Protein 5DO8 (pdb70)

InterPro domains:
  IPR006047 Glycosyl hydrolase family 13, catalytic domain [PF00128] (14-478)
  IPR006047 Glycosyl hydrolase family 13, catalytic domain [SM00642] (14-417)
  IPR013780 Glycosyl hydrolase, all-beta [G3DSA:2.60.40.1180] (479-553)
  IPR017853 Glycoside hydrolase superfamily [SSF51445] (4-473)
  IPR045857 Oligo-1,6-glucosidase, domain 2 [G3DSA:3.90.400.10] (106-172)

Secondary structure (DSSP, 8-state):
-TTGGGT--EEEE-GGGT--SSSSSS--HHHHHTTHHHHHHHT--EEEEPP-EE---TTTTSS-SEEEEE-TTT--HHHHHHHHHHHHHTT-EEEEEE--SB--TTSHHHHHHTT-TTSTTGGGB-EE-GGG---PBPTTSSBSEEEETTTTEEEE-SS-TT-PBB-TT-HHHHHHHHHHHHHHHHHT--EEEETTGGG----TT-PPPP--TT-SS---GGGTSS-TTHHHHHHHHHHHTGGGSS-EEEEE-TT--HHHHHHHT-GGG-S-SEEE--TTTS-SBSSS-TTSB----HHHHHHHHHHHHHHHTTT--BEE-S--TTS--HHHHTS-SSTTHHHHHHHHHHHHHTSSSEEEEETTGGGT------SSGGG---HHHHHHHHHHHHHT--HHHHHHHHHHH-GGGGTSPP---SSGGGGS-SS--SSPPPGGGGTS-HHHHHH-TTSHHHHHHHHHHHHHH-HHHHH-EEEEESTT-SSEEEEEEE-SS-EEEEEEE-SSS-EE---HHHHHHHHH-EEEEESSSS--TTEE-TT-EEEEEE--/-TTGGGT--EEEE-GGGT--SSSSSS--HHHHHTTHHHHHHHT--EEEEPP-EE---TTTTSS-SEEEEE-TTT--HHHHHHHHHHHHTTT-EEEEEE--SB--TTSHHHHHHTT-TT-TTGGGB-EE-GGG---PBPTTSSBSEEEETTTTEEEE-SS-TT-PBB-TT-HHHHHHHHHHHHHHHHTT--EEEETTGGGS---TT-PPPP--TT-SSPP-TTSSSS-TTHHHHHHHHHHHTGGGS--EEEEE-TT--HHHHHHHT-GGG-S-SEEE--GGGSSSBSSS-TTSB----HHHHHHHHHHHHHHHTTT--BEE-S--TTS--HHHHTS-SSTTHHHHHHHHHHHHHTSSSEEEEETTGGGT------SSGGG---HHHHHHHHHHHHTT--HHHHHHHHHHH-GGGGTSPP---SSGGGGS-SS--SSPPPGGGGTS-HHHHHH-TTSHHHHHHHHHHHHHH-HHHHH-EEEEESTT-SSEEEEEEEETTEEEEEEEE-SSS-EE---HHHHHHHHTSEEEEESSSS--TTEE-TT-EEEEEEE--/--GGGT--EEEE-HHHH--SSSSSS--HHHHHTTHHHHHHHT--EEEEPP-EE---TTTTSS-SEEEEE-GGG--HHHHHHHHHHHHHTT-EEEEEE--SB--TTSHHHHHHTT-TTSTTGGGB-EE-GGG---PBPTTSSBSEEEETTTTEEEE-SS-TT-PBB-TT-HHHHHHHHHHHHHHHHTT--EEEETTGGG----TT-PPPP--TT-SSPP-TTSSTT-TTHHHHHHHHHHHTGGGS--EEEEE-TT--HHHHHHHH-GGG-S-SEEE--GGGSSSBSSS-TTSB----HHHHHHHHHHHHHHHTTT--BEE-S--TTS--HHHHTS-SSTTHHHHHHHHHHHHHTSSSEEEEETTGGGT------SSGGG---HHHHHHHHHHHHTT--HHHHHHHHHHH-GGGGTSPP--SSSGGGGS-SS--SSPPPGGGGTS-HHHHHH-TTSHHHHHHHHHHHHHH-THHHH-EEEEESTT-SSEEEEEEEETTEEEEEEEE-SSS-EE---HHHHHHHHT-EEEEESSSS--TTEE-TT-EEEEEEE-

Solvent-accessible surface area: 62019 Å² total; per-residue (Å²): 184,190,51,25,21,62,81,1,4,1,0,2,0,4,3,20,0,0,12,14,43,100,27,81,0,24,0,3,0,69,0,0,38,102,50,9,92,16,0,90,82,0,16,2,38,0,1,3,1,1,5,0,6,9,0,39,25,43,11,24,0,19,0,0,72,55,9,78,76,6,34,127,84,6,23,82,54,66,23,0,57,110,0,10,100,15,0,61,106,90,117,2,54,0,3,3,0,3,2,0,1,8,0,0,19,52,6,141,18,0,87,56,0,70,98,36,121,128,21,110,68,22,78,11,5,6,19,63,99,115,136,101,52,12,37,3,20,12,78,5,26,18,55,0,8,49,76,13,154,139,26,43,22,35,7,1,2,0,24,4,100,61,0,0,0,0,17,1,56,10,84,148,0,21,69,45,0,4,72,8,0,48,64,0,5,104,63,29,4,16,0,1,6,2,7,16,0,0,12,1,1,8,28,57,118,6,27,81,9,99,69,72,153,70,91,110,50,6,84,16,49,38,15,24,14,11,7,40,57,2,8,47,0,2,58,59,1,22,105,52,0,8,65,121,59,114,21,2,5,1,0,9,0,30,55,1,5,17,10,8,0,74,8,7,4,26,92,83,15,72,5,8,34,0,1,1,10,31,47,10,4,73,40,10,7,101,76,148,63,49,21,44,61,82,117,53,99,11,12,55,1,0,59,16,15,6,82,9,4,73,19,2,32,156,81,7,11,10,9,8,2,0,2,4,3,26,18,1,2,7,4,28,30,15,18,34,49,98,203,59,28,47,65,0,5,22,0,0,0,0,0,0,1,0,1,20,1,0,0,8,0,1,0,0,9,0,6,2,3,3,30,4,110,15,135,77,38,123,27,5,96,5,32,16,0,64,49,7,32,154,39,16,101,147,78,67,61,56,69,127,46,0,8,89,3,0,28,42,4,1,20,2,1,0,4,0,0,0,2,15,34,104,55,139,30,0,30,0,8,133,25,120,15,40,0,104,16,4,95,89,45,64,120,2,6,10,75,75,5,57,154,43,104,99,4,4,0,75,21,2,57,45,0,2,100,12,2,119,98,14,107,4,0,13,64,0,51,2,104,36,28,42,53,128,46,113,10,5,0,0,0,6,0,51,46,184,86,36,61,0,0,0,2,0,0,23,34,108,114,110,37,105,9,98,51,136,93,3,56,82,20,1,138,155,22,70,63,41,10,48,16,11,98,133,51,119,97,6,19,1,53,29,17,0,0,2,0,4,26,21,144,48,146,193,186,47,29,18,60,73,4,1,1,0,2,0,3,3,18,0,0,11,13,48,100,27,77,0,10,0,6,0,71,0,0,35,79,25,1,40,2,0,93,18,0,12,1,33,0,0,3,1,0,4,0,7,12,0,39,26,42,12,23,0,19,0,0,72,56,7,72,88,7,36,127,72,6,24,83,53,64,25,0,57,74,0,11,99,9,0,60,102,58,119,3,56,0,3,4,0,2,2,0,1,8,0,0,18,58,7,133,17,0,89,51,0,73,100,38,120,130,20,114,66,22,81,13,4,4,18,59,91,124,124,92,52,13,40,4,20,13,76,5,27,16,63,0,7,48,66,9,103,136,26,41,21,39,8,0,2,0,24,4,101,61,0,0,0,0,16,1,56,14,86,152,0,23,70,46,0,5,73,8,0,50,66,1,5,107,62,29,3,17,0,2,6,2,7,15,0,0,12,1,2,10,50,55,123,6,54,98,11,105,66,67,154,81,102,108,72,8,84,14,40,102,34,27,23,41,7,123,65,2,39,78,0,2,92,57,2,22,143,50,0,7,71,126,59,116,18,1,6,1,0,8,0,31,61,11,49,28,90,44,0,79,72,5,3,40,80,83,52,91,6,7,33,0,1,1,10,44,38,8,8,55,36,9,4,100,81,133,62,50,20,50,66,77,117,50,97,10,9,49,0,0,95,33,10,8,78,16,4,81,18,3,29,156,74,5,11,10,11,8,3,0,2,3,4,29,18,1,2,7,3,26,30,14,17,22,48,117,151,40,32,44,65,0,5,13,0,0,0,0,0,0,0,0,1,19,1,0,0,8,0,1,0,0,8,0,4,2,3,3,31,4,128,14,146,63,37,37,23,6,93,5,30,14,0,52,51,6,19,86,52,25,98,146,91,63,68,53,74,123,53,1,6,91,5,0,23,48,3,1,18,1,1,0,4,0,0,1,2,12,34,103,56,144,30,0,30,0,9,137,28,107,17,38,0,94,13,4,99,81,41,63,114,4,8,3,29,83,10,3,46,47,44,92,6,4,0,19,21,2,7,46,0,1,39,22,2,105,65,16,100,4,0,14,69,0,48,3,111,42,31,39,68,166,48,116,10,6,0,0,0,12,0,50,43,182,133,36,62,0,0,0,0,0,0,22,34,77,104,103,40,103,10,103,49,144,89,1,40,84,12,5,111,145,20,68,68,36,12,47,14,11,98,132,50,91,112,7,12,0,39,30,15,0,0,2,0,8,21,17,126,122,230,53,58,21,61,86,2,3,1,0,2,0,4,3,17,0,0,12,12,46,102,27,66,0,10,0,6,0,68,0,0,36,105,50,1,96,20,0,96,100,1,18,2,38,0,0,2,1,1,4,0,6,9,0,39,28,43,11,22,0,21,0,0,72,54,8,77,88,7,34,126,34,6,24,80,52,58,22,0,56,101,0,11,99,9,0,62,100,65,117,1,53,0,3,3,1,2,2,0,1,8,0,0,21,63,7,134,17,0,90,49,0,72,95,42,116,136,23,120,66,14,90,13,5,6,20,60,91,125,118,90,52,13,39,3,21,13,75,5,26,16,59,0,8,54,79,10,115,137,23,44,22,39,8,1,2,1,23,5,94,58,0,0,0,0,19,0,53,20,79,145,0,20,68,44,0,3,74,8,0,50,66,1,5,107,64,31,4,18,0,1,6,2,6,16,0,0,12,1,1,10,48,59,118,6,53,100,10,101,73,64,155,76,93,99,69,9,84,12,46,101,34,29,22,40,8,127,68,0,48,76,0,2,90,58,2,24,137,49,0,8,68,121,60,119,19,1,6,1,0,8,0,31,53,1,44,38,84,38,0,80,73,5,4,46,85,85,48,89,6,6,36,0,1,1,9,25,57,12,3,79,40,11,8,97,76,149,53,51,21,41,55,80,119,52,88,11,6,53,0,0,103,16,15,8,82,10,4,82,22,2,31,159,90,7,12,9,8,8,2,0,3,3,2,28,18,2,2,7,3,25,30,15,17,18,27,84,163,51,18,42,64,0,5,11,0,0,0,0,0,1,0,0,1,18,2,0,0,6,0,1,0,0,8,0,5,2,2,3,10,3,109,15,148,52,34,82,14,4,97,6,31,14,0,69,49,7,16,144,49,15,67,128,87,67,61,56,68,140,42,0,7,86,3,0,38,41,3,1,18,0,1,0,4,0,0,0,2,17,39,84,54,143,31,0,29,0,10,136,26,116,14,39,0,92,11,5,96,70,42,91,96,2,3,9,74,55,11,54,133,63,115,92,6,4,0,72,20,2,55,64,1,3,118,20,3,126,92,12,97,2,0,14,68,0,52,3,97,41,30,41,73,144,47,115,10,5,0,0,0,6,0,52,52,176,96,41,56,0,0,0,2,0,0,22,34,73,103,106,37,104,9,93,54,134,98,4,43,92,17,1,124,145,21,71,66,38,10,47,15,9,98,133,48,99,91,7,14,0,42,31,18,0,0,2,0,4,30,8,151,84

Organism: Listeria monocytogenes serovar 1/2a (strain ATCC BAA-679 / EGD-e) (NCBI:txid169963)

B-factor: mean 23.07, std 8.27, range [8.63, 68.35]

Foldseek 3Di:
DVPPLQLFAEEEDAQQFEFPPDFPQGGALVRVLVCPVVVVLLPGAEYEYEAQAAAPCLQHRLAHQDLLFGNPSRHGVVSVLVSQVSSVVSNHAYEYAQNAQWHFCNHPLNVQLLQECPGPSVQQFQKAAPVQAEQAAALLGDRQWDADPNYRITTGHNHDPRTTGTQPVDVVNLVVSLVSLQSVVVSPHAEYEYPQLQQRAAQSSNYAADADPLGRGHDCPCRRGNHDCSLVSQLVSQVSHDVVHNHAYEYEHEPQDLVNQLQQCQVVSRGHPEYEYCQLVQQQAPDNDLLRGHAHFVLSNLVVVQSNLQSAQPGGAYEFEDDELQWAQRCAQQNPCPPCQFLLLLLVLLLRLLGAHHYYHYQQSLQRQGFAQDPDPVLDDRSSLVSVQVVVVVSPDDPVSSSVSCRNTNSCRSRAHAQADQPVQNNRHPYHHPHGHHPCSNPGHNVVQVVDPLGSSVSSSVSSVCSVPPCQSHNWRKDWDPSNDRFWGWIWTDDPFKMKIKIWGSFQAKDAAPPPVVQVQQVQWDWPDWNDPDDDRRIAHGGIITMTMHGGD/DVPPLQLAAEEEDAQQFEFPPDFPQGGALVRVLVCLVVVVLLPGAEYEYEAQAADPCLQYRLAHQDLQFGHVSRHGVVSVLVSQVSSVVSNHAYEYALNAQWHFCNHVLNVQLLQECPGPSVQQFQKAAPVQAEFAAALLGDRQWDADPNYRITTGHNHDPRTTGTQPVDVVNLVVSLVSLCSVVVSPHAEYEYAQLQQRAAPSSNYAADADPPGRGHDCVQRGGNDDCSLVSLLVSQVSHVVVHNHAYEYEHEPDDLVVQQQQCQVVSRRHPEYEYCQQPQQQAPPDDLLRGHQHFVLSNLVSVQVNLQSAQVGGAYEFEDDELQWAQRCAQQNPCPPCQQLLLLLVLLLRLLGAHHYYHYQQSLQRQHFAQDPDCVLPDRSSLVSVQVNVVVVPDDPVSSSVSCRNTNSVRRRAHAQADQPVQNNRRPYHHPHGHRPCSNPTHDVVQVVDCLGSSVSSSVSSVCSVPPCLSHNWGKDWDPSNDRFWGWIWTDDPQKIKIKIWGSFQAKDAADDPVVLVQLVQWDWPDWNDPDDDRRMAHGGIMTMTMHRD/DPPLQLFAEEEDAQQFEFCDDFPQGGALVRVLVCLVVVVLLPGAEYEYEAQAAAPCLQYRLAHQDLQFGHPSRPGVVSVLSSQVSSVVSNHAYEYAQNAQWHFCNHPLNVQLLQDPPRPSVQQFQKAAPVQAEFAAALLGDRQWDADPNYNIITGHNHDPRTTGTQPVDVVNLVVSLVSLQSVVVSPHAEYEYPQLQQRAAQSSNYAADADPLGRGHDCPSRGGNHDCSLVSLLVSQVSHDVVHNHAYEYEHEPQDLVNQQQQCQVVSRRHPEYEYCQLVQQQADDNDLLRGHAHFVLSNLVVVLSNLQSAQVGGAYEFEDDELQWAQRCAQQNPCPPCQFLLLLLVLLLRLLGAHHYYHYQQSLQRQGFAQDPDCVLDDRSSLVSVVVVVVVSPDDPVSSSVSCRNTNSCSSRAHAQADQDVQNNSRPYHHPHGHRPCSNPTHNVVQVVDCLGSSVSSSVSSVCSVVPVLSHNFRKDWDPSNDRFWGWIWTDDPFKIKIKIWGSFQAKDAAPPVVVLVQQVQWDWPDWNDPDDDRRMAHGGIITMTMHGD

Sequence (1656 aa):
EKDWWKKSVVYQIYPKSFNDSNGDGVVGDIQGIIEKLDYLKELGVDVIWLSPVYDSPQDDNGYDIRDYQKIYEEYGDMATFDQLLQGLHDRDMKLVMDLVVNHTSDEHKWFEESRKSKDNPYRDDYYFWREENEINNWGSIFSGPAWELDEKTGEYYLHLFSKKQPDLNWENPKLRQDVYNMMKFWLDKGIDGFRMDVINFISKNTDFPDGPVPDGQIYGDAGNDFCCNGPRIIHEFLQEMNQEVTSKYDVMTVGEMPGASTTTDAQIYTNPANNEVDMIFTFEHMNLDSDSDNKWDLKKPIYLPDLKENMSEWQVALQENGWNSLYWNNHDQPRIVSRFGNDNRFRVRSAKMLATCLHMMKGTPYIYQGEEIGMTNVHHFETLDDYRDIETLNMYKERKEQGHSHESIMQQSIYTKGRDNARTPYQWDNSENAGFTTGTPWLKVNPRYTEINNEEALKNPDSIFYYYQNLIKLRKTTEIITTGNYRLLLPKDEAIFAYERYTENEKLVVLCNFTEEEQVISDETILNEIQKGSVLVNNVPNIIEGTLRPYEAIVYQIKGAEKDWWKKSVVYQIYPKSFNDSNGDGVVGDIQGIIEKLDYLKELGVDVIWLSPVYDSPQDDNGYDIRDYQKIYEEYGDMATFDQLLQGLHDRDMKLVMDLVVNHTSDEHKWFEESRKSKDNPYRDYYFWREENEINNWGSIFSGPAWELDEKTGEYYLHLFSKKQPDLNWENPKLRQDVYNMMKFWLDKGIDGFRMDVINFISKNTDFPDGPVPDGQIYGDAGNDFCNGPRIHEFLQEMNQEVTSKYDVMTVGEMPGASTTDAQIYTNPANNEVDMIFTFEHMNLDSDSDNKWDLKKPIYLPDLKEENMSEWQVALQENGWNSLYWNNHDQPRIVSRFGNDNRFRVRSAKMLATCLHMMKGTPYIYQGEEIGMTNVHFETLDDYRDIETLNMYKERKEQGHSHESIMQQSIYTKGRDNARTPYQWDNSENAGFTTGTPWLKKVVNPRYTEINNEEEALKNPDDSIFYYYQNLIKLRKTTEIITTGNYRLLLPKDEAIFAYERYTENNEKLVVLCNFTEEEQVISDETILNEIQKGSVLVNNVPNIIEGTLRPYEAIVYQIKGKDWWKKSVVYQIYPKSFNDSNGDGVGDIQGIIEKLDYLKELGVDDVIWLSPVYDSPQDDNGYDIRDYQKIYEEYGDMATFDQLLQGLHDRDDMKLVMDLVVNHTSDEHKWFEESRKSKKDNPYRDYYFWREENEINNWGSIFSGPAWELDEKTGEYYLHLFSKKQPDLNWENPKLRQDVYNMMKFWLDKGIDGFRMDVINFISKNTDFPDGPVPDGQIYGDAGNDFCNGPRIIHEFLQEMNQEVTSKYDVMTVGEMPGASTTDAQIYTNPANNEVDMIFTFEHMNLDSDSDNKWDLKPIYLPDLKENMSEWQVALQENGWNSLYWNNHDQPRIVSRFGNDNRFRVRSAKMLATCLHMMKGTPYIYQGEEIGMTNVHFETLDDYRDIETLNMYKERKEQGHSHESIMQSIYTKGRDNARTPYQWDNNSENAGFTTGTPWLKVNPRYTEINNEEALKNPDDSIFYYYQNLIKLRKTTEIITTGNYRLLLPKDEAIFAYERYTENEKLVVLCNFTEEEQVISDETILNEIQKGSVLVNNVPNIIEGTLRPYEAIVYQIKG

Nearest PDB structures (foldseek):
  5do8-assembly1_C  TM=1.000E+00  e=0.000E+00  Listeria monocytogenes EGD-e
  1uok-assembly1_A  TM=9.675E-01  e=4.884E-93  Bacillus cereus
  4aie-assembly1_A  TM=9.609E-01  e=2.150E-81  Lactobacillus acidophilus NCFM
  8ids-assembly1_A  TM=9.429E-01  e=1.052E-80  Bacillus sp. (in: firmicutes)
  5zcd-assembly1_A  TM=9.535E-01  e=3.158E-80  Bacillus sp. (in: firmicutes)

Radius of gyration: 41.81 Å; Cα contacts (8 Å, |Δi|>4): 3667; chains: 3; bounding box: 96×120×97 Å

CATH classification: 3.20.20.80 (+2 more: 3.90.400.10, 2.60.40.1180)

Structure (mmCIF, N/CA/C/O backbone):
data_5DO8
#
_entry.id   5DO8
#
_cell.length_a   88.123
_cell.length_b   103.937
_cell.length_c   193.790
_cell.angle_alpha   90.00
_cell.angle_beta   90.00
_cell.angle_gamma   90.00
#
_symmetry.space_group_name_H-M   'P 21 21 21'
#
loop_
_entity.id
_entity.type
_entity.pdbx_description
1 polymer 'Lmo0184 protein'
2 non-polymer beta-D-glucopyranose
3 non-polymer 'CHLORIDE ION'
4 non-polymer 2-[BIS-(2-HYDROXY-ETHYL)-AMINO]-2-HYDROXYMETHYL-PROPANE-1,3-DIOL
5 water water
#
loop_
_atom_site.group_PDB
_atom_site.id
_atom_site.type_symbol
_atom_site.label_atom_id
_atom_site.label_alt_id
_atom_site.label_comp_id
_atom_site.label_asym_id
_atom_site.label_entity_id
_atom_site.label_seq_id
_atom_site.pdbx_PDB_ins_code
_atom_site.Cartn_x
_atom_site.Cartn_y
_atom_site.Cartn_z
_atom_site.occupancy
_atom_site.B_iso_or_equiv
_atom_site.auth_seq_id
_atom_site.auth_comp_id
_atom_site.auth_asym_id
_atom_site.auth_atom_id
_atom_site.pdbx_PDB_model_num
ATOM 1 N N . GLU A 1 3 ? 17.671 -38.863 -44.990 1.00 47.29 3 GLU B N 1
ATOM 2 C CA . GLU A 1 3 ? 16.983 -39.645 -43.903 1.00 47.73 3 GLU B CA 1
ATOM 3 C C . GLU A 1 3 ? 15.469 -39.512 -44.049 1.00 44.40 3 GLU B C 1
ATOM 4 O O . GLU A 1 3 ? 14.992 -38.471 -44.498 1.00 43.38 3 GLU B O 1
ATOM 10 N N . LYS A 1 4 ? 14.721 -40.544 -43.665 1.00 42.41 4 LYS B N 1
ATOM 11 C CA . LYS A 1 4 ? 13.251 -40.515 -43.754 1.00 41.00 4 LYS B CA 1
ATOM 12 C C . LYS A 1 4 ? 12.696 -39.368 -42.893 1.00 37.06 4 LYS B C 1
ATOM 13 O O . LYS A 1 4 ? 13.020 -39.280 -41.704 1.00 36.64 4 LYS B O 1
ATOM 19 N N . ASP A 1 5 ? 11.888 -38.494 -43.495 1.00 32.88 5 ASP B N 1
ATOM 20 C CA . ASP A 1 5 ? 11.337 -37.319 -42.787 1.00 29.81 5 ASP B CA 1
ATOM 21 C C . ASP A 1 5 ? 12.405 -36.563 -41.995 1.00 27.40 5 ASP B C 1
ATOM 22 O O . ASP A 1 5 ? 12.187 -36.199 -40.842 1.00 25.88 5 ASP B O 1
ATOM 27 N N . TRP A 1 6 ? 13.556 -36.339 -42.633 1.00 25.97 6 TRP B N 1
ATOM 28 C CA . TRP A 1 6 ? 14.670 -35.565 -42.057 1.00 24.97 6 TRP B CA 1
ATOM 29 C C . TRP A 1 6 ? 14.256 -34.217 -41.485 1.00 23.15 6 TRP B C 1
ATOM 30 O O . TRP A 1 6 ? 14.813 -33.766 -40.484 1.00 22.82 6 TRP B O 1
ATOM 41 N N . TRP A 1 7 ? 13.295 -33.567 -42.133 1.00 21.74 7 TRP B N 1
ATOM 42 C CA . TRP A 1 7 ? 12.805 -32.246 -41.700 1.00 20.59 7 TRP B CA 1
ATOM 43 C C . TRP A 1 7 ? 12.182 -32.224 -40.296 1.00 20.75 7 TRP B C 1
ATOM 44 O O . TRP A 1 7 ? 12.062 -31.153 -39.701 1.00 20.35 7 TRP B O 1
ATOM 55 N N . LYS A 1 8 ? 11.763 -33.383 -39.783 1.00 21.30 8 LYS B N 1
ATOM 56 C CA . LYS A 1 8 ? 11.197 -33.444 -38.425 1.00 21.93 8 LYS B CA 1
ATOM 57 C C . LYS A 1 8 ? 12.227 -33.084 -37.362 1.00 22.40 8 LYS B C 1
ATOM 58 O O . LYS A 1 8 ? 11.866 -32.455 -36.374 1.00 22.92 8 LYS B O 1
ATOM 64 N N . LYS A 1 9 ? 13.493 -33.438 -37.591 1.00 22.75 9 LYS B N 1
ATOM 65 C CA . LYS A 1 9 ? 14.578 -33.158 -36.640 1.00 23.64 9 LYS B CA 1
ATOM 66 C C . LYS A 1 9 ? 15.447 -31.946 -37.007 1.00 22.27 9 LYS B C 1
ATOM 67 O O . LYS A 1 9 ? 16.360 -31.623 -36.263 1.00 22.90 9 LYS B O 1
ATOM 73 N N . SER A 1 10 ? 15.178 -31.305 -38.143 1.00 20.68 10 SER B N 1
ATOM 74 C CA . SER A 1 10 ? 15.936 -30.137 -38.574 1.00 19.87 10 SER B CA 1
ATOM 75 C C . SER A 1 10 ? 15.725 -28.951 -37.637 1.00 18.65 10 SER B C 1
ATOM 76 O O . SER A 1 10 ? 14.677 -28.843 -36.995 1.00 18.93 10 SER B O 1
ATOM 79 N N . VAL A 1 11 ? 16.731 -28.096 -37.508 1.00 17.05 11 VAL B N 1
ATOM 80 C CA . VAL A 1 11 ? 16.516 -26.780 -36.957 1.00 16.14 11 VAL B CA 1
ATOM 81 C C . VAL A 1 11 ? 16.808 -25.823 -38.107 1.00 15.15 11 VAL B C 1
ATOM 82 O O . VAL A 1 11 ? 17.871 -25.910 -38.754 1.00 15.19 11 VAL B O 1
ATOM 86 N N . VAL A 1 12 ? 15.854 -24.951 -38.365 1.00 14.48 12 VAL B N 1
ATOM 87 C CA . VAL A 1 12 ? 15.900 -23.998 -39.453 1.00 14.02 12 VAL B CA 1
ATOM 88 C C . VAL A 1 12 ? 16.425 -22.659 -38.903 1.00 13.81 12 VAL B C 1
ATOM 89 O O . VAL A 1 12 ? 15.982 -22.194 -37.839 1.00 13.67 12 VAL B O 1
ATOM 93 N N . TYR A 1 13 ? 17.350 -22.051 -39.635 1.00 13.34 13 TYR B N 1
ATOM 94 C CA . TYR A 1 13 ? 17.815 -20.706 -39.342 1.00 13.08 13 TYR B CA 1
ATOM 95 C C . TYR A 1 13 ? 17.386 -19.816 -40.500 1.00 12.73 13 TYR B C 1
ATOM 96 O O . TYR A 1 13 ? 17.735 -20.094 -41.638 1.00 13.19 13 TYR B O 1
ATOM 105 N N . GLN A 1 14 ? 16.601 -18.780 -40.224 1.00 12.53 14 GLN B N 1
ATOM 106 C CA . GLN A 1 14 ? 16.113 -17.904 -41.293 1.00 12.58 14 GLN B CA 1
ATOM 107 C C . GLN A 1 14 ? 17.053 -16.739 -41.501 1.00 12.53 14 GLN B C 1
ATOM 108 O O . GLN A 1 14 ? 17.287 -15.954 -40.582 1.00 12.47 14 GLN B O 1
ATOM 114 N N . ILE A 1 15 ? 17.528 -16.588 -42.731 1.00 13.12 15 ILE B N 1
ATOM 115 C CA . ILE A 1 15 ? 18.296 -15.411 -43.109 1.00 13.33 15 ILE B CA 1
ATOM 116 C C . ILE A 1 15 ? 17.439 -14.435 -43.925 1.00 13.68 15 ILE B C 1
ATOM 117 O O . ILE A 1 15 ? 16.792 -14.820 -44.924 1.00 13.99 15 ILE B O 1
ATOM 122 N N . TYR A 1 16 ? 17.497 -13.164 -43.517 1.00 13.99 16 TYR B N 1
ATOM 123 C CA . TYR A 1 16 ? 16.885 -12.039 -44.224 1.00 13.97 16 TYR B CA 1
ATOM 124 C C . TYR A 1 16 ? 18.059 -11.384 -44.951 1.00 14.18 16 TYR B C 1
ATOM 125 O O . TYR A 1 16 ? 18.843 -10.643 -44.338 1.00 14.29 16 TYR B O 1
ATOM 134 N N . PRO A 1 17 ? 18.244 -11.714 -46.242 1.00 14.63 17 PRO B N 1
ATOM 135 C CA . PRO A 1 17 ? 19.521 -11.410 -46.878 1.00 15.01 17 PRO B CA 1
ATOM 136 C C . PRO A 1 17 ? 19.880 -9.918 -46.935 1.00 15.67 17 PRO B C 1
ATOM 137 O O . PRO A 1 17 ? 21.057 -9.586 -46.857 1.00 15.63 17 PRO B O 1
ATOM 141 N N . LYS A 1 18 ? 18.884 -9.039 -47.003 1.00 15.82 18 LYS B N 1
ATOM 142 C CA . LYS A 1 18 ? 19.143 -7.596 -47.043 1.00 16.82 18 LYS B CA 1
ATOM 143 C C . LYS A 1 18 ? 19.880 -7.110 -45.789 1.00 15.77 18 LYS B C 1
ATOM 144 O O . LYS A 1 18 ? 20.565 -6.077 -45.822 1.00 15.64 18 LYS B O 1
ATOM 150 N N . SER A 1 19 ? 19.731 -7.848 -44.688 1.00 14.73 19 SER B N 1
ATOM 151 C CA . SER A 1 19 ? 20.170 -7.399 -43.384 1.00 14.39 19 SER B CA 1
ATOM 152 C C . SER A 1 19 ? 21.138 -8.365 -42.672 1.00 13.99 19 SER B C 1
ATOM 153 O O . SER A 1 19 ? 21.453 -8.160 -41.490 1.00 13.67 19 SER B O 1
ATOM 156 N N . PHE A 1 20 ? 21.652 -9.372 -43.373 1.00 13.50 20 PHE B N 1
ATOM 157 C CA . PHE A 1 20 ? 22.480 -10.382 -42.708 1.00 13.52 20 PHE B CA 1
ATOM 158 C C . PHE A 1 20 ? 23.961 -9.974 -42.708 1.00 14.01 20 PHE B C 1
ATOM 159 O O . PHE A 1 20 ? 24.554 -9.741 -41.646 1.00 14.04 20 PHE B O 1
ATOM 167 N N . ASN A 1 21 ? 24.558 -9.857 -43.890 1.00 14.55 21 ASN B N 1
ATOM 168 C CA . ASN A 1 21 ? 25.967 -9.473 -43.962 1.00 15.27 21 ASN B CA 1
ATOM 169 C C . ASN A 1 21 ? 26.315 -8.855 -45.318 1.00 16.08 21 ASN B C 1
ATOM 170 O O . ASN A 1 21 ? 26.116 -9.484 -46.355 1.00 16.15 21 ASN B O 1
ATOM 175 N N . ASP A 1 22 ? 26.856 -7.639 -45.296 1.00 16.87 22 ASP B N 1
ATOM 176 C CA . ASP A 1 22 ? 27.248 -6.933 -46.506 1.00 17.97 22 ASP B CA 1
ATOM 177 C C . ASP A 1 22 ? 28.715 -7.219 -46.711 1.00 19.25 22 ASP B C 1
ATOM 178 O O . ASP A 1 22 ? 29.537 -6.796 -45.920 1.00 20.25 22 ASP B O 1
ATOM 183 N N . SER A 1 23 ? 29.050 -7.914 -47.784 1.00 19.87 23 SER B N 1
ATOM 184 C CA . SER A 1 23 ? 30.437 -8.202 -48.086 1.00 21.11 23 SER B CA 1
ATOM 185 C C . SER A 1 23 ? 31.090 -7.186 -49.023 1.00 22.40 23 SER B C 1
ATOM 186 O O . SER A 1 23 ? 32.307 -7.193 -49.146 1.00 23.39 23 SER B O 1
ATOM 189 N N . ASN A 1 24 ? 30.313 -6.340 -49.706 1.00 22.69 24 ASN B N 1
ATOM 190 C CA . ASN A 1 24 ? 30.909 -5.449 -50.718 1.00 24.35 24 ASN B CA 1
ATOM 191 C C . ASN A 1 24 ? 30.812 -3.943 -50.450 1.00 24.40 24 ASN B C 1
ATOM 192 O O . ASN A 1 24 ? 31.366 -3.142 -51.205 1.00 25.33 24 ASN B O 1
ATOM 197 N N . GLY A 1 25 ? 30.161 -3.560 -49.353 1.00 23.22 25 GLY B N 1
ATOM 198 C CA . GLY A 1 25 ? 30.178 -2.190 -48.880 1.00 23.50 25 GLY B CA 1
ATOM 199 C C . GLY A 1 25 ? 29.164 -1.201 -49.426 1.00 23.80 25 GLY B C 1
ATOM 200 O O . GLY A 1 25 ? 29.317 -0.003 -49.222 1.00 24.20 25 GLY B O 1
ATOM 201 N N . ASP A 1 26 ? 28.121 -1.675 -50.095 1.00 23.41 26 ASP B N 1
ATOM 202 C CA . ASP A 1 26 ? 27.034 -0.771 -50.537 1.00 23.84 26 ASP B CA 1
ATOM 203 C C . ASP A 1 26 ? 25.921 -0.552 -49.485 1.00 22.84 26 ASP B C 1
ATOM 204 O O . ASP A 1 26 ? 24.960 0.181 -49.745 1.00 23.36 26 ASP B O 1
ATOM 209 N N . GLY A 1 27 ? 26.043 -1.196 -48.324 1.00 21.59 27 GLY B N 1
ATOM 210 C CA . GLY A 1 27 ? 25.051 -1.069 -47.236 1.00 20.72 27 GLY B CA 1
ATOM 211 C C . GLY A 1 27 ? 23.863 -2.022 -47.261 1.00 19.64 27 GLY B C 1
ATOM 212 O O . GLY A 1 27 ? 22.958 -1.912 -46.409 1.00 19.20 27 GLY B O 1
ATOM 213 N N . VAL A 1 28 ? 23.842 -2.929 -48.246 1.00 19.61 28 VAL B N 1
ATOM 214 C CA A VAL A 1 28 ? 22.820 -3.990 -48.292 0.70 18.97 28 VAL B CA 1
ATOM 215 C CA B VAL A 1 28 ? 22.832 -3.969 -48.385 0.30 18.75 28 VAL B CA 1
ATOM 216 C C . VAL A 1 28 ? 23.512 -5.323 -48.185 1.00 18.12 28 VAL B C 1
ATOM 217 O O . VAL A 1 28 ? 24.588 -5.539 -48.731 1.00 18.07 28 VAL B O 1
ATOM 224 N N . GLY A 1 29 ? 22.889 -6.227 -47.440 1.00 17.00 29 GLY B N 1
ATOM 225 C CA . GLY A 1 29 ? 23.430 -7.565 -47.302 1.00 16.73 29 GLY B CA 1
ATOM 226 C C . GLY A 1 29 ? 23.429 -8.271 -48.648 1.00 17.21 29 GLY B C 1
ATOM 227 O O . GLY A 1 29 ? 22.718 -7.879 -49.565 1.00 17.88 29 GLY B O 1
ATOM 228 N N . ASP A 1 30 ? 24.267 -9.286 -48.794 1.00 17.62 30 ASP B N 1
ATOM 229 C CA . ASP A 1 30 ? 24.391 -9.973 -50.081 1.00 18.52 30 ASP B CA 1
ATOM 230 C C . ASP A 1 30 ? 24.744 -11.445 -49.895 1.00 18.47 30 ASP B C 1
ATOM 231 O O . ASP A 1 30 ? 25.035 -11.898 -48.784 1.00 17.81 30 ASP B O 1
ATOM 236 N N . ILE A 1 31 ? 24.676 -12.194 -50.987 1.00 16.04 31 ILE B N 1
ATOM 237 C CA . ILE A 1 31 ? 24.889 -13.636 -50.930 1.00 15.95 31 ILE B CA 1
ATOM 238 C C . ILE A 1 31 ? 26.315 -13.999 -50.538 1.00 16.37 31 ILE B C 1
ATOM 239 O O . ILE A 1 31 ? 26.510 -14.893 -49.702 1.00 16.38 31 ILE B O 1
ATOM 244 N N . GLN A 1 32 ? 27.316 -13.328 -51.104 1.00 16.89 32 GLN B N 1
ATOM 245 C CA . GLN A 1 32 ? 28.686 -13.595 -50.682 1.00 17.42 32 GLN B CA 1
ATOM 246 C C . GLN A 1 32 ? 28.830 -13.359 -49.159 1.00 16.81 32 GLN B C 1
ATOM 247 O O . GLN A 1 32 ? 29.588 -14.066 -48.481 1.00 16.28 32 GLN B O 1
ATOM 253 N N . GLY A 1 33 ? 28.109 -12.367 -48.632 1.00 16.59 33 GLY B N 1
ATOM 254 C CA . GLY A 1 33 ? 28.075 -12.137 -47.184 1.00 16.55 33 GLY B CA 1
ATOM 255 C C . GLY A 1 33 ? 27.570 -13.335 -46.402 1.00 16.23 33 GLY B C 1
ATOM 256 O O . GLY A 1 33 ? 28.036 -13.612 -45.312 1.00 16.50 33 GLY B O 1
ATOM 257 N N . ILE A 1 34 ? 26.593 -14.035 -46.960 1.00 16.01 34 ILE B N 1
ATOM 258 C CA . ILE A 1 34 ? 26.073 -15.265 -46.337 1.00 15.82 34 ILE B CA 1
ATOM 259 C C . ILE A 1 34 ? 27.125 -16.380 -46.390 1.00 15.62 34 ILE B C 1
ATOM 260 O O . ILE A 1 34 ? 27.385 -17.036 -45.378 1.00 15.41 34 ILE B O 1
ATOM 265 N N . ILE A 1 35 ? 27.759 -16.542 -47.546 1.00 15.50 35 ILE B N 1
ATOM 266 C CA . ILE A 1 35 ? 28.787 -17.567 -47.747 1.00 16.04 35 ILE B CA 1
ATOM 267 C C . ILE A 1 35 ? 29.904 -17.424 -46.717 1.00 16.25 35 ILE B C 1
ATOM 268 O O . ILE A 1 35 ? 30.362 -18.413 -46.152 1.00 16.00 35 ILE B O 1
ATOM 273 N N . GLU A 1 36 ? 30.294 -16.184 -46.453 1.00 16.88 36 GLU B N 1
ATOM 274 C CA . GLU A 1 36 ? 31.338 -15.888 -45.470 1.00 18.12 36 GLU B CA 1
ATOM 275 C C . GLU A 1 36 ? 30.985 -16.335 -44.043 1.00 17.15 36 GLU B C 1
ATOM 276 O O . GLU A 1 36 ? 31.895 -16.505 -43.232 1.00 17.38 36 GLU B O 1
ATOM 282 N N . LYS A 1 37 ? 29.700 -16.565 -43.744 1.00 15.99 37 LYS B N 1
ATOM 283 C CA . LYS A 1 37 ? 29.285 -16.989 -42.402 1.00 15.52 37 LYS B CA 1
ATOM 284 C C . LYS A 1 37 ? 28.872 -18.457 -42.321 1.00 14.92 37 LYS B C 1
ATOM 285 O O . LYS A 1 37 ? 28.286 -18.878 -41.322 1.00 14.06 37 LYS B O 1
ATOM 291 N N . LEU A 1 38 ? 29.172 -19.262 -43.337 1.00 14.90 38 LEU B N 1
ATOM 292 C CA . LEU A 1 38 ? 28.792 -20.683 -43.272 1.00 15.08 38 LEU B CA 1
ATOM 293 C C . LEU A 1 38 ? 29.423 -21.416 -42.088 1.00 14.79 38 LEU B C 1
ATOM 294 O O . LEU A 1 38 ? 28.779 -22.289 -41.479 1.00 14.16 38 LEU B O 1
ATOM 299 N N . ASP A 1 39 ? 30.673 -21.078 -41.777 1.00 14.94 39 ASP B N 1
ATOM 300 C CA . ASP A 1 39 ? 31.371 -21.701 -40.644 1.00 15.28 39 ASP B CA 1
ATOM 301 C C . ASP A 1 39 ? 30.639 -21.389 -39.338 1.00 14.83 39 ASP B C 1
ATOM 302 O O . ASP A 1 39 ? 30.479 -22.271 -38.493 1.00 14.75 39 ASP B O 1
ATOM 307 N N . TYR A 1 40 ? 30.199 -20.141 -39.200 1.00 14.52 40 TYR B N 1
ATOM 308 C CA . TYR A 1 40 ? 29.449 -19.712 -38.031 1.00 14.43 40 TYR B CA 1
ATOM 309 C C . TYR A 1 40 ? 28.118 -20.476 -37.918 1.00 14.46 40 TYR B C 1
ATOM 310 O O . TYR A 1 40 ? 27.765 -20.974 -36.844 1.00 14.27 40 TYR B O 1
ATOM 319 N N . LEU A 1 41 ? 27.392 -20.564 -39.027 1.00 14.32 41 LEU B N 1
ATOM 320 C CA . LEU A 1 41 ? 26.090 -21.246 -39.030 1.00 14.88 41 LEU B CA 1
ATOM 321 C C . LEU A 1 41 ? 26.254 -22.730 -38.676 1.00 15.19 41 LEU B C 1
ATOM 322 O O . LEU A 1 41 ? 25.477 -23.291 -37.882 1.00 14.75 41 LEU B O 1
ATOM 327 N N . LYS A 1 42 ? 27.306 -23.348 -39.203 1.00 15.76 42 LYS B N 1
ATOM 328 C CA . LYS A 1 42 ? 27.602 -24.742 -38.876 1.00 16.85 42 LYS B CA 1
ATOM 329 C C . LYS A 1 42 ? 27.971 -24.873 -37.398 1.00 16.44 42 LYS B C 1
ATOM 330 O O . LYS A 1 42 ? 27.560 -25.819 -36.748 1.00 16.22 42 LYS B O 1
ATOM 336 N N . GLU A 1 43 ? 28.724 -23.922 -36.872 1.00 16.16 43 GLU B N 1
ATOM 337 C CA . GLU A 1 43 ? 29.103 -23.969 -35.444 1.00 16.70 43 GLU B CA 1
ATOM 338 C C . GLU A 1 43 ? 27.878 -23.856 -34.529 1.00 15.91 43 GLU B C 1
ATOM 339 O O . GLU A 1 43 ? 27.817 -24.492 -33.476 1.00 16.10 43 GLU B O 1
ATOM 345 N N . LEU A 1 44 ? 26.919 -23.032 -34.918 1.00 15.22 44 LEU B N 1
ATOM 346 C CA . LEU A 1 44 ? 25.654 -22.920 -34.168 1.00 15.45 44 LEU B CA 1
ATOM 347 C C . LEU A 1 44 ? 24.932 -24.266 -34.121 1.00 15.35 44 LEU B C 1
ATOM 348 O O . LEU A 1 44 ? 24.362 -24.632 -33.087 1.00 15.46 44 LEU B O 1
ATOM 353 N N . GLY A 1 45 ? 24.964 -24.964 -35.257 1.00 15.46 45 GLY B N 1
ATOM 354 C CA . GLY A 1 45 ? 24.449 -26.332 -35.384 1.00 16.10 45 GLY B CA 1
ATOM 355 C C . GLY A 1 45 ? 23.195 -26.492 -36.213 1.00 16.37 45 GLY B C 1
ATOM 356 O O . GLY A 1 45 ? 22.676 -27.587 -36.329 1.00 16.51 45 GLY B O 1
ATOM 357 N N . VAL A 1 46 ? 22.706 -25.403 -36.795 1.00 16.53 46 VAL B N 1
ATOM 358 C CA . VAL A 1 46 ? 21.500 -25.456 -37.617 1.00 17.06 46 VAL B CA 1
ATOM 359 C C . VAL A 1 46 ? 21.804 -26.286 -38.862 1.00 18.17 46 VAL B C 1
ATOM 360 O O . VAL A 1 46 ? 22.950 -26.339 -39.301 1.00 18.25 46 VAL B O 1
ATOM 364 N N . ASP A 1 47 ? 20.805 -26.978 -39.399 1.00 19.11 47 ASP B N 1
ATOM 365 C CA . ASP A 1 47 ? 21.052 -27.753 -40.623 1.00 20.20 47 ASP B CA 1
ATOM 366 C C . ASP A 1 47 ? 20.237 -27.325 -41.837 1.00 18.70 47 ASP B C 1
ATOM 367 O O . ASP A 1 47 ? 20.485 -27.820 -42.939 1.00 18.54 47 ASP B O 1
ATOM 372 N N . VAL A 1 48 ? 19.323 -26.372 -41.656 1.00 17.64 48 VAL B N 1
ATOM 373 C CA . VAL A 1 48 ? 18.530 -25.854 -42.771 1.00 16.80 48 VAL B CA 1
ATOM 374 C C . VAL A 1 48 ? 18.572 -24.340 -42.695 1.00 16.15 48 VAL B C 1
ATOM 375 O O . VAL A 1 48 ? 18.334 -23.765 -41.626 1.00 15.44 48 VAL B O 1
ATOM 379 N N . ILE A 1 49 ? 18.912 -23.708 -43.816 1.00 15.16 49 ILE B N 1
ATOM 380 C CA . ILE A 1 49 ? 18.808 -22.282 -43.934 1.00 15.13 49 ILE B CA 1
ATOM 381 C C . ILE A 1 49 ? 17.558 -21.969 -44.743 1.00 14.76 49 ILE B C 1
ATOM 382 O O . ILE A 1 49 ? 17.404 -22.450 -45.851 1.00 15.24 49 ILE B O 1
ATOM 387 N N . TRP A 1 50 ? 16.676 -21.169 -44.171 1.00 14.26 50 TRP B N 1
ATOM 388 C CA . TRP A 1 50 ? 15.570 -20.592 -44.925 1.00 14.05 50 TRP B CA 1
ATOM 389 C C . TRP A 1 50 ? 16.034 -19.182 -45.330 1.00 13.99 50 TRP B C 1
ATOM 390 O O . TRP A 1 50 ? 16.247 -18.330 -44.483 1.00 13.49 50 TRP B O 1
ATOM 401 N N . LEU A 1 51 ? 16.253 -18.993 -46.628 1.00 14.01 51 LEU B N 1
ATOM 402 C CA . LEU A 1 51 ? 16.683 -17.728 -47.197 1.00 14.41 51 LEU B CA 1
ATOM 403 C C . LEU A 1 51 ? 15.436 -17.023 -47.694 1.00 14.42 51 LEU B C 1
ATOM 404 O O . LEU A 1 51 ? 14.745 -17.523 -48.593 1.00 14.73 51 LEU B O 1
ATOM 409 N N . SER A 1 52 ? 15.135 -15.868 -47.107 1.00 14.65 52 SER B N 1
ATOM 410 C CA . SER A 1 52 ? 14.131 -14.961 -47.660 1.00 14.74 52 SER B CA 1
ATOM 411 C C . SER A 1 52 ? 14.532 -14.488 -49.080 1.00 14.90 52 SER B C 1
ATOM 412 O O . SER A 1 52 ? 15.688 -14.617 -49.480 1.00 14.48 52 SER B O 1
ATOM 415 N N . PRO A 1 53 ? 13.577 -13.946 -49.852 1.00 15.25 53 PRO B N 1
ATOM 416 C CA . PRO A 1 53 ? 13.788 -13.853 -51.294 1.00 15.44 53 PRO B CA 1
ATOM 417 C C . PRO A 1 53 ? 15.007 -13.102 -51.767 1.00 15.51 53 PRO B C 1
ATOM 418 O O . PRO A 1 53 ? 15.222 -11.961 -51.373 1.00 15.33 53 PRO B O 1
ATOM 422 N N . VAL A 1 54 ? 15.771 -13.750 -52.642 1.00 15.38 54 VAL B N 1
ATOM 423 C CA . VAL A 1 54 ? 16.863 -13.108 -53.365 1.00 15.99 54 VAL B CA 1
ATOM 424 C C . VAL A 1 54 ? 16.559 -12.995 -54.856 1.00 16.15 54 VAL B C 1
ATOM 425 O O . VAL A 1 54 ? 17.439 -12.649 -55.638 1.00 16.01 54 VAL B O 1
ATOM 429 N N . TYR A 1 55 ? 15.307 -13.254 -55.230 1.00 16.20 55 TYR B N 1
ATOM 430 C CA . TYR A 1 55 ? 14.904 -13.156 -56.630 1.00 16.82 55 TYR B CA 1
ATOM 431 C C . TYR A 1 55 ? 14.838 -11.700 -57.089 1.00 16.84 55 TYR B C 1
ATOM 432 O O . TYR A 1 55 ? 14.555 -10.778 -56.309 1.00 16.46 55 TYR B O 1
ATOM 441 N N . ASP A 1 56 ? 15.026 -11.518 -58.386 1.00 17.07 56 ASP B N 1
ATOM 442 C CA . ASP A 1 56 ? 14.896 -10.215 -58.989 1.00 17.63 56 ASP B CA 1
ATOM 443 C C . ASP A 1 56 ? 13.538 -9.604 -58.637 1.00 17.25 56 ASP B C 1
ATOM 444 O O . ASP A 1 56 ? 12.490 -10.234 -58.779 1.00 16.85 56 ASP B O 1
ATOM 449 N N . SER A 1 57 ? 13.586 -8.373 -58.157 1.00 17.44 57 SER B N 1
ATOM 450 C CA . SER A 1 57 ? 12.447 -7.694 -57.543 1.00 17.64 57 SER B CA 1
ATOM 451 C C . SER A 1 57 ? 12.746 -6.207 -57.439 1.00 17.93 57 SER B C 1
ATOM 452 O O . SER A 1 57 ? 13.865 -5.834 -57.068 1.00 18.48 57 SER B O 1
ATOM 455 N N . PRO A 1 58 ? 11.764 -5.333 -57.738 1.00 18.36 58 PRO B N 1
ATOM 456 C CA . PRO A 1 58 ? 12.044 -3.918 -57.494 1.00 18.90 58 PRO B CA 1
ATOM 457 C C . PRO A 1 58 ? 12.044 -3.546 -56.007 1.00 18.86 58 PRO B C 1
ATOM 458 O O . PRO A 1 58 ? 12.249 -2.385 -55.692 1.00 19.11 58 PRO B O 1
ATOM 462 N N . GLN A 1 59 ? 11.780 -4.519 -55.127 1.00 18.46 59 GLN B N 1
ATOM 463 C CA . GLN A 1 59 ? 11.922 -4.378 -53.678 1.00 18.66 59 GLN B CA 1
ATOM 464 C C . GLN A 1 59 ? 10.847 -3.503 -53.031 1.00 18.89 59 GLN B C 1
ATOM 465 O O . GLN A 1 59 ? 11.052 -2.977 -51.933 1.00 18.80 59 GLN B O 1
ATOM 471 N N . ASP A 1 60 ? 9.685 -3.389 -53.667 1.00 19.22 60 ASP B N 1
ATOM 472 C CA . ASP A 1 60 ? 8.567 -2.687 -53.041 1.00 19.75 60 ASP B CA 1
ATOM 473 C C . ASP A 1 60 ? 8.164 -3.335 -51.708 1.00 19.15 60 ASP B C 1
ATOM 474 O O . ASP A 1 60 ? 7.782 -2.634 -50.774 1.00 19.60 60 ASP B O 1
ATOM 479 N N . ASP A 1 61 ? 8.261 -4.661 -51.653 1.00 17.89 61 ASP B N 1
ATOM 480 C CA . ASP A 1 61 ? 8.063 -5.447 -50.437 1.00 17.69 61 ASP B CA 1
ATOM 481 C C . ASP A 1 61 ? 9.303 -6.304 -50.178 1.00 17.24 61 ASP B C 1
ATOM 482 O O . ASP A 1 61 ? 9.213 -7.479 -49.830 1.00 16.75 61 ASP B O 1
ATOM 487 N N . ASN A 1 62 ? 10.466 -5.685 -50.350 1.00 17.79 62 ASN B N 1
ATOM 488 C CA . ASN A 1 62 ? 11.768 -6.328 -50.108 1.00 17.99 62 ASN B CA 1
ATOM 489 C C . ASN A 1 62 ? 11.860 -7.773 -50.593 1.00 17.14 62 ASN B C 1
ATOM 490 O O . ASN A 1 62 ? 12.188 -8.684 -49.851 1.00 16.93 62 ASN B O 1
ATOM 495 N N . GLY A 1 63 ? 11.518 -7.972 -51.859 1.00 16.97 63 GLY B N 1
ATOM 496 C CA . GLY A 1 63 ? 11.699 -9.267 -52.507 1.00 16.55 63 GLY B CA 1
ATOM 497 C C . GLY A 1 63 ? 10.496 -10.171 -52.578 1.00 16.02 63 GLY B C 1
ATOM 498 O O . GLY A 1 63 ? 10.514 -11.157 -53.308 1.00 15.47 63 GLY B O 1
ATOM 499 N N . TYR A 1 64 ? 9.455 -9.878 -51.808 1.00 15.78 64 TYR B N 1
ATOM 500 C CA . TYR A 1 64 ? 8.211 -10.654 -51.901 1.00 15.89 64 TYR B CA 1
ATOM 501 C C . TYR A 1 64 ? 7.332 -10.135 -53.060 1.00 16.32 64 TYR B C 1
ATOM 502 O O . TYR A 1 64 ? 6.221 -10.606 -53.259 1.00 17.36 64 TYR B O 1
ATOM 511 N N . ASP A 1 65 ? 7.853 -9.154 -53.801 1.00 16.29 65 ASP B N 1
ATOM 512 C CA . ASP A 1 65 ? 7.298 -8.702 -55.067 1.00 16.54 65 ASP B CA 1
ATOM 513 C C . ASP A 1 65 ? 8.236 -9.106 -56.204 1.00 16.72 65 ASP B C 1
ATOM 514 O O . ASP A 1 65 ? 9.164 -8.379 -56.539 1.00 16.59 65 ASP B O 1
ATOM 519 N N . ILE A 1 66 ? 7.985 -10.268 -56.799 1.00 16.80 66 ILE B N 1
ATOM 520 C CA . ILE A 1 66 ? 8.951 -10.860 -57.724 1.00 17.28 66 ILE B CA 1
ATOM 521 C C . ILE A 1 66 ? 8.751 -10.415 -59.175 1.00 17.34 66 ILE B C 1
ATOM 522 O O . ILE A 1 66 ? 7.670 -10.532 -59.737 1.00 16.93 66 ILE B O 1
ATOM 527 N N . ARG A 1 67 ? 9.846 -9.949 -59.756 1.00 17.27 67 ARG B N 1
ATOM 528 C CA . ARG A 1 67 ? 9.902 -9.485 -61.144 1.00 17.91 67 ARG B CA 1
ATOM 529 C C . ARG A 1 67 ? 10.345 -10.581 -62.110 1.00 17.91 67 ARG B C 1
ATOM 530 O O . ARG A 1 67 ? 9.963 -10.572 -63.280 1.00 18.11 67 ARG B O 1
ATOM 538 N N . ASP A 1 68 ? 11.187 -11.493 -61.646 1.00 17.56 68 ASP B N 1
ATOM 539 C CA . ASP A 1 68 ? 11.635 -12.617 -62.457 1.00 17.95 68 ASP B CA 1
ATOM 540 C C . ASP A 1 68 ? 12.005 -13.730 -61.486 1.00 17.62 68 ASP B C 1
ATOM 541 O O . ASP A 1 68 ? 12.924 -13.567 -60.692 1.00 16.55 68 ASP B O 1
ATOM 546 N N . TYR A 1 69 ? 11.268 -14.845 -61.549 1.00 17.72 69 TYR B N 1
ATOM 547 C CA . TYR A 1 69 ? 11.436 -15.933 -60.585 1.00 17.57 69 TYR B CA 1
ATOM 548 C C . TYR A 1 69 ? 12.743 -16.722 -60.729 1.00 18.05 69 TYR B C 1
ATOM 549 O O . TYR A 1 69 ? 13.128 -17.442 -59.799 1.00 18.01 69 TYR B O 1
ATOM 558 N N . GLN A 1 70 ? 13.385 -16.633 -61.886 1.00 18.53 70 GLN B N 1
ATOM 559 C CA . GLN A 1 70 ? 14.565 -17.455 -62.169 1.00 18.92 70 GLN B CA 1
ATOM 560 C C . GLN A 1 70 ? 15.849 -16.643 -62.267 1.00 19.30 70 GLN B C 1
ATOM 561 O O . GLN A 1 70 ? 16.821 -17.100 -62.871 1.00 21.07 70 GLN B O 1
ATOM 567 N N . LYS A 1 71 ? 15.850 -15.440 -61.710 1.00 18.78 71 LYS B N 1
ATOM 568 C CA . LYS A 1 71 ? 16.986 -14.516 -61.831 1.00 18.97 71 LYS B CA 1
ATOM 569 C C . LYS A 1 71 ? 17.302 -14.022 -60.423 1.00 17.77 71 LYS B C 1
ATOM 570 O O . LYS A 1 71 ? 16.388 -13.753 -59.643 1.00 16.51 71 LYS B O 1
ATOM 576 N N . ILE A 1 72 ? 18.595 -13.941 -60.098 1.00 17.30 72 ILE B N 1
ATOM 577 C CA . ILE A 1 72 ? 19.034 -13.389 -58.815 1.00 17.02 72 ILE B CA 1
ATOM 578 C C . ILE A 1 72 ? 19.014 -11.865 -58.920 1.00 17.33 72 ILE B C 1
ATOM 579 O O . ILE A 1 72 ? 19.492 -11.313 -59.908 1.00 17.72 72 ILE B O 1
ATOM 584 N N . TYR A 1 73 ? 18.422 -11.195 -57.924 1.00 17.43 73 TYR B N 1
ATOM 585 C CA . TYR A 1 73 ? 18.469 -9.733 -57.832 1.00 18.40 73 TYR B CA 1
ATOM 586 C C . TYR A 1 73 ? 19.931 -9.267 -57.821 1.00 19.09 73 TYR B C 1
ATOM 587 O O . TYR A 1 73 ? 20.716 -9.710 -56.977 1.00 18.48 73 TYR B O 1
ATOM 596 N N . GLU A 1 74 ? 20.289 -8.376 -58.745 1.00 20.80 74 GLU B N 1
ATOM 597 C CA . GLU A 1 74 ? 21.704 -8.138 -59.031 1.00 22.38 74 GLU B CA 1
ATOM 598 C C . GLU A 1 74 ? 22.480 -7.594 -57.819 1.00 22.67 74 GLU B C 1
ATOM 599 O O . GLU A 1 74 ? 23.661 -7.886 -57.683 1.00 22.13 74 GLU B O 1
ATOM 605 N N . GLU A 1 75 ? 21.820 -6.857 -56.919 1.00 23.42 75 GLU B N 1
ATOM 606 C CA . GLU A 1 75 ? 22.506 -6.351 -55.714 1.00 24.86 75 GLU B CA 1
ATOM 607 C C . GLU A 1 75 ? 22.951 -7.476 -54.787 1.00 23.31 75 GLU B C 1
ATOM 608 O O . GLU A 1 75 ? 23.923 -7.326 -54.053 1.00 23.28 75 GLU B O 1
ATOM 614 N N . TYR A 1 76 ? 22.235 -8.595 -54.804 1.00 21.99 76 TYR B N 1
ATOM 615 C CA . TYR A 1 76 ? 22.559 -9.737 -53.963 1.00 21.31 76 TYR B CA 1
ATOM 616 C C . TYR A 1 76 ? 23.659 -10.609 -54.524 1.00 20.74 76 TYR B C 1
ATOM 617 O O . TYR A 1 76 ? 24.330 -11.308 -53.771 1.00 19.29 76 TYR B O 1
ATOM 626 N N . GLY A 1 77 ? 23.846 -10.570 -55.837 1.00 20.88 77 GLY B N 1
ATOM 627 C CA . GLY A 1 77 ? 24.858 -11.398 -56.488 1.00 21.56 77 GLY B CA 1
ATOM 628 C C . GLY A 1 77 ? 24.359 -11.926 -57.812 1.00 22.12 77 GLY B C 1
ATOM 629 O O . GLY A 1 77 ? 23.389 -11.415 -58.366 1.00 21.99 77 GLY B O 1
ATOM 630 N N . ASP A 1 78 ? 25.035 -12.950 -58.313 1.00 22.51 78 ASP B N 1
ATOM 631 C CA . ASP A 1 78 ? 24.684 -13.560 -59.590 1.00 23.35 78 ASP B CA 1
ATOM 632 C C . ASP A 1 78 ? 24.328 -15.018 -59.336 1.00 22.29 78 ASP B C 1
ATOM 633 O O . ASP A 1 78 ? 24.422 -15.514 -58.196 1.00 20.94 78 ASP B O 1
ATOM 638 N N . MET A 1 79 ? 23.910 -15.705 -60.390 1.00 22.12 79 MET B N 1
ATOM 639 C CA . MET A 1 79 ? 23.572 -17.114 -60.275 1.00 21.79 79 MET B CA 1
ATOM 640 C C . MET A 1 79 ? 24.766 -17.946 -59.820 1.00 21.48 79 MET B C 1
ATOM 641 O O . MET A 1 79 ? 24.587 -18.849 -59.002 1.00 20.97 79 MET B O 1
ATOM 646 N N . ALA A 1 80 ? 25.973 -17.642 -60.301 1.00 21.33 80 ALA B N 1
ATOM 647 C CA . ALA A 1 80 ? 27.170 -18.368 -59.843 1.00 21.29 80 ALA B CA 1
ATOM 648 C C . ALA A 1 80 ? 27.356 -18.256 -58.325 1.00 20.60 80 ALA B C 1
ATOM 649 O O . ALA A 1 80 ? 27.734 -19.226 -57.664 1.00 19.89 80 ALA B O 1
ATOM 651 N N . THR A 1 81 ? 27.091 -17.085 -57.773 1.00 20.21 81 THR B N 1
ATOM 652 C CA . THR A 1 81 ? 27.280 -16.896 -56.328 1.00 20.25 81 THR B CA 1
ATOM 653 C C . THR A 1 81 ? 26.187 -17.626 -55.571 1.00 18.96 81 THR B C 1
ATOM 654 O O . THR A 1 81 ? 26.461 -18.273 -54.551 1.00 17.85 81 THR B O 1
ATOM 658 N N . PHE A 1 82 ? 24.959 -17.568 -56.076 1.00 18.74 82 PHE B N 1
ATOM 659 C CA . PHE A 1 82 ? 23.874 -18.389 -55.489 1.00 18.33 82 PHE B CA 1
ATOM 660 C C . PHE A 1 82 ? 24.240 -19.875 -55.489 1.00 18.31 82 PHE B C 1
ATOM 661 O O . PHE A 1 82 ? 24.047 -20.589 -54.497 1.00 17.48 82 PHE B O 1
ATOM 669 N N . ASP A 1 83 ? 24.760 -20.339 -56.623 1.00 18.63 83 ASP B N 1
ATOM 670 C CA . ASP A 1 83 ? 25.132 -21.744 -56.761 1.00 18.94 83 ASP B CA 1
ATOM 671 C C . ASP A 1 83 ? 26.223 -22.082 -55.749 1.00 18.88 83 ASP B C 1
ATOM 672 O O . ASP A 1 83 ? 26.221 -23.161 -55.182 1.00 18.14 83 ASP B O 1
ATOM 677 N N . GLN A 1 84 ? 27.160 -21.158 -55.517 1.00 19.37 84 GLN B N 1
ATOM 678 C CA . GLN A 1 84 ? 28.206 -21.389 -54.506 1.00 19.92 84 GLN B CA 1
ATOM 679 C C . GLN A 1 84 ? 27.639 -21.502 -53.103 1.00 18.74 84 GLN B C 1
ATOM 680 O O . GLN A 1 84 ? 28.135 -22.283 -52.310 1.00 18.92 84 GLN B O 1
ATOM 686 N N . LEU A 1 85 ? 26.630 -20.704 -52.785 1.00 17.60 85 LEU B N 1
ATOM 687 C CA . LEU A 1 85 ? 25.972 -20.802 -51.485 1.00 17.05 85 LEU B CA 1
ATOM 688 C C . LEU A 1 85 ? 25.297 -22.158 -51.325 1.00 16.97 85 LEU B C 1
ATOM 689 O O . LEU A 1 85 ? 25.461 -22.821 -50.292 1.00 16.60 85 LEU B O 1
ATOM 694 N N . LEU A 1 86 ? 24.530 -22.561 -52.329 1.00 17.25 86 LEU B N 1
ATOM 695 C CA . LEU A 1 86 ? 23.842 -23.864 -52.259 1.00 17.18 86 LEU B CA 1
ATOM 696 C C . LEU A 1 86 ? 24.830 -25.023 -52.073 1.00 17.54 86 LEU B C 1
ATOM 697 O O . LEU A 1 86 ? 24.650 -25.902 -51.210 1.00 16.96 86 LEU B O 1
ATOM 702 N N . GLN A 1 87 ? 25.867 -25.026 -52.899 1.00 18.10 87 GLN B N 1
ATOM 703 C CA . GLN A 1 87 ? 26.884 -26.054 -52.804 1.00 18.63 87 GLN B CA 1
ATOM 704 C C . GLN A 1 87 ? 27.645 -25.983 -51.485 1.00 17.88 87 GLN B C 1
ATOM 705 O O . GLN A 1 87 ? 27.984 -27.010 -50.926 1.00 17.97 87 GLN B O 1
ATOM 711 N N . GLY A 1 88 ? 27.939 -24.783 -50.996 1.00 17.19 88 GLY B N 1
ATOM 712 C CA . GLY A 1 88 ? 28.637 -24.624 -49.726 1.00 16.91 88 GLY B CA 1
ATOM 713 C C . GLY A 1 88 ? 27.831 -25.167 -48.545 1.00 16.58 88 GLY B C 1
ATOM 714 O O . GLY A 1 88 ? 28.385 -25.746 -47.620 1.00 16.49 88 GLY B O 1
ATOM 715 N N . LEU A 1 89 ? 26.518 -24.967 -48.574 1.00 16.31 89 LEU B N 1
ATOM 716 C CA . LEU A 1 89 ? 25.638 -25.593 -47.587 1.00 16.26 89 LEU B CA 1
ATOM 717 C C . LEU A 1 89 ? 25.695 -27.110 -47.694 1.00 16.46 89 LEU B C 1
ATOM 718 O O . LEU A 1 89 ? 25.930 -27.821 -46.696 1.00 16.69 89 LEU B O 1
ATOM 723 N N . HIS A 1 90 ? 25.517 -27.618 -48.900 1.00 16.83 90 HIS B N 1
ATOM 724 C CA . HIS A 1 90 ? 25.547 -29.063 -49.126 1.00 17.52 90 HIS B CA 1
ATOM 725 C C . HIS A 1 90 ? 26.875 -29.725 -48.721 1.00 18.39 90 HIS B C 1
ATOM 726 O O . HIS A 1 90 ? 26.875 -30.828 -48.167 1.00 17.85 90 HIS B O 1
ATOM 733 N N . ASP A 1 91 ? 27.985 -29.038 -48.988 1.00 18.88 91 ASP B N 1
ATOM 734 C CA . ASP A 1 91 ? 29.296 -29.496 -48.541 1.00 20.00 91 ASP B CA 1
ATOM 735 C C . ASP A 1 91 ? 29.429 -29.604 -47.019 1.00 20.01 91 ASP B C 1
ATOM 736 O O . ASP A 1 91 ? 30.341 -30.286 -46.551 1.00 20.65 91 ASP B O 1
ATOM 741 N N . ARG A 1 92 ? 28.581 -28.912 -46.254 1.00 19.33 92 ARG B N 1
ATOM 742 C CA . ARG A 1 92 ? 28.577 -28.999 -44.791 1.00 19.55 92 ARG B CA 1
ATOM 743 C C . ARG A 1 92 ? 27.381 -29.782 -44.263 1.00 19.42 92 ARG B C 1
ATOM 744 O O . ARG A 1 92 ? 27.040 -29.662 -43.089 1.00 18.52 92 ARG B O 1
ATOM 752 N N . ASP A 1 93 ? 26.742 -30.572 -45.136 1.00 19.92 93 ASP B N 1
ATOM 753 C CA . ASP A 1 93 ? 25.537 -31.343 -44.791 1.00 20.85 93 ASP B CA 1
ATOM 754 C C . ASP A 1 93 ? 24.403 -30.478 -44.283 1.00 19.72 93 ASP B C 1
ATOM 755 O O . ASP A 1 93 ? 23.663 -30.876 -43.389 1.00 19.81 93 ASP B O 1
ATOM 760 N N . MET A 1 94 ? 24.283 -29.289 -44.861 1.00 18.39 94 MET B N 1
ATOM 761 C CA . MET A 1 94 ? 23.219 -28.359 -44.548 1.00 17.87 94 MET B CA 1
ATOM 762 C C . MET A 1 94 ? 22.369 -28.202 -45.790 1.00 17.75 94 MET B C 1
ATOM 763 O O . MET A 1 94 ? 22.792 -28.570 -46.890 1.00 17.26 94 MET B O 1
ATOM 768 N N . LYS A 1 95 ? 21.183 -27.638 -45.607 1.00 17.50 95 LYS B N 1
ATOM 769 C CA . LYS A 1 95 ? 20.157 -27.586 -46.642 1.00 18.00 95 LYS B CA 1
ATOM 770 C C . LYS A 1 95 ? 19.665 -26.170 -46.813 1.00 16.95 95 LYS B C 1
ATOM 771 O O . LYS A 1 95 ? 19.834 -25.349 -45.910 1.00 15.75 95 LYS B O 1
ATOM 777 N N . LEU A 1 96 ? 19.104 -25.887 -47.988 1.00 16.05 96 LEU B N 1
ATOM 778 C CA . LEU A 1 96 ? 18.595 -24.562 -48.325 1.00 15.86 96 LEU B CA 1
ATOM 779 C C . LEU A 1 96 ? 17.108 -24.639 -48.679 1.00 15.86 96 LEU B C 1
ATOM 780 O O . LEU A 1 96 ? 16.734 -25.358 -49.588 1.00 15.88 96 LEU B O 1
ATOM 785 N N . VAL A 1 97 ? 16.288 -23.874 -47.967 1.00 15.83 97 VAL B N 1
ATOM 786 C CA . VAL A 1 97 ? 14.867 -23.723 -48.269 1.00 16.37 97 VAL B CA 1
ATOM 787 C C . VAL A 1 97 ? 14.632 -22.284 -48.713 1.00 16.69 97 VAL B C 1
ATOM 788 O O . VAL A 1 97 ? 15.183 -21.348 -48.139 1.00 15.79 97 VAL B O 1
ATOM 792 N N . MET A 1 98 ? 13.806 -22.108 -49.727 1.00 17.49 98 MET B N 1
ATOM 793 C CA . MET A 1 98 ? 13.492 -20.758 -50.203 1.00 18.69 98 MET B CA 1
ATOM 794 C C . MET A 1 98 ? 12.003 -20.472 -50.162 1.00 17.93 98 MET B C 1
ATOM 795 O O . MET A 1 98 ? 11.202 -21.388 -49.987 1.00 17.52 98 MET B O 1
ATOM 800 N N . ASP A 1 99 ? 11.646 -19.194 -50.300 1.00 17.44 99 ASP B N 1
ATOM 801 C CA . ASP A 1 99 ? 10.253 -18.801 -50.357 1.00 17.66 99 ASP B CA 1
ATOM 802 C C . ASP A 1 99 ? 9.697 -19.046 -51.746 1.00 17.15 99 ASP B C 1
ATOM 803 O O . ASP A 1 99 ? 10.324 -18.686 -52.757 1.00 17.75 99 ASP B O 1
ATOM 808 N N . LEU A 1 100 ? 8.517 -19.646 -51.779 1.00 16.96 100 LEU B N 1
ATOM 809 C CA . LEU A 1 100 ? 7.725 -19.787 -52.999 1.00 16.99 100 LEU B CA 1
ATOM 810 C C . LEU A 1 100 ? 6.667 -18.723 -52.885 1.00 16.66 100 LEU B C 1
ATOM 811 O O . LEU A 1 100 ? 5.797 -18.799 -52.008 1.00 16.92 100 LEU B O 1
ATOM 816 N N . VAL A 1 101 ? 6.774 -17.708 -53.729 1.00 16.67 101 VAL B N 1
ATOM 817 C CA . VAL A 1 101 ? 5.933 -16.527 -53.647 1.00 16.70 101 VAL B CA 1
ATOM 818 C C . VAL A 1 101 ? 5.033 -16.524 -54.870 1.00 16.90 101 VAL B C 1
ATOM 819 O O . VAL A 1 101 ? 5.370 -15.925 -55.894 1.00 17.36 101 VAL B O 1
ATOM 823 N N . VAL A 1 102 ? 3.902 -17.222 -54.775 1.00 16.87 102 VAL B N 1
ATOM 824 C CA . VAL A 1 102 ? 3.026 -17.460 -55.941 1.00 17.24 102 VAL B CA 1
ATOM 825 C C . VAL A 1 102 ? 1.567 -17.037 -55.751 1.00 16.99 102 VAL B C 1
ATOM 826 O O . VAL A 1 102 ? 0.739 -17.341 -56.587 1.00 17.37 102 VAL B O 1
ATOM 830 N N . ASN A 1 103 ? 1.247 -16.289 -54.695 1.00 16.66 103 ASN B N 1
ATOM 831 C CA . ASN A 1 103 ? -0.052 -15.610 -54.636 1.00 17.16 103 ASN B CA 1
ATOM 832 C C . ASN A 1 103 ? -0.099 -14.365 -55.547 1.00 17.04 103 ASN B C 1
ATOM 833 O O . ASN A 1 103 ? -1.185 -13.933 -56.016 1.00 17.27 103 ASN B O 1
ATOM 838 N N . HIS A 1 104 ? 1.071 -13.797 -55.798 1.00 16.46 104 HIS B N 1
ATOM 839 C CA . HIS A 1 104 ? 1.199 -12.548 -56.516 1.00 16.75 104 HIS B CA 1
ATOM 840 C C . HIS A 1 104 ? 2.583 -12.436 -57.096 1.00 16.13 104 HIS B C 1
ATOM 841 O O . HIS A 1 104 ? 3.501 -13.164 -56.692 1.00 15.66 104 HIS B O 1
ATOM 848 N N . THR A 1 105 ? 2.708 -11.516 -58.041 1.00 16.36 105 THR B N 1
ATOM 849 C CA . THR A 1 105 ? 3.992 -11.106 -58.601 1.00 16.26 105 THR B CA 1
ATOM 850 C C . THR A 1 105 ? 4.137 -9.601 -58.472 1.00 16.32 105 THR B C 1
ATOM 851 O O . THR A 1 105 ? 3.198 -8.905 -58.097 1.00 16.40 105 THR B O 1
ATOM 855 N N . SER A 1 106 ? 5.336 -9.108 -58.771 1.00 16.22 106 SER B N 1
ATOM 856 C CA . SER A 1 106 ? 5.538 -7.689 -59.050 1.00 16.64 106 SER B CA 1
ATOM 857 C C . SER A 1 106 ? 4.680 -7.282 -60.248 1.00 16.92 106 SER B C 1
ATOM 858 O O . SER A 1 106 ? 4.457 -8.076 -61.152 1.00 17.30 106 SER B O 1
ATOM 861 N N . ASP A 1 107 ? 4.241 -6.040 -60.274 1.00 17.42 107 ASP B N 1
ATOM 862 C CA . ASP A 1 107 ? 3.663 -5.466 -61.491 1.00 18.26 107 ASP B CA 1
ATOM 863 C C . ASP A 1 107 ? 4.683 -5.305 -62.606 1.00 18.71 107 ASP B C 1
ATOM 864 O O . ASP A 1 107 ? 4.297 -5.019 -63.735 1.00 19.23 107 ASP B O 1
ATOM 869 N N . GLU A 1 108 ? 5.966 -5.475 -62.294 1.00 18.57 108 GLU B N 1
ATOM 870 C CA . GLU A 1 108 ? 7.032 -5.418 -63.299 1.00 19.33 108 GLU B CA 1
ATOM 871 C C . GLU A 1 108 ? 7.372 -6.784 -63.896 1.00 19.19 108 GLU B C 1
ATOM 872 O O . GLU A 1 108 ? 8.181 -6.869 -64.803 1.00 19.68 108 GLU B O 1
ATOM 878 N N . HIS A 1 109 ? 6.742 -7.846 -63.403 1.00 18.66 109 HIS B N 1
ATOM 879 C CA . HIS A 1 109 ? 6.883 -9.179 -63.993 1.00 18.59 109 HIS B CA 1
ATOM 880 C C . HIS A 1 109 ? 6.361 -9.184 -65.437 1.00 19.16 109 HIS B C 1
ATOM 881 O O . HIS A 1 109 ? 5.333 -8.558 -65.726 1.00 18.90 109 HIS B O 1
ATOM 888 N N . LYS A 1 110 ? 7.045 -9.898 -66.336 1.00 21.72 110 LYS B N 1
ATOM 889 C CA . LYS A 1 110 ? 6.608 -9.963 -67.741 1.00 22.56 110 LYS B CA 1
ATOM 890 C C . LYS A 1 110 ? 5.138 -10.390 -67.945 1.00 21.43 110 LYS B C 1
ATOM 891 O O . LYS A 1 110 ? 4.470 -9.905 -68.846 1.00 20.85 110 LYS B O 1
ATOM 897 N N . TRP A 1 111 ? 4.640 -11.315 -67.125 1.00 20.46 111 TRP B N 1
ATOM 898 C CA . TRP A 1 111 ? 3.243 -11.718 -67.191 1.00 20.04 111 TRP B CA 1
ATOM 899 C C . TRP A 1 111 ? 2.292 -10.554 -66.983 1.00 19.93 111 TRP B C 1
ATOM 900 O O . TRP A 1 111 ? 1.260 -10.465 -67.665 1.00 19.76 111 TRP B O 1
ATOM 911 N N . PHE A 1 112 ? 2.619 -9.664 -66.046 1.00 19.60 112 PHE B N 1
ATOM 912 C CA . PHE A 1 112 ? 1.731 -8.548 -65.761 1.00 19.99 112 PHE B CA 1
ATOM 913 C C . PHE A 1 112 ? 1.923 -7.426 -66.769 1.00 21.43 112 PHE B C 1
ATOM 914 O O . PHE A 1 112 ? 0.954 -6.797 -67.180 1.00 21.73 112 PHE B O 1
ATOM 922 N N . GLU A 1 113 ? 3.177 -7.170 -67.146 1.00 22.98 113 GLU B N 1
ATOM 923 C CA . GLU A 1 113 ? 3.469 -6.251 -68.244 1.00 24.86 113 GLU B CA 1
ATOM 924 C C . GLU A 1 113 ? 2.652 -6.595 -69.509 1.00 24.94 113 GLU B C 1
ATOM 925 O O . GLU A 1 113 ? 2.142 -5.690 -70.164 1.00 25.45 113 GLU B O 1
ATOM 931 N N . GLU A 1 114 ? 2.521 -7.879 -69.834 1.00 24.35 114 GLU B N 1
ATOM 932 C CA . GLU A 1 114 ? 1.630 -8.326 -70.919 1.00 24.84 114 GLU B CA 1
ATOM 933 C C . GLU A 1 114 ? 0.146 -8.233 -70.566 1.00 23.83 114 GLU B C 1
ATOM 934 O O . GLU A 1 114 ? -0.634 -7.685 -71.337 1.00 24.12 114 GLU B O 1
ATOM 940 N N . SER A 1 115 ? -0.227 -8.753 -69.402 1.00 22.29 115 SER B N 1
ATOM 941 C CA . SER A 1 115 ? -1.641 -8.805 -68.963 1.00 22.20 115 SER B CA 1
ATOM 942 C C . SER A 1 115 ? -2.334 -7.451 -69.063 1.00 22.98 115 SER B C 1
ATOM 943 O O . SER A 1 115 ? -3.456 -7.354 -69.572 1.00 23.71 115 SER B O 1
ATOM 946 N N . ARG A 1 116 ? -1.642 -6.407 -68.619 1.00 23.58 116 ARG B N 1
ATOM 947 C CA . ARG A 1 116 ? -2.224 -5.076 -68.534 1.00 25.02 116 ARG B CA 1
ATOM 948 C C . ARG A 1 116 ? -2.404 -4.349 -69.873 1.00 26.50 116 ARG B C 1
ATOM 949 O O . ARG A 1 116 ? -3.037 -3.298 -69.895 1.00 26.71 116 ARG B O 1
ATOM 957 N N . LYS A 1 117 ? -1.827 -4.873 -70.959 1.00 27.05 117 LYS B N 1
ATOM 958 C CA . LYS A 1 117 ? -1.806 -4.175 -72.240 1.00 29.04 117 LYS B CA 1
ATOM 959 C C . LYS A 1 117 ? -3.169 -4.078 -72.916 1.00 30.44 117 LYS B C 1
ATOM 960 O O . LYS A 1 117 ? -3.473 -3.070 -73.562 1.00 31.55 117 LYS B O 1
ATOM 966 N N . SER A 1 118 ? -3.973 -5.126 -72.811 1.00 30.12 118 SER B N 1
ATOM 967 C CA . SER A 1 118 ? -5.287 -5.120 -73.443 1.00 32.47 118 SER B CA 1
ATOM 968 C C . SER A 1 118 ? -6.152 -6.197 -72.839 1.00 32.19 118 SER B C 1
ATOM 969 O O . SER A 1 118 ? -5.642 -7.136 -72.240 1.00 31.11 118 SER B O 1
ATOM 972 N N . LYS A 1 119 ? -7.457 -6.082 -73.043 1.00 33.84 119 LYS B N 1
ATOM 973 C CA . LYS A 1 119 ? -8.389 -7.102 -72.583 1.00 34.41 119 LYS B CA 1
ATOM 974 C C . LYS A 1 119 ? -8.220 -8.442 -73.299 1.00 34.89 119 LYS B C 1
ATOM 975 O O . LYS A 1 119 ? -8.610 -9.466 -72.761 1.00 35.03 119 LYS B O 1
ATOM 981 N N . ASP A 1 120 ? -7.626 -8.449 -74.486 1.00 36.34 120 ASP B N 1
ATOM 982 C CA . ASP A 1 120 ? -7.474 -9.688 -75.259 1.00 37.64 120 ASP B CA 1
ATOM 983 C C . ASP A 1 120 ? -6.032 -10.206 -75.313 1.00 36.30 120 ASP B C 1
ATOM 984 O O . ASP A 1 120 ? -5.691 -11.013 -76.161 1.00 37.67 120 ASP B O 1
ATOM 989 N N . ASN A 1 121 ? -5.191 -9.753 -74.391 1.00 34.48 121 ASN B N 1
ATOM 990 C CA . ASN A 1 121 ? -3.828 -10.246 -74.288 1.00 32.94 121 ASN B CA 1
ATOM 991 C C . ASN A 1 121 ? -3.855 -11.716 -73.792 1.00 31.56 121 ASN B C 1
ATOM 992 O O . ASN A 1 121 ? -4.668 -12.044 -72.930 1.00 30.53 121 ASN B O 1
ATOM 997 N N . PRO A 1 122 ? -2.982 -12.606 -74.325 1.00 30.84 122 PRO B N 1
ATOM 998 C CA . PRO A 1 122 ? -2.912 -14.002 -73.823 1.00 29.94 122 PRO B CA 1
ATOM 999 C C . PRO A 1 122 ? -2.689 -14.148 -72.307 1.00 27.45 122 PRO B C 1
ATOM 1000 O O . PRO A 1 122 ? -3.063 -15.166 -71.743 1.00 27.60 122 PRO B O 1
ATOM 1004 N N . TYR A 1 123 ? -2.062 -13.155 -71.682 1.00 25.72 123 TYR B N 1
ATOM 1005 C CA . TYR A 1 123 ? -1.804 -13.147 -70.234 1.00 23.93 123 TYR B CA 1
ATOM 1006 C C . TYR A 1 123 ? -2.867 -12.398 -69.440 1.00 22.65 123 TYR B C 1
ATOM 1007 O O . TYR A 1 123 ? -2.760 -12.299 -68.211 1.00 21.38 123 TYR B O 1
ATOM 1016 N N . ARG A 1 124 ? -3.906 -11.890 -70.103 1.00 22.59 124 ARG B N 1
ATOM 1017 C CA . ARG A 1 124 ? -4.910 -11.109 -69.397 1.00 21.98 124 ARG B CA 1
ATOM 1018 C C . ARG A 1 124 ? -5.406 -11.815 -68.147 1.00 21.33 124 ARG B C 1
ATOM 1019 O O . ARG A 1 124 ? -5.467 -11.193 -67.078 1.00 20.32 124 ARG B O 1
ATOM 1027 N N . ASP A 1 125 ? -5.743 -13.100 -68.285 1.00 21.51 125 ASP B N 1
ATOM 1028 C CA A ASP A 1 125 ? -6.361 -13.856 -67.182 0.50 21.36 125 ASP B CA 1
ATOM 1029 C CA B ASP A 1 125 ? -6.358 -13.869 -67.195 0.50 21.24 125 ASP B CA 1
ATOM 1030 C C . ASP A 1 125 ? -5.340 -14.589 -66.296 1.00 20.30 125 ASP B C 1
ATOM 1031 O O . ASP A 1 125 ? -5.692 -15.527 -65.577 1.00 20.09 125 ASP B O 1
ATOM 1040 N N . TYR A 1 126 ? -4.078 -14.153 -66.350 1.00 19.62 126 TYR B N 1
ATOM 1041 C CA . TYR A 1 126 ? -3.090 -14.520 -65.318 1.00 18.61 126 TYR B CA 1
ATOM 1042 C C . TYR A 1 126 ? -3.344 -13.757 -64.016 1.00 17.85 126 TYR B C 1
ATOM 1043 O O . TYR A 1 126 ? -2.819 -14.141 -62.975 1.00 17.66 126 TYR B O 1
ATOM 1052 N N . TYR A 1 127 ? -4.130 -12.685 -64.077 1.00 17.66 127 TYR B N 1
ATOM 1053 C CA . TYR A 1 127 ? -4.429 -11.827 -62.938 1.00 17.18 127 TYR B CA 1
ATOM 1054 C C . TYR A 1 127 ? -5.940 -11.582 -62.887 1.00 17.82 127 TYR B C 1
ATOM 1055 O O . TYR A 1 127 ? -6.678 -12.105 -63.727 1.00 18.26 127 TYR B O 1
ATOM 1064 N N . PHE A 1 128 ? -6.405 -10.842 -61.882 1.00 17.79 128 PHE B N 1
ATOM 1065 C CA . PHE A 1 128 ? -7.827 -10.597 -61.721 1.00 18.70 128 PHE B CA 1
ATOM 1066 C C . PHE A 1 128 ? -8.168 -9.180 -62.152 1.00 19.07 128 PHE B C 1
ATOM 1067 O O . PHE A 1 128 ? -7.808 -8.228 -61.465 1.00 18.61 128 PHE B O 1
ATOM 1075 N N . TRP A 1 129 ? -8.854 -9.055 -63.292 1.00 20.04 129 TRP B N 1
ATOM 1076 C CA . TRP A 1 129 ? -9.251 -7.772 -63.840 1.00 20.99 129 TRP B CA 1
ATOM 1077 C C . TRP A 1 129 ? -10.766 -7.675 -63.803 1.00 22.23 129 TRP B C 1
ATOM 1078 O O . TRP A 1 129 ? -11.450 -8.597 -64.223 1.00 22.90 129 TRP B O 1
ATOM 1089 N N . ARG A 1 130 ? -11.281 -6.550 -63.317 1.00 23.09 130 ARG B N 1
ATOM 1090 C CA . ARG A 1 130 ? -12.711 -6.304 -63.264 1.00 24.72 130 ARG B CA 1
ATOM 1091 C C . ARG A 1 130 ? -13.059 -4.868 -63.679 1.00 26.36 130 ARG B C 1
ATOM 1092 O O . ARG A 1 130 ? -12.294 -3.925 -63.448 1.00 24.79 130 ARG B O 1
ATOM 1100 N N . GLU A 1 131 ? -14.249 -4.720 -64.249 1.00 28.94 131 GLU B N 1
ATOM 1101 C CA . GLU A 1 131 ? -14.827 -3.399 -64.501 1.00 32.10 131 GLU B CA 1
ATOM 1102 C C . GLU A 1 131 ? -15.167 -2.763 -63.174 1.00 32.13 131 GLU B C 1
ATOM 1103 O O . GLU A 1 131 ? -15.384 -3.468 -62.198 1.00 30.48 131 GLU B O 1
ATOM 1109 N N . GLU A 1 132 ? -15.266 -1.436 -63.160 1.00 34.28 132 GLU B N 1
ATOM 1110 C CA . GLU A 1 132 ? -15.563 -0.679 -61.933 1.00 35.35 132 GLU B CA 1
ATOM 1111 C C . GLU A 1 132 ? -16.780 -1.222 -61.194 1.00 35.83 132 GLU B C 1
ATOM 1112 O O . GLU A 1 132 ? -16.756 -1.346 -59.972 1.00 34.51 132 GLU B O 1
ATOM 1118 N N . ASN A 1 133 ? -17.831 -1.571 -61.936 1.00 37.45 133 ASN B N 1
ATOM 1119 C CA . ASN A 1 133 ? -19.059 -2.067 -61.305 1.00 38.99 133 ASN B CA 1
ATOM 1120 C C . ASN A 1 133 ? -18.983 -3.512 -60.782 1.00 37.53 133 ASN B C 1
ATOM 1121 O O . ASN A 1 133 ? -19.914 -3.958 -60.108 1.00 38.04 133 ASN B O 1
ATOM 1126 N N . GLU A 1 134 ? -17.877 -4.210 -61.054 1.00 35.29 134 GLU B N 1
ATOM 1127 C CA . GLU A 1 134 ? -17.651 -5.585 -60.591 1.00 34.37 134 GLU B CA 1
ATOM 1128 C C . GLU A 1 134 ? -16.511 -5.739 -59.568 1.00 30.98 134 GLU B C 1
ATOM 1129 O O . GLU A 1 134 ? -16.201 -6.862 -59.187 1.00 30.42 134 GLU B O 1
ATOM 1135 N N . ILE A 1 135 ? -15.883 -4.647 -59.128 1.00 28.52 135 ILE B N 1
ATOM 1136 C CA . ILE A 1 135 ? -14.962 -4.728 -57.978 1.00 26.27 135 ILE B CA 1
ATOM 1137 C C . ILE A 1 135 ? -15.770 -4.847 -56.694 1.00 26.26 135 ILE B C 1
ATOM 1138 O O . ILE A 1 135 ? -16.993 -4.823 -56.737 1.00 27.70 135 ILE B O 1
ATOM 1143 N N . ASN A 1 136 ? -15.091 -4.986 -55.559 1.00 24.39 136 ASN B N 1
ATOM 1144 C CA . ASN A 1 136 ? -15.779 -4.993 -54.267 1.00 24.57 136 ASN B CA 1
ATOM 1145 C C . ASN A 1 136 ? -15.095 -4.023 -53.327 1.00 23.60 136 ASN B C 1
ATOM 1146 O O . ASN A 1 136 ? -14.237 -3.231 -53.766 1.00 22.98 136 ASN B O 1
ATOM 1151 N N . ASN A 1 137 ? -15.467 -4.079 -52.057 1.00 23.38 137 ASN B N 1
ATOM 1152 C CA . ASN A 1 137 ? -14.990 -3.128 -51.062 1.00 23.26 137 ASN B CA 1
ATOM 1153 C C . ASN A 1 137 ? -13.798 -3.594 -50.225 1.00 21.90 137 ASN B C 1
ATOM 1154 O O . ASN A 1 137 ? -13.527 -2.999 -49.177 1.00 22.19 137 ASN B O 1
ATOM 1159 N N . TRP A 1 138 ? -13.066 -4.618 -50.671 1.00 21.14 138 TRP B N 1
ATOM 1160 C CA . TRP A 1 138 ? -11.908 -5.081 -49.914 1.00 20.32 138 TRP B CA 1
ATOM 1161 C C . TRP A 1 138 ? -10.830 -4.012 -49.821 1.00 19.86 138 TRP B C 1
ATOM 1162 O O . TRP A 1 138 ? -10.627 -3.221 -50.761 1.00 19.54 138 TRP B O 1
ATOM 1173 N N . GLY A 1 139 ? -10.136 -4.027 -48.687 1.00 19.91 139 GLY B N 1
ATOM 1174 C CA . GLY A 1 139 ? -8.946 -3.234 -48.483 1.00 19.62 139 GLY B CA 1
ATOM 1175 C C . GLY A 1 139 ? -7.710 -4.092 -48.717 1.00 18.99 139 GLY B C 1
ATOM 1176 O O . GLY A 1 139 ? -7.745 -5.307 -48.512 1.00 19.38 139 GLY B O 1
ATOM 1177 N N . SER A 1 140 ? -6.631 -3.465 -49.168 1.00 18.32 140 SER B N 1
ATOM 1178 C CA . SER A 1 140 ? -5.335 -4.125 -49.212 1.00 17.83 140 SER B CA 1
ATOM 1179 C C . SER A 1 140 ? -4.845 -4.375 -47.780 1.00 18.07 140 SER B C 1
ATOM 1180 O O . SER A 1 140 ? -5.086 -3.580 -46.871 1.00 18.33 140 SER B O 1
ATOM 1183 N N . ILE A 1 141 ? -4.114 -5.463 -47.598 1.00 17.84 141 ILE B N 1
ATOM 1184 C CA . ILE A 1 141 ? -3.430 -5.732 -46.323 1.00 18.26 141 ILE B CA 1
ATOM 1185 C C . ILE A 1 141 ? -2.384 -4.637 -45.980 1.00 18.49 141 ILE B C 1
ATOM 1186 O O . ILE A 1 141 ? -2.041 -4.430 -44.808 1.00 19.02 141 ILE B O 1
ATOM 1191 N N . PHE A 1 142 ? -1.878 -3.947 -47.005 1.00 18.01 142 PHE B N 1
ATOM 1192 C CA . PHE A 1 142 ? -0.969 -2.810 -46.839 1.00 18.57 142 PHE B CA 1
ATOM 1193 C C . PHE A 1 142 ? -1.661 -1.450 -47.057 1.00 18.98 142 PHE B C 1
ATOM 1194 O O . PHE A 1 142 ? -1.052 -0.525 -47.604 1.00 19.26 142 PHE B O 1
ATOM 1202 N N . SER A 1 143 ? -2.905 -1.340 -46.574 1.00 19.47 143 SER B N 1
ATOM 1203 C CA . SER A 1 143 ? -3.708 -0.100 -46.558 1.00 20.07 143 SER B CA 1
ATOM 1204 C C . SER A 1 143 ? -4.262 0.296 -47.908 1.00 20.06 143 SER B C 1
ATOM 1205 O O . SER A 1 143 ? -3.762 -0.113 -48.949 1.00 19.32 143 SER B O 1
ATOM 1208 N N . GLY A 1 144 ? -5.288 1.141 -47.876 1.00 21.07 144 GLY B N 1
ATOM 1209 C CA . GLY A 1 144 ? -5.993 1.540 -49.082 1.00 21.20 144 GLY B CA 1
ATOM 1210 C C . GLY A 1 144 ? -6.803 0.398 -49.691 1.00 20.88 144 GLY B C 1
ATOM 1211 O O . GLY A 1 144 ? -6.909 -0.700 -49.120 1.00 20.42 144 GLY B O 1
ATOM 1212 N N . PRO A 1 145 ? -7.367 0.640 -50.876 1.00 21.51 145 PRO B N 1
ATOM 1213 C CA . PRO A 1 145 ? -8.191 -0.379 -51.516 1.00 21.22 145 PRO B CA 1
ATOM 1214 C C . PRO A 1 145 ? -7.386 -1.529 -52.102 1.00 20.29 145 PRO B C 1
ATOM 1215 O O . PRO A 1 145 ? -6.203 -1.372 -52.400 1.00 20.20 145 PRO B O 1
ATOM 1219 N N . ALA A 1 146 ? -8.049 -2.663 -52.286 1.00 19.82 146 ALA B N 1
ATOM 1220 C CA . ALA A 1 146 ? -7.451 -3.843 -52.892 1.00 19.17 146 ALA B CA 1
ATOM 1221 C C . ALA A 1 146 ? -7.565 -3.879 -54.418 1.00 18.92 146 ALA B C 1
ATOM 1222 O O . ALA A 1 146 ? -7.073 -4.818 -55.045 1.00 18.88 146 ALA B O 1
ATOM 1224 N N . TRP A 1 147 ? -8.202 -2.878 -55.013 1.00 19.79 147 TRP B N 1
ATOM 1225 C CA . TRP A 1 147 ? -8.364 -2.791 -56.454 1.00 19.85 147 TRP B CA 1
ATOM 1226 C C . TRP A 1 147 ? -7.722 -1.517 -56.950 1.00 20.55 147 TRP B C 1
ATOM 1227 O O . TRP A 1 147 ? -7.960 -0.447 -56.385 1.00 21.13 147 TRP B O 1
ATOM 1238 N N . GLU A 1 148 ? -6.954 -1.626 -58.034 1.00 20.80 148 GLU B N 1
ATOM 1239 C CA . GLU A 1 148 ? -6.225 -0.510 -58.604 1.00 22.02 148 GLU B CA 1
ATOM 1240 C C . GLU A 1 148 ? -6.625 -0.329 -60.060 1.00 22.85 148 GLU B C 1
ATOM 1241 O O . GLU A 1 148 ? -6.545 -1.271 -60.831 1.00 22.46 148 GLU B O 1
ATOM 1247 N N . LEU A 1 149 ? -7.014 0.888 -60.430 1.00 24.14 149 LEU B N 1
ATOM 1248 C CA . LEU A 1 149 ? -7.405 1.189 -61.808 1.00 25.67 149 LEU B CA 1
ATOM 1249 C C . LEU A 1 149 ? -6.169 1.221 -62.695 1.00 26.30 149 LEU B C 1
ATOM 1250 O O . LEU A 1 149 ? -5.135 1.759 -62.302 1.00 26.25 149 LEU B O 1
ATOM 1255 N N . ASP A 1 150 ? -6.280 0.631 -63.878 1.00 27.38 150 ASP B N 1
ATOM 1256 C CA . ASP A 1 150 ? -5.281 0.792 -64.927 1.00 28.90 150 ASP B CA 1
ATOM 1257 C C . ASP A 1 150 ? -5.961 1.481 -66.106 1.00 31.41 150 ASP B C 1
ATOM 1258 O O . ASP A 1 150 ? -6.827 0.908 -66.753 1.00 31.58 150 ASP B O 1
ATOM 1263 N N . GLU A 1 151 ? -5.534 2.709 -66.387 1.00 34.01 151 GLU B N 1
ATOM 1264 C CA . GLU A 1 151 ? -6.131 3.523 -67.446 1.00 37.21 151 GLU B CA 1
ATOM 1265 C C . GLU A 1 151 ? -5.872 3.003 -68.864 1.00 37.68 151 GLU B C 1
ATOM 1266 O O . GLU A 1 151 ? -6.569 3.405 -69.781 1.00 39.73 151 GLU B O 1
ATOM 1272 N N . LYS A 1 152 ? -4.884 2.125 -69.040 1.00 36.44 152 LYS B N 1
ATOM 1273 C CA . LYS A 1 152 ? -4.631 1.456 -70.335 1.00 37.10 152 LYS B CA 1
ATOM 1274 C C . LYS A 1 152 ? -5.882 0.725 -70.840 1.00 35.88 152 LYS B C 1
ATOM 1275 O O . LYS A 1 152 ? -6.188 0.783 -72.028 1.00 37.72 152 LYS B O 1
ATOM 1281 N N . THR A 1 153 ? -6.597 0.050 -69.941 1.00 29.75 153 THR B N 1
ATOM 1282 C CA . THR A 1 153 ? -7.823 -0.682 -70.294 1.00 28.91 153 THR B CA 1
ATOM 1283 C C . THR A 1 153 ? -9.087 -0.198 -69.576 1.00 28.66 153 THR B C 1
ATOM 1284 O O . THR A 1 153 ? -10.181 -0.639 -69.911 1.00 28.92 153 THR B O 1
ATOM 1288 N N . GLY A 1 154 ? -8.945 0.672 -68.577 1.00 27.90 154 GLY B N 1
ATOM 1289 C CA . GLY A 1 154 ? -10.075 1.129 -67.795 1.00 27.84 154 GLY B CA 1
ATOM 1290 C C . GLY A 1 154 ? -10.600 0.142 -66.772 1.00 26.81 154 GLY B C 1
ATOM 1291 O O . GLY A 1 154 ? -11.608 0.418 -66.134 1.00 27.34 154 GLY B O 1
ATOM 1292 N N . GLU A 1 155 ? -9.916 -0.987 -66.583 1.00 25.97 155 GLU B N 1
ATOM 1293 C CA . GLU A 1 155 ? -10.328 -1.991 -65.591 1.00 25.09 155 GLU B CA 1
ATOM 1294 C C . GLU A 1 155 ? -9.379 -1.986 -64.400 1.00 23.91 155 GLU B C 1
ATOM 1295 O O . GLU A 1 155 ? -8.308 -1.386 -64.444 1.00 23.15 155 GLU B O 1
ATOM 1301 N N . TYR A 1 156 ? -9.810 -2.652 -63.333 1.00 22.86 156 TYR B N 1
ATOM 1302 C CA . TYR A 1 156 ? -9.089 -2.674 -62.087 1.00 22.13 156 TYR B CA 1
ATOM 1303 C C . TYR A 1 156 ? -8.492 -4.040 -61.900 1.00 20.96 156 TYR B C 1
ATOM 1304 O O . TYR A 1 156 ? -9.140 -5.051 -62.206 1.00 20.52 156 TYR B O 1
ATOM 1313 N N . TYR A 1 157 ? -7.304 -4.076 -61.310 1.00 20.07 157 TYR B N 1
ATOM 1314 C CA . TYR A 1 157 ? -6.687 -5.340 -60.922 1.00 19.10 157 TYR B CA 1
ATOM 1315 C C . TYR A 1 157 ? -6.634 -5.500 -59.417 1.00 18.60 157 TYR B C 1
ATOM 1316 O O . TYR A 1 157 ? -6.517 -4.521 -58.670 1.00 18.49 157 TYR B O 1
ATOM 1325 N N . LEU A 1 158 ? -6.685 -6.756 -58.980 1.00 17.99 158 LEU B N 1
ATOM 1326 C CA . LEU A 1 158 ? -6.706 -7.070 -57.560 1.00 17.62 158 LEU B CA 1
ATOM 1327 C C . LEU A 1 158 ? -5.295 -7.124 -57.038 1.00 17.43 158 LEU B C 1
ATOM 1328 O O . LEU A 1 158 ? -4.415 -7.707 -57.682 1.00 17.25 158 LEU B O 1
ATOM 1333 N N . HIS A 1 159 ? -5.081 -6.547 -55.859 1.00 17.23 159 HIS B N 1
ATOM 1334 C CA . HIS A 1 159 ? -3.828 -6.736 -55.136 1.00 16.83 159 HIS B CA 1
ATOM 1335 C C . HIS A 1 159 ? -4.127 -6.807 -53.641 1.00 16.93 159 HIS B C 1
ATOM 1336 O O . HIS A 1 159 ? -4.548 -5.814 -53.044 1.00 16.84 159 HIS B O 1
ATOM 1343 N N . LEU A 1 160 ? -3.937 -7.981 -53.044 1.00 16.72 160 LEU B N 1
ATOM 1344 C CA . LEU A 1 160 ? -4.126 -8.111 -51.593 1.00 16.93 160 LEU B CA 1
ATOM 1345 C C . LEU A 1 160 ? -3.040 -7.368 -50.832 1.00 16.67 160 LEU B C 1
ATOM 1346 O O . LEU A 1 160 ? -3.298 -6.830 -49.759 1.00 16.48 160 LEU B O 1
ATOM 1351 N N . PHE A 1 161 ? -1.836 -7.329 -51.396 1.00 16.59 161 PHE B N 1
ATOM 1352 C CA . PHE A 1 161 ? -0.730 -6.626 -50.777 1.00 16.88 161 PHE B CA 1
ATOM 1353 C C . PHE A 1 161 ? -0.520 -5.287 -51.487 1.00 17.32 161 PHE B C 1
ATOM 1354 O O . PHE A 1 161 ? -1.513 -4.596 -51.741 1.00 17.35 161 PHE B O 1
ATOM 1362 N N . SER A 1 162 ? 0.715 -4.906 -51.828 1.00 17.29 162 SER B N 1
ATOM 1363 C CA . SER A 1 162 ? 0.936 -3.550 -52.332 1.00 17.82 162 SER B CA 1
ATOM 1364 C C . SER A 1 162 ? 0.327 -3.376 -53.733 1.00 17.85 162 SER B C 1
ATOM 1365 O O . SER A 1 162 ? -0.003 -4.351 -54.394 1.00 17.28 162 SER B O 1
ATOM 1368 N N . LYS A 1 163 ? 0.182 -2.135 -54.188 1.00 18.77 163 LYS B N 1
ATOM 1369 C CA . LYS A 1 163 ? -0.291 -1.874 -55.565 1.00 19.61 163 LYS B CA 1
ATOM 1370 C C . LYS A 1 163 ? 0.646 -2.508 -56.598 1.00 19.02 163 LYS B C 1
ATOM 1371 O O . LYS A 1 163 ? 0.217 -2.812 -57.710 1.00 19.33 163 LYS B O 1
ATOM 1377 N N . LYS A 1 164 ? 1.917 -2.693 -56.231 1.00 18.22 164 LYS B N 1
ATOM 1378 C CA . LYS A 1 164 ? 2.886 -3.356 -57.110 1.00 17.99 164 LYS B CA 1
ATOM 1379 C C . LYS A 1 164 ? 2.995 -4.865 -56.894 1.00 17.00 164 LYS B C 1
ATOM 1380 O O . LYS A 1 164 ? 3.991 -5.473 -57.310 1.00 17.00 164 LYS B O 1
ATOM 1386 N N . GLN A 1 165 ? 1.983 -5.469 -56.261 1.00 16.34 165 GLN B N 1
ATOM 1387 C CA . GLN A 1 165 ? 1.890 -6.908 -56.062 1.00 15.84 165 GLN B CA 1
ATOM 1388 C C . GLN A 1 165 ? 0.540 -7.475 -56.545 1.00 15.76 165 GLN B C 1
ATOM 1389 O O . GLN A 1 165 ? -0.266 -7.924 -55.718 1.00 15.34 165 GLN B O 1
ATOM 1395 N N . PRO A 1 166 ? 0.263 -7.403 -57.863 1.00 16.01 166 PRO B N 1
ATOM 1396 C CA . PRO A 1 166 ? -0.993 -7.947 -58.373 1.00 16.38 166 PRO B CA 1
ATOM 1397 C C . PRO A 1 166 ? -1.125 -9.458 -58.152 1.00 16.28 166 PRO B C 1
ATOM 1398 O O . PRO A 1 166 ? -0.154 -10.204 -58.350 1.00 16.32 166 PRO B O 1
ATOM 1402 N N . ASP A 1 167 ? -2.304 -9.889 -57.724 1.00 16.75 167 ASP B N 1
ATOM 1403 C CA . ASP A 1 167 ? -2.562 -11.298 -57.418 1.00 17.24 167 ASP B CA 1
ATOM 1404 C C . ASP A 1 167 ? -2.696 -12.170 -58.660 1.00 17.35 167 ASP B C 1
ATOM 1405 O O . ASP A 1 167 ? -3.371 -11.807 -59.620 1.00 17.90 167 ASP B O 1
ATOM 1410 N N . LEU A 1 168 ? -2.081 -13.345 -58.606 1.00 16.81 168 LEU B N 1
ATOM 1411 C CA . LEU A 1 168 ? -2.183 -14.320 -59.674 1.00 16.87 168 LEU B CA 1
ATOM 1412 C C . LEU A 1 168 ? -3.507 -15.067 -59.623 1.00 16.87 168 LEU B C 1
ATOM 1413 O O . LEU A 1 168 ? -4.019 -15.375 -58.538 1.00 16.81 168 LEU B O 1
ATOM 1418 N N . ASN A 1 169 ? -4.026 -15.364 -60.809 1.00 17.08 169 ASN B N 1
ATOM 1419 C CA . ASN A 1 169 ? -5.289 -16.062 -60.975 1.00 17.40 169 ASN B CA 1
ATOM 1420 C C . ASN A 1 169 ? -5.040 -17.560 -61.130 1.00 17.03 169 ASN B C 1
ATOM 1421 O O . ASN A 1 169 ? -4.787 -18.063 -62.240 1.00 16.95 169 ASN B O 1
ATOM 1426 N N . TRP A 1 170 ? -5.162 -18.277 -60.018 1.00 16.52 170 TRP B N 1
ATOM 1427 C CA . TRP A 1 170 ? -4.957 -19.734 -59.987 1.00 16.70 170 TRP B CA 1
ATOM 1428 C C . TRP A 1 170 ? -6.100 -20.542 -60.611 1.00 17.43 170 TRP B C 1
ATOM 1429 O O . TRP A 1 170 ? -5.963 -21.756 -60.792 1.00 17.36 170 TRP B O 1
ATOM 1440 N N . GLU A 1 171 ? -7.193 -19.878 -60.998 1.00 17.79 171 GLU B N 1
ATOM 1441 C CA . GLU A 1 171 ? -8.237 -20.535 -61.780 1.00 19.00 171 GLU B CA 1
ATOM 1442 C C . GLU A 1 171 ? -7.738 -20.874 -63.174 1.00 19.79 171 GLU B C 1
ATOM 1443 O O . GLU A 1 171 ? -8.326 -21.729 -63.848 1.00 20.30 171 GLU B O 1
ATOM 1449 N N . ASN A 1 172 ? -6.680 -20.184 -63.611 1.00 19.50 172 ASN B N 1
ATOM 1450 C CA . ASN A 1 172 ? -6.113 -20.377 -64.937 1.00 20.46 172 ASN B CA 1
ATOM 1451 C C . ASN A 1 172 ? -5.118 -21.537 -64.930 1.00 20.11 172 ASN B C 1
ATOM 1452 O O . ASN A 1 172 ? -4.063 -21.405 -64.330 1.00 19.13 172 ASN B O 1
ATOM 1457 N N . PRO A 1 173 ? -5.439 -22.663 -65.597 1.00 20.87 173 PRO B N 1
ATOM 1458 C CA . PRO A 1 173 ? -4.501 -23.804 -65.577 1.00 20.97 173 PRO B CA 1
ATOM 1459 C C . PRO A 1 173 ? -3.146 -23.547 -66.263 1.00 21.30 173 PRO B C 1
ATOM 1460 O O . PRO A 1 173 ? -2.160 -24.220 -65.931 1.00 21.26 173 PRO B O 1
ATOM 1464 N N . LYS A 1 174 ? -3.093 -22.588 -67.185 1.00 21.76 174 LYS B N 1
ATOM 1465 C CA . LYS A 1 174 ? -1.846 -22.254 -67.871 1.00 22.51 174 LYS B CA 1
ATOM 1466 C C . LYS A 1 174 ? -0.899 -21.552 -66.904 1.00 21.29 174 LYS B C 1
ATOM 1467 O O . LYS A 1 174 ? 0.300 -21.806 -66.916 1.00 20.55 174 LYS B O 1
ATOM 1473 N N . LEU A 1 175 ? -1.461 -20.692 -66.051 1.00 20.29 175 LEU B N 1
ATOM 1474 C CA . LEU A 1 175 ? -0.691 -20.039 -65.016 1.00 19.55 175 LEU B CA 1
ATOM 1475 C C . LEU A 1 175 ? -0.161 -21.096 -64.061 1.00 18.92 175 LEU B C 1
ATOM 1476 O O . LEU A 1 175 ? 1.026 -21.084 -63.734 1.00 18.41 175 LEU B O 1
ATOM 1481 N N . ARG A 1 176 ? -1.019 -22.034 -63.645 1.00 18.50 176 ARG B N 1
ATOM 1482 C CA . ARG A 1 176 ? -0.576 -23.049 -62.686 1.00 18.37 176 ARG B CA 1
ATOM 1483 C C . ARG A 1 176 ? 0.608 -23.842 -63.247 1.00 18.79 176 ARG B C 1
ATOM 1484 O O . ARG A 1 176 ? 1.593 -24.061 -62.535 1.00 17.99 176 ARG B O 1
ATOM 1492 N N . GLN A 1 177 ? 0.524 -24.239 -64.514 1.00 19.81 177 GLN B N 1
ATOM 1493 C CA . GLN A 1 177 ? 1.603 -24.994 -65.139 1.00 21.10 177 GLN B CA 1
ATOM 1494 C C . GLN A 1 177 ? 2.886 -24.154 -65.236 1.00 20.45 177 GLN B C 1
ATOM 1495 O O . GLN A 1 177 ? 3.971 -24.674 -65.022 1.00 19.80 177 GLN B O 1
ATOM 1501 N N . ASP A 1 178 ? 2.757 -22.872 -65.564 1.00 20.23 178 ASP B N 1
ATOM 1502 C CA . ASP A 1 178 ? 3.914 -21.948 -65.536 1.00 20.40 178 ASP B CA 1
ATOM 1503 C C . ASP A 1 178 ? 4.571 -21.876 -64.169 1.00 19.23 178 ASP B C 1
ATOM 1504 O O . ASP A 1 178 ? 5.802 -21.864 -64.074 1.00 18.70 178 ASP B O 1
ATOM 1509 N N . VAL A 1 179 ? 3.761 -21.856 -63.114 1.00 17.89 179 VAL B N 1
ATOM 1510 C CA . VAL A 1 179 ? 4.301 -21.848 -61.758 1.00 17.27 179 VAL B CA 1
ATOM 1511 C C . VAL A 1 179 ? 5.059 -23.146 -61.489 1.00 17.10 179 VAL B C 1
ATOM 1512 O O . VAL A 1 179 ? 6.159 -23.126 -60.946 1.00 16.53 179 VAL B O 1
ATOM 1516 N N . TYR A 1 180 ? 4.462 -24.270 -61.875 1.00 17.15 180 TYR B N 1
ATOM 1517 C CA . TYR A 1 180 ? 5.090 -25.573 -61.654 1.00 17.56 180 TYR B CA 1
ATOM 1518 C C . TYR A 1 180 ? 6.411 -25.705 -62.418 1.00 17.94 180 TYR B C 1
ATOM 1519 O O . TYR A 1 180 ? 7.374 -26.256 -61.886 1.00 18.02 180 TYR B O 1
ATOM 1528 N N . ASN A 1 181 ? 6.471 -25.162 -63.629 1.00 18.43 181 ASN B N 1
ATOM 1529 C CA . ASN A 1 181 ? 7.713 -25.207 -64.405 1.00 18.90 181 ASN B CA 1
ATOM 1530 C C . ASN A 1 181 ? 8.805 -24.363 -63.747 1.00 18.10 181 ASN B C 1
ATOM 1531 O O . ASN A 1 181 ? 9.980 -24.740 -63.725 1.00 17.62 181 ASN B O 1
ATOM 1536 N N . MET A 1 182 ? 8.409 -23.216 -63.217 1.00 17.34 182 MET B N 1
ATOM 1537 C CA . MET A 1 182 ? 9.310 -22.358 -62.459 1.00 17.21 182 MET B CA 1
ATOM 1538 C C . MET A 1 182 ? 9.837 -23.101 -61.236 1.00 16.81 182 MET B C 1
ATOM 1539 O O . MET A 1 182 ? 11.028 -23.028 -60.921 1.00 16.41 182 MET B O 1
ATOM 1544 N N . MET A 1 183 ? 8.944 -23.801 -60.528 1.00 16.58 183 MET B N 1
ATOM 1545 C CA . MET A 1 183 ? 9.366 -24.573 -59.352 1.00 16.37 183 MET B CA 1
ATOM 1546 C C . MET A 1 183 ? 10.409 -25.632 -59.701 1.00 16.93 183 MET B C 1
ATOM 1547 O O . MET A 1 183 ? 11.407 -25.817 -58.980 1.00 15.88 183 MET B O 1
ATOM 1552 N N . LYS A 1 184 ? 10.184 -26.305 -60.825 1.00 17.45 184 LYS B N 1
ATOM 1553 C CA . LYS A 1 184 ? 11.121 -27.301 -61.309 1.00 18.48 184 LYS B CA 1
ATOM 1554 C C . LYS A 1 184 ? 12.502 -26.704 -61.608 1.00 18.14 184 LYS B C 1
ATOM 1555 O O . LYS A 1 184 ? 13.503 -27.358 -61.359 1.00 18.17 184 LYS B O 1
ATOM 1561 N N . PHE A 1 185 ? 12.561 -25.471 -62.115 1.00 17.75 185 PHE B N 1
ATOM 1562 C CA . PHE A 1 185 ? 13.852 -24.837 -62.362 1.00 17.87 185 PHE B CA 1
ATOM 1563 C C . PHE A 1 185 ? 14.692 -24.852 -61.074 1.00 17.38 185 PHE B C 1
ATOM 1564 O O . PHE A 1 185 ? 15.853 -25.260 -61.101 1.00 17.21 185 PHE B O 1
ATOM 1572 N N . TRP A 1 186 ? 14.083 -24.442 -59.969 1.00 16.63 186 TRP B N 1
ATOM 1573 C CA . TRP A 1 186 ? 14.782 -24.384 -58.684 1.00 16.81 186 TRP B CA 1
ATOM 1574 C C . TRP A 1 186 ? 15.056 -25.761 -58.097 1.00 16.69 186 TRP B C 1
ATOM 1575 O O . TRP A 1 186 ? 16.150 -26.001 -57.568 1.00 16.77 186 TRP B O 1
ATOM 1586 N N . LEU A 1 187 ? 14.069 -26.653 -58.162 1.00 17.01 187 LEU B N 1
ATOM 1587 C CA . LEU A 1 187 ? 14.218 -27.975 -57.559 1.00 17.32 187 LEU B CA 1
ATOM 1588 C C . LEU A 1 187 ? 15.242 -28.810 -58.336 1.00 17.77 187 LEU B C 1
ATOM 1589 O O . LEU A 1 187 ? 15.988 -29.571 -57.727 1.00 17.62 187 LEU B O 1
ATOM 1594 N N . ASP A 1 188 ? 15.322 -28.628 -59.652 1.00 18.33 188 ASP B N 1
ATOM 1595 C CA . ASP A 1 188 ? 16.379 -29.282 -60.468 1.00 18.98 188 ASP B CA 1
ATOM 1596 C C . ASP A 1 188 ? 17.800 -28.843 -60.087 1.00 18.94 188 ASP B C 1
ATOM 1597 O O . ASP A 1 188 ? 18.751 -29.599 -60.278 1.00 18.79 188 ASP B O 1
ATOM 1602 N N . LYS A 1 189 ? 17.937 -27.637 -59.527 1.00 18.78 189 LYS B N 1
ATOM 1603 C CA . LYS A 1 189 ? 19.238 -27.142 -59.054 1.00 18.82 189 LYS B CA 1
ATOM 1604 C C . LYS A 1 189 ? 19.633 -27.747 -57.720 1.00 18.61 189 LYS B C 1
ATOM 1605 O O . LYS A 1 189 ? 20.788 -27.655 -57.317 1.00 19.37 189 LYS B O 1
ATOM 1611 N N . GLY A 1 190 ? 18.681 -28.362 -57.031 1.00 18.47 190 GLY B N 1
ATOM 1612 C CA . GLY A 1 190 ? 18.947 -29.112 -55.809 1.00 18.12 190 GLY B CA 1
ATOM 1613 C C . GLY A 1 190 ? 18.595 -28.345 -54.559 1.00 17.62 190 GLY B C 1
ATOM 1614 O O . GLY A 1 190 ? 19.079 -28.692 -53.492 1.00 17.68 190 GLY B O 1
ATOM 1615 N N . ILE A 1 191 ? 17.736 -27.326 -54.643 1.00 17.45 191 ILE B N 1
ATOM 1616 C CA . ILE A 1 191 ? 17.272 -26.689 -53.393 1.00 17.48 191 ILE B CA 1
ATOM 1617 C C . ILE A 1 191 ? 16.451 -27.708 -52.613 1.00 16.99 191 ILE B C 1
ATOM 1618 O O . ILE A 1 191 ? 15.906 -28.657 -53.187 1.00 16.80 191 ILE B O 1
ATOM 1623 N N . ASP A 1 192 ? 16.387 -27.525 -51.305 1.00 16.15 192 ASP B N 1
ATOM 1624 C CA . ASP A 1 192 ? 15.908 -28.571 -50.410 1.00 16.36 192 ASP B CA 1
ATOM 1625 C C . ASP A 1 192 ? 14.479 -28.375 -49.906 1.00 16.05 192 ASP B C 1
ATOM 1626 O O . ASP A 1 192 ? 13.976 -29.205 -49.168 1.00 15.70 192 ASP B O 1
ATOM 1631 N N . GLY A 1 193 ? 13.816 -27.308 -50.341 1.00 16.02 193 GLY B N 1
ATOM 1632 C CA . GLY A 1 193 ? 12.444 -27.086 -49.923 1.00 16.03 193 GLY B CA 1
ATOM 1633 C C . GLY A 1 193 ? 11.958 -25.694 -50.207 1.00 16.01 193 GLY B C 1
ATOM 1634 O O . GLY A 1 193 ? 12.743 -24.821 -50.633 1.00 15.72 193 GLY B O 1
ATOM 1635 N N . PHE A 1 194 ? 10.657 -25.526 -49.999 1.00 15.87 194 PHE B N 1
ATOM 1636 C CA . PHE A 1 194 ? 9.970 -24.264 -50.174 1.00 16.22 194 PHE B CA 1
ATOM 1637 C C . PHE A 1 194 ? 9.112 -23.947 -48.963 1.00 16.36 194 PHE B C 1
ATOM 1638 O O . PHE A 1 194 ? 8.424 -24.834 -48.462 1.00 16.51 194 PHE B O 1
ATOM 1646 N N . ARG A 1 195 ? 9.143 -22.693 -48.515 1.00 16.32 195 ARG B N 1
ATOM 1647 C CA . ARG A 1 195 ? 8.074 -22.155 -47.682 1.00 17.30 195 ARG B CA 1
ATOM 1648 C C . ARG A 1 195 ? 7.075 -21.531 -48.646 1.00 17.20 195 ARG B C 1
ATOM 1649 O O . ARG A 1 195 ? 7.434 -20.645 -49.421 1.00 17.19 195 ARG B O 1
ATOM 1657 N N . MET A 1 196 ? 5.843 -22.023 -48.624 1.00 17.22 196 MET B N 1
ATOM 1658 C CA . MET A 1 196 ? 4.823 -21.565 -49.568 1.00 17.65 196 MET B CA 1
ATOM 1659 C C . MET A 1 196 ? 4.081 -20.420 -48.928 1.00 17.87 196 MET B C 1
ATOM 1660 O O . MET A 1 196 ? 3.285 -20.619 -48.002 1.00 17.27 196 MET B O 1
ATOM 1665 N N . ASP A 1 197 ? 4.359 -19.223 -49.430 1.00 18.20 197 ASP B N 1
ATOM 1666 C CA . ASP A 1 197 ? 3.883 -17.990 -48.840 1.00 18.50 197 ASP B CA 1
ATOM 1667 C C . ASP A 1 197 ? 2.385 -17.782 -49.044 1.00 17.43 197 ASP B C 1
ATOM 1668 O O . ASP A 1 197 ? 1.883 -17.948 -50.155 1.00 16.54 197 ASP B O 1
ATOM 1673 N N . VAL A 1 198 ? 1.708 -17.415 -47.948 1.00 16.78 198 VAL B N 1
ATOM 1674 C CA . VAL A 1 198 ? 0.258 -17.206 -47.873 1.00 16.29 198 VAL B CA 1
ATOM 1675 C C . VAL A 1 198 ? -0.491 -18.110 -48.848 1.00 16.35 198 VAL B C 1
ATOM 1676 O O . VAL A 1 198 ? -1.331 -17.662 -49.641 1.00 16.59 198 VAL B O 1
ATOM 1680 N N . ILE A 1 199 ? -0.155 -19.387 -48.784 1.00 15.95 199 ILE B N 1
ATOM 1681 C CA . ILE A 1 199 ? -0.557 -20.330 -49.828 1.00 16.18 199 ILE B CA 1
ATOM 1682 C C . ILE A 1 199 ? -2.046 -20.633 -49.751 1.00 16.44 199 ILE B C 1
ATOM 1683 O O . ILE A 1 199 ? -2.638 -21.058 -50.752 1.00 17.01 199 ILE B O 1
ATOM 1688 N N . ASN A 1 200 ? -2.670 -20.398 -48.581 1.00 16.01 200 ASN B N 1
ATOM 1689 C CA . ASN A 1 200 ? -4.136 -20.460 -48.478 1.00 16.19 200 ASN B CA 1
ATOM 1690 C C . ASN A 1 200 ? -4.890 -19.192 -48.946 1.00 16.08 200 ASN B C 1
ATOM 1691 O O . ASN A 1 200 ? -6.095 -19.078 -48.664 1.00 16.49 200 ASN B O 1
ATOM 1696 N N . PHE A 1 201 ? -4.202 -18.252 -49.611 1.00 15.37 201 PHE B N 1
ATOM 1697 C CA . PHE A 1 201 ? -4.843 -17.082 -50.253 1.00 15.99 201 PHE B CA 1
ATOM 1698 C C . PHE A 1 201 ? -5.126 -17.281 -51.747 1.00 15.98 201 PHE B C 1
ATOM 1699 O O . PHE A 1 201 ? -5.696 -16.400 -52.398 1.00 16.27 201 PHE B O 1
ATOM 1707 N N . ILE A 1 202 ? -4.744 -18.418 -52.303 1.00 16.01 202 ILE B N 1
ATOM 1708 C CA . ILE A 1 202 ? -4.748 -18.576 -53.773 1.00 16.28 202 ILE B CA 1
ATOM 1709 C C . ILE A 1 202 ? -6.083 -18.997 -54.369 1.00 16.48 202 ILE B C 1
ATOM 1710 O O . ILE A 1 202 ? -6.198 -19.016 -55.575 1.00 16.95 202 ILE B O 1
ATOM 1715 N N . SER A 1 203 ? -7.074 -19.350 -53.550 1.00 16.31 203 SER B N 1
ATOM 1716 C CA . SER A 1 203 ? -8.384 -19.715 -54.077 1.00 16.52 203 SER B CA 1
ATOM 1717 C C . SER A 1 203 ? -9.392 -18.642 -53.699 1.00 17.29 203 SER B C 1
ATOM 1718 O O . SER A 1 203 ? -9.929 -18.626 -52.571 1.00 16.97 203 SER B O 1
ATOM 1721 N N . LYS A 1 204 ? -9.626 -17.730 -54.642 1.00 17.51 204 LYS B N 1
ATOM 1722 C CA . LYS A 1 204 ? -10.565 -16.633 -54.439 1.00 18.51 204 LYS B CA 1
ATOM 1723 C C . LYS A 1 204 ? -12.005 -17.058 -54.699 1.00 19.43 204 LYS B C 1
ATOM 1724 O O . LYS A 1 204 ? -12.275 -17.913 -55.534 1.00 19.37 204 LYS B O 1
ATOM 1730 N N . ASN A 1 205 ? -12.928 -16.405 -54.003 1.00 19.88 205 ASN B N 1
ATOM 1731 C CA . ASN A 1 205 ? -14.328 -16.387 -54.434 1.00 21.09 205 ASN B CA 1
ATOM 1732 C C . ASN A 1 205 ? -14.406 -15.415 -55.607 1.00 22.00 205 ASN B C 1
ATOM 1733 O O . ASN A 1 205 ? -14.462 -14.198 -55.413 1.00 22.88 205 ASN B O 1
ATOM 1738 N N . THR A 1 206 ? -14.450 -15.947 -56.822 1.00 22.99 206 THR B N 1
ATOM 1739 C CA . THR A 1 206 ? -14.354 -15.118 -58.024 1.00 23.46 206 THR B CA 1
ATOM 1740 C C . THR A 1 206 ? -15.583 -14.221 -58.294 1.00 24.05 206 THR B C 1
ATOM 1741 O O . THR A 1 206 ? -15.552 -13.381 -59.198 1.00 24.11 206 THR B O 1
ATOM 1745 N N . ASP A 1 207 ? -16.639 -14.379 -57.502 1.00 23.91 207 ASP B N 1
ATOM 1746 C CA . ASP A 1 207 ? -17.752 -13.425 -57.501 1.00 24.57 207 ASP B CA 1
ATOM 1747 C C . ASP A 1 207 ? -17.391 -12.117 -56.774 1.00 23.75 207 ASP B C 1
ATOM 1748 O O . ASP A 1 207 ? -18.109 -11.124 -56.921 1.00 24.00 207 ASP B O 1
ATOM 1753 N N . PHE A 1 208 ? -16.308 -12.115 -55.993 1.00 22.48 208 PHE B N 1
ATOM 1754 C CA . PHE A 1 208 ? -15.841 -10.931 -55.249 1.00 21.92 208 PHE B CA 1
ATOM 1755 C C . PHE A 1 208 ? -16.999 -10.184 -54.594 1.00 22.61 208 PHE B C 1
ATOM 1756 O O . PHE A 1 208 ? -17.284 -9.049 -54.938 1.00 22.59 208 PHE B O 1
ATOM 1764 N N . PRO A 1 209 ? -17.701 -10.856 -53.668 1.00 23.03 209 PRO B N 1
ATOM 1765 C CA . PRO A 1 209 ? -18.732 -10.160 -52.915 1.00 23.75 209 PRO B CA 1
ATOM 1766 C C . PRO A 1 209 ? -18.169 -9.067 -52.002 1.00 23.80 209 PRO B C 1
ATOM 1767 O O . PRO A 1 209 ? -16.997 -9.096 -51.628 1.00 22.90 209 PRO B O 1
ATOM 1771 N N . ASP A 1 210 ? -19.018 -8.102 -51.668 1.00 24.98 210 ASP B N 1
ATOM 1772 C CA . ASP A 1 210 ? -18.688 -7.080 -50.680 1.00 25.59 210 ASP B CA 1
ATOM 1773 C C . ASP A 1 210 ? -18.654 -7.718 -49.307 1.00 25.95 210 ASP B C 1
ATOM 1774 O O . ASP A 1 210 ? -19.438 -8.621 -49.019 1.00 26.30 210 ASP B O 1
ATOM 1779 N N . GLY A 1 211 ? -17.751 -7.227 -48.469 1.00 26.18 211 GLY B N 1
ATOM 1780 C CA . GLY A 1 211 ? -17.658 -7.636 -47.078 1.00 26.79 211 GLY B CA 1
ATOM 1781 C C . GLY A 1 211 ? -18.381 -6.644 -46.194 1.00 28.21 211 GLY B C 1
ATOM 1782 O O . GLY A 1 211 ? -18.606 -5.514 -46.609 1.00 28.50 211 GLY B O 1
ATOM 1783 N N . PRO A 1 212 ? -18.740 -7.051 -44.965 1.00 29.97 212 PRO B N 1
ATOM 1784 C CA . PRO A 1 212 ? -19.327 -6.096 -44.028 1.00 31.29 212 PRO B CA 1
ATOM 1785 C C . PRO A 1 212 ? -18.261 -5.112 -43.540 1.00 32.47 212 PRO B C 1
ATOM 1786 O O . PRO A 1 212 ? -17.134 -5.520 -43.198 1.00 31.60 212 PRO B O 1
ATOM 1790 N N . VAL A 1 213 ? -18.620 -3.832 -43.541 1.00 34.69 213 VAL B N 1
ATOM 1791 C CA . VAL A 1 213 ? -17.716 -2.768 -43.126 1.00 36.55 213 VAL B CA 1
ATOM 1792 C C . VAL A 1 213 ? -17.941 -2.518 -41.634 1.00 38.71 213 VAL B C 1
ATOM 1793 O O . VAL A 1 213 ? -19.025 -2.078 -41.251 1.00 39.14 213 VAL B O 1
ATOM 1797 N N . PRO A 1 214 ? -16.926 -2.794 -40.784 1.00 44.61 214 PRO B N 1
ATOM 1798 C CA . PRO A 1 214 ? -17.107 -2.497 -39.362 1.00 47.35 214 PRO B CA 1
ATOM 1799 C C . PRO A 1 214 ? -17.383 -1.009 -39.098 1.00 50.51 214 PRO B C 1
ATOM 1800 O O . PRO A 1 214 ? -17.095 -0.152 -39.947 1.00 51.16 214 PRO B O 1
ATOM 1804 N N . ASP A 1 215 ? -17.951 -0.710 -37.935 1.00 53.95 215 ASP B N 1
ATOM 1805 C CA . ASP A 1 215 ? -18.220 0.679 -37.560 1.00 57.06 215 ASP B CA 1
ATOM 1806 C C . ASP A 1 215 ? -16.879 1.410 -37.417 1.00 57.71 215 ASP B C 1
ATOM 1807 O O . ASP A 1 215 ? -15.913 0.851 -36.874 1.00 58.98 215 ASP B O 1
ATOM 1812 N N . GLY A 1 216 ? -16.814 2.633 -37.942 1.00 58.25 216 GLY B N 1
ATOM 1813 C CA . GLY A 1 216 ? -15.568 3.396 -37.988 1.00 58.51 216 GLY B CA 1
ATOM 1814 C C . GLY A 1 216 ? -14.538 2.790 -38.929 1.00 57.49 216 GLY B C 1
ATOM 1815 O O . GLY A 1 216 ? -13.337 2.805 -38.634 1.00 58.06 216 GLY B O 1
ATOM 1816 N N . GLN A 1 217 ? -15.006 2.241 -40.052 1.00 55.31 217 GLN B N 1
ATOM 1817 C CA . GLN A 1 217 ? -14.124 1.686 -41.084 1.00 52.67 217 GLN B CA 1
ATOM 1818 C C . GLN A 1 217 ? -14.639 2.004 -42.479 1.00 50.24 217 GLN B C 1
ATOM 1819 O O . GLN A 1 217 ? -15.789 2.427 -42.659 1.00 49.86 217 GLN B O 1
ATOM 1825 N N . ILE A 1 218 ? -13.756 1.788 -43.453 1.00 46.66 218 ILE B N 1
ATOM 1826 C CA . ILE A 1 218 ? -14.039 2.053 -44.872 1.00 44.51 218 ILE B CA 1
ATOM 1827 C C . ILE A 1 218 ? -14.141 0.754 -45.705 1.00 40.50 218 ILE B C 1
ATOM 1828 O O . ILE A 1 218 ? -14.961 0.679 -46.624 1.00 40.06 218 ILE B O 1
ATOM 1833 N N . TYR A 1 219 ? -13.334 -0.262 -45.387 1.00 36.60 219 TYR B N 1
ATOM 1834 C CA . TYR A 1 219 ? -13.272 -1.480 -46.215 1.00 33.59 219 TYR B CA 1
ATOM 1835 C C . TYR A 1 219 ? -14.029 -2.656 -45.611 1.00 32.38 219 TYR B C 1
ATOM 1836 O O . TYR A 1 219 ? -14.152 -2.765 -44.392 1.00 31.87 219 TYR B O 1
ATOM 1845 N N . GLY A 1 220 ? -14.537 -3.526 -46.486 1.00 31.03 220 GLY B N 1
ATOM 1846 C CA . GLY A 1 220 ? -15.321 -4.675 -46.071 1.00 30.46 220 GLY B CA 1
ATOM 1847 C C . GLY A 1 220 ? -14.429 -5.826 -45.657 1.00 29.81 220 GLY B C 1
ATOM 1848 O O . GLY A 1 220 ? -13.422 -6.087 -46.310 1.00 28.94 220 GLY B O 1
ATOM 1849 N N . ASP A 1 221 ? -14.801 -6.500 -44.568 1.00 30.06 221 ASP B N 1
ATOM 1850 C CA . ASP A 1 221 ? -14.089 -7.669 -44.065 1.00 30.37 221 ASP B CA 1
ATOM 1851 C C . ASP A 1 221 ? -14.188 -8.770 -45.133 1.00 28.65 221 ASP B C 1
ATOM 1852 O O . ASP A 1 221 ? -15.279 -9.097 -45.581 1.00 28.31 221 ASP B O 1
ATOM 1857 N N . ALA A 1 222 ? -13.049 -9.305 -45.558 1.00 27.11 222 ALA B N 1
ATOM 1858 C CA . ALA A 1 222 ? -13.018 -10.305 -46.636 1.00 26.32 222 ALA B CA 1
ATOM 1859 C C . ALA A 1 222 ? -13.487 -11.699 -46.211 1.00 25.43 222 ALA B C 1
ATOM 1860 O O . ALA A 1 222 ? -13.835 -12.512 -47.054 1.00 24.10 222 ALA B O 1
ATOM 1862 N N . GLY A 1 223 ? -13.516 -11.976 -44.909 1.00 25.48 223 GLY B N 1
ATOM 1863 C CA . GLY A 1 223 ? -14.018 -13.257 -44.408 1.00 25.23 223 GLY B CA 1
ATOM 1864 C C . GLY A 1 223 ? -13.187 -14.381 -44.995 1.00 24.68 223 GLY B C 1
ATOM 1865 O O . GLY A 1 223 ? -11.971 -14.345 -44.905 1.00 24.90 223 GLY B O 1
ATOM 1866 N N . ASN A 1 224 ? -13.848 -15.354 -45.614 1.00 24.13 224 ASN B N 1
ATOM 1867 C CA . ASN A 1 224 ? -13.182 -16.409 -46.362 1.00 24.25 224 ASN B CA 1
ATOM 1868 C C . ASN A 1 224 ? -13.464 -16.273 -47.841 1.00 23.27 224 ASN B C 1
ATOM 1869 O O . ASN A 1 224 ? -13.698 -17.256 -48.510 1.00 23.44 224 ASN B O 1
ATOM 1874 N N . ASP A 1 225 ? -13.407 -15.053 -48.359 1.00 22.56 225 ASP B N 1
ATOM 1875 C CA . ASP A 1 225 ? -13.622 -14.838 -49.798 1.00 22.22 225 ASP B CA 1
ATOM 1876 C C . ASP A 1 225 ? -12.339 -14.639 -50.590 1.00 21.57 225 ASP B C 1
ATOM 1877 O O . ASP A 1 225 ? -12.393 -14.592 -51.812 1.00 21.19 225 ASP B O 1
ATOM 1882 N N . PHE A 1 226 ? -11.191 -14.498 -49.916 1.00 21.15 226 PHE B N 1
ATOM 1883 C CA . PHE A 1 226 ? -9.906 -14.820 -50.573 1.00 20.92 226 PHE B CA 1
ATOM 1884 C C . PHE A 1 226 ? -9.123 -15.909 -49.858 1.00 20.82 226 PHE B C 1
ATOM 1885 O O . PHE A 1 226 ? -8.415 -16.670 -50.510 1.00 21.48 226 PHE B O 1
ATOM 1893 N N . CYS A 1 227 ? -9.222 -15.960 -48.536 1.00 20.89 227 CYS B N 1
ATOM 1894 C CA A CYS A 1 227 ? -8.575 -16.952 -47.680 0.50 20.34 227 CYS B CA 1
ATOM 1895 C CA B CYS A 1 227 ? -8.515 -17.007 -47.808 0.50 20.69 227 CYS B CA 1
ATOM 1896 C C . CYS A 1 227 ? -9.419 -18.228 -47.633 1.00 20.22 227 CYS B C 1
ATOM 1897 O O . CYS A 1 227 ? -10.658 -18.133 -47.718 1.00 20.21 227 CYS B O 1
ATOM 1902 N N . ASN A 1 228 ? -8.782 -19.392 -47.465 1.00 18.81 228 ASN B N 1
ATOM 1903 C CA . ASN A 1 228 ? -9.492 -20.666 -47.280 1.00 18.66 228 ASN B CA 1
ATOM 1904 C C . ASN A 1 228 ? -10.549 -20.936 -48.343 1.00 18.30 228 ASN B C 1
ATOM 1905 O O . ASN A 1 228 ? -11.657 -21.378 -48.043 1.00 18.87 228 ASN B O 1
ATOM 1910 N N . GLY A 1 229 ? -10.217 -20.660 -49.597 1.00 17.72 229 GLY B N 1
ATOM 1911 C CA . GLY A 1 229 ? -11.140 -20.957 -50.670 1.00 17.55 229 GLY B CA 1
ATOM 1912 C C . GLY A 1 229 ? -11.250 -22.447 -50.945 1.00 17.10 229 GLY B C 1
ATOM 1913 O O . GLY A 1 229 ? -10.444 -23.242 -50.443 1.00 16.92 229 GLY B O 1
ATOM 1914 N N . PRO A 1 230 ? -12.224 -22.834 -51.779 1.00 16.92 230 PRO B N 1
ATOM 1915 C CA . PRO A 1 230 ? -12.518 -24.249 -51.968 1.00 17.08 230 PRO B CA 1
ATOM 1916 C C . PRO A 1 230 ? -11.431 -25.082 -52.634 1.00 16.84 230 PRO B C 1
ATOM 1917 O O . PRO A 1 230 ? -11.420 -26.289 -52.437 1.00 17.04 230 PRO B O 1
ATOM 1921 N N . ARG A 1 231 ? -10.534 -24.460 -53.406 1.00 16.79 231 ARG B N 1
ATOM 1922 C CA . ARG A 1 231 ? -9.595 -25.187 -54.265 1.00 16.92 231 ARG B CA 1
ATOM 1923 C C . ARG A 1 231 ? -8.167 -25.331 -53.707 1.00 16.55 231 ARG B C 1
ATOM 1924 O O . ARG A 1 231 ? -7.287 -25.842 -54.401 1.00 16.36 231 ARG B O 1
ATOM 1932 N N . ILE A 1 232 ? -7.922 -24.906 -52.472 1.00 16.42 232 ILE B N 1
ATOM 1933 C CA A ILE A 1 232 ? -6.558 -24.940 -51.924 0.50 16.28 232 ILE B CA 1
ATOM 1934 C CA B ILE A 1 232 ? -6.555 -24.941 -51.935 0.50 16.18 232 ILE B CA 1
ATOM 1935 C C . ILE A 1 232 ? -6.019 -26.387 -51.909 1.00 16.12 232 ILE B C 1
ATOM 1936 O O . ILE A 1 232 ? -4.916 -26.655 -52.398 1.00 15.68 232 ILE B O 1
ATOM 1945 N N . HIS A 1 233 ? -6.800 -27.316 -51.352 1.00 16.67 233 HIS B N 1
ATOM 1946 C CA . HIS A 1 233 ? -6.360 -28.733 -51.289 1.00 16.75 233 HIS B CA 1
ATOM 1947 C C . HIS A 1 233 ? -6.113 -29.277 -52.688 1.00 16.97 233 HIS B C 1
ATOM 1948 O O . HIS A 1 233 ? -5.095 -29.943 -52.937 1.00 16.87 233 HIS B O 1
ATOM 1955 N N . GLU A 1 234 ? -7.036 -28.990 -53.597 1.00 17.17 234 GLU B N 1
ATOM 1956 C CA . GLU A 1 234 ? -6.881 -29.360 -55.000 1.00 18.02 234 GLU B CA 1
ATOM 1957 C C . GLU A 1 234 ? -5.550 -28.861 -55.562 1.00 17.52 234 GLU B C 1
ATOM 1958 O O . GLU A 1 234 ? -4.807 -29.621 -56.184 1.00 17.54 234 GLU B O 1
ATOM 1964 N N . PHE A 1 235 ? -5.271 -27.576 -55.366 1.00 17.04 235 PHE B N 1
ATOM 1965 C CA . PHE A 1 235 ? -4.081 -26.975 -55.959 1.00 16.94 235 PHE B CA 1
ATOM 1966 C C . PHE A 1 235 ? -2.810 -27.546 -55.340 1.00 16.78 235 PHE B C 1
ATOM 1967 O O . PHE A 1 235 ? -1.840 -27.829 -56.042 1.00 16.81 235 PHE B O 1
ATOM 1975 N N . LEU A 1 236 ? -2.821 -27.727 -54.027 1.00 17.14 236 LEU B N 1
ATOM 1976 C CA . LEU A 1 236 ? -1.682 -28.319 -53.326 1.00 17.58 236 LEU B CA 1
ATOM 1977 C C . LEU A 1 236 ? -1.412 -29.749 -53.749 1.00 18.12 236 LEU B C 1
ATOM 1978 O O . LEU A 1 236 ? -0.255 -30.113 -53.938 1.00 17.53 236 LEU B O 1
ATOM 1983 N N . GLN A 1 237 ? -2.469 -30.552 -53.925 1.00 19.17 237 GLN B N 1
ATOM 1984 C CA . GLN A 1 237 ? -2.314 -31.927 -54.436 1.00 20.46 237 GLN B CA 1
ATOM 1985 C C . GLN A 1 237 ? -1.737 -31.921 -55.840 1.00 19.91 237 GLN B C 1
ATOM 1986 O O . GLN A 1 237 ? -0.859 -32.713 -56.147 1.00 19.43 237 GLN B O 1
ATOM 1992 N N . GLU A 1 238 ? -2.261 -31.038 -56.694 1.00 19.61 238 GLU B N 1
ATOM 1993 C CA . GLU A 1 238 ? -1.790 -30.905 -58.090 1.00 20.23 238 GLU B CA 1
ATOM 1994 C C . GLU A 1 238 ? -0.311 -30.488 -58.136 1.00 19.78 238 GLU B C 1
ATOM 1995 O O . GLU A 1 238 ? 0.491 -31.033 -58.907 1.00 20.03 238 GLU B O 1
ATOM 2001 N N . MET A 1 239 ? 0.058 -29.545 -57.287 1.00 19.33 239 MET B N 1
ATOM 2002 C CA . MET A 1 239 ? 1.449 -29.105 -57.173 1.00 19.38 239 MET B CA 1
ATOM 2003 C C . MET A 1 239 ? 2.346 -30.233 -56.683 1.00 19.52 239 MET B C 1
ATOM 2004 O O . MET A 1 239 ? 3.468 -30.412 -57.183 1.00 19.19 239 MET B O 1
ATOM 2009 N N . ASN A 1 240 ? 1.856 -30.967 -55.688 1.00 19.78 240 ASN B N 1
ATOM 2010 C CA . ASN A 1 240 ? 2.599 -32.088 -55.143 1.00 20.91 240 ASN B CA 1
ATOM 2011 C C . ASN A 1 240 ? 2.843 -33.146 -56.218 1.00 21.70 240 ASN B C 1
ATOM 2012 O O . ASN A 1 240 ? 3.979 -33.578 -56.406 1.00 21.91 240 ASN B O 1
ATOM 2017 N N . GLN A 1 241 ? 1.818 -33.503 -56.976 1.00 22.77 241 GLN B N 1
ATOM 2018 C CA . GLN A 1 241 ? 1.948 -34.582 -57.934 1.00 24.31 241 GLN B CA 1
ATOM 2019 C C . GLN A 1 241 ? 2.754 -34.151 -59.191 1.00 23.30 241 GLN B C 1
ATOM 2020 O O . GLN A 1 241 ? 3.512 -34.945 -59.747 1.00 23.52 241 GLN B O 1
ATOM 2026 N N . GLU A 1 242 ? 2.629 -32.897 -59.609 1.00 22.03 242 GLU B N 1
ATOM 2027 C CA . GLU A 1 242 ? 3.376 -32.380 -60.774 1.00 22.13 242 GLU B CA 1
ATOM 2028 C C . GLU A 1 242 ? 4.836 -32.041 -60.450 1.00 21.09 242 GLU B C 1
ATOM 2029 O O . GLU A 1 242 ? 5.703 -32.144 -61.324 1.00 20.30 242 GLU B O 1
ATOM 2035 N N . VAL A 1 243 ? 5.097 -31.607 -59.219 1.00 20.33 243 VAL B N 1
ATOM 2036 C CA . VAL A 1 243 ? 6.385 -31.008 -58.871 1.00 20.31 243 VAL B CA 1
ATOM 2037 C C . VAL A 1 243 ? 7.039 -31.639 -57.650 1.00 20.28 243 VAL B C 1
ATOM 2038 O O . VAL A 1 243 ? 8.018 -32.379 -57.778 1.00 20.46 243 VAL B O 1
ATOM 2042 N N . THR A 1 244 ? 6.516 -31.347 -56.472 1.00 19.87 244 THR B N 1
ATOM 2043 C CA . THR A 1 244 ? 7.314 -31.532 -55.270 1.00 20.41 244 THR B CA 1
ATOM 2044 C C . THR A 1 244 ? 7.534 -33.000 -54.902 1.00 21.00 244 THR B C 1
ATOM 2045 O O . THR A 1 244 ? 8.541 -33.323 -54.266 1.00 21.28 244 THR B O 1
ATOM 2049 N N . SER A 1 245 ? 6.633 -33.886 -55.336 1.00 21.01 245 SER B N 1
ATOM 2050 C CA . SER A 1 245 ? 6.778 -35.323 -55.092 1.00 21.74 245 SER B CA 1
ATOM 2051 C C . SER A 1 245 ? 7.978 -35.931 -55.813 1.00 21.74 245 SER B C 1
ATOM 2052 O O . SER A 1 245 ? 8.398 -37.020 -55.464 1.00 22.29 245 SER B O 1
ATOM 2055 N N . LYS A 1 246 ? 8.497 -35.248 -56.830 1.00 21.35 246 LYS B N 1
ATOM 2056 C CA . LYS A 1 246 ? 9.591 -35.769 -57.638 1.00 22.01 246 LYS B CA 1
ATOM 2057 C C . LYS A 1 246 ? 10.984 -35.439 -57.078 1.00 21.29 246 LYS B C 1
ATOM 2058 O O . LYS A 1 246 ? 11.982 -35.727 -57.733 1.00 20.80 246 LYS B O 1
ATOM 2064 N N . TYR A 1 247 ? 11.045 -34.807 -55.904 1.00 20.69 247 TYR B N 1
ATOM 2065 C CA . TYR A 1 247 ? 12.309 -34.374 -55.282 1.00 20.69 247 TYR B CA 1
ATOM 2066 C C . TYR A 1 247 ? 12.265 -34.673 -53.802 1.00 21.09 247 TYR B C 1
ATOM 2067 O O . TYR A 1 247 ? 11.190 -34.763 -53.223 1.00 20.96 247 TYR B O 1
ATOM 2076 N N . ASP A 1 248 ? 13.435 -34.761 -53.179 1.00 21.65 248 ASP B N 1
ATOM 2077 C CA . ASP A 1 248 ? 13.521 -35.046 -51.755 1.00 22.20 248 ASP B CA 1
ATOM 2078 C C . ASP A 1 248 ? 13.594 -33.714 -50.998 1.00 21.59 248 ASP B C 1
ATOM 2079 O O . ASP A 1 248 ? 14.671 -33.275 -50.617 1.00 21.58 248 ASP B O 1
ATOM 2084 N N . VAL A 1 249 ? 12.447 -33.089 -50.781 1.00 20.40 249 VAL B N 1
ATOM 2085 C CA . VAL A 1 249 ? 12.399 -31.727 -50.270 1.00 19.96 249 VAL B CA 1
ATOM 2086 C C . VAL A 1 249 ? 11.390 -31.607 -49.153 1.00 19.90 249 VAL B C 1
ATOM 2087 O O . VAL A 1 249 ? 10.539 -32.482 -49.003 1.00 20.74 249 VAL B O 1
ATOM 2091 N N . MET A 1 250 ? 11.490 -30.526 -48.392 1.00 19.17 250 MET B N 1
ATOM 2092 C CA . MET A 1 250 ? 10.514 -30.216 -47.352 1.00 19.11 250 MET B CA 1
ATOM 2093 C C . MET A 1 250 ? 9.619 -29.073 -47.818 1.00 17.89 250 MET B C 1
ATOM 2094 O O . MET A 1 250 ? 10.090 -28.126 -48.485 1.00 17.52 250 MET B O 1
ATOM 2099 N N . THR A 1 251 ? 8.336 -29.152 -47.470 1.00 16.84 251 THR B N 1
ATOM 2100 C CA . THR A 1 251 ? 7.406 -28.094 -47.820 1.00 16.74 251 THR B CA 1
ATOM 2101 C C . THR A 1 251 ? 6.711 -27.566 -46.565 1.00 16.85 251 THR B C 1
ATOM 2102 O O . THR A 1 251 ? 6.321 -28.342 -45.677 1.00 16.83 251 THR B O 1
ATOM 2106 N N . VAL A 1 252 ? 6.595 -26.247 -46.503 1.00 16.62 252 VAL B N 1
ATOM 2107 C CA . VAL A 1 252 ? 5.989 -25.555 -45.381 1.00 17.28 252 VAL B CA 1
ATOM 2108 C C . VAL A 1 252 ? 4.883 -24.672 -45.928 1.00 17.03 252 VAL B C 1
ATOM 2109 O O . VAL A 1 252 ? 5.145 -23.878 -46.822 1.00 16.79 252 VAL B O 1
ATOM 2113 N N . GLY A 1 253 ? 3.681 -24.789 -45.369 1.00 16.67 253 GLY B N 1
ATOM 2114 C CA . GLY A 1 253 ? 2.540 -23.973 -45.794 1.00 16.69 253 GLY B CA 1
ATOM 2115 C C . GLY A 1 253 ? 2.304 -22.839 -44.810 1.00 16.63 253 GLY B C 1
ATOM 2116 O O . GLY A 1 253 ? 1.851 -23.084 -43.684 1.00 16.91 253 GLY B O 1
ATOM 2117 N N . GLU A 1 254 ? 2.610 -21.615 -45.236 1.00 16.63 254 GLU B N 1
ATOM 2118 C CA . GLU A 1 254 ? 2.296 -20.407 -44.463 1.00 17.17 254 GLU B CA 1
ATOM 2119 C C . GLU A 1 254 ? 0.839 -20.091 -44.698 1.00 17.04 254 GLU B C 1
ATOM 2120 O O . GLU A 1 254 ? 0.464 -19.727 -45.812 1.00 16.45 254 GLU B O 1
ATOM 2126 N N . MET A 1 255 ? 0.025 -20.181 -43.649 1.00 17.19 255 MET B N 1
ATOM 2127 C CA . MET A 1 255 ? -1.423 -20.114 -43.817 1.00 17.63 255 MET B CA 1
ATOM 2128 C C . MET A 1 255 ? -2.103 -19.295 -42.724 1.00 17.76 255 MET B C 1
ATOM 2129 O O . MET A 1 255 ? -2.652 -19.859 -41.801 1.00 17.71 255 MET B O 1
ATOM 2134 N N . PRO A 1 256 ? -2.099 -17.962 -42.855 1.00 18.17 256 PRO B N 1
ATOM 2135 C CA . PRO A 1 256 ? -2.915 -17.114 -41.969 1.00 18.82 256 PRO B CA 1
ATOM 2136 C C . PRO A 1 256 ? -4.387 -17.511 -42.032 1.00 19.34 256 PRO B C 1
ATOM 2137 O O . PRO A 1 256 ? -4.955 -17.615 -43.122 1.00 19.73 256 PRO B O 1
ATOM 2141 N N . GLY A 1 257 ? -4.979 -17.786 -40.880 1.00 19.60 257 GLY B N 1
ATOM 2142 C CA . GLY A 1 257 ? -6.401 -18.129 -40.807 1.00 20.27 257 GLY B CA 1
ATOM 2143 C C . GLY A 1 257 ? -6.797 -19.574 -41.084 1.00 19.88 257 GLY B C 1
ATOM 2144 O O . GLY A 1 257 ? -7.988 -19.902 -41.041 1.00 20.08 257 GLY B O 1
ATOM 2145 N N . ALA A 1 258 ? -5.835 -20.448 -41.368 1.00 19.54 258 ALA B N 1
ATOM 2146 C CA . ALA A 1 258 ? -6.144 -21.864 -41.542 1.00 19.26 258 ALA B CA 1
ATOM 2147 C C . ALA A 1 258 ? -6.315 -22.474 -40.160 1.00 19.50 258 ALA B C 1
ATOM 2148 O O . ALA A 1 258 ? -5.475 -22.283 -39.302 1.00 20.52 258 ALA B O 1
ATOM 2150 N N . SER A 1 259 ? -7.385 -23.216 -39.941 1.00 19.09 259 SER B N 1
ATOM 2151 C CA . SER A 1 259 ? -7.653 -23.793 -38.616 1.00 19.51 259 SER B CA 1
ATOM 2152 C C . SER A 1 259 ? -6.802 -25.031 -38.324 1.00 19.23 259 SER B C 1
ATOM 2153 O O . SER A 1 259 ? -6.224 -25.632 -39.238 1.00 18.60 259 SER B O 1
ATOM 2156 N N . THR A 1 260 ? -6.788 -25.442 -37.054 1.00 19.11 260 THR B N 1
ATOM 2157 C CA . THR A 1 260 ? -6.176 -26.714 -36.656 1.00 19.20 260 THR B CA 1
ATOM 2158 C C . THR A 1 260 ? -6.718 -27.900 -37.463 1.00 19.14 260 THR B C 1
ATOM 2159 O O . THR A 1 260 ? -5.944 -28.763 -37.894 1.00 19.03 260 THR B O 1
ATOM 2163 N N A THR A 1 261 ? -8.049 -27.932 -37.621 0.50 19.48 261 THR B N 1
ATOM 2164 N N B THR A 1 261 ? -8.022 -27.928 -37.687 0.50 19.09 261 THR B N 1
ATOM 2165 C CA A THR A 1 261 ? -8.793 -28.907 -38.457 0.50 19.59 261 THR B CA 1
ATOM 2166 C CA B THR A 1 261 ? -8.645 -29.033 -38.407 0.50 18.98 261 THR B CA 1
ATOM 2167 C C A THR A 1 261 ? -8.261 -28.969 -39.880 0.50 19.19 261 THR B C 1
ATOM 2168 C C B THR A 1 261 ? -8.355 -28.991 -39.929 0.50 18.87 261 THR B C 1
ATOM 2169 O O A THR A 1 261 ? -7.929 -30.042 -40.403 0.50 19.32 261 THR B O 1
ATOM 2170 O O B THR A 1 261 ? -8.237 -30.043 -40.563 0.50 19.19 261 THR B O 1
ATOM 2177 N N . ASP A 1 262 ? -8.161 -27.799 -40.498 1.00 18.80 262 ASP B N 1
ATOM 2178 C CA . ASP A 1 262 ? -7.638 -27.685 -41.870 1.00 18.44 262 ASP B CA 1
ATOM 2179 C C . ASP A 1 262 ? -6.184 -28.169 -41.933 1.00 17.66 262 ASP B C 1
ATOM 2180 O O . ASP A 1 262 ? -5.798 -28.889 -42.852 1.00 17.18 262 ASP B O 1
ATOM 2185 N N . ALA A 1 263 ? -5.378 -27.762 -40.959 1.00 17.08 263 ALA B N 1
ATOM 2186 C CA . ALA A 1 263 ? -3.976 -28.169 -40.942 1.00 17.12 263 ALA B CA 1
ATOM 2187 C C . ALA A 1 263 ? -3.785 -29.680 -40.761 1.00 17.35 263 ALA B C 1
ATOM 2188 O O . ALA A 1 263 ? -2.835 -30.248 -41.285 1.00 17.00 263 ALA B O 1
ATOM 2190 N N . GLN A 1 264 ? -4.704 -30.334 -40.051 1.00 18.10 264 GLN B N 1
ATOM 2191 C CA . GLN A 1 264 ? -4.684 -31.792 -39.927 1.00 18.86 264 GLN B CA 1
ATOM 2192 C C . GLN A 1 264 ? -4.796 -32.457 -41.295 1.00 18.80 264 GLN B C 1
ATOM 2193 O O . GLN A 1 264 ? -4.200 -33.505 -41.529 1.00 19.22 264 GLN B O 1
ATOM 2199 N N . ILE A 1 265 ? -5.531 -31.821 -42.207 1.00 18.12 265 ILE B N 1
ATOM 2200 C CA . ILE A 1 265 ? -5.666 -32.315 -43.569 1.00 18.10 265 ILE B CA 1
ATOM 2201 C C . ILE A 1 265 ? -4.414 -32.004 -44.385 1.00 17.51 265 ILE B C 1
ATOM 2202 O O . ILE A 1 265 ? -3.837 -32.912 -44.995 1.00 17.57 265 ILE B O 1
ATOM 2207 N N . TYR A 1 266 ? -3.987 -30.737 -44.367 1.00 16.94 266 TYR B N 1
ATOM 2208 C CA . TYR A 1 266 ? -2.821 -30.276 -45.142 1.00 16.65 266 TYR B CA 1
ATOM 2209 C C . TYR A 1 266 ? -1.562 -31.063 -44.834 1.00 16.27 266 TYR B C 1
ATOM 2210 O O . TYR A 1 266 ? -0.768 -31.307 -45.731 1.00 15.73 266 TYR B O 1
ATOM 2219 N N . THR A 1 267 ? -1.363 -31.411 -43.565 1.00 16.25 267 THR B N 1
ATOM 2220 C CA . THR A 1 267 ? -0.096 -31.975 -43.136 1.00 16.62 267 THR B CA 1
ATOM 2221 C C . THR A 1 267 ? -0.140 -33.489 -42.926 1.00 17.62 267 THR B C 1
ATOM 2222 O O . THR A 1 267 ? 0.862 -34.065 -42.520 1.00 17.84 267 THR B O 1
ATOM 2226 N N . ASN A 1 268 ? -1.284 -34.129 -43.186 1.00 18.25 268 ASN B N 1
ATOM 2227 C CA . ASN A 1 268 ? -1.348 -35.586 -43.142 1.00 19.54 268 ASN B CA 1
ATOM 2228 C C . ASN A 1 268 ? -0.588 -36.114 -44.359 1.00 19.36 268 ASN B C 1
ATOM 2229 O O . ASN A 1 268 ? -0.969 -35.790 -45.475 1.00 18.69 268 ASN B O 1
ATOM 2234 N N . PRO A 1 269 ? 0.481 -36.906 -44.150 1.00 20.65 269 PRO B N 1
ATOM 2235 C CA . PRO A 1 269 ? 1.232 -37.438 -45.307 1.00 21.34 269 PRO B CA 1
ATOM 2236 C C . PRO A 1 269 ? 0.387 -38.189 -46.351 1.00 22.26 269 PRO B C 1
ATOM 2237 O O . PRO A 1 269 ? 0.719 -38.180 -47.543 1.00 22.86 269 PRO B O 1
ATOM 2241 N N . ALA A 1 270 ? -0.700 -38.817 -45.919 1.00 23.00 270 ALA B N 1
ATOM 2242 C CA . ALA A 1 270 ? -1.578 -39.534 -46.823 1.00 23.67 270 ALA B CA 1
ATOM 2243 C C . ALA A 1 270 ? -2.218 -38.630 -47.867 1.00 23.37 270 ALA B C 1
ATOM 2244 O O . ALA A 1 270 ? -2.629 -39.117 -48.920 1.00 24.53 270 ALA B O 1
ATOM 2246 N N . ASN A 1 271 ? -2.304 -37.324 -47.586 1.00 21.99 271 ASN B N 1
ATOM 2247 C CA . ASN A 1 271 ? -2.915 -36.383 -48.500 1.00 21.91 271 ASN B CA 1
ATOM 2248 C C . ASN A 1 271 ? -1.960 -35.750 -49.500 1.00 21.51 271 ASN B C 1
ATOM 2249 O O . ASN A 1 271 ? -2.421 -35.117 -50.441 1.00 21.44 271 ASN B O 1
ATOM 2254 N N . ASN A 1 272 ? -0.659 -35.923 -49.294 1.00 22.35 272 ASN B N 1
ATOM 2255 C CA . ASN A 1 272 ? 0.362 -35.437 -50.233 1.00 22.47 272 ASN B CA 1
ATOM 2256 C C . ASN A 1 272 ? 0.148 -33.965 -50.565 1.00 21.38 272 ASN B C 1
ATOM 2257 O O . ASN A 1 272 ? -0.011 -33.579 -51.734 1.00 21.30 272 ASN B O 1
ATOM 2262 N N . GLU A 1 273 ? 0.066 -33.145 -49.518 1.00 19.66 273 GLU B N 1
ATOM 2263 C CA . GLU A 1 273 ? -0.072 -31.713 -49.698 1.00 19.07 273 GLU B CA 1
ATOM 2264 C C . GLU A 1 273 ? 1.228 -31.072 -49.210 1.00 17.97 273 GLU B C 1
ATOM 2265 O O . GLU A 1 273 ? 2.168 -30.952 -50.006 1.00 18.08 273 GLU B O 1
ATOM 2271 N N . VAL A 1 274 ? 1.334 -30.709 -47.939 1.00 17.24 274 VAL B N 1
ATOM 2272 C CA . VAL A 1 274 ? 2.578 -30.132 -47.413 1.00 16.75 274 VAL B CA 1
ATOM 2273 C C . VAL A 1 274 ? 3.043 -30.885 -46.177 1.00 16.55 274 VAL B C 1
ATOM 2274 O O . VAL A 1 274 ? 2.258 -31.575 -45.528 1.00 17.07 274 VAL B O 1
ATOM 2278 N N . ASP A 1 275 ? 4.316 -30.724 -45.839 1.00 16.30 275 ASP B N 1
ATOM 2279 C CA . ASP A 1 275 ? 4.907 -31.421 -44.698 1.00 16.37 275 ASP B CA 1
ATOM 2280 C C . ASP A 1 275 ? 4.536 -30.800 -43.353 1.00 16.36 275 ASP B C 1
ATOM 2281 O O . ASP A 1 275 ? 4.302 -31.518 -42.365 1.00 16.52 275 ASP B O 1
ATOM 2286 N N . MET A 1 276 ? 4.511 -29.476 -43.300 1.00 16.05 276 MET B N 1
ATOM 2287 C CA . MET A 1 276 ? 4.184 -28.787 -42.058 1.00 16.34 276 MET B CA 1
ATOM 2288 C C . MET A 1 276 ? 3.521 -27.465 -42.327 1.00 16.27 276 MET B C 1
ATOM 2289 O O . MET A 1 276 ? 3.650 -26.873 -43.416 1.00 15.40 276 MET B O 1
ATOM 2294 N N . ILE A 1 277 ? 2.806 -27.032 -41.301 1.00 20.67 277 ILE B N 1
ATOM 2295 C CA . ILE A 1 277 ? 2.052 -25.817 -41.312 1.00 20.95 277 ILE B CA 1
ATOM 2296 C C . ILE A 1 277 ? 2.869 -24.734 -40.626 1.00 20.05 277 ILE B C 1
ATOM 2297 O O . ILE A 1 277 ? 3.688 -25.017 -39.780 1.00 19.45 277 ILE B O 1
ATOM 2302 N N . PHE A 1 278 ? 2.632 -23.501 -41.023 1.00 19.91 278 PHE B N 1
ATOM 2303 C CA . PHE A 1 278 ? 3.223 -22.338 -40.398 1.00 19.56 278 PHE B CA 1
ATOM 2304 C C . PHE A 1 278 ? 2.017 -21.424 -40.095 1.00 19.36 278 PHE B C 1
ATOM 2305 O O . PHE A 1 278 ? 1.390 -20.893 -41.010 1.00 19.47 278 PHE B O 1
ATOM 2313 N N . THR A 1 279 ? 1.665 -21.306 -38.821 1.00 19.26 279 THR B N 1
ATOM 2314 C CA . THR A 1 279 ? 0.462 -20.587 -38.384 1.00 19.69 279 THR B CA 1
ATOM 2315 C C . THR A 1 279 ? 0.781 -19.263 -37.692 1.00 19.39 279 THR B C 1
ATOM 2316 O O . THR A 1 279 ? 1.937 -18.975 -37.365 1.00 18.35 279 THR B O 1
ATOM 2320 N N . PHE A 1 280 ? -0.271 -18.476 -37.461 1.00 19.77 280 PHE B N 1
ATOM 2321 C CA . PHE A 1 280 ? -0.134 -17.135 -36.909 1.00 19.86 280 PHE B CA 1
ATOM 2322 C C . PHE A 1 280 ? -0.947 -16.896 -35.658 1.00 20.16 280 PHE B C 1
ATOM 2323 O O . PHE A 1 280 ? -0.948 -15.785 -35.136 1.00 20.05 280 PHE B O 1
ATOM 2331 N N . GLU A 1 281 ? -1.599 -17.922 -35.130 1.00 20.51 281 GLU B N 1
ATOM 2332 C CA . GLU A 1 281 ? -2.560 -17.681 -34.060 1.00 21.10 281 GLU B CA 1
ATOM 2333 C C . GLU A 1 281 ? -1.861 -17.157 -32.808 1.00 20.36 281 GLU B C 1
ATOM 2334 O O . GLU A 1 281 ? -2.374 -16.258 -32.145 1.00 21.05 281 GLU B O 1
ATOM 2340 N N . HIS A 1 282 ? -0.677 -17.682 -32.531 1.00 18.77 282 HIS B N 1
ATOM 2341 C CA . HIS A 1 282 ? 0.186 -17.191 -31.434 1.00 18.23 282 HIS B CA 1
ATOM 2342 C C . HIS A 1 282 ? 0.904 -15.848 -31.651 1.00 18.15 282 HIS B C 1
ATOM 2343 O O . HIS A 1 282 ? 1.542 -15.334 -30.727 1.00 17.54 282 HIS B O 1
ATOM 2350 N N . MET A 1 283 ? 0.806 -15.311 -32.868 1.00 18.14 283 MET B N 1
ATOM 2351 C CA . MET A 1 283 ? 1.346 -14.024 -33.236 1.00 18.57 283 MET B CA 1
ATOM 2352 C C . MET A 1 283 ? 0.288 -12.910 -33.200 1.00 19.14 283 MET B C 1
ATOM 2353 O O . MET A 1 283 ? 0.625 -11.770 -33.435 1.00 19.51 283 MET B O 1
ATOM 2358 N N . ASN A 1 284 ? -0.968 -13.250 -32.909 1.00 19.70 284 ASN B N 1
ATOM 2359 C CA . ASN A 1 284 ? -2.080 -12.328 -32.982 1.00 20.89 284 ASN B CA 1
ATOM 2360 C C . ASN A 1 284 ? -2.878 -12.226 -31.697 1.00 20.62 284 ASN B C 1
ATOM 2361 O O . ASN A 1 284 ? -4.015 -11.773 -31.723 1.00 20.67 284 ASN B O 1
ATOM 2366 N N . LEU A 1 285 ? -2.273 -12.622 -30.581 1.00 19.71 285 LEU B N 1
ATOM 2367 C CA . LEU A 1 285 ? -2.947 -12.618 -29.291 1.00 19.98 285 LEU B CA 1
ATOM 2368 C C . LEU A 1 285 ? -2.766 -11.321 -28.524 1.00 20.16 285 LEU B C 1
ATOM 2369 O O . LEU A 1 285 ? -3.608 -11.003 -27.681 1.00 20.66 285 LEU B O 1
ATOM 2374 N N . ASP A 1 286 ? -1.690 -10.587 -28.811 1.00 19.51 286 ASP B N 1
ATOM 2375 C CA . ASP A 1 286 ? -1.361 -9.334 -28.140 1.00 19.99 286 ASP B CA 1
ATOM 2376 C C . ASP A 1 286 ? -1.887 -8.140 -28.944 1.00 21.23 286 ASP B C 1
ATOM 2377 O O . ASP A 1 286 ? -1.159 -7.171 -29.238 1.00 20.14 286 ASP B O 1
ATOM 2382 N N . SER A 1 287 ? -3.180 -8.229 -29.258 1.00 22.69 287 SER B N 1
ATOM 2383 C CA . SER A 1 287 ? -3.898 -7.242 -30.041 1.00 24.92 287 SER B CA 1
ATOM 2384 C C . SER A 1 287 ? -5.304 -7.177 -29.485 1.00 27.38 287 SER B C 1
ATOM 2385 O O . SER A 1 287 ? -5.808 -8.171 -28.987 1.00 26.53 287 SER B O 1
ATOM 2388 N N . ASP A 1 288 ? -5.927 -6.006 -29.561 1.00 31.01 288 ASP B N 1
ATOM 2389 C CA . ASP A 1 288 ? -7.298 -5.831 -29.045 1.00 34.94 288 ASP B CA 1
ATOM 2390 C C . ASP A 1 288 ? -8.300 -6.546 -29.929 1.00 36.75 288 ASP B C 1
ATOM 2391 O O . ASP A 1 288 ? -9.320 -7.019 -29.438 1.00 39.76 288 ASP B O 1
ATOM 2396 N N . SER A 1 289 ? -8.008 -6.633 -31.224 1.00 37.09 289 SER B N 1
ATOM 2397 C CA . SER A 1 289 ? -8.902 -7.284 -32.179 1.00 38.35 289 SER B CA 1
ATOM 2398 C C . SER A 1 289 ? -8.098 -7.978 -33.281 1.00 36.81 289 SER B C 1
ATOM 2399 O O . SER A 1 289 ? -7.004 -8.467 -33.016 1.00 36.50 289 SER B O 1
ATOM 2402 N N . ASP A 1 290 ? -8.635 -8.037 -34.505 1.00 36.23 290 ASP B N 1
ATOM 2403 C CA . ASP A 1 290 ? -7.905 -8.615 -35.639 1.00 34.73 290 ASP B CA 1
ATOM 2404 C C . ASP A 1 290 ? -6.783 -7.718 -36.150 1.00 31.53 290 ASP B C 1
ATOM 2405 O O . ASP A 1 290 ? -5.948 -8.182 -36.909 1.00 31.82 290 ASP B O 1
ATOM 2410 N N . ASN A 1 291 ? -6.774 -6.443 -35.767 1.00 28.78 291 ASN B N 1
ATOM 2411 C CA . ASN A 1 291 ? -5.781 -5.493 -36.254 1.00 26.18 291 ASN B CA 1
ATOM 2412 C C . ASN A 1 291 ? -4.573 -5.494 -35.314 1.00 23.57 291 ASN B C 1
ATOM 2413 O O . ASN A 1 291 ? -4.679 -5.072 -34.152 1.00 22.31 291 ASN B O 1
ATOM 2418 N N . LYS A 1 292 ? -3.426 -5.962 -35.809 1.00 21.59 292 LYS B N 1
ATOM 2419 C CA . LYS A 1 292 ? -2.210 -6.054 -34.971 1.00 19.99 292 LYS B CA 1
ATOM 2420 C C . LYS A 1 292 ? -1.736 -4.737 -34.374 1.00 19.40 292 LYS B C 1
ATOM 2421 O O . LYS A 1 292 ? -1.034 -4.737 -33.366 1.00 18.50 292 LYS B O 1
ATOM 2427 N N . TRP A 1 293 ? -2.087 -3.627 -35.013 1.00 19.55 293 TRP B N 1
ATOM 2428 C CA . TRP A 1 293 ? -1.648 -2.322 -34.559 1.00 19.53 293 TRP B CA 1
ATOM 2429 C C . TRP A 1 293 ? -2.434 -1.839 -33.330 1.00 20.23 293 TRP B C 1
ATOM 2430 O O . TRP A 1 293 ? -1.980 -0.918 -32.654 1.00 19.95 293 TRP B O 1
ATOM 2441 N N . ASP A 1 294 ? -3.602 -2.441 -33.062 1.00 21.04 294 ASP B N 1
ATOM 2442 C CA . ASP A 1 294 ? -4.388 -2.135 -31.860 1.00 22.25 294 ASP B CA 1
ATOM 2443 C C . ASP A 1 294 ? -3.860 -2.984 -30.717 1.00 21.45 294 ASP B C 1
ATOM 2444 O O . ASP A 1 294 ? -4.233 -4.136 -30.568 1.00 21.39 294 ASP B O 1
ATOM 2449 N N . LEU A 1 295 ? -2.983 -2.406 -29.914 1.00 21.20 295 LEU B N 1
ATOM 2450 C CA . LEU A 1 295 ? -2.176 -3.186 -28.995 1.00 20.45 295 LEU B CA 1
ATOM 2451 C C . LEU A 1 295 ? -2.944 -3.612 -27.764 1.00 21.07 295 LEU B C 1
ATOM 2452 O O . LEU A 1 295 ? -3.786 -2.866 -27.280 1.00 21.50 295 LEU B O 1
ATOM 2457 N N . LYS A 1 296 ? -2.622 -4.813 -27.278 1.00 20.71 296 LYS B N 1
ATOM 2458 C CA A LYS A 1 296 ? -3.097 -5.301 -25.978 0.50 21.17 296 LYS B CA 1
ATOM 2459 C CA B LYS A 1 296 ? -3.116 -5.341 -25.993 0.50 21.17 296 LYS B CA 1
ATOM 2460 C C . LYS A 1 296 ? -1.990 -6.188 -25.411 1.00 20.49 296 LYS B C 1
ATOM 2461 O O . LYS A 1 296 ? -1.424 -6.995 -26.139 1.00 19.73 296 LYS B O 1
ATOM 2472 N N . PRO A 1 297 ? -1.667 -6.038 -24.110 1.00 20.82 297 PRO B N 1
ATOM 2473 C CA . PRO A 1 297 ? -0.648 -6.982 -23.588 1.00 20.33 297 PRO B CA 1
ATOM 2474 C C . PRO A 1 297 ? -1.053 -8.462 -23.699 1.00 19.83 297 PRO B C 1
ATOM 2475 O O . PRO A 1 297 ? -2.246 -8.808 -23.580 1.00 20.68 297 PRO B O 1
ATOM 2479 N N . ILE A 1 298 ? -0.063 -9.319 -23.899 1.00 19.07 298 ILE B N 1
ATOM 2480 C CA . ILE A 1 298 ? -0.269 -10.751 -23.920 1.00 18.60 298 ILE B CA 1
ATOM 2481 C C . ILE A 1 298 ? -0.832 -11.207 -22.583 1.00 18.89 298 ILE B C 1
ATOM 2482 O O . ILE A 1 298 ? -0.457 -10.689 -21.534 1.00 19.01 298 ILE B O 1
ATOM 2487 N N . TYR A 1 299 ? -1.774 -12.144 -22.638 1.00 18.69 299 TYR B N 1
ATOM 2488 C CA . TYR A 1 299 ? -2.256 -12.828 -21.439 1.00 18.89 299 TYR B CA 1
ATOM 2489 C C . TYR A 1 299 ? -1.740 -14.271 -21.558 1.00 18.02 299 TYR B C 1
ATOM 2490 O O . TYR A 1 299 ? -2.101 -14.983 -22.499 1.00 17.48 299 TYR B O 1
ATOM 2499 N N . LEU A 1 300 ? -0.903 -14.708 -20.611 1.00 17.49 300 LEU B N 1
ATOM 2500 C CA . LEU A 1 300 ? -0.188 -15.971 -20.789 1.00 16.91 300 LEU B CA 1
ATOM 2501 C C . LEU A 1 300 ? -1.089 -17.186 -21.064 1.00 16.69 300 LEU B C 1
ATOM 2502 O O . LEU A 1 300 ? -0.795 -17.935 -21.985 1.00 15.98 300 LEU B O 1
ATOM 2507 N N . PRO A 1 301 ? -2.171 -17.380 -20.269 1.00 17.20 301 PRO B N 1
ATOM 2508 C CA . PRO A 1 301 ? -3.083 -18.494 -20.555 1.00 17.32 301 PRO B CA 1
ATOM 2509 C C . PRO A 1 301 ? -3.601 -18.555 -22.013 1.00 17.30 301 PRO B C 1
ATOM 2510 O O . PRO A 1 301 ? -3.745 -19.646 -22.542 1.00 16.86 301 PRO B O 1
ATOM 2514 N N . ASP A 1 302 ? -3.831 -17.408 -22.653 1.00 17.88 302 ASP B N 1
ATOM 2515 C CA . ASP A 1 302 ? -4.234 -17.385 -24.078 1.00 18.17 302 ASP B CA 1
ATOM 2516 C C . ASP A 1 302 ? -3.132 -17.984 -24.954 1.00 17.39 302 ASP B C 1
ATOM 2517 O O . ASP A 1 302 ? -3.394 -18.776 -25.871 1.00 17.17 302 ASP B O 1
ATOM 2522 N N . LEU A 1 303 ? -1.891 -17.589 -24.687 1.00 16.87 303 LEU B N 1
ATOM 2523 C CA . LEU A 1 303 ? -0.754 -18.063 -25.469 1.00 16.48 303 LEU B CA 1
ATOM 2524 C C . LEU A 1 303 ? -0.567 -19.561 -25.279 1.00 16.53 303 LEU B C 1
ATOM 2525 O O . LEU A 1 303 ? -0.391 -20.309 -26.255 1.00 15.92 303 LEU B O 1
ATOM 2530 N N . LYS A 1 304 ? -0.625 -19.992 -24.015 1.00 16.95 304 LYS B N 1
ATOM 2531 C CA . LYS A 1 304 ? -0.457 -21.406 -23.680 1.00 17.33 304 LYS B CA 1
ATOM 2532 C C . LYS A 1 304 ? -1.542 -22.260 -24.334 1.00 17.87 304 LYS B C 1
ATOM 2533 O O . LYS A 1 304 ? -1.246 -23.318 -24.914 1.00 17.39 304 LYS B O 1
ATOM 2539 N N . GLU A 1 305 ? -2.783 -21.795 -24.242 1.00 19.09 305 GLU B N 1
ATOM 2540 C CA . GLU A 1 305 ? -3.914 -22.543 -24.796 1.00 20.35 305 GLU B CA 1
ATOM 2541 C C . GLU A 1 305 ? -3.756 -22.678 -26.299 1.00 19.69 305 GLU B C 1
ATOM 2542 O O . GLU A 1 305 ? -3.957 -23.767 -26.858 1.00 19.46 305 GLU B O 1
ATOM 2548 N N . ASN A 1 306 ? -3.395 -21.579 -26.955 1.00 19.40 306 ASN B N 1
ATOM 2549 C CA . ASN A 1 306 ? -3.301 -21.604 -28.401 1.00 19.30 306 ASN B CA 1
ATOM 2550 C C . ASN A 1 306 ? -2.170 -22.511 -28.866 1.00 18.17 306 ASN B C 1
ATOM 2551 O O . ASN A 1 306 ? -2.377 -23.348 -29.740 1.00 17.87 306 ASN B O 1
ATOM 2556 N N . MET A 1 307 ? -0.975 -22.333 -28.307 1.00 17.07 307 MET B N 1
ATOM 2557 C CA . MET A 1 307 ? 0.159 -23.161 -28.743 1.00 16.88 307 MET B CA 1
ATOM 2558 C C . MET A 1 307 ? -0.100 -24.642 -28.456 1.00 16.49 307 MET B C 1
ATOM 2559 O O . MET A 1 307 ? 0.233 -25.495 -29.266 1.00 16.02 307 MET B O 1
ATOM 2564 N N . SER A 1 308 ? -0.740 -24.933 -27.320 1.00 16.40 308 SER B N 1
ATOM 2565 C CA . SER A 1 308 ? -1.091 -26.297 -26.952 1.00 16.40 308 SER B CA 1
ATOM 2566 C C . SER A 1 308 ? -2.137 -26.923 -27.894 1.00 16.93 308 SER B C 1
ATOM 2567 O O . SER A 1 308 ? -2.049 -28.101 -28.201 1.00 16.75 308 SER B O 1
ATOM 2570 N N . GLU A 1 309 ? -3.135 -26.149 -28.312 1.00 17.42 309 GLU B N 1
ATOM 2571 C CA . GLU A 1 309 ? -4.141 -26.618 -29.281 1.00 18.35 309 GLU B CA 1
ATOM 2572 C C . GLU A 1 309 ? -3.474 -27.143 -30.555 1.00 17.93 309 GLU B C 1
ATOM 2573 O O . GLU A 1 309 ? -3.865 -28.187 -31.076 1.00 17.74 309 GLU B O 1
ATOM 2579 N N . TRP A 1 310 ? -2.465 -26.422 -31.037 1.00 17.16 310 TRP B N 1
ATOM 2580 C CA . TRP A 1 310 ? -1.736 -26.812 -32.251 1.00 16.93 310 TRP B CA 1
ATOM 2581 C C . TRP A 1 310 ? -0.871 -28.059 -32.038 1.00 16.47 310 TRP B C 1
ATOM 2582 O O . TRP A 1 310 ? -0.785 -28.921 -32.928 1.00 16.48 310 TRP B O 1
ATOM 2593 N N . GLN A 1 311 ? -0.255 -28.157 -30.859 1.00 15.86 311 GLN B N 1
ATOM 2594 C CA . GLN A 1 311 ? 0.486 -29.360 -30.483 1.00 15.95 311 GLN B CA 1
ATOM 2595 C C . GLN A 1 311 ? -0.404 -30.594 -30.530 1.00 16.40 311 GLN B C 1
ATOM 2596 O O . GLN A 1 311 ? -0.100 -31.571 -31.222 1.00 16.35 311 GLN B O 1
ATOM 2602 N N . VAL A 1 312 ? -1.503 -30.530 -29.787 1.00 16.55 312 VAL B N 1
ATOM 2603 C CA . VAL A 1 312 ? -2.407 -31.662 -29.656 1.00 17.23 312 VAL B CA 1
ATOM 2604 C C . VAL A 1 312 ? -3.060 -32.010 -30.982 1.00 17.61 312 VAL B C 1
ATOM 2605 O O . VAL A 1 312 ? -3.195 -33.202 -31.308 1.00 17.80 312 VAL B O 1
ATOM 2609 N N . ALA A 1 313 ? -3.456 -30.992 -31.747 1.00 17.64 313 ALA B N 1
ATOM 2610 C CA . ALA A 1 313 ? -4.125 -31.214 -33.032 1.00 18.30 313 ALA B CA 1
ATOM 2611 C C . ALA A 1 313 ? -3.260 -31.966 -34.044 1.00 18.66 313 ALA B C 1
ATOM 2612 O O . ALA A 1 313 ? -3.769 -32.798 -34.798 1.00 19.11 313 ALA B O 1
ATOM 2614 N N . LEU A 1 314 ? -1.973 -31.654 -34.093 1.00 18.58 314 LEU B N 1
ATOM 2615 C CA . LEU A 1 314 ? -1.107 -32.224 -35.126 1.00 19.12 314 LEU B CA 1
ATOM 2616 C C . LEU A 1 314 ? -0.177 -33.349 -34.680 1.00 19.74 314 LEU B C 1
ATOM 2617 O O . LEU A 1 314 ? 0.565 -33.898 -35.511 1.00 19.56 314 LEU B O 1
ATOM 2622 N N . GLN A 1 315 ? -0.208 -33.717 -33.401 1.00 19.07 315 GLN B N 1
ATOM 2623 C CA . GLN A 1 315 ? 0.797 -34.670 -32.908 1.00 19.90 315 GLN B CA 1
ATOM 2624 C C . GLN A 1 315 ? 0.646 -36.076 -33.472 1.00 21.55 315 GLN B C 1
ATOM 2625 O O . GLN A 1 315 ? 1.661 -36.736 -33.689 1.00 21.70 315 GLN B O 1
ATOM 2631 N N . GLU A 1 316 ? -0.585 -36.514 -33.751 1.00 23.44 316 GLU B N 1
ATOM 2632 C CA . GLU A 1 316 ? -0.821 -37.857 -34.286 1.00 25.57 316 GLU B CA 1
ATOM 2633 C C . GLU A 1 316 ? -0.248 -38.057 -35.690 1.00 25.74 316 GLU B C 1
ATOM 2634 O O . GLU A 1 316 ? 0.516 -39.004 -35.905 1.00 25.82 316 GLU B O 1
ATOM 2640 N N . ASN A 1 317 ? -0.683 -37.225 -36.642 1.00 25.31 317 ASN B N 1
ATOM 2641 C CA . ASN A 1 317 ? -0.334 -37.387 -38.068 1.00 26.13 317 ASN B CA 1
ATOM 2642 C C . ASN A 1 317 ? 0.397 -36.221 -38.706 1.00 24.14 317 ASN B C 1
ATOM 2643 O O . ASN A 1 317 ? 1.015 -36.416 -39.752 1.00 24.66 317 ASN B O 1
ATOM 2648 N N . GLY A 1 318 ? 0.296 -35.026 -38.125 1.00 21.89 318 GLY B N 1
ATOM 2649 C CA . GLY A 1 318 ? 0.743 -33.805 -38.776 1.00 20.68 318 GLY B CA 1
ATOM 2650 C C . GLY A 1 318 ? 2.052 -33.286 -38.223 1.00 19.50 318 GLY B C 1
ATOM 2651 O O . GLY A 1 318 ? 2.789 -34.002 -37.528 1.00 19.22 318 GLY B O 1
ATOM 2652 N N . TRP A 1 319 ? 2.350 -32.034 -38.526 1.00 18.66 319 TRP B N 1
ATOM 2653 C CA . TRP A 1 319 ? 3.611 -31.436 -38.072 1.00 17.93 319 TRP B CA 1
ATOM 2654 C C . TRP A 1 319 ? 3.523 -29.919 -38.059 1.00 17.90 319 TRP B C 1
ATOM 2655 O O . TRP A 1 319 ? 2.983 -29.322 -39.002 1.00 17.75 319 TRP B O 1
ATOM 2666 N N . ASN A 1 320 ? 4.057 -29.311 -36.991 1.00 17.89 320 ASN B N 1
ATOM 2667 C CA . ASN A 1 320 ? 4.067 -27.863 -36.779 1.00 18.27 320 ASN B CA 1
ATOM 2668 C C . ASN A 1 320 ? 5.456 -27.282 -37.046 1.00 17.54 320 ASN B C 1
ATOM 2669 O O . ASN A 1 320 ? 6.480 -27.864 -36.640 1.00 17.12 320 ASN B O 1
ATOM 2674 N N . SER A 1 321 ? 5.470 -26.117 -37.676 1.00 17.46 321 SER B N 1
ATOM 2675 C CA . SER A 1 321 ? 6.614 -25.199 -37.599 1.00 17.19 321 SER B CA 1
ATOM 2676 C C . SER A 1 321 ? 6.581 -24.547 -36.211 1.00 16.75 321 SER B C 1
ATOM 2677 O O . SER A 1 321 ? 5.515 -24.104 -35.796 1.00 18.57 321 SER B O 1
ATOM 2680 N N . LEU A 1 322 ? 7.692 -24.538 -35.472 1.00 15.48 322 LEU B N 1
ATOM 2681 C CA . LEU A 1 322 ? 7.765 -23.874 -34.171 1.00 14.47 322 LEU B CA 1
ATOM 2682 C C . LEU A 1 322 ? 8.570 -22.611 -34.350 1.00 14.03 322 LEU B C 1
ATOM 2683 O O . LEU A 1 322 ? 9.727 -22.696 -34.694 1.00 13.86 322 LEU B O 1
ATOM 2688 N N . TYR A 1 323 ? 7.952 -21.446 -34.137 1.00 13.53 323 TYR B N 1
ATOM 2689 C CA . TYR A 1 323 ? 8.662 -20.176 -34.232 1.00 13.20 323 TYR B CA 1
ATOM 2690 C C . TYR A 1 323 ? 8.084 -19.141 -33.311 1.00 13.20 323 TYR B C 1
ATOM 2691 O O . TYR A 1 323 ? 6.894 -19.187 -32.974 1.00 13.16 323 TYR B O 1
ATOM 2700 N N . TRP A 1 324 ? 8.960 -18.230 -32.893 1.00 13.04 324 TRP B N 1
ATOM 2701 C CA . TRP A 1 324 ? 8.585 -17.041 -32.134 1.00 13.54 324 TRP B CA 1
ATOM 2702 C C . TRP A 1 324 ? 8.636 -15.771 -32.993 1.00 13.62 324 TRP B C 1
ATOM 2703 O O . TRP A 1 324 ? 7.938 -14.790 -32.716 1.00 14.42 324 TRP B O 1
ATOM 2714 N N . ASN A 1 325 ? 9.541 -15.742 -33.957 1.00 13.61 325 ASN B N 1
ATOM 2715 C CA . ASN A 1 325 ? 9.744 -14.538 -34.726 1.00 13.86 325 ASN B CA 1
ATOM 2716 C C . ASN A 1 325 ? 10.385 -14.825 -36.071 1.00 13.74 325 ASN B C 1
ATOM 2717 O O . ASN A 1 325 ? 10.836 -15.945 -36.331 1.00 13.30 325 ASN B O 1
ATOM 2722 N N . ASN A 1 326 ? 10.369 -13.791 -36.907 1.00 13.94 326 ASN B N 1
ATOM 2723 C CA . ASN A 1 326 ? 10.852 -13.844 -38.277 1.00 13.75 326 ASN B CA 1
ATOM 2724 C C . ASN A 1 326 ? 10.850 -12.408 -38.803 1.00 13.54 326 ASN B C 1
ATOM 2725 O O . ASN A 1 326 ? 10.651 -11.463 -38.041 1.00 13.39 326 ASN B O 1
ATOM 2730 N N . HIS A 1 327 ? 11.086 -12.249 -40.090 1.00 13.13 327 HIS B N 1
ATOM 2731 C CA . HIS A 1 327 ? 11.107 -10.936 -40.749 1.00 13.38 327 HIS B CA 1
ATOM 2732 C C . HIS A 1 327 ? 9.785 -10.143 -40.738 1.00 13.63 327 HIS B C 1
ATOM 2733 O O . HIS A 1 327 ? 9.776 -8.977 -41.145 1.00 13.84 327 HIS B O 1
ATOM 2740 N N . ASP A 1 328 ? 8.690 -10.779 -40.291 1.00 13.64 328 ASP B N 1
ATOM 2741 C CA . ASP A 1 328 ? 7.389 -10.132 -40.178 1.00 13.90 328 ASP B CA 1
ATOM 2742 C C . ASP A 1 328 ? 6.965 -9.811 -38.741 1.00 14.05 328 ASP B C 1
ATOM 2743 O O . ASP A 1 328 ? 5.887 -9.273 -38.550 1.00 14.30 328 ASP B O 1
ATOM 2748 N N . GLN A 1 329 ? 7.791 -10.135 -37.745 1.00 13.68 329 GLN B N 1
ATOM 2749 C CA . GLN A 1 329 ? 7.395 -10.026 -36.352 1.00 13.96 329 GLN B CA 1
ATOM 2750 C C . GLN A 1 329 ? 8.400 -9.239 -35.550 1.00 13.84 329 GLN B C 1
ATOM 2751 O O . GLN A 1 329 ? 9.578 -9.208 -35.897 1.00 14.11 329 GLN B O 1
ATOM 2757 N N . PRO A 1 330 ? 7.943 -8.579 -34.475 1.00 13.92 330 PRO B N 1
ATOM 2758 C CA . PRO A 1 330 ? 8.904 -8.040 -33.512 1.00 13.76 330 PRO B CA 1
ATOM 2759 C C . PRO A 1 330 ? 9.793 -9.148 -32.951 1.00 13.30 330 PRO B C 1
ATOM 2760 O O . PRO A 1 330 ? 9.438 -10.329 -33.010 1.00 13.41 330 PRO B O 1
ATOM 2764 N N . ARG A 1 331 ? 10.928 -8.753 -32.387 1.00 12.98 331 ARG B N 1
ATOM 2765 C CA . ARG A 1 331 ? 11.869 -9.700 -31.843 1.00 12.64 331 ARG B CA 1
ATOM 2766 C C . ARG A 1 331 ? 11.363 -10.160 -30.490 1.00 12.41 331 ARG B C 1
ATOM 2767 O O . ARG A 1 331 ? 10.896 -9.366 -29.675 1.00 12.27 331 ARG B O 1
ATOM 2775 N N . ILE A 1 332 ? 11.438 -11.469 -30.285 1.00 12.09 332 ILE B N 1
ATOM 2776 C CA . ILE A 1 332 ? 10.723 -12.114 -29.202 1.00 12.30 332 ILE B CA 1
ATOM 2777 C C . ILE A 1 332 ? 11.183 -11.704 -27.814 1.00 12.25 332 ILE B C 1
ATOM 2778 O O . ILE A 1 332 ? 10.347 -11.589 -26.910 1.00 12.29 332 ILE B O 1
ATOM 2783 N N . VAL A 1 333 ? 12.476 -11.451 -27.627 1.00 12.55 333 VAL B N 1
ATOM 2784 C CA . VAL A 1 333 ? 12.934 -11.070 -26.279 1.00 13.07 333 VAL B CA 1
ATOM 2785 C C . VAL A 1 333 ? 12.291 -9.748 -25.839 1.00 13.62 333 VAL B C 1
ATOM 2786 O O . VAL A 1 333 ? 11.944 -9.574 -24.657 1.00 13.99 333 VAL B O 1
ATOM 2790 N N . SER A 1 334 ? 12.128 -8.833 -26.782 1.00 13.82 334 SER B N 1
ATOM 2791 C CA . SER A 1 334 ? 11.399 -7.588 -26.548 1.00 14.48 334 SER B CA 1
ATOM 2792 C C . SER A 1 334 ? 9.883 -7.813 -26.434 1.00 14.61 334 SER B C 1
ATOM 2793 O O . SER A 1 334 ? 9.208 -7.167 -25.626 1.00 15.47 334 SER B O 1
ATOM 2796 N N . ARG A 1 335 ? 9.339 -8.666 -27.287 1.00 14.36 335 ARG B N 1
ATOM 2797 C CA . ARG A 1 335 ? 7.892 -8.850 -27.351 1.00 14.29 335 ARG B CA 1
ATOM 2798 C C . AR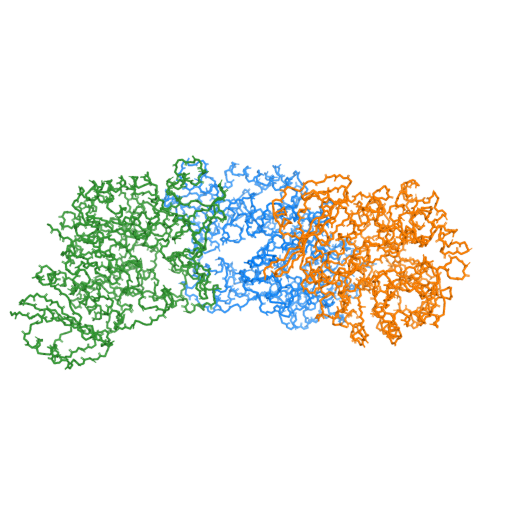G A 1 335 ? 7.338 -9.495 -26.083 1.00 14.93 335 ARG B C 1
ATOM 2799 O O . ARG A 1 335 ? 6.424 -8.934 -25.436 1.00 15.54 335 ARG B O 1
ATOM 2807 N N . PHE A 1 336 ? 7.866 -10.667 -25.754 1.00 14.78 336 PHE B N 1
ATOM 2808 C CA . PHE A 1 336 ? 7.371 -11.467 -24.619 1.00 15.44 336 PHE B CA 1
ATOM 2809 C C . PHE A 1 336 ? 8.353 -11.624 -23.470 1.00 16.05 336 PHE B C 1
ATOM 2810 O O . PHE A 1 336 ? 7.960 -12.111 -22.417 1.00 16.89 336 PHE B O 1
ATOM 2818 N N . GLY A 1 337 ? 9.616 -11.264 -23.657 1.00 16.20 337 GLY B N 1
ATOM 2819 C CA . GLY A 1 337 ? 10.615 -11.386 -22.591 1.00 16.75 337 GLY B CA 1
ATOM 2820 C C . GLY A 1 337 ? 10.872 -10.056 -21.932 1.00 17.29 337 GLY B C 1
ATOM 2821 O O . GLY A 1 337 ? 10.024 -9.169 -21.948 1.00 17.24 337 GLY B O 1
ATOM 2822 N N . ASN A 1 338 ? 12.047 -9.927 -21.332 1.00 18.14 338 ASN B N 1
ATOM 2823 C CA . ASN A 1 338 ? 12.501 -8.686 -20.730 1.00 19.84 338 ASN B CA 1
ATOM 2824 C C . ASN A 1 338 ? 13.775 -8.343 -21.470 1.00 19.97 338 ASN B C 1
ATOM 2825 O O . ASN A 1 338 ? 14.700 -9.147 -21.449 1.00 19.81 338 ASN B O 1
ATOM 2830 N N . ASP A 1 339 ? 13.835 -7.196 -22.136 1.00 19.76 339 ASP B N 1
ATOM 2831 C CA . ASP A 1 339 ? 15.033 -6.868 -22.935 1.00 20.14 339 ASP B CA 1
ATOM 2832 C C . ASP A 1 339 ? 16.028 -5.942 -22.229 1.00 20.52 339 ASP B C 1
ATOM 2833 O O . ASP A 1 339 ? 16.905 -5.371 -22.857 1.00 20.53 339 ASP B O 1
ATOM 2838 N N . ASN A 1 340 ? 15.903 -5.848 -20.908 1.00 20.97 340 ASN B N 1
ATOM 2839 C CA . ASN A 1 340 ? 16.796 -5.066 -20.067 1.00 21.86 340 ASN B CA 1
ATOM 2840 C C . ASN A 1 340 ? 17.706 -6.008 -19.264 1.00 20.63 340 ASN B C 1
ATOM 2841 O O . ASN A 1 340 ? 18.402 -6.838 -19.854 1.00 19.17 340 ASN B O 1
ATOM 2846 N N . ARG A 1 341 ? 17.694 -5.944 -17.941 1.00 20.19 341 ARG B N 1
ATOM 2847 C CA . ARG A 1 341 ? 18.640 -6.732 -17.178 1.00 20.46 341 ARG B CA 1
ATOM 2848 C C . ARG A 1 341 ? 18.430 -8.230 -17.347 1.00 18.59 341 ARG B C 1
ATOM 2849 O O . ARG A 1 341 ? 19.397 -8.977 -17.305 1.00 18.41 341 ARG B O 1
ATOM 2857 N N . PHE A 1 342 ? 17.186 -8.650 -17.555 1.00 17.05 342 PHE B N 1
ATOM 2858 C CA . PHE A 1 342 ? 16.879 -10.059 -17.743 1.00 16.15 342 PHE B CA 1
ATOM 2859 C C . PHE A 1 342 ? 16.811 -10.466 -19.209 1.00 15.08 342 PHE B C 1
ATOM 2860 O O . PHE A 1 342 ? 16.184 -11.487 -19.532 1.00 14.47 342 PHE B O 1
ATOM 2868 N N . ARG A 1 343 ? 17.477 -9.713 -20.096 1.00 14.28 343 ARG B N 1
ATOM 2869 C CA . ARG A 1 343 ? 17.497 -10.041 -21.526 1.00 13.82 343 ARG B CA 1
ATOM 2870 C C . ARG A 1 343 ? 18.096 -11.416 -21.770 1.00 13.39 343 ARG B C 1
ATOM 2871 O O . ARG A 1 343 ? 17.487 -12.243 -22.445 1.00 13.00 343 ARG B O 1
ATOM 2879 N N . VAL A 1 344 ? 19.278 -11.667 -21.229 1.00 13.64 344 VAL B N 1
ATOM 2880 C CA . VAL A 1 344 ? 19.936 -12.982 -21.431 1.00 13.70 344 VAL B CA 1
ATOM 2881 C C . VAL A 1 344 ? 19.114 -14.134 -20.825 1.00 13.52 344 VAL B C 1
ATOM 2882 O O . VAL A 1 344 ? 18.840 -15.150 -21.483 1.00 13.52 344 VAL B O 1
ATOM 2886 N N . ARG A 1 345 ? 18.669 -13.966 -19.595 1.00 13.74 345 ARG B N 1
ATOM 2887 C CA . ARG A 1 345 ? 17.943 -15.038 -18.921 1.00 13.54 345 ARG B CA 1
ATOM 2888 C C . ARG A 1 345 ? 16.612 -15.328 -19.604 1.00 13.21 345 ARG B C 1
ATOM 2889 O O . ARG A 1 345 ? 16.244 -16.502 -19.853 1.00 12.55 345 ARG B O 1
ATOM 2897 N N . SER A 1 346 ? 15.895 -14.259 -19.940 1.00 13.16 346 SER B N 1
ATOM 2898 C CA . SER A 1 346 ? 14.569 -14.423 -20.547 1.00 12.97 346 SER B CA 1
ATOM 2899 C C . SER A 1 346 ? 14.637 -14.925 -21.973 1.00 12.72 346 SER B C 1
ATOM 2900 O O . SER A 1 346 ? 13.771 -15.695 -22.389 1.00 12.72 346 SER B O 1
ATOM 2903 N N . ALA A 1 347 ? 15.665 -14.526 -22.718 1.00 12.84 347 ALA B N 1
ATOM 2904 C CA . ALA A 1 347 ? 15.880 -15.079 -24.038 1.00 12.53 347 ALA B CA 1
ATOM 2905 C C . ALA A 1 347 ? 16.072 -16.601 -23.955 1.00 12.45 347 ALA B C 1
ATOM 2906 O O . ALA A 1 347 ? 15.495 -17.342 -24.747 1.00 11.97 347 ALA B O 1
ATOM 2908 N N . LYS A 1 348 ? 16.873 -17.055 -22.996 1.00 12.84 348 LYS B N 1
ATOM 2909 C CA . LYS A 1 348 ? 17.093 -18.485 -22.799 1.00 13.23 348 LYS B CA 1
ATOM 2910 C C . LYS A 1 348 ? 15.798 -19.204 -22.394 1.00 13.23 348 LYS B C 1
ATOM 2911 O O . LYS A 1 348 ? 15.537 -20.312 -22.840 1.00 13.04 348 LYS B O 1
ATOM 2917 N N . MET A 1 349 ? 14.990 -18.560 -21.554 1.00 13.40 349 MET B N 1
ATOM 2918 C CA . MET A 1 349 ? 13.705 -19.128 -21.133 1.00 13.57 349 MET B CA 1
ATOM 2919 C C . MET A 1 349 ? 12.800 -19.348 -22.349 1.00 13.20 349 MET B C 1
ATOM 2920 O O . MET A 1 349 ? 12.253 -20.448 -22.553 1.00 13.04 349 MET B O 1
ATOM 2925 N N . LEU A 1 350 ? 12.652 -18.309 -23.162 1.00 13.21 350 LEU B N 1
ATOM 2926 C CA . LEU A 1 350 ? 11.795 -18.367 -24.354 1.00 13.20 350 LEU B CA 1
ATOM 2927 C C . LEU A 1 350 ? 12.263 -19.461 -25.328 1.00 13.32 350 LEU B C 1
ATOM 2928 O O . LEU A 1 350 ? 11.448 -20.185 -25.919 1.00 13.58 350 LEU B O 1
ATOM 2933 N N . ALA A 1 351 ? 13.570 -19.552 -25.507 1.00 13.40 351 ALA B N 1
ATOM 2934 C CA . ALA A 1 351 ? 14.150 -20.594 -26.353 1.00 13.72 351 ALA B CA 1
ATOM 2935 C C . ALA A 1 351 ? 13.816 -21.993 -25.843 1.00 13.74 351 ALA B C 1
ATOM 2936 O O . ALA A 1 351 ? 13.442 -22.867 -26.633 1.00 14.14 351 ALA B O 1
ATOM 2938 N N . THR A 1 352 ? 13.926 -22.204 -24.529 1.00 13.89 352 THR B N 1
ATOM 2939 C CA . THR A 1 352 ? 13.592 -23.496 -23.918 1.00 14.43 352 THR B CA 1
ATOM 2940 C C . THR A 1 352 ? 12.107 -23.865 -24.143 1.00 14.47 352 THR B C 1
ATOM 2941 O O . THR A 1 352 ? 11.765 -24.975 -24.554 1.00 14.14 352 THR B O 1
ATOM 2945 N N . CYS A 1 353 ? 11.239 -22.896 -23.887 1.00 14.79 353 CYS B N 1
ATOM 2946 C CA . CYS A 1 353 ? 9.802 -23.043 -24.061 1.00 15.77 353 CYS B CA 1
ATOM 2947 C C . CYS A 1 353 ? 9.409 -23.521 -25.464 1.00 14.95 353 CYS B C 1
ATOM 2948 O O . CYS A 1 353 ? 8.619 -24.465 -25.625 1.00 15.06 353 CYS B O 1
ATOM 2951 N N . LEU A 1 354 ? 9.978 -22.902 -26.484 1.00 14.39 354 LEU B N 1
ATOM 2952 C CA . LEU A 1 354 ? 9.673 -23.296 -27.867 1.00 14.16 354 LEU B CA 1
ATOM 2953 C C . LEU A 1 354 ? 10.346 -24.588 -28.292 1.00 14.15 354 LEU B C 1
ATOM 2954 O O . LEU A 1 354 ? 9.701 -25.456 -28.876 1.00 13.49 354 LEU B O 1
ATOM 2959 N N . HIS A 1 355 ? 11.646 -24.711 -28.021 1.00 14.15 355 HIS B N 1
ATOM 2960 C CA . HIS A 1 355 ? 12.417 -25.834 -28.540 1.00 14.23 355 HIS B CA 1
ATOM 2961 C C . HIS A 1 355 ? 12.046 -27.202 -27.906 1.00 14.58 355 HIS B C 1
ATOM 2962 O O . HIS A 1 355 ? 12.323 -28.245 -28.495 1.00 15.05 355 HIS B O 1
ATOM 2969 N N . MET A 1 356 ? 11.405 -27.216 -26.737 1.00 14.54 356 MET B N 1
ATOM 2970 C CA . MET A 1 356 ? 10.988 -28.481 -26.154 1.00 14.95 356 MET B CA 1
ATOM 2971 C C . MET A 1 356 ? 9.585 -28.909 -26.620 1.00 14.59 356 MET B C 1
ATOM 2972 O O . MET A 1 356 ? 9.076 -29.928 -26.167 1.00 14.28 356 MET B O 1
ATOM 2977 N N . MET A 1 357 ? 8.973 -28.153 -27.534 1.00 14.06 357 MET B N 1
ATOM 2978 C CA . MET A 1 357 ? 7.721 -28.570 -28.130 1.00 14.62 357 MET B CA 1
ATOM 2979 C C . MET A 1 357 ? 7.969 -29.518 -29.294 1.00 14.49 357 MET B C 1
ATOM 2980 O O . MET A 1 357 ? 9.127 -29.710 -29.738 1.00 14.11 357 MET B O 1
ATOM 2985 N N . LYS A 1 358 ? 6.881 -30.124 -29.766 1.00 14.78 358 LYS B N 1
ATOM 2986 C CA . LYS A 1 358 ? 6.926 -31.071 -30.876 1.00 15.11 358 LYS B CA 1
ATOM 2987 C C . LYS A 1 358 ? 6.843 -30.313 -32.194 1.00 14.83 358 LYS B C 1
ATOM 2988 O O . LYS A 1 358 ? 5.871 -29.616 -32.435 1.00 14.72 358 LYS B O 1
ATOM 2994 N N . GLY A 1 359 ? 7.842 -30.471 -33.056 1.00 14.52 359 GLY B N 1
ATOM 2995 C CA . GLY A 1 359 ? 7.869 -29.762 -34.327 1.00 14.49 359 GLY B CA 1
ATOM 2996 C C . GLY A 1 359 ? 9.275 -29.393 -34.774 1.00 14.49 359 GLY B C 1
ATOM 2997 O O . GLY A 1 359 ? 10.275 -29.782 -34.156 1.00 14.25 359 GLY B O 1
ATOM 2998 N N . THR A 1 360 ? 9.328 -28.611 -35.844 1.00 14.66 360 THR B N 1
ATOM 2999 C CA . THR A 1 360 ? 10.580 -28.113 -36.427 1.00 14.46 360 THR B CA 1
ATOM 3000 C C . THR A 1 360 ? 10.800 -26.673 -35.981 1.00 14.39 360 THR B C 1
ATOM 3001 O O . THR A 1 360 ? 10.040 -25.791 -36.387 1.00 14.32 360 THR B O 1
ATOM 3005 N N . PRO A 1 361 ? 11.829 -26.427 -35.133 1.00 14.69 361 PRO B N 1
ATOM 3006 C CA . PRO A 1 361 ? 12.102 -25.063 -34.685 1.00 14.49 361 PRO B CA 1
ATOM 3007 C C . PRO A 1 361 ? 12.762 -24.191 -35.738 1.00 14.54 361 PRO B C 1
ATOM 3008 O O . PRO A 1 361 ? 13.573 -24.670 -36.541 1.00 14.66 361 PRO B O 1
ATOM 3012 N N . TYR A 1 362 ? 12.386 -22.920 -35.704 1.00 14.15 362 TYR B N 1
ATOM 3013 C CA . TYR A 1 362 ? 12.912 -21.884 -36.576 1.00 14.59 362 TYR B CA 1
ATOM 3014 C C . TYR A 1 362 ? 13.580 -20.873 -35.668 1.00 13.85 362 TYR B C 1
ATOM 3015 O O . TYR A 1 362 ? 12.960 -20.403 -34.696 1.00 13.71 362 TYR B O 1
ATOM 3024 N N . ILE A 1 363 ? 14.835 -20.555 -35.984 1.00 13.41 363 ILE B N 1
ATOM 3025 C CA . ILE A 1 363 ? 15.613 -19.541 -35.312 1.00 13.15 363 ILE B CA 1
ATOM 3026 C C . ILE A 1 363 ? 15.759 -18.402 -36.302 1.00 13.20 363 ILE B C 1
ATOM 3027 O O . ILE A 1 363 ? 16.323 -18.597 -37.386 1.00 13.89 363 ILE B O 1
ATOM 3032 N N . TYR A 1 364 ? 15.263 -17.215 -35.948 1.00 12.72 364 TYR B N 1
ATOM 3033 C CA . TYR A 1 364 ? 15.425 -16.055 -36.825 1.00 12.78 364 TYR B CA 1
ATOM 3034 C C . TYR A 1 364 ? 16.800 -15.449 -36.592 1.00 12.83 364 TYR B C 1
ATOM 3035 O O . TYR A 1 364 ? 17.267 -15.373 -35.449 1.00 12.99 364 TYR B O 1
ATOM 3044 N N . GLN A 1 365 ? 17.447 -15.005 -37.663 1.00 12.99 365 GLN B N 1
ATOM 3045 C CA . GLN A 1 365 ? 18.765 -14.399 -37.530 1.00 13.24 365 GLN B CA 1
ATOM 3046 C C . GLN A 1 365 ? 18.780 -13.356 -36.411 1.00 13.08 365 GLN B C 1
ATOM 3047 O O . GLN A 1 365 ? 17.917 -12.471 -36.374 1.00 13.11 365 GLN B O 1
ATOM 3053 N N . GLY A 1 366 ? 19.722 -13.515 -35.480 1.00 12.91 366 GLY B N 1
ATOM 3054 C CA . GLY A 1 366 ? 19.907 -12.584 -34.385 1.00 12.92 366 GLY B CA 1
ATOM 3055 C C . GLY A 1 366 ? 19.177 -12.971 -33.117 1.00 12.98 366 GLY B C 1
ATOM 3056 O O . GLY A 1 366 ? 19.496 -12.460 -32.045 1.00 12.90 366 GLY B O 1
ATOM 3057 N N . GLU A 1 367 ? 18.196 -13.869 -33.224 1.00 12.82 367 GLU B N 1
ATOM 3058 C CA . GLU A 1 367 ? 17.500 -14.419 -32.064 1.00 13.23 367 GLU B CA 1
ATOM 3059 C C . GLU A 1 367 ? 18.497 -15.111 -31.145 1.00 13.28 367 GLU B C 1
ATOM 3060 O O . GLU A 1 367 ? 18.430 -14.980 -29.915 1.00 13.48 367 GLU B O 1
ATOM 3066 N N . GLU A 1 368 ? 19.464 -15.792 -31.755 1.00 13.13 368 GLU B N 1
ATOM 3067 C CA . GLU A 1 368 ? 20.465 -16.537 -31.013 1.00 13.16 368 GLU B CA 1
ATOM 3068 C C . GLU A 1 368 ? 21.488 -15.687 -30.265 1.00 13.22 368 GLU B C 1
ATOM 3069 O O . GLU A 1 368 ? 22.241 -16.235 -29.467 1.00 13.51 368 GLU B O 1
ATOM 3075 N N . ILE A 1 369 ? 21.517 -14.376 -30.507 1.00 13.09 369 ILE B N 1
ATOM 3076 C CA . ILE A 1 369 ? 22.308 -13.432 -29.690 1.00 13.69 369 ILE B CA 1
ATOM 3077 C C . ILE A 1 369 ? 21.426 -12.435 -28.926 1.00 13.67 369 ILE B C 1
ATOM 3078 O O . ILE A 1 369 ? 21.937 -11.489 -28.343 1.00 14.22 369 ILE B O 1
ATOM 3083 N N . GLY A 1 370 ? 20.111 -12.660 -28.927 1.00 13.51 370 GLY B N 1
ATOM 3084 C CA . GLY A 1 370 ? 19.154 -11.801 -28.229 1.00 13.62 370 GLY B CA 1
ATOM 3085 C C . GLY A 1 370 ? 19.087 -10.378 -28.766 1.00 13.82 370 GLY B C 1
ATOM 3086 O O . GLY A 1 370 ? 19.014 -9.438 -27.989 1.00 14.22 370 GLY B O 1
ATOM 3087 N N . MET A 1 371 ? 19.100 -10.219 -30.089 1.00 13.70 371 MET B N 1
ATOM 3088 C CA . MET A 1 371 ? 18.746 -8.941 -30.664 1.00 14.14 371 MET B CA 1
ATOM 3089 C C . MET A 1 371 ? 17.317 -8.530 -30.226 1.00 14.01 371 MET B C 1
ATOM 3090 O O . MET A 1 371 ? 16.474 -9.360 -29.896 1.00 13.89 371 MET B O 1
ATOM 3095 N N . THR A 1 372 ? 17.085 -7.237 -30.237 1.00 14.33 372 THR B N 1
ATOM 3096 C CA . THR A 1 372 ? 15.923 -6.619 -29.648 1.00 14.46 372 THR B CA 1
ATOM 3097 C C . THR A 1 372 ? 15.189 -5.766 -30.663 1.00 14.84 372 THR B C 1
ATOM 3098 O O . THR A 1 372 ? 15.703 -5.492 -31.751 1.00 14.85 372 THR B O 1
ATOM 3102 N N . ASN A 1 373 ? 14.009 -5.295 -30.276 1.00 14.94 373 ASN B N 1
ATOM 3103 C CA . ASN A 1 373 ? 13.280 -4.288 -31.058 1.00 15.46 373 ASN B CA 1
ATOM 3104 C C . ASN A 1 373 ? 14.032 -2.955 -31.121 1.00 16.41 373 ASN B C 1
ATOM 3105 O O . ASN A 1 373 ? 14.881 -2.662 -30.265 1.00 16.55 373 ASN B O 1
ATOM 3110 N N . VAL A 1 374 ? 13.692 -2.159 -32.130 1.00 16.92 374 VAL B N 1
ATOM 3111 C CA . VAL A 1 374 ? 14.288 -0.843 -32.333 1.00 18.02 374 VAL B CA 1
ATOM 3112 C C . VAL A 1 374 ? 13.210 0.219 -32.072 1.00 19.10 374 VAL B C 1
ATOM 3113 O O . VAL A 1 374 ? 12.019 -0.053 -32.219 1.00 19.05 374 VAL B O 1
ATOM 3117 N N . HIS A 1 375 ? 13.652 1.386 -31.613 1.00 20.06 375 HIS B N 1
ATOM 3118 C CA A HIS A 1 375 ? 12.785 2.523 -31.266 0.70 21.31 375 HIS B CA 1
ATOM 3119 C CA B HIS A 1 375 ? 12.757 2.508 -31.342 0.30 21.14 375 HIS B CA 1
ATOM 3120 C C . HIS A 1 375 ? 13.389 3.771 -31.917 1.00 22.17 375 HIS B C 1
ATOM 3121 O O . HIS A 1 375 ? 14.131 4.493 -31.259 1.00 23.58 375 HIS B O 1
ATOM 3134 N N . PHE A 1 376 ? 13.124 4.003 -33.200 1.00 22.35 376 PHE B N 1
ATOM 3135 C CA . PHE A 1 376 ? 13.559 5.240 -33.845 1.00 23.34 376 PHE B CA 1
ATOM 3136 C C . PHE A 1 376 ? 12.596 6.358 -33.463 1.00 24.60 376 PHE B C 1
ATOM 3137 O O . PHE A 1 376 ? 11.385 6.156 -33.436 1.00 24.39 376 PHE B O 1
ATOM 3145 N N . GLU A 1 377 ? 13.143 7.534 -33.197 1.00 28.18 377 GLU B N 1
ATOM 3146 C CA . GLU A 1 377 ? 12.344 8.688 -32.771 1.00 30.27 377 GLU B CA 1
ATOM 3147 C C . GLU A 1 377 ? 11.420 9.219 -33.855 1.00 29.13 377 GLU B C 1
ATOM 3148 O O . GLU A 1 377 ? 10.373 9.770 -33.537 1.00 29.36 377 GLU B O 1
ATOM 3154 N N . THR A 1 378 ? 11.792 9.055 -35.122 1.00 28.15 378 THR B N 1
ATOM 3155 C CA . THR A 1 378 ? 10.985 9.576 -36.220 1.00 27.85 378 THR B CA 1
ATOM 3156 C C . THR A 1 378 ? 10.677 8.518 -37.255 1.00 25.99 378 THR B C 1
ATOM 3157 O O . THR A 1 378 ? 11.464 7.583 -37.463 1.00 24.95 378 THR B O 1
ATOM 3161 N N . LEU A 1 379 ? 9.538 8.706 -37.921 1.00 25.06 379 LEU B N 1
ATOM 3162 C CA . LEU A 1 379 ? 9.082 7.811 -38.972 1.00 24.37 379 LEU B CA 1
ATOM 3163 C C . LEU A 1 379 ? 10.075 7.695 -40.131 1.00 24.64 379 LEU B C 1
ATOM 3164 O O . LEU A 1 379 ? 10.162 6.650 -40.768 1.00 24.39 379 LEU B O 1
ATOM 3169 N N . ASP A 1 380 ? 10.819 8.756 -40.394 1.00 26.42 380 ASP B N 1
ATOM 3170 C CA . ASP A 1 380 ? 11.823 8.769 -41.465 1.00 27.62 380 ASP B CA 1
ATOM 3171 C C . ASP A 1 380 ? 12.923 7.713 -41.384 1.00 25.85 380 ASP B C 1
ATOM 3172 O O . ASP A 1 380 ? 13.544 7.411 -42.415 1.00 25.51 380 ASP B O 1
ATOM 3177 N N . ASP A 1 381 ? 13.200 7.183 -40.190 1.00 23.83 381 ASP B N 1
ATOM 3178 C CA . ASP A 1 381 ? 14.155 6.074 -40.064 1.00 23.04 381 ASP B CA 1
ATOM 3179 C C . ASP A 1 381 ? 13.549 4.699 -40.360 1.00 20.81 381 ASP B C 1
ATOM 3180 O O . ASP A 1 381 ? 14.288 3.747 -40.546 1.00 20.25 381 ASP B O 1
ATOM 3185 N N . TYR A 1 382 ? 12.224 4.612 -40.438 1.00 19.33 382 TYR B N 1
ATOM 3186 C CA . TYR A 1 382 ? 11.549 3.367 -40.807 1.00 18.09 382 TYR B CA 1
ATOM 3187 C C . TYR A 1 382 ? 11.525 3.217 -42.325 1.00 18.02 382 TYR B C 1
ATOM 3188 O O . TYR A 1 382 ? 11.788 4.162 -43.060 1.00 18.88 382 TYR B O 1
ATOM 3197 N N . ARG A 1 383 ? 11.315 1.987 -42.767 1.00 17.34 383 ARG B N 1
ATOM 3198 C CA . ARG A 1 383 ? 11.458 1.619 -44.189 1.00 18.14 383 ARG B CA 1
ATOM 3199 C C . ARG A 1 383 ? 10.329 0.784 -44.777 1.00 17.73 383 ARG B C 1
ATOM 3200 O O . ARG A 1 383 ? 10.034 0.883 -45.959 1.00 18.50 383 ARG B O 1
ATOM 3208 N N . ASP A 1 384 ? 9.731 -0.069 -43.968 1.00 16.82 384 ASP B N 1
ATOM 3209 C CA . ASP A 1 384 ? 8.803 -1.075 -44.445 1.00 16.85 384 ASP B CA 1
ATOM 3210 C C . ASP A 1 384 ? 7.547 -0.415 -44.999 1.00 17.03 384 ASP B C 1
ATOM 3211 O O . ASP A 1 384 ? 6.892 0.376 -44.296 1.00 16.78 384 ASP B O 1
ATOM 3216 N N . ILE A 1 385 ? 7.218 -0.752 -46.239 1.00 17.56 385 ILE B N 1
ATOM 3217 C CA . ILE A 1 385 ? 5.982 -0.286 -46.879 1.00 18.43 385 ILE B CA 1
ATOM 3218 C C . ILE A 1 385 ? 4.736 -0.435 -45.996 1.00 17.97 385 ILE B C 1
ATOM 3219 O O . ILE A 1 385 ? 3.878 0.461 -45.953 1.00 18.45 385 ILE B O 1
ATOM 3224 N N . GLU A 1 386 ? 4.619 -1.556 -45.292 1.00 17.44 386 GLU B N 1
ATOM 3225 C CA . GLU A 1 386 ? 3.459 -1.778 -44.428 1.00 17.50 386 GLU B CA 1
ATOM 3226 C C . GLU A 1 386 ? 3.387 -0.719 -43.344 1.00 16.87 386 GLU B C 1
ATOM 3227 O O . GLU A 1 386 ? 2.297 -0.198 -43.049 1.00 16.98 386 GLU B O 1
ATOM 3233 N N . THR A 1 387 ? 4.531 -0.429 -42.721 1.00 16.43 387 THR B N 1
ATOM 3234 C CA . THR A 1 387 ? 4.576 0.575 -41.648 1.00 16.41 387 THR B CA 1
ATOM 3235 C C . THR A 1 387 ? 4.280 1.978 -42.183 1.00 17.02 387 THR B C 1
ATOM 3236 O O . THR A 1 387 ? 3.498 2.733 -41.572 1.00 17.43 387 THR B O 1
ATOM 3240 N N . LEU A 1 388 ? 4.914 2.351 -43.294 1.00 17.54 388 LEU B N 1
ATOM 3241 C CA . LEU A 1 388 ? 4.741 3.699 -43.836 1.00 18.65 388 LEU B CA 1
ATOM 3242 C C . LEU A 1 388 ? 3.302 3.889 -44.340 1.00 19.45 388 LEU B C 1
ATOM 3243 O O . LEU A 1 388 ? 2.716 4.954 -44.142 1.00 20.16 388 LEU B O 1
ATOM 3248 N N . ASN A 1 389 ? 2.728 2.860 -44.961 1.00 19.54 389 ASN B N 1
ATOM 3249 C CA . ASN A 1 389 ? 1.346 2.935 -45.418 1.00 20.72 389 ASN B CA 1
ATOM 3250 C C . ASN A 1 389 ? 0.375 2.998 -44.256 1.00 20.57 389 ASN B C 1
ATOM 3251 O O . ASN A 1 389 ? -0.608 3.742 -44.316 1.00 21.29 389 ASN B O 1
ATOM 3256 N N . MET A 1 390 ? 0.646 2.213 -43.212 1.00 20.00 390 MET B N 1
ATOM 3257 C CA . MET A 1 390 ? -0.205 2.199 -42.027 1.00 20.65 390 MET B CA 1
ATOM 3258 C C . MET A 1 390 ? -0.187 3.561 -41.353 1.00 20.67 390 MET B C 1
ATOM 3259 O O . MET A 1 390 ? -1.230 4.042 -40.916 1.00 20.84 390 MET B O 1
ATOM 3264 N N . TYR A 1 391 ? 0.986 4.181 -41.255 1.00 20.47 391 TYR B N 1
ATOM 3265 C CA . TYR A 1 391 ? 1.078 5.453 -40.546 1.00 21.63 391 TYR B CA 1
ATOM 3266 C C . TYR A 1 391 ? 0.112 6.441 -41.177 1.00 23.53 391 TYR B C 1
ATOM 3267 O O . TYR A 1 391 ? -0.679 7.068 -40.488 1.00 23.66 391 TYR B O 1
ATOM 3276 N N . LYS A 1 392 ? 0.185 6.571 -42.496 1.00 25.24 392 LYS B N 1
ATOM 3277 C CA . LYS A 1 392 ? -0.690 7.496 -43.223 1.00 28.13 392 LYS B CA 1
ATOM 3278 C C . LYS A 1 392 ? -2.172 7.213 -43.029 1.00 28.47 392 LYS B C 1
ATOM 3279 O O . LYS A 1 392 ? -2.961 8.134 -42.842 1.00 29.06 392 LYS B O 1
ATOM 3285 N N . GLU A 1 393 ? -2.540 5.940 -43.057 1.00 27.72 393 GLU B N 1
ATOM 3286 C CA . GLU A 1 393 ? -3.940 5.554 -42.934 1.00 29.15 393 GLU B CA 1
ATOM 3287 C C . GLU A 1 393 ? -4.484 5.765 -41.524 1.00 28.42 393 GLU B C 1
ATOM 3288 O O . GLU A 1 393 ? -5.609 6.240 -41.359 1.00 29.68 393 GLU B O 1
ATOM 3294 N N . ARG A 1 394 ? -3.701 5.401 -40.516 1.00 26.98 394 ARG B N 1
ATOM 3295 C CA . ARG A 1 394 ? -4.119 5.548 -39.119 1.00 27.31 394 ARG B CA 1
ATOM 3296 C C . ARG A 1 394 ? -4.147 7.006 -38.689 1.00 28.56 394 ARG B C 1
ATOM 3297 O O . ARG A 1 394 ? -5.038 7.406 -37.945 1.00 29.32 394 ARG B O 1
ATOM 3305 N N . LYS A 1 395 ? -3.197 7.793 -39.184 1.00 29.42 395 LYS B N 1
ATOM 3306 C CA . LYS A 1 395 ? -3.181 9.238 -38.926 1.00 31.60 395 LYS B CA 1
ATOM 3307 C C . LYS A 1 395 ? -4.417 9.916 -39.536 1.00 34.42 395 LYS B C 1
ATOM 3308 O O . LYS A 1 395 ? -5.059 10.707 -38.860 1.00 35.90 395 LYS B O 1
ATOM 3314 N N . GLU A 1 396 ? -4.770 9.602 -40.784 1.00 35.80 396 GLU B N 1
ATOM 3315 C CA . GLU A 1 396 ? -6.003 10.170 -41.377 1.00 38.75 396 GLU B CA 1
ATOM 3316 C C . GLU A 1 396 ? -7.280 9.659 -40.675 1.00 38.81 396 GLU B C 1
ATOM 3317 O O . GLU A 1 396 ? -8.269 10.370 -40.625 1.00 39.90 396 GLU B O 1
ATOM 3323 N N . GLN A 1 397 ? -7.234 8.454 -40.106 1.00 37.29 397 GLN B N 1
ATOM 3324 C CA . GLN A 1 397 ? -8.329 7.903 -39.281 1.00 37.98 397 GLN B CA 1
ATOM 3325 C C . GLN A 1 397 ? -8.446 8.480 -37.864 1.00 37.24 397 GLN B C 1
ATOM 3326 O O . GLN A 1 397 ? -9.374 8.118 -37.147 1.00 38.25 397 GLN B O 1
ATOM 3332 N N . GLY A 1 398 ? -7.516 9.338 -37.440 1.00 35.40 398 GLY B N 1
ATOM 3333 C CA . GLY A 1 398 ? -7.621 10.028 -36.152 1.00 34.91 398 GLY B CA 1
ATOM 3334 C C . GLY A 1 398 ? -6.755 9.516 -35.007 1.00 32.46 398 GLY B C 1
ATOM 3335 O O . GLY A 1 398 ? -6.856 10.031 -33.889 1.00 32.28 398 GLY B O 1
ATOM 3336 N N . HIS A 1 399 ? -5.911 8.513 -35.260 1.00 29.78 399 HIS B N 1
ATOM 3337 C CA . HIS A 1 399 ? -4.965 8.052 -34.238 1.00 28.39 399 HIS B CA 1
ATOM 3338 C C . HIS A 1 399 ? -3.847 9.074 -34.088 1.00 27.48 399 HIS B C 1
ATOM 3339 O O . HIS A 1 399 ? -3.401 9.648 -35.077 1.00 27.33 399 HIS B O 1
ATOM 3346 N N . SER A 1 400 ? -3.407 9.300 -32.855 1.00 27.09 400 SER B N 1
ATOM 3347 C CA . SER A 1 400 ? -2.344 10.263 -32.568 1.00 26.76 400 SER B CA 1
ATOM 3348 C C . SER A 1 400 ? -1.008 9.767 -33.066 1.00 25.05 400 SER B C 1
ATOM 3349 O O . SER A 1 400 ? -0.786 8.561 -33.137 1.00 23.54 400 SER B O 1
ATOM 3352 N N . HIS A 1 401 ? -0.123 10.702 -33.398 1.00 25.04 401 HIS B N 1
ATOM 3353 C CA . HIS A 1 401 ? 1.252 10.369 -33.771 1.00 24.54 401 HIS B CA 1
ATOM 3354 C C . HIS A 1 401 ? 1.894 9.450 -32.733 1.00 24.12 401 HIS B C 1
ATOM 3355 O O . HIS A 1 401 ? 2.526 8.454 -33.068 1.00 22.89 401 HIS B O 1
ATOM 3362 N N . GLU A 1 402 ? 1.713 9.794 -31.467 1.00 25.54 402 GLU B N 1
ATOM 3363 C CA . GLU A 1 402 ? 2.319 9.025 -30.373 1.00 26.00 402 GLU B CA 1
ATOM 3364 C C . GLU A 1 402 ? 1.793 7.583 -30.336 1.00 24.76 402 GLU B C 1
ATOM 3365 O O . GLU A 1 402 ? 2.565 6.640 -30.142 1.00 23.86 402 GLU B O 1
ATOM 3371 N N . SER A 1 403 ? 0.488 7.419 -30.540 1.00 24.45 403 SER B N 1
ATOM 3372 C CA . SER A 1 403 ? -0.161 6.087 -30.553 1.00 23.94 403 SER B CA 1
ATOM 3373 C C . SER A 1 403 ? 0.379 5.199 -31.691 1.00 22.54 403 SER B C 1
ATOM 3374 O O . SER A 1 403 ? 0.705 4.017 -31.495 1.00 21.88 403 SER B O 1
ATOM 3377 N N . ILE A 1 404 ? 0.473 5.792 -32.873 1.00 21.90 404 ILE B N 1
ATOM 3378 C CA . ILE A 1 404 ? 0.949 5.099 -34.064 1.00 21.02 404 ILE B CA 1
ATOM 3379 C C . ILE A 1 404 ? 2.406 4.670 -33.884 1.00 20.14 404 ILE B C 1
ATOM 3380 O O . ILE A 1 404 ? 2.768 3.552 -34.244 1.00 19.19 404 ILE B O 1
ATOM 3385 N N . MET A 1 405 ? 3.243 5.555 -33.342 1.00 20.33 405 MET B N 1
ATOM 3386 C CA . MET A 1 405 ? 4.635 5.199 -33.092 1.00 19.91 405 MET B CA 1
ATOM 3387 C C . MET A 1 405 ? 4.731 4.042 -32.101 1.00 19.45 405 MET B C 1
ATOM 3388 O O . MET A 1 405 ? 5.531 3.126 -32.303 1.00 18.52 405 MET B O 1
ATOM 3393 N N . GLN A 1 406 ? 3.905 4.046 -31.056 1.00 19.74 406 GLN B N 1
ATOM 3394 C CA A GLN A 1 406 ? 3.878 2.918 -30.129 0.70 19.80 406 GLN B CA 1
ATOM 3395 C CA B GLN A 1 406 ? 3.893 2.914 -30.124 0.30 19.36 406 GLN B CA 1
ATOM 3396 C C . GLN A 1 406 ? 3.527 1.616 -30.860 1.00 18.69 406 GLN B C 1
ATOM 3397 O O . GLN A 1 406 ? 4.120 0.579 -30.610 1.00 18.01 406 GLN B O 1
ATOM 3408 N N . SER A 1 407 ? 2.576 1.680 -31.782 1.00 18.38 407 SER B N 1
ATOM 3409 C CA . SER A 1 407 ? 2.200 0.509 -32.579 1.00 17.80 407 SER B CA 1
ATOM 3410 C C . SER A 1 407 ? 3.376 0.011 -33.428 1.00 17.06 407 SER B C 1
ATOM 3411 O O . SER A 1 407 ? 3.614 -1.195 -33.499 1.00 16.78 407 SER B O 1
ATOM 3414 N N . ILE A 1 408 ? 4.131 0.937 -34.009 1.00 16.83 408 ILE B N 1
ATOM 3415 C CA . ILE A 1 408 ? 5.331 0.597 -34.775 1.00 16.33 408 ILE B CA 1
ATOM 3416 C C . ILE A 1 408 ? 6.394 -0.031 -33.871 1.00 16.30 408 ILE B C 1
ATOM 3417 O O . ILE A 1 408 ? 6.994 -1.057 -34.200 1.00 15.76 408 ILE B O 1
ATOM 3422 N N . TYR A 1 409 ? 6.628 0.582 -32.718 1.00 16.80 409 TYR B N 1
ATOM 3423 C CA . TYR A 1 409 ? 7.625 0.043 -31.788 1.00 16.81 409 TYR B CA 1
ATOM 3424 C C . TYR A 1 409 ? 7.301 -1.383 -31.341 1.00 16.50 409 TYR B C 1
ATOM 3425 O O . TYR A 1 409 ? 8.207 -2.208 -31.220 1.00 16.21 409 TYR B O 1
ATOM 3434 N N . THR A 1 410 ? 6.018 -1.688 -31.147 1.00 16.52 410 THR B N 1
ATOM 3435 C CA . THR A 1 410 ? 5.627 -3.003 -30.638 1.00 16.44 410 THR B CA 1
ATOM 3436 C C . THR A 1 410 ? 5.441 -4.053 -31.743 1.00 16.01 410 THR B C 1
ATOM 3437 O O . THR A 1 410 ? 5.735 -5.235 -31.531 1.00 15.64 410 THR B O 1
ATOM 3441 N N . LYS A 1 411 ? 4.998 -3.638 -32.932 1.00 15.77 411 LYS B N 1
ATOM 3442 C CA . LYS A 1 411 ? 4.620 -4.607 -33.987 1.00 15.50 411 LYS B CA 1
ATOM 3443 C C . LYS A 1 411 ? 5.260 -4.408 -35.361 1.00 15.23 411 LYS B C 1
ATOM 3444 O O . LYS A 1 411 ? 5.119 -5.273 -36.225 1.00 15.42 411 LYS B O 1
ATOM 3450 N N . GLY A 1 412 ? 5.978 -3.317 -35.580 1.00 14.91 412 GLY B N 1
ATOM 3451 C CA . GLY A 1 412 ? 6.511 -3.027 -36.898 1.00 14.78 412 GLY B CA 1
ATOM 3452 C C . GLY A 1 412 ? 7.488 -4.074 -37.362 1.00 14.29 412 GLY B C 1
ATOM 3453 O O . GLY A 1 412 ? 8.227 -4.650 -36.553 1.00 14.23 412 GLY B O 1
ATOM 3454 N N . ARG A 1 413 ? 7.479 -4.354 -38.665 1.00 14.19 413 ARG B N 1
ATOM 3455 C CA . ARG A 1 413 ? 8.368 -5.375 -39.193 1.00 13.98 413 ARG B CA 1
ATOM 3456 C C . ARG A 1 413 ? 9.845 -4.936 -39.220 1.00 14.08 413 ARG B C 1
ATOM 3457 O O . ARG A 1 413 ? 10.736 -5.780 -39.190 1.00 13.81 413 ARG B O 1
ATOM 3465 N N . ASP A 1 414 ? 10.126 -3.630 -39.257 1.00 14.58 414 ASP B N 1
ATOM 3466 C CA . ASP A 1 414 ? 11.526 -3.214 -39.269 1.00 14.93 414 ASP B CA 1
ATOM 3467 C C . ASP A 1 414 ? 12.259 -3.573 -37.969 1.00 14.48 414 ASP B C 1
ATOM 3468 O O . ASP A 1 414 ? 13.485 -3.661 -37.960 1.00 14.40 414 ASP B O 1
ATOM 3473 N N . ASN A 1 415 ? 11.529 -3.800 -36.884 1.00 14.16 415 ASN B N 1
ATOM 3474 C CA . ASN A 1 415 ? 12.132 -4.398 -35.678 1.00 14.01 415 ASN B CA 1
ATOM 3475 C C . ASN A 1 415 ? 13.032 -5.615 -35.985 1.00 13.77 415 ASN B C 1
ATOM 3476 O O . ASN A 1 415 ? 14.077 -5.802 -35.355 1.00 13.75 415 ASN B O 1
ATOM 3481 N N . ALA A 1 416 ? 12.589 -6.429 -36.934 1.00 13.24 416 ALA B N 1
ATOM 3482 C CA . ALA A 1 416 ? 13.247 -7.658 -37.359 1.00 12.83 416 ALA B CA 1
ATOM 3483 C C . ALA A 1 416 ? 14.307 -7.470 -38.426 1.00 12.84 416 ALA B C 1
ATOM 3484 O O . ALA A 1 416 ? 15.033 -8.408 -38.741 1.00 12.84 416 ALA B O 1
ATOM 3486 N N . ARG A 1 417 ? 14.354 -6.280 -39.016 1.00 12.85 417 ARG B N 1
ATOM 3487 C CA . ARG A 1 417 ? 15.107 -6.056 -40.237 1.00 13.21 417 ARG B CA 1
ATOM 3488 C C . ARG A 1 417 ? 16.331 -5.166 -40.063 1.00 13.45 417 ARG B C 1
ATOM 3489 O O . ARG A 1 417 ? 17.116 -4.986 -41.015 1.00 13.68 417 ARG B O 1
ATOM 3497 N N . THR A 1 418 ? 16.538 -4.604 -38.873 1.00 13.60 418 THR B N 1
ATOM 3498 C CA . THR A 1 418 ? 17.750 -3.818 -38.664 1.00 13.94 418 THR B CA 1
ATOM 3499 C C . THR A 1 418 ? 18.960 -4.759 -38.800 1.00 13.93 418 THR B C 1
ATOM 3500 O O . THR A 1 418 ? 18.869 -5.924 -38.453 1.00 14.05 418 THR B O 1
ATOM 3504 N N . PRO A 1 419 ? 20.077 -4.255 -39.329 1.00 14.16 419 PRO B N 1
ATOM 3505 C CA . PRO A 1 419 ? 21.136 -5.192 -39.663 1.00 14.06 419 PRO B CA 1
ATOM 3506 C C . PRO A 1 419 ? 21.636 -6.058 -38.494 1.00 13.75 419 PRO B C 1
ATOM 3507 O O . PRO A 1 419 ? 21.707 -5.591 -37.361 1.00 14.00 419 PRO B O 1
ATOM 3511 N N . TYR A 1 420 ? 21.945 -7.313 -38.797 1.00 13.49 420 TYR B N 1
ATOM 3512 C CA . TYR A 1 420 ? 22.527 -8.239 -37.841 1.00 13.27 420 TYR B CA 1
ATOM 3513 C C . TYR A 1 420 ? 23.767 -7.617 -37.188 1.00 13.50 420 TYR B C 1
ATOM 3514 O O . TYR A 1 420 ? 24.616 -7.014 -37.864 1.00 13.90 420 TYR B O 1
ATOM 3523 N N . GLN A 1 421 ? 23.870 -7.802 -35.874 1.00 13.46 421 GLN B N 1
ATOM 3524 C CA . GLN A 1 421 ? 24.896 -7.158 -35.051 1.00 13.70 421 GLN B CA 1
ATOM 3525 C C . GLN A 1 421 ? 26.098 -8.115 -34.858 1.00 13.75 421 GLN B C 1
ATOM 3526 O O . GLN A 1 421 ? 26.105 -8.976 -33.969 1.00 13.27 421 GLN B O 1
ATOM 3532 N N . TRP A 1 422 ? 27.105 -7.973 -35.713 1.00 14.01 422 TRP B N 1
ATOM 3533 C CA . TRP A 1 422 ? 28.254 -8.887 -35.705 1.00 14.43 422 TRP B CA 1
ATOM 3534 C C . TRP A 1 422 ? 29.278 -8.564 -34.622 1.00 15.29 422 TRP B C 1
ATOM 3535 O O . TRP A 1 422 ? 29.845 -9.473 -34.022 1.00 15.22 422 TRP B O 1
ATOM 3546 N N . ASP A 1 423 ? 29.522 -7.280 -34.395 1.00 16.40 423 ASP B N 1
ATOM 3547 C CA . ASP A 1 423 ? 30.582 -6.853 -33.469 1.00 17.83 423 ASP B CA 1
ATOM 3548 C C . ASP A 1 423 ? 30.331 -5.415 -33.023 1.00 18.78 423 ASP B C 1
ATOM 3549 O O . ASP A 1 423 ? 29.266 -4.860 -33.317 1.00 18.84 423 ASP B O 1
ATOM 3554 N N . ASN A 1 424 ? 31.285 -4.821 -32.317 1.00 19.80 424 ASN B N 1
ATOM 3555 C CA . ASN A 1 424 ? 31.101 -3.455 -31.816 1.00 21.14 424 ASN B CA 1
ATOM 3556 C C . ASN A 1 424 ? 31.780 -2.393 -32.683 1.00 21.55 424 ASN B C 1
ATOM 3557 O O . ASN A 1 424 ? 31.918 -1.253 -32.251 1.00 22.37 424 ASN B O 1
ATOM 3562 N N . SER A 1 425 ? 32.201 -2.757 -33.893 1.00 21.46 425 SER B N 1
ATOM 3563 C CA . SER A 1 425 ? 32.755 -1.793 -34.835 1.00 22.12 425 SER B CA 1
ATOM 3564 C C . SER A 1 425 ? 31.617 -0.973 -35.450 1.00 22.07 425 SER B C 1
ATOM 3565 O O . SER A 1 425 ? 30.459 -1.179 -35.134 1.00 20.25 425 SER B O 1
ATOM 3568 N N . GLU A 1 426 ? 31.975 -0.001 -36.285 1.00 23.32 426 GLU B N 1
ATOM 3569 C CA . GLU A 1 426 ? 30.995 0.868 -36.944 1.00 24.00 426 GLU B CA 1
ATOM 3570 C C . GLU A 1 426 ? 29.935 0.043 -37.674 1.00 22.66 426 GLU B C 1
ATOM 3571 O O . GLU A 1 426 ? 30.255 -0.949 -38.348 1.00 21.62 426 GLU B O 1
ATOM 3577 N N . ASN A 1 427 ? 28.673 0.434 -37.501 1.00 21.61 427 ASN B N 1
ATOM 3578 C CA . ASN A 1 427 ? 27.535 -0.306 -38.056 1.00 20.91 427 ASN B CA 1
ATOM 3579 C C . ASN A 1 427 ? 27.530 -1.788 -37.634 1.00 19.34 427 ASN B C 1
ATOM 3580 O O . ASN A 1 427 ? 27.092 -2.660 -38.380 1.00 18.28 427 ASN B O 1
ATOM 3585 N N . ALA A 1 428 ? 28.061 -2.060 -36.441 1.00 18.87 428 ALA B N 1
ATOM 3586 C CA . ALA A 1 428 ? 28.147 -3.412 -35.877 1.00 18.16 428 ALA B CA 1
ATOM 3587 C C . ALA A 1 428 ? 28.850 -4.446 -36.782 1.00 17.86 428 ALA B C 1
ATOM 3588 O O . ALA A 1 428 ? 28.607 -5.656 -36.677 1.00 17.21 428 ALA B O 1
ATOM 3590 N N . GLY A 1 429 ? 29.731 -3.968 -37.659 1.00 18.39 429 GLY B N 1
ATOM 3591 C CA . GLY A 1 429 ? 30.446 -4.840 -38.588 1.00 18.40 429 GLY B CA 1
ATOM 3592 C C . GLY A 1 429 ? 29.582 -5.417 -39.700 1.00 18.02 429 GLY B C 1
ATOM 3593 O O . GLY A 1 429 ? 30.038 -6.283 -40.429 1.00 18.19 429 GLY B O 1
ATOM 3594 N N . PHE A 1 430 ? 28.348 -4.926 -39.858 1.00 17.44 430 PHE B N 1
ATOM 3595 C CA . PHE A 1 430 ? 27.467 -5.394 -40.930 1.00 17.00 430 PHE B CA 1
ATOM 3596 C C . PHE A 1 430 ? 27.938 -4.876 -42.288 1.00 17.87 430 PHE B C 1
ATOM 3597 O O . PHE A 1 430 ? 27.855 -5.590 -43.306 1.00 17.88 430 PHE B O 1
ATOM 3605 N N . THR A 1 431 ? 28.444 -3.638 -42.299 1.00 18.55 431 THR B N 1
ATOM 3606 C CA . THR A 1 431 ? 28.826 -2.956 -43.529 1.00 19.18 431 THR B CA 1
ATOM 3607 C C . THR A 1 431 ? 29.845 -1.875 -43.235 1.00 20.34 431 THR B C 1
ATOM 3608 O O . THR A 1 431 ? 29.868 -1.325 -42.146 1.00 21.02 431 THR B O 1
ATOM 3612 N N . THR A 1 432 ? 30.683 -1.608 -44.220 1.00 21.14 432 THR B N 1
ATOM 3613 C CA . THR A 1 432 ? 31.559 -0.443 -44.232 1.00 22.10 432 THR B CA 1
ATOM 3614 C C . THR A 1 432 ? 30.880 0.796 -44.822 1.00 22.39 432 THR B C 1
ATOM 3615 O O . THR A 1 432 ? 31.429 1.892 -44.734 1.00 22.87 432 THR B O 1
ATOM 3619 N N . GLY A 1 433 ? 29.715 0.626 -45.451 1.00 21.62 433 GLY B N 1
ATOM 3620 C CA . GLY A 1 433 ? 28.977 1.739 -46.056 1.00 22.27 433 GLY B CA 1
ATOM 3621 C C . GLY A 1 433 ? 27.896 2.276 -45.139 1.00 21.62 433 GLY B C 1
ATOM 3622 O O . GLY A 1 433 ? 28.009 2.167 -43.914 1.00 21.68 433 GLY B O 1
ATOM 3623 N N . THR A 1 434 ? 26.866 2.868 -45.735 1.00 21.52 434 THR B N 1
ATOM 3624 C CA . THR A 1 434 ? 25.701 3.373 -44.994 1.00 21.02 434 THR B CA 1
ATOM 3625 C C . THR A 1 434 ? 24.621 2.297 -45.068 1.00 19.87 434 THR B C 1
ATOM 3626 O O . THR A 1 434 ? 24.100 2.040 -46.149 1.00 20.08 434 THR B O 1
ATOM 3630 N N . PRO A 1 435 ? 24.265 1.677 -43.928 1.00 18.86 435 PRO B N 1
ATOM 3631 C CA . PRO A 1 435 ? 23.248 0.626 -44.022 1.00 18.02 435 PRO B CA 1
ATOM 3632 C C . PRO A 1 435 ? 21.891 1.120 -44.520 1.00 17.91 435 PRO B C 1
ATOM 3633 O O . PRO A 1 435 ? 21.464 2.243 -44.208 1.00 17.81 435 PRO B O 1
ATOM 3637 N N . TRP A 1 436 ? 21.226 0.269 -45.297 1.00 17.63 436 TRP B N 1
ATOM 3638 C CA . TRP A 1 436 ? 19.926 0.588 -45.913 1.00 17.57 436 TRP B CA 1
ATOM 3639 C C . TRP A 1 436 ? 18.865 0.941 -44.866 1.00 17.36 436 TRP B C 1
ATOM 3640 O O . TRP A 1 436 ? 17.938 1.711 -45.143 1.00 17.46 436 TRP B O 1
ATOM 3651 N N . LEU A 1 437 ? 18.999 0.328 -43.691 1.00 16.92 437 LEU B N 1
ATOM 3652 C CA . LEU A 1 437 ? 18.184 0.594 -42.506 1.00 17.01 437 LEU B CA 1
ATOM 3653 C C . LEU A 1 437 ? 19.161 0.695 -41.339 1.00 17.02 437 LEU B C 1
ATOM 3654 O O . LEU A 1 437 ? 20.087 -0.103 -41.244 1.00 16.72 437 LEU B O 1
ATOM 3659 N N . LYS A 1 438 ? 18.974 1.687 -40.476 1.00 17.66 438 LYS B N 1
ATOM 3660 C CA . LYS A 1 438 ? 19.916 1.921 -39.367 1.00 18.18 438 LYS B CA 1
ATOM 3661 C C . LYS A 1 438 ? 20.081 0.726 -38.429 1.00 17.37 438 LYS B C 1
ATOM 3662 O O . LYS A 1 438 ? 19.122 0.000 -38.138 1.00 16.37 438 LYS B O 1
ATOM 3668 N N . VAL A 1 439 ? 21.312 0.545 -37.955 1.00 17.36 439 VAL B N 1
ATOM 3669 C CA . VAL A 1 439 ? 21.620 -0.505 -36.984 1.00 16.87 439 VAL B CA 1
ATOM 3670 C C . VAL A 1 439 ? 21.023 -0.102 -35.628 1.00 16.78 439 VAL B C 1
ATOM 3671 O O . VAL A 1 439 ? 21.015 1.071 -35.257 1.00 16.98 439 VAL B O 1
ATOM 3675 N N . ASN A 1 440 ? 20.508 -1.068 -34.890 1.00 16.15 440 ASN B N 1
ATOM 3676 C CA . ASN A 1 440 ? 20.032 -0.789 -33.540 1.00 16.32 440 ASN B CA 1
ATOM 3677 C C . ASN A 1 440 ? 21.218 -0.281 -32.699 1.00 16.95 440 ASN B C 1
ATOM 3678 O O . ASN A 1 440 ? 22.239 -0.944 -32.664 1.00 17.10 440 ASN B O 1
ATOM 3683 N N . PRO A 1 441 ? 21.074 0.875 -32.015 1.00 17.77 441 PRO B N 1
ATOM 3684 C CA . PRO A 1 441 ? 22.188 1.411 -31.213 1.00 18.54 441 PRO B CA 1
ATOM 3685 C C . PRO A 1 441 ? 22.688 0.527 -30.080 1.00 18.37 441 PRO B C 1
ATOM 3686 O O . PRO A 1 441 ? 23.792 0.747 -29.578 1.00 18.71 441 PRO B O 1
ATOM 3690 N N . ARG A 1 442 ? 21.905 -0.465 -29.686 1.00 18.20 442 ARG B N 1
ATOM 3691 C CA . ARG A 1 442 ? 22.356 -1.415 -28.674 1.00 18.67 442 ARG B CA 1
ATOM 3692 C C . ARG A 1 442 ? 23.405 -2.399 -29.167 1.00 18.05 442 ARG B C 1
ATOM 3693 O O . ARG A 1 442 ? 23.900 -3.183 -28.369 1.00 18.19 442 ARG B O 1
ATOM 3701 N N . TYR A 1 443 ? 23.806 -2.321 -30.444 1.00 17.94 443 TYR B N 1
ATOM 3702 C CA . TYR A 1 443 ? 24.851 -3.207 -30.970 1.00 17.87 443 TYR B CA 1
ATOM 3703 C C . TYR A 1 443 ? 26.171 -3.153 -30.170 1.00 18.80 443 TYR B C 1
ATOM 3704 O O . TYR A 1 443 ? 26.910 -4.123 -30.170 1.00 18.46 443 TYR B O 1
ATOM 3713 N N . THR A 1 444 ? 26.469 -2.024 -29.524 1.00 20.27 444 THR B N 1
ATOM 3714 C CA . THR A 1 444 ? 27.702 -1.890 -28.742 1.00 21.80 444 THR B CA 1
ATOM 3715 C C . THR A 1 444 ? 27.764 -2.916 -27.605 1.00 22.36 444 THR B C 1
ATOM 3716 O O . THR A 1 444 ? 28.854 -3.347 -27.209 1.00 23.76 444 THR B O 1
ATOM 3720 N N . GLU A 1 445 ? 26.600 -3.314 -27.103 1.00 22.40 445 GLU B N 1
ATOM 3721 C CA . GLU A 1 445 ? 26.477 -4.299 -26.033 1.00 23.14 445 GLU B CA 1
ATOM 3722 C C . GLU A 1 445 ? 25.992 -5.680 -26.518 1.00 20.53 445 GLU B C 1
ATOM 3723 O O . GLU A 1 445 ? 26.320 -6.700 -25.910 1.00 19.78 445 GLU B O 1
ATOM 3729 N N . ILE A 1 446 ? 25.189 -5.694 -27.583 1.00 18.16 446 ILE B N 1
ATOM 3730 C CA . ILE A 1 446 ? 24.538 -6.911 -28.106 1.00 16.62 446 ILE B CA 1
ATOM 3731 C C . ILE A 1 446 ? 25.117 -7.224 -29.479 1.00 15.73 446 ILE B C 1
ATOM 3732 O O . ILE A 1 446 ? 24.763 -6.588 -30.470 1.00 15.17 446 ILE B O 1
ATOM 3737 N N . ASN A 1 447 ? 26.024 -8.189 -29.548 1.00 15.09 447 ASN B N 1
ATOM 3738 C CA . ASN A 1 447 ? 26.602 -8.545 -30.844 1.00 15.18 447 ASN B CA 1
ATOM 3739 C C . ASN A 1 447 ? 27.224 -9.931 -30.812 1.00 14.90 447 ASN B C 1
ATOM 3740 O O . ASN A 1 447 ? 27.498 -10.475 -29.729 1.00 14.84 447 ASN B O 1
ATOM 3745 N N . ASN A 1 448 ? 27.453 -10.471 -32.001 1.00 14.78 448 ASN B N 1
ATOM 3746 C CA . ASN A 1 448 ? 27.881 -11.853 -32.170 1.00 14.71 448 ASN B CA 1
ATOM 3747 C C . ASN A 1 448 ? 29.228 -12.119 -31.499 1.00 15.36 448 ASN B C 1
ATOM 3748 O O . ASN A 1 448 ? 29.373 -13.098 -30.757 1.00 14.81 448 ASN B O 1
ATOM 3753 N N . GLU A 1 449 ? 30.201 -11.249 -31.738 1.00 16.15 449 GLU B N 1
ATOM 3754 C CA . GLU A 1 449 ? 31.507 -11.417 -31.116 1.00 17.44 449 GLU B CA 1
ATOM 3755 C C . GLU A 1 449 ? 31.435 -11.462 -29.578 1.00 17.50 449 GLU B C 1
ATOM 3756 O O . GLU A 1 449 ? 32.078 -12.317 -28.950 1.00 16.85 449 GLU B O 1
ATOM 3762 N N . GLU A 1 450 ? 30.666 -10.553 -28.979 1.00 17.69 450 GLU B N 1
ATOM 3763 C CA . GLU A 1 450 ? 30.521 -10.513 -27.521 1.00 19.08 450 GLU B CA 1
ATOM 3764 C C . GLU A 1 450 ? 29.905 -11.829 -27.056 1.00 17.60 450 GLU B C 1
ATOM 3765 O O . GLU A 1 450 ? 30.300 -12.402 -26.038 1.00 17.10 450 GLU B O 1
ATOM 3771 N N . ALA A 1 451 ? 28.911 -12.289 -27.808 1.00 16.32 451 ALA B N 1
ATOM 3772 C CA . ALA A 1 451 ? 28.205 -13.525 -27.462 1.00 15.65 451 ALA B CA 1
ATOM 3773 C C . ALA A 1 451 ? 29.133 -14.748 -27.529 1.00 15.52 451 ALA B C 1
ATOM 3774 O O . ALA A 1 451 ? 29.072 -15.629 -26.692 1.00 15.46 451 ALA B O 1
ATOM 3776 N N . LEU A 1 452 ? 29.982 -14.830 -28.539 1.00 15.40 452 LEU B N 1
ATOM 3777 C CA . LEU A 1 452 ? 30.947 -15.948 -28.579 1.00 15.59 452 LEU B CA 1
ATOM 3778 C C . LEU A 1 452 ? 32.006 -15.882 -27.456 1.00 15.65 452 LEU B C 1
ATOM 3779 O O . LEU A 1 452 ? 32.448 -16.932 -26.937 1.00 15.07 452 LEU B O 1
ATOM 3784 N N . LYS A 1 453 ? 32.418 -14.673 -27.079 1.00 15.52 453 LYS B N 1
ATOM 3785 C CA . LYS A 1 453 ? 33.396 -14.536 -25.991 1.00 16.31 453 LYS B CA 1
ATOM 3786 C C . LYS A 1 453 ? 32.829 -14.840 -24.611 1.00 16.25 453 LYS B C 1
ATOM 3787 O O . LYS A 1 453 ? 33.577 -15.234 -23.694 1.00 16.17 453 LYS B O 1
ATOM 3793 N N . ASN A 1 454 ? 31.531 -14.612 -24.450 1.00 15.95 454 ASN B N 1
ATOM 3794 C CA . ASN A 1 454 ? 30.860 -14.761 -23.153 1.00 16.50 454 ASN B CA 1
ATOM 3795 C C . ASN A 1 454 ? 30.287 -16.163 -22.972 1.00 16.28 454 ASN B C 1
ATOM 3796 O O . ASN A 1 454 ? 29.307 -16.511 -23.638 1.00 15.64 454 ASN B O 1
ATOM 3801 N N . PRO A 1 455 ? 30.866 -16.968 -22.070 1.00 16.84 455 PRO B N 1
ATOM 3802 C CA . PRO A 1 455 ? 30.390 -18.341 -21.978 1.00 16.89 455 PRO B CA 1
ATOM 3803 C C . PRO A 1 455 ? 28.939 -18.477 -21.525 1.00 17.17 455 PRO B C 1
ATOM 3804 O O . PRO A 1 455 ? 28.327 -19.499 -21.790 1.00 16.89 455 PRO B O 1
ATOM 3808 N N . ASP A 1 456 ? 28.403 -17.457 -20.856 1.00 17.90 456 ASP B N 1
ATOM 3809 C CA . ASP A 1 456 ? 27.009 -17.465 -20.416 1.00 18.44 456 ASP B CA 1
ATOM 3810 C C . ASP A 1 456 ? 26.049 -16.830 -21.413 1.00 17.00 456 ASP B C 1
ATOM 3811 O O . ASP A 1 456 ? 24.921 -16.522 -21.045 1.00 16.70 456 ASP B O 1
ATOM 3816 N N . SER A 1 457 ? 26.466 -16.662 -22.669 1.00 15.97 457 SER B N 1
ATOM 3817 C CA . SER A 1 457 ? 25.660 -15.956 -23.633 1.00 14.97 457 SER B CA 1
ATOM 3818 C C . SER A 1 457 ? 24.486 -16.797 -24.113 1.00 14.16 457 SER B C 1
ATOM 3819 O O . SER A 1 457 ? 24.433 -18.023 -23.940 1.00 13.70 457 SER B O 1
ATOM 3822 N N . ILE A 1 458 ? 23.574 -16.109 -24.776 1.00 13.36 458 ILE B N 1
ATOM 3823 C CA . ILE A 1 458 ? 22.434 -16.742 -25.412 1.00 13.23 458 ILE B CA 1
ATOM 3824 C C . ILE A 1 458 ? 22.902 -17.716 -26.517 1.00 13.26 458 ILE B C 1
ATOM 3825 O O . ILE A 1 458 ? 22.251 -18.735 -26.787 1.00 13.41 458 ILE B O 1
ATOM 3830 N N . PHE A 1 459 ? 24.004 -17.381 -27.190 1.00 13.12 459 PHE B N 1
ATOM 3831 C CA . PHE A 1 459 ? 24.514 -18.225 -28.250 1.00 13.08 459 PHE B CA 1
ATOM 3832 C C . PHE A 1 459 ? 24.757 -19.658 -27.785 1.00 13.15 459 PHE B C 1
ATOM 3833 O O . PHE A 1 459 ? 24.286 -20.600 -28.405 1.00 12.80 459 PHE B O 1
ATOM 3841 N N . TYR A 1 460 ? 25.483 -19.826 -26.680 1.00 13.29 460 TYR B N 1
ATOM 3842 C CA . TYR A 1 460 ? 25.820 -21.180 -26.221 1.00 13.48 460 TYR B CA 1
ATOM 3843 C C . TYR A 1 460 ? 24.572 -21.935 -25.784 1.00 13.55 460 TYR B C 1
ATOM 3844 O O . TYR A 1 460 ? 24.495 -23.148 -25.916 1.00 13.64 460 TYR B O 1
ATOM 3853 N N . TYR A 1 461 ? 23.583 -21.210 -25.284 1.00 13.28 461 TYR B N 1
ATOM 3854 C CA . TYR A 1 461 ? 22.316 -21.844 -24.910 1.00 13.44 461 TYR B CA 1
ATOM 3855 C C . TYR A 1 461 ? 21.589 -22.391 -26.133 1.00 13.55 461 TYR B C 1
ATOM 3856 O O . TYR A 1 461 ? 21.091 -23.520 -26.094 1.00 13.60 461 TYR B O 1
ATOM 3865 N N . TYR A 1 462 ? 21.523 -21.603 -27.213 1.00 13.52 462 TYR B N 1
ATOM 3866 C CA . TYR A 1 462 ? 20.885 -22.073 -28.453 1.00 14.14 462 TYR B CA 1
ATOM 3867 C C . TYR A 1 462 ? 21.667 -23.248 -29.055 1.00 14.11 462 TYR B C 1
ATOM 3868 O O . TYR A 1 462 ? 21.070 -24.230 -29.487 1.00 14.45 462 TYR B O 1
ATOM 3877 N N . GLN A 1 463 ? 22.993 -23.139 -29.070 1.00 14.43 463 GLN B N 1
ATOM 3878 C CA . GLN A 1 463 ? 23.859 -24.218 -29.558 1.00 14.68 463 GLN B CA 1
ATOM 3879 C C . GLN A 1 463 ? 23.533 -25.543 -28.863 1.00 15.28 463 GLN B C 1
ATOM 3880 O O . GLN A 1 463 ? 23.387 -26.582 -29.515 1.00 15.44 463 GLN B O 1
ATOM 3886 N N . ASN A 1 464 ? 23.369 -25.487 -27.542 1.00 15.40 464 ASN B N 1
ATOM 3887 C CA . ASN A 1 464 ? 23.026 -26.662 -26.761 1.00 15.77 464 ASN B CA 1
ATOM 3888 C C . ASN A 1 464 ? 21.594 -27.181 -27.015 1.00 15.57 464 ASN B C 1
ATOM 3889 O O . ASN A 1 464 ? 21.392 -28.386 -27.104 1.00 15.54 464 ASN B O 1
ATOM 3894 N N . LEU A 1 465 ? 20.606 -26.282 -27.120 1.00 15.01 465 LEU B N 1
ATOM 3895 C CA . LEU A 1 465 ? 19.225 -26.710 -27.449 1.00 15.35 465 LEU B CA 1
ATOM 3896 C C . LEU A 1 465 ? 19.185 -27.479 -28.778 1.00 15.59 465 LEU B C 1
ATOM 3897 O O . LEU A 1 465 ? 18.467 -28.476 -28.921 1.00 15.90 465 LEU B O 1
ATOM 3902 N N . ILE A 1 466 ? 19.957 -26.997 -29.746 1.00 15.49 466 ILE B N 1
ATOM 3903 C CA . ILE A 1 466 ? 20.032 -27.632 -31.061 1.00 16.26 466 ILE B CA 1
ATOM 3904 C C . ILE A 1 466 ? 20.613 -29.033 -30.893 1.00 17.54 466 ILE B C 1
ATOM 3905 O O . ILE A 1 466 ? 20.062 -30.021 -31.428 1.00 18.06 466 ILE B O 1
ATOM 3910 N N . LYS A 1 467 ? 21.686 -29.131 -30.102 1.00 19.85 467 LYS B N 1
ATOM 3911 C CA . LYS A 1 467 ? 22.314 -30.431 -29.815 1.00 21.57 467 LYS B CA 1
ATOM 3912 C C . LYS A 1 467 ? 21.342 -31.398 -29.122 1.00 20.93 467 LYS B C 1
ATOM 3913 O O . LYS A 1 467 ? 21.293 -32.586 -29.455 1.00 21.51 467 LYS B O 1
ATOM 3919 N N . LEU A 1 468 ? 20.565 -30.891 -28.183 1.00 20.06 468 LEU B N 1
ATOM 3920 C CA . LEU A 1 468 ? 19.576 -31.715 -27.489 1.00 19.83 468 LEU B CA 1
ATOM 3921 C C . LEU A 1 468 ? 18.571 -32.327 -28.450 1.00 19.48 468 LEU B C 1
ATOM 3922 O O . LEU A 1 468 ? 18.238 -33.490 -28.291 1.00 19.39 468 LEU B O 1
ATOM 3927 N N . ARG A 1 469 ? 18.132 -31.567 -29.455 1.00 19.33 469 ARG B N 1
ATOM 3928 C CA . ARG A 1 469 ? 17.191 -32.088 -30.444 1.00 19.90 469 ARG B CA 1
ATOM 3929 C C . ARG A 1 469 ? 17.811 -33.218 -31.259 1.00 21.59 469 ARG B C 1
ATOM 3930 O O . ARG A 1 469 ? 17.123 -34.170 -31.623 1.00 21.41 469 ARG B O 1
ATOM 3938 N N . LYS A 1 470 ? 19.099 -33.096 -31.575 1.00 23.25 470 LYS B N 1
ATOM 3939 C CA . LYS A 1 470 ? 19.837 -34.176 -32.232 1.00 25.51 470 LYS B CA 1
ATOM 3940 C C . LYS A 1 470 ? 19.928 -35.447 -31.393 1.00 25.79 470 LYS B C 1
ATOM 3941 O O . LYS A 1 470 ? 19.868 -36.547 -31.944 1.00 26.69 470 LYS B O 1
ATOM 3947 N N . THR A 1 471 ? 20.102 -35.307 -30.079 1.00 24.81 471 THR B N 1
ATOM 3948 C CA . THR A 1 471 ? 20.483 -36.430 -29.217 1.00 25.63 471 THR B CA 1
ATOM 3949 C C . THR A 1 471 ? 19.385 -36.992 -28.304 1.00 24.77 471 THR B C 1
ATOM 3950 O O . THR A 1 471 ? 19.592 -38.039 -27.705 1.00 26.08 471 THR B O 1
ATOM 3954 N N . THR A 1 472 ? 18.247 -36.310 -28.188 1.00 22.77 472 THR B N 1
ATOM 3955 C CA . THR A 1 472 ? 17.235 -36.643 -27.207 1.00 22.24 472 THR B CA 1
ATOM 3956 C C . THR A 1 472 ? 15.959 -37.008 -27.968 1.00 22.08 472 THR B C 1
ATOM 3957 O O . THR A 1 472 ? 15.196 -36.147 -28.371 1.00 20.44 472 THR B O 1
ATOM 3961 N N . GLU A 1 473 ? 15.769 -38.301 -28.174 1.00 22.75 473 GLU B N 1
ATOM 3962 C CA . GLU A 1 473 ? 14.681 -38.815 -29.006 1.00 23.75 473 GLU B CA 1
ATOM 3963 C C . GLU A 1 473 ? 13.297 -38.218 -28.666 1.00 21.38 473 GLU B C 1
ATOM 3964 O O . GLU A 1 473 ? 12.537 -37.847 -29.568 1.00 20.04 473 GLU B O 1
ATOM 3970 N N . ILE A 1 474 ? 12.978 -38.142 -27.377 1.00 19.92 474 ILE B N 1
ATOM 3971 C CA . ILE A 1 474 ? 11.626 -37.738 -26.939 1.00 19.04 474 ILE B CA 1
ATOM 3972 C C . ILE A 1 474 ? 11.250 -36.335 -27.399 1.00 18.21 474 ILE B C 1
ATOM 3973 O O . ILE A 1 474 ? 10.076 -36.063 -27.614 1.00 18.05 474 ILE B O 1
ATOM 3978 N N . ILE A 1 475 ? 12.243 -35.465 -27.596 1.00 17.59 475 ILE B N 1
ATOM 3979 C CA . ILE A 1 475 ? 11.964 -34.133 -28.122 1.00 17.03 475 ILE B CA 1
ATOM 3980 C C . ILE A 1 475 ? 11.228 -34.242 -29.476 1.00 17.35 475 ILE B C 1
ATOM 3981 O O . ILE A 1 475 ? 10.329 -33.442 -29.758 1.00 17.25 475 ILE B O 1
ATOM 3986 N N . THR A 1 476 ? 11.567 -35.251 -30.276 1.00 17.98 476 THR B N 1
ATOM 3987 C CA . THR A 1 476 ? 10.872 -35.522 -31.534 1.00 18.60 476 THR B CA 1
ATOM 3988 C C . THR A 1 476 ? 9.636 -36.404 -31.374 1.00 19.34 476 THR B C 1
ATOM 3989 O O . THR A 1 476 ? 8.573 -36.069 -31.902 1.00 20.17 476 THR B O 1
ATOM 3993 N N . THR A 1 477 ? 9.785 -37.533 -30.689 1.00 19.47 477 THR B N 1
ATOM 3994 C CA . THR A 1 477 ? 8.744 -38.550 -30.650 1.00 20.19 477 THR B CA 1
ATOM 3995 C C . THR A 1 477 ? 7.640 -38.331 -29.615 1.00 20.08 477 THR B C 1
ATOM 3996 O O . THR A 1 477 ? 6.576 -38.947 -29.714 1.00 20.50 477 THR B O 1
ATOM 4000 N N . GLY A 1 478 ? 7.859 -37.468 -28.623 1.00 19.59 478 GLY B N 1
ATOM 4001 C CA . GLY A 1 478 ? 6.877 -37.341 -27.556 1.00 19.64 478 GLY B CA 1
ATOM 4002 C C . GLY A 1 478 ? 5.586 -36.676 -27.996 1.00 19.88 478 GLY B C 1
ATOM 4003 O O . GLY A 1 478 ? 5.593 -35.778 -28.864 1.00 19.48 478 GLY B O 1
ATOM 4004 N N . ASN A 1 479 ? 4.479 -37.103 -27.395 1.00 20.43 479 ASN B N 1
ATOM 4005 C CA . ASN A 1 479 ? 3.242 -36.322 -27.445 1.00 20.71 479 ASN B CA 1
ATOM 4006 C C . ASN A 1 479 ? 3.418 -35.107 -26.504 1.00 19.50 479 ASN B C 1
ATOM 4007 O O . ASN A 1 479 ? 4.464 -34.951 -25.866 1.00 18.02 479 ASN B O 1
ATOM 4012 N N . TYR A 1 480 ? 2.407 -34.242 -26.451 1.00 19.44 480 TYR B N 1
ATOM 4013 C CA . TYR A 1 480 ? 2.432 -33.004 -25.664 1.00 18.70 480 TYR B CA 1
ATOM 4014 C C . TYR A 1 480 ? 1.141 -32.886 -24.881 1.00 19.71 480 TYR B C 1
ATOM 4015 O O . TYR A 1 480 ? 0.067 -33.212 -25.395 1.00 20.53 480 TYR B O 1
ATOM 4024 N N . ARG A 1 481 ? 1.238 -32.426 -23.639 1.00 20.06 481 ARG B N 1
ATOM 4025 C CA . ARG A 1 481 ? 0.055 -31.980 -22.909 1.00 21.43 481 ARG B CA 1
ATOM 4026 C C . ARG A 1 481 ? 0.377 -30.781 -22.024 1.00 19.95 481 ARG B C 1
ATOM 4027 O O . ARG A 1 481 ? 1.416 -30.728 -21.371 1.00 19.29 481 ARG B O 1
ATOM 4035 N N . LEU A 1 482 ? -0.543 -29.827 -22.009 1.00 19.60 482 LEU B N 1
ATOM 4036 C CA . LEU A 1 482 ? -0.405 -28.625 -21.214 1.00 18.70 482 LEU B CA 1
ATOM 4037 C C . LEU A 1 482 ? -0.643 -28.942 -19.732 1.00 19.02 482 LEU B C 1
ATOM 4038 O O . LEU A 1 482 ? -1.558 -29.677 -19.413 1.00 19.78 482 LEU B O 1
ATOM 4043 N N . LEU A 1 483 ? 0.185 -28.390 -18.849 1.00 18.33 483 LEU B N 1
ATOM 4044 C CA . LEU A 1 483 ? -0.020 -28.455 -17.403 1.00 19.32 483 LEU B CA 1
ATOM 4045 C C . LEU A 1 483 ? -0.345 -27.038 -16.901 1.00 19.35 483 LEU B C 1
ATOM 4046 O O . LEU A 1 483 ? -0.166 -26.079 -17.643 1.00 18.48 483 LEU B O 1
ATOM 4051 N N . LEU A 1 484 ? -0.845 -26.911 -15.667 1.00 20.27 484 LEU B N 1
ATOM 4052 C CA . LEU A 1 484 ? -1.123 -25.583 -15.058 1.00 20.66 484 LEU B CA 1
ATOM 4053 C C . LEU A 1 484 ? -1.711 -24.568 -16.051 1.00 20.64 484 LEU B C 1
ATOM 4054 O O . LEU A 1 484 ? -1.140 -23.488 -16.277 1.00 20.11 484 LEU B O 1
ATOM 4059 N N . PRO A 1 485 ? -2.830 -24.923 -16.683 1.00 21.38 485 PRO B N 1
ATOM 4060 C CA . PRO A 1 485 ? -3.297 -24.133 -17.826 1.00 21.31 485 PRO B CA 1
ATOM 4061 C C . PRO A 1 485 ? -3.687 -22.700 -17.481 1.00 21.68 485 PRO B C 1
ATOM 4062 O O . PRO A 1 485 ? -3.464 -21.801 -18.282 1.00 21.16 485 PRO B O 1
ATOM 4066 N N . LYS A 1 486 ? -4.236 -22.484 -16.286 1.00 22.76 486 LYS B N 1
ATOM 4067 C CA . LYS A 1 486 ? -4.703 -21.157 -15.877 1.00 23.64 486 LYS B CA 1
ATOM 4068 C C . LYS A 1 486 ? -3.622 -20.254 -15.310 1.00 22.66 486 LYS B C 1
ATOM 4069 O O . LYS A 1 486 ? -3.870 -19.054 -15.133 1.00 22.65 486 LYS B O 1
ATOM 4075 N N . ASP A 1 487 ? -2.450 -20.805 -15.000 1.00 21.38 487 ASP B N 1
ATOM 4076 C CA . ASP A 1 487 ? -1.401 -20.028 -14.337 1.00 21.13 487 ASP B CA 1
ATOM 4077 C C . ASP A 1 487 ? -1.000 -18.831 -15.206 1.00 20.39 487 ASP B C 1
ATOM 4078 O O . ASP A 1 487 ? -0.727 -18.988 -16.377 1.00 19.45 487 ASP B O 1
ATOM 4083 N N . GLU A 1 488 ? -0.990 -17.646 -14.609 1.00 20.59 488 GLU B N 1
ATOM 4084 C CA . GLU A 1 488 ? -0.704 -16.419 -15.339 1.00 20.76 488 GLU B CA 1
ATOM 4085 C C . GLU A 1 488 ? 0.794 -16.131 -15.496 1.00 19.82 488 GLU B C 1
ATOM 4086 O O . GLU A 1 488 ? 1.156 -15.199 -16.214 1.00 19.92 488 GLU B O 1
ATOM 4092 N N . ALA A 1 489 ? 1.649 -16.897 -14.812 1.00 18.95 489 ALA B N 1
ATOM 4093 C CA . ALA A 1 489 ? 3.117 -16.714 -14.839 1.00 18.37 489 ALA B CA 1
ATOM 4094 C C . ALA A 1 489 ? 3.910 -17.887 -15.411 1.00 17.56 489 ALA B C 1
ATOM 4095 O O . ALA A 1 489 ? 4.939 -17.684 -16.063 1.00 17.16 489 ALA B O 1
ATOM 4097 N N . ILE A 1 490 ? 3.453 -19.112 -15.157 1.00 17.47 490 ILE B N 1
ATOM 4098 C CA . ILE A 1 490 ? 4.204 -20.303 -15.526 1.00 17.10 490 ILE B CA 1
ATOM 4099 C C . ILE A 1 490 ? 3.631 -20.955 -16.777 1.00 16.84 490 ILE B C 1
ATOM 4100 O O . ILE A 1 490 ? 2.439 -21.268 -16.819 1.00 17.26 490 ILE B O 1
ATOM 4105 N N . PHE A 1 491 ? 4.491 -21.182 -17.762 1.00 16.07 491 PHE B N 1
ATOM 4106 C CA . PHE A 1 491 ? 4.177 -22.040 -18.900 1.00 16.03 491 PHE B CA 1
ATOM 4107 C C . PHE A 1 491 ? 4.817 -23.394 -18.599 1.00 15.90 491 PHE B C 1
ATOM 4108 O O . PHE A 1 491 ? 6.051 -23.549 -18.691 1.00 15.60 491 PHE B O 1
ATOM 4116 N N . ALA A 1 492 ? 3.988 -24.360 -18.202 1.00 16.39 492 ALA B N 1
ATOM 4117 C CA . ALA A 1 492 ? 4.439 -25.709 -17.877 1.00 16.39 492 ALA B CA 1
ATOM 4118 C C . ALA A 1 492 ? 3.722 -26.699 -18.782 1.00 16.72 492 ALA B C 1
ATOM 4119 O O . ALA A 1 492 ? 2.518 -26.571 -19.012 1.00 17.22 492 ALA B O 1
ATOM 4121 N N . TYR A 1 493 ? 4.460 -27.684 -19.283 1.00 16.10 493 TYR B N 1
ATOM 4122 C CA . TYR A 1 493 ? 3.875 -28.732 -20.100 1.00 16.62 493 TYR B CA 1
ATOM 4123 C C . TYR A 1 493 ? 4.708 -29.986 -20.024 1.00 17.14 493 TYR B C 1
ATOM 4124 O O . TYR A 1 493 ? 5.838 -29.963 -19.507 1.00 16.94 493 TYR B O 1
ATOM 4133 N N . GLU A 1 494 ? 4.165 -31.091 -20.513 1.00 18.28 494 GLU B N 1
ATOM 4134 C CA . GLU A 1 494 ? 4.963 -32.291 -20.582 1.00 19.56 494 GLU B CA 1
ATOM 4135 C C . GLU A 1 494 ? 5.008 -32.854 -21.977 1.00 18.90 494 GLU B C 1
ATOM 4136 O O . GLU A 1 494 ? 4.101 -32.628 -22.774 1.00 18.62 494 GLU B O 1
ATOM 4142 N N . ARG A 1 495 ? 6.118 -33.519 -22.262 1.00 17.83 495 ARG B N 1
ATOM 4143 C CA . ARG A 1 495 ? 6.270 -34.331 -23.446 1.00 17.64 495 ARG B CA 1
ATOM 4144 C C . ARG A 1 495 ? 6.322 -35.774 -22.952 1.00 18.69 495 ARG B C 1
ATOM 4145 O O . ARG A 1 495 ? 6.932 -36.050 -21.926 1.00 18.81 495 ARG B O 1
ATOM 4153 N N . TYR A 1 496 ? 5.678 -36.692 -23.653 1.00 19.50 496 TYR B N 1
ATOM 4154 C CA . TYR A 1 496 ? 5.582 -38.046 -23.147 1.00 20.80 496 TYR B CA 1
ATOM 4155 C C . TYR A 1 496 ? 5.553 -39.118 -24.235 1.00 22.21 496 TYR B C 1
ATOM 4156 O O . TYR A 1 496 ? 4.965 -38.938 -25.301 1.00 21.28 496 TYR B O 1
ATOM 4165 N N . THR A 1 497 ? 6.216 -40.226 -23.927 1.00 24.14 497 THR B N 1
ATOM 4166 C CA . THR A 1 497 ? 6.144 -41.450 -24.703 1.00 26.87 497 THR B CA 1
ATOM 4167 C C . THR A 1 497 ? 5.708 -42.554 -23.753 1.00 29.37 497 THR B C 1
ATOM 4168 O O . THR A 1 497 ? 5.434 -42.299 -22.585 1.00 29.11 497 THR B O 1
ATOM 4172 N N . GLU A 1 498 ? 5.649 -43.784 -24.262 1.00 32.79 498 GLU B N 1
ATOM 4173 C CA . GLU A 1 498 ? 5.366 -44.959 -23.438 1.00 35.66 498 GLU B CA 1
ATOM 4174 C C . GLU A 1 498 ? 6.082 -45.027 -22.081 1.00 35.27 498 GLU B C 1
ATOM 4175 O O . GLU A 1 498 ? 5.432 -45.242 -21.060 1.00 35.98 498 GLU B O 1
ATOM 4181 N N . ASN A 1 499 ? 7.402 -44.847 -22.076 1.00 34.55 499 ASN B N 1
ATOM 4182 C CA . ASN A 1 499 ? 8.185 -44.989 -20.846 1.00 34.66 499 ASN B CA 1
ATOM 4183 C C . ASN A 1 499 ? 9.086 -43.797 -20.495 1.00 32.32 499 ASN B C 1
ATOM 4184 O O . ASN A 1 499 ? 10.049 -43.950 -19.748 1.00 32.15 499 ASN B O 1
ATOM 4189 N N . GLU A 1 500 ? 8.775 -42.610 -21.016 1.00 29.67 500 GLU B N 1
ATOM 4190 C CA . GLU A 1 500 ? 9.604 -41.432 -20.747 1.00 28.19 500 GLU B CA 1
ATOM 4191 C C . GLU A 1 500 ? 8.770 -40.146 -20.755 1.00 25.78 500 GLU B C 1
ATOM 4192 O O . GLU A 1 500 ? 7.772 -40.060 -21.463 1.00 24.25 500 GLU B O 1
ATOM 4198 N N . LYS A 1 501 ? 9.190 -39.163 -19.951 1.00 24.18 501 LYS B N 1
ATOM 4199 C CA . LYS A 1 501 ? 8.549 -37.860 -19.900 1.00 23.31 501 LYS B CA 1
ATOM 4200 C C . LYS A 1 501 ? 9.575 -36.756 -19.834 1.00 21.21 501 LYS B C 1
ATOM 4201 O O . LYS A 1 501 ? 10.633 -36.931 -19.244 1.00 20.85 501 LYS B O 1
ATOM 4207 N N . LEU A 1 502 ? 9.239 -35.616 -20.422 1.00 19.26 502 LEU B N 1
ATOM 4208 C CA . LEU A 1 502 ? 9.895 -34.366 -20.082 1.00 18.41 502 LEU B CA 1
ATOM 4209 C C . LEU A 1 502 ? 8.864 -33.475 -19.410 1.00 18.16 502 LEU B C 1
ATOM 4210 O O . LEU A 1 502 ? 7.706 -33.444 -19.837 1.00 17.99 502 LEU B O 1
ATOM 4215 N N . VAL A 1 503 ? 9.274 -32.772 -18.358 1.00 17.65 503 VAL B N 1
ATOM 4216 C CA . VAL A 1 503 ? 8.418 -31.763 -17.725 1.00 17.59 503 VAL B CA 1
ATOM 4217 C C . VAL A 1 503 ? 9.151 -30.444 -17.927 1.00 16.81 503 VAL B C 1
ATOM 4218 O O . VAL A 1 503 ? 10.275 -30.295 -17.463 1.00 16.80 503 VAL B O 1
ATOM 4222 N N . VAL A 1 504 ? 8.510 -29.527 -18.645 1.00 16.18 504 VAL B N 1
ATOM 4223 C CA . VAL A 1 504 ? 9.093 -28.247 -19.035 1.00 15.69 504 VAL B CA 1
ATOM 4224 C C . VAL A 1 504 ? 8.398 -27.165 -18.206 1.00 15.90 504 VAL B C 1
ATOM 4225 O O . VAL A 1 504 ? 7.163 -27.104 -18.193 1.00 16.06 504 VAL B O 1
ATOM 4229 N N . LEU A 1 505 ? 9.200 -26.356 -17.505 1.00 15.78 505 LEU B N 1
ATOM 4230 C CA . LEU A 1 505 ? 8.723 -25.341 -16.560 1.00 16.43 505 LEU B CA 1
ATOM 4231 C C . LEU A 1 505 ? 9.405 -24.022 -16.899 1.00 16.50 505 LEU B C 1
ATOM 4232 O O . LEU A 1 505 ? 10.643 -23.912 -16.746 1.00 16.10 505 LEU B O 1
ATOM 4237 N N . CYS A 1 506 ? 8.631 -23.042 -17.387 1.00 16.35 506 CYS B N 1
ATOM 4238 C CA . CYS A 1 506 ? 9.151 -21.759 -17.848 1.00 16.47 506 CYS B CA 1
ATOM 4239 C C . CYS A 1 506 ? 8.400 -20.615 -17.145 1.00 16.56 506 CYS B C 1
ATOM 4240 O O . CYS A 1 506 ? 7.161 -20.538 -17.189 1.00 17.20 506 CYS B O 1
ATOM 4243 N N . ASN A 1 507 ? 9.141 -19.740 -16.487 1.00 15.90 507 ASN B N 1
ATOM 4244 C CA . ASN A 1 507 ? 8.554 -18.575 -15.873 1.00 15.98 507 ASN B CA 1
ATOM 4245 C C . ASN A 1 507 ? 8.582 -17.439 -16.880 1.00 16.01 507 ASN B C 1
ATOM 4246 O O . ASN A 1 507 ? 9.661 -16.952 -17.254 1.00 15.59 507 ASN B O 1
ATOM 4251 N N . PHE A 1 508 ? 7.404 -16.999 -17.308 1.00 16.02 508 PHE B N 1
ATOM 4252 C CA . PHE A 1 508 ? 7.278 -15.828 -18.204 1.00 16.53 508 PHE B CA 1
ATOM 4253 C C . PHE A 1 508 ? 7.291 -14.472 -17.499 1.00 17.01 508 PHE B C 1
ATOM 4254 O O . PHE A 1 508 ? 7.051 -13.428 -18.137 1.00 17.51 508 PHE B O 1
ATOM 4262 N N . THR A 1 509 ? 7.606 -14.449 -16.208 1.00 16.99 509 THR B N 1
ATOM 4263 C CA . THR A 1 509 ? 7.547 -13.214 -15.446 1.00 17.67 509 THR B CA 1
ATOM 4264 C C . THR A 1 509 ? 8.842 -12.944 -14.708 1.00 18.15 509 THR B C 1
ATOM 4265 O O . THR A 1 509 ? 9.678 -13.843 -14.506 1.00 17.09 509 THR B O 1
ATOM 4269 N N . GLU A 1 510 ? 8.962 -11.692 -14.285 1.00 19.59 510 GLU B N 1
ATOM 4270 C CA . GLU A 1 510 ? 10.030 -11.247 -13.409 1.00 21.26 510 GLU B CA 1
ATOM 4271 C C . GLU A 1 510 ? 9.826 -11.591 -11.914 1.00 22.27 510 GLU B C 1
ATOM 4272 O O . GLU A 1 510 ? 10.605 -11.147 -11.084 1.00 21.99 510 GLU B O 1
ATOM 4278 N N . GLU A 1 511 ? 8.800 -12.371 -11.575 1.00 23.74 511 GLU B N 1
ATOM 4279 C CA . GLU A 1 511 ? 8.456 -12.674 -10.191 1.00 25.82 511 GLU B CA 1
ATOM 4280 C C . GLU A 1 511 ? 8.732 -14.138 -9.886 1.00 24.91 511 GLU B C 1
ATOM 4281 O O . GLU A 1 511 ? 8.385 -15.011 -10.682 1.00 23.17 511 GLU B O 1
ATOM 4287 N N . GLU A 1 512 ? 9.321 -14.402 -8.722 1.00 24.69 512 GLU B N 1
ATOM 4288 C CA . GLU A 1 512 ? 9.562 -15.773 -8.274 1.00 25.03 512 GLU B CA 1
ATOM 4289 C C . GLU A 1 512 ? 8.238 -16.521 -8.148 1.00 24.22 512 GLU B C 1
ATOM 4290 O O . GLU A 1 512 ? 7.262 -15.958 -7.670 1.00 23.78 512 GLU B O 1
ATOM 4296 N N . GLN A 1 513 ? 8.220 -17.780 -8.579 1.00 23.37 513 GLN B N 1
ATOM 4297 C CA . GLN A 1 513 ? 7.022 -18.629 -8.525 1.00 23.76 513 GLN B CA 1
ATOM 4298 C C . GLN A 1 513 ? 7.359 -19.901 -7.763 1.00 24.12 513 GLN B C 1
ATOM 4299 O O . GLN A 1 513 ? 8.371 -20.526 -8.047 1.00 24.09 513 GLN B O 1
ATOM 4305 N N . VAL A 1 514 ? 6.528 -20.281 -6.801 1.00 25.02 514 VAL B N 1
ATOM 4306 C CA . VAL A 1 514 ? 6.721 -21.526 -6.055 1.00 25.69 514 VAL B CA 1
ATOM 4307 C C . VAL A 1 514 ? 5.621 -22.468 -6.498 1.00 25.90 514 VAL B C 1
ATOM 4308 O O . VAL A 1 514 ? 4.452 -22.152 -6.336 1.00 26.12 514 VAL B O 1
ATOM 4312 N N . ILE A 1 515 ? 5.995 -23.621 -7.045 1.00 25.76 515 ILE B N 1
ATOM 4313 C CA . ILE A 1 515 ? 5.025 -24.615 -7.510 1.00 26.25 515 ILE B CA 1
ATOM 4314 C C . ILE A 1 515 ? 4.491 -25.412 -6.313 1.00 27.93 515 ILE B C 1
ATOM 4315 O O . ILE A 1 515 ? 5.277 -25.964 -5.560 1.00 28.53 515 ILE B O 1
ATOM 4320 N N . SER A 1 516 ? 3.164 -25.441 -6.142 1.00 29.09 516 SER B N 1
ATOM 4321 C CA . SER A 1 516 ? 2.505 -26.264 -5.126 1.00 31.53 516 SER B CA 1
ATOM 4322 C C . SER A 1 516 ? 1.822 -27.523 -5.680 1.00 31.88 516 SER B C 1
ATOM 4323 O O . SER A 1 516 ? 1.384 -28.371 -4.902 1.00 33.56 516 SER B O 1
ATOM 4326 N N . ASP A 1 517 ? 1.704 -27.636 -7.003 1.00 31.06 517 ASP B N 1
ATOM 4327 C CA . ASP A 1 517 ? 1.047 -28.780 -7.633 1.00 31.82 517 ASP B CA 1
ATOM 4328 C C . ASP A 1 517 ? 1.769 -30.085 -7.289 1.00 31.80 517 ASP B C 1
ATOM 4329 O O . ASP A 1 517 ? 2.887 -30.315 -7.746 1.00 29.71 517 ASP B O 1
ATOM 4334 N N . GLU A 1 518 ? 1.115 -30.931 -6.492 1.00 33.80 518 GLU B N 1
ATOM 4335 C CA . GLU A 1 518 ? 1.710 -32.187 -6.013 1.00 35.08 518 GLU B CA 1
ATOM 4336 C C . GLU A 1 518 ? 2.157 -33.106 -7.138 1.00 34.06 518 GLU B C 1
ATOM 4337 O O . GLU A 1 518 ? 3.212 -33.737 -7.031 1.00 33.54 518 GLU B O 1
ATOM 4343 N N . THR A 1 519 ? 1.382 -33.163 -8.220 1.00 32.90 519 THR B N 1
ATOM 4344 C CA . THR A 1 519 ? 1.700 -34.059 -9.323 1.00 32.39 519 THR B CA 1
ATOM 4345 C C . THR A 1 519 ? 3.008 -33.655 -9.978 1.00 30.28 519 THR B C 1
ATOM 4346 O O . THR A 1 519 ? 3.864 -34.490 -10.176 1.00 30.13 519 THR B O 1
ATOM 4350 N N . ILE A 1 520 ? 3.158 -32.372 -10.288 1.00 28.64 520 ILE B N 1
ATOM 4351 C CA . ILE A 1 520 ? 4.426 -31.837 -10.827 1.00 26.87 520 ILE B CA 1
ATOM 4352 C C . ILE A 1 520 ? 5.598 -32.048 -9.852 1.00 26.68 520 ILE B C 1
ATOM 4353 O O . ILE A 1 520 ? 6.654 -32.547 -10.249 1.00 25.38 520 ILE B O 1
ATOM 4358 N N . LEU A 1 521 ? 5.404 -31.688 -8.588 1.00 26.76 521 LEU B N 1
ATOM 4359 C CA . LEU A 1 521 ? 6.479 -31.823 -7.585 1.00 27.67 521 LEU B CA 1
ATOM 4360 C C . LEU A 1 521 ? 6.974 -33.268 -7.451 1.00 28.75 521 LEU B C 1
ATOM 4361 O O . LEU A 1 521 ? 8.181 -33.516 -7.400 1.00 27.53 521 LEU B O 1
ATOM 4366 N N . ASN A 1 522 ? 6.041 -34.213 -7.433 1.00 30.99 522 ASN B N 1
ATOM 4367 C CA . ASN A 1 522 ? 6.408 -35.638 -7.376 1.00 33.30 522 ASN B CA 1
ATOM 4368 C C . ASN A 1 522 ? 7.165 -36.102 -8.616 1.00 33.02 522 ASN B C 1
ATOM 4369 O O . ASN A 1 522 ? 8.155 -36.812 -8.491 1.00 33.07 522 ASN B O 1
ATOM 4374 N N . GLU A 1 523 ? 6.698 -35.697 -9.797 1.00 33.27 523 GLU B N 1
ATOM 4375 C CA . GLU A 1 523 ? 7.354 -36.049 -11.075 1.00 33.92 523 GLU B CA 1
ATOM 4376 C C . GLU A 1 523 ? 8.793 -35.577 -11.152 1.00 32.69 523 GLU B C 1
ATOM 4377 O O . GLU A 1 523 ? 9.695 -36.354 -11.459 1.00 32.63 523 GLU B O 1
ATOM 4383 N N . ILE A 1 524 ? 8.990 -34.283 -10.918 1.00 31.79 524 ILE B N 1
ATOM 4384 C CA . ILE A 1 524 ? 10.320 -33.688 -11.022 1.00 31.27 524 ILE B CA 1
ATOM 4385 C C . ILE A 1 524 ? 11.309 -34.217 -9.975 1.00 32.65 524 ILE B C 1
ATOM 4386 O O . ILE A 1 524 ? 12.508 -34.261 -10.243 1.00 32.69 524 ILE B O 1
ATOM 4391 N N . GLN A 1 525 ? 10.822 -34.651 -8.811 1.00 33.76 525 GLN B N 1
ATOM 4392 C CA . GLN A 1 525 ? 11.687 -35.344 -7.844 1.00 35.70 525 GLN B CA 1
ATOM 4393 C C . GLN A 1 525 ? 12.294 -36.639 -8.417 1.00 35.59 525 GLN B C 1
ATOM 4394 O O . GLN A 1 525 ? 13.428 -36.974 -8.100 1.00 35.90 525 GLN B O 1
ATOM 4400 N N . LYS A 1 526 ? 11.529 -37.341 -9.256 1.00 34.86 526 LYS B N 1
ATOM 4401 C CA . LYS A 1 526 ? 11.973 -38.569 -9.923 1.00 35.77 526 LYS B CA 1
ATOM 4402 C C . LYS A 1 526 ? 12.882 -38.340 -11.131 1.00 33.73 526 LYS B C 1
ATOM 4403 O O . LYS A 1 526 ? 13.445 -39.288 -11.654 1.00 34.78 526 LYS B O 1
ATOM 4409 N N . GLY A 1 527 ? 13.000 -37.106 -11.599 1.00 31.13 527 GLY B N 1
ATOM 4410 C CA . GLY A 1 527 ? 13.690 -36.827 -12.855 1.00 29.52 527 GLY B CA 1
ATOM 4411 C C . GLY A 1 527 ? 15.061 -36.246 -12.625 1.00 28.63 527 GLY B C 1
ATOM 4412 O O . GLY A 1 527 ? 15.468 -36.020 -11.488 1.00 29.23 527 GLY B O 1
ATOM 4413 N N . SER A 1 528 ? 15.770 -36.016 -13.724 1.00 26.81 528 SER B N 1
ATOM 4414 C CA . SER A 1 528 ? 17.029 -35.290 -13.688 1.00 26.16 528 SER B CA 1
ATOM 4415 C C . SER A 1 528 ? 16.879 -34.091 -14.599 1.00 23.44 528 SER B C 1
ATOM 4416 O O . SER A 1 528 ? 16.036 -34.094 -15.489 1.00 22.13 528 SER B O 1
ATOM 4419 N N . VAL A 1 529 ? 17.690 -33.074 -14.363 1.00 22.26 529 VAL B N 1
ATOM 4420 C CA . VAL A 1 529 ? 17.625 -31.835 -15.129 1.00 20.76 529 VAL B CA 1
ATOM 4421 C C . VAL A 1 529 ? 18.326 -32.042 -16.481 1.00 20.41 529 VAL B C 1
ATOM 4422 O O . VAL A 1 529 ? 19.505 -32.374 -16.524 1.00 21.05 529 VAL B O 1
ATOM 4426 N N . LEU A 1 530 ? 17.567 -31.890 -17.560 1.00 19.39 530 LEU B N 1
ATOM 4427 C CA . LEU A 1 530 ? 18.078 -32.024 -18.909 1.00 19.07 530 LEU B CA 1
ATOM 4428 C C . LEU A 1 530 ? 18.769 -30.731 -19.341 1.00 18.48 530 LEU B C 1
ATOM 4429 O O . LEU A 1 530 ? 19.832 -30.768 -19.948 1.00 18.86 530 LEU B O 1
ATOM 4434 N N . VAL A 1 531 ? 18.157 -29.604 -19.025 1.00 17.43 531 VAL B N 1
ATOM 4435 C CA . VAL A 1 531 ? 18.672 -28.292 -19.390 1.00 17.52 531 VAL B CA 1
ATOM 4436 C C . VAL A 1 531 ? 18.011 -27.268 -18.478 1.00 17.24 531 VAL B C 1
ATOM 4437 O O . VAL A 1 531 ? 16.901 -27.468 -18.033 1.00 17.22 531 VAL B O 1
ATOM 4441 N N . ASN A 1 532 ? 18.718 -26.188 -18.177 1.00 17.28 532 ASN B N 1
ATOM 4442 C CA . ASN A 1 532 ? 18.178 -25.147 -17.313 1.00 16.92 532 ASN B CA 1
ATOM 4443 C C . ASN A 1 532 ? 18.974 -23.866 -17.535 1.00 16.36 532 ASN B C 1
ATOM 4444 O O . ASN A 1 532 ? 20.131 -23.943 -17.933 1.00 16.78 532 ASN B O 1
ATOM 4449 N N . ASN A 1 533 ? 18.390 -22.697 -17.282 1.00 15.55 533 ASN B N 1
ATOM 4450 C CA . ASN A 1 533 ? 19.072 -21.419 -17.576 1.00 15.42 533 ASN B CA 1
ATOM 4451 C C . ASN A 1 533 ? 19.633 -20.660 -16.365 1.00 16.31 533 ASN B C 1
ATOM 4452 O O . ASN A 1 533 ? 20.333 -19.692 -16.556 1.00 16.46 533 ASN B O 1
ATOM 4457 N N . VAL A 1 534 ? 19.351 -21.107 -15.145 1.00 16.77 534 VAL B N 1
ATOM 4458 C CA . VAL A 1 534 ? 19.879 -20.446 -13.944 1.00 17.85 534 VAL B CA 1
ATOM 4459 C C . VAL A 1 534 ? 20.507 -21.525 -13.054 1.00 19.11 534 VAL B C 1
ATOM 4460 O O . VAL A 1 534 ? 19.828 -22.482 -12.697 1.00 18.73 534 VAL B O 1
ATOM 4464 N N . PRO A 1 535 ? 21.791 -21.366 -12.690 1.00 20.49 535 PRO B N 1
ATOM 4465 C CA . PRO A 1 535 ? 22.450 -22.326 -11.790 1.00 21.64 535 PRO B CA 1
ATOM 4466 C C . PRO A 1 535 ? 21.864 -22.366 -10.377 1.00 21.94 535 PRO B C 1
ATOM 4467 O O . PRO A 1 535 ? 21.210 -21.418 -9.949 1.00 21.14 535 PRO B O 1
ATOM 4471 N N . ASN A 1 536 ? 22.125 -23.470 -9.674 1.00 22.93 536 ASN B N 1
ATOM 4472 C CA . ASN A 1 536 ? 21.733 -23.629 -8.272 1.00 24.06 536 ASN B CA 1
ATOM 4473 C C . ASN A 1 536 ? 20.220 -23.611 -8.075 1.00 23.49 536 ASN B C 1
ATOM 4474 O O . ASN A 1 536 ? 19.673 -22.783 -7.344 1.00 23.50 536 ASN B O 1
ATOM 4479 N N . ILE A 1 537 ? 19.568 -24.553 -8.751 1.00 22.81 537 ILE B N 1
ATOM 4480 C CA . ILE A 1 537 ? 18.124 -24.713 -8.725 1.00 22.44 537 ILE B CA 1
ATOM 4481 C C . ILE A 1 537 ? 17.651 -25.026 -7.307 1.00 23.47 537 ILE B C 1
ATOM 4482 O O . ILE A 1 537 ? 18.304 -25.766 -6.574 1.00 23.78 537 ILE B O 1
ATOM 4487 N N . ILE A 1 538 ? 16.519 -24.446 -6.942 1.00 23.60 538 ILE B N 1
ATOM 4488 C CA . ILE A 1 538 ? 15.788 -24.869 -5.755 1.00 25.07 538 ILE B CA 1
ATOM 4489 C C . ILE A 1 538 ? 14.570 -25.583 -6.289 1.00 24.56 538 ILE B C 1
ATOM 4490 O O . ILE A 1 538 ? 13.726 -24.975 -6.967 1.00 23.25 538 ILE B O 1
ATOM 4495 N N . GLU A 1 539 ? 14.498 -26.878 -6.015 1.00 25.31 539 GLU B N 1
ATOM 4496 C CA . GLU A 1 539 ? 13.465 -27.721 -6.621 1.00 25.72 539 GLU B CA 1
ATOM 4497 C C . GLU A 1 539 ? 12.061 -27.235 -6.253 1.00 25.35 539 GLU B C 1
ATOM 4498 O O . GLU A 1 539 ? 11.767 -26.981 -5.088 1.00 25.99 539 GLU B O 1
ATOM 4504 N N . GLY A 1 540 ? 11.222 -27.071 -7.271 1.00 24.15 540 GLY B N 1
ATOM 4505 C CA . GLY A 1 540 ? 9.845 -26.642 -7.092 1.00 23.92 540 GLY B CA 1
ATOM 4506 C C . GLY A 1 540 ? 9.672 -25.133 -7.134 1.00 23.09 540 GLY B C 1
ATOM 4507 O O . GLY A 1 540 ? 8.557 -24.661 -7.004 1.00 23.61 540 GLY B O 1
ATOM 4508 N N . THR A 1 541 ? 10.763 -24.386 -7.322 1.00 22.00 541 THR B N 1
ATOM 4509 C CA . THR A 1 541 ? 10.719 -22.930 -7.376 1.00 21.38 541 THR B CA 1
ATOM 4510 C C . THR A 1 541 ? 11.306 -22.490 -8.708 1.00 20.06 541 THR B C 1
ATOM 4511 O O . THR A 1 541 ? 12.289 -23.056 -9.174 1.00 19.54 541 THR B O 1
ATOM 4515 N N . LEU A 1 542 ? 10.673 -21.504 -9.326 1.00 19.20 542 LEU B N 1
ATOM 4516 C CA . LEU A 1 542 ? 11.222 -20.849 -10.501 1.00 18.55 542 LEU B CA 1
ATOM 4517 C C . LEU A 1 542 ? 11.558 -19.402 -10.162 1.00 18.32 542 LEU B C 1
ATOM 4518 O O . LEU A 1 542 ? 10.673 -18.605 -9.828 1.00 18.35 542 LEU B O 1
ATOM 4523 N N . ARG A 1 543 ? 12.836 -19.072 -10.222 1.00 17.86 543 ARG B N 1
ATOM 4524 C CA . ARG A 1 543 ? 13.263 -17.690 -10.118 1.00 17.98 543 ARG B CA 1
ATOM 4525 C C . ARG A 1 543 ? 12.722 -16.856 -11.296 1.00 17.09 543 ARG B C 1
ATOM 4526 O O . ARG A 1 543 ? 12.207 -17.422 -12.246 1.00 16.55 543 ARG B O 1
ATOM 4534 N N . PRO A 1 544 ? 12.800 -15.512 -11.209 1.00 17.16 544 PRO B N 1
ATOM 4535 C CA . PRO A 1 544 ? 12.422 -14.677 -12.353 1.00 16.80 544 PRO B CA 1
ATOM 4536 C C . PRO A 1 544 ? 13.009 -15.215 -13.665 1.00 16.15 544 PRO B C 1
ATOM 4537 O O . PRO A 1 544 ? 14.211 -15.483 -13.735 1.00 16.01 544 PRO B O 1
ATOM 4541 N N . TYR A 1 545 ? 12.142 -15.436 -14.649 1.00 15.63 545 TYR B N 1
ATOM 4542 C CA . TYR A 1 545 ? 12.519 -15.900 -15.988 1.00 15.65 545 TYR B CA 1
ATOM 4543 C C . TYR A 1 545 ? 13.321 -17.207 -16.010 1.00 15.27 545 TYR B C 1
ATOM 4544 O O . TYR A 1 545 ? 14.061 -17.474 -16.950 1.00 14.93 545 TYR B O 1
ATOM 4553 N N . GLU A 1 546 ? 13.141 -18.040 -14.994 1.00 15.42 546 GLU B N 1
ATOM 4554 C CA . GLU A 1 546 ? 13.812 -19.312 -14.946 1.00 15.36 546 GLU B CA 1
ATOM 4555 C C . GLU A 1 546 ? 13.090 -20.311 -15.843 1.00 14.99 546 GLU B C 1
ATOM 4556 O O . GLU A 1 546 ? 11.849 -20.318 -15.917 1.00 15.42 546 GLU B O 1
ATOM 4562 N N . ALA A 1 547 ? 13.881 -21.176 -16.481 1.00 14.64 547 ALA B N 1
ATOM 4563 C CA . ALA A 1 547 ? 13.415 -22.320 -17.238 1.00 14.56 547 ALA B CA 1
ATOM 4564 C C . ALA A 1 547 ? 14.171 -23.557 -16.780 1.00 15.11 547 ALA B C 1
ATOM 4565 O O . ALA A 1 547 ? 15.379 -23.497 -16.555 1.00 15.02 547 ALA B O 1
ATOM 4567 N N . ILE A 1 548 ? 13.446 -24.656 -16.598 1.00 15.02 548 ILE B N 1
ATOM 4568 C CA . ILE A 1 548 ? 14.035 -25.934 -16.206 1.00 15.83 548 ILE B CA 1
ATOM 4569 C C . ILE A 1 548 ? 13.306 -27.016 -16.983 1.00 15.70 548 ILE B C 1
ATOM 4570 O O . ILE A 1 548 ? 12.080 -26.979 -17.072 1.00 16.04 548 ILE B O 1
ATOM 4575 N N . VAL A 1 549 ? 14.044 -27.987 -17.512 1.00 15.70 549 VAL B N 1
ATOM 4576 C CA . VAL A 1 549 ? 13.439 -29.169 -18.116 1.00 15.73 549 VAL B CA 1
ATOM 4577 C C . VAL A 1 549 ? 13.915 -30.384 -17.328 1.00 16.34 549 VAL B C 1
ATOM 4578 O O . VAL A 1 549 ? 15.127 -30.587 -17.189 1.00 16.39 549 VAL B O 1
ATOM 4582 N N . TYR A 1 550 ? 12.964 -31.181 -16.832 1.00 17.11 550 TYR B N 1
ATOM 4583 C CA . TYR A 1 550 ? 13.253 -32.445 -16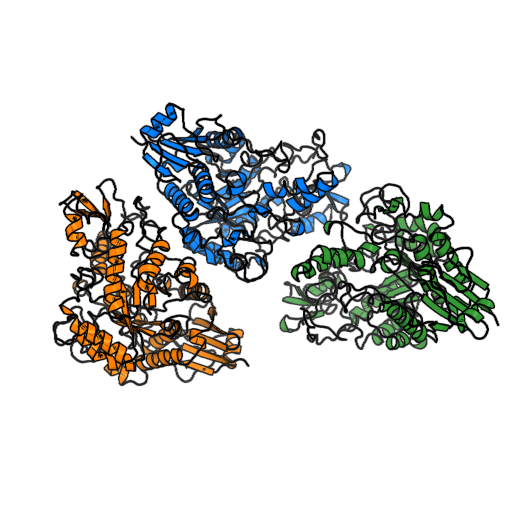.152 1.00 18.21 550 TYR B CA 1
ATOM 4584 C C . TYR A 1 550 ? 12.986 -33.610 -17.096 1.00 19.27 550 TYR B C 1
ATOM 4585 O O . TYR A 1 550 ? 12.023 -33.563 -17.853 1.00 18.84 550 TYR B O 1
ATOM 4594 N N . GLN A 1 551 ? 13.843 -34.628 -17.065 1.00 20.26 551 GLN B N 1
ATOM 4595 C CA . GLN A 1 551 ? 13.662 -35.841 -17.857 1.00 22.03 551 GLN B CA 1
ATOM 4596 C C . GLN A 1 551 ? 13.406 -36.981 -16.882 1.00 24.16 551 GLN B C 1
ATOM 4597 O O . GLN A 1 551 ? 14.193 -37.192 -15.946 1.00 24.41 551 GLN B O 1
ATOM 4603 N N . ILE A 1 552 ? 12.302 -37.694 -17.084 1.00 25.88 552 ILE B N 1
ATOM 4604 C CA . ILE A 1 552 ? 11.883 -38.778 -16.174 1.00 28.68 552 ILE B CA 1
ATOM 4605 C C . ILE A 1 552 ? 11.806 -40.068 -16.980 1.00 30.55 552 ILE B C 1
ATOM 4606 O O . ILE A 1 552 ? 10.941 -40.205 -17.835 1.00 30.21 552 ILE B O 1
ATOM 4611 N N . LYS A 1 553 ? 12.705 -41.008 -16.714 1.00 33.31 553 LYS B N 1
ATOM 4612 C CA . LYS A 1 553 ? 12.711 -42.284 -17.433 1.00 36.14 553 LYS B CA 1
ATOM 4613 C C . LYS A 1 553 ? 12.036 -43.358 -16.609 1.00 38.87 553 LYS B C 1
ATOM 4614 O O . LYS A 1 553 ? 12.425 -43.594 -15.466 1.00 39.47 553 LYS B O 1
ATOM 4620 N N . GLY A 1 554 ? 11.020 -44.003 -17.182 1.00 41.01 554 GLY B N 1
ATOM 4621 C CA . GLY A 1 554 ? 10.413 -45.190 -16.574 1.00 44.23 554 GLY B CA 1
ATOM 4622 C C . GLY A 1 554 ? 11.315 -46.408 -16.738 1.00 46.71 554 GLY B C 1
ATOM 4623 O O . GLY A 1 554 ? 12.490 -46.283 -17.116 1.00 47.41 554 GLY B O 1
ATOM 4624 N N . ALA A 1 555 ? 10.774 -47.593 -16.467 1.00 49.83 555 ALA B N 1
ATOM 4625 C CA . ALA A 1 555 ? 11.541 -48.839 -16.629 1.00 51.64 555 ALA B CA 1
ATOM 4626 C C . ALA A 1 555 ? 11.612 -49.267 -18.108 1.00 51.58 555 ALA B C 1
ATOM 4627 O O . ALA A 1 555 ? 12.295 -50.230 -18.471 1.00 53.24 555 ALA B O 1
ATOM 4630 N N . GLU B 1 3 ? -26.745 -6.741 -33.373 1.00 54.88 3 GLU A N 1
ATOM 4631 C CA . GLU B 1 3 ? -27.674 -5.817 -34.114 1.00 55.88 3 GLU A CA 1
ATOM 4632 C C . GLU B 1 3 ? -29.139 -6.129 -33.819 1.00 52.10 3 GLU A C 1
ATOM 4633 O O . GLU B 1 3 ? -29.469 -7.209 -33.327 1.00 49.24 3 GLU A O 1
ATOM 4639 N N . LYS B 1 4 ? -30.004 -5.163 -34.119 1.00 50.94 4 LYS A N 1
ATOM 4640 C CA . LYS B 1 4 ? -31.445 -5.307 -33.942 1.00 47.99 4 LYS A CA 1
ATOM 4641 C C . LYS B 1 4 ? -31.922 -6.549 -34.706 1.00 41.82 4 LYS A C 1
ATOM 4642 O O . LYS B 1 4 ? -31.627 -6.693 -35.896 1.00 40.91 4 LYS A O 1
ATOM 4648 N N . ASP B 1 5 ? -32.632 -7.438 -34.010 1.00 36.56 5 ASP A N 1
ATOM 4649 C CA . ASP B 1 5 ? -33.140 -8.695 -34.578 1.00 32.00 5 ASP A CA 1
ATOM 4650 C C . ASP B 1 5 ? -32.065 -9.470 -35.336 1.00 28.49 5 ASP A C 1
ATOM 4651 O O . ASP B 1 5 ? -32.306 -9.956 -36.452 1.00 26.37 5 ASP A O 1
ATOM 4656 N N . TRP B 1 6 ? -30.892 -9.581 -34.713 1.00 26.45 6 TRP A N 1
ATOM 4657 C CA . TRP B 1 6 ? -29.742 -10.327 -35.262 1.00 24.77 6 TRP A CA 1
ATOM 4658 C C . TRP B 1 6 ? -30.083 -11.754 -35.734 1.00 21.96 6 TRP A C 1
ATOM 4659 O O . TRP B 1 6 ? -29.555 -12.250 -36.736 1.00 21.08 6 TRP A O 1
ATOM 4670 N N . TRP B 1 7 ? -31.003 -12.379 -35.015 1.00 20.10 7 TRP A N 1
ATOM 4671 C CA . TRP B 1 7 ? -31.452 -13.744 -35.274 1.00 18.48 7 TRP A CA 1
ATOM 4672 C C . TRP B 1 7 ? -32.148 -13.954 -36.632 1.00 18.51 7 TRP A C 1
ATOM 4673 O O . TRP B 1 7 ? -32.183 -15.076 -37.122 1.00 18.17 7 TRP A O 1
ATOM 4684 N N . LYS B 1 8 ? -32.675 -12.886 -37.236 1.00 19.61 8 LYS A N 1
ATOM 4685 C CA . LYS B 1 8 ? -33.274 -12.987 -38.563 1.00 20.45 8 LYS A CA 1
ATOM 4686 C C . LYS B 1 8 ? -32.279 -13.420 -39.659 1.00 21.15 8 LYS A C 1
ATOM 4687 O O . LYS B 1 8 ? -32.652 -14.155 -40.577 1.00 21.65 8 LYS A O 1
ATOM 4693 N N . LYS B 1 9 ? -31.036 -12.966 -39.557 1.00 21.82 9 LYS A N 1
ATOM 4694 C CA . LYS B 1 9 ? -29.988 -13.292 -40.539 1.00 22.85 9 LYS A CA 1
ATOM 4695 C C . LYS B 1 9 ? -29.051 -14.385 -40.074 1.00 21.51 9 LYS A C 1
ATOM 4696 O O . LYS B 1 9 ? -28.152 -14.766 -40.811 1.00 22.77 9 LYS A O 1
ATOM 4702 N N . SER B 1 10 ? -29.243 -14.888 -38.863 1.00 19.91 10 SER A N 1
ATOM 4703 C CA . SER B 1 10 ? -28.379 -15.939 -38.321 1.00 19.31 10 SER A CA 1
ATOM 4704 C C . SER B 1 10 ? -28.573 -17.243 -39.085 1.00 18.08 10 SER A C 1
ATOM 4705 O O . SER B 1 10 ? -29.638 -17.482 -39.668 1.00 17.74 10 SER A O 1
ATOM 4708 N N . VAL B 1 11 ? -27.526 -18.059 -39.114 1.00 16.48 11 VAL A N 1
ATOM 4709 C CA . VAL B 1 11 ? -27.655 -19.427 -39.535 1.00 15.88 11 VAL A CA 1
ATOM 4710 C C . VAL B 1 11 ? -27.278 -20.292 -38.352 1.00 14.86 11 VAL A C 1
ATOM 4711 O O . VAL B 1 11 ? -26.196 -20.128 -37.778 1.00 14.97 11 VAL A O 1
ATOM 4715 N N . VAL B 1 12 ? -28.190 -21.194 -38.003 1.00 14.44 12 VAL A N 1
ATOM 4716 C CA . VAL B 1 12 ? -28.074 -22.069 -36.842 1.00 14.49 12 VAL A CA 1
ATOM 4717 C C . VAL B 1 12 ? -27.484 -23.406 -37.276 1.00 15.24 12 VAL A C 1
ATOM 4718 O O . VAL B 1 12 ? -27.890 -23.960 -38.288 1.00 15.28 12 VAL A O 1
ATOM 4722 N N . TYR B 1 13 ? -26.495 -23.884 -36.523 1.00 13.19 13 TYR A N 1
ATOM 4723 C CA . TYR B 1 13 ? -25.960 -25.237 -36.677 1.00 13.34 13 TYR A CA 1
ATOM 4724 C C . TYR B 1 13 ? -26.320 -26.004 -35.416 1.00 13.31 13 TYR A C 1
ATOM 4725 O O . TYR B 1 13 ? -25.935 -25.578 -34.330 1.00 13.29 13 TYR A O 1
ATOM 4734 N N . GLN B 1 14 ? -27.042 -27.119 -35.553 1.00 13.37 14 GLN A N 1
ATOM 4735 C CA . GLN B 1 14 ? -27.426 -27.941 -34.411 1.00 13.63 14 GLN A CA 1
ATOM 4736 C C . GLN B 1 14 ? -26.403 -29.032 -34.117 1.00 14.00 14 GLN A C 1
ATOM 4737 O O . GLN B 1 14 ? -26.122 -29.870 -34.967 1.00 14.41 14 GLN A O 1
ATOM 4743 N N . ILE B 1 15 ? -25.884 -29.031 -32.897 1.00 13.88 15 ILE A N 1
ATOM 4744 C CA . ILE B 1 15 ? -25.037 -30.097 -32.406 1.00 14.58 15 ILE A CA 1
ATOM 4745 C C . ILE B 1 15 ? -25.813 -31.048 -31.493 1.00 14.90 15 ILE A C 1
ATOM 4746 O O . ILE B 1 15 ? -26.491 -30.614 -30.535 1.00 14.43 15 ILE A O 1
ATOM 4751 N N . TYR B 1 16 ? -25.697 -32.342 -31.821 1.00 15.10 16 TYR A N 1
ATOM 4752 C CA . TYR B 1 16 ? -26.202 -33.440 -31.018 1.00 15.10 16 TYR A CA 1
ATOM 4753 C C . TYR B 1 16 ? -24.986 -33.970 -30.284 1.00 15.33 16 TYR A C 1
ATOM 4754 O O . TYR B 1 16 ? -24.234 -34.791 -30.823 1.00 15.91 16 TYR A O 1
ATOM 4763 N N . PRO B 1 17 ? -24.770 -33.475 -29.057 1.00 15.14 17 PRO A N 1
ATOM 4764 C CA . PRO B 1 17 ? -23.486 -33.665 -28.398 1.00 15.59 17 PRO A CA 1
ATOM 4765 C C . PRO B 1 17 ? -23.047 -35.108 -28.208 1.00 15.98 17 PRO A C 1
ATOM 4766 O O . PRO B 1 17 ? -21.869 -35.364 -28.321 1.00 16.38 17 PRO A O 1
ATOM 4770 N N . LYS B 1 18 ? -23.968 -36.051 -28.020 1.00 16.28 18 LYS A N 1
ATOM 4771 C CA . LYS B 1 18 ? -23.594 -37.474 -27.868 1.00 16.91 18 LYS A CA 1
ATOM 4772 C C . LYS B 1 18 ? -22.865 -38.033 -29.096 1.00 16.15 18 LYS A C 1
ATOM 4773 O O . LYS B 1 18 ? -22.117 -39.003 -28.972 1.00 15.55 18 LYS A O 1
ATOM 4779 N N . SER B 1 19 ? -23.078 -37.415 -30.265 1.00 15.06 19 SER A N 1
ATOM 4780 C CA . SER B 1 19 ? -22.605 -37.941 -31.530 1.00 15.05 19 SER A CA 1
ATOM 4781 C C . SER B 1 19 ? -21.755 -36.991 -32.363 1.00 15.01 19 SER A C 1
ATOM 4782 O O . SER B 1 19 ? -21.477 -37.285 -33.519 1.00 14.99 19 SER A O 1
ATOM 4785 N N . PHE B 1 20 ? -21.322 -35.869 -31.808 1.00 14.83 20 PHE A N 1
ATOM 4786 C CA . PHE B 1 20 ? -20.556 -34.920 -32.620 1.00 14.99 20 PHE A CA 1
ATOM 4787 C C . PHE B 1 20 ? -19.053 -35.267 -32.619 1.00 15.12 20 PHE A C 1
ATOM 4788 O O . PHE B 1 20 ? -18.490 -35.570 -33.670 1.00 14.96 20 PHE A O 1
ATOM 4796 N N . ASN B 1 21 ? -18.418 -35.232 -31.444 1.00 15.53 21 ASN A N 1
ATOM 4797 C CA . ASN B 1 21 ? -16.992 -35.539 -31.330 1.00 15.99 21 ASN A CA 1
ATOM 4798 C C . ASN B 1 21 ? -16.564 -35.999 -29.934 1.00 16.71 21 ASN A C 1
ATOM 4799 O O . ASN B 1 21 ? -16.745 -35.277 -28.942 1.00 16.43 21 ASN A O 1
ATOM 4804 N N . ASP B 1 22 ? -16.007 -37.199 -29.870 1.00 17.42 22 ASP A N 1
ATOM 4805 C CA . ASP B 1 22 ? -15.501 -37.776 -28.625 1.00 18.50 22 ASP A CA 1
ATOM 4806 C C . ASP B 1 22 ? -14.020 -37.411 -28.515 1.00 19.63 22 ASP A C 1
ATOM 4807 O O . ASP B 1 22 ? -13.208 -37.785 -29.366 1.00 20.09 22 ASP A O 1
ATOM 4812 N N . SER B 1 23 ? -13.654 -36.702 -27.464 1.00 20.42 23 SER A N 1
ATOM 4813 C CA . SER B 1 23 ? -12.259 -36.330 -27.270 1.00 21.57 23 SER A CA 1
ATOM 4814 C C . SER B 1 23 ? -11.532 -37.222 -26.256 1.00 22.89 23 SER A C 1
ATOM 4815 O O . SER B 1 23 ? -10.314 -37.097 -26.138 1.00 23.96 23 SER A O 1
ATOM 4818 N N . ASN B 1 24 ? -12.229 -38.099 -25.526 1.00 22.94 24 ASN A N 1
ATOM 4819 C CA . ASN B 1 24 ? -11.560 -38.939 -24.500 1.00 24.43 24 ASN A CA 1
ATOM 4820 C C . ASN B 1 24 ? -11.693 -40.456 -24.648 1.00 24.49 24 ASN A C 1
ATOM 4821 O O . ASN B 1 24 ? -11.289 -41.188 -23.763 1.00 25.48 24 ASN A O 1
ATOM 4826 N N . GLY B 1 25 ? -12.258 -40.927 -25.750 1.00 23.57 25 GLY A N 1
ATOM 4827 C CA . GLY B 1 25 ? -12.286 -42.357 -26.067 1.00 23.72 25 GLY A CA 1
ATOM 4828 C C . GLY B 1 25 ? -13.286 -43.258 -25.366 1.00 23.72 25 GLY A C 1
ATOM 4829 O O . GLY B 1 25 ? -13.172 -44.477 -25.480 1.00 23.70 25 GLY A O 1
ATOM 4830 N N . ASP B 1 26 ? -14.266 -42.687 -24.658 1.00 22.87 26 ASP A N 1
ATOM 4831 C CA . ASP B 1 26 ? -15.322 -43.491 -24.040 1.00 23.23 26 ASP A CA 1
ATOM 4832 C C . ASP B 1 26 ? -16.483 -43.814 -24.986 1.00 22.39 26 ASP A C 1
ATOM 4833 O O . ASP B 1 26 ? -17.445 -44.469 -24.577 1.00 22.89 26 ASP A O 1
ATOM 4838 N N . GLY B 1 27 ? -16.418 -43.341 -26.226 1.00 21.35 27 GLY A N 1
ATOM 4839 C CA . GLY B 1 27 ? -17.463 -43.621 -27.211 1.00 20.51 27 GLY A CA 1
ATOM 4840 C C . GLY B 1 27 ? -18.631 -42.642 -27.290 1.00 19.60 27 GLY A C 1
ATOM 4841 O O . GLY B 1 27 ? -19.474 -42.781 -28.181 1.00 19.22 27 GLY A O 1
ATOM 4842 N N A VAL B 1 28 ? -18.733 -41.697 -26.352 0.50 19.21 28 VAL A N 1
ATOM 4843 N N B VAL B 1 28 ? -18.640 -41.649 -26.398 0.50 19.20 28 VAL A N 1
ATOM 4844 C CA A VAL B 1 28 ? -19.767 -40.662 -26.444 0.50 18.52 28 VAL A CA 1
ATOM 4845 C CA B VAL B 1 28 ? -19.692 -40.644 -26.315 0.50 18.55 28 VAL A CA 1
ATOM 4846 C C A VAL B 1 28 ? -19.107 -39.325 -26.700 0.50 18.07 28 VAL A C 1
ATOM 4847 C C B VAL B 1 28 ? -19.077 -39.306 -26.694 0.50 18.07 28 VAL A C 1
ATOM 4848 O O A VAL B 1 28 ? -18.011 -39.055 -26.220 0.50 18.10 28 VAL A O 1
ATOM 4849 O O B VAL B 1 28 ? -17.964 -39.006 -26.275 0.50 18.05 28 VAL A O 1
ATOM 4856 N N . GLY B 1 29 ? -19.775 -38.500 -27.491 1.00 17.53 29 GLY A N 1
ATOM 4857 C CA . GLY B 1 29 ? -19.313 -37.138 -27.775 1.00 17.20 29 GLY A CA 1
ATOM 4858 C C . GLY B 1 29 ? -19.301 -36.316 -26.497 1.00 17.40 29 GLY A C 1
ATOM 4859 O O . GLY B 1 29 ? -20.036 -36.616 -25.545 1.00 17.49 29 GLY A O 1
ATOM 4860 N N . ASP B 1 30 ? -18.425 -35.319 -26.441 1.00 17.36 30 ASP A N 1
ATOM 4861 C CA . ASP B 1 30 ? -18.304 -34.503 -25.248 1.00 17.55 30 ASP A CA 1
ATOM 4862 C C . ASP B 1 30 ? -18.066 -33.028 -25.595 1.00 16.99 30 ASP A C 1
ATOM 4863 O O . ASP B 1 30 ? -17.881 -32.656 -26.769 1.00 16.51 30 ASP A O 1
ATOM 4868 N N . ILE B 1 31 ? -18.136 -32.178 -24.575 1.00 17.13 31 ILE A N 1
ATOM 4869 C CA . ILE B 1 31 ? -18.000 -30.740 -24.784 1.00 17.20 31 ILE A CA 1
ATOM 4870 C C . ILE B 1 31 ? -16.608 -30.349 -25.286 1.00 17.44 31 ILE A C 1
ATOM 4871 O O . ILE B 1 31 ? -16.480 -29.499 -26.183 1.00 17.59 31 ILE A O 1
ATOM 4876 N N . GLN B 1 32 ? -15.572 -30.956 -24.725 1.00 18.10 32 GLN A N 1
ATOM 4877 C CA . GLN B 1 32 ? -14.214 -30.720 -25.210 1.00 18.66 32 GLN A CA 1
ATOM 4878 C C . GLN B 1 32 ? -14.116 -31.071 -26.703 1.00 17.84 32 GLN A C 1
ATOM 4879 O O . GLN B 1 32 ? -13.449 -30.355 -27.462 1.00 17.89 32 GLN A O 1
ATOM 4885 N N . GLY B 1 33 ? -14.799 -32.136 -27.122 1.00 16.90 33 GLY A N 1
ATOM 4886 C CA . GLY B 1 33 ? -14.884 -32.505 -28.543 1.00 16.54 33 GLY A CA 1
ATOM 4887 C C . GLY B 1 33 ? -15.474 -31.392 -29.405 1.00 16.07 33 GLY A C 1
ATOM 4888 O O . GLY B 1 33 ? -15.005 -31.144 -30.502 1.00 15.85 33 GLY A O 1
ATOM 4889 N N . ILE B 1 34 ? -16.498 -30.717 -28.896 1.00 15.96 34 ILE A N 1
ATOM 4890 C CA . ILE B 1 34 ? -17.092 -29.584 -29.604 1.00 15.97 34 ILE A CA 1
ATOM 4891 C C . ILE B 1 34 ? -16.098 -28.407 -29.674 1.00 16.43 34 ILE A C 1
ATOM 4892 O O . ILE B 1 34 ? -15.947 -27.775 -30.711 1.00 16.35 34 ILE A O 1
ATOM 4897 N N . ILE B 1 35 ? -15.414 -28.121 -28.568 1.00 16.75 35 ILE A N 1
ATOM 4898 C CA . ILE B 1 35 ? -14.470 -26.997 -28.507 1.00 17.43 35 ILE A CA 1
ATOM 4899 C C . ILE B 1 35 ? -13.389 -27.156 -29.585 1.00 17.77 35 ILE A C 1
ATOM 4900 O O . ILE B 1 35 ? -12.989 -26.182 -30.233 1.00 17.48 35 ILE A O 1
ATOM 4905 N N . GLU B 1 36 ? -12.968 -28.398 -29.795 1.00 18.41 36 GLU A N 1
ATOM 4906 C CA . GLU B 1 36 ? -11.962 -28.718 -30.814 1.00 19.51 36 GLU A CA 1
ATOM 4907 C C . GLU B 1 36 ? -12.391 -28.395 -32.250 1.00 18.38 36 GLU A C 1
ATOM 4908 O O . GLU B 1 36 ? -11.534 -28.196 -33.119 1.00 18.22 36 GLU A O 1
ATOM 4914 N N . LYS B 1 37 ? -13.698 -28.269 -32.479 1.00 17.11 37 LYS A N 1
ATOM 4915 C CA . LYS B 1 37 ? -14.236 -28.011 -33.811 1.00 16.56 37 LYS A CA 1
ATOM 4916 C C . LYS B 1 37 ? -14.839 -26.606 -33.974 1.00 16.26 37 LYS A C 1
ATOM 4917 O O . LYS B 1 37 ? -15.465 -26.340 -34.999 1.00 15.68 37 LYS A O 1
ATOM 4923 N N . LEU B 1 38 ? -14.607 -25.700 -33.017 1.00 16.40 38 LEU A N 1
ATOM 4924 C CA . LEU B 1 38 ? -15.185 -24.350 -33.114 1.00 16.43 38 LEU A CA 1
ATOM 4925 C C . LEU B 1 38 ? -14.678 -23.577 -34.344 1.00 16.38 38 LEU A C 1
ATOM 4926 O O . LEU B 1 38 ? -15.449 -22.859 -34.999 1.00 15.76 38 LEU A O 1
ATOM 4931 N N . ASP B 1 39 ? -13.400 -23.746 -34.671 1.00 16.85 39 ASP A N 1
ATOM 4932 C CA . ASP B 1 39 ? -12.861 -23.093 -35.869 1.00 17.39 39 ASP A CA 1
ATOM 4933 C C . ASP B 1 39 ? -13.400 -23.672 -37.157 1.00 16.65 39 ASP A C 1
ATOM 4934 O O . ASP B 1 39 ? -13.582 -22.928 -38.133 1.00 16.52 39 ASP A O 1
ATOM 4939 N N . TYR B 1 40 ? -13.667 -24.980 -37.181 1.00 15.97 40 TYR A N 1
ATOM 4940 C CA . TYR B 1 40 ? -14.383 -25.576 -38.316 1.00 15.74 40 TYR A CA 1
ATOM 4941 C C . TYR B 1 40 ? -15.766 -24.929 -38.483 1.00 15.46 40 TYR A C 1
ATOM 4942 O O . TYR B 1 40 ? -16.150 -24.525 -39.577 1.00 15.21 40 TYR A O 1
ATOM 4951 N N . LEU B 1 41 ? -16.512 -24.827 -37.389 1.00 15.75 41 LEU A N 1
ATOM 4952 C CA . LEU B 1 41 ? -17.854 -24.236 -37.448 1.00 15.95 41 LEU A CA 1
ATOM 4953 C C . LEU B 1 41 ? -17.817 -22.766 -37.914 1.00 16.09 41 LEU A C 1
ATOM 4954 O O . LEU B 1 41 ? -18.636 -22.330 -38.722 1.00 14.82 41 LEU A O 1
ATOM 4959 N N . LYS B 1 42 ? -16.839 -22.020 -37.418 1.00 16.46 42 LYS A N 1
ATOM 4960 C CA . LYS B 1 42 ? -16.680 -20.634 -37.817 1.00 17.25 42 LYS A CA 1
ATOM 4961 C C . LYS B 1 42 ? -16.374 -20.545 -39.313 1.00 17.02 42 LYS A C 1
ATOM 4962 O O . LYS B 1 42 ? -16.899 -19.667 -40.008 1.00 17.05 42 LYS A O 1
ATOM 4968 N N . GLU B 1 43 ? -15.530 -21.453 -39.791 1.00 16.43 43 GLU A N 1
ATOM 4969 C CA . GLU B 1 43 ? -15.178 -21.520 -41.221 1.00 16.75 43 GLU A CA 1
ATOM 4970 C C . GLU B 1 43 ? -16.386 -21.857 -42.120 1.00 15.88 43 GLU A C 1
ATOM 4971 O O . GLU B 1 43 ? -16.536 -21.290 -43.191 1.00 15.89 43 GLU A O 1
ATOM 4977 N N . LEU B 1 44 ? -17.248 -22.756 -41.673 1.00 15.31 44 LEU A N 1
ATOM 4978 C CA . LEU B 1 44 ? -18.513 -23.011 -42.374 1.00 15.12 44 LEU A CA 1
ATOM 4979 C C . LEU B 1 44 ? -19.349 -21.710 -42.475 1.00 15.31 44 LEU A C 1
ATOM 4980 O O . LEU B 1 44 ? -19.994 -21.460 -43.495 1.00 15.13 44 LEU A O 1
ATOM 4985 N N . GLY B 1 45 ? -19.319 -20.896 -41.413 1.00 15.42 45 GLY A N 1
ATOM 4986 C CA . GLY B 1 45 ? -19.927 -19.552 -41.435 1.00 15.97 45 GLY A CA 1
ATOM 4987 C C . GLY B 1 45 ? -21.172 -19.425 -40.569 1.00 16.16 45 GLY A C 1
ATOM 4988 O O . GLY B 1 45 ? -21.772 -18.364 -40.499 1.00 16.75 45 GLY A O 1
ATOM 4989 N N . VAL B 1 46 ? -21.528 -20.483 -39.868 1.00 16.21 46 VAL A N 1
ATOM 4990 C CA . VAL B 1 46 ? -22.674 -20.441 -38.946 1.00 16.69 46 VAL A CA 1
ATOM 4991 C C . VAL B 1 46 ? -22.384 -19.493 -37.789 1.00 17.56 46 VAL A C 1
ATOM 4992 O O . VAL B 1 46 ? -21.225 -19.343 -37.379 1.00 17.08 46 VAL A O 1
ATOM 4996 N N . ASP B 1 47 ? -23.400 -18.795 -37.302 1.00 18.07 47 ASP A N 1
ATOM 4997 C CA . ASP B 1 47 ? -23.157 -17.908 -36.163 1.00 19.77 47 ASP A CA 1
ATOM 4998 C C . ASP B 1 47 ? -23.904 -18.257 -34.893 1.00 18.46 47 ASP A C 1
ATOM 4999 O O . ASP B 1 47 ? -23.627 -17.664 -33.859 1.00 18.45 47 ASP A O 1
ATOM 5004 N N . VAL B 1 48 ? -24.800 -19.236 -34.966 1.00 17.12 48 VAL A N 1
ATOM 5005 C CA . VAL B 1 48 ? -25.520 -19.733 -33.801 1.00 16.61 48 VAL A CA 1
ATOM 5006 C C . VAL B 1 48 ? -25.360 -21.246 -33.727 1.00 16.22 48 VAL A C 1
ATOM 5007 O O . VAL B 1 48 ? -25.602 -21.934 -34.718 1.00 16.08 48 VAL A O 1
ATOM 5011 N N . ILE B 1 49 ? -24.935 -21.754 -32.566 1.00 15.89 49 ILE A N 1
ATOM 5012 C CA . ILE B 1 49 ? -24.915 -23.186 -32.305 1.00 15.53 49 ILE A CA 1
ATOM 5013 C C . ILE B 1 49 ? -26.105 -23.497 -31.420 1.00 15.39 49 ILE A C 1
ATOM 5014 O O . ILE B 1 49 ? -26.229 -22.922 -30.342 1.00 15.65 49 ILE A O 1
ATOM 5019 N N . TRP B 1 50 ? -26.984 -24.369 -31.891 1.00 14.90 50 TRP A N 1
ATOM 5020 C CA . TRP B 1 50 ? -28.007 -24.954 -31.044 1.00 14.77 50 TRP A CA 1
ATOM 5021 C C . TRP B 1 50 ? -27.445 -26.272 -30.518 1.00 14.62 50 TRP A C 1
ATOM 5022 O O . TRP B 1 50 ? -27.242 -27.227 -31.275 1.00 14.55 50 TRP A O 1
ATOM 5033 N N . LEU B 1 51 ? -27.187 -26.293 -29.223 1.00 14.89 51 LEU A N 1
ATOM 5034 C CA . LEU B 1 51 ? -26.659 -27.455 -28.526 1.00 15.09 51 LEU A CA 1
ATOM 5035 C C . LEU B 1 51 ? -27.818 -28.234 -27.928 1.00 15.51 51 LEU A C 1
ATOM 5036 O O . LEU B 1 51 ? -28.568 -27.695 -27.101 1.00 14.97 51 LEU A O 1
ATOM 5041 N N . SER B 1 52 ? -28.008 -29.481 -28.372 1.00 15.45 52 SER A N 1
ATOM 5042 C CA . SER B 1 52 ? -28.991 -30.361 -27.722 1.00 15.81 52 SER A CA 1
ATOM 5043 C C . SER B 1 52 ? -28.530 -30.677 -26.287 1.00 16.09 52 SER A C 1
ATOM 5044 O O . SER B 1 52 ? -27.376 -30.424 -25.933 1.00 16.19 52 SER A O 1
ATOM 5047 N N . PRO B 1 53 ? -29.439 -31.200 -25.445 1.00 16.58 53 PRO A N 1
ATOM 5048 C CA . PRO B 1 53 ? -29.158 -31.180 -24.011 1.00 16.79 53 PRO A CA 1
ATOM 5049 C C . PRO B 1 53 ? -27.877 -31.842 -23.516 1.00 17.21 53 PRO A C 1
ATOM 5050 O O . PRO B 1 53 ? -27.623 -33.020 -23.788 1.00 17.39 53 PRO A O 1
ATOM 5054 N N . VAL B 1 54 ? -27.106 -31.069 -22.748 1.00 16.83 54 VAL A N 1
ATOM 5055 C CA . VAL B 1 54 ? -25.972 -31.583 -22.005 1.00 17.50 54 VAL A CA 1
ATOM 5056 C C . VAL B 1 54 ? -26.260 -31.548 -20.506 1.00 17.58 54 VAL A C 1
ATOM 5057 O O . VAL B 1 54 ? -25.341 -31.750 -19.705 1.00 17.90 54 VAL A O 1
ATOM 5061 N N . TYR B 1 55 ? -27.518 -31.303 -20.137 1.00 17.34 55 TYR A N 1
ATOM 5062 C CA . TYR B 1 55 ? -27.912 -31.199 -18.729 1.00 18.36 55 TYR A CA 1
ATOM 5063 C C . TYR B 1 55 ? -27.880 -32.568 -18.087 1.00 18.22 55 TYR A C 1
ATOM 5064 O O . TYR B 1 55 ? -28.090 -33.580 -18.743 1.00 18.02 55 TYR A O 1
ATOM 5073 N N . ASP B 1 56 ? -27.660 -32.603 -16.786 1.00 18.43 56 ASP A N 1
ATOM 5074 C CA . ASP B 1 56 ? -27.692 -33.868 -16.086 1.00 18.73 56 ASP A CA 1
ATOM 5075 C C . ASP B 1 56 ? -29.037 -34.578 -16.327 1.00 18.43 56 ASP A C 1
ATOM 5076 O O . ASP B 1 56 ? -30.097 -33.957 -16.214 1.00 18.21 56 ASP A O 1
ATOM 5081 N N . SER B 1 57 ? -28.951 -35.866 -16.644 1.00 18.49 57 SER A N 1
ATOM 5082 C CA . SER B 1 57 ? -30.047 -36.685 -17.168 1.00 18.65 57 SER A CA 1
ATOM 5083 C C . SER B 1 57 ? -29.623 -38.153 -17.106 1.00 19.33 57 SER A C 1
ATOM 5084 O O . SER B 1 57 ? -28.485 -38.478 -17.471 1.00 20.22 57 SER A O 1
ATOM 5087 N N . PRO B 1 58 ? -30.534 -39.063 -16.723 1.00 19.51 58 PRO A N 1
ATOM 5088 C CA . PRO B 1 58 ? -30.194 -40.481 -16.883 1.00 19.72 58 PRO A CA 1
ATOM 5089 C C . PRO B 1 58 ? -30.208 -41.004 -18.338 1.00 19.31 58 PRO A C 1
ATOM 5090 O O . PRO B 1 58 ? -29.942 -42.184 -18.556 1.00 19.44 58 PRO A O 1
ATOM 5094 N N . GLN B 1 59 ? -30.524 -40.143 -19.297 1.00 18.71 59 GLN A N 1
ATOM 5095 C CA . GLN B 1 59 ? -30.465 -40.449 -20.724 1.00 18.68 59 GLN A CA 1
ATOM 5096 C C . GLN B 1 59 ? -31.544 -41.409 -21.206 1.00 18.79 59 GLN A C 1
ATOM 5097 O O . GLN B 1 59 ? -31.360 -42.071 -22.235 1.00 18.37 59 GLN A O 1
ATOM 5103 N N . ASP B 1 60 ? -32.696 -41.467 -20.523 1.00 18.97 60 ASP A N 1
ATOM 5104 C CA . ASP B 1 60 ? -33.801 -42.283 -21.027 1.00 19.53 60 ASP A CA 1
ATOM 5105 C C . ASP B 1 60 ? -34.234 -41.782 -22.423 1.00 18.78 60 ASP A C 1
ATOM 5106 O O . ASP B 1 60 ? -34.534 -42.578 -23.319 1.00 18.32 60 ASP A O 1
ATOM 5111 N N . ASP B 1 61 ? -34.251 -40.463 -22.582 1.00 18.06 61 ASP A N 1
ATOM 5112 C CA . ASP B 1 61 ? -34.510 -39.811 -23.879 1.00 17.68 61 ASP A CA 1
ATOM 5113 C C . ASP B 1 61 ? -33.319 -38.906 -24.245 1.00 17.65 61 ASP A C 1
ATOM 5114 O O . ASP B 1 61 ? -33.500 -37.771 -24.670 1.00 17.01 61 ASP A O 1
ATOM 5119 N N . ASN B 1 62 ? -32.101 -39.434 -24.050 1.00 18.34 62 ASN A N 1
ATOM 5120 C CA . ASN B 1 62 ? -30.847 -38.738 -24.362 1.00 18.81 62 ASN A CA 1
ATOM 5121 C C . ASN B 1 62 ? -30.812 -37.252 -24.032 1.00 18.27 62 ASN A C 1
ATOM 5122 O O . ASN B 1 62 ? -30.496 -36.411 -24.868 1.00 18.83 62 ASN A O 1
ATOM 5127 N N . GLY B 1 63 ? -31.162 -36.941 -22.792 1.00 17.98 63 GLY A N 1
ATOM 5128 C CA . GLY B 1 63 ? -30.988 -35.592 -22.251 1.00 17.78 63 GLY A CA 1
ATOM 5129 C C . GLY B 1 63 ? -32.238 -34.743 -22.261 1.00 17.19 63 GLY A C 1
ATOM 5130 O O . GLY B 1 63 ? -32.271 -33.708 -21.611 1.00 17.09 63 GLY A O 1
ATOM 5131 N N . TYR B 1 64 ? -33.266 -35.149 -23.013 1.00 16.81 64 TYR A N 1
ATOM 5132 C CA . TYR B 1 64 ? -34.564 -34.477 -22.942 1.00 16.54 64 TYR A CA 1
ATOM 5133 C C . TYR B 1 64 ? -35.392 -34.910 -21.728 1.00 16.87 64 TYR A C 1
ATOM 5134 O O . TYR B 1 64 ? -36.501 -34.445 -21.555 1.00 17.39 64 TYR A O 1
ATOM 5143 N N . ASP B 1 65 ? -34.827 -35.804 -20.907 1.00 17.21 65 ASP A N 1
ATOM 5144 C CA . ASP B 1 65 ? -35.347 -36.183 -19.593 1.00 17.51 65 ASP A CA 1
ATOM 5145 C C . ASP B 1 65 ? -34.396 -35.635 -18.538 1.00 17.67 65 ASP A C 1
ATOM 5146 O O . ASP B 1 65 ? -33.412 -36.277 -18.187 1.00 18.07 65 ASP A O 1
ATOM 5151 N N . ILE B 1 66 ? -34.683 -34.431 -18.037 1.00 17.83 66 ILE A N 1
ATOM 5152 C CA . ILE B 1 66 ? -33.708 -33.695 -17.208 1.00 18.13 66 ILE A CA 1
ATOM 5153 C C . ILE B 1 66 ? -33.807 -33.989 -15.705 1.00 18.12 66 ILE A C 1
ATOM 5154 O O . ILE B 1 66 ? -34.871 -33.866 -15.098 1.00 18.41 66 ILE A O 1
ATOM 5159 N N . ARG B 1 67 ? -32.680 -34.383 -15.122 1.00 17.92 67 ARG A N 1
ATOM 5160 C CA . ARG B 1 67 ? -32.577 -34.687 -13.697 1.00 18.67 67 ARG A CA 1
ATOM 5161 C C . ARG B 1 67 ? -32.138 -33.472 -12.862 1.00 18.81 67 ARG A C 1
ATOM 5162 O O . ARG B 1 67 ? -32.524 -33.351 -11.708 1.00 19.06 67 ARG A O 1
ATOM 5170 N N . ASP B 1 68 ? -31.329 -32.587 -13.437 1.00 18.58 68 ASP A N 1
ATOM 5171 C CA . ASP B 1 68 ? -30.932 -31.329 -12.795 1.00 19.36 68 ASP A CA 1
ATOM 5172 C C . ASP B 1 68 ? -30.703 -30.306 -13.893 1.00 19.06 68 ASP A C 1
ATOM 5173 O O . ASP B 1 68 ? -29.803 -30.469 -14.730 1.00 18.85 68 ASP A O 1
ATOM 5178 N N . TYR B 1 69 ? -31.553 -29.281 -13.923 1.00 18.61 69 TYR A N 1
ATOM 5179 C CA . TYR B 1 69 ? -31.469 -28.257 -14.957 1.00 18.36 69 TYR A CA 1
ATOM 5180 C C . TYR B 1 69 ? -30.179 -27.430 -14.935 1.00 18.63 69 TYR A C 1
ATOM 5181 O O . TYR B 1 69 ? -29.853 -26.814 -15.932 1.00 18.50 69 TYR A O 1
ATOM 5190 N N . GLN B 1 70 ? -29.481 -27.387 -13.801 1.00 19.31 70 GLN A N 1
ATOM 5191 C CA . GLN B 1 70 ? -28.349 -26.482 -13.636 1.00 19.98 70 GLN A CA 1
ATOM 5192 C C . GLN B 1 70 ? -27.008 -27.199 -13.509 1.00 20.74 70 GLN A C 1
ATOM 5193 O O . GLN B 1 70 ? -26.023 -26.602 -13.098 1.00 21.73 70 GLN A O 1
ATOM 5199 N N . LYS B 1 71 ? -26.960 -28.466 -13.900 1.00 20.76 71 LYS A N 1
ATOM 5200 C CA . LYS B 1 71 ? -25.744 -29.255 -13.802 1.00 21.14 71 LYS A CA 1
ATOM 5201 C C . LYS B 1 71 ? -25.461 -29.888 -15.140 1.00 19.99 71 LYS A C 1
ATOM 5202 O O . LYS B 1 71 ? -26.381 -30.257 -15.853 1.00 19.07 71 LYS A O 1
ATOM 5208 N N . ILE B 1 72 ? -24.183 -30.011 -15.476 1.00 19.76 72 ILE A N 1
ATOM 5209 C CA . ILE B 1 72 ? -23.766 -30.640 -16.715 1.00 19.29 72 ILE A CA 1
ATOM 5210 C C . ILE B 1 72 ? -23.686 -32.148 -16.483 1.00 19.50 72 ILE A C 1
ATOM 5211 O O . ILE B 1 72 ? -23.113 -32.609 -15.484 1.00 19.45 72 ILE A O 1
ATOM 5216 N N . TYR B 1 73 ? -24.235 -32.923 -17.406 1.00 19.43 73 TYR A N 1
ATOM 5217 C CA . TYR B 1 73 ? -24.104 -34.372 -17.333 1.00 20.65 73 TYR A CA 1
ATOM 5218 C C . TYR B 1 73 ? -22.620 -34.764 -17.354 1.00 21.77 73 TYR A C 1
ATOM 5219 O O . TYR B 1 73 ? -21.868 -34.297 -18.219 1.00 20.72 73 TYR A O 1
ATOM 5228 N N . GLU B 1 74 ? -22.200 -35.596 -16.396 1.00 23.49 74 GLU A N 1
ATOM 5229 C CA . GLU B 1 74 ? -20.767 -35.862 -16.173 1.00 26.00 74 GLU A CA 1
ATOM 5230 C C . GLU B 1 74 ? -20.004 -36.354 -17.415 1.00 25.31 74 GLU A C 1
ATOM 5231 O O . GLU B 1 74 ? -18.864 -35.948 -17.623 1.00 25.07 74 GLU A O 1
ATOM 5237 N N . GLU B 1 75 ? -20.639 -37.189 -18.233 1.00 24.69 75 GLU A N 1
ATOM 5238 C CA . GLU B 1 75 ? -20.000 -37.706 -19.462 1.00 25.47 75 GLU A CA 1
ATOM 5239 C C . GLU B 1 75 ? -19.654 -36.604 -20.461 1.00 23.52 75 GLU A C 1
ATOM 5240 O O . GLU B 1 75 ? -18.711 -36.751 -21.231 1.00 22.54 75 GLU A O 1
ATOM 5246 N N . TYR B 1 76 ? -20.436 -35.525 -20.473 1.00 21.96 76 TYR A N 1
ATOM 5247 C CA . TYR B 1 76 ? -20.173 -34.391 -21.369 1.00 21.51 76 TYR A CA 1
ATOM 5248 C C . TYR B 1 76 ? -19.063 -33.447 -20.909 1.00 21.54 76 TYR A C 1
ATOM 5249 O O . TYR B 1 76 ? -18.395 -32.820 -21.737 1.00 20.12 76 TYR A O 1
ATOM 5258 N N . GLY B 1 77 ? -18.881 -33.343 -19.600 1.00 21.85 77 GLY A N 1
ATOM 5259 C CA . GLY B 1 77 ? -17.853 -32.486 -19.036 1.00 22.36 77 GLY A CA 1
ATOM 5260 C C . GLY B 1 77 ? -18.303 -31.923 -17.707 1.00 22.48 77 GLY A C 1
ATOM 5261 O O . GLY B 1 77 ? -19.214 -32.444 -17.070 1.00 22.20 77 GLY A O 1
ATOM 5262 N N . ASP B 1 78 ? -17.650 -30.850 -17.298 1.00 23.26 78 ASP A N 1
ATOM 5263 C CA . ASP B 1 78 ? -18.026 -30.133 -16.069 1.00 23.82 78 ASP A CA 1
ATOM 5264 C C . ASP B 1 78 ? -18.443 -28.722 -16.446 1.00 22.69 78 ASP A C 1
ATOM 5265 O O . ASP B 1 78 ? -18.324 -28.316 -17.609 1.00 21.60 78 ASP A O 1
ATOM 5270 N N . MET B 1 79 ? -18.909 -27.963 -15.466 1.00 22.49 79 MET A N 1
ATOM 5271 C CA . MET B 1 79 ? -19.356 -26.604 -15.736 1.00 22.16 79 MET A CA 1
ATOM 5272 C C . MET B 1 79 ? -18.232 -25.743 -16.304 1.00 21.76 79 MET A C 1
ATOM 5273 O O . MET B 1 79 ? -18.464 -24.944 -17.195 1.00 20.77 79 MET A O 1
ATOM 5278 N N . ALA B 1 80 ? -17.009 -25.917 -15.808 1.00 21.95 80 ALA A N 1
ATOM 5279 C CA . ALA B 1 80 ? -15.864 -25.156 -16.345 1.00 22.12 80 ALA A CA 1
ATOM 5280 C C . ALA B 1 80 ? -15.679 -25.396 -17.866 1.00 21.69 80 ALA A C 1
ATOM 5281 O O . ALA B 1 80 ? -15.421 -24.466 -18.634 1.00 21.52 80 ALA A O 1
ATOM 5283 N N . THR B 1 81 ? -15.869 -26.634 -18.300 1.00 21.50 81 THR A N 1
ATOM 5284 C CA . THR B 1 81 ? -15.735 -26.965 -19.729 1.00 21.28 81 THR A CA 1
ATOM 5285 C C . THR B 1 81 ? -16.907 -26.381 -20.527 1.00 20.22 81 THR A C 1
ATOM 5286 O O . THR B 1 81 ? -16.710 -25.853 -21.619 1.00 19.63 81 THR A O 1
ATOM 5290 N N . PHE B 1 82 ? -18.109 -26.436 -19.958 1.00 19.65 82 PHE A N 1
ATOM 5291 C CA . PHE B 1 82 ? -19.238 -25.751 -20.559 1.00 19.42 82 PHE A CA 1
ATOM 5292 C C . PHE B 1 82 ? -18.945 -24.260 -20.745 1.00 19.67 82 PHE A C 1
ATOM 5293 O O . PHE B 1 82 ? -19.185 -23.705 -21.828 1.00 19.15 82 PHE A O 1
ATOM 5301 N N . ASP B 1 83 ? -18.413 -23.625 -19.701 1.00 20.20 83 ASP A N 1
ATOM 5302 C CA . ASP B 1 83 ? -18.087 -22.200 -19.735 1.00 20.75 83 ASP A CA 1
ATOM 5303 C C . ASP B 1 83 ? -17.038 -21.895 -20.820 1.00 20.88 83 ASP A C 1
ATOM 5304 O O . ASP B 1 83 ? -17.111 -20.863 -21.476 1.00 20.80 83 ASP A O 1
ATOM 5309 N N . GLN B 1 84 ? -16.087 -22.808 -21.007 1.00 20.95 84 GLN A N 1
ATOM 5310 C CA . GLN B 1 84 ? -15.093 -22.678 -22.065 1.00 21.20 84 GLN A CA 1
ATOM 5311 C C . GLN B 1 84 ? -15.720 -22.757 -23.442 1.00 19.97 84 GLN A C 1
ATOM 5312 O O . GLN B 1 84 ? -15.273 -22.062 -24.345 1.00 19.98 84 GLN A O 1
ATOM 5318 N N . LEU B 1 85 ? -16.739 -23.592 -23.612 1.00 18.67 85 LEU A N 1
ATOM 5319 C CA . LEU B 1 85 ? -17.455 -23.634 -24.892 1.00 18.37 85 LEU A CA 1
ATOM 5320 C C . LEU B 1 85 ? -18.187 -22.311 -25.168 1.00 17.91 85 LEU A C 1
ATOM 5321 O O . LEU B 1 85 ? -18.117 -21.755 -26.260 1.00 17.55 85 LEU A O 1
ATOM 5326 N N . LEU B 1 86 ? -18.904 -21.818 -24.172 1.00 17.78 86 LEU A N 1
ATOM 5327 C CA . LEU B 1 86 ? -19.643 -20.576 -24.331 1.00 17.84 86 LEU A CA 1
ATOM 5328 C C . LEU B 1 86 ? -18.696 -19.424 -24.649 1.00 18.40 86 LEU A C 1
ATOM 5329 O O . LEU B 1 86 ? -18.944 -18.657 -25.582 1.00 18.18 86 LEU A O 1
ATOM 5334 N N . GLN B 1 87 ? -17.605 -19.309 -23.891 1.00 19.27 87 GLN A N 1
ATOM 5335 C CA . GLN B 1 87 ? -16.658 -18.217 -24.119 1.00 20.51 87 GLN A CA 1
ATOM 5336 C C . GLN B 1 87 ? -15.985 -18.344 -25.480 1.00 19.84 87 GLN A C 1
ATOM 5337 O O . GLN B 1 87 ? -15.777 -17.335 -26.166 1.00 19.99 87 GLN A O 1
ATOM 5343 N N . GLY B 1 88 ? -15.643 -19.576 -25.851 1.00 19.27 88 GLY A N 1
ATOM 5344 C CA . GLY B 1 88 ? -15.095 -19.879 -27.164 1.00 18.90 88 GLY A CA 1
ATOM 5345 C C . GLY B 1 88 ? -15.991 -19.438 -28.308 1.00 18.46 88 GLY A C 1
ATOM 5346 O O . GLY B 1 88 ? -15.505 -18.923 -29.309 1.00 18.76 88 GLY A O 1
ATOM 5347 N N . LEU B 1 89 ? -17.298 -19.638 -28.167 1.00 17.70 89 LEU A N 1
ATOM 5348 C CA . LEU B 1 89 ? -18.237 -19.162 -29.174 1.00 17.54 89 LEU A CA 1
ATOM 5349 C C . LEU B 1 89 ? -18.264 -17.633 -29.211 1.00 18.04 89 LEU A C 1
ATOM 5350 O O . LEU B 1 89 ? -18.102 -17.019 -30.283 1.00 18.06 89 LEU A O 1
ATOM 5355 N N . HIS B 1 90 ? -18.409 -17.025 -28.034 1.00 18.58 90 HIS A N 1
ATOM 5356 C CA . HIS B 1 90 ? -18.428 -15.576 -27.919 1.00 19.56 90 HIS A CA 1
ATOM 5357 C C . HIS B 1 90 ? -17.161 -14.917 -28.474 1.00 20.60 90 HIS A C 1
ATOM 5358 O O . HIS B 1 90 ? -17.263 -13.901 -29.152 1.00 20.58 90 HIS A O 1
ATOM 5365 N N . ASP B 1 91 ? -15.994 -15.530 -28.241 1.00 21.41 91 ASP A N 1
ATOM 5366 C CA . ASP B 1 91 ? -14.721 -15.027 -28.779 1.00 22.62 91 ASP A CA 1
ATOM 5367 C C . ASP B 1 91 ? -14.700 -14.990 -30.307 1.00 22.44 91 ASP A C 1
ATOM 5368 O O . ASP B 1 91 ? -13.982 -14.189 -30.895 1.00 22.68 91 ASP A O 1
ATOM 5373 N N . ARG B 1 92 ? -15.448 -15.892 -30.942 1.00 21.25 92 ARG A N 1
ATOM 5374 C CA . ARG B 1 92 ? -15.565 -15.948 -32.397 1.00 21.54 92 ARG A CA 1
ATOM 5375 C C . ARG B 1 92 ? -16.833 -15.246 -32.926 1.00 21.73 92 ARG A C 1
ATOM 5376 O O . ARG B 1 92 ? -17.232 -15.452 -34.087 1.00 20.93 92 ARG A O 1
ATOM 5384 N N . ASP B 1 93 ? -17.441 -14.416 -32.078 1.00 22.27 93 ASP A N 1
ATOM 5385 C CA . ASP B 1 93 ? -18.711 -13.735 -32.353 1.00 23.29 93 ASP A CA 1
ATOM 5386 C C . ASP B 1 93 ? -19.812 -14.699 -32.776 1.00 22.02 93 ASP A C 1
ATOM 5387 O O . ASP B 1 93 ? -20.612 -14.382 -33.657 1.00 22.01 93 ASP A O 1
ATOM 5392 N N . MET B 1 94 ? -19.827 -15.870 -32.140 1.00 20.34 94 MET A N 1
ATOM 5393 C CA . MET B 1 94 ? -20.860 -16.872 -32.314 1.00 19.17 94 MET A CA 1
ATOM 5394 C C . MET B 1 94 ? -21.691 -16.913 -31.058 1.00 19.02 94 MET A C 1
ATOM 5395 O O . MET B 1 94 ? -21.289 -16.375 -30.038 1.00 18.74 94 MET A O 1
ATOM 5400 N N . LYS B 1 95 ? -22.843 -17.556 -31.153 1.00 18.89 95 LYS A N 1
ATOM 5401 C CA . LYS B 1 95 ? -23.816 -17.572 -30.074 1.00 19.56 95 LYS A CA 1
ATOM 5402 C C . LYS B 1 95 ? -24.221 -18.981 -29.746 1.00 18.24 95 LYS A C 1
ATOM 5403 O O . LYS B 1 95 ? -24.076 -19.878 -30.585 1.00 17.49 95 LYS A O 1
ATOM 5409 N N . LEU B 1 96 ? -24.707 -19.183 -28.526 1.00 17.61 96 LEU A N 1
ATOM 5410 C CA . LEU B 1 96 ? -25.128 -20.504 -28.046 1.00 17.24 96 LEU A CA 1
ATOM 5411 C C . LEU B 1 96 ? -26.587 -20.477 -27.642 1.00 16.85 96 LEU A C 1
ATOM 5412 O O . LEU B 1 96 ? -26.991 -19.658 -26.802 1.00 16.86 96 LEU A O 1
ATOM 5417 N N . VAL B 1 97 ? -27.377 -21.352 -28.265 1.00 15.95 97 VAL A N 1
ATOM 5418 C CA . VAL B 1 97 ? -28.784 -21.569 -27.922 1.00 16.17 97 VAL A CA 1
ATOM 5419 C C . VAL B 1 97 ? -28.923 -22.983 -27.353 1.00 16.20 97 VAL A C 1
ATOM 5420 O O . VAL B 1 97 ? -28.290 -23.915 -27.831 1.00 15.51 97 VAL A O 1
ATOM 5424 N N . MET B 1 98 ? -29.753 -23.142 -26.327 1.00 16.99 98 MET A N 1
ATOM 5425 C CA . MET B 1 98 ? -29.972 -24.457 -25.735 1.00 17.85 98 MET A CA 1
ATOM 5426 C C . MET B 1 98 ? -31.455 -24.759 -25.685 1.00 17.23 98 MET A C 1
ATOM 5427 O O . MET B 1 98 ? -32.262 -23.881 -25.907 1.00 16.50 98 MET A O 1
ATOM 5432 N N . ASP B 1 99 ? -31.793 -26.022 -25.447 1.00 17.07 99 ASP A N 1
ATOM 5433 C CA . ASP B 1 99 ? -33.182 -26.444 -25.280 1.00 17.12 99 ASP A CA 1
ATOM 5434 C C . ASP B 1 99 ? -33.666 -26.108 -23.885 1.00 17.46 99 ASP A C 1
ATOM 5435 O O . ASP B 1 99 ? -32.988 -26.399 -22.901 1.00 17.21 99 ASP A O 1
ATOM 5440 N N . LEU B 1 100 ? -34.851 -25.504 -23.830 1.00 17.46 100 LEU A N 1
ATOM 5441 C CA . LEU B 1 100 ? -35.610 -25.324 -22.603 1.00 17.83 100 LEU A CA 1
ATOM 5442 C C . LEU B 1 100 ? -36.622 -26.462 -22.567 1.00 17.59 100 LEU A C 1
ATOM 5443 O O . LEU B 1 100 ? -37.538 -26.504 -23.406 1.00 17.70 100 LEU A O 1
ATOM 5448 N N . VAL B 1 101 ? -36.448 -27.390 -21.632 1.00 17.13 101 VAL A N 1
ATOM 5449 C CA . VAL B 1 101 ? -37.248 -28.608 -21.604 1.00 17.42 101 VAL A CA 1
ATOM 5450 C C . VAL B 1 101 ? -38.086 -28.561 -20.348 1.00 17.70 101 VAL A C 1
ATOM 5451 O O . VAL B 1 101 ? -37.679 -29.067 -19.296 1.00 17.65 101 VAL A O 1
ATOM 5455 N N . VAL B 1 102 ? -39.250 -27.929 -20.459 1.00 17.85 102 VAL A N 1
ATOM 5456 C CA . VAL B 1 102 ? -40.065 -27.642 -19.283 1.00 18.12 102 VAL A CA 1
ATOM 5457 C C . VAL B 1 102 ? -41.504 -28.117 -19.413 1.00 18.02 102 VAL A C 1
ATOM 5458 O O . VAL B 1 102 ? -42.340 -27.738 -18.603 1.00 18.74 102 VAL A O 1
ATOM 5462 N N . ASN B 1 103 ? -41.795 -28.960 -20.405 1.00 17.39 103 ASN A N 1
ATOM 5463 C CA . ASN B 1 103 ? -43.043 -29.708 -20.378 1.00 17.56 103 ASN A CA 1
ATOM 5464 C C . ASN B 1 103 ? -43.013 -30.837 -19.341 1.00 17.35 103 ASN A C 1
ATOM 5465 O O . ASN B 1 103 ? -44.062 -31.263 -18.837 1.00 17.79 103 ASN A O 1
ATOM 5470 N N . HIS B 1 104 ? -41.819 -31.329 -19.035 1.00 17.00 104 HIS A N 1
ATOM 5471 C CA . HIS B 1 104 ? -41.635 -32.512 -18.196 1.00 17.32 104 HIS A CA 1
ATOM 5472 C C . HIS B 1 104 ? -40.205 -32.498 -17.664 1.00 17.55 104 HIS A C 1
ATOM 5473 O O . HIS B 1 104 ? -39.334 -31.760 -18.187 1.00 16.84 104 HIS A O 1
ATOM 5480 N N . THR B 1 105 ? -39.976 -33.300 -16.621 1.00 17.67 105 THR A N 1
ATOM 5481 C CA . THR B 1 105 ? -38.633 -33.581 -16.128 1.00 17.73 105 THR A CA 1
ATOM 5482 C C . THR B 1 105 ? -38.398 -35.063 -16.155 1.00 17.82 105 THR A C 1
ATOM 5483 O O . THR B 1 105 ? -39.297 -35.834 -16.458 1.00 17.85 105 THR A O 1
ATOM 5487 N N . SER B 1 106 ? -37.177 -35.450 -15.799 1.00 18.06 106 SER A N 1
ATOM 5488 C CA . SER B 1 106 ? -36.876 -36.825 -15.459 1.00 18.17 106 SER A CA 1
ATOM 5489 C C . SER B 1 106 ? -37.676 -37.174 -14.223 1.00 18.85 106 SER A C 1
ATOM 5490 O O . SER B 1 106 ? -37.917 -36.305 -13.383 1.00 19.13 106 SER A O 1
ATOM 5493 N N . ASP B 1 107 ? -38.065 -38.442 -14.086 1.00 19.19 107 ASP A N 1
ATOM 5494 C CA . ASP B 1 107 ? -38.602 -38.920 -12.797 1.00 20.12 107 ASP A CA 1
ATOM 5495 C C . ASP B 1 107 ? -37.554 -38.959 -11.683 1.00 20.55 107 ASP A C 1
ATOM 5496 O O . ASP B 1 107 ? -37.908 -39.168 -10.522 1.00 21.20 107 ASP A O 1
ATOM 5501 N N . GLU B 1 108 ? -36.285 -38.754 -12.033 1.00 20.22 108 GLU A N 1
ATOM 5502 C CA . GLU B 1 108 ? -35.186 -38.645 -11.060 1.00 20.86 108 GLU A CA 1
ATOM 5503 C C . GLU B 1 108 ? -34.883 -37.210 -10.610 1.00 20.60 108 GLU A C 1
ATOM 5504 O O . GLU B 1 108 ? -34.020 -37.002 -9.740 1.00 20.74 108 GLU A O 1
ATOM 5510 N N . HIS B 1 109 ? -35.588 -36.232 -11.177 1.00 19.94 109 HIS A N 1
ATOM 5511 C CA . HIS B 1 109 ? -35.460 -34.850 -10.767 1.00 20.01 109 HIS A CA 1
ATOM 5512 C C . HIS B 1 109 ? -35.959 -34.727 -9.325 1.00 20.59 109 HIS A C 1
ATOM 5513 O O . HIS B 1 109 ? -36.926 -35.388 -8.941 1.00 21.05 109 HIS A O 1
ATOM 5520 N N . LYS B 1 110 ? -35.304 -33.903 -8.521 1.00 25.07 110 LYS A N 1
ATOM 5521 C CA . LYS B 1 110 ? -35.668 -33.792 -7.094 1.00 26.12 110 LYS A CA 1
ATOM 5522 C C . LYS B 1 110 ? -37.136 -33.408 -6.857 1.00 24.85 110 LYS A C 1
ATOM 5523 O O . LYS B 1 110 ? -37.730 -33.835 -5.894 1.00 25.31 110 LYS A O 1
ATOM 5529 N N . TRP B 1 111 ? -37.704 -32.559 -7.707 1.00 23.64 111 TRP A N 1
ATOM 5530 C CA . TRP B 1 111 ? -39.126 -32.240 -7.649 1.00 22.72 111 TRP A CA 1
ATOM 5531 C C . TRP B 1 111 ? -40.025 -33.465 -7.721 1.00 22.36 111 TRP A C 1
ATOM 5532 O O . TRP B 1 111 ? -40.995 -33.536 -6.984 1.00 22.33 111 TRP A O 1
ATOM 5543 N N . PHE B 1 112 ? -39.728 -34.398 -8.626 1.00 22.09 112 PHE A N 1
ATOM 5544 C CA . PHE B 1 112 ? -40.541 -35.594 -8.760 1.00 22.16 112 PHE A CA 1
ATOM 5545 C C . PHE B 1 112 ? -40.248 -36.615 -7.657 1.00 23.74 112 PHE A C 1
ATOM 5546 O O . PHE B 1 112 ? -41.160 -37.291 -7.203 1.00 23.39 112 PHE A O 1
ATOM 5554 N N . GLU B 1 113 ? -38.979 -36.741 -7.282 1.00 25.67 113 GLU A N 1
ATOM 5555 C CA . GLU B 1 113 ? -38.563 -37.540 -6.113 1.00 28.31 113 GLU A CA 1
ATOM 5556 C C . GLU B 1 113 ? -39.397 -37.164 -4.903 1.00 28.20 113 GLU A C 1
ATOM 5557 O O . GLU B 1 113 ? -39.854 -38.031 -4.166 1.00 29.24 113 GLU A O 1
ATOM 5563 N N . GLU B 1 114 ? -39.567 -35.861 -4.700 1.00 27.26 114 GLU A N 1
ATOM 5564 C CA . GLU B 1 114 ? -40.403 -35.346 -3.609 1.00 27.55 114 GLU A CA 1
ATOM 5565 C C . GLU B 1 114 ? -41.893 -35.538 -3.875 1.00 26.72 114 GLU A C 1
ATOM 5566 O O . GLU B 1 114 ? -42.626 -36.045 -3.020 1.00 27.25 114 GLU A O 1
ATOM 5572 N N . SER B 1 115 ? -42.325 -35.149 -5.067 1.00 25.25 115 SER A N 1
ATOM 5573 C CA . SER B 1 115 ? -43.720 -35.244 -5.467 1.00 24.71 115 SER A CA 1
ATOM 5574 C C . SER B 1 115 ? -44.332 -36.622 -5.243 1.00 25.87 115 SER A C 1
ATOM 5575 O O . SER B 1 115 ? -45.441 -36.725 -4.726 1.00 26.13 115 SER A O 1
ATOM 5578 N N . ARG B 1 116 ? -43.607 -37.667 -5.636 1.00 26.57 116 ARG A N 1
ATOM 5579 C CA . ARG B 1 116 ? -44.115 -39.024 -5.587 1.00 28.06 116 ARG A CA 1
ATOM 5580 C C . ARG B 1 116 ? -44.196 -39.609 -4.172 1.00 29.95 116 ARG A C 1
ATOM 5581 O O . ARG B 1 116 ? -44.834 -40.637 -4.000 1.00 30.51 116 ARG A O 1
ATOM 5589 N N . LYS B 1 117 ? -43.518 -38.992 -3.199 1.00 30.91 117 LYS A N 1
ATOM 5590 C CA . LYS B 1 117 ? -43.432 -39.529 -1.827 1.00 33.40 117 LYS A CA 1
ATOM 5591 C C . LYS B 1 117 ? -44.769 -39.686 -1.119 1.00 34.61 117 LYS A C 1
ATOM 5592 O O . LYS B 1 117 ? -44.995 -40.695 -0.451 1.00 36.02 117 LYS A O 1
ATOM 5598 N N . SER B 1 118 ? -45.624 -38.673 -1.237 1.00 34.15 118 SER A N 1
ATOM 5599 C CA . SER B 1 118 ? -46.908 -38.636 -0.528 1.00 35.74 118 SER A CA 1
ATOM 5600 C C . SER B 1 118 ? -47.847 -37.596 -1.122 1.00 34.94 118 SER A C 1
ATOM 5601 O O . SER B 1 118 ? -47.413 -36.640 -1.767 1.00 33.17 118 SER A O 1
ATOM 5604 N N . LYS B 1 119 ? -49.136 -37.766 -0.855 1.00 36.40 119 LYS A N 1
ATOM 5605 C CA . LYS B 1 119 ? -50.153 -36.824 -1.330 1.00 36.10 119 LYS A CA 1
ATOM 5606 C C . LYS B 1 119 ? -50.034 -35.437 -0.701 1.00 36.00 119 LYS A C 1
ATOM 5607 O O . LYS B 1 119 ? -50.476 -34.462 -1.298 1.00 35.44 119 LYS A O 1
ATOM 5613 N N . ASP B 1 120 ? -49.450 -35.355 0.497 1.00 36.94 120 ASP A N 1
ATOM 5614 C CA . ASP B 1 120 ? -49.252 -34.073 1.199 1.00 37.42 120 ASP A CA 1
ATOM 5615 C C . ASP B 1 120 ? -47.848 -33.458 1.024 1.00 36.00 120 ASP A C 1
ATOM 5616 O O . ASP B 1 120 ? -47.517 -32.478 1.698 1.00 36.91 120 ASP A O 1
ATOM 5621 N N . ASN B 1 121 ? -47.029 -34.015 0.131 1.00 33.76 121 ASN A N 1
ATOM 5622 C CA . ASN B 1 121 ? -45.703 -33.462 -0.118 1.00 32.62 121 ASN A CA 1
ATOM 5623 C C . ASN B 1 121 ? -45.834 -32.086 -0.798 1.00 31.29 121 ASN A C 1
ATOM 5624 O O . ASN B 1 121 ? -46.699 -31.921 -1.649 1.00 30.62 121 ASN A O 1
ATOM 5629 N N . PRO B 1 122 ? -44.990 -31.097 -0.430 1.00 31.29 122 PRO A N 1
ATOM 5630 C CA . PRO B 1 122 ? -45.134 -29.760 -1.039 1.00 30.60 122 PRO A CA 1
ATOM 5631 C C . PRO B 1 122 ? -44.981 -29.700 -2.559 1.00 28.62 122 PRO A C 1
ATOM 5632 O O . PRO B 1 122 ? -45.449 -28.746 -3.189 1.00 27.93 122 PRO A O 1
ATOM 5636 N N . TYR B 1 123 ? -44.306 -30.700 -3.126 1.00 27.62 123 TYR A N 1
ATOM 5637 C CA . TYR B 1 123 ? -44.172 -30.841 -4.563 1.00 26.30 123 TYR A CA 1
ATOM 5638 C C . TYR B 1 123 ? -45.225 -31.733 -5.215 1.00 25.19 123 TYR A C 1
ATOM 5639 O O . TYR B 1 123 ? -45.107 -32.029 -6.401 1.00 23.60 123 TYR A O 1
ATOM 5648 N N . ARG B 1 124 ? -46.267 -32.138 -4.483 1.00 25.75 124 ARG A N 1
ATOM 5649 C CA . ARG B 1 124 ? -47.239 -33.062 -5.056 1.00 25.65 124 ARG A CA 1
ATOM 5650 C C . ARG B 1 124 ? -47.847 -32.506 -6.351 1.00 25.11 124 ARG A C 1
ATOM 5651 O O . ARG B 1 124 ? -47.831 -33.187 -7.365 1.00 24.74 124 ARG A O 1
ATOM 5659 N N . ASP B 1 125 ? -48.303 -31.263 -6.334 1.00 25.73 125 ASP A N 1
ATOM 5660 C CA . ASP B 1 125 ? -48.939 -30.664 -7.527 1.00 25.74 125 ASP A CA 1
ATOM 5661 C C . ASP B 1 125 ? -47.958 -29.942 -8.478 1.00 23.63 125 ASP A C 1
ATOM 5662 O O . ASP B 1 125 ? -48.378 -29.090 -9.258 1.00 22.95 125 ASP A O 1
ATOM 5667 N N . TYR B 1 126 ? -46.665 -30.278 -8.409 1.00 22.23 126 TYR A N 1
ATOM 5668 C CA . TYR B 1 126 ? -45.718 -29.972 -9.496 1.00 21.09 126 TYR A CA 1
ATOM 5669 C C . TYR B 1 126 ? -45.933 -30.885 -10.705 1.00 19.97 126 TYR A C 1
ATOM 5670 O O . TYR B 1 126 ? -45.440 -30.598 -11.801 1.00 19.35 126 TYR A O 1
ATOM 5679 N N . TYR B 1 127 ? -46.640 -31.996 -10.498 1.00 20.05 127 TYR A N 1
ATOM 5680 C CA . TYR B 1 127 ? -46.965 -32.951 -11.555 1.00 19.28 127 TYR A CA 1
ATOM 5681 C C . TYR B 1 127 ? -48.455 -33.260 -11.515 1.00 20.00 127 TYR A C 1
ATOM 5682 O O . TYR B 1 127 ? -49.176 -32.702 -10.682 1.00 20.86 127 TYR A O 1
ATOM 5691 N N . PHE B 1 128 ? -48.932 -34.090 -12.445 1.00 19.90 128 PHE A N 1
ATOM 5692 C CA . PHE B 1 128 ? -50.343 -34.422 -12.539 1.00 20.57 128 PHE A CA 1
ATOM 5693 C C . PHE B 1 128 ? -50.535 -35.800 -11.941 1.00 20.95 128 PHE A C 1
ATOM 5694 O O . PHE B 1 128 ? -50.130 -36.796 -12.549 1.00 21.19 128 PHE A O 1
ATOM 5702 N N . TRP B 1 129 ? -51.146 -35.857 -10.762 1.00 22.04 129 TRP A N 1
ATOM 5703 C CA . TRP B 1 129 ? -51.407 -37.120 -10.047 1.00 22.66 129 TRP A CA 1
ATOM 5704 C C . TRP B 1 129 ? -52.902 -37.361 -9.994 1.00 23.76 129 TRP A C 1
ATOM 5705 O O . TRP B 1 129 ? -53.656 -36.464 -9.612 1.00 24.45 129 TRP A O 1
ATOM 5716 N N . ARG B 1 130 ? -53.334 -38.559 -10.379 1.00 24.42 130 ARG A N 1
ATOM 5717 C CA . ARG B 1 130 ? -54.757 -38.899 -10.409 1.00 26.33 130 ARG A CA 1
ATOM 5718 C C . ARG B 1 130 ? -55.016 -40.306 -9.876 1.00 28.42 130 ARG A C 1
ATOM 5719 O O . ARG B 1 130 ? -54.220 -41.209 -10.087 1.00 28.14 130 ARG A O 1
ATOM 5727 N N . GLU B 1 131 ? -56.149 -40.481 -9.197 1.00 31.30 131 GLU A N 1
ATOM 5728 C CA . GLU B 1 131 ? -56.620 -41.820 -8.828 1.00 34.16 131 GLU A CA 1
ATOM 5729 C C . GLU B 1 131 ? -57.052 -42.564 -10.092 1.00 34.39 131 GLU A C 1
ATOM 5730 O O . GLU B 1 131 ? -57.381 -41.941 -11.102 1.00 32.92 131 GLU A O 1
ATOM 5736 N N . GLU B 1 132 ? -57.071 -43.892 -10.016 1.00 36.43 132 GLU A N 1
ATOM 5737 C CA . GLU B 1 132 ? -57.429 -44.765 -11.148 1.00 37.19 132 GLU A CA 1
ATOM 5738 C C . GLU B 1 132 ? -58.714 -44.363 -11.893 1.00 37.59 132 GLU A C 1
ATOM 5739 O O . GLU B 1 132 ? -58.732 -44.349 -13.121 1.00 36.15 132 GLU A O 1
ATOM 5745 N N . ASN B 1 133 ? -59.778 -44.028 -11.169 1.00 38.72 133 ASN A N 1
ATOM 5746 C CA . ASN B 1 133 ? -61.028 -43.657 -11.840 1.00 40.00 133 ASN A CA 1
ATOM 5747 C C . ASN B 1 133 ? -61.032 -42.228 -12.424 1.00 38.40 133 ASN A C 1
ATOM 5748 O O . ASN B 1 133 ? -62.022 -41.821 -13.026 1.00 38.97 133 ASN A O 1
ATOM 5753 N N . GLU B 1 134 ? -59.935 -41.487 -12.247 1.00 35.86 134 GLU A N 1
ATOM 5754 C CA . GLU B 1 134 ? -59.779 -40.145 -12.783 1.00 34.94 134 GLU A CA 1
ATOM 5755 C C . GLU B 1 134 ? -58.766 -40.060 -13.916 1.00 31.50 134 GLU A C 1
ATOM 5756 O O . GLU B 1 134 ? -58.601 -38.992 -14.486 1.00 30.15 134 GLU A O 1
ATOM 5762 N N . ILE B 1 135 ? -58.080 -41.159 -14.250 1.00 29.58 135 ILE A N 1
ATOM 5763 C CA . ILE B 1 135 ? -57.221 -41.140 -15.443 1.00 27.31 135 ILE A CA 1
ATOM 5764 C C . ILE B 1 135 ? -58.093 -41.207 -16.696 1.00 26.97 135 ILE A C 1
ATOM 5765 O O . ILE B 1 135 ? -59.307 -41.425 -16.616 1.00 28.28 135 ILE A O 1
ATOM 5770 N N . ASN B 1 136 ? -57.482 -40.985 -17.849 1.00 25.09 136 ASN A N 1
ATOM 5771 C CA . ASN B 1 136 ? -58.206 -41.069 -19.107 1.00 24.93 136 ASN A CA 1
ATOM 5772 C C . ASN B 1 136 ? -57.495 -42.048 -20.046 1.00 23.87 136 ASN A C 1
ATOM 5773 O O . ASN B 1 136 ? -56.590 -42.765 -19.619 1.00 22.96 136 ASN A O 1
ATOM 5778 N N . ASN B 1 137 ? -57.925 -42.070 -21.303 1.00 23.33 137 ASN A N 1
ATOM 5779 C CA . ASN B 1 137 ? -57.484 -43.059 -22.262 1.00 23.02 137 ASN A CA 1
ATOM 5780 C C . ASN B 1 137 ? -56.387 -42.569 -23.209 1.00 21.73 137 ASN A C 1
ATOM 5781 O O . ASN B 1 137 ? -56.215 -43.154 -24.278 1.00 21.77 137 ASN A O 1
ATOM 5786 N N . TRP B 1 138 ? -55.648 -41.523 -22.830 1.00 20.72 138 TRP A N 1
ATOM 5787 C CA . TRP B 1 138 ? -54.565 -41.021 -23.696 1.00 19.95 138 TRP A CA 1
ATOM 5788 C C . TRP B 1 138 ? -53.433 -42.030 -23.757 1.00 19.36 138 TRP A C 1
ATOM 5789 O O . TRP B 1 138 ? -53.132 -42.715 -22.773 1.00 19.39 138 TRP A O 1
ATOM 5800 N N . GLY B 1 139 ? -52.786 -42.087 -24.912 1.00 19.21 139 GLY A N 1
ATOM 5801 C CA . GLY B 1 139 ? -51.542 -42.830 -25.059 1.00 18.80 139 GLY A CA 1
ATOM 5802 C C . GLY B 1 139 ? -50.326 -41.924 -24.979 1.00 17.85 139 GLY A C 1
ATOM 5803 O O . GLY B 1 139 ? -50.384 -40.739 -25.349 1.00 18.06 139 GLY A O 1
ATOM 5804 N N . SER B 1 140 ? -49.212 -42.486 -24.532 1.00 17.51 140 SER A N 1
ATOM 5805 C CA . SER B 1 140 ? -47.918 -41.807 -24.600 1.00 17.17 140 SER A CA 1
ATOM 5806 C C . SER B 1 140 ? -47.453 -41.701 -26.044 1.00 17.50 140 SER A C 1
ATOM 5807 O O . SER B 1 140 ? -47.687 -42.595 -26.855 1.00 17.78 140 SER A O 1
ATOM 5810 N N . ILE B 1 141 ? -46.736 -40.631 -26.342 1.00 17.31 141 ILE A N 1
ATOM 5811 C CA . ILE B 1 141 ? -46.109 -40.463 -27.653 1.00 18.00 141 ILE A CA 1
ATOM 5812 C C . ILE B 1 141 ? -45.021 -41.526 -27.908 1.00 18.01 141 ILE A C 1
ATOM 5813 O O . ILE B 1 141 ? -44.720 -41.873 -29.062 1.00 18.78 141 ILE A O 1
ATOM 5818 N N . PHE B 1 142 ? -44.472 -42.087 -26.829 1.00 17.47 142 PHE A N 1
ATOM 5819 C CA . PHE B 1 142 ? -43.498 -43.171 -26.903 1.00 18.08 142 PHE A CA 1
ATOM 5820 C C . PHE B 1 142 ? -44.127 -44.536 -26.533 1.00 18.49 142 PHE A C 1
ATOM 5821 O O . PHE B 1 142 ? -43.477 -45.372 -25.913 1.00 19.02 142 PHE A O 1
ATOM 5829 N N . SER B 1 143 ? -45.384 -44.735 -26.947 1.00 18.58 143 SER A N 1
ATOM 5830 C CA . SER B 1 143 ? -46.111 -46.022 -26.868 1.00 19.24 143 SER A CA 1
ATOM 5831 C C . SER B 1 143 ? -46.673 -46.296 -25.479 1.00 19.26 143 SER A C 1
ATOM 5832 O O . SER B 1 143 ? -46.180 -45.789 -24.493 1.00 19.31 143 SER A O 1
ATOM 5835 N N . GLY B 1 144 ? -47.695 -47.133 -25.426 1.00 20.10 144 GLY A N 1
ATOM 5836 C CA . GLY B 1 144 ? -48.376 -47.455 -24.174 1.00 20.52 144 GLY A CA 1
ATOM 5837 C C . GLY B 1 144 ? -49.233 -46.314 -23.652 1.00 19.96 144 GLY A C 1
ATOM 5838 O O . GLY B 1 144 ? -49.424 -45.292 -24.331 1.00 19.63 144 GLY A O 1
ATOM 5839 N N . PRO B 1 145 ? -49.775 -46.480 -22.441 1.00 20.57 145 PRO A N 1
ATOM 5840 C CA . PRO B 1 145 ? -50.641 -45.456 -21.844 1.00 20.46 145 PRO A CA 1
ATOM 5841 C C . PRO B 1 145 ? -49.873 -44.205 -21.407 1.00 19.59 145 PRO A C 1
ATOM 5842 O O . PRO B 1 145 ? -48.677 -44.276 -21.168 1.00 19.22 145 PRO A O 1
ATOM 5846 N N . ALA B 1 146 ? -50.573 -43.077 -21.306 1.00 19.39 146 ALA A N 1
ATOM 5847 C CA . ALA B 1 146 ? -49.996 -41.839 -20.816 1.00 19.20 146 ALA A CA 1
ATOM 5848 C C . ALA B 1 146 ? -49.990 -41.709 -19.290 1.00 19.55 146 ALA A C 1
ATOM 5849 O O . ALA B 1 146 ? -49.474 -40.720 -18.760 1.00 19.18 146 ALA A O 1
ATOM 5851 N N . TRP B 1 147 ? -50.550 -42.690 -18.588 1.00 20.56 147 TRP A N 1
ATOM 5852 C CA . TRP B 1 147 ? -50.650 -42.662 -17.136 1.00 20.99 147 TRP A CA 1
ATOM 5853 C C . TRP B 1 147 ? -49.920 -43.853 -16.559 1.00 21.75 147 TRP A C 1
ATOM 5854 O O . TRP B 1 147 ? -50.137 -44.983 -17.000 1.00 22.31 147 TRP A O 1
ATOM 5865 N N . GLU B 1 148 ? -49.063 -43.605 -15.571 1.00 22.12 148 GLU A N 1
ATOM 5866 C CA . GLU B 1 148 ? -48.263 -44.659 -14.923 1.00 23.12 148 GLU A CA 1
ATOM 5867 C C . GLU B 1 148 ? -48.571 -44.737 -13.431 1.00 24.47 148 GLU A C 1
ATOM 5868 O O . GLU B 1 148 ? -48.505 -43.730 -12.728 1.00 23.33 148 GLU A O 1
ATOM 5874 N N . LEU B 1 149 ? -48.837 -45.949 -12.949 1.00 26.18 149 LEU A N 1
ATOM 5875 C CA . LEU B 1 149 ? -49.128 -46.185 -11.529 1.00 28.43 149 LEU A CA 1
ATOM 5876 C C . LEU B 1 149 ? -47.878 -46.056 -10.677 1.00 29.66 149 LEU A C 1
ATOM 5877 O O . LEU B 1 149 ? -46.829 -46.596 -11.034 1.00 29.97 149 LEU A O 1
ATOM 5882 N N . ASP B 1 150 ? -47.993 -45.323 -9.568 1.00 31.21 150 ASP A N 1
ATOM 5883 C CA . ASP B 1 150 ? -46.957 -45.297 -8.540 1.00 33.52 150 ASP A CA 1
ATOM 5884 C C . ASP B 1 150 ? -47.520 -45.925 -7.267 1.00 36.30 150 ASP A C 1
ATOM 5885 O O . ASP B 1 150 ? -48.434 -45.390 -6.642 1.00 36.37 150 ASP A O 1
ATOM 5890 N N . GLU B 1 151 ? -46.928 -47.046 -6.877 1.00 39.62 151 GLU A N 1
ATOM 5891 C CA . GLU B 1 151 ? -47.399 -47.830 -5.733 1.00 43.00 151 GLU A CA 1
ATOM 5892 C C . GLU B 1 151 ? -47.184 -47.090 -4.415 1.00 43.20 151 GLU A C 1
ATOM 5893 O O . GLU B 1 151 ? -47.895 -47.349 -3.445 1.00 44.38 151 GLU A O 1
ATOM 5899 N N . LYS B 1 152 ? -46.217 -46.168 -4.390 1.00 41.50 152 LYS A N 1
ATOM 5900 C CA . LYS B 1 152 ? -45.928 -45.337 -3.207 1.00 41.99 152 LYS A CA 1
ATOM 5901 C C . LYS B 1 152 ? -47.174 -44.620 -2.656 1.00 40.63 152 LYS A C 1
ATOM 5902 O O . LYS B 1 152 ? -47.354 -44.537 -1.449 1.00 42.13 152 LYS A O 1
ATOM 5908 N N . THR B 1 153 ? -48.006 -44.086 -3.550 1.00 36.96 153 THR A N 1
ATOM 5909 C CA . THR B 1 153 ? -49.283 -43.476 -3.181 1.00 35.95 153 THR A CA 1
ATOM 5910 C C . THR B 1 153 ? -50.509 -44.175 -3.764 1.00 35.19 153 THR A C 1
ATOM 5911 O O . THR B 1 153 ? -51.619 -43.854 -3.373 1.00 35.25 153 THR A O 1
ATOM 5915 N N . GLY B 1 154 ? -50.322 -45.089 -4.714 1.00 33.97 154 GLY A N 1
ATOM 5916 C CA . GLY B 1 154 ? -51.442 -45.710 -5.424 1.00 33.64 154 GLY A CA 1
ATOM 5917 C C . GLY B 1 154 ? -52.151 -44.820 -6.437 1.00 32.07 154 GLY A C 1
ATOM 5918 O O . GLY B 1 154 ? -53.256 -45.135 -6.868 1.00 32.63 154 GLY A O 1
ATOM 5919 N N . GLU B 1 155 ? -51.545 -43.703 -6.814 1.00 30.50 155 GLU A N 1
ATOM 5920 C CA . GLU B 1 155 ? -52.109 -42.821 -7.846 1.00 29.10 155 GLU A CA 1
ATOM 5921 C C . GLU B 1 155 ? -51.230 -42.911 -9.089 1.00 27.23 155 GLU A C 1
ATOM 5922 O O . GLU B 1 155 ? -50.118 -43.426 -9.024 1.00 26.94 155 GLU A O 1
ATOM 5928 N N . TYR B 1 156 ? -51.752 -42.416 -10.208 1.00 25.85 156 TYR A N 1
ATOM 5929 C CA . TYR B 1 156 ? -51.071 -42.458 -11.499 1.00 24.57 156 TYR A CA 1
ATOM 5930 C C . TYR B 1 156 ? -50.567 -41.074 -11.817 1.00 23.08 156 TYR A C 1
ATOM 5931 O O . TYR B 1 156 ? -51.260 -40.090 -11.516 1.00 23.00 156 TYR A O 1
ATOM 5940 N N . TYR B 1 157 ? -49.396 -40.989 -12.452 1.00 21.73 157 TYR A N 1
ATOM 5941 C CA . TYR B 1 157 ? -48.903 -39.704 -12.957 1.00 20.61 157 TYR A CA 1
ATOM 5942 C C . TYR B 1 157 ? -48.947 -39.662 -14.466 1.00 19.80 157 TYR A C 1
ATOM 5943 O O . TYR B 1 157 ? -48.848 -40.707 -15.119 1.00 19.80 157 TYR A O 1
ATOM 5952 N N . LEU B 1 158 ? -49.108 -38.453 -15.000 1.00 18.98 158 LEU A N 1
ATOM 5953 C CA . LEU B 1 158 ? -49.165 -38.240 -16.444 1.00 18.41 158 LEU A CA 1
ATOM 5954 C C . LEU B 1 158 ? -47.764 -38.137 -17.023 1.00 17.96 158 LEU A C 1
ATOM 5955 O O . LEU B 1 158 ? -46.904 -37.440 -16.474 1.00 17.45 158 LEU A O 1
ATOM 5960 N N . HIS B 1 159 ? -47.580 -38.804 -18.158 1.00 17.84 159 HIS A N 1
ATOM 5961 C CA . HIS B 1 159 ? -46.393 -38.649 -18.981 1.00 17.69 159 HIS A CA 1
ATOM 5962 C C . HIS B 1 159 ? -46.789 -38.743 -20.450 1.00 17.69 159 HIS A C 1
ATOM 5963 O O . HIS B 1 159 ? -47.197 -39.809 -20.917 1.00 18.90 159 HIS A O 1
ATOM 5970 N N . LEU B 1 160 ? -46.703 -37.623 -21.161 1.00 17.47 160 LEU A N 1
ATOM 5971 C CA . LEU B 1 160 ? -46.893 -37.609 -22.601 1.00 17.48 160 LEU A CA 1
ATOM 5972 C C . LEU B 1 160 ? -45.764 -38.335 -23.330 1.00 17.30 160 LEU A C 1
ATOM 5973 O O . LEU B 1 160 ? -46.017 -38.975 -24.358 1.00 17.53 160 LEU A O 1
ATOM 5978 N N . PHE B 1 161 ? -44.534 -38.246 -22.814 1.00 16.74 161 PHE A N 1
ATOM 5979 C CA . PHE B 1 161 ? -43.399 -38.967 -23.407 1.00 16.61 161 PHE A CA 1
ATOM 5980 C C . PHE B 1 161 ? -43.074 -40.233 -22.596 1.00 17.28 161 PHE A C 1
ATOM 5981 O O . PHE B 1 161 ? -44.003 -40.974 -22.288 1.00 17.51 161 PHE A O 1
ATOM 5989 N N . SER B 1 162 ? -41.816 -40.516 -22.239 1.00 17.54 162 SER A N 1
ATOM 5990 C CA . SER B 1 162 ? -41.512 -41.814 -21.607 1.00 18.24 162 SER A CA 1
ATOM 5991 C C . SER B 1 162 ? -42.068 -41.830 -20.184 1.00 18.62 162 SER A C 1
ATOM 5992 O O . SER B 1 162 ? -42.393 -40.782 -19.627 1.00 17.77 162 SER A O 1
ATOM 5995 N N . LYS B 1 163 ? -42.157 -43.023 -19.610 1.00 19.58 163 LYS A N 1
ATOM 5996 C CA . LYS B 1 163 ? -42.551 -43.182 -18.207 1.00 20.63 163 LYS A CA 1
ATOM 5997 C C . LYS B 1 163 ? -41.596 -42.438 -17.275 1.00 20.12 163 LYS A C 1
ATOM 5998 O O . LYS B 1 163 ? -41.997 -42.053 -16.173 1.00 20.49 163 LYS A O 1
ATOM 6004 N N . LYS B 1 164 ? -40.343 -42.254 -17.708 1.00 19.39 164 LYS A N 1
ATOM 6005 C CA . LYS B 1 164 ? -39.364 -41.485 -16.957 1.00 19.15 164 LYS A CA 1
ATOM 6006 C C . LYS B 1 164 ? -39.360 -40.000 -17.333 1.00 18.27 164 LYS A C 1
ATOM 6007 O O . LYS B 1 164 ? -38.389 -39.303 -17.059 1.00 18.31 164 LYS A O 1
ATOM 6013 N N . GLN B 1 165 ? -40.452 -39.509 -17.930 1.00 17.71 165 GLN A N 1
ATOM 6014 C CA . GLN B 1 165 ? -40.617 -38.095 -18.257 1.00 17.07 165 GLN A CA 1
ATOM 6015 C C . GLN B 1 165 ? -41.989 -37.567 -17.778 1.00 17.02 165 GLN A C 1
ATOM 6016 O O . GLN B 1 165 ? -42.832 -37.193 -18.583 1.00 16.75 165 GLN A O 1
ATOM 6022 N N . PRO B 1 166 ? -42.219 -37.561 -16.450 1.00 17.46 166 PRO A N 1
ATOM 6023 C CA . PRO B 1 166 ? -43.462 -37.014 -15.915 1.00 17.72 166 PRO A CA 1
ATOM 6024 C C . PRO B 1 166 ? -43.683 -35.546 -16.276 1.00 17.37 166 PRO A C 1
ATOM 6025 O O . PRO B 1 166 ? -42.775 -34.718 -16.139 1.00 16.60 166 PRO A O 1
ATOM 6029 N N . ASP B 1 167 ? -44.890 -35.248 -16.737 1.00 17.60 167 ASP A N 1
ATOM 6030 C CA . ASP B 1 167 ? -45.259 -33.885 -17.122 1.00 17.69 167 ASP A CA 1
ATOM 6031 C C . ASP B 1 167 ? -45.390 -32.917 -15.946 1.00 17.57 167 ASP A C 1
ATOM 6032 O O . ASP B 1 167 ? -46.012 -33.229 -14.939 1.00 17.73 167 ASP A O 1
ATOM 6037 N N . LEU B 1 168 ? -44.883 -31.700 -16.156 1.00 17.08 168 LEU A N 1
ATOM 6038 C CA . LEU B 1 168 ? -44.957 -30.648 -15.154 1.00 17.16 168 LEU A CA 1
ATOM 6039 C C . LEU B 1 168 ? -46.322 -29.995 -15.214 1.00 17.39 168 LEU A C 1
ATOM 6040 O O . LEU B 1 168 ? -46.898 -29.861 -16.281 1.00 17.04 168 LEU A O 1
ATOM 6045 N N . ASN B 1 169 ? -46.802 -29.548 -14.061 1.00 17.97 169 ASN A N 1
ATOM 6046 C CA . ASN B 1 169 ? -48.090 -28.903 -13.932 1.00 18.26 169 ASN A CA 1
ATOM 6047 C C . ASN B 1 169 ? -47.949 -27.380 -13.984 1.00 18.24 169 ASN A C 1
ATOM 6048 O O . ASN B 1 169 ? -47.738 -26.721 -12.966 1.00 18.28 169 ASN A O 1
ATOM 6053 N N . TRP B 1 170 ? -48.125 -26.826 -15.178 1.00 18.31 170 TRP A N 1
ATOM 6054 C CA . TRP B 1 170 ? -48.040 -25.381 -15.376 1.00 18.44 170 TRP A CA 1
ATOM 6055 C C . TRP B 1 170 ? -49.186 -24.589 -14.745 1.00 19.23 170 TRP A C 1
ATOM 6056 O O . TRP B 1 170 ? -49.103 -23.363 -14.646 1.00 19.44 170 TRP A O 1
ATOM 6067 N N . GLU B 1 171 ? -50.235 -25.264 -14.276 1.00 19.96 171 GLU A N 1
ATOM 6068 C CA . GLU B 1 171 ? -51.288 -24.586 -13.529 1.00 21.22 171 GLU A CA 1
ATOM 6069 C C . GLU B 1 171 ? -50.760 -24.098 -12.180 1.00 21.55 171 GLU A C 1
ATOM 6070 O O . GLU B 1 171 ? -51.368 -23.236 -11.560 1.00 22.32 171 GLU A O 1
ATOM 6076 N N . ASN B 1 172 ? -49.657 -24.681 -11.714 1.00 21.19 172 ASN A N 1
ATOM 6077 C CA . ASN B 1 172 ? -49.110 -24.337 -10.413 1.00 21.85 172 ASN A CA 1
ATOM 6078 C C . ASN B 1 172 ? -48.166 -23.128 -10.547 1.00 21.29 172 ASN A C 1
ATOM 6079 O O . ASN B 1 172 ? -47.099 -23.270 -11.139 1.00 20.08 172 ASN A O 1
ATOM 6084 N N . PRO B 1 173 ? -48.537 -21.954 -9.976 1.00 21.50 173 PRO A N 1
ATOM 6085 C CA . PRO B 1 173 ? -47.670 -20.771 -10.114 1.00 21.53 173 PRO A CA 1
ATOM 6086 C C . PRO B 1 173 ? -46.266 -20.881 -9.476 1.00 22.10 173 PRO A C 1
ATOM 6087 O O . PRO B 1 173 ? -45.329 -20.233 -9.948 1.00 22.09 173 PRO A O 1
ATOM 6091 N N . LYS B 1 174 ? -46.119 -21.681 -8.425 1.00 23.22 174 LYS A N 1
ATOM 6092 C CA . LYS B 1 174 ? -44.795 -21.901 -7.823 1.00 24.01 174 LYS A CA 1
ATOM 6093 C C . LYS B 1 174 ? -43.870 -22.677 -8.779 1.00 22.61 174 LYS A C 1
ATOM 6094 O O . LYS B 1 174 ? -42.681 -22.388 -8.858 1.00 22.01 174 LYS A O 1
ATOM 6100 N N . LEU B 1 175 ? -44.429 -23.634 -9.520 1.00 21.56 175 LEU A N 1
ATOM 6101 C CA . LEU B 1 175 ? -43.676 -24.350 -10.538 1.00 20.76 175 LEU A CA 1
ATOM 6102 C C . LEU B 1 175 ? -43.221 -23.358 -11.602 1.00 19.97 175 LEU A C 1
ATOM 6103 O O . LEU B 1 175 ? -42.048 -23.339 -11.969 1.00 19.17 175 LEU A O 1
ATOM 6108 N N . ARG B 1 176 ? -44.131 -22.509 -12.073 1.00 19.81 176 ARG A N 1
ATOM 6109 C CA . ARG B 1 176 ? -43.782 -21.571 -13.144 1.00 19.69 176 ARG A CA 1
ATOM 6110 C C . ARG B 1 176 ? -42.616 -20.682 -12.695 1.00 20.40 176 ARG A C 1
ATOM 6111 O O . ARG B 1 176 ? -41.630 -20.528 -13.427 1.00 19.46 176 ARG A O 1
ATOM 6119 N N . GLN B 1 177 ? -42.706 -20.152 -11.474 1.00 21.62 177 GLN A N 1
ATOM 6120 C CA . GLN B 1 177 ? -41.626 -19.311 -10.939 1.00 22.76 177 GLN A CA 1
ATOM 6121 C C . GLN B 1 177 ? -40.281 -20.056 -10.799 1.00 22.04 177 GLN A C 1
ATOM 6122 O O . GLN B 1 177 ? -39.218 -19.463 -11.041 1.00 21.57 177 GLN A O 1
ATOM 6128 N N . ASP B 1 178 ? -40.325 -21.322 -10.392 1.00 21.73 178 ASP A N 1
ATOM 6129 C CA . ASP B 1 178 ? -39.113 -22.143 -10.302 1.00 21.60 178 ASP A CA 1
ATOM 6130 C C . ASP B 1 178 ? -38.498 -22.330 -11.690 1.00 20.52 178 ASP A C 1
ATOM 6131 O O . ASP B 1 178 ? -37.284 -22.260 -11.849 1.00 20.29 178 ASP A O 1
ATOM 6136 N N . VAL B 1 179 ? -39.335 -22.553 -12.698 1.00 19.22 179 VAL A N 1
ATOM 6137 C CA . VAL B 1 179 ? -38.834 -22.607 -14.066 1.00 18.85 179 VAL A CA 1
ATOM 6138 C C . VAL B 1 179 ? -38.183 -21.268 -14.469 1.00 18.52 179 VAL A C 1
ATOM 6139 O O . VAL B 1 179 ? -37.093 -21.243 -15.044 1.00 18.51 179 VAL A O 1
ATOM 6143 N N . TYR B 1 180 ? -38.849 -20.163 -14.175 1.00 18.48 180 TYR A N 1
ATOM 6144 C CA . TYR B 1 180 ? -38.310 -18.839 -14.515 1.00 18.80 180 TYR A CA 1
ATOM 6145 C C . TYR B 1 180 ? -36.979 -18.574 -13.821 1.00 19.29 180 TYR A C 1
ATOM 6146 O O . TYR B 1 180 ? -36.072 -18.028 -14.435 1.00 19.26 180 TYR A O 1
ATOM 6155 N N . ASN B 1 181 ? -36.847 -19.008 -12.572 1.00 19.86 181 ASN A N 1
ATOM 6156 C CA . ASN B 1 181 ? -35.582 -18.835 -11.838 1.00 20.50 181 ASN A CA 1
ATOM 6157 C C . ASN B 1 181 ? -34.464 -19.675 -12.446 1.00 20.07 181 ASN A C 1
ATOM 6158 O O . ASN B 1 181 ? -33.326 -19.214 -12.557 1.00 19.68 181 ASN A O 1
ATOM 6163 N N . MET B 1 182 ? -34.816 -20.874 -12.911 1.00 19.41 182 MET A N 1
ATOM 6164 C CA . MET B 1 182 ? -33.862 -21.755 -13.579 1.00 19.00 182 MET A CA 1
ATOM 6165 C C . MET B 1 182 ? -33.407 -21.150 -14.902 1.00 18.38 182 MET A C 1
ATOM 6166 O O . MET B 1 182 ? -32.244 -21.232 -15.258 1.00 18.01 182 MET A O 1
ATOM 6171 N N . MET B 1 183 ? -34.343 -20.565 -15.644 1.00 17.68 183 MET A N 1
ATOM 6172 C CA . MET B 1 183 ? -33.977 -19.879 -16.897 1.00 17.40 183 MET A CA 1
ATOM 6173 C C . MET B 1 183 ? -32.989 -18.741 -16.650 1.00 17.59 183 MET A C 1
ATOM 6174 O O . MET B 1 183 ? -32.019 -18.593 -17.387 1.00 17.15 183 MET A O 1
ATOM 6179 N N . LYS B 1 184 ? -33.249 -17.936 -15.621 1.00 17.71 184 LYS A N 1
ATOM 6180 C CA . LYS B 1 184 ? -32.362 -16.839 -15.272 1.00 18.59 184 LYS A CA 1
ATOM 6181 C C . LYS B 1 184 ? -30.946 -17.332 -14.940 1.00 18.90 184 LYS A C 1
ATOM 6182 O O . LYS B 1 184 ? -29.962 -16.669 -15.300 1.00 19.16 184 LYS A O 1
ATOM 6188 N N . PHE B 1 185 ? -30.829 -18.507 -14.325 1.00 18.78 185 PHE A N 1
ATOM 6189 C CA . PHE B 1 185 ? -29.502 -19.082 -14.073 1.00 19.30 185 PHE A CA 1
ATOM 6190 C C . PHE B 1 185 ? -28.681 -19.159 -15.361 1.00 18.73 185 PHE A C 1
ATOM 6191 O O . PHE B 1 185 ? -27.502 -18.724 -15.401 1.00 18.96 185 PHE A O 1
ATOM 6199 N N . TRP B 1 186 ? -29.300 -19.691 -16.410 1.00 17.84 186 TRP A N 1
ATOM 6200 C CA . TRP B 1 186 ? -28.620 -19.839 -17.701 1.00 17.57 186 TRP A CA 1
ATOM 6201 C C . TRP B 1 186 ? -28.429 -18.520 -18.445 1.00 17.71 186 TRP A C 1
ATOM 6202 O O . TRP B 1 186 ? -27.357 -18.268 -19.011 1.00 17.40 186 TRP A O 1
ATOM 6213 N N . LEU B 1 187 ? -29.458 -17.679 -18.443 1.00 17.90 187 LEU A N 1
ATOM 6214 C CA . LEU B 1 187 ? -29.377 -16.408 -19.151 1.00 18.45 187 LEU A CA 1
ATOM 6215 C C . LEU B 1 187 ? -28.371 -15.471 -18.459 1.00 19.10 187 LEU A C 1
ATOM 6216 O O . LEU B 1 187 ? -27.655 -14.723 -19.129 1.00 19.21 187 LEU A O 1
ATOM 6221 N N . ASP B 1 188 ? -28.260 -15.557 -17.135 1.00 19.63 188 ASP A N 1
ATOM 6222 C CA . ASP B 1 188 ? -27.233 -14.784 -16.406 1.00 20.68 188 ASP A CA 1
ATOM 6223 C C . ASP B 1 188 ? -25.795 -15.193 -16.772 1.00 20.92 188 ASP A C 1
ATOM 6224 O O . ASP B 1 188 ? -24.883 -14.379 -16.676 1.00 21.08 188 ASP A O 1
ATOM 6229 N N . LYS B 1 189 ? -25.607 -16.446 -17.178 1.00 20.51 189 LYS A N 1
ATOM 6230 C CA . LYS B 1 189 ? -24.306 -16.918 -17.653 1.00 21.05 189 LYS A CA 1
ATOM 6231 C C . LYS B 1 189 ? -23.977 -16.408 -19.047 1.00 20.83 189 LYS A C 1
ATOM 6232 O O . LYS B 1 189 ? -22.819 -16.468 -19.470 1.00 20.91 189 LYS A O 1
ATOM 6238 N N . GLY B 1 190 ? -24.997 -15.954 -19.770 1.00 20.25 190 GLY A N 1
ATOM 6239 C CA . GLY B 1 190 ? -24.829 -15.315 -21.062 1.00 20.41 190 GLY A CA 1
ATOM 6240 C C . GLY B 1 190 ? -25.160 -16.237 -22.231 1.00 20.06 190 GLY A C 1
ATOM 6241 O O . GLY B 1 190 ? -24.729 -15.974 -23.349 1.00 19.99 190 GLY A O 1
ATOM 6242 N N . ILE B 1 191 ? -25.933 -17.304 -22.017 1.00 19.84 191 ILE A N 1
ATOM 6243 C CA . ILE B 1 191 ? -26.411 -18.063 -23.178 1.00 19.68 191 ILE A CA 1
ATOM 6244 C C . ILE B 1 191 ? -27.308 -17.155 -24.008 1.00 19.10 191 ILE A C 1
ATOM 6245 O O . ILE B 1 191 ? -27.903 -16.207 -23.469 1.00 18.80 191 ILE A O 1
ATOM 6250 N N . ASP B 1 192 ? -27.392 -17.440 -25.306 1.00 18.01 192 ASP A N 1
ATOM 6251 C CA . ASP B 1 192 ? -27.930 -16.481 -26.261 1.00 17.72 192 ASP A CA 1
ATOM 6252 C C . ASP B 1 192 ? -29.352 -16.792 -26.696 1.00 17.27 192 ASP A C 1
ATOM 6253 O O . ASP B 1 192 ? -29.938 -16.081 -27.520 1.00 17.68 192 ASP A O 1
ATOM 6258 N N . GLY B 1 193 ? -29.923 -17.843 -26.139 1.00 16.62 193 GLY A N 1
ATOM 6259 C CA . GLY B 1 193 ? -31.327 -18.144 -26.416 1.00 16.41 193 GLY A CA 1
ATOM 6260 C C . GLY B 1 193 ? -31.735 -19.531 -26.043 1.00 15.99 193 GLY A C 1
ATOM 6261 O O . GLY B 1 193 ? -30.898 -20.341 -25.613 1.00 15.60 193 GLY A O 1
ATOM 6262 N N . PHE B 1 194 ? -33.026 -19.801 -26.251 1.00 15.87 194 PHE A N 1
ATOM 6263 C CA . PHE B 1 194 ? -33.617 -21.083 -25.936 1.00 16.11 194 PHE A CA 1
ATOM 6264 C C . PHE B 1 194 ? -34.511 -21.520 -27.070 1.00 16.15 194 PHE A C 1
ATOM 6265 O O . PHE B 1 194 ? -35.257 -20.687 -27.614 1.00 16.07 194 PHE A O 1
ATOM 6273 N N . ARG B 1 195 ? -34.444 -22.814 -27.403 1.00 16.08 195 ARG A N 1
ATOM 6274 C CA . ARG B 1 195 ? -35.517 -23.487 -28.108 1.00 16.64 195 ARG A CA 1
ATOM 6275 C C . ARG B 1 195 ? -36.475 -24.061 -27.060 1.00 16.44 195 ARG A C 1
ATOM 6276 O O . ARG B 1 195 ? -36.103 -24.954 -26.289 1.00 15.83 195 ARG A O 1
ATOM 6284 N N . MET B 1 196 ? -37.702 -23.548 -27.047 1.00 16.32 196 MET A N 1
ATOM 6285 C CA . MET B 1 196 ? -38.685 -23.964 -26.063 1.00 16.93 196 MET A CA 1
ATOM 6286 C C . MET B 1 196 ? -39.412 -25.202 -26.543 1.00 16.50 196 MET A C 1
ATOM 6287 O O . MET B 1 196 ? -40.260 -25.135 -27.436 1.00 16.03 196 MET A O 1
ATOM 6292 N N . ASP B 1 197 ? -39.068 -26.333 -25.938 1.00 16.30 197 ASP A N 1
ATOM 6293 C CA . ASP B 1 197 ? -39.472 -27.638 -26.462 1.00 16.60 197 ASP A CA 1
ATOM 6294 C C . ASP B 1 197 ? -40.958 -27.927 -26.233 1.00 15.85 197 ASP A C 1
ATOM 6295 O O . ASP B 1 197 ? -41.461 -27.724 -25.149 1.00 15.69 197 ASP A O 1
ATOM 6300 N N . VAL B 1 198 ? -41.624 -28.435 -27.268 1.00 15.25 198 VAL A N 1
ATOM 6301 C CA . VAL B 1 198 ? -43.066 -28.728 -27.279 1.00 15.27 198 VAL A CA 1
ATOM 6302 C C . VAL B 1 198 ? -43.830 -27.783 -26.364 1.00 15.20 198 VAL A C 1
ATOM 6303 O O . VAL B 1 198 ? -44.643 -28.192 -25.538 1.00 15.44 198 VAL A O 1
ATOM 6307 N N . ILE B 1 199 ? -43.549 -26.496 -26.530 1.00 15.03 199 ILE A N 1
ATOM 6308 C CA . ILE B 1 199 ? -43.999 -25.496 -25.574 1.00 15.25 199 ILE A CA 1
ATOM 6309 C C . ILE B 1 199 ? -45.506 -25.247 -25.678 1.00 15.42 199 ILE A C 1
ATOM 6310 O O . ILE B 1 199 ? -46.111 -24.715 -24.731 1.00 15.95 199 ILE A O 1
ATOM 6315 N N . ASN B 1 200 ? -46.124 -25.672 -26.782 1.00 15.11 200 ASN A N 1
ATOM 6316 C CA . ASN B 1 200 ? -47.594 -25.689 -26.872 1.00 15.51 200 ASN A CA 1
ATOM 6317 C C . ASN B 1 200 ? -48.292 -26.926 -26.255 1.00 15.58 200 ASN A C 1
ATOM 6318 O O . ASN B 1 200 ? -49.482 -27.125 -26.487 1.00 15.67 200 ASN A O 1
ATOM 6323 N N . PHE B 1 201 ? -47.557 -27.749 -25.501 1.00 15.73 201 PHE A N 1
ATOM 6324 C CA . PHE B 1 201 ? -48.111 -28.930 -24.804 1.00 16.24 201 PHE A CA 1
ATOM 6325 C C . PHE B 1 201 ? -48.379 -28.639 -23.327 1.00 16.34 201 PHE A C 1
ATOM 6326 O O . PHE B 1 201 ? -48.863 -29.529 -22.623 1.00 16.43 201 PHE A O 1
ATOM 6334 N N . ILE B 1 202 ? -48.052 -27.426 -22.858 1.00 15.97 202 ILE A N 1
ATOM 6335 C CA . ILE B 1 202 ? -48.007 -27.134 -21.408 1.00 16.32 202 ILE A CA 1
ATOM 6336 C C . ILE B 1 202 ? -49.339 -26.714 -20.806 1.00 16.65 202 ILE A C 1
ATOM 6337 O O . ILE B 1 202 ? -49.444 -26.618 -19.597 1.00 17.23 202 ILE A O 1
ATOM 6342 N N . SER B 1 203 ? -50.351 -26.476 -21.633 1.00 16.75 203 SER A N 1
ATOM 6343 C CA . SER B 1 203 ? -51.689 -26.126 -21.149 1.00 17.35 203 SER A CA 1
ATOM 6344 C C . SER B 1 203 ? -52.600 -27.352 -21.305 1.00 18.09 203 SER A C 1
ATOM 6345 O O . SER B 1 203 ? -53.104 -27.641 -22.397 1.00 18.04 203 SER A O 1
ATOM 6348 N N . LYS B 1 204 ? -52.778 -28.070 -20.197 1.00 18.52 204 LYS A N 1
ATOM 6349 C CA . LYS B 1 204 ? -53.620 -29.280 -20.160 1.00 19.49 204 LYS A CA 1
ATOM 6350 C C . LYS B 1 204 ? -55.039 -28.925 -19.740 1.00 20.24 204 LYS A C 1
ATOM 6351 O O . LYS B 1 204 ? -55.244 -27.960 -19.004 1.00 20.48 204 LYS A O 1
ATOM 6357 N N . ASN B 1 205 ? -55.997 -29.745 -20.170 1.00 20.77 205 ASN A N 1
ATOM 6358 C CA . ASN B 1 205 ? -57.336 -29.754 -19.579 1.00 21.86 205 ASN A CA 1
ATOM 6359 C C . ASN B 1 205 ? -57.259 -30.649 -18.346 1.00 22.59 205 ASN A C 1
ATOM 6360 O O . ASN B 1 205 ? -57.235 -31.876 -18.471 1.00 22.42 205 ASN A O 1
ATOM 6365 N N . THR B 1 206 ? -57.230 -30.041 -17.162 1.00 23.48 206 THR A N 1
ATOM 6366 C CA . THR B 1 206 ? -57.024 -30.785 -15.912 1.00 24.74 206 THR A CA 1
ATOM 6367 C C . THR B 1 206 ? -58.234 -31.638 -15.471 1.00 25.68 206 THR A C 1
ATOM 6368 O O . THR B 1 206 ? -58.134 -32.413 -14.515 1.00 25.68 206 THR A O 1
ATOM 6372 N N . ASP B 1 207 ? -59.356 -31.532 -16.175 1.00 26.32 207 ASP A N 1
ATOM 6373 C CA . ASP B 1 207 ? -60.422 -32.537 -16.040 1.00 27.55 207 ASP A CA 1
ATOM 6374 C C . ASP B 1 207 ? -60.101 -33.871 -16.719 1.00 26.81 207 ASP A C 1
ATOM 6375 O O . ASP B 1 207 ? -60.754 -34.870 -16.426 1.00 26.66 207 ASP A O 1
ATOM 6380 N N . PHE B 1 208 ? -59.092 -33.883 -17.598 1.00 25.09 208 PHE A N 1
ATOM 6381 C CA . PHE B 1 208 ? -58.632 -35.091 -18.306 1.00 24.87 208 PHE A CA 1
ATOM 6382 C C . PHE B 1 208 ? -59.779 -35.984 -18.757 1.00 25.82 208 PHE A C 1
ATOM 6383 O O . PHE B 1 208 ? -59.906 -37.111 -18.288 1.00 26.00 208 PHE A O 1
ATOM 6391 N N . PRO B 1 209 ? -60.628 -35.471 -19.659 1.00 26.18 209 PRO A N 1
ATOM 6392 C CA . PRO B 1 209 ? -61.689 -36.305 -20.192 1.00 27.08 209 PRO A CA 1
ATOM 6393 C C . PRO B 1 209 ? -61.092 -37.302 -21.170 1.00 27.14 209 PRO A C 1
ATOM 6394 O O . PRO B 1 209 ? -59.997 -37.073 -21.683 1.00 26.34 209 PRO A O 1
ATOM 6398 N N . ASP B 1 210 ? -61.799 -38.405 -21.412 1.00 27.97 210 ASP A N 1
ATOM 6399 C CA . ASP B 1 210 ? -61.398 -39.338 -22.469 1.00 28.27 210 ASP A CA 1
ATOM 6400 C C . ASP B 1 210 ? -61.489 -38.633 -23.803 1.00 28.63 210 ASP A C 1
ATOM 6401 O O . ASP B 1 210 ? -62.311 -37.733 -23.974 1.00 29.64 210 ASP A O 1
ATOM 6406 N N . GLY B 1 211 ? -60.622 -39.020 -24.729 1.00 28.67 211 GLY A N 1
ATOM 6407 C CA . GLY B 1 211 ? -60.711 -38.591 -26.113 1.00 29.07 211 GLY A CA 1
ATOM 6408 C C . GLY B 1 211 ? -61.416 -39.639 -26.958 1.00 30.34 211 GLY A C 1
ATOM 6409 O O . GLY B 1 211 ? -61.540 -40.793 -26.533 1.00 30.75 211 GLY A O 1
ATOM 6410 N N . PRO B 1 212 ? -61.871 -39.253 -28.166 1.00 31.48 212 PRO A N 1
ATOM 6411 C CA . PRO B 1 212 ? -62.451 -40.241 -29.068 1.00 32.90 212 PRO A CA 1
ATOM 6412 C C . PRO B 1 212 ? -61.369 -41.206 -29.550 1.00 33.54 212 PRO A C 1
ATOM 6413 O O . PRO B 1 212 ? -60.261 -40.770 -29.875 1.00 32.17 212 PRO A O 1
ATOM 6417 N N . VAL B 1 213 ? -61.683 -42.499 -29.536 1.00 35.34 213 VAL A N 1
ATOM 6418 C CA . VAL B 1 213 ? -60.758 -43.529 -30.006 1.00 37.03 213 VAL A CA 1
ATOM 6419 C C . VAL B 1 213 ? -61.107 -43.870 -31.457 1.00 39.24 213 VAL A C 1
ATOM 6420 O O . VAL B 1 213 ? -62.169 -44.450 -31.707 1.00 39.82 213 VAL A O 1
ATOM 6424 N N . PRO B 1 214 ? -60.230 -43.514 -32.424 1.00 40.91 214 PRO A N 1
ATOM 6425 C CA . PRO B 1 214 ? -60.555 -43.821 -33.827 1.00 43.31 214 PRO A CA 1
ATOM 6426 C C . PRO B 1 214 ? -60.653 -45.325 -34.101 1.00 45.52 214 PRO A C 1
ATOM 6427 O O . PRO B 1 214 ? -60.055 -46.122 -33.366 1.00 45.85 214 PRO A O 1
ATOM 6431 N N . ASP B 1 215 ? -61.404 -45.703 -35.137 1.00 48.59 215 ASP A N 1
ATOM 6432 C CA . ASP B 1 215 ? -61.500 -47.107 -35.567 1.00 51.04 215 ASP A CA 1
ATOM 6433 C C . ASP B 1 215 ? -60.116 -47.762 -35.661 1.00 51.33 215 ASP A C 1
ATOM 6434 O O . ASP B 1 215 ? -59.202 -47.198 -36.265 1.00 50.76 215 ASP A O 1
ATOM 6439 N N . GLY B 1 216 ? -59.976 -48.944 -35.058 1.00 52.15 216 GLY A N 1
ATOM 6440 C CA . GLY B 1 216 ? -58.734 -49.715 -35.113 1.00 52.65 216 GLY A CA 1
ATOM 6441 C C . GLY B 1 216 ? -57.589 -49.188 -34.265 1.00 51.99 216 GLY A C 1
ATOM 6442 O O . GLY B 1 216 ? -56.436 -49.535 -34.521 1.00 52.64 216 GLY A O 1
ATOM 6443 N N . GLN B 1 217 ? -57.903 -48.353 -33.266 1.00 51.41 217 GLN A N 1
ATOM 6444 C CA . GLN B 1 217 ? -56.918 -47.793 -32.335 1.00 48.91 217 GLN A CA 1
ATOM 6445 C C . GLN B 1 217 ? -57.288 -48.193 -30.915 1.00 46.61 217 GLN A C 1
ATOM 6446 O O . GLN B 1 217 ? -58.375 -48.726 -30.671 1.00 47.37 217 GLN A O 1
ATOM 6452 N N . ILE B 1 218 ? -56.375 -47.908 -29.986 1.00 42.96 218 ILE A N 1
ATOM 6453 C CA . ILE B 1 218 ? -56.541 -48.204 -28.560 1.00 40.82 218 ILE A CA 1
ATOM 6454 C C . ILE B 1 218 ? -56.719 -46.930 -27.717 1.00 36.98 218 ILE A C 1
ATOM 6455 O O . ILE B 1 218 ? -57.503 -46.920 -26.774 1.00 36.50 218 ILE A O 1
ATOM 6460 N N . TYR B 1 219 ? -55.988 -45.869 -28.049 1.00 33.20 219 TYR A N 1
ATOM 6461 C CA . TYR B 1 219 ? -55.956 -44.661 -27.230 1.00 30.59 219 TYR A CA 1
ATOM 6462 C C . TYR B 1 219 ? -56.770 -43.509 -27.817 1.00 30.44 219 TYR A C 1
ATOM 6463 O O . TYR B 1 219 ? -56.981 -43.414 -29.033 1.00 30.07 219 TYR A O 1
ATOM 6472 N N . GLY B 1 220 ? -57.217 -42.637 -26.922 1.00 30.40 220 GLY A N 1
ATOM 6473 C CA . GLY B 1 220 ? -58.055 -41.505 -27.279 1.00 31.11 220 GLY A CA 1
ATOM 6474 C C . GLY B 1 220 ? -57.263 -40.320 -27.792 1.00 31.52 220 GLY A C 1
ATOM 6475 O O . GLY B 1 220 ? -56.223 -39.975 -27.233 1.00 30.66 220 GLY A O 1
ATOM 6476 N N . ASP B 1 221 ? -57.777 -39.688 -28.847 1.00 32.63 221 ASP A N 1
ATOM 6477 C CA . ASP B 1 221 ? -57.207 -38.454 -29.374 1.00 33.02 221 ASP A CA 1
ATOM 6478 C C . ASP B 1 221 ? -57.480 -37.307 -28.403 1.00 31.52 221 ASP A C 1
ATOM 6479 O O . ASP B 1 221 ? -58.636 -37.000 -28.099 1.00 31.32 221 ASP A O 1
ATOM 6484 N N . ALA B 1 222 ? -56.416 -36.671 -27.927 1.00 29.66 222 ALA A N 1
ATOM 6485 C CA . ALA B 1 222 ? -56.528 -35.594 -26.947 1.00 29.17 222 ALA A CA 1
ATOM 6486 C C . ALA B 1 222 ? -56.944 -34.252 -27.557 1.00 29.09 222 ALA A C 1
ATOM 6487 O O . ALA B 1 222 ? -57.610 -33.449 -26.889 1.00 27.70 222 ALA A O 1
ATOM 6489 N N . GLY B 1 223 ? -56.505 -33.999 -28.798 1.00 29.18 223 GLY A N 1
ATOM 6490 C CA . GLY B 1 223 ? -56.651 -32.684 -29.450 1.00 29.00 223 GLY A CA 1
ATOM 6491 C C . GLY B 1 223 ? -56.257 -31.552 -28.527 1.00 28.17 223 GLY A C 1
ATOM 6492 O O . GLY B 1 223 ? -55.161 -31.575 -27.903 1.00 29.53 223 GLY A O 1
ATOM 6493 N N . ASN B 1 224 ? -57.181 -30.618 -28.326 1.00 27.47 224 ASN A N 1
ATOM 6494 C CA . ASN B 1 224 ? -56.886 -29.422 -27.528 1.00 26.33 224 ASN A CA 1
ATOM 6495 C C . ASN B 1 224 ? -56.764 -29.616 -26.025 1.00 24.87 224 ASN A C 1
ATOM 6496 O O . ASN B 1 224 ? -56.499 -28.651 -25.313 1.00 24.74 224 ASN A O 1
ATOM 6501 N N . ASP B 1 225 ? -56.947 -30.835 -25.529 1.00 23.85 225 ASP A N 1
ATOM 6502 C CA . ASP B 1 225 ? -56.803 -31.087 -24.099 1.00 23.64 225 ASP A CA 1
ATOM 6503 C C . ASP B 1 225 ? -55.366 -31.213 -23.613 1.00 22.24 225 ASP A C 1
ATOM 6504 O O . ASP B 1 225 ? -55.130 -31.198 -22.402 1.00 21.64 225 ASP A O 1
ATOM 6509 N N . PHE B 1 226 ? -54.397 -31.336 -24.525 1.00 21.49 226 PHE A N 1
ATOM 6510 C CA . PHE B 1 226 ? -53.001 -30.977 -24.167 1.00 20.80 226 PHE A CA 1
ATOM 6511 C C . PHE B 1 226 ? -52.237 -30.181 -25.225 1.00 20.20 226 PHE A C 1
ATOM 6512 O O . PHE B 1 226 ? -51.287 -29.486 -24.878 1.00 19.36 226 PHE A O 1
ATOM 6520 N N . CYS B 1 227 ? -52.612 -30.300 -26.489 1.00 20.15 227 CYS A N 1
ATOM 6521 C CA . CYS B 1 227 ? -51.932 -29.581 -27.559 1.00 20.26 227 CYS A CA 1
ATOM 6522 C C . CYS B 1 227 ? -52.711 -28.319 -27.911 1.00 19.18 227 CYS A C 1
ATOM 6523 O O . CYS B 1 227 ? -53.895 -28.413 -28.233 1.00 19.44 227 CYS A O 1
ATOM 6526 N N . ASN B 1 228 ? -52.054 -27.159 -27.881 1.00 17.76 228 ASN A N 1
ATOM 6527 C CA . ASN B 1 228 ? -52.713 -25.864 -28.153 1.00 17.35 228 ASN A CA 1
ATOM 6528 C C . ASN B 1 228 ? -53.870 -25.598 -27.189 1.00 16.88 228 ASN A C 1
ATOM 6529 O O . ASN B 1 228 ? -54.972 -25.212 -27.592 1.00 17.24 228 ASN A O 1
ATOM 6534 N N . GLY B 1 229 ? -53.584 -25.778 -25.913 1.00 16.05 229 GLY A N 1
ATOM 6535 C CA . GLY B 1 229 ? -54.533 -25.460 -24.868 1.00 16.17 229 GLY A CA 1
ATOM 6536 C C . GLY B 1 229 ? -54.679 -23.967 -24.696 1.00 16.18 229 GLY A C 1
ATOM 6537 O O . GLY B 1 229 ? -53.920 -23.184 -25.286 1.00 15.80 229 GLY A O 1
ATOM 6538 N N . PRO B 1 230 ? -55.660 -23.550 -23.892 1.00 16.37 230 PRO A N 1
ATOM 6539 C CA . PRO B 1 230 ? -56.017 -22.132 -23.838 1.00 16.55 230 PRO A CA 1
ATOM 6540 C C . PRO B 1 230 ? -54.949 -21.192 -23.283 1.00 16.18 230 PRO A C 1
ATOM 6541 O O . PRO B 1 230 ? -54.938 -20.039 -23.672 1.00 16.46 230 PRO A O 1
ATOM 6545 N N . ARG B 1 231 ? -54.085 -21.683 -22.395 1.00 16.03 231 ARG A N 1
ATOM 6546 C CA . ARG B 1 231 ? -53.160 -20.828 -21.632 1.00 16.32 231 ARG A CA 1
ATOM 6547 C C . ARG B 1 231 ? -51.767 -20.607 -22.238 1.00 15.90 231 ARG A C 1
ATOM 6548 O O . ARG B 1 231 ? -50.899 -20.029 -21.582 1.00 15.60 231 ARG A O 1
ATOM 6556 N N . ILE B 1 232 ? -51.533 -21.034 -23.473 1.00 15.76 232 ILE A N 1
ATOM 6557 C CA . ILE B 1 232 ? -50.178 -20.927 -24.022 1.00 15.47 232 ILE A CA 1
ATOM 6558 C C . ILE B 1 232 ? -49.742 -19.461 -24.190 1.00 15.54 232 ILE A C 1
ATOM 6559 O O . ILE B 1 232 ? -48.650 -19.097 -23.754 1.00 15.01 232 ILE A O 1
ATOM 6564 N N . HIS B 1 233 ? -50.588 -18.627 -24.796 1.00 16.04 233 HIS A N 1
ATOM 6565 C CA . HIS B 1 233 ? -50.258 -17.198 -24.926 1.00 16.46 233 HIS A CA 1
ATOM 6566 C C . HIS B 1 233 ? -49.986 -16.562 -23.559 1.00 16.69 233 HIS A C 1
ATOM 6567 O O . HIS B 1 233 ? -49.011 -15.834 -23.399 1.00 16.22 233 HIS A O 1
ATOM 6574 N N . GLU B 1 234 ? -50.841 -16.862 -22.584 1.00 17.24 234 GLU A N 1
ATOM 6575 C CA . GLU B 1 234 ? -50.693 -16.341 -21.229 1.00 17.82 234 GLU A CA 1
ATOM 6576 C C . GLU B 1 234 ? -49.334 -16.731 -20.649 1.00 17.21 234 GLU A C 1
ATOM 6577 O O . GLU B 1 234 ? -48.635 -15.883 -20.104 1.00 16.66 234 GLU A O 1
ATOM 6583 N N . PHE B 1 235 ? -48.995 -18.019 -20.735 1.00 16.85 235 PHE A N 1
ATOM 6584 C CA . PHE B 1 235 ? -47.739 -18.511 -20.158 1.00 16.49 235 PHE A CA 1
ATOM 6585 C C . PHE B 1 235 ? -46.510 -17.920 -20.862 1.00 16.65 235 PHE A C 1
ATOM 6586 O O . PHE B 1 235 ? -45.529 -17.531 -20.200 1.00 16.32 235 PHE A O 1
ATOM 6594 N N . LEU B 1 236 ? -46.565 -17.822 -22.185 1.00 16.84 236 LEU A N 1
ATOM 6595 C CA . LEU B 1 236 ? -45.466 -17.209 -22.942 1.00 17.49 236 LEU A CA 1
ATOM 6596 C C . LEU B 1 236 ? -45.279 -15.717 -22.611 1.00 18.21 236 LEU A C 1
ATOM 6597 O O . LEU B 1 236 ? -44.134 -15.241 -22.475 1.00 17.85 236 LEU A O 1
ATOM 6602 N N . GLN B 1 237 ? -46.382 -14.996 -22.446 1.00 19.11 237 GLN A N 1
ATOM 6603 C CA . GLN B 1 237 ? -46.320 -13.585 -22.040 1.00 20.58 237 GLN A CA 1
ATOM 6604 C C . GLN B 1 237 ? -45.710 -13.451 -20.651 1.00 19.96 237 GLN A C 1
ATOM 6605 O O . GLN B 1 237 ? -44.892 -12.562 -20.400 1.00 19.12 237 GLN A O 1
ATOM 6611 N N . GLU B 1 238 ? -46.116 -14.346 -19.760 1.00 19.64 238 GLU A N 1
ATOM 6612 C CA . GLU B 1 238 ? -45.626 -14.326 -18.380 1.00 20.12 238 GLU A CA 1
ATOM 6613 C C . GLU B 1 238 ? -44.134 -14.595 -18.329 1.00 19.68 238 GLU A C 1
ATOM 6614 O O . GLU B 1 238 ? -43.387 -13.900 -17.621 1.00 19.73 238 GLU A O 1
ATOM 6620 N N . MET B 1 239 ? -43.717 -15.612 -19.076 1.00 18.91 239 MET A N 1
ATOM 6621 C CA . MET B 1 239 ? -42.307 -15.972 -19.201 1.00 19.51 239 MET A CA 1
ATOM 6622 C C . MET B 1 239 ? -41.493 -14.833 -19.802 1.00 19.65 239 MET A C 1
ATOM 6623 O O . MET B 1 239 ? -40.383 -14.540 -19.334 1.00 19.45 239 MET A O 1
ATOM 6628 N N . ASN B 1 240 ? -42.039 -14.194 -20.837 1.00 19.62 240 ASN A N 1
ATOM 6629 C CA . ASN B 1 240 ? -41.338 -13.089 -21.478 1.00 20.87 240 ASN A CA 1
ATOM 6630 C C . ASN B 1 240 ? -41.162 -11.923 -20.519 1.00 21.66 240 ASN A C 1
ATOM 6631 O O . ASN B 1 240 ? -40.073 -11.371 -20.420 1.00 21.45 240 ASN A O 1
ATOM 6636 N N . GLN B 1 241 ? -42.218 -11.576 -19.793 1.00 22.75 241 GLN A N 1
ATOM 6637 C CA . GLN B 1 241 ? -42.163 -10.464 -18.847 1.00 25.05 241 GLN A CA 1
ATOM 6638 C C . GLN B 1 241 ? -41.193 -10.747 -17.679 1.00 24.01 241 GLN A C 1
ATOM 6639 O O . GLN B 1 241 ? -40.451 -9.859 -17.270 1.00 23.80 241 GLN A O 1
ATOM 6645 N N . GLU B 1 242 ? -41.208 -11.969 -17.151 1.00 22.61 242 GLU A N 1
ATOM 6646 C CA . GLU B 1 242 ? -40.422 -12.305 -15.962 1.00 22.96 242 GLU A CA 1
ATOM 6647 C C . GLU B 1 242 ? -38.963 -12.606 -16.302 1.00 22.09 242 GLU A C 1
ATOM 6648 O O . GLU B 1 242 ? -38.083 -12.325 -15.490 1.00 22.26 242 GLU A O 1
ATOM 6654 N N . VAL B 1 243 ? -38.709 -13.146 -17.496 1.00 20.74 243 VAL A N 1
ATOM 6655 C CA . VAL B 1 243 ? -37.382 -13.630 -17.875 1.00 20.66 243 VAL A CA 1
ATOM 6656 C C . VAL B 1 243 ? -36.829 -13.052 -19.186 1.00 20.66 243 VAL A C 1
ATOM 6657 O O . VAL B 1 243 ? -35.891 -12.265 -19.151 1.00 20.45 243 VAL A O 1
ATOM 6661 N N . THR B 1 244 ? -37.369 -13.471 -20.331 1.00 20.64 244 THR A N 1
ATOM 6662 C CA . THR B 1 244 ? -36.638 -13.323 -21.600 1.00 20.87 244 THR A CA 1
ATOM 6663 C C . THR B 1 244 ? -36.503 -11.880 -22.107 1.00 21.22 244 THR A C 1
ATOM 6664 O O . THR B 1 244 ? -35.502 -11.566 -22.785 1.00 21.24 244 THR A O 1
ATOM 6668 N N . SER B 1 245 ? -37.485 -11.020 -21.785 1.00 21.11 245 SER A N 1
ATOM 6669 C CA . SER B 1 245 ? -37.428 -9.574 -22.084 1.00 21.57 245 SER A CA 1
ATOM 6670 C C . SER B 1 245 ? -36.201 -8.869 -21.508 1.00 21.77 245 SER A C 1
ATOM 6671 O O . SER B 1 245 ? -35.861 -7.781 -21.952 1.00 22.49 245 SER A O 1
ATOM 6674 N N . LYS B 1 246 ? -35.582 -9.455 -20.488 1.00 21.54 246 LYS A N 1
ATOM 6675 C CA . LYS B 1 246 ? -34.476 -8.831 -19.779 1.00 22.02 246 LYS A CA 1
ATOM 6676 C C . LYS B 1 246 ? -33.080 -9.142 -20.356 1.00 21.71 246 LYS A C 1
ATOM 6677 O O . LYS B 1 246 ? -32.079 -8.644 -19.834 1.00 21.32 246 LYS A O 1
ATOM 6683 N N . TYR B 1 247 ? -33.024 -9.924 -21.437 1.00 20.90 247 TYR A N 1
ATOM 6684 C CA . TYR B 1 247 ? -31.774 -10.343 -22.057 1.00 20.75 247 TYR A CA 1
ATOM 6685 C C . TYR B 1 247 ? -31.860 -10.193 -23.560 1.00 21.28 247 TYR A C 1
ATOM 6686 O O . TYR B 1 247 ? -32.939 -10.222 -24.122 1.00 20.77 247 TYR A O 1
ATOM 6695 N N . ASP B 1 248 ? -30.704 -10.079 -24.206 1.00 21.76 248 ASP A N 1
ATOM 6696 C CA . ASP B 1 248 ? -30.651 -9.959 -25.661 1.00 22.52 248 ASP A CA 1
ATOM 6697 C C . ASP B 1 248 ? -30.520 -11.373 -26.213 1.00 21.69 248 ASP A C 1
ATOM 6698 O O . ASP B 1 248 ? -29.423 -11.830 -26.473 1.00 22.10 248 ASP A O 1
ATOM 6703 N N . VAL B 1 249 ? -31.647 -12.058 -26.365 1.00 21.00 249 VAL A N 1
ATOM 6704 C CA . VAL B 1 249 ? -31.638 -13.472 -26.698 1.00 20.61 249 VAL A CA 1
ATOM 6705 C C . VAL B 1 249 ? -32.666 -13.794 -27.777 1.00 20.42 249 VAL A C 1
ATOM 6706 O O . VAL B 1 249 ? -33.573 -13.011 -28.015 1.00 20.85 249 VAL A O 1
ATOM 6710 N N . MET B 1 250 ? -32.498 -14.940 -28.427 1.00 19.61 250 MET A N 1
ATOM 6711 C CA . MET B 1 250 ? -33.478 -15.424 -29.407 1.00 19.89 250 MET A CA 1
ATOM 6712 C C . MET B 1 250 ? -34.300 -16.535 -28.785 1.00 19.27 250 MET A C 1
ATOM 6713 O O . MET B 1 250 ? -33.758 -17.412 -28.110 1.00 19.29 250 MET A O 1
ATOM 6718 N N . THR B 1 251 ? -35.607 -16.498 -28.993 1.00 18.01 251 THR A N 1
ATOM 6719 C CA . THR B 1 251 ? -36.473 -17.527 -28.464 1.00 17.67 251 THR A CA 1
ATOM 6720 C C . THR B 1 251 ? -37.194 -18.179 -29.619 1.00 16.61 251 THR A C 1
ATOM 6721 O O . THR B 1 251 ? -37.681 -17.502 -30.526 1.00 16.68 251 THR A O 1
ATOM 6725 N N . VAL B 1 252 ? -37.220 -19.501 -29.592 1.00 16.22 252 VAL A N 1
ATOM 6726 C CA . VAL B 1 252 ? -37.821 -20.318 -30.637 1.00 15.73 252 VAL A CA 1
ATOM 6727 C C . VAL B 1 252 ? -38.870 -21.186 -29.974 1.00 15.79 252 VAL A C 1
ATOM 6728 O O . VAL B 1 252 ? -38.549 -21.902 -29.042 1.00 16.16 252 VAL A O 1
ATOM 6732 N N . GLY B 1 253 ? -40.107 -21.136 -30.454 1.00 15.15 253 GLY A N 1
ATOM 6733 C CA . GLY B 1 253 ? -41.174 -21.999 -29.932 1.00 15.47 253 GLY A CA 1
ATOM 6734 C C . GLY B 1 253 ? -41.364 -23.248 -30.778 1.00 15.20 253 GLY A C 1
ATOM 6735 O O . GLY B 1 253 ? -41.831 -23.160 -31.932 1.00 15.03 253 GLY A O 1
ATOM 6736 N N . GLU B 1 254 ? -41.023 -24.410 -30.216 1.00 15.03 254 GLU A N 1
ATOM 6737 C CA . GLU B 1 254 ? -41.282 -25.682 -30.861 1.00 15.26 254 GLU A CA 1
ATOM 6738 C C . GLU B 1 254 ? -42.739 -26.080 -30.588 1.00 15.32 254 GLU A C 1
ATOM 6739 O O . GLU B 1 254 ? -43.093 -26.375 -29.452 1.00 15.46 254 GLU A O 1
ATOM 6745 N N . MET B 1 255 ? -43.556 -26.112 -31.636 1.00 14.95 255 MET A N 1
ATOM 6746 C CA . MET B 1 255 ? -44.995 -26.251 -31.486 1.00 15.70 255 MET A CA 1
ATOM 6747 C C . MET B 1 255 ? -45.636 -27.163 -32.534 1.00 15.64 255 MET A C 1
ATOM 6748 O O . MET B 1 255 ? -46.166 -26.678 -33.533 1.00 15.59 255 MET A O 1
ATOM 6753 N N . PRO B 1 256 ? -45.615 -28.481 -32.291 1.00 16.00 256 PRO A N 1
ATOM 6754 C CA . PRO B 1 256 ? -46.318 -29.458 -33.139 1.00 16.67 256 PRO A CA 1
ATOM 6755 C C . PRO B 1 256 ? -47.803 -29.133 -33.197 1.00 17.01 256 PRO A C 1
ATOM 6756 O O . PRO B 1 256 ? -48.443 -28.951 -32.160 1.00 17.36 256 PRO A O 1
ATOM 6760 N N . GLY B 1 257 ? -48.306 -28.974 -34.415 1.00 16.98 257 GLY A N 1
ATOM 6761 C CA . GLY B 1 257 ? -49.720 -28.739 -34.626 1.00 17.49 257 GLY A CA 1
ATOM 6762 C C . GLY B 1 257 ? -50.213 -27.344 -34.330 1.00 17.10 257 GLY A C 1
ATOM 6763 O O . GLY B 1 257 ? -51.415 -27.136 -34.290 1.00 17.41 257 GLY A O 1
ATOM 6764 N N . ALA B 1 258 ? -49.320 -26.375 -34.142 1.00 16.71 258 ALA A N 1
ATOM 6765 C CA . ALA B 1 258 ? -49.760 -24.979 -33.990 1.00 16.87 258 ALA A CA 1
ATOM 6766 C C . ALA B 1 258 ? -50.471 -24.500 -35.244 1.00 16.63 258 ALA A C 1
ATOM 6767 O O . ALA B 1 258 ? -50.137 -24.917 -36.362 1.00 17.45 258 ALA A O 1
ATOM 6769 N N . SER B 1 259 ? -51.448 -23.628 -35.066 1.00 16.19 259 SER A N 1
ATOM 6770 C CA . SER B 1 259 ? -52.138 -23.019 -36.201 1.00 15.85 259 SER A CA 1
ATOM 6771 C C . SER B 1 259 ? -51.304 -21.824 -36.673 1.00 15.06 259 SER A C 1
ATOM 6772 O O . SER B 1 259 ? -50.573 -21.215 -35.879 1.00 14.54 259 SER A O 1
ATOM 6775 N N . THR B 1 260 ? -51.414 -21.472 -37.946 1.00 14.80 260 THR A N 1
ATOM 6776 C CA . THR B 1 260 ? -50.817 -20.214 -38.405 1.00 14.73 260 THR A CA 1
ATOM 6777 C C . THR B 1 260 ? -51.438 -19.000 -37.693 1.00 14.89 260 THR A C 1
ATOM 6778 O O . THR B 1 260 ? -50.757 -18.013 -37.432 1.00 14.65 260 THR A O 1
ATOM 6782 N N . THR B 1 261 ? -52.713 -19.094 -37.337 1.00 15.19 261 THR A N 1
ATOM 6783 C CA . THR B 1 261 ? -53.400 -18.009 -36.640 1.00 15.71 261 THR A CA 1
ATOM 6784 C C . THR B 1 261 ? -52.731 -17.694 -35.299 1.00 15.48 261 THR A C 1
ATOM 6785 O O . THR B 1 261 ? -52.424 -16.537 -35.007 1.00 15.56 261 THR A O 1
ATOM 6789 N N . ASP B 1 262 ? -52.483 -18.719 -34.501 1.00 15.40 262 ASP A N 1
ATOM 6790 C CA . ASP B 1 262 ? -51.765 -18.518 -33.237 1.00 15.42 262 ASP A CA 1
ATOM 6791 C C . ASP B 1 262 ? -50.290 -18.168 -33.480 1.00 14.88 262 ASP A C 1
ATOM 6792 O O . ASP B 1 262 ? -49.735 -17.345 -32.754 1.00 14.82 262 ASP A O 1
ATOM 6797 N N . ALA B 1 263 ? -49.676 -18.740 -34.517 1.00 14.27 263 ALA A N 1
ATOM 6798 C CA . ALA B 1 263 ? -48.275 -18.437 -34.803 1.00 14.11 263 ALA A CA 1
ATOM 6799 C C . ALA B 1 263 ? -48.082 -16.973 -35.160 1.00 14.35 263 ALA A C 1
ATOM 6800 O O . ALA B 1 263 ? -47.063 -16.385 -34.816 1.00 13.94 263 ALA A O 1
ATOM 6802 N N . GLN B 1 264 ? -49.050 -16.381 -35.865 1.00 14.75 264 GLN A N 1
ATOM 6803 C CA . GLN B 1 264 ? -48.993 -14.946 -36.181 1.00 15.79 264 GLN A CA 1
ATOM 6804 C C . GLN B 1 264 ? -48.978 -14.092 -34.917 1.00 15.94 264 GLN A C 1
ATOM 6805 O O . GLN B 1 264 ? -48.301 -13.067 -34.869 1.00 16.64 264 GLN A O 1
ATOM 6811 N N . ILE B 1 265 ? -49.705 -14.534 -33.892 1.00 15.52 265 ILE A N 1
ATOM 6812 C CA . ILE B 1 265 ? -49.715 -13.879 -32.592 1.00 15.71 265 ILE A CA 1
ATOM 6813 C C . ILE B 1 265 ? -48.405 -14.145 -31.827 1.00 15.54 265 ILE A C 1
ATOM 6814 O O . ILE B 1 265 ? -47.779 -13.194 -31.329 1.00 15.70 265 ILE A O 1
ATOM 6819 N N . TYR B 1 266 ? -47.994 -15.408 -31.733 1.00 15.11 266 TYR A N 1
ATOM 6820 C CA . TYR B 1 266 ? -46.769 -15.804 -31.007 1.00 15.35 266 TYR A CA 1
ATOM 6821 C C . TYR B 1 266 ? -45.528 -15.048 -31.469 1.00 15.03 266 TYR A C 1
ATOM 6822 O O . TYR B 1 266 ? -44.683 -14.685 -30.646 1.00 14.89 266 TYR A O 1
ATOM 6831 N N . THR B 1 267 ? -45.409 -14.862 -32.781 1.00 14.90 267 THR A N 1
ATOM 6832 C CA . THR B 1 267 ? -44.174 -14.322 -33.367 1.00 15.14 267 THR A CA 1
ATOM 6833 C C . THR B 1 267 ? -44.261 -12.837 -33.795 1.00 15.97 267 THR A C 1
ATOM 6834 O O . THR B 1 267 ? -43.292 -12.295 -34.348 1.00 16.28 267 THR A O 1
ATOM 6838 N N . ASN B 1 268 ? -45.377 -12.166 -33.523 1.00 16.33 268 ASN A N 1
ATOM 6839 C CA . ASN B 1 268 ? -45.465 -10.721 -33.737 1.00 17.61 268 ASN A CA 1
ATOM 6840 C C . ASN B 1 268 ? -44.643 -10.076 -32.622 1.00 17.78 268 ASN A C 1
ATOM 6841 O O . ASN B 1 268 ? -44.962 -10.295 -31.436 1.00 17.20 268 ASN A O 1
ATOM 6846 N N . PRO B 1 269 ? -43.586 -9.303 -32.977 1.00 18.53 269 PRO A N 1
ATOM 6847 C CA . PRO B 1 269 ? -42.740 -8.679 -31.936 1.00 19.32 269 PRO A CA 1
ATOM 6848 C C . PRO B 1 269 ? -43.509 -7.811 -30.935 1.00 19.84 269 PRO A C 1
ATOM 6849 O O . PRO B 1 269 ? -43.159 -7.784 -29.765 1.00 20.14 269 PRO A O 1
ATOM 6853 N N . ALA B 1 270 ? -44.586 -7.177 -31.388 1.00 20.02 270 ALA A N 1
ATOM 6854 C CA . ALA B 1 270 ? -45.456 -6.382 -30.519 1.00 20.77 270 ALA A CA 1
ATOM 6855 C C . ALA B 1 270 ? -46.082 -7.182 -29.364 1.00 20.97 270 ALA A C 1
ATOM 6856 O O . ALA B 1 270 ? -46.473 -6.596 -28.361 1.00 20.97 270 ALA A O 1
ATOM 6858 N N . ASN B 1 271 ? -46.205 -8.503 -29.529 1.00 20.24 271 ASN A N 1
ATOM 6859 C CA . ASN B 1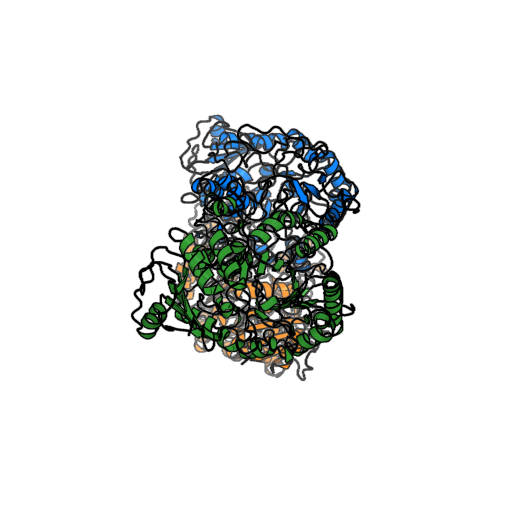 271 ? -46.786 -9.369 -28.500 1.00 20.63 271 ASN A CA 1
ATOM 6860 C C . ASN B 1 271 ? -45.834 -9.899 -27.446 1.00 20.63 271 ASN A C 1
ATOM 6861 O O . ASN B 1 271 ? -46.291 -10.397 -26.416 1.00 20.54 271 ASN A O 1
ATOM 6866 N N . ASN B 1 272 ? -44.528 -9.794 -27.689 1.00 20.45 272 ASN A N 1
ATOM 6867 C CA . ASN B 1 272 ? -43.536 -10.188 -26.690 1.00 21.05 272 ASN A CA 1
ATOM 6868 C C . ASN B 1 272 ? -43.809 -11.600 -26.160 1.00 20.13 272 ASN A C 1
ATOM 6869 O O . ASN B 1 272 ? -43.950 -11.821 -24.957 1.00 20.15 272 ASN A O 1
ATOM 6874 N N . GLU B 1 273 ? -43.914 -12.539 -27.094 1.00 18.98 273 GLU A N 1
ATOM 6875 C CA . GLU B 1 273 ? -44.080 -13.946 -26.775 1.00 18.58 273 GLU A CA 1
ATOM 6876 C C . GLU B 1 273 ? -42.808 -14.675 -27.189 1.00 18.30 273 GLU A C 1
ATOM 6877 O O . GLU B 1 273 ? -41.907 -14.808 -26.347 1.00 19.00 273 GLU A O 1
ATOM 6883 N N . VAL B 1 274 ? -42.681 -15.092 -28.445 1.00 17.27 274 VAL A N 1
ATOM 6884 C CA . VAL B 1 274 ? -41.402 -15.671 -28.929 1.00 17.43 274 VAL A CA 1
ATOM 6885 C C . VAL B 1 274 ? -40.938 -15.003 -30.205 1.00 16.92 274 VAL A C 1
ATOM 6886 O O . VAL B 1 274 ? -41.722 -14.346 -30.875 1.00 17.10 274 VAL A O 1
ATOM 6890 N N . ASP B 1 275 ? -39.670 -15.189 -30.558 1.00 16.37 275 ASP A N 1
ATOM 6891 C CA . ASP B 1 275 ? -39.138 -14.573 -31.772 1.00 16.07 275 ASP A CA 1
ATOM 6892 C C . ASP B 1 275 ? -39.512 -15.340 -33.036 1.00 15.82 275 ASP A C 1
ATOM 6893 O O . ASP B 1 275 ? -39.767 -14.738 -34.087 1.00 16.05 275 ASP A O 1
ATOM 6898 N N . MET B 1 276 ? -39.500 -16.663 -32.964 1.00 15.24 276 MET A N 1
ATOM 6899 C CA . MET B 1 276 ? -39.814 -17.469 -34.148 1.00 15.25 276 MET A CA 1
ATOM 6900 C C . MET B 1 276 ? -40.413 -18.795 -33.764 1.00 14.78 276 MET A C 1
ATOM 6901 O O . MET B 1 276 ? -40.251 -19.259 -32.639 1.00 14.90 276 MET A O 1
ATOM 6906 N N . ILE B 1 277 ? -41.083 -19.398 -34.730 1.00 15.02 277 ILE A N 1
ATOM 6907 C CA . ILE B 1 277 ? -41.777 -20.647 -34.522 1.00 15.47 277 ILE A CA 1
ATOM 6908 C C . ILE B 1 277 ? -41.020 -21.786 -35.209 1.00 15.57 277 ILE A C 1
ATOM 6909 O O . ILE B 1 277 ? -40.317 -21.576 -36.183 1.00 15.51 277 ILE A O 1
ATOM 6914 N N . PHE B 1 278 ? -41.153 -22.981 -34.653 1.00 15.59 278 PHE A N 1
ATOM 6915 C CA . PHE B 1 278 ? -40.523 -24.190 -35.168 1.00 15.63 278 PHE A CA 1
ATOM 6916 C C . PHE B 1 278 ? -41.685 -25.181 -35.265 1.00 15.55 278 PHE A C 1
ATOM 6917 O O . PHE B 1 278 ? -42.252 -25.597 -34.246 1.00 15.59 278 PHE A O 1
ATOM 6925 N N . THR B 1 279 ? -42.090 -25.477 -36.490 1.00 15.53 279 THR A N 1
ATOM 6926 C CA . THR B 1 279 ? -43.286 -26.258 -36.757 1.00 15.95 279 THR A CA 1
ATOM 6927 C C . THR B 1 279 ? -42.945 -27.526 -37.553 1.00 16.20 279 THR A C 1
ATOM 6928 O O . THR B 1 279 ? -41.770 -27.781 -37.853 1.00 14.85 279 THR A O 1
ATOM 6932 N N . PHE B 1 280 ? -43.979 -28.331 -37.812 1.00 16.42 280 PHE A N 1
ATOM 6933 C CA . PHE B 1 280 ? -43.820 -29.698 -38.294 1.00 17.30 280 PHE A CA 1
ATOM 6934 C C . PHE B 1 280 ? -44.702 -30.049 -39.493 1.00 18.24 280 PHE A C 1
ATOM 6935 O O . PHE B 1 280 ? -44.800 -31.213 -39.847 1.00 18.56 280 PHE A O 1
ATOM 6943 N N . GLU B 1 281 ? -45.299 -29.044 -40.132 1.00 19.11 281 GLU A N 1
ATOM 6944 C CA . GLU B 1 281 ? -46.215 -29.234 -41.283 1.00 19.98 281 GLU A CA 1
ATOM 6945 C C . GLU B 1 281 ? -45.595 -29.998 -42.450 1.00 19.31 281 GLU A C 1
ATOM 6946 O O . GLU B 1 281 ? -46.292 -30.647 -43.235 1.00 19.91 281 GLU A O 1
ATOM 6952 N N . HIS B 1 282 ? -44.278 -29.891 -42.553 1.00 18.01 282 HIS A N 1
ATOM 6953 C CA . HIS B 1 282 ? -43.483 -30.476 -43.628 1.00 17.52 282 HIS A CA 1
ATOM 6954 C C . HIS B 1 282 ? -42.796 -31.779 -43.217 1.00 17.35 282 HIS A C 1
ATOM 6955 O O . HIS B 1 282 ? -42.110 -32.400 -44.040 1.00 17.05 282 HIS A O 1
ATOM 6962 N N . MET B 1 283 ? -42.990 -32.206 -41.970 1.00 17.01 283 MET A N 1
ATOM 6963 C CA . MET B 1 283 ? -42.240 -33.333 -41.395 1.00 17.31 283 MET A CA 1
ATOM 6964 C C . MET B 1 283 ? -43.055 -34.598 -41.162 1.00 18.00 283 MET A C 1
ATOM 6965 O O . MET B 1 283 ? -42.509 -35.596 -40.716 1.00 18.16 283 MET A O 1
ATOM 6970 N N . ASN B 1 284 ? -44.349 -34.582 -41.456 1.00 18.29 284 ASN A N 1
ATOM 6971 C CA . ASN B 1 284 ? -45.132 -35.812 -41.324 1.00 19.09 284 ASN A CA 1
ATOM 6972 C C . ASN B 1 284 ? -46.083 -35.999 -42.501 1.00 18.77 284 ASN A C 1
ATOM 6973 O O . ASN B 1 284 ? -47.162 -36.584 -42.365 1.00 19.37 284 ASN A O 1
ATOM 6978 N N . LEU B 1 285 ? -45.644 -35.565 -43.681 1.00 17.82 285 LEU A N 1
ATOM 6979 C CA . LEU B 1 285 ? -46.441 -35.693 -44.909 1.00 17.91 285 LEU A CA 1
ATOM 6980 C C . LEU B 1 285 ? -46.239 -37.021 -45.632 1.00 18.11 285 LEU A C 1
ATOM 6981 O O . LEU B 1 285 ? -47.132 -37.469 -46.384 1.00 18.40 285 LEU A O 1
ATOM 6986 N N . ASP B 1 286 ? -45.081 -37.645 -45.407 1.00 17.72 286 ASP A N 1
ATOM 6987 C CA . ASP B 1 286 ? -44.723 -38.924 -46.003 1.00 18.32 286 ASP A CA 1
ATOM 6988 C C . ASP B 1 286 ? -45.175 -40.082 -45.086 1.00 19.16 286 ASP A C 1
ATOM 6989 O O . ASP B 1 286 ? -44.401 -40.969 -44.704 1.00 18.69 286 ASP A O 1
ATOM 6994 N N . SER B 1 287 ? -46.460 -40.048 -44.774 1.00 20.04 287 SER A N 1
ATOM 6995 C CA . SER B 1 287 ? -47.102 -40.963 -43.874 1.00 22.19 287 SER A CA 1
ATOM 6996 C C . SER B 1 287 ? -48.550 -41.112 -44.301 1.00 24.58 287 SER A C 1
ATOM 6997 O O . SER B 1 287 ? -49.124 -40.171 -44.853 1.00 23.71 287 SER A O 1
ATOM 7000 N N . ASP B 1 288 ? -49.137 -42.264 -44.010 1.00 28.24 288 ASP A N 1
ATOM 7001 C CA . ASP B 1 288 ? -50.538 -42.535 -44.382 1.00 32.63 288 ASP A CA 1
ATOM 7002 C C . ASP B 1 288 ? -51.478 -41.563 -43.719 1.00 33.94 288 ASP A C 1
ATOM 7003 O O . ASP B 1 288 ? -52.382 -41.019 -44.366 1.00 36.24 288 ASP A O 1
ATOM 7008 N N . SER B 1 289 ? -51.260 -41.336 -42.434 1.00 34.07 289 SER A N 1
ATOM 7009 C CA . SER B 1 289 ? -52.101 -40.414 -41.697 1.00 35.17 289 SER A CA 1
ATOM 7010 C C . SER B 1 289 ? -51.263 -39.763 -40.617 1.00 33.79 289 SER A C 1
ATOM 7011 O O . SER B 1 289 ? -50.169 -39.303 -40.924 1.00 33.88 289 SER A O 1
ATOM 7014 N N . ASP B 1 290 ? -51.747 -39.720 -39.375 1.00 33.05 290 ASP A N 1
ATOM 7015 C CA . ASP B 1 290 ? -51.026 -39.037 -38.297 1.00 31.79 290 ASP A CA 1
ATOM 7016 C C . ASP B 1 290 ? -49.843 -39.841 -37.706 1.00 29.21 290 ASP A C 1
ATOM 7017 O O . ASP B 1 290 ? -49.019 -39.283 -36.980 1.00 28.63 290 ASP A O 1
ATOM 7022 N N . ASN B 1 291 ? -49.768 -41.134 -38.001 1.00 24.57 291 ASN A N 1
ATOM 7023 C CA . ASN B 1 291 ? -48.730 -42.005 -37.438 1.00 23.29 291 ASN A CA 1
ATOM 7024 C C . ASN B 1 291 ? -47.547 -42.095 -38.399 1.00 21.06 291 ASN A C 1
ATOM 7025 O O . ASN B 1 291 ? -47.671 -42.669 -39.481 1.00 20.23 291 ASN A O 1
ATOM 7030 N N . LYS B 1 292 ? -46.398 -41.548 -37.989 1.00 19.31 292 LYS A N 1
ATOM 7031 C CA . LYS B 1 292 ? -45.205 -41.509 -38.851 1.00 18.12 292 LYS A CA 1
ATOM 7032 C C . LYS B 1 292 ? -44.681 -42.852 -39.321 1.00 17.67 292 LYS A C 1
ATOM 7033 O O . LYS B 1 292 ? -44.003 -42.934 -40.347 1.00 16.38 292 LYS A O 1
ATOM 7039 N N . TRP B 1 293 ? -44.975 -43.901 -38.571 1.00 17.74 293 TRP A N 1
ATOM 7040 C CA . TRP B 1 293 ? -44.476 -45.216 -38.894 1.00 18.13 293 TRP A CA 1
ATOM 7041 C C . TRP B 1 293 ? -45.276 -45.855 -40.045 1.00 18.66 293 TRP A C 1
ATOM 7042 O O . TRP B 1 293 ? -44.808 -46.818 -40.633 1.00 18.51 293 TRP A O 1
ATOM 7053 N N . ASP B 1 294 ? -46.476 -45.343 -40.336 1.00 18.94 294 ASP A N 1
ATOM 7054 C CA . ASP B 1 294 ? -47.265 -45.852 -41.467 1.00 20.07 294 ASP A CA 1
ATOM 7055 C C . ASP B 1 294 ? -46.813 -45.078 -42.697 1.00 19.22 294 ASP A C 1
ATOM 7056 O O . ASP B 1 294 ? -47.279 -43.958 -42.946 1.00 18.75 294 ASP A O 1
ATOM 7061 N N . LEU B 1 295 ? -45.912 -45.690 -43.462 1.00 18.92 295 LEU A N 1
ATOM 7062 C CA . LEU B 1 295 ? -45.167 -44.975 -44.505 1.00 18.60 295 LEU A CA 1
ATOM 7063 C C . LEU B 1 295 ? -46.015 -44.702 -45.734 1.00 19.03 295 LEU A C 1
ATOM 7064 O O . LEU B 1 295 ? -46.868 -45.505 -46.109 1.00 19.39 295 LEU A O 1
ATOM 7069 N N A LYS B 1 296 ? -45.785 -43.543 -46.344 0.70 19.32 296 LYS A N 1
ATOM 7070 N N B LYS B 1 296 ? -45.765 -43.556 -46.356 0.30 18.88 296 LYS A N 1
ATOM 7071 C CA A LYS B 1 296 ? -46.384 -43.192 -47.635 0.70 19.99 296 LYS A CA 1
ATOM 7072 C CA B LYS B 1 296 ? -46.354 -43.209 -47.639 0.30 19.23 296 LYS A CA 1
ATOM 7073 C C A LYS B 1 296 ? -45.367 -42.305 -48.347 0.70 19.36 296 LYS A C 1
ATOM 7074 C C B LYS B 1 296 ? -45.310 -42.353 -48.331 0.30 18.94 296 LYS A C 1
ATOM 7075 O O A LYS B 1 296 ? -44.801 -41.424 -47.713 0.70 18.58 296 LYS A O 1
ATOM 7076 O O B LYS B 1 296 ? -44.663 -41.549 -47.670 0.30 18.39 296 LYS A O 1
ATOM 7087 N N . PRO B 1 297 ? -45.110 -42.535 -49.649 1.00 19.28 297 PRO A N 1
ATOM 7088 C CA . PRO B 1 297 ? -44.164 -41.629 -50.320 1.00 18.98 297 PRO A CA 1
ATOM 7089 C C . PRO B 1 297 ? -44.650 -40.180 -50.311 1.00 19.09 297 PRO A C 1
ATOM 7090 O O . PRO B 1 297 ? -45.859 -39.923 -50.391 1.00 19.15 297 PRO A O 1
ATOM 7094 N N . ILE B 1 298 ? -43.714 -39.245 -50.213 1.00 18.22 298 ILE A N 1
ATOM 7095 C CA . ILE B 1 298 ? -44.062 -37.833 -50.248 1.00 18.03 298 ILE A CA 1
ATOM 7096 C C . ILE B 1 298 ? -44.732 -37.511 -51.583 1.00 18.18 298 ILE A C 1
ATOM 7097 O O . ILE B 1 298 ? -44.371 -38.070 -52.626 1.00 18.39 298 ILE A O 1
ATOM 7102 N N . TYR B 1 299 ? -45.725 -36.643 -51.531 1.00 17.98 299 TYR A N 1
ATOM 7103 C CA . TYR B 1 299 ? -46.381 -36.102 -52.716 1.00 18.43 299 TYR A CA 1
ATOM 7104 C C . TYR B 1 299 ? -45.960 -34.645 -52.765 1.00 17.41 299 TYR A C 1
ATOM 7105 O O . TYR B 1 299 ? -46.277 -33.875 -51.846 1.00 16.81 299 TYR A O 1
ATOM 7114 N N . LEU B 1 300 ? -45.198 -34.254 -53.789 1.00 16.69 300 LEU A N 1
ATOM 7115 C CA . LEU B 1 300 ? -44.530 -32.939 -53.734 1.00 16.02 300 LEU A CA 1
ATOM 7116 C C . LEU B 1 300 ? -45.495 -31.752 -53.514 1.00 15.97 300 LEU A C 1
ATOM 7117 O O . LEU B 1 300 ? -45.171 -30.843 -52.741 1.00 15.27 300 LEU A O 1
ATOM 7122 N N . PRO B 1 301 ? -46.666 -31.745 -54.181 1.00 16.42 301 PRO A N 1
ATOM 7123 C CA . PRO B 1 301 ? -47.537 -30.595 -53.922 1.00 16.79 301 PRO A CA 1
ATOM 7124 C C . PRO B 1 301 ? -47.994 -30.434 -52.453 1.00 17.03 301 PRO A C 1
ATOM 7125 O O . PRO B 1 301 ? -48.198 -29.299 -52.026 1.00 16.72 301 PRO A O 1
ATOM 7129 N N . ASP B 1 302 ? -48.116 -31.528 -51.698 1.00 17.67 302 ASP A N 1
ATOM 7130 C CA . ASP B 1 302 ? -48.384 -31.453 -50.239 1.00 18.17 302 ASP A CA 1
ATOM 7131 C C . ASP B 1 302 ? -47.263 -30.702 -49.511 1.00 17.21 302 ASP A C 1
ATOM 7132 O O . ASP B 1 302 ? -47.519 -29.818 -48.684 1.00 17.00 302 ASP A O 1
ATOM 7137 N N . LEU B 1 303 ? -46.021 -31.066 -49.813 1.00 16.52 303 LEU A N 1
ATOM 7138 C CA . LEU B 1 303 ? -44.851 -30.426 -49.187 1.00 15.81 303 LEU A CA 1
ATOM 7139 C C . LEU B 1 303 ? -44.810 -28.943 -49.510 1.00 15.67 303 LEU A C 1
ATOM 7140 O O . LEU B 1 303 ? -44.608 -28.091 -48.611 1.00 15.22 303 LEU A O 1
ATOM 7145 N N . LYS B 1 304 ? -45.057 -28.621 -50.781 1.00 15.21 304 LYS A N 1
ATOM 7146 C CA . LYS B 1 304 ? -44.981 -27.249 -51.238 1.00 15.72 304 LYS A CA 1
ATOM 7147 C C . LYS B 1 304 ? -46.088 -26.384 -50.638 1.00 16.00 304 LYS A C 1
ATOM 7148 O O . LYS B 1 304 ? -45.804 -25.284 -50.170 1.00 15.61 304 LYS A O 1
ATOM 7154 N N A GLU B 1 305 ? -47.323 -26.893 -50.629 0.50 16.60 305 GLU A N 1
ATOM 7155 N N B GLU B 1 305 ? -47.312 -26.889 -50.636 0.50 16.55 305 GLU A N 1
ATOM 7156 C CA A GLU B 1 305 ? -48.468 -26.178 -50.026 0.50 17.25 305 GLU A CA 1
ATOM 7157 C CA B GLU B 1 305 ? -48.431 -26.147 -50.067 0.50 17.10 305 GLU A CA 1
ATOM 7158 C C A GLU B 1 305 ? -48.182 -25.858 -48.589 0.50 16.79 305 GLU A C 1
ATOM 7159 C C B GLU B 1 305 ? -48.227 -25.871 -48.588 0.50 16.73 305 GLU A C 1
ATOM 7160 O O A GLU B 1 305 ? -48.324 -24.718 -48.168 0.50 16.51 305 GLU A O 1
ATOM 7161 O O B GLU B 1 305 ? -48.464 -24.756 -48.138 0.50 16.52 305 GLU A O 1
ATOM 7172 N N . ASN B 1 306 ? -47.775 -26.877 -47.840 1.00 16.45 306 ASN A N 1
ATOM 7173 C CA . ASN B 1 306 ? -47.533 -26.713 -46.417 1.00 16.70 306 ASN A CA 1
ATOM 7174 C C . ASN B 1 306 ? -46.417 -25.735 -46.078 1.00 15.66 306 ASN A C 1
ATOM 7175 O O . ASN B 1 306 ? -46.622 -24.840 -45.278 1.00 15.23 306 ASN A O 1
ATOM 7180 N N . MET B 1 307 ? -45.264 -25.861 -46.723 1.00 15.21 307 MET A N 1
ATOM 7181 C CA . MET B 1 307 ? -44.160 -24.928 -46.466 1.00 14.81 307 MET A CA 1
ATOM 7182 C C . MET B 1 307 ? -44.534 -23.494 -46.867 1.00 14.62 307 MET A C 1
ATOM 7183 O O . MET B 1 307 ? -44.196 -22.540 -46.178 1.00 14.49 307 MET A O 1
ATOM 7188 N N . SER B 1 308 ? -45.267 -23.362 -47.976 1.00 14.61 308 SER A N 1
ATOM 7189 C CA . SER B 1 308 ? -45.641 -22.061 -48.496 1.00 14.53 308 SER A CA 1
ATOM 7190 C C . SER B 1 308 ? -46.665 -21.404 -47.586 1.00 14.59 308 SER A C 1
ATOM 7191 O O . SER B 1 308 ? -46.644 -20.181 -47.434 1.00 14.55 308 SER A O 1
ATOM 7194 N N . GLU B 1 309 ? -47.579 -22.193 -47.010 1.00 14.79 309 GLU A N 1
ATOM 7195 C CA . GLU B 1 309 ? -48.599 -21.644 -46.117 1.00 15.38 309 GLU A CA 1
ATOM 7196 C C . GLU B 1 309 ? -47.937 -20.884 -44.964 1.00 15.00 309 GLU A C 1
ATOM 7197 O O . GLU B 1 309 ? -48.394 -19.806 -44.573 1.00 14.81 309 GLU A O 1
ATOM 7203 N N . TRP B 1 310 ? -46.902 -21.495 -44.410 1.00 14.56 310 TRP A N 1
ATOM 7204 C CA . TRP B 1 310 ? -46.173 -20.918 -43.291 1.00 14.46 310 TRP A CA 1
ATOM 7205 C C . TRP B 1 310 ? -45.363 -19.692 -43.699 1.00 14.18 310 TRP A C 1
ATOM 7206 O O . TRP B 1 310 ? -45.313 -18.702 -42.959 1.00 13.97 310 TRP A O 1
ATOM 7217 N N . GLN B 1 311 ? -44.758 -19.725 -44.883 1.00 14.11 311 GLN A N 1
ATOM 7218 C CA . GLN B 1 311 ? -44.086 -18.528 -45.422 1.00 14.29 311 GLN A CA 1
ATOM 7219 C C . GLN B 1 311 ? -45.056 -17.350 -45.509 1.00 14.70 311 GLN A C 1
ATOM 7220 O O . GLN B 1 311 ? -44.798 -16.266 -44.997 1.00 14.85 311 GLN A O 1
ATOM 7226 N N . VAL B 1 312 ? -46.186 -17.566 -46.163 1.00 15.04 312 VAL A N 1
ATOM 7227 C CA . VAL B 1 312 ? -47.147 -16.478 -46.385 1.00 15.61 312 VAL A CA 1
ATOM 7228 C C . VAL B 1 312 ? -47.782 -15.975 -45.082 1.00 15.62 312 VAL A C 1
ATOM 7229 O O . VAL B 1 312 ? -47.968 -14.770 -44.917 1.00 16.00 312 VAL A O 1
ATOM 7233 N N . ALA B 1 313 ? -48.075 -16.883 -44.161 1.00 15.25 313 ALA A N 1
ATOM 7234 C CA . ALA B 1 313 ? -48.730 -16.508 -42.916 1.00 15.81 313 ALA A CA 1
ATOM 7235 C C . ALA B 1 313 ? -47.859 -15.581 -42.068 1.00 15.85 313 ALA A C 1
ATOM 7236 O O . ALA B 1 313 ? -48.380 -14.653 -41.454 1.00 16.07 313 ALA A O 1
ATOM 7238 N N . LEU B 1 314 ? -46.550 -15.843 -42.056 1.00 15.58 314 LEU A N 1
ATOM 7239 C CA . LEU B 1 314 ? -45.633 -15.153 -41.140 1.00 15.86 314 LEU A CA 1
ATOM 7240 C C . LEU B 1 314 ? -44.720 -14.108 -41.777 1.00 16.14 314 LEU A C 1
ATOM 7241 O O . LEU B 1 314 ? -43.956 -13.446 -41.072 1.00 15.99 314 LEU A O 1
ATOM 7246 N N . GLN B 1 315 ? -44.820 -13.909 -43.085 1.00 16.23 315 GLN A N 1
ATOM 7247 C CA . GLN B 1 315 ? -43.926 -12.955 -43.747 1.00 16.68 315 GLN A CA 1
ATOM 7248 C C . GLN B 1 315 ? -44.134 -11.499 -43.341 1.00 17.65 315 GLN A C 1
ATOM 7249 O O . GLN B 1 315 ? -43.157 -10.752 -43.319 1.00 17.21 315 GLN A O 1
ATOM 7255 N N . GLU B 1 316 ? -45.370 -11.107 -43.015 1.00 18.71 316 GLU A N 1
ATOM 7256 C CA . GLU B 1 316 ? -45.660 -9.698 -42.736 1.00 21.01 316 GLU A CA 1
ATOM 7257 C C . GLU B 1 316 ? -44.926 -9.233 -41.481 1.00 21.01 316 GLU A C 1
ATOM 7258 O O . GLU B 1 316 ? -44.242 -8.214 -41.513 1.00 20.17 316 GLU A O 1
ATOM 7264 N N . ASN B 1 317 ? -45.083 -9.941 -40.375 1.00 21.50 317 ASN A N 1
ATOM 7265 C CA . ASN B 1 317 ? -44.288 -9.599 -39.178 1.00 23.03 317 ASN A CA 1
ATOM 7266 C C . ASN B 1 317 ? -43.888 -10.735 -38.232 1.00 21.78 317 ASN A C 1
ATOM 7267 O O . ASN B 1 317 ? -43.318 -10.465 -37.174 1.00 22.84 317 ASN A O 1
ATOM 7272 N N . GLY B 1 318 ? -44.131 -11.984 -38.626 1.00 19.25 318 GLY A N 1
ATOM 7273 C CA . GLY B 1 318 ? -43.738 -13.131 -37.842 1.00 18.02 318 GLY A CA 1
ATOM 7274 C C . GLY B 1 318 ? -42.412 -13.655 -38.358 1.00 16.97 318 GLY A C 1
ATOM 7275 O O . GLY B 1 318 ? -41.718 -12.977 -39.131 1.00 16.03 318 GLY A O 1
ATOM 7276 N N . TRP B 1 319 ? -42.046 -14.862 -37.932 1.00 15.89 319 TRP A N 1
ATOM 7277 C CA . TRP B 1 319 ? -40.766 -15.437 -38.338 1.00 15.50 319 TRP A CA 1
ATOM 7278 C C . TRP B 1 319 ? -40.779 -16.957 -38.173 1.00 15.18 319 TRP A C 1
ATOM 7279 O O . TRP B 1 319 ? -41.272 -17.460 -37.164 1.00 15.13 319 TRP A O 1
ATOM 7290 N N . ASN B 1 320 ? -40.222 -17.658 -39.168 1.00 15.14 320 ASN A N 1
ATOM 7291 C CA . ASN B 1 320 ? -40.166 -19.136 -39.200 1.00 15.30 320 ASN A CA 1
ATOM 7292 C C . ASN B 1 320 ? -38.726 -19.612 -39.012 1.00 15.22 320 ASN A C 1
ATOM 7293 O O . ASN B 1 320 ? -37.790 -19.040 -39.585 1.00 14.73 320 ASN A O 1
ATOM 7298 N N . SER B 1 321 ? -38.564 -20.688 -38.253 1.00 15.43 321 SER A N 1
ATOM 7299 C CA . SER B 1 321 ? -37.372 -21.529 -38.330 1.00 15.35 321 SER A CA 1
ATOM 7300 C C . SER B 1 321 ? -37.432 -22.302 -39.631 1.00 15.20 321 SER A C 1
ATOM 7301 O O . SER B 1 321 ? -38.483 -22.857 -39.958 1.00 16.84 321 SER A O 1
ATOM 7304 N N . LEU B 1 322 ? -36.343 -22.366 -40.385 1.00 14.26 322 LEU A N 1
ATOM 7305 C CA . LEU B 1 322 ? -36.311 -23.163 -41.605 1.00 13.71 322 LEU A CA 1
ATOM 7306 C C . LEU B 1 322 ? -35.436 -24.393 -41.380 1.00 13.34 322 LEU A C 1
ATOM 7307 O O . LEU B 1 322 ? -34.245 -24.247 -41.065 1.00 12.58 322 LEU A O 1
ATOM 7312 N N . TYR B 1 323 ? -36.018 -25.588 -41.508 1.00 12.96 323 TYR A N 1
ATOM 7313 C CA . TYR B 1 323 ? -35.212 -26.786 -41.353 1.00 12.91 323 TYR A CA 1
ATOM 7314 C C . TYR B 1 323 ? -35.746 -27.944 -42.163 1.00 12.95 323 TYR A C 1
ATOM 7315 O O . TYR B 1 323 ? -36.935 -27.998 -42.458 1.00 13.32 323 TYR A O 1
ATOM 7324 N N . TRP B 1 324 ? -34.847 -28.855 -42.522 1.00 12.94 324 TRP A N 1
ATOM 7325 C CA . TRP B 1 324 ? -35.188 -30.127 -43.133 1.00 13.33 324 TRP A CA 1
ATOM 7326 C C . TRP B 1 324 ? -35.052 -31.312 -42.162 1.00 13.43 324 TRP A C 1
ATOM 7327 O O . TRP B 1 324 ? -35.716 -32.343 -42.336 1.00 13.57 324 TRP A O 1
ATOM 7338 N N . ASN B 1 325 ? -34.153 -31.188 -41.193 1.00 13.41 325 ASN A N 1
ATOM 7339 C CA . ASN B 1 325 ? -33.788 -32.303 -40.345 1.00 13.36 325 ASN A CA 1
ATOM 7340 C C . ASN B 1 325 ? -33.120 -31.862 -39.066 1.00 13.51 325 ASN A C 1
ATOM 7341 O O . ASN B 1 325 ? -32.721 -30.700 -38.921 1.00 13.57 325 ASN A O 1
ATOM 7346 N N . ASN B 1 326 ? -33.097 -32.797 -38.132 1.00 13.58 326 ASN A N 1
ATOM 7347 C CA . ASN B 1 326 ? -32.575 -32.593 -36.811 1.00 13.71 326 ASN A CA 1
ATOM 7348 C C . ASN B 1 326 ? -32.466 -33.978 -36.168 1.00 13.54 326 ASN A C 1
ATOM 7349 O O . ASN B 1 326 ? -32.586 -34.992 -36.848 1.00 13.71 326 ASN A O 1
ATOM 7354 N N . HIS B 1 327 ? -32.189 -34.008 -34.872 1.00 13.41 327 HIS A N 1
ATOM 7355 C CA . HIS B 1 327 ? -32.081 -35.241 -34.093 1.00 13.43 327 HIS A CA 1
ATOM 7356 C C . HIS B 1 327 ? -33.352 -36.088 -33.967 1.00 13.87 327 HIS A C 1
ATOM 7357 O O . HIS B 1 327 ? -33.285 -37.200 -33.438 1.00 13.98 327 HIS A O 1
ATOM 7364 N N . ASP B 1 328 ? -34.487 -35.544 -34.434 1.00 13.76 328 ASP A N 1
ATOM 7365 C CA . ASP B 1 328 ? -35.780 -36.219 -34.427 1.00 14.11 328 ASP A CA 1
ATOM 7366 C C . ASP B 1 328 ? -36.221 -36.708 -35.805 1.00 13.89 328 ASP A C 1
ATOM 7367 O O . ASP B 1 328 ? -37.281 -37.292 -35.906 1.00 14.40 328 ASP A O 1
ATOM 7372 N N . GLN B 1 329 ? -35.433 -36.466 -36.856 1.00 13.60 329 GLN A N 1
ATOM 7373 C CA . GLN B 1 329 ? -35.856 -36.722 -38.215 1.00 13.70 329 GLN A CA 1
ATOM 7374 C C . GLN B 1 329 ? -34.829 -37.538 -38.993 1.00 13.69 329 GLN A C 1
ATOM 7375 O O . GLN B 1 329 ? -33.629 -37.470 -38.707 1.00 13.80 329 GLN A O 1
ATOM 7381 N N . PRO B 1 330 ? -35.297 -38.307 -39.992 1.00 13.87 330 PRO A N 1
ATOM 7382 C CA . PRO B 1 330 ? -34.337 -38.931 -40.894 1.00 13.62 330 PRO A CA 1
ATOM 7383 C C . PRO B 1 330 ? -33.548 -37.861 -41.635 1.00 13.17 330 PRO A C 1
ATOM 7384 O O . PRO B 1 330 ? -33.996 -36.717 -41.743 1.00 12.97 330 PRO A O 1
ATOM 7388 N N . ARG B 1 331 ? -32.380 -38.235 -42.142 1.00 13.08 331 ARG A N 1
ATOM 7389 C CA . ARG B 1 331 ? -31.524 -37.303 -42.868 1.00 12.91 331 ARG A CA 1
ATOM 7390 C C . ARG B 1 331 ? -32.104 -36.978 -44.235 1.00 12.81 331 ARG A C 1
ATOM 7391 O O . ARG B 1 331 ? -32.561 -37.864 -44.965 1.00 13.18 331 ARG A O 1
ATOM 7399 N N . ILE B 1 332 ? -32.093 -35.698 -44.557 1.00 12.70 332 ILE A N 1
ATOM 7400 C CA . ILE B 1 332 ? -32.893 -35.188 -45.678 1.00 12.65 332 ILE A CA 1
ATOM 7401 C C . ILE B 1 332 ? -32.449 -35.726 -47.040 1.00 12.63 332 ILE A C 1
ATOM 7402 O O . ILE B 1 332 ? -33.310 -35.982 -47.898 1.00 12.35 332 ILE A O 1
ATOM 7407 N N . VAL B 1 333 ? -31.151 -35.913 -47.250 1.00 12.71 333 VAL A N 1
ATOM 7408 C CA . VAL B 1 333 ? -30.716 -36.437 -48.545 1.00 12.90 333 VAL A CA 1
ATOM 7409 C C . VAL B 1 333 ? -31.278 -37.843 -48.789 1.00 13.32 333 VAL A C 1
ATOM 7410 O O . VAL B 1 333 ? -31.622 -38.177 -49.910 1.00 13.75 333 VAL A O 1
ATOM 7414 N N . SER B 1 334 ? -31.394 -38.646 -47.740 1.00 13.58 334 SER A N 1
ATOM 7415 C CA . SER B 1 334 ? -32.035 -39.964 -47.844 1.00 14.08 334 SER A CA 1
ATOM 7416 C C . SER B 1 334 ? -33.562 -39.866 -47.936 1.00 14.51 334 SER A C 1
ATOM 7417 O O . SER B 1 334 ? -34.196 -40.611 -48.691 1.00 15.21 334 SER A O 1
ATOM 7420 N N . ARG B 1 335 ? -34.155 -38.948 -47.182 1.00 14.34 335 ARG A N 1
ATOM 7421 C CA . ARG B 1 335 ? -35.617 -38.883 -47.090 1.00 14.93 335 ARG A CA 1
ATOM 7422 C C . ARG B 1 335 ? -36.254 -38.367 -48.391 1.00 15.04 335 ARG A C 1
ATOM 7423 O O . ARG B 1 335 ? -37.174 -38.991 -48.928 1.00 15.44 335 ARG A O 1
ATOM 7431 N N . PHE B 1 336 ? -35.783 -37.224 -48.886 1.00 14.93 336 PHE A N 1
ATOM 7432 C CA . PHE B 1 336 ? -36.390 -36.563 -50.075 1.00 15.14 336 PHE A CA 1
ATOM 7433 C C . PHE B 1 336 ? -35.447 -36.464 -51.266 1.00 15.81 336 PHE A C 1
ATOM 7434 O O . PHE B 1 336 ? -35.901 -36.160 -52.387 1.00 16.96 336 PHE A O 1
ATOM 7442 N N . GLY B 1 337 ? -34.152 -36.710 -51.057 1.00 16.00 337 GLY A N 1
ATOM 7443 C CA . GLY B 1 337 ? -33.185 -36.717 -52.151 1.00 16.12 337 GLY A CA 1
ATOM 7444 C C . GLY B 1 337 ? -32.860 -38.100 -52.687 1.00 16.75 337 GLY A C 1
ATOM 7445 O O . GLY B 1 337 ? -33.623 -39.052 -52.549 1.00 16.51 337 GLY A O 1
ATOM 7446 N N . ASN B 1 338 ? -31.706 -38.195 -53.333 1.00 17.14 338 ASN A N 1
ATOM 7447 C CA . ASN B 1 338 ? -31.166 -39.454 -53.801 1.00 17.86 338 ASN A CA 1
ATOM 7448 C C . ASN B 1 338 ? -29.858 -39.608 -53.041 1.00 18.06 338 ASN A C 1
ATOM 7449 O O . ASN B 1 338 ? -29.020 -38.699 -53.084 1.00 17.53 338 ASN A O 1
ATOM 7454 N N . ASP B 1 339 ? -29.675 -40.719 -52.341 1.00 18.75 339 ASP A N 1
ATOM 7455 C CA . ASP B 1 339 ? -28.481 -40.849 -51.493 1.00 19.52 339 ASP A CA 1
ATOM 7456 C C . ASP B 1 339 ? -27.359 -41.715 -52.077 1.00 20.15 339 ASP A C 1
ATOM 7457 O O . ASP B 1 339 ? -26.424 -42.074 -51.361 1.00 20.09 339 ASP A O 1
ATOM 7462 N N . ASN B 1 340 ? -27.404 -41.968 -53.385 1.00 20.27 340 ASN A N 1
ATOM 7463 C CA . ASN B 1 340 ? -26.313 -42.642 -54.065 1.00 21.68 340 ASN A CA 1
ATOM 7464 C C . ASN B 1 340 ? -25.821 -41.861 -55.287 1.00 21.00 340 ASN A C 1
ATOM 7465 O O . ASN B 1 340 ? -24.994 -40.967 -55.132 1.00 20.15 340 ASN A O 1
ATOM 7470 N N . ARG B 1 341 ? -26.299 -42.143 -56.493 1.00 21.64 341 ARG A N 1
ATOM 7471 C CA . ARG B 1 341 ? -25.631 -41.530 -57.660 1.00 22.25 341 ARG A CA 1
ATOM 7472 C C . ARG B 1 341 ? -25.857 -40.013 -57.796 1.00 20.33 341 ARG A C 1
ATOM 7473 O O . ARG B 1 341 ? -25.086 -39.343 -58.480 1.00 19.97 341 ARG A O 1
ATOM 7481 N N . PHE B 1 342 ? -26.901 -39.479 -57.158 1.00 18.52 342 PHE A N 1
ATOM 7482 C CA . PHE B 1 342 ? -27.089 -38.029 -57.085 1.00 17.30 342 PHE A CA 1
ATOM 7483 C C . PHE B 1 342 ? -27.064 -37.477 -55.652 1.00 15.89 342 PHE A C 1
ATOM 7484 O O . PHE B 1 342 ? -27.743 -36.499 -55.354 1.00 15.13 342 PHE A O 1
ATOM 7492 N N . ARG B 1 343 ? -26.255 -38.085 -54.781 1.00 15.35 343 ARG A N 1
ATOM 7493 C CA . ARG B 1 343 ? -26.180 -37.655 -53.386 1.00 14.64 343 ARG A CA 1
ATOM 7494 C C . ARG B 1 343 ? -25.730 -36.203 -53.217 1.00 14.13 343 ARG A C 1
ATOM 7495 O O . ARG B 1 343 ? -26.411 -35.396 -52.561 1.00 13.53 343 ARG A O 1
ATOM 7503 N N . VAL B 1 344 ? -24.605 -35.876 -53.823 1.00 14.20 344 VAL A N 1
ATOM 7504 C CA . VAL B 1 344 ? -24.038 -34.531 -53.709 1.00 14.12 344 VAL A CA 1
ATOM 7505 C C . VAL B 1 344 ? -24.970 -33.523 -54.383 1.00 13.75 344 VAL A C 1
ATOM 7506 O O . VAL B 1 344 ? -25.341 -32.509 -53.773 1.00 13.30 344 VAL A O 1
ATOM 7510 N N . ARG B 1 345 ? -25.365 -33.811 -55.620 1.00 13.80 345 ARG A N 1
ATOM 7511 C CA . ARG B 1 345 ? -26.270 -32.916 -56.353 1.00 14.10 345 ARG A CA 1
ATOM 7512 C C . ARG B 1 345 ? -27.598 -32.708 -55.643 1.00 13.61 345 ARG A C 1
ATOM 7513 O O . ARG B 1 345 ? -28.050 -31.550 -55.497 1.00 14.02 345 ARG A O 1
ATOM 7521 N N . SER B 1 346 ? -28.237 -33.797 -55.207 1.00 13.32 346 SER A N 1
ATOM 7522 C CA . SER B 1 346 ? -29.553 -33.683 -54.584 1.00 13.05 346 SER A CA 1
ATOM 7523 C C . SER B 1 346 ? -29.455 -33.000 -53.221 1.00 12.57 346 SER A C 1
ATOM 7524 O O . SER B 1 346 ? -30.364 -32.265 -52.859 1.00 12.56 346 SER A O 1
ATOM 7527 N N . ALA B 1 347 ? -28.362 -33.223 -52.479 1.00 12.48 347 ALA A N 1
ATOM 7528 C CA . ALA B 1 347 ? -28.140 -32.493 -51.221 1.00 12.20 347 ALA A CA 1
ATOM 7529 C C . ALA B 1 347 ? -28.034 -30.984 -51.468 1.00 12.21 347 ALA A C 1
ATOM 7530 O O . ALA B 1 347 ? -28.618 -30.195 -50.739 1.00 12.10 347 ALA A O 1
ATOM 7532 N N . LYS B 1 348 ? -27.308 -30.600 -52.524 1.00 12.44 348 LYS A N 1
ATOM 7533 C CA . LYS B 1 348 ? -27.197 -29.194 -52.911 1.00 12.41 348 LYS A CA 1
ATOM 7534 C C . LYS B 1 348 ? -28.554 -28.601 -53.298 1.00 12.48 348 LYS A C 1
ATOM 7535 O O . LYS B 1 348 ? -28.855 -27.471 -52.921 1.00 12.08 348 LYS A O 1
ATOM 7541 N N . MET B 1 349 ? -29.350 -29.369 -54.047 1.00 12.79 349 MET A N 1
ATOM 7542 C CA . MET B 1 349 ? -30.713 -28.947 -54.418 1.00 13.23 349 MET A CA 1
ATOM 7543 C C . MET B 1 349 ? -31.544 -28.654 -53.168 1.00 12.77 349 MET A C 1
ATOM 7544 O O . MET B 1 349 ? -32.181 -27.602 -53.070 1.00 13.24 349 MET A O 1
ATOM 7549 N N . LEU B 1 350 ? -31.542 -29.594 -52.229 1.00 12.88 350 LEU A N 1
ATOM 7550 C CA . LEU B 1 350 ? -32.346 -29.472 -51.039 1.00 12.93 350 LEU A CA 1
ATOM 7551 C C . LEU B 1 350 ? -31.925 -28.274 -50.183 1.00 13.08 350 LEU A C 1
ATOM 7552 O O . LEU B 1 350 ? -32.790 -27.551 -49.645 1.00 12.92 350 LEU A O 1
ATOM 7557 N N . ALA B 1 351 ? -30.615 -28.043 -50.095 1.00 13.43 351 ALA A N 1
ATOM 7558 C CA . ALA B 1 351 ? -30.083 -26.866 -49.407 1.00 13.72 351 ALA A CA 1
ATOM 7559 C C . ALA B 1 351 ? -30.574 -25.557 -50.031 1.00 13.89 351 ALA A C 1
ATOM 7560 O O . ALA B 1 351 ? -30.941 -24.624 -49.312 1.00 14.44 351 ALA A O 1
ATOM 7562 N N . THR B 1 352 ? -30.585 -25.514 -51.364 1.00 14.23 352 THR A N 1
ATOM 7563 C CA . THR B 1 352 ? -31.011 -24.332 -52.109 1.00 14.48 352 THR A CA 1
ATOM 7564 C C . THR B 1 352 ? -32.473 -24.026 -51.825 1.00 14.50 352 THR A C 1
ATOM 7565 O O . THR B 1 352 ? -32.843 -22.888 -51.488 1.00 14.45 352 THR A O 1
ATOM 7569 N N . CYS B 1 353 ? -33.294 -25.060 -51.948 1.00 14.78 353 CYS A N 1
ATOM 7570 C CA . CYS B 1 353 ? -34.735 -24.964 -51.752 1.00 15.50 353 CYS A CA 1
ATOM 7571 C C . CYS B 1 353 ? -35.080 -24.357 -50.386 1.00 15.01 353 CYS A C 1
ATOM 7572 O O . CYS B 1 353 ? -35.927 -23.461 -50.281 1.00 15.69 353 CYS A O 1
ATOM 7575 N N . LEU B 1 354 ? -34.410 -24.836 -49.341 1.00 14.40 354 LEU A N 1
ATOM 7576 C CA . LEU B 1 354 ? -34.669 -24.341 -47.991 1.00 14.20 354 LEU A CA 1
ATOM 7577 C C . LEU B 1 354 ? -34.077 -22.965 -47.744 1.00 13.54 354 LEU A C 1
ATOM 7578 O O . LEU B 1 354 ? -34.736 -22.103 -47.198 1.00 13.04 354 LEU A O 1
ATOM 7583 N N . HIS B 1 355 ? -32.808 -22.800 -48.087 1.00 13.47 355 HIS A N 1
ATOM 7584 C CA . HIS B 1 355 ? -32.092 -21.580 -47.723 1.00 13.61 355 HIS A CA 1
ATOM 7585 C C . HIS B 1 355 ? -32.564 -20.317 -48.437 1.00 13.91 355 HIS A C 1
ATOM 7586 O O . HIS B 1 355 ? -32.301 -19.234 -47.947 1.00 14.48 355 HIS A O 1
ATOM 7593 N N . MET B 1 356 ? -33.262 -20.446 -49.569 1.00 13.93 356 MET A N 1
ATOM 7594 C CA . MET B 1 356 ? -33.772 -19.283 -50.268 1.00 14.40 356 MET A CA 1
ATOM 7595 C C . MET B 1 356 ? -35.175 -18.879 -49.772 1.00 13.84 356 MET A C 1
ATOM 7596 O O . MET B 1 356 ? -35.769 -17.966 -50.315 1.00 13.42 356 MET A O 1
ATOM 7601 N N . MET B 1 357 ? -35.690 -19.572 -48.756 1.00 13.67 357 MET A N 1
ATOM 7602 C CA . MET B 1 357 ? -36.939 -19.187 -48.108 1.00 14.12 357 MET A CA 1
ATOM 7603 C C . MET B 1 357 ? -36.701 -18.107 -47.064 1.00 13.94 357 MET A C 1
ATOM 7604 O O . MET B 1 357 ? -35.565 -17.816 -46.698 1.00 13.91 357 MET A O 1
ATOM 7609 N N . LYS B 1 358 ? -37.796 -17.500 -46.608 1.00 13.81 358 LYS A N 1
ATOM 7610 C CA . LYS B 1 358 ? -37.758 -16.459 -45.603 1.00 14.07 358 LYS A CA 1
ATOM 7611 C C . LYS B 1 358 ? -37.771 -17.064 -44.204 1.00 13.75 358 LYS A C 1
ATOM 7612 O O . LYS B 1 358 ? -38.720 -17.748 -43.840 1.00 13.76 358 LYS A O 1
ATOM 7618 N N . GLY B 1 359 ? -36.728 -16.790 -43.418 1.00 13.58 359 GLY A N 1
ATOM 7619 C CA . GLY B 1 359 ? -36.604 -17.366 -42.094 1.00 13.47 359 GLY A CA 1
ATOM 7620 C C . GLY B 1 359 ? -35.165 -17.573 -41.698 1.00 13.42 359 GLY A C 1
ATOM 7621 O O . GLY B 1 359 ? -34.241 -17.122 -42.387 1.00 12.91 359 GLY A O 1
ATOM 7622 N N . THR B 1 360 ? -34.994 -18.256 -40.572 1.00 13.35 360 THR A N 1
ATOM 7623 C CA . THR B 1 360 ? -33.684 -18.533 -40.001 1.00 13.59 360 THR A CA 1
ATOM 7624 C C . THR B 1 360 ? -33.379 -19.989 -40.300 1.00 13.59 360 THR A C 1
ATOM 7625 O O . THR B 1 360 ? -34.078 -20.876 -39.768 1.00 13.60 360 THR A O 1
ATOM 7629 N N . PRO B 1 361 ? -32.382 -20.253 -41.168 1.00 13.52 361 PRO A N 1
ATOM 7630 C CA . PRO B 1 361 ? -32.028 -21.630 -41.469 1.00 13.45 361 PRO A CA 1
ATOM 7631 C C . PRO B 1 361 ? -31.294 -22.355 -40.362 1.00 13.33 361 PRO A C 1
ATOM 7632 O O . PRO B 1 361 ? -30.487 -21.753 -39.671 1.00 13.63 361 PRO A O 1
ATOM 7636 N N . TYR B 1 362 ? -31.604 -23.641 -40.230 1.00 13.36 362 TYR A N 1
ATOM 7637 C CA . TYR B 1 362 ? -30.965 -24.575 -39.315 1.00 13.95 362 TYR A CA 1
ATOM 7638 C C . TYR B 1 362 ? -30.254 -25.634 -40.156 1.00 13.69 362 TYR A C 1
ATOM 7639 O O . TYR B 1 362 ? -30.874 -26.240 -41.021 1.00 14.04 362 TYR A O 1
ATOM 7648 N N . ILE B 1 363 ? -28.973 -25.851 -39.885 1.00 13.53 363 ILE A N 1
ATOM 7649 C CA . ILE B 1 363 ? -28.192 -26.911 -40.499 1.00 13.14 363 ILE A CA 1
ATOM 7650 C C . ILE B 1 363 ? -27.962 -27.901 -39.383 1.00 13.14 363 ILE A C 1
ATOM 7651 O O . ILE B 1 363 ? -27.408 -27.528 -38.348 1.00 13.41 363 ILE A O 1
ATOM 7656 N N . TYR B 1 364 ? -28.378 -29.150 -39.583 1.00 12.58 364 TYR A N 1
ATOM 7657 C CA . TYR B 1 364 ? -28.151 -30.191 -38.591 1.00 12.53 364 TYR A CA 1
ATOM 7658 C C . TYR B 1 364 ? -26.773 -30.774 -38.807 1.00 12.92 364 TYR A C 1
ATOM 7659 O O . TYR B 1 364 ? -26.341 -30.933 -39.967 1.00 12.34 364 TYR A O 1
ATOM 7668 N N . GLN B 1 365 ? -26.064 -31.106 -37.719 1.00 12.85 365 GLN A N 1
ATOM 7669 C CA . GLN B 1 365 ? -24.720 -31.642 -37.878 1.00 13.19 365 GLN A CA 1
ATOM 7670 C C . GLN B 1 365 ? -24.705 -32.781 -38.896 1.00 12.99 365 GLN A C 1
ATOM 7671 O O . GLN B 1 365 ? -25.524 -33.685 -38.816 1.00 12.47 365 GLN A O 1
ATOM 7677 N N . GLY B 1 366 ? -23.812 -32.682 -39.882 1.00 13.06 366 GLY A N 1
ATOM 7678 C CA . GLY B 1 366 ? -23.613 -33.763 -40.868 1.00 13.27 366 GLY A CA 1
ATOM 7679 C C . GLY B 1 366 ? -24.394 -33.524 -42.149 1.00 13.17 366 GLY A C 1
ATOM 7680 O O . GLY B 1 366 ? -24.069 -34.094 -43.187 1.00 12.97 366 GLY A O 1
ATOM 7681 N N . GLU B 1 367 ? -25.393 -32.643 -42.081 1.00 13.06 367 GLU A N 1
ATOM 7682 C CA . GLU B 1 367 ? -26.150 -32.244 -43.255 1.00 13.11 367 GLU A CA 1
ATOM 7683 C C . GLU B 1 367 ? -25.240 -31.567 -44.285 1.00 13.25 367 GLU A C 1
ATOM 7684 O O . GLU B 1 367 ? -25.376 -31.809 -45.495 1.00 13.60 367 GLU A O 1
ATOM 7690 N N . GLU B 1 368 ? -24.295 -30.772 -43.793 1.00 13.27 368 GLU A N 1
ATOM 7691 C CA . GLU B 1 368 ? -23.345 -30.083 -44.640 1.00 13.56 368 GLU A CA 1
ATOM 7692 C C . GLU B 1 368 ? -22.319 -30.966 -45.372 1.00 13.58 368 GLU A C 1
ATOM 7693 O O . GLU B 1 368 ? -21.560 -30.430 -46.170 1.00 13.64 368 GLU A O 1
ATOM 7699 N N . ILE B 1 369 ? -22.238 -32.255 -45.035 1.00 13.41 369 ILE A N 1
ATOM 7700 C CA . ILE B 1 369 ? -21.398 -33.208 -45.767 1.00 13.83 369 ILE A CA 1
ATOM 7701 C C . ILE B 1 369 ? -22.247 -34.332 -46.369 1.00 13.92 369 ILE A C 1
ATOM 7702 O O . ILE B 1 369 ? -21.703 -35.312 -46.888 1.00 14.21 369 ILE A O 1
ATOM 7707 N N . GLY B 1 370 ? -23.567 -34.167 -46.331 1.00 13.34 370 GLY A N 1
ATOM 7708 C CA . GLY B 1 370 ? -24.475 -35.139 -46.914 1.00 13.46 370 GLY A CA 1
ATOM 7709 C C . GLY B 1 370 ? -24.484 -36.497 -46.241 1.00 13.82 370 GLY A C 1
ATOM 7710 O O . GLY B 1 370 ? -24.533 -37.521 -46.924 1.00 14.00 370 GLY A O 1
ATOM 7711 N N . MET B 1 371 ? -24.431 -36.515 -44.911 1.00 13.86 371 MET A N 1
ATOM 7712 C CA . MET B 1 371 ? -24.663 -37.745 -44.174 1.00 14.17 371 MET A CA 1
ATOM 7713 C C . MET B 1 371 ? -26.049 -38.307 -44.509 1.00 13.96 371 MET A C 1
ATOM 7714 O O . MET B 1 371 ? -26.962 -37.579 -44.920 1.00 13.45 371 MET A O 1
ATOM 7719 N N . THR B 1 372 ? -26.151 -39.619 -44.384 1.00 14.14 372 THR A N 1
ATOM 7720 C CA . THR B 1 372 ? -27.309 -40.374 -44.861 1.00 14.47 372 THR A CA 1
ATOM 7721 C C . THR B 1 372 ? -27.957 -41.146 -43.725 1.00 14.56 372 THR A C 1
ATOM 7722 O O . THR B 1 372 ? -27.417 -41.245 -42.626 1.00 14.64 372 THR A O 1
ATOM 7726 N N . ASN B 1 373 ? -29.121 -41.700 -44.018 1.00 14.50 373 ASN A N 1
ATOM 7727 C CA . ASN B 1 373 ? -29.760 -42.649 -43.150 1.00 14.87 373 ASN A CA 1
ATOM 7728 C C . ASN B 1 373 ? -28.899 -43.902 -42.949 1.00 15.51 373 ASN A C 1
ATOM 7729 O O . ASN B 1 373 ? -28.031 -44.229 -43.772 1.00 15.70 373 ASN A O 1
ATOM 7734 N N . VAL B 1 374 ? -29.174 -44.607 -41.858 1.00 16.26 374 VAL A N 1
ATOM 7735 C CA . VAL B 1 374 ? -28.485 -45.842 -41.542 1.00 17.18 374 VAL A CA 1
ATOM 7736 C C . VAL B 1 374 ? -29.438 -47.021 -41.680 1.00 18.04 374 VAL A C 1
ATOM 7737 O O . VAL B 1 374 ? -30.653 -46.858 -41.606 1.00 18.13 374 VAL A O 1
ATOM 7741 N N . HIS B 1 375 ? -28.873 -48.205 -41.868 1.00 18.66 375 HIS A N 1
ATOM 7742 C CA . HIS B 1 375 ? -29.652 -49.413 -42.142 1.00 19.67 375 HIS A CA 1
ATOM 7743 C C . HIS B 1 375 ? -29.011 -50.579 -41.401 1.00 20.42 375 HIS A C 1
ATOM 7744 O O . HIS B 1 375 ? -28.280 -51.373 -41.990 1.00 21.49 375 HIS A O 1
ATOM 7751 N N . PHE B 1 376 ? -29.275 -50.694 -40.110 1.00 20.72 376 PHE A N 1
ATOM 7752 C CA . PHE B 1 376 ? -28.782 -51.854 -39.347 1.00 21.58 376 PHE A CA 1
ATOM 7753 C C . PHE B 1 376 ? -29.732 -53.043 -39.500 1.00 22.14 376 PHE A C 1
ATOM 7754 O O . PHE B 1 376 ? -30.954 -52.869 -39.602 1.00 21.80 376 PHE A O 1
ATOM 7762 N N . GLU B 1 377 ? -29.176 -54.254 -39.482 1.00 23.14 377 GLU A N 1
ATOM 7763 C CA . GLU B 1 377 ? -29.972 -55.462 -39.709 1.00 24.54 377 GLU A CA 1
ATOM 7764 C C . GLU B 1 377 ? -30.922 -55.747 -38.552 1.00 24.61 377 GLU A C 1
ATOM 7765 O O . GLU B 1 377 ? -32.069 -56.135 -38.786 1.00 24.55 377 GLU A O 1
ATOM 7771 N N . THR B 1 378 ? -30.452 -55.560 -37.321 1.00 24.34 378 THR A N 1
ATOM 7772 C CA . THR B 1 378 ? -31.222 -55.938 -36.135 1.00 25.22 378 THR A CA 1
ATOM 7773 C C . THR B 1 378 ? -31.475 -54.754 -35.205 1.00 24.75 378 THR A C 1
ATOM 7774 O O . THR B 1 378 ? -30.715 -53.774 -35.172 1.00 23.68 378 THR A O 1
ATOM 7778 N N . LEU B 1 379 ? -32.542 -54.896 -34.427 1.00 25.16 379 LEU A N 1
ATOM 7779 C CA . LEU B 1 379 ? -32.971 -53.893 -33.456 1.00 25.08 379 LEU A CA 1
ATOM 7780 C C . LEU B 1 379 ? -31.898 -53.655 -32.400 1.00 25.36 379 LEU A C 1
ATOM 7781 O O . LEU B 1 379 ? -31.780 -52.555 -31.844 1.00 24.83 379 LEU A O 1
ATOM 7786 N N . ASP B 1 380 ? -31.105 -54.695 -32.157 1.00 26.71 380 ASP A N 1
ATOM 7787 C CA . ASP B 1 380 ? -29.945 -54.676 -31.275 1.00 28.40 380 ASP A CA 1
ATOM 7788 C C . ASP B 1 380 ? -28.943 -53.529 -31.517 1.00 26.44 380 ASP A C 1
ATOM 7789 O O . ASP B 1 380 ? -28.282 -53.084 -30.581 1.00 25.97 380 ASP A O 1
ATOM 7794 N N . ASP B 1 381 ? -28.830 -53.049 -32.762 1.00 24.61 381 ASP A N 1
ATOM 7795 C CA . ASP B 1 381 ? -27.956 -51.893 -33.053 1.00 23.41 381 ASP A CA 1
ATOM 7796 C C . ASP B 1 381 ? -28.678 -50.552 -32.964 1.00 21.13 381 ASP A C 1
ATOM 7797 O O . ASP B 1 381 ? -28.031 -49.520 -33.043 1.00 20.84 381 ASP A O 1
ATOM 7802 N N . TYR B 1 382 ? -29.997 -50.568 -32.790 1.00 19.36 382 TYR A N 1
ATOM 7803 C CA . TYR B 1 382 ? -30.747 -49.326 -32.551 1.00 17.98 382 TYR A CA 1
ATOM 7804 C C . TYR B 1 382 ? -30.741 -48.967 -31.057 1.00 18.03 382 TYR A C 1
ATOM 7805 O O . TYR B 1 382 ? -30.367 -49.780 -30.212 1.00 18.47 382 TYR A O 1
ATOM 7814 N N . ARG B 1 383 ? -31.074 -47.719 -30.758 1.00 17.30 383 ARG A N 1
ATOM 7815 C CA . ARG B 1 383 ? -30.898 -47.148 -29.420 1.00 17.72 383 ARG A CA 1
ATOM 7816 C C . ARG B 1 383 ? -32.082 -46.333 -28.878 1.00 17.39 383 ARG A C 1
ATOM 7817 O O . ARG B 1 383 ? -32.322 -46.320 -27.678 1.00 17.85 383 ARG A O 1
ATOM 7825 N N . ASP B 1 384 ? -32.793 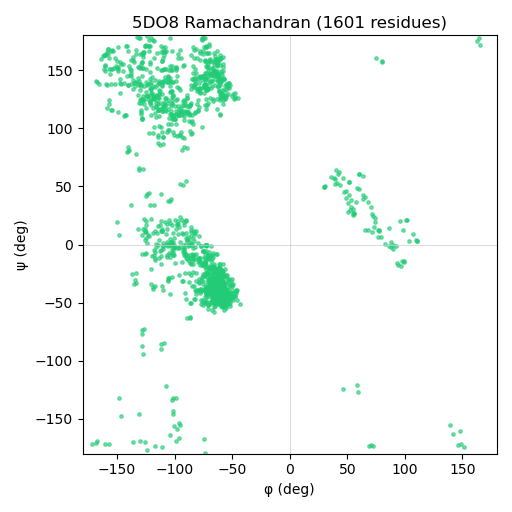-45.645 -29.756 1.00 16.67 384 ASP A N 1
ATOM 7826 C CA . ASP B 1 384 ? -33.790 -44.659 -29.356 1.00 16.75 384 ASP A CA 1
ATOM 7827 C C . ASP B 1 384 ? -34.991 -45.326 -28.702 1.00 16.78 384 ASP A C 1
ATOM 7828 O O . ASP B 1 384 ? -35.611 -46.219 -29.281 1.00 16.32 384 ASP A O 1
ATOM 7833 N N . ILE B 1 385 ? -35.314 -44.858 -27.497 1.00 17.40 385 ILE A N 1
ATOM 7834 C CA . ILE B 1 385 ? -36.479 -45.355 -26.754 1.00 17.87 385 ILE A CA 1
ATOM 7835 C C . ILE B 1 385 ? -37.739 -45.346 -27.621 1.00 17.42 385 ILE A C 1
ATOM 7836 O O . ILE B 1 385 ? -38.540 -46.281 -27.556 1.00 17.73 385 ILE A O 1
ATOM 7841 N N . GLU B 1 386 ? -37.904 -44.314 -28.444 1.00 17.23 386 GLU A N 1
ATOM 7842 C CA . GLU B 1 386 ? -39.102 -44.212 -29.289 1.00 17.15 386 GLU A CA 1
ATOM 7843 C C . GLU B 1 386 ? -39.155 -45.403 -30.246 1.00 16.60 386 GLU A C 1
ATOM 7844 O O . GLU B 1 386 ? -40.215 -46.027 -30.433 1.00 16.49 386 GLU A O 1
ATOM 7850 N N . THR B 1 387 ? -38.019 -45.710 -30.861 1.00 16.36 387 THR A N 1
ATOM 7851 C CA . THR B 1 387 ? -37.926 -46.828 -31.810 1.00 16.46 387 THR A CA 1
ATOM 7852 C C . THR B 1 387 ? -38.117 -48.181 -31.105 1.00 16.79 387 THR A C 1
ATOM 7853 O O . THR B 1 387 ? -38.869 -49.062 -31.577 1.00 17.30 387 THR A O 1
ATOM 7857 N N . LEU B 1 388 ? -37.433 -48.359 -29.991 1.00 17.42 388 LEU A N 1
ATOM 7858 C CA . LEU B 1 388 ? -37.503 -49.612 -29.251 1.00 18.29 388 LEU A CA 1
ATOM 7859 C C . LEU B 1 388 ? -38.927 -49.873 -28.724 1.00 18.03 388 LEU A C 1
ATOM 7860 O O . LEU B 1 388 ? -39.433 -51.004 -28.780 1.00 18.44 388 LEU A O 1
ATOM 7865 N N . ASN B 1 389 ? -39.565 -48.832 -28.204 1.00 17.77 389 ASN A N 1
ATOM 7866 C CA . ASN B 1 389 ? -40.941 -48.955 -27.683 1.00 17.88 389 ASN A CA 1
ATOM 7867 C C . ASN B 1 389 ? -41.934 -49.208 -28.808 1.00 17.83 389 ASN A C 1
ATOM 7868 O O . ASN B 1 389 ? -42.863 -49.999 -28.654 1.00 17.90 389 ASN A O 1
ATOM 7873 N N . MET B 1 390 ? -41.735 -48.541 -29.943 1.00 17.56 390 MET A N 1
ATOM 7874 C CA . MET B 1 390 ? -42.609 -48.752 -31.096 1.00 18.24 390 MET A CA 1
ATOM 7875 C C . MET B 1 390 ? -42.501 -50.195 -31.595 1.00 18.04 390 MET A C 1
ATOM 7876 O O . MET B 1 390 ? -43.525 -50.837 -31.837 1.00 17.82 390 MET A O 1
ATOM 7881 N N . TYR B 1 391 ? -41.273 -50.698 -31.733 1.00 17.73 391 TYR A N 1
ATOM 7882 C CA . TYR B 1 391 ? -41.062 -52.064 -32.169 1.00 18.58 391 TYR A CA 1
ATOM 7883 C C . TYR B 1 391 ? -41.875 -53.038 -31.309 1.00 19.67 391 TYR A C 1
ATOM 7884 O O . TYR B 1 391 ? -42.639 -53.853 -31.839 1.00 19.40 391 TYR A O 1
ATOM 7893 N N . LYS B 1 392 ? -41.715 -52.938 -29.993 1.00 20.76 392 LYS A N 1
ATOM 7894 C CA . LYS B 1 392 ? -42.420 -53.824 -29.067 1.00 22.69 392 LYS A CA 1
ATOM 7895 C C . LYS B 1 392 ? -43.943 -53.709 -29.229 1.00 22.96 392 LYS A C 1
ATOM 7896 O O . LYS B 1 392 ? -44.639 -54.719 -29.254 1.00 22.88 392 LYS A O 1
ATOM 7902 N N . GLU B 1 393 ? -44.451 -52.483 -29.347 1.00 22.14 393 GLU A N 1
ATOM 7903 C CA . GLU B 1 393 ? -45.888 -52.292 -29.410 1.00 23.26 393 GLU A CA 1
ATOM 7904 C C . GLU B 1 393 ? -46.449 -52.843 -30.715 1.00 22.39 393 GLU A C 1
ATOM 7905 O O . GLU B 1 393 ? -47.422 -53.582 -30.710 1.00 22.60 393 GLU A O 1
ATOM 7911 N N . ARG B 1 394 ? -45.835 -52.471 -31.829 1.00 21.41 394 ARG A N 1
ATOM 7912 C CA . ARG B 1 394 ? -46.317 -52.926 -33.130 1.00 21.70 394 ARG A CA 1
ATOM 7913 C C . ARG B 1 394 ? -46.152 -54.430 -33.346 1.00 22.17 394 ARG A C 1
ATOM 7914 O O . ARG B 1 394 ? -47.019 -55.057 -33.952 1.00 22.02 394 ARG A O 1
ATOM 7922 N N . LYS B 1 395 ? -45.072 -55.013 -32.827 1.00 22.06 395 LYS A N 1
ATOM 7923 C CA . LYS B 1 395 ? -44.879 -56.469 -32.912 1.00 23.61 395 LYS A CA 1
ATOM 7924 C C . LYS B 1 395 ? -45.971 -57.210 -32.147 1.00 25.05 395 LYS A C 1
ATOM 7925 O O . LYS B 1 395 ? -46.532 -58.171 -32.646 1.00 25.29 395 LYS A O 1
ATOM 7931 N N . GLU B 1 396 ? -46.285 -56.740 -30.951 1.00 26.29 396 GLU A N 1
ATOM 7932 C CA . GLU B 1 396 ? -47.376 -57.323 -30.156 1.00 29.33 396 GLU A CA 1
ATOM 7933 C C . GLU B 1 396 ? -48.739 -57.211 -30.871 1.00 29.52 396 GLU A C 1
ATOM 7934 O O . GLU B 1 396 ? -49.572 -58.112 -30.759 1.00 30.39 396 GLU A O 1
ATOM 7940 N N . GLN B 1 397 ? -48.962 -56.110 -31.592 1.00 28.40 397 GLN A N 1
ATOM 7941 C CA . GLN B 1 397 ? -50.209 -55.906 -32.351 1.00 29.32 397 GLN A CA 1
ATOM 7942 C C . GLN B 1 397 ? -50.318 -56.769 -33.624 1.00 28.44 397 GLN A C 1
ATOM 7943 O O . GLN B 1 397 ? -51.389 -56.836 -34.242 1.00 29.17 397 GLN A O 1
ATOM 7949 N N . GLY B 1 398 ? -49.223 -57.407 -34.024 1.00 26.50 398 GLY A N 1
ATOM 7950 C CA . GLY B 1 398 ? -49.216 -58.319 -35.156 1.00 26.03 398 GLY A CA 1
ATOM 7951 C C . GLY B 1 398 ? -48.541 -57.803 -36.414 1.00 24.35 398 GLY A C 1
ATOM 7952 O O . GLY B 1 398 ? -48.614 -58.459 -37.434 1.00 24.46 398 GLY A O 1
ATOM 7953 N N . HIS B 1 399 ? -47.862 -56.657 -36.348 1.00 22.25 399 HIS A N 1
ATOM 7954 C CA . HIS B 1 399 ? -47.130 -56.153 -37.510 1.00 21.48 399 HIS A CA 1
ATOM 7955 C C . HIS B 1 399 ? -45.916 -57.016 -37.770 1.00 20.49 399 HIS A C 1
ATOM 7956 O O . HIS B 1 399 ? -45.345 -57.592 -36.855 1.00 20.60 399 HIS A O 1
ATOM 7963 N N . SER B 1 400 ? -45.523 -57.095 -39.025 1.00 20.03 400 SER A N 1
ATOM 7964 C CA . SER B 1 400 ? -44.404 -57.918 -39.433 1.00 19.80 400 SER A CA 1
ATOM 7965 C C . SER B 1 400 ? -43.091 -57.282 -39.033 1.00 18.95 400 SER A C 1
ATOM 7966 O O . SER B 1 400 ? -42.943 -56.065 -39.098 1.00 17.63 400 SER A O 1
ATOM 7969 N N . HIS B 1 401 ? -42.126 -58.124 -38.672 1.00 19.70 401 HIS A N 1
ATOM 7970 C CA . HIS B 1 401 ? -40.770 -57.666 -38.375 1.00 19.29 401 HIS A CA 1
ATOM 7971 C C . HIS B 1 401 ? -40.214 -56.827 -39.514 1.00 18.84 401 HIS A C 1
ATOM 7972 O O . HIS B 1 401 ? -39.640 -55.779 -39.280 1.00 17.63 401 HIS A O 1
ATOM 7979 N N . GLU B 1 402 ? -40.418 -57.309 -40.733 1.00 20.20 402 GLU A N 1
ATOM 7980 C CA . GLU B 1 402 ? -39.926 -56.676 -41.952 1.00 20.58 402 GLU A CA 1
ATOM 7981 C C . GLU B 1 402 ? -40.442 -55.249 -42.123 1.00 19.64 402 GLU A C 1
ATOM 7982 O O . GLU B 1 402 ? -39.668 -54.331 -42.420 1.00 18.78 402 GLU A O 1
ATOM 7988 N N . SER B 1 403 ? -41.748 -55.061 -41.933 1.00 19.17 403 SER A N 1
ATOM 7989 C CA . SER B 1 403 ? -42.348 -53.741 -42.107 1.00 18.50 403 SER A CA 1
ATOM 7990 C C . SER B 1 403 ? -41.977 -52.785 -40.967 1.00 17.57 403 SER A C 1
ATOM 7991 O O . SER B 1 403 ? -41.765 -51.585 -41.204 1.00 16.44 403 SER A O 1
ATOM 7994 N N . ILE B 1 404 ? -41.878 -53.308 -39.746 1.00 17.37 404 ILE A N 1
ATOM 7995 C CA . ILE B 1 404 ? -41.417 -52.503 -38.622 1.00 17.09 404 ILE A CA 1
ATOM 7996 C C . ILE B 1 404 ? -39.996 -51.995 -38.873 1.00 16.62 404 ILE A C 1
ATOM 7997 O O . ILE B 1 404 ? -39.714 -50.803 -38.648 1.00 16.01 404 ILE A O 1
ATOM 8002 N N . MET B 1 405 ? -39.119 -52.869 -39.367 1.00 16.83 405 MET A N 1
ATOM 8003 C CA . MET B 1 405 ? -37.767 -52.435 -39.676 1.00 16.65 405 MET A CA 1
ATOM 8004 C C . MET B 1 405 ? -37.775 -51.361 -40.758 1.00 16.31 405 MET A C 1
ATOM 8005 O O . MET B 1 405 ? -37.025 -50.407 -40.663 1.00 15.86 405 MET A O 1
ATOM 8010 N N A GLN B 1 406 ? -38.617 -51.506 -41.782 0.50 16.47 406 GLN A N 1
ATOM 8011 N N B GLN B 1 406 ? -38.625 -51.526 -41.773 0.50 16.50 406 GLN A N 1
ATOM 8012 C CA A GLN B 1 406 ? -38.693 -50.499 -42.832 0.50 16.13 406 GLN A CA 1
ATOM 8013 C CA B GLN B 1 406 ? -38.750 -50.530 -42.818 0.50 16.19 406 GLN A CA 1
ATOM 8014 C C A GLN B 1 406 ? -39.176 -49.146 -42.283 0.50 15.63 406 GLN A C 1
ATOM 8015 C C B GLN B 1 406 ? -39.136 -49.169 -42.239 0.50 15.63 406 GLN A C 1
ATOM 8016 O O A GLN B 1 406 ? -38.712 -48.097 -42.724 0.50 15.20 406 GLN A O 1
ATOM 8017 O O B GLN B 1 406 ? -38.563 -48.150 -42.605 0.50 15.15 406 GLN A O 1
ATOM 8028 N N . SER B 1 407 ? -40.096 -49.174 -41.320 1.00 15.59 407 SER A N 1
ATOM 8029 C CA . SER B 1 407 ? -40.547 -47.946 -40.644 1.00 15.22 407 SER A CA 1
ATOM 8030 C C . SER B 1 407 ? -39.371 -47.280 -39.917 1.00 14.83 407 SER A C 1
ATOM 8031 O O . SER B 1 407 ? -39.183 -46.065 -39.996 1.00 14.75 407 SER A O 1
ATOM 8034 N N . ILE B 1 408 ? -38.564 -48.083 -39.246 1.00 14.87 408 ILE A N 1
ATOM 8035 C CA . ILE B 1 408 ? -37.339 -47.592 -38.569 1.00 14.65 408 ILE A CA 1
ATOM 8036 C C . ILE B 1 408 ? -36.337 -47.028 -39.560 1.00 14.26 408 ILE A C 1
ATOM 8037 O O . ILE B 1 408 ? -35.798 -45.951 -39.348 1.00 14.09 408 ILE A O 1
ATOM 8042 N N . TYR B 1 409 ? -36.110 -47.738 -40.656 1.00 14.56 409 TYR A N 1
ATOM 8043 C CA . TYR B 1 409 ? -35.162 -47.274 -41.666 1.00 14.33 409 TYR A CA 1
ATOM 8044 C C . TYR B 1 409 ? -35.583 -45.933 -42.234 1.00 14.13 409 TYR A C 1
ATOM 8045 O O . TYR B 1 409 ? -34.736 -45.100 -42.469 1.00 13.98 409 TYR A O 1
ATOM 8054 N N . THR B 1 410 ? -36.888 -45.732 -42.428 1.00 14.42 410 THR A N 1
ATOM 8055 C CA . THR B 1 410 ? -37.388 -44.517 -43.069 1.00 14.38 410 THR A CA 1
ATOM 8056 C C . THR B 1 410 ? -37.567 -43.351 -42.100 1.00 14.11 410 THR A C 1
ATOM 8057 O O . THR B 1 410 ? -37.319 -42.222 -42.481 1.00 13.93 410 THR A O 1
ATOM 8061 N N . LYS B 1 411 ? -37.976 -43.619 -40.853 1.00 13.95 411 LYS A N 1
ATOM 8062 C CA . LYS B 1 411 ? -38.370 -42.568 -39.919 1.00 13.70 411 LYS A CA 1
ATOM 8063 C C . LYS B 1 411 ? -37.651 -42.566 -38.567 1.00 13.69 411 LYS A C 1
ATOM 8064 O O . LYS B 1 411 ? -37.824 -41.634 -37.797 1.00 13.46 411 LYS A O 1
ATOM 8070 N N . GLY B 1 412 ? -36.867 -43.589 -38.268 1.00 13.67 412 GLY A N 1
ATOM 8071 C CA . GLY B 1 412 ? -36.264 -43.744 -36.960 1.00 13.83 412 GLY A CA 1
ATOM 8072 C C . GLY B 1 412 ? -35.353 -42.587 -36.622 1.00 13.80 412 GLY A C 1
ATOM 8073 O O . GLY B 1 412 ? -34.636 -42.093 -37.487 1.00 13.94 412 GLY A O 1
ATOM 8074 N N . ARG B 1 413 ? -35.368 -42.154 -35.364 1.00 13.98 413 ARG A N 1
ATOM 8075 C CA . ARG B 1 413 ? -34.550 -41.008 -34.959 1.00 14.07 413 ARG A CA 1
ATOM 8076 C C . ARG B 1 413 ? -33.055 -41.336 -34.941 1.00 14.21 413 ARG A C 1
ATOM 8077 O O . ARG B 1 413 ? -32.236 -40.432 -35.115 1.00 14.17 413 ARG A O 1
ATOM 8085 N N . ASP B 1 414 ? -32.698 -42.608 -34.777 1.00 14.60 414 ASP A N 1
ATOM 8086 C CA . ASP B 1 414 ? -31.276 -42.992 -34.793 1.00 14.69 414 ASP A CA 1
ATOM 8087 C C . ASP B 1 414 ? -30.607 -42.721 -36.136 1.00 14.25 414 ASP A C 1
ATOM 8088 O O . ASP B 1 414 ? -29.405 -42.510 -36.165 1.00 14.32 414 ASP A O 1
ATOM 8093 N N . ASN B 1 415 ? -31.371 -42.634 -37.225 1.00 13.77 415 ASN A N 1
ATOM 8094 C CA . ASN B 1 415 ? -30.817 -42.152 -38.495 1.00 13.72 415 ASN A CA 1
ATOM 8095 C C . ASN B 1 415 ? -30.026 -40.850 -38.372 1.00 13.77 415 ASN A C 1
ATOM 8096 O O . ASN B 1 415 ? -29.068 -40.623 -39.109 1.00 13.88 415 ASN A O 1
ATOM 8101 N N . ALA B 1 416 ? -30.466 -39.990 -37.469 1.00 13.63 416 ALA A N 1
ATOM 8102 C CA . ALA B 1 416 ? -29.857 -38.690 -37.238 1.00 13.50 416 ALA A CA 1
ATOM 8103 C C . ALA B 1 416 ? -28.729 -38.684 -36.193 1.00 13.55 416 ALA A C 1
ATOM 8104 O O . ALA B 1 416 ? -28.055 -37.677 -36.031 1.00 13.92 416 ALA A O 1
ATOM 8106 N N . ARG B 1 417 ? -28.553 -39.790 -35.483 1.00 13.62 417 ARG A N 1
ATOM 8107 C CA . ARG B 1 417 ? -27.772 -39.820 -34.268 1.00 14.09 417 ARG A CA 1
ATOM 8108 C C . ARG B 1 417 ? -26.516 -40.662 -34.376 1.00 14.47 417 ARG A C 1
ATOM 8109 O O . ARG B 1 417 ? -25.744 -40.705 -33.408 1.00 14.90 417 ARG A O 1
ATOM 8117 N N . THR B 1 418 ? -26.275 -41.273 -35.541 1.00 14.76 418 THR A N 1
ATOM 8118 C CA . THR B 1 418 ? -25.023 -42.000 -35.758 1.00 14.98 418 THR A CA 1
ATOM 8119 C C . THR B 1 418 ? -23.875 -40.976 -35.726 1.00 15.13 418 THR A C 1
ATOM 8120 O O . THR B 1 418 ? -24.053 -39.821 -36.122 1.00 15.00 418 THR A O 1
ATOM 8124 N N . PRO B 1 419 ? -22.695 -41.386 -35.230 1.00 15.62 419 PRO A N 1
ATOM 8125 C CA . PRO B 1 419 ? -21.582 -40.441 -35.065 1.00 15.42 419 PRO A CA 1
ATOM 8126 C C . PRO B 1 419 ? -21.220 -39.639 -36.317 1.00 14.94 419 PRO A C 1
ATOM 8127 O O . PRO B 1 419 ? -21.198 -40.167 -37.421 1.00 14.46 419 PRO A O 1
ATOM 8131 N N . TYR B 1 420 ? -20.943 -38.360 -36.110 1.00 14.59 420 TYR A N 1
ATOM 8132 C CA . TYR B 1 420 ? -20.507 -37.480 -37.172 1.00 14.46 420 TYR A CA 1
ATOM 8133 C C . TYR B 1 420 ? -19.276 -38.100 -37.856 1.00 14.53 420 TYR A C 1
ATOM 8134 O O . TYR B 1 420 ? -18.376 -38.609 -37.185 1.00 14.87 420 TYR A O 1
ATOM 8143 N N . GLN B 1 421 ? -19.260 -38.062 -39.188 1.00 14.26 421 GLN A N 1
ATOM 8144 C CA . GLN B 1 421 ? -18.226 -38.700 -39.974 1.00 14.70 421 GLN A CA 1
ATOM 8145 C C . GLN B 1 421 ? -17.095 -37.710 -40.307 1.00 14.67 421 GLN A C 1
ATOM 8146 O O . GLN B 1 421 ? -17.150 -36.987 -41.304 1.00 14.37 421 GLN A O 1
ATOM 8152 N N . TRP B 1 422 ? -16.067 -37.684 -39.462 1.00 15.02 422 TRP A N 1
ATOM 8153 C CA . TRP B 1 422 ? -14.982 -36.703 -39.595 1.00 15.31 422 TRP A CA 1
ATOM 8154 C C . TRP B 1 422 ? -13.968 -37.045 -40.690 1.00 16.03 422 TRP A C 1
ATOM 8155 O O . TRP B 1 422 ? -13.523 -36.154 -41.419 1.00 15.96 422 TRP A O 1
ATOM 8166 N N . ASP B 1 423 ? -13.594 -38.309 -40.794 1.00 16.88 423 ASP A N 1
ATOM 8167 C CA . ASP B 1 423 ? -12.576 -38.720 -41.765 1.00 17.97 423 ASP A CA 1
ATOM 8168 C C . ASP B 1 423 ? -12.732 -40.213 -42.085 1.00 18.60 423 ASP A C 1
ATOM 8169 O O . ASP B 1 423 ? -13.706 -40.815 -41.669 1.00 18.05 423 ASP A O 1
ATOM 8174 N N . ASN B 1 424 ? -11.792 -40.801 -42.822 1.00 19.76 424 ASN A N 1
ATOM 8175 C CA . ASN B 1 424 ? -11.875 -42.239 -43.135 1.00 20.94 424 ASN A CA 1
ATOM 8176 C C . ASN B 1 424 ? -11.069 -43.157 -42.202 1.00 21.49 424 ASN A C 1
ATOM 8177 O O . ASN B 1 424 ? -10.841 -44.314 -42.543 1.00 21.96 424 ASN A O 1
ATOM 8182 N N . SER B 1 425 ? -10.637 -42.656 -41.045 1.00 21.15 425 SER A N 1
ATOM 8183 C CA . SER B 1 425 ? -9.983 -43.490 -40.025 1.00 21.82 425 SER A CA 1
ATOM 8184 C C . SER B 1 425 ? -11.037 -44.313 -39.287 1.00 22.35 425 SER A C 1
ATOM 8185 O O . SER B 1 425 ? -12.247 -44.158 -39.533 1.00 21.75 425 SER A O 1
ATOM 8188 N N . GLU B 1 426 ? -10.592 -45.185 -38.385 1.00 23.36 426 GLU A N 1
ATOM 8189 C CA . GLU B 1 426 ? -11.523 -46.060 -37.691 1.00 24.31 426 GLU A CA 1
ATOM 8190 C C . GLU B 1 426 ? -12.615 -45.237 -36.978 1.00 22.72 426 GLU A C 1
ATOM 8191 O O . GLU B 1 426 ? -12.361 -44.175 -36.382 1.00 21.55 426 GLU A O 1
ATOM 8197 N N . ASN B 1 427 ? -13.841 -45.719 -37.113 1.00 21.85 427 ASN A N 1
ATOM 8198 C CA . ASN B 1 427 ? -15.040 -45.038 -36.633 1.00 20.92 427 ASN A CA 1
ATOM 8199 C C . ASN B 1 427 ? -15.125 -43.583 -37.073 1.00 19.60 427 ASN A C 1
ATOM 8200 O O . ASN B 1 427 ? -15.604 -42.721 -36.343 1.00 18.49 427 ASN A O 1
ATOM 8205 N N . ALA B 1 428 ? -14.651 -43.349 -38.293 1.00 18.69 428 ALA A N 1
ATOM 8206 C CA . ALA B 1 428 ? -14.721 -42.055 -38.942 1.00 17.87 428 ALA A CA 1
ATOM 8207 C C . ALA B 1 428 ? -14.090 -40.915 -38.126 1.00 17.51 428 ALA A C 1
ATOM 8208 O O . ALA B 1 428 ? -14.471 -39.744 -38.295 1.00 16.85 428 ALA A O 1
ATOM 8210 N N . GLY B 1 429 ? -13.110 -41.236 -37.268 1.00 17.91 429 GLY A N 1
ATOM 8211 C CA . GLY B 1 429 ? -12.436 -40.234 -36.452 1.00 17.92 429 GLY A CA 1
ATOM 8212 C C . GLY B 1 429 ? -13.296 -39.590 -35.377 1.00 17.66 429 GLY A C 1
ATOM 8213 O O . GLY B 1 429 ? -12.898 -38.600 -34.759 1.00 17.54 429 GLY A O 1
ATOM 8214 N N . PHE B 1 430 ? -14.469 -40.168 -35.121 1.00 17.49 430 PHE A N 1
ATOM 8215 C CA . PHE B 1 430 ? -15.355 -39.668 -34.089 1.00 17.05 430 PHE A CA 1
ATOM 8216 C C . PHE B 1 430 ? -14.799 -40.019 -32.710 1.00 18.01 430 PHE A C 1
ATOM 8217 O O . PHE B 1 430 ? -14.875 -39.214 -31.779 1.00 18.11 430 PHE A O 1
ATOM 8225 N N . THR B 1 431 ? -14.255 -41.223 -32.595 1.00 18.77 431 THR A N 1
ATOM 8226 C CA . THR B 1 431 ? -13.758 -41.758 -31.329 1.00 19.53 431 THR A CA 1
ATOM 8227 C C . THR B 1 431 ? -12.590 -42.716 -31.566 1.00 20.50 431 THR A C 1
ATOM 8228 O O . THR B 1 431 ? -12.491 -43.323 -32.629 1.00 20.51 431 THR A O 1
ATOM 8232 N N . THR B 1 432 ? -11.712 -42.835 -30.579 1.00 21.78 432 THR A N 1
ATOM 8233 C CA . THR B 1 432 ? -10.692 -43.873 -30.574 1.00 22.92 432 THR A CA 1
ATOM 8234 C C . THR B 1 432 ? -11.191 -45.141 -29.881 1.00 23.66 432 THR A C 1
ATOM 8235 O O . THR B 1 432 ? -10.495 -46.141 -29.888 1.00 24.69 432 THR A O 1
ATOM 8239 N N . GLY B 1 433 ? -12.355 -45.079 -29.232 1.00 23.35 433 GLY A N 1
ATOM 8240 C CA . GLY B 1 433 ? -12.944 -46.221 -28.540 1.00 23.73 433 GLY A CA 1
ATOM 8241 C C . GLY B 1 433 ? -14.049 -46.859 -29.361 1.00 23.30 433 GLY A C 1
ATOM 8242 O O . GLY B 1 433 ? -13.942 -46.955 -30.569 1.00 22.90 433 GLY A O 1
ATOM 8243 N N . THR B 1 434 ? -15.091 -47.318 -28.679 1.00 22.99 434 THR A N 1
ATOM 8244 C CA . THR B 1 434 ? -16.236 -47.968 -29.292 1.00 22.49 434 THR A CA 1
ATOM 8245 C C . THR B 1 434 ? -17.428 -47.015 -29.207 1.00 21.19 434 THR A C 1
ATOM 8246 O O . THR B 1 434 ? -17.880 -46.717 -28.098 1.00 21.04 434 THR A O 1
ATOM 8250 N N . PRO B 1 435 ? -17.951 -46.555 -30.360 1.00 19.87 435 PRO A N 1
ATOM 8251 C CA . PRO B 1 435 ? -19.025 -45.563 -30.285 1.00 18.80 435 PRO A CA 1
ATOM 8252 C C . PRO B 1 435 ? -20.300 -46.102 -29.641 1.00 18.81 435 PRO A C 1
ATOM 8253 O O . PRO B 1 435 ? -20.600 -47.294 -29.747 1.00 18.67 435 PRO A O 1
ATOM 8257 N N . TRP B 1 436 ? -21.037 -45.208 -28.979 1.00 17.97 436 TRP A N 1
ATOM 8258 C CA . TRP B 1 436 ? -22.270 -45.580 -28.274 1.00 17.86 436 TRP A CA 1
ATOM 8259 C C . TRP B 1 436 ? -23.335 -46.109 -29.248 1.00 17.63 436 TRP A C 1
ATOM 8260 O O . TRP B 1 436 ? -24.176 -46.902 -28.867 1.00 17.74 436 TRP A O 1
ATOM 8271 N N . LEU B 1 437 ? -23.288 -45.623 -30.495 1.00 17.17 437 LEU A N 1
ATOM 8272 C CA . LEU B 1 437 ? -24.132 -46.069 -31.611 1.00 17.19 437 LEU A CA 1
ATOM 8273 C C . LEU B 1 437 ? -23.179 -46.214 -32.789 1.00 17.25 437 LEU A C 1
ATOM 8274 O O . LEU B 1 437 ? -22.316 -45.366 -32.978 1.00 17.07 437 LEU A O 1
ATOM 8279 N N A LYS B 1 438 ? -23.391 -47.288 -33.542 0.70 17.79 438 LYS A N 1
ATOM 8280 N N B LYS B 1 438 ? -23.277 -47.254 -33.614 0.30 17.29 438 LYS A N 1
ATOM 8281 C CA A LYS B 1 438 ? -22.540 -47.617 -34.655 0.70 18.01 438 LYS A CA 1
ATOM 8282 C CA B LYS B 1 438 ? -22.231 -47.505 -34.650 0.30 17.26 438 LYS A CA 1
ATOM 8283 C C A LYS B 1 438 ? -22.523 -46.475 -35.653 0.70 17.08 438 LYS A C 1
ATOM 8284 C C B LYS B 1 438 ? -22.110 -46.419 -35.739 0.30 16.75 438 LYS A C 1
ATOM 8285 O O A LYS B 1 438 ? -23.519 -45.842 -35.999 0.70 16.05 438 LYS A O 1
ATOM 8286 O O B LYS B 1 438 ? -23.108 -45.786 -36.090 0.30 16.01 438 LYS A O 1
ATOM 8297 N N A VAL B 1 439 ? -21.310 -46.225 -36.125 0.50 16.84 439 VAL A N 1
ATOM 8298 N N B VAL B 1 439 ? -20.906 -46.203 -36.283 0.50 16.91 439 VAL A N 1
ATOM 8299 C CA A VAL B 1 439 ? -21.060 -45.356 -37.244 0.50 16.47 439 VAL A CA 1
ATOM 8300 C CA B VAL B 1 439 ? -20.782 -45.288 -37.390 0.50 16.72 439 VAL A CA 1
ATOM 8301 C C A VAL B 1 439 ? -21.659 -45.956 -38.509 0.50 16.50 439 VAL A C 1
ATOM 8302 C C B VAL B 1 439 ? -21.411 -45.901 -38.637 0.50 16.65 439 VAL A C 1
ATOM 8303 O O A VAL B 1 439 ? -21.710 -47.176 -38.665 0.50 16.89 439 VAL A O 1
ATOM 8304 O O B VAL B 1 439 ? -21.200 -47.078 -38.932 0.50 16.98 439 VAL A O 1
ATOM 8311 N N . ASN B 1 440 ? -22.159 -45.093 -39.387 1.00 16.19 440 ASN A N 1
ATOM 8312 C CA . ASN B 1 440 ? -22.653 -45.514 -40.694 1.00 16.36 440 ASN A CA 1
ATOM 8313 C C . ASN B 1 440 ? -21.471 -46.006 -41.548 1.00 16.83 440 ASN A C 1
ATOM 8314 O O . ASN B 1 440 ? -20.491 -45.282 -41.706 1.00 16.50 440 ASN A O 1
ATOM 8319 N N . PRO B 1 441 ? -21.547 -47.240 -42.089 1.00 17.89 441 PRO A N 1
ATOM 8320 C CA . PRO B 1 441 ? -20.402 -47.807 -42.835 1.00 18.53 441 PRO A CA 1
ATOM 8321 C C . PRO B 1 441 ? -19.981 -47.039 -44.076 1.00 18.32 441 PRO A C 1
ATOM 8322 O O . PRO B 1 441 ? -18.868 -47.247 -44.567 1.00 18.74 441 PRO A O 1
ATOM 8326 N N . ARG B 1 442 ? -20.843 -46.161 -44.574 1.00 17.99 442 ARG A N 1
ATOM 8327 C CA . ARG B 1 442 ? -20.495 -45.294 -45.704 1.00 18.53 442 ARG A CA 1
ATOM 8328 C C . ARG B 1 442 ? -19.504 -44.188 -45.371 1.00 18.11 442 ARG A C 1
ATOM 8329 O O . ARG B 1 442 ? -19.098 -43.428 -46.257 1.00 18.22 442 ARG A O 1
ATOM 8337 N N . TYR B 1 443 ? -19.062 -44.116 -44.119 1.00 18.12 443 TYR A N 1
ATOM 8338 C CA . TYR B 1 443 ? -18.121 -43.073 -43.717 1.00 18.24 443 TYR A CA 1
ATOM 8339 C C . TYR B 1 443 ? -16.826 -43.103 -44.533 1.00 18.88 443 TYR A C 1
ATOM 8340 O O . TYR B 1 443 ? -16.165 -42.085 -44.640 1.00 17.68 443 TYR A O 1
ATOM 8349 N N . THR B 1 444 ? -16.437 -44.256 -45.084 1.00 20.05 444 THR A N 1
ATOM 8350 C CA . THR B 1 444 ? -15.217 -44.298 -45.876 1.00 21.35 444 THR A CA 1
ATOM 8351 C C . THR B 1 444 ? -15.309 -43.417 -47.124 1.00 21.75 444 THR A C 1
ATOM 8352 O O . THR B 1 444 ? -14.287 -42.941 -47.605 1.00 22.88 444 THR A O 1
ATOM 8356 N N . GLU B 1 445 ? -16.526 -43.205 -47.630 1.00 21.23 445 GLU A N 1
ATOM 8357 C CA . GLU B 1 445 ? -16.777 -42.318 -48.778 1.00 21.57 445 GLU A CA 1
ATOM 8358 C C . GLU B 1 445 ? -17.338 -40.958 -48.405 1.00 19.31 445 GLU A C 1
ATOM 8359 O O . GLU B 1 445 ? -17.152 -39.991 -49.152 1.00 18.86 445 GLU A O 1
ATOM 8365 N N . ILE B 1 446 ? -18.051 -40.883 -47.282 1.00 17.50 446 ILE A N 1
ATOM 8366 C CA . ILE B 1 446 ? -18.795 -39.695 -46.894 1.00 16.14 446 ILE A CA 1
ATOM 8367 C C . ILE B 1 446 ? -18.206 -39.201 -45.590 1.00 15.50 446 ILE A C 1
ATOM 8368 O O . ILE B 1 446 ? -18.484 -39.745 -44.529 1.00 15.53 446 ILE A O 1
ATOM 8373 N N . ASN B 1 447 ? -17.380 -38.173 -45.656 1.00 15.12 447 ASN A N 1
ATOM 8374 C CA . ASN B 1 447 ? -16.786 -37.648 -44.432 1.00 14.99 447 ASN A CA 1
ATOM 8375 C C . ASN B 1 447 ? -16.298 -36.241 -44.613 1.00 14.90 447 ASN A C 1
ATOM 8376 O O . ASN B 1 447 ? -16.151 -35.753 -45.743 1.00 14.54 447 ASN A O 1
ATOM 8381 N N . ASN B 1 448 ? -16.052 -35.586 -43.486 1.00 14.96 448 ASN A N 1
ATOM 8382 C CA . ASN B 1 448 ? -15.725 -34.167 -43.466 1.00 15.23 448 ASN A CA 1
ATOM 8383 C C . ASN B 1 448 ? -14.421 -33.889 -44.216 1.00 15.72 448 ASN A C 1
ATOM 8384 O O . ASN B 1 448 ? -14.359 -32.961 -45.033 1.00 15.58 448 ASN A O 1
ATOM 8389 N N . GLU B 1 449 ? -13.387 -34.683 -43.945 1.00 16.43 449 GLU A N 1
ATOM 8390 C CA . GLU B 1 449 ? -12.108 -34.522 -44.638 1.00 17.54 449 GLU A CA 1
ATOM 8391 C C . GLU B 1 449 ? -12.238 -34.577 -46.177 1.00 17.56 449 GLU A C 1
ATOM 8392 O O . GLU B 1 449 ? -11.724 -33.674 -46.856 1.00 16.80 449 GLU A O 1
ATOM 8398 N N A GLU B 1 450 ? -12.899 -35.612 -46.713 0.70 18.38 450 GLU A N 1
ATOM 8399 N N B GLU B 1 450 ? -12.902 -35.613 -46.704 0.30 17.16 450 GLU A N 1
ATOM 8400 C CA A GLU B 1 450 ? -13.118 -35.709 -48.169 0.70 19.51 450 GLU A CA 1
ATOM 8401 C CA B GLU B 1 450 ? -13.174 -35.727 -48.149 0.30 17.18 450 GLU A CA 1
ATOM 8402 C C A GLU B 1 450 ? -13.896 -34.490 -48.682 0.70 18.14 450 GLU A C 1
ATOM 8403 C C B GLU B 1 450 ? -13.904 -34.504 -48.680 0.30 16.94 450 GLU A C 1
ATOM 8404 O O A GLU B 1 450 ? -13.564 -33.939 -49.732 0.70 17.71 450 GLU A O 1
ATOM 8405 O O B GLU B 1 450 ? -13.565 -33.987 -49.748 0.30 16.92 450 GLU A O 1
ATOM 8416 N N . ALA B 1 451 ? -14.907 -34.049 -47.930 1.00 16.79 451 ALA A N 1
ATOM 8417 C CA . ALA B 1 451 ? -15.683 -32.878 -48.320 1.00 16.46 451 ALA A CA 1
ATOM 8418 C C . ALA B 1 451 ? -14.821 -31.600 -48.340 1.00 16.37 451 ALA A C 1
ATOM 8419 O O . ALA B 1 451 ? -14.906 -30.829 -49.290 1.00 16.65 451 ALA A O 1
ATOM 8421 N N . LEU B 1 452 ? -13.975 -31.394 -47.332 1.00 16.15 452 LEU A N 1
ATOM 8422 C CA . LEU B 1 452 ? -13.088 -30.224 -47.340 1.00 16.57 452 LEU A CA 1
ATOM 8423 C C . LEU B 1 452 ? -12.045 -30.252 -48.482 1.00 16.23 452 LEU A C 1
ATOM 8424 O O . LEU B 1 452 ? -11.656 -29.193 -49.006 1.00 16.27 452 LEU A O 1
ATOM 8429 N N . LYS B 1 453 ? -11.600 -31.437 -48.865 1.00 15.88 453 LYS A N 1
ATOM 8430 C CA . LYS B 1 453 ? -10.632 -31.553 -49.967 1.00 16.49 453 LYS A CA 1
ATOM 8431 C C . LYS B 1 453 ? -11.245 -31.343 -51.341 1.00 16.22 453 LYS A C 1
ATOM 8432 O O . LYS B 1 453 ? -10.547 -30.973 -52.275 1.00 16.71 453 LYS A O 1
ATOM 8438 N N . ASN B 1 454 ? -12.527 -31.638 -51.477 1.00 15.88 454 ASN A N 1
ATOM 8439 C CA . ASN B 1 454 ? -13.222 -31.569 -52.758 1.00 16.21 454 ASN A CA 1
ATOM 8440 C C . ASN B 1 454 ? -13.939 -30.214 -52.939 1.00 15.91 454 ASN A C 1
ATOM 8441 O O . ASN B 1 454 ? -14.923 -29.945 -52.250 1.00 15.27 454 ASN A O 1
ATOM 8446 N N . PRO B 1 455 ? -13.497 -29.375 -53.887 1.00 16.48 455 PRO A N 1
ATOM 8447 C CA . PRO B 1 455 ? -14.160 -28.058 -54.067 1.00 16.69 455 PRO A CA 1
ATOM 8448 C C . PRO B 1 455 ? -15.631 -28.116 -54.519 1.00 16.52 455 PRO A C 1
ATOM 8449 O O . PRO B 1 455 ? -16.373 -27.151 -54.313 1.00 16.83 455 PRO A O 1
ATOM 8453 N N A ASP B 1 456 ? -16.024 -29.255 -55.107 0.70 16.86 456 ASP A N 1
ATOM 8454 N N B ASP B 1 456 ? -16.059 -29.210 -55.128 0.30 16.36 456 ASP A N 1
ATOM 8455 C CA A ASP B 1 456 ? -17.391 -29.544 -55.565 0.70 17.00 456 ASP A CA 1
ATOM 8456 C CA B ASP B 1 456 ? -17.456 -29.331 -55.498 0.30 16.06 456 ASP A CA 1
ATOM 8457 C C A ASP B 1 456 ? -18.290 -30.124 -54.462 0.70 15.91 456 ASP A C 1
ATOM 8458 C C B ASP B 1 456 ? -18.241 -30.190 -54.493 0.30 15.50 456 ASP A C 1
ATOM 8459 O O A ASP B 1 456 ? -19.441 -30.483 -54.731 0.70 15.67 456 ASP A O 1
ATOM 8460 O O B ASP B 1 456 ? -19.251 -30.803 -54.856 0.30 15.49 456 ASP A O 1
ATOM 8469 N N . SER B 1 457 ? -17.798 -30.189 -53.226 1.00 15.13 457 SER A N 1
ATOM 8470 C CA . SER B 1 457 ? -18.495 -30.901 -52.163 1.00 14.66 457 SER A CA 1
ATOM 8471 C C . SER B 1 457 ? -19.722 -30.145 -51.701 1.00 14.29 457 SER A C 1
ATOM 8472 O O . SER B 1 457 ? -19.877 -28.938 -51.942 1.00 14.30 457 SER A O 1
ATOM 8475 N N . ILE B 1 458 ? -20.543 -30.859 -50.945 1.00 13.73 458 ILE A N 1
ATOM 8476 C CA . ILE B 1 458 ? -21.709 -30.281 -50.310 1.00 13.40 458 ILE A CA 1
ATOM 8477 C C . ILE B 1 458 ? -21.293 -29.189 -49.309 1.00 13.38 458 ILE A C 1
ATOM 8478 O O . ILE B 1 458 ? -22.002 -28.189 -49.147 1.00 12.87 458 ILE A O 1
ATOM 8483 N N . PHE B 1 459 ? -20.155 -29.388 -48.649 1.00 13.14 459 PHE A N 1
ATOM 8484 C CA . PHE B 1 459 ? -19.656 -28.406 -47.666 1.00 13.20 459 PHE A CA 1
ATOM 8485 C C . PHE B 1 459 ? -19.523 -27.008 -48.257 1.00 13.41 459 PHE A C 1
ATOM 8486 O O . PHE B 1 459 ? -20.066 -26.034 -47.713 1.00 13.30 459 PHE A O 1
ATOM 8494 N N . TYR B 1 460 ? -18.825 -26.891 -49.382 1.00 13.62 460 TYR A N 1
ATOM 8495 C CA . TYR B 1 460 ? -18.609 -25.569 -49.963 1.00 13.63 460 TYR A CA 1
ATOM 8496 C C . TYR B 1 460 ? -19.912 -24.969 -50.463 1.00 13.53 460 TYR A C 1
ATOM 8497 O O . TYR B 1 460 ? -20.092 -23.751 -50.393 1.00 13.85 460 TYR A O 1
ATOM 8506 N N . TYR B 1 461 ? -20.847 -25.809 -50.899 1.00 13.48 461 TYR A N 1
ATOM 8507 C CA . TYR B 1 461 ? -22.159 -25.307 -51.322 1.00 13.17 461 TYR A CA 1
ATOM 8508 C C . TYR B 1 461 ? -22.943 -24.700 -50.151 1.00 12.97 461 TYR A C 1
ATOM 8509 O O . TYR B 1 461 ? -23.504 -23.620 -50.299 1.00 12.83 461 TYR A O 1
ATOM 8518 N N . TYR B 1 462 ? -22.956 -25.365 -48.998 1.00 12.74 462 TYR A N 1
ATOM 8519 C CA . TYR B 1 462 ? -23.564 -24.798 -47.785 1.00 12.92 462 TYR A CA 1
ATOM 8520 C C . TYR B 1 462 ? -22.837 -23.535 -47.327 1.00 12.76 462 TYR A C 1
ATOM 8521 O O . TYR B 1 462 ? -23.481 -22.542 -46.991 1.00 12.77 462 TYR A O 1
ATOM 8530 N N . GLN B 1 463 ? -21.506 -23.572 -47.312 1.00 12.84 463 GLN A N 1
ATOM 8531 C CA . GLN B 1 463 ? -20.708 -22.392 -46.975 1.00 13.43 463 GLN A CA 1
ATOM 8532 C C . GLN B 1 463 ? -21.118 -21.176 -47.825 1.00 13.67 463 GLN A C 1
ATOM 8533 O O . GLN B 1 463 ? -21.270 -20.050 -47.305 1.00 14.07 463 GLN A O 1
ATOM 8539 N N . ASN B 1 464 ? -21.315 -21.413 -49.111 1.00 13.57 464 ASN A N 1
ATOM 8540 C CA . ASN B 1 464 ? -21.696 -20.354 -50.033 1.00 14.05 464 ASN A CA 1
ATOM 8541 C C . ASN B 1 464 ? -23.120 -19.860 -49.840 1.00 13.92 464 ASN A C 1
ATOM 8542 O O . ASN B 1 464 ? -23.368 -18.648 -49.965 1.00 14.61 464 ASN A O 1
ATOM 8547 N N . LEU B 1 465 ? -24.054 -20.754 -49.511 1.00 13.91 465 LEU A N 1
ATOM 8548 C CA . LEU B 1 465 ? -25.430 -20.321 -49.213 1.00 13.90 465 LEU A CA 1
ATOM 8549 C C . LEU B 1 465 ? -25.472 -19.435 -47.981 1.00 14.28 465 LEU A C 1
ATOM 8550 O O . LEU B 1 465 ? -26.262 -18.507 -47.899 1.00 14.19 465 LEU A O 1
ATOM 8555 N N . ILE B 1 466 ? -24.624 -19.757 -47.005 1.00 14.36 466 ILE A N 1
ATOM 8556 C CA . ILE B 1 466 ? -24.505 -18.939 -45.792 1.00 14.71 466 ILE A CA 1
ATOM 8557 C C . ILE B 1 466 ? -23.952 -17.553 -46.143 1.00 15.36 466 ILE A C 1
ATOM 8558 O O . ILE B 1 466 ? -24.483 -16.539 -45.673 1.00 15.16 466 ILE A O 1
ATOM 8563 N N . LYS B 1 467 ? -22.923 -17.501 -46.996 1.00 15.68 467 LYS A N 1
ATOM 8564 C CA . LYS B 1 467 ? -22.397 -16.217 -47.485 1.00 16.63 467 LYS A CA 1
ATOM 8565 C C . LYS B 1 467 ? -23.468 -15.391 -48.157 1.00 16.56 467 LYS A C 1
ATOM 8566 O O . LYS B 1 467 ? -23.555 -14.186 -47.921 1.00 17.32 467 LYS A O 1
ATOM 8572 N N . LEU B 1 468 ? -24.286 -16.035 -48.993 1.00 16.15 468 LEU A N 1
ATOM 8573 C CA . LEU B 1 468 ? -25.315 -15.319 -49.749 1.00 16.24 468 LEU A CA 1
ATOM 8574 C C . LEU B 1 468 ? -26.346 -14.704 -48.840 1.00 16.41 468 LEU A C 1
ATOM 8575 O O . LEU B 1 468 ? -26.796 -13.597 -49.097 1.00 17.01 468 LEU A O 1
ATOM 8580 N N . ARG B 1 469 ? -26.699 -15.393 -47.764 1.00 16.47 469 ARG A N 1
ATOM 8581 C CA . ARG B 1 469 ? -27.633 -14.823 -46.783 1.00 17.24 469 ARG A CA 1
ATOM 8582 C C . ARG B 1 469 ? -27.030 -13.580 -46.113 1.00 18.60 469 ARG A C 1
ATOM 8583 O O . ARG B 1 469 ? -27.737 -12.619 -45.810 1.00 18.88 469 ARG A O 1
ATOM 8591 N N . LYS B 1 470 ? -25.720 -13.585 -45.882 1.00 19.83 470 LYS A N 1
ATOM 8592 C CA . LYS B 1 470 ? -25.064 -12.389 -45.332 1.00 21.20 470 LYS A CA 1
ATOM 8593 C C . LYS B 1 470 ? -25.046 -11.208 -46.314 1.00 21.55 470 LYS A C 1
ATOM 8594 O O . LYS B 1 470 ? -25.191 -10.068 -45.895 1.00 22.39 470 LYS A O 1
ATOM 8600 N N . THR B 1 471 ? -24.921 -11.477 -47.616 1.00 21.19 471 THR A N 1
ATOM 8601 C CA . THR B 1 471 ? -24.652 -10.436 -48.601 1.00 21.37 471 THR A CA 1
ATOM 8602 C C . THR B 1 471 ? -25.815 -10.035 -49.510 1.00 21.27 471 THR A C 1
ATOM 8603 O O . THR B 1 471 ? -25.668 -9.079 -50.276 1.00 21.53 471 THR A O 1
ATOM 8607 N N . THR B 1 472 ? -26.926 -10.778 -49.466 1.00 19.73 472 THR A N 1
ATOM 8608 C CA . THR B 1 472 ? -28.020 -10.617 -50.432 1.00 19.88 472 THR A CA 1
ATOM 8609 C C . THR B 1 472 ? -29.302 -10.286 -49.651 1.00 19.92 472 THR A C 1
ATOM 8610 O O . THR B 1 472 ? -29.982 -11.189 -49.156 1.00 19.25 472 THR A O 1
ATOM 8614 N N . GLU B 1 473 ? -29.619 -8.999 -49.542 1.00 20.87 473 GLU A N 1
ATOM 8615 C CA . GLU B 1 473 ? -30.687 -8.514 -48.643 1.00 21.83 473 GLU A CA 1
ATOM 8616 C C . GLU B 1 473 ? -32.061 -9.173 -48.867 1.00 20.23 473 GLU A C 1
ATOM 8617 O O . GLU B 1 473 ? -32.720 -9.574 -47.900 1.00 19.22 473 GLU A O 1
ATOM 8623 N N . ILE B 1 474 ? -32.462 -9.322 -50.127 1.00 17.52 474 ILE A N 1
ATOM 8624 C CA . ILE B 1 474 ? -33.738 -9.987 -50.473 1.00 16.40 474 ILE A CA 1
ATOM 8625 C C . ILE B 1 474 ? -33.955 -11.368 -49.814 1.00 15.68 474 ILE A C 1
ATOM 8626 O O . ILE B 1 474 ? -35.097 -11.728 -49.487 1.00 15.34 474 ILE A O 1
ATOM 8631 N N . ILE B 1 475 ? -32.878 -12.114 -49.572 1.00 15.39 475 ILE A N 1
ATOM 8632 C CA . ILE B 1 475 ? -33.014 -13.410 -48.915 1.00 14.89 475 ILE A CA 1
ATOM 8633 C C . ILE B 1 475 ? -33.689 -13.244 -47.537 1.00 14.85 475 ILE A C 1
ATOM 8634 O O . ILE B 1 475 ? -34.477 -14.092 -47.128 1.00 14.64 475 ILE A O 1
ATOM 8639 N N . THR B 1 476 ? -33.387 -12.142 -46.856 1.00 15.46 476 THR A N 1
ATOM 8640 C CA . THR B 1 476 ? -34.050 -11.787 -45.597 1.00 15.77 476 THR A CA 1
ATOM 8641 C C . THR B 1 476 ? -35.359 -11.010 -45.793 1.00 16.28 476 THR A C 1
ATOM 8642 O O . THR B 1 476 ? -36.372 -11.378 -45.209 1.00 16.77 476 THR A O 1
ATOM 8646 N N . THR B 1 477 ? -35.337 -9.955 -46.597 1.00 16.46 477 THR A N 1
ATOM 8647 C CA . THR B 1 477 ? -36.453 -8.998 -46.663 1.00 16.92 477 THR A CA 1
ATOM 8648 C C . THR B 1 477 ? -37.587 -9.349 -47.618 1.00 16.89 477 THR A C 1
ATOM 8649 O O . THR B 1 477 ? -38.683 -8.765 -47.521 1.00 17.42 477 THR A O 1
ATOM 8653 N N . GLY B 1 478 ? -37.356 -10.265 -48.550 1.00 16.10 478 GLY A N 1
ATOM 8654 C CA . GLY B 1 478 ? -38.385 -10.587 -49.534 1.00 16.19 478 GLY A CA 1
ATOM 8655 C C . GLY B 1 478 ? -39.619 -11.268 -48.944 1.00 16.40 478 GLY A C 1
ATOM 8656 O O . GLY B 1 478 ? -39.542 -12.022 -47.973 1.00 15.98 478 GLY A O 1
ATOM 8657 N N . ASN B 1 479 ? -40.768 -10.985 -49.534 1.00 16.80 479 ASN A N 1
ATOM 8658 C CA . ASN B 1 479 ? -41.917 -11.842 -49.375 1.00 17.34 479 ASN A CA 1
ATOM 8659 C C . ASN B 1 479 ? -41.725 -13.126 -50.195 1.00 16.72 479 ASN A C 1
ATOM 8660 O O . ASN B 1 479 ? -40.688 -13.318 -50.835 1.00 15.58 479 ASN A O 1
ATOM 8665 N N . TYR B 1 480 ? -42.716 -13.999 -50.141 1.00 16.87 480 TYR A N 1
ATOM 8666 C CA . TYR B 1 480 ? -42.656 -15.318 -50.772 1.00 16.66 480 TYR A CA 1
ATOM 8667 C C . TYR B 1 480 ? -43.955 -15.600 -51.524 1.00 17.39 480 TYR A C 1
ATOM 8668 O O . TYR B 1 480 ? -45.030 -15.318 -51.021 1.00 18.13 480 TYR A O 1
ATOM 8677 N N . ARG B 1 481 ? -43.852 -16.201 -52.703 1.00 18.05 481 ARG A N 1
ATOM 8678 C CA . ARG B 1 481 ? -45.012 -16.822 -53.334 1.00 18.98 481 ARG A CA 1
ATOM 8679 C C . ARG B 1 481 ? -44.660 -18.129 -54.013 1.00 18.14 481 ARG A C 1
ATOM 8680 O O . ARG B 1 481 ? -43.637 -18.238 -54.681 1.00 17.62 481 ARG A O 1
ATOM 8688 N N . LEU B 1 482 ? -45.529 -19.114 -53.833 1.00 17.94 482 LEU A N 1
ATOM 8689 C CA . LEU B 1 482 ? -45.379 -20.410 -54.458 1.00 17.87 482 LEU A CA 1
ATOM 8690 C C . LEU B 1 482 ? -45.778 -20.309 -55.920 1.00 18.20 482 LEU A C 1
ATOM 8691 O O . LEU B 1 482 ? -46.805 -19.704 -56.249 1.00 18.38 482 LEU A O 1
ATOM 8696 N N . LEU B 1 483 ? -44.956 -20.889 -56.785 1.00 18.11 483 LEU A N 1
ATOM 8697 C CA . LEU B 1 483 ? -45.255 -21.010 -58.213 1.00 18.82 483 LEU A CA 1
ATOM 8698 C C . LEU B 1 483 ? -45.518 -22.491 -58.500 1.00 18.87 483 LEU A C 1
ATOM 8699 O O . LEU B 1 483 ? -45.274 -23.329 -57.642 1.00 18.08 483 LEU A O 1
ATOM 8704 N N . LEU B 1 484 ? -46.033 -22.808 -59.689 1.00 19.22 484 LEU A N 1
ATOM 8705 C CA . LEU B 1 484 ? -46.284 -24.205 -60.106 1.00 20.22 484 LEU A CA 1
ATOM 8706 C C . LEU B 1 484 ? -46.740 -25.128 -58.960 1.00 19.91 484 LEU A C 1
ATOM 8707 O O . LEU B 1 484 ? -46.077 -26.138 -58.667 1.00 19.30 484 LEU A O 1
ATOM 8712 N N . PRO B 1 485 ? -47.854 -24.775 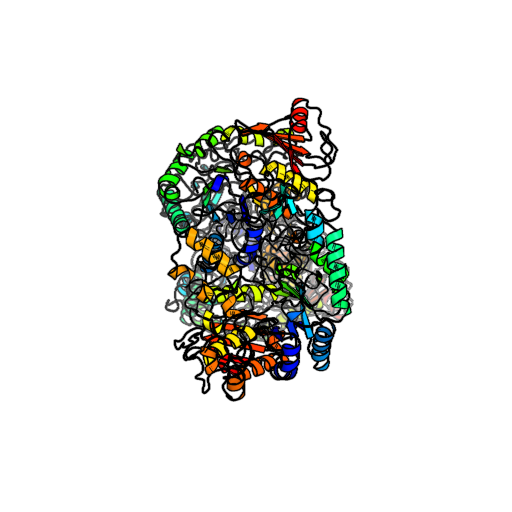-58.291 1.00 20.25 485 PRO A N 1
ATOM 8713 C CA . PRO B 1 485 ? -48.185 -25.471 -57.048 1.00 20.35 485 PRO A CA 1
ATOM 8714 C C . PRO B 1 485 ? -48.495 -26.952 -57.211 1.00 21.06 485 PRO A C 1
ATOM 8715 O O . PRO B 1 485 ? -48.187 -27.742 -56.318 1.00 20.95 485 PRO A O 1
ATOM 8719 N N . LYS B 1 486 ? -49.080 -27.333 -58.344 1.00 21.77 486 LYS A N 1
ATOM 8720 C CA . LYS B 1 486 ? -49.490 -28.716 -58.559 1.00 22.84 486 LYS A CA 1
ATOM 8721 C C . LYS B 1 486 ? -48.426 -29.577 -59.232 1.00 21.60 486 LYS A C 1
ATOM 8722 O O . LYS B 1 486 ? -48.611 -30.782 -59.355 1.00 21.04 486 LYS A O 1
ATOM 8728 N N . ASP B 1 487 ? -47.306 -28.981 -59.645 1.00 20.33 487 ASP A N 1
ATOM 8729 C CA . ASP B 1 487 ? -46.255 -29.754 -60.316 1.00 19.78 487 ASP A CA 1
ATOM 8730 C C . ASP B 1 487 ? -45.738 -30.850 -59.380 1.00 19.40 487 ASP A C 1
ATOM 8731 O O . ASP B 1 487 ? -45.430 -30.580 -58.207 1.00 18.75 487 ASP A O 1
ATOM 8736 N N . GLU B 1 488 ? -45.660 -32.075 -59.895 1.00 19.58 488 GLU A N 1
ATOM 8737 C CA . GLU B 1 488 ? -45.223 -33.225 -59.093 1.00 19.83 488 GLU A CA 1
ATOM 8738 C C . GLU B 1 488 ? -43.700 -33.378 -58.999 1.00 18.82 488 GLU A C 1
ATOM 8739 O O . GLU B 1 488 ? -43.221 -34.174 -58.195 1.00 18.95 488 GLU A O 1
ATOM 8745 N N . ALA B 1 489 ? -42.952 -32.595 -59.780 1.00 17.92 489 ALA A N 1
ATOM 8746 C CA . ALA B 1 489 ? -41.490 -32.703 -59.855 1.00 17.50 489 ALA A CA 1
ATOM 8747 C C . ALA B 1 489 ? -40.750 -31.439 -59.432 1.00 16.74 489 ALA A C 1
ATOM 8748 O O . ALA B 1 489 ? -39.718 -31.549 -58.798 1.00 16.51 489 ALA A O 1
ATOM 8750 N N . ILE B 1 490 ? -41.257 -30.252 -59.779 1.00 16.38 490 ILE A N 1
ATOM 8751 C CA . ILE B 1 490 ? -40.530 -28.997 -59.563 1.00 15.87 490 ILE A CA 1
ATOM 8752 C C . ILE B 1 490 ? -41.105 -28.229 -58.376 1.00 15.46 490 ILE A C 1
ATOM 8753 O O . ILE B 1 490 ? -42.317 -28.050 -58.276 1.00 15.30 490 ILE A O 1
ATOM 8758 N N . PHE B 1 491 ? -40.214 -27.788 -57.495 1.00 14.91 491 PHE A N 1
ATOM 8759 C CA . PHE B 1 491 ? -40.545 -26.857 -56.412 1.00 14.85 491 PHE A CA 1
ATOM 8760 C C . PHE B 1 491 ? -40.006 -25.517 -56.883 1.00 14.81 491 PHE A C 1
ATOM 8761 O O . PHE B 1 491 ? -38.781 -25.295 -56.869 1.00 14.51 491 PHE A O 1
ATOM 8769 N N . ALA B 1 492 ? -40.932 -24.658 -57.330 1.00 14.99 492 ALA A N 1
ATOM 8770 C CA . ALA B 1 492 ? -40.637 -23.313 -57.842 1.00 14.95 492 ALA A CA 1
ATOM 8771 C C . ALA B 1 492 ? -41.303 -22.291 -56.926 1.00 15.13 492 ALA A C 1
ATOM 8772 O O . ALA B 1 492 ? -42.462 -22.456 -56.543 1.00 15.14 492 ALA A O 1
ATOM 8774 N N . TYR B 1 493 ? -40.574 -21.237 -56.581 1.00 14.88 493 TYR A N 1
ATOM 8775 C CA . TYR B 1 493 ? -41.147 -20.134 -55.827 1.00 15.19 493 TYR A CA 1
ATOM 8776 C C . TYR B 1 493 ? -40.407 -18.843 -56.088 1.00 15.43 493 TYR A C 1
ATOM 8777 O O . TYR B 1 493 ? -39.313 -18.838 -56.654 1.00 15.94 493 TYR A O 1
ATOM 8786 N N . GLU B 1 494 ? -41.022 -17.751 -55.660 1.00 16.06 494 GLU A N 1
ATOM 8787 C CA . GLU B 1 494 ? -40.475 -16.438 -55.881 1.00 16.94 494 GLU A CA 1
ATOM 8788 C C . GLU B 1 494 ? -40.247 -15.768 -54.533 1.00 16.14 494 GLU A C 1
ATOM 8789 O O . GLU B 1 494 ? -41.083 -15.882 -53.638 1.00 16.26 494 GLU A O 1
ATOM 8795 N N . ARG B 1 495 ? -39.132 -15.064 -54.396 1.00 14.95 495 ARG A N 1
ATOM 8796 C CA . ARG B 1 495 ? -38.950 -14.079 -53.328 1.00 14.64 495 ARG A CA 1
ATOM 8797 C C . ARG B 1 495 ? -39.024 -12.707 -53.974 1.00 15.05 495 ARG A C 1
ATOM 8798 O O . ARG B 1 495 ? -38.518 -12.530 -55.074 1.00 14.86 495 ARG A O 1
ATOM 8806 N N . TYR B 1 496 ? -39.678 -11.746 -53.330 1.00 15.38 496 TYR A N 1
ATOM 8807 C CA . TYR B 1 496 ? -39.842 -10.434 -53.952 1.00 16.32 496 TYR A CA 1
ATOM 8808 C C . TYR B 1 496 ? -39.823 -9.323 -52.928 1.00 16.47 496 TYR A C 1
ATOM 8809 O O . TYR B 1 496 ? -40.392 -9.456 -51.853 1.00 16.22 496 TYR A O 1
ATOM 8818 N N . THR B 1 497 ? -39.135 -8.242 -53.282 1.00 17.18 497 THR A N 1
ATOM 8819 C CA . THR B 1 497 ? -39.231 -6.955 -52.591 1.00 18.18 497 THR A CA 1
ATOM 8820 C C . THR B 1 497 ? -39.935 -5.996 -53.560 1.00 19.38 497 THR A C 1
ATOM 8821 O O . THR B 1 497 ? -40.359 -6.414 -54.640 1.00 18.94 497 THR A O 1
ATOM 8825 N N . GLU B 1 498 ? -40.035 -4.718 -53.194 1.00 20.90 498 GLU A N 1
ATOM 8826 C CA . GLU B 1 498 ? -40.654 -3.723 -54.074 1.00 22.92 498 GLU A CA 1
ATOM 8827 C C . GLU B 1 498 ? -39.977 -3.634 -55.462 1.00 23.07 498 GLU A C 1
ATOM 8828 O O . GLU B 1 498 ? -40.660 -3.404 -56.445 1.00 23.03 498 GLU A O 1
ATOM 8834 N N A ASN B 1 499 ? -38.657 -3.851 -55.490 0.70 23.19 499 ASN A N 1
ATOM 8835 N N B ASN B 1 499 ? -38.657 -3.803 -55.538 0.30 22.88 499 ASN A N 1
ATOM 8836 C CA A ASN B 1 499 ? -37.773 -3.526 -56.615 0.70 24.12 499 ASN A CA 1
ATOM 8837 C CA B ASN B 1 499 ? -37.926 -3.573 -56.795 0.30 23.43 499 ASN A CA 1
ATOM 8838 C C A ASN B 1 499 ? -37.058 -4.716 -57.281 0.70 23.56 499 ASN A C 1
ATOM 8839 C C B ASN B 1 499 ? -37.028 -4.710 -57.278 0.30 23.15 499 ASN A C 1
ATOM 8840 O O A ASN B 1 499 ? -36.392 -4.541 -58.299 0.70 23.26 499 ASN A O 1
ATOM 8841 O O B ASN B 1 499 ? -36.221 -4.492 -58.182 0.30 23.23 499 ASN A O 1
ATOM 8850 N N . GLU B 1 500 ? -37.140 -5.904 -56.693 1.00 22.55 500 GLU A N 1
ATOM 8851 C CA . GLU B 1 500 ? -36.384 -7.047 -57.193 1.00 22.97 500 GLU A CA 1
ATOM 8852 C C . GLU B 1 500 ? -36.998 -8.379 -56.796 1.00 21.34 500 GLU A C 1
ATOM 8853 O O . GLU B 1 500 ? -37.844 -8.444 -55.909 1.00 19.35 500 GLU A O 1
ATOM 8859 N N . LYS B 1 501 ? -36.566 -9.422 -57.497 1.00 20.83 501 LYS A N 1
ATOM 8860 C CA . LYS B 1 501 ? -37.062 -10.774 -57.294 1.00 20.89 501 LYS A CA 1
ATOM 8861 C C . LYS B 1 501 ? -35.962 -11.808 -57.340 1.00 19.48 501 LYS A C 1
ATOM 8862 O O . LYS B 1 501 ? -34.960 -11.622 -58.037 1.00 19.25 501 LYS A O 1
ATOM 8868 N N . LEU B 1 502 ? -36.185 -12.898 -56.599 1.00 17.99 502 LEU A N 1
ATOM 8869 C CA . LEU B 1 502 ? -35.544 -14.182 -56.840 1.00 17.38 502 LEU A CA 1
ATOM 8870 C C . LEU B 1 502 ? -36.568 -15.196 -57.372 1.00 16.58 502 LEU A C 1
ATOM 8871 O O . LEU B 1 502 ? -37.709 -15.249 -56.891 1.00 16.38 502 LEU A O 1
ATOM 8876 N N . VAL B 1 503 ? -36.159 -16.010 -58.341 1.00 16.08 503 VAL A N 1
ATOM 8877 C CA . VAL B 1 503 ? -36.979 -17.146 -58.792 1.00 15.92 503 VAL A CA 1
ATOM 8878 C C . VAL B 1 503 ? -36.149 -18.392 -58.518 1.00 15.22 503 VAL A C 1
ATOM 8879 O O . VAL B 1 503 ? -35.043 -18.519 -59.039 1.00 14.69 503 VAL A O 1
ATOM 8883 N N . VAL B 1 504 ? -36.670 -19.256 -57.651 1.00 14.70 504 VAL A N 1
ATOM 8884 C CA . VAL B 1 504 ? -35.974 -20.434 -57.178 1.00 14.76 504 VAL A CA 1
ATOM 8885 C C . VAL B 1 504 ? -36.627 -21.649 -57.822 1.00 14.74 504 VAL A C 1
ATOM 8886 O O . VAL B 1 504 ? -37.828 -21.825 -57.695 1.00 14.53 504 VAL A O 1
ATOM 8890 N N . LEU B 1 505 ? -35.832 -22.486 -58.485 1.00 14.96 505 LEU A N 1
ATOM 8891 C CA . LEU B 1 505 ? -36.325 -23.621 -59.259 1.00 15.16 505 LEU A CA 1
ATOM 8892 C C . LEU B 1 505 ? -35.568 -24.863 -58.837 1.00 15.46 505 LEU A C 1
ATOM 8893 O O . LEU B 1 505 ? -34.360 -24.941 -59.053 1.00 15.32 505 LEU A O 1
ATOM 8898 N N . CYS B 1 506 ? -36.266 -25.821 -58.227 1.00 15.23 506 CYS A N 1
ATOM 8899 C CA . CYS B 1 506 ? -35.637 -27.035 -57.700 1.00 15.64 506 CYS A CA 1
ATOM 8900 C C . CYS B 1 506 ? -36.317 -28.279 -58.250 1.00 15.59 506 CYS A C 1
ATOM 8901 O O . CYS B 1 506 ? -37.518 -28.422 -58.094 1.00 15.85 506 CYS A O 1
ATOM 8904 N N . ASN B 1 507 ? -35.555 -29.174 -58.881 1.00 15.26 507 ASN A N 1
ATOM 8905 C CA . ASN B 1 507 ? -36.074 -30.464 -59.336 1.00 15.24 507 ASN A CA 1
ATOM 8906 C C . ASN B 1 507 ? -35.934 -31.513 -58.225 1.00 15.52 507 ASN A C 1
ATOM 8907 O O . ASN B 1 507 ? -34.825 -31.877 -57.841 1.00 15.07 507 ASN A O 1
ATOM 8912 N N . PHE B 1 508 ? -37.070 -32.000 -57.707 1.00 15.82 508 PHE A N 1
ATOM 8913 C CA . PHE B 1 508 ? -37.086 -33.061 -56.701 1.00 16.01 508 PHE A CA 1
ATOM 8914 C C . PHE B 1 508 ? -37.035 -34.483 -57.271 1.00 17.16 508 PHE A C 1
ATOM 8915 O O . PHE B 1 508 ? -37.235 -35.450 -56.538 1.00 17.44 508 PHE A O 1
ATOM 8923 N N . THR B 1 509 ? -36.763 -34.622 -58.574 1.00 17.57 509 THR A N 1
ATOM 8924 C CA . THR B 1 509 ? -36.740 -35.913 -59.221 1.00 18.94 509 THR A CA 1
ATOM 8925 C C . THR B 1 509 ? -35.455 -36.133 -59.970 1.00 19.63 509 THR A C 1
ATOM 8926 O O . THR B 1 509 ? -34.716 -35.183 -60.255 1.00 18.88 509 THR A O 1
ATOM 8930 N N . GLU B 1 510 ? -35.234 -37.400 -60.306 1.00 21.05 510 GLU A N 1
ATOM 8931 C CA . GLU B 1 510 ? -34.094 -37.827 -61.110 1.00 23.07 510 GLU A CA 1
ATOM 8932 C C . GLU B 1 510 ? -34.356 -37.723 -62.622 1.00 23.51 510 GLU A C 1
ATOM 8933 O O . GLU B 1 510 ? -33.538 -38.199 -63.403 1.00 24.11 510 GLU A O 1
ATOM 8939 N N . GLU B 1 511 ? -35.482 -37.130 -63.026 1.00 23.96 511 GLU A N 1
ATOM 8940 C CA . GLU B 1 511 ? -35.829 -36.956 -64.442 1.00 25.37 511 GLU A CA 1
ATOM 8941 C C . GLU B 1 511 ? -35.650 -35.502 -64.874 1.00 23.81 511 GLU A C 1
ATOM 8942 O O . GLU B 1 511 ? -35.881 -34.601 -64.105 1.00 22.33 511 GLU A O 1
ATOM 8948 N N . GLU B 1 512 ? -35.227 -35.293 -66.116 1.00 23.38 512 GLU A N 1
ATOM 8949 C CA . GLU B 1 512 ? -35.160 -33.961 -66.693 1.00 23.08 512 GLU A CA 1
ATOM 8950 C C . GLU B 1 512 ? -36.569 -33.353 -66.708 1.00 22.18 512 GLU A C 1
ATOM 8951 O O . GLU B 1 512 ? -37.532 -34.029 -67.027 1.00 22.18 512 GLU A O 1
ATOM 8957 N N . GLN B 1 513 ? -36.678 -32.089 -66.350 1.00 21.29 513 GLN A N 1
ATOM 8958 C CA . GLN B 1 513 ? -37.960 -31.371 -66.336 1.00 21.13 513 GLN A CA 1
ATOM 8959 C C . GLN B 1 513 ? -37.783 -30.134 -67.191 1.00 21.23 513 GLN A C 1
ATOM 8960 O O . GLN B 1 513 ? -36.935 -29.315 -66.894 1.00 21.20 513 GLN A O 1
ATOM 8966 N N . VAL B 1 514 ? -38.544 -30.034 -68.276 1.00 21.95 514 VAL A N 1
ATOM 8967 C CA . VAL B 1 514 ? -38.477 -28.874 -69.167 1.00 22.30 514 VAL A CA 1
ATOM 8968 C C . VAL B 1 514 ? -39.649 -27.962 -68.810 1.00 21.91 514 VAL A C 1
ATOM 8969 O O . VAL B 1 514 ? -40.816 -28.371 -68.898 1.00 22.49 514 VAL A O 1
ATOM 8973 N N . ILE B 1 515 ? -39.343 -26.742 -68.389 1.00 20.69 515 ILE A N 1
ATOM 8974 C CA . ILE B 1 515 ? -40.371 -25.825 -67.871 1.00 20.71 515 ILE A CA 1
ATOM 8975 C C . ILE B 1 515 ? -41.229 -25.321 -69.032 1.00 21.33 515 ILE A C 1
ATOM 8976 O O . ILE B 1 515 ? -40.702 -24.992 -70.103 1.00 20.81 515 ILE A O 1
ATOM 8981 N N . SER B 1 516 ? -42.550 -25.335 -68.833 1.00 21.62 516 SER A N 1
ATOM 8982 C CA . SER B 1 516 ? -43.520 -24.892 -69.839 1.00 22.67 516 SER A CA 1
ATOM 8983 C C . SER B 1 516 ? -44.326 -23.674 -69.418 1.00 22.53 516 SER A C 1
ATOM 8984 O O . SER B 1 516 ? -45.169 -23.200 -70.171 1.00 23.32 516 SER A O 1
ATOM 8987 N N . ASP B 1 517 ? -44.067 -23.159 -68.217 1.00 21.92 517 ASP A N 1
ATOM 8988 C CA . ASP B 1 517 ? -44.798 -22.031 -67.689 1.00 22.25 517 ASP A CA 1
ATOM 8989 C C . ASP B 1 517 ? -44.275 -20.721 -68.276 1.00 21.86 517 ASP A C 1
ATOM 8990 O O . ASP B 1 517 ? -43.149 -20.328 -68.030 1.00 20.43 517 ASP A O 1
ATOM 8995 N N . GLU B 1 518 ? -45.121 -20.033 -69.035 1.00 22.69 518 GLU A N 1
ATOM 8996 C CA . GLU B 1 518 ? -44.690 -18.837 -69.746 1.00 23.18 518 GLU A CA 1
ATOM 8997 C C . GLU B 1 518 ? -44.129 -17.755 -68.812 1.00 23.02 518 GLU A C 1
ATOM 8998 O O . GLU B 1 518 ? -43.115 -17.142 -69.124 1.00 22.51 518 GLU A O 1
ATOM 9004 N N . THR B 1 519 ? -44.745 -17.562 -67.642 1.00 23.06 519 THR A N 1
ATOM 9005 C CA . THR B 1 519 ? -44.317 -16.504 -66.725 1.00 23.34 519 THR A CA 1
ATOM 9006 C C . THR B 1 519 ? -42.928 -16.763 -66.118 1.00 21.83 519 THR A C 1
ATOM 9007 O O . THR B 1 519 ? -42.091 -15.855 -66.082 1.00 21.63 519 THR A O 1
ATOM 9011 N N . ILE B 1 520 ? -42.676 -17.995 -65.675 1.00 20.35 520 ILE A N 1
ATOM 9012 C CA . ILE B 1 520 ? -41.352 -18.392 -65.168 1.00 19.55 520 ILE A CA 1
ATOM 9013 C C . ILE B 1 520 ? -40.327 -18.255 -66.268 1.00 19.07 520 ILE A C 1
ATOM 9014 O O . ILE B 1 520 ? -39.256 -17.737 -66.039 1.00 18.51 520 ILE A O 1
ATOM 9019 N N . LEU B 1 521 ? -40.660 -18.720 -67.470 1.00 19.33 521 LEU A N 1
ATOM 9020 C CA . LEU B 1 521 ? -39.710 -18.628 -68.572 1.00 19.59 521 LEU A CA 1
ATOM 9021 C C . LEU B 1 521 ? -39.344 -17.162 -68.864 1.00 20.86 521 LEU A C 1
ATOM 9022 O O . LEU B 1 521 ? -38.172 -16.870 -69.084 1.00 20.48 521 LEU A O 1
ATOM 9027 N N . ASN B 1 522 ? -40.324 -16.253 -68.838 1.00 22.69 522 ASN A N 1
ATOM 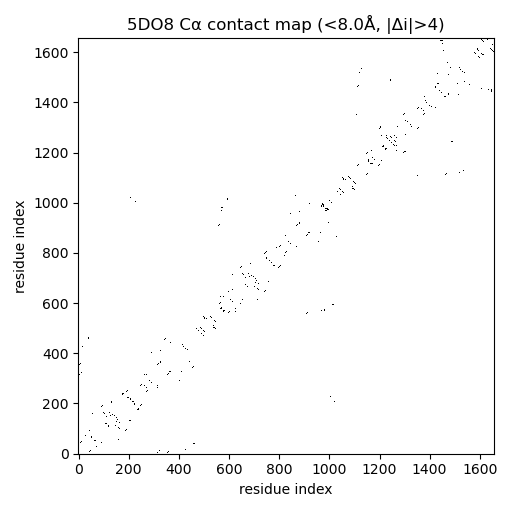9028 C CA . ASN B 1 522 ? -40.034 -14.795 -68.966 1.00 25.16 522 ASN A CA 1
ATOM 9029 C C . ASN B 1 522 ? -39.053 -14.289 -67.924 1.00 25.32 522 ASN A C 1
ATOM 9030 O O . ASN B 1 522 ? -38.120 -13.553 -68.232 1.00 24.69 522 ASN A O 1
ATOM 9035 N N . GLU B 1 523 ? -39.270 -14.683 -66.675 1.00 28.04 523 GLU A N 1
ATOM 9036 C CA . GLU B 1 523 ? -38.344 -14.298 -65.594 1.00 28.53 523 GLU A CA 1
ATOM 9037 C C . GLU B 1 523 ? -36.941 -14.882 -65.752 1.00 27.71 523 GLU A C 1
ATOM 9038 O O . GLU B 1 523 ? -35.947 -14.170 -65.540 1.00 29.07 523 GLU A O 1
ATOM 9044 N N . ILE B 1 524 ? -36.855 -16.165 -66.102 1.00 26.15 524 ILE A N 1
ATOM 9045 C CA . ILE B 1 524 ? -35.580 -16.822 -66.400 1.00 25.80 524 ILE A CA 1
ATOM 9046 C C . ILE B 1 524 ? -34.835 -16.012 -67.456 1.00 25.81 524 ILE A C 1
ATOM 9047 O O . ILE B 1 524 ? -33.650 -15.743 -67.315 1.00 24.90 524 ILE A O 1
ATOM 9052 N N . GLN B 1 525 ? -35.542 -15.645 -68.516 1.00 26.44 525 GLN A N 1
ATOM 9053 C CA . GLN B 1 525 ? -34.925 -14.954 -69.648 1.00 27.54 525 GLN A CA 1
ATOM 9054 C C . GLN B 1 525 ? -34.317 -13.608 -69.231 1.00 28.27 525 GLN A C 1
ATOM 9055 O O . GLN B 1 525 ? -33.247 -13.257 -69.701 1.00 29.47 525 GLN A O 1
ATOM 9061 N N . LYS B 1 526 ? -34.956 -12.886 -68.319 1.00 28.43 526 LYS A N 1
ATOM 9062 C CA . LYS B 1 526 ? -34.435 -11.594 -67.882 1.00 30.05 526 LYS A CA 1
ATOM 9063 C C . LYS B 1 526 ? -33.526 -11.603 -66.641 1.00 28.60 526 LYS A C 1
ATOM 9064 O O . LYS B 1 526 ? -32.961 -10.563 -66.305 1.00 29.82 526 LYS A O 1
ATOM 9070 N N . GLY B 1 527 ? -33.378 -12.744 -65.969 1.00 25.81 527 GLY A N 1
ATOM 9071 C CA . GLY B 1 527 ? -32.620 -12.802 -64.714 1.00 24.62 527 GLY A CA 1
ATOM 9072 C C . GLY B 1 527 ? -31.176 -13.215 -64.915 1.00 23.78 527 GLY A C 1
ATOM 9073 O O . GLY B 1 527 ? -30.807 -13.660 -65.982 1.00 24.31 527 GLY A O 1
ATOM 9074 N N . SER B 1 528 ? -30.363 -13.040 -63.882 1.00 23.07 528 SER A N 1
ATOM 9075 C CA . SER B 1 528 ? -29.006 -13.573 -63.837 1.00 22.59 528 SER A CA 1
ATOM 9076 C C . SER B 1 528 ? -28.972 -14.691 -62.810 1.00 20.72 528 SER A C 1
ATOM 9077 O O . SER B 1 528 ? -29.840 -14.768 -61.955 1.00 19.72 528 SER A O 1
ATOM 9080 N N . VAL B 1 529 ? -27.973 -15.561 -62.889 1.00 19.94 529 VAL A N 1
ATOM 9081 C CA . VAL B 1 529 ? -27.936 -16.730 -62.019 1.00 18.77 529 VAL A CA 1
ATOM 9082 C C . VAL B 1 529 ? -27.201 -16.355 -60.745 1.00 18.89 529 VAL A C 1
ATOM 9083 O O . VAL B 1 529 ? -26.041 -15.975 -60.796 1.00 19.98 529 VAL A O 1
ATOM 9087 N N . LEU B 1 530 ? -27.882 -16.458 -59.611 1.00 18.04 530 LEU A N 1
ATOM 9088 C CA . LEU B 1 530 ? -27.263 -16.173 -58.300 1.00 18.69 530 LEU A CA 1
ATOM 9089 C C . LEU B 1 530 ? -26.470 -17.361 -57.749 1.00 18.41 530 LEU A C 1
ATOM 9090 O O . LEU B 1 530 ? -25.359 -17.210 -57.231 1.00 18.92 530 LEU A O 1
ATOM 9095 N N . VAL B 1 531 ? -27.086 -18.535 -57.803 1.00 17.02 531 VAL A N 1
ATOM 9096 C CA . VAL B 1 531 ? -26.435 -19.770 -57.369 1.00 17.25 531 VAL A CA 1
ATOM 9097 C C . VAL B 1 531 ? -27.101 -20.909 -58.113 1.00 16.35 531 VAL A C 1
ATOM 9098 O O . VAL B 1 531 ? -28.256 -20.806 -58.547 1.00 15.74 531 VAL A O 1
ATOM 9102 N N . ASN B 1 532 ? -26.343 -21.972 -58.345 1.00 16.44 532 ASN A N 1
ATOM 9103 C CA . ASN B 1 532 ? -26.855 -23.117 -59.074 1.00 15.64 532 ASN A CA 1
ATOM 9104 C C . ASN B 1 532 ? -25.965 -24.320 -58.789 1.00 15.70 532 ASN A C 1
ATOM 9105 O O . ASN B 1 532 ? -24.770 -24.161 -58.477 1.00 16.36 532 ASN A O 1
ATOM 9110 N N . ASN B 1 533 ? -26.543 -25.508 -58.842 1.00 15.01 533 ASN A N 1
ATOM 9111 C CA . ASN B 1 533 ? -25.792 -26.707 -58.457 1.00 15.64 533 ASN A CA 1
ATOM 9112 C C . ASN B 1 533 ? -25.245 -27.554 -59.614 1.00 16.32 533 ASN A C 1
ATOM 9113 O O . ASN B 1 533 ? -24.478 -28.475 -59.355 1.00 17.14 533 ASN A O 1
ATOM 9118 N N . VAL B 1 534 ? -25.596 -27.252 -60.867 1.00 15.99 534 VAL A N 1
ATOM 9119 C CA . VAL B 1 534 ? -25.098 -28.048 -62.017 1.00 16.86 534 VAL A CA 1
ATOM 9120 C C . VAL B 1 534 ? -24.550 -27.074 -63.057 1.00 17.81 534 VAL A C 1
ATOM 9121 O O . VAL B 1 534 ? -25.299 -26.198 -63.500 1.00 17.37 534 VAL A O 1
ATOM 9125 N N . PRO B 1 535 ? -23.261 -27.204 -63.439 1.00 19.39 535 PRO A N 1
ATOM 9126 C CA . PRO B 1 535 ? -22.677 -26.240 -64.404 1.00 20.44 535 PRO A CA 1
ATOM 9127 C C . PRO B 1 535 ? -23.343 -26.282 -65.788 1.00 20.80 535 PRO A C 1
ATOM 9128 O O . PRO B 1 535 ? -23.937 -27.292 -66.159 1.00 20.31 535 PRO A O 1
ATOM 9132 N N . ASN B 1 536 ? -23.196 -25.203 -66.549 1.00 21.98 536 ASN A N 1
ATOM 9133 C CA . ASN B 1 536 ? -23.681 -25.142 -67.949 1.00 23.09 536 ASN A CA 1
ATOM 9134 C C . ASN B 1 536 ? -25.191 -25.356 -68.080 1.00 21.52 536 ASN A C 1
ATOM 9135 O O . ASN B 1 536 ? -25.662 -26.280 -68.749 1.00 21.53 536 ASN A O 1
ATOM 9140 N N . ILE B 1 537 ? -25.922 -24.454 -67.435 1.00 19.87 537 ILE A N 1
ATOM 9141 C CA . ILE B 1 537 ? -27.373 -24.442 -67.434 1.00 19.11 537 ILE A CA 1
ATOM 9142 C C . ILE B 1 537 ? -27.926 -24.443 -68.857 1.00 20.12 537 ILE A C 1
ATOM 9143 O O . ILE B 1 537 ? -27.375 -23.792 -69.746 1.00 19.92 537 ILE A O 1
ATOM 9148 N N . ILE B 1 538 ? -28.984 -25.227 -69.043 1.00 20.34 538 ILE A N 1
ATOM 9149 C CA . ILE B 1 538 ? -29.792 -25.201 -70.253 1.00 21.80 538 ILE A CA 1
ATOM 9150 C C . ILE B 1 538 ? -30.991 -24.352 -69.891 1.00 21.26 538 ILE A C 1
ATOM 9151 O O . ILE B 1 538 ? -31.776 -24.714 -69.013 1.00 20.28 538 ILE A O 1
ATOM 9156 N N . GLU B 1 539 ? -31.109 -23.199 -70.541 1.00 21.87 539 GLU A N 1
ATOM 9157 C CA . GLU B 1 539 ? -32.141 -22.225 -70.150 1.00 21.66 539 GLU A CA 1
ATOM 9158 C C . GLU B 1 539 ? -33.522 -22.865 -70.297 1.00 20.83 539 GLU A C 1
ATOM 9159 O O . GLU B 1 539 ? -33.849 -23.341 -71.366 1.00 21.06 539 GLU A O 1
ATOM 9165 N N . GLY B 1 540 ? -34.314 -22.884 -69.223 1.00 19.19 540 GLY A N 1
ATOM 9166 C CA . GLY B 1 540 ? -35.683 -23.416 -69.253 1.00 19.58 540 GLY A CA 1
ATOM 9167 C C . GLY B 1 540 ? -35.849 -24.880 -68.892 1.00 19.18 540 GLY A C 1
ATOM 9168 O O . GLY B 1 540 ? -36.971 -25.405 -68.902 1.00 19.70 540 GLY A O 1
ATOM 9169 N N . THR B 1 541 ? -34.729 -25.543 -68.616 1.00 18.46 541 THR A N 1
ATOM 9170 C CA . THR B 1 541 ? -34.697 -26.956 -68.280 1.00 18.44 541 THR A CA 1
ATOM 9171 C C . THR B 1 541 ? -34.073 -27.119 -66.903 1.00 17.47 541 THR A C 1
ATOM 9172 O O . THR B 1 541 ? -33.161 -26.372 -66.540 1.00 17.10 541 THR A O 1
ATOM 9176 N N . LEU B 1 542 ? -34.599 -28.068 -66.132 1.00 17.21 542 LEU A N 1
ATOM 9177 C CA . LEU B 1 542 ? -33.926 -28.557 -64.922 1.00 16.79 542 LEU A CA 1
ATOM 9178 C C . LEU B 1 542 ? -33.508 -29.991 -65.187 1.00 17.22 542 LEU A C 1
ATOM 9179 O O . LEU B 1 542 ? -34.346 -30.857 -65.432 1.00 17.73 542 LEU A O 1
ATOM 9184 N N . ARG B 1 543 ? -32.202 -30.223 -65.179 1.00 16.79 543 ARG A N 1
ATOM 9185 C CA . ARG B 1 543 ? -31.656 -31.563 -65.261 1.00 17.28 543 ARG A CA 1
ATOM 9186 C C . ARG B 1 543 ? -31.949 -32.296 -63.928 1.00 16.60 543 ARG A C 1
ATOM 9187 O O . ARG B 1 543 ? -32.457 -31.670 -62.991 1.00 15.88 543 ARG A O 1
ATOM 9195 N N . PRO B 1 544 ? -31.690 -33.616 -63.857 1.00 17.10 544 PRO A N 1
ATOM 9196 C CA . PRO B 1 544 ? -31.978 -34.386 -62.642 1.00 16.78 544 PRO A CA 1
ATOM 9197 C C . PRO B 1 544 ? -31.424 -33.700 -61.392 1.00 15.81 544 PRO A C 1
ATOM 9198 O O . PRO B 1 544 ? -30.273 -33.275 -61.385 1.00 15.80 544 PRO A O 1
ATOM 9202 N N . TYR B 1 545 ? -32.281 -33.543 -60.393 1.00 15.24 545 TYR A N 1
ATOM 9203 C CA . TYR B 1 545 ? -31.947 -32.858 -59.150 1.00 14.61 545 TYR A CA 1
ATOM 9204 C C . TYR B 1 545 ? -31.299 -31.478 -59.280 1.00 14.13 545 TYR A C 1
ATOM 9205 O O . TYR B 1 545 ? -30.572 -31.037 -58.368 1.00 13.94 545 TYR A O 1
ATOM 9214 N N . GLU B 1 546 ? -31.589 -30.754 -60.364 1.00 14.12 546 GLU A N 1
ATOM 9215 C CA . GLU B 1 546 ? -30.969 -29.444 -60.570 1.00 14.00 546 GLU A CA 1
ATOM 9216 C C . GLU B 1 546 ? -31.714 -28.363 -59.775 1.00 13.77 546 GLU A C 1
ATOM 9217 O O . GLU B 1 546 ? -32.947 -28.405 -59.648 1.00 14.17 546 GLU A O 1
ATOM 9223 N N . ALA B 1 547 ? -30.948 -27.418 -59.234 1.00 13.65 547 ALA A N 1
ATOM 9224 C CA . ALA B 1 547 ? -31.477 -26.211 -58.593 1.00 13.70 547 ALA A CA 1
ATOM 9225 C C . ALA B 1 547 ? -30.811 -25.010 -59.242 1.00 13.90 547 ALA A C 1
ATOM 9226 O O . ALA B 1 547 ? -29.602 -25.037 -59.531 1.00 14.66 547 ALA A O 1
ATOM 9228 N N . ILE B 1 548 ? -31.614 -23.991 -59.532 1.00 13.89 548 ILE A N 1
ATOM 9229 C CA . ILE B 1 548 ? -31.125 -22.723 -60.035 1.00 14.40 548 ILE A CA 1
ATOM 9230 C C . ILE B 1 548 ? -31.889 -21.605 -59.333 1.00 14.47 548 ILE A C 1
ATOM 9231 O O . ILE B 1 548 ? -33.113 -21.704 -59.129 1.00 14.84 548 ILE A O 1
ATOM 9236 N N . VAL B 1 549 ? -31.169 -20.562 -58.948 1.00 14.62 549 VAL A N 1
ATOM 9237 C CA . VAL B 1 549 ? -31.777 -19.329 -58.424 1.00 15.16 549 VAL A CA 1
ATOM 9238 C C . VAL B 1 549 ? -31.433 -18.211 -59.388 1.00 15.84 549 VAL A C 1
ATOM 9239 O O . VAL B 1 549 ? -30.257 -17.914 -59.598 1.00 16.05 549 VAL A O 1
ATOM 9243 N N . TYR B 1 550 ? -32.470 -17.609 -59.953 1.00 15.89 550 TYR A N 1
ATOM 9244 C CA . TYR B 1 550 ? -32.354 -16.434 -60.783 1.00 17.03 550 TYR A CA 1
ATOM 9245 C C . TYR B 1 550 ? -32.658 -15.178 -60.003 1.00 18.19 550 TYR A C 1
ATOM 9246 O O . TYR B 1 550 ? -33.582 -15.147 -59.200 1.00 18.16 550 TYR A O 1
ATOM 9255 N N . GLN B 1 551 ? -31.895 -14.132 -60.261 1.00 19.62 551 GLN A N 1
ATOM 9256 C CA . GLN B 1 551 ? -32.114 -12.855 -59.638 1.00 21.48 551 GLN A CA 1
ATOM 9257 C C . GLN B 1 551 ? -32.548 -11.861 -60.720 1.00 22.77 551 GLN A C 1
ATOM 9258 O O . GLN B 1 551 ? -31.917 -11.784 -61.771 1.00 22.73 551 GLN A O 1
ATOM 9264 N N . ILE B 1 552 ? -33.651 -11.150 -60.474 1.00 23.88 552 ILE A N 1
ATOM 9265 C CA . ILE B 1 552 ? -34.163 -10.103 -61.373 1.00 25.89 552 ILE A CA 1
ATOM 9266 C C . ILE B 1 552 ? -34.104 -8.762 -60.650 1.00 28.40 552 ILE A C 1
ATOM 9267 O O . ILE B 1 552 ? -34.863 -8.536 -59.716 1.00 28.02 552 ILE A O 1
ATOM 9272 N N . LYS B 1 553 ? -33.202 -7.885 -61.091 1.00 31.14 553 LYS A N 1
ATOM 9273 C CA . LYS B 1 553 ? -33.050 -6.531 -60.537 1.00 34.70 553 LYS A CA 1
ATOM 9274 C C . LYS B 1 553 ? -33.183 -5.409 -61.591 1.00 36.71 553 LYS A C 1
ATOM 9275 O O . LYS B 1 553 ? -33.053 -4.251 -61.227 1.00 38.08 553 LYS A O 1
ATOM 9281 N N . GLY B 1 554 ? -33.447 -5.744 -62.861 1.00 37.33 554 GLY A N 1
ATOM 9282 C CA . GLY B 1 554 ? -33.408 -4.782 -63.989 1.00 40.19 554 GLY A CA 1
ATOM 9283 C C . GLY B 1 554 ? -33.411 -3.300 -63.650 1.00 42.70 554 GLY A C 1
ATOM 9284 O O . GLY B 1 554 ? -32.715 -2.501 -64.278 1.00 45.93 554 GLY A O 1
ATOM 9285 N N . LYS C 1 4 ? -36.249 -83.439 18.032 1.00 44.07 4 LYS C N 1
ATOM 9286 C CA . LYS C 1 4 ? -34.770 -83.288 17.889 1.00 43.79 4 LYS C CA 1
ATOM 9287 C C . LYS C 1 4 ? -34.383 -83.468 16.424 1.00 41.28 4 LYS C C 1
ATOM 9288 O O . LYS C 1 4 ? -34.730 -84.478 15.821 1.00 41.88 4 LYS C O 1
ATOM 9294 N N . ASP C 1 5 ? -33.688 -82.477 15.862 1.00 38.51 5 ASP C N 1
ATOM 9295 C CA . ASP C 1 5 ? -33.255 -82.490 14.456 1.00 35.98 5 ASP C CA 1
ATOM 9296 C C . ASP C 1 5 ? -34.365 -82.843 13.468 1.00 33.58 5 ASP C C 1
ATOM 9297 O O . ASP C 1 5 ? -34.140 -83.572 12.491 1.00 32.63 5 ASP C O 1
ATOM 9302 N N . TRP C 1 6 ? -35.557 -82.307 13.738 1.00 31.43 6 TRP C N 1
ATOM 9303 C CA . TRP C 1 6 ? -36.717 -82.391 12.849 1.00 29.78 6 TRP C CA 1
ATOM 9304 C C . TRP C 1 6 ? -36.396 -82.071 11.373 1.00 28.13 6 TRP C C 1
ATOM 9305 O O . TRP C 1 6 ? -36.919 -82.711 10.456 1.00 27.59 6 TRP C O 1
ATOM 9316 N N . TRP C 1 7 ? -35.530 -81.081 11.170 1.00 26.91 7 TRP C N 1
ATOM 9317 C CA . TRP C 1 7 ? -35.082 -80.636 9.837 1.00 25.65 7 TRP C CA 1
ATOM 9318 C C . TRP C 1 7 ? -34.393 -81.733 8.987 1.00 25.93 7 TRP C C 1
ATOM 9319 O O . TRP C 1 7 ? -34.357 -81.618 7.767 1.00 25.38 7 TRP C O 1
ATOM 9330 N N . LYS C 1 8 ? -33.869 -82.793 9.613 1.00 27.01 8 LYS C N 1
ATOM 9331 C CA . LYS C 1 8 ? -33.286 -83.917 8.850 1.00 27.65 8 LYS C CA 1
ATOM 9332 C C . LYS C 1 8 ? -34.291 -84.667 7.971 1.00 27.94 8 LYS C C 1
ATOM 9333 O O . LYS C 1 8 ? -33.919 -85.151 6.901 1.00 27.71 8 LYS C O 1
ATOM 9339 N N . LYS C 1 9 ? -35.541 -84.771 8.429 1.00 28.16 9 LYS C N 1
ATOM 9340 C CA . LYS C 1 9 ? -36.593 -85.481 7.678 1.00 28.52 9 LYS C CA 1
ATOM 9341 C C . LYS C 1 9 ? -37.578 -84.549 6.965 1.00 26.97 9 LYS C C 1
ATOM 9342 O O . LYS C 1 9 ? -38.495 -85.015 6.293 1.00 27.38 9 LYS C O 1
ATOM 9348 N N . SER C 1 10 ? -37.377 -83.241 7.096 1.00 25.87 10 SER C N 1
ATOM 9349 C CA . SER C 1 10 ? -38.217 -82.258 6.425 1.00 24.55 10 SER C CA 1
ATOM 9350 C C . SER C 1 10 ? -38.045 -82.303 4.919 1.00 23.17 10 SER C C 1
ATOM 9351 O O . SER C 1 10 ? -36.979 -82.685 4.403 1.00 23.16 10 SER C O 1
ATOM 9354 N N . VAL C 1 11 ? -39.099 -81.920 4.211 1.00 21.71 11 VAL C N 1
ATOM 9355 C CA . VAL C 1 11 ? -38.972 -81.562 2.805 1.00 20.67 11 VAL C CA 1
ATOM 9356 C C . VAL C 1 11 ? -39.340 -80.083 2.695 1.00 19.64 11 VAL C C 1
ATOM 9357 O O . VAL C 1 11 ? -40.405 -79.651 3.176 1.00 19.02 11 VAL C O 1
ATOM 9361 N N . VAL C 1 12 ? -38.454 -79.320 2.054 1.00 19.13 12 VAL C N 1
ATOM 9362 C CA . VAL C 1 12 ? -38.599 -77.872 1.927 1.00 18.60 12 VAL C CA 1
ATOM 9363 C C . VAL C 1 12 ? -39.193 -77.496 0.571 1.00 18.25 12 VAL C C 1
ATOM 9364 O O . VAL C 1 12 ? -38.798 -78.041 -0.495 1.00 19.21 12 VAL C O 1
ATOM 9368 N N . TYR C 1 13 ? -40.146 -76.577 0.586 1.00 17.49 13 TYR C N 1
ATOM 9369 C CA . TYR C 1 13 ? -40.691 -76.019 -0.649 1.00 17.11 13 TYR C CA 1
ATOM 9370 C C . TYR C 1 13 ? -40.353 -74.548 -0.681 1.00 16.70 13 TYR C C 1
ATOM 9371 O O . TYR C 1 13 ? -40.696 -73.814 0.247 1.00 16.62 13 TYR C O 1
ATOM 9380 N N . GLN C 1 14 ? -39.649 -74.121 -1.726 1.00 16.55 14 GLN C N 1
ATOM 9381 C CA . GLN C 1 14 ? -39.239 -72.721 -1.842 1.00 16.72 14 GLN C CA 1
ATOM 9382 C C . GLN C 1 14 ? -40.267 -71.946 -2.637 1.00 16.53 14 GLN C C 1
ATOM 9383 O O . GLN C 1 14 ? -40.568 -72.288 -3.801 1.00 16.32 14 GLN C O 1
ATOM 9389 N N . ILE C 1 15 ? -40.774 -70.891 -2.009 1.00 16.61 15 ILE C N 1
ATOM 9390 C CA . ILE C 1 15 ? -41.667 -69.937 -2.651 1.00 16.95 15 ILE C CA 1
ATOM 9391 C C . ILE C 1 15 ? -40.889 -68.671 -3.006 1.00 16.89 15 ILE C C 1
ATOM 9392 O O . ILE C 1 15 ? -40.176 -68.106 -2.154 1.00 17.71 15 ILE C O 1
ATOM 9397 N N . TYR C 1 16 ? -41.074 -68.221 -4.245 1.00 16.56 16 TYR C N 1
ATOM 9398 C CA . TYR C 1 16 ? -40.535 -66.962 -4.768 1.00 16.36 16 TYR C CA 1
ATOM 9399 C C . TYR C 1 16 ? -41.765 -66.074 -4.848 1.00 16.38 16 TYR C C 1
ATOM 9400 O O . TYR C 1 16 ? -42.558 -66.160 -5.815 1.00 16.12 16 TYR C O 1
ATOM 9409 N N . PRO C 1 17 ? -41.966 -65.248 -3.809 1.00 16.12 17 PRO C N 1
ATOM 9410 C CA . PRO C 1 17 ? -43.286 -64.655 -3.624 1.00 16.39 17 PRO C CA 1
ATOM 9411 C C . PRO C 1 17 ? -43.744 -63.743 -4.751 1.00 16.57 17 PRO C C 1
ATOM 9412 O O . PRO C 1 17 ? -44.929 -63.712 -5.050 1.00 16.51 17 PRO C O 1
ATOM 9416 N N . LYS C 1 18 ? -42.818 -63.052 -5.412 1.00 16.81 18 LYS C N 1
ATOM 9417 C CA . LYS C 1 18 ? -43.189 -62.211 -6.544 1.00 17.32 18 LYS C CA 1
ATOM 9418 C C . LYS C 1 18 ? -43.898 -63.011 -7.670 1.00 16.95 18 LYS C C 1
ATOM 9419 O O . LYS C 1 18 ? -44.638 -62.448 -8.482 1.00 16.91 18 LYS C O 1
ATOM 9425 N N . SER C 1 19 ? -43.639 -64.313 -7.736 1.00 16.34 19 SER C N 1
ATOM 9426 C CA . SER C 1 19 ? -44.060 -65.118 -8.853 1.00 16.42 19 SER C CA 1
ATOM 9427 C C . SER C 1 19 ? -44.938 -66.302 -8.477 1.00 16.44 19 SER C C 1
ATOM 9428 O O . SER C 1 19 ? -45.236 -67.110 -9.336 1.00 16.31 19 SER C O 1
ATOM 9431 N N . PHE C 1 20 ? -45.379 -66.399 -7.225 1.00 16.34 20 PHE C N 1
ATOM 9432 C CA . PHE C 1 20 ? -46.150 -67.563 -6.784 1.00 16.51 20 PHE C CA 1
ATOM 9433 C C . PHE C 1 20 ? -47.652 -67.395 -7.067 1.00 16.92 20 PHE C C 1
ATOM 9434 O O . PHE C 1 20 ? -48.210 -68.131 -7.872 1.00 17.16 20 PHE C O 1
ATOM 9442 N N . ASN C 1 21 ? -48.302 -66.406 -6.461 1.00 17.30 21 ASN C N 1
ATOM 9443 C CA . ASN C 1 21 ? -49.749 -66.228 -6.672 1.00 17.78 21 ASN C CA 1
ATOM 9444 C C . ASN C 1 21 ? -50.173 -64.808 -6.338 1.00 17.99 21 ASN C C 1
ATOM 9445 O O . ASN C 1 21 ? -49.998 -64.356 -5.209 1.00 17.44 21 ASN C O 1
ATOM 9450 N N . ASP C 1 22 ? -50.674 -64.096 -7.346 1.00 18.27 22 ASP C N 1
ATOM 9451 C CA . ASP C 1 22 ? -51.194 -62.748 -7.198 1.00 19.01 22 ASP C CA 1
ATOM 9452 C C . ASP C 1 22 ? -52.667 -62.855 -6.799 1.00 20.20 22 ASP C C 1
ATOM 9453 O O . ASP C 1 22 ? -53.484 -63.372 -7.557 1.00 20.39 22 ASP C O 1
ATOM 9458 N N . SER C 1 23 ? -53.022 -62.317 -5.641 1.00 21.15 23 SER C N 1
ATOM 9459 C CA . SER C 1 23 ? -54.413 -62.374 -5.191 1.00 22.31 23 SER C CA 1
ATOM 9460 C C . SER C 1 23 ? -55.190 -61.076 -5.405 1.00 23.50 23 SER C C 1
ATOM 9461 O O . SER C 1 23 ? -56.376 -61.038 -5.120 1.00 24.39 23 SER C O 1
ATOM 9464 N N . ASN C 1 24 ? -54.547 -60.010 -5.871 1.00 24.01 24 ASN C N 1
ATOM 9465 C CA . ASN C 1 24 ? -55.228 -58.706 -5.990 1.00 25.21 24 ASN C CA 1
ATOM 9466 C C . ASN C 1 24 ? -55.115 -58.024 -7.357 1.00 25.51 24 ASN C C 1
ATOM 9467 O O . ASN C 1 24 ? -55.507 -56.861 -7.506 1.00 26.95 24 ASN C O 1
ATOM 9472 N N . GLY C 1 25 ? -54.572 -58.727 -8.339 1.00 24.60 25 GLY C N 1
ATOM 9473 C CA . GLY C 1 25 ? -54.592 -58.275 -9.723 1.00 25.18 25 GLY C CA 1
ATOM 9474 C C . GLY C 1 25 ? -53.606 -57.207 -10.135 1.00 25.01 25 GLY C C 1
ATOM 9475 O O . GLY C 1 25 ? -53.737 -56.666 -11.231 1.00 25.92 25 GLY C O 1
ATOM 9476 N N . ASP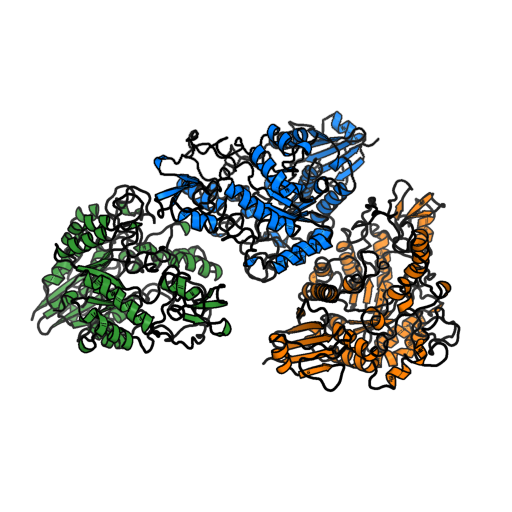 C 1 26 ? -52.603 -56.913 -9.310 1.00 24.53 26 ASP C N 1
ATOM 9477 C CA . ASP C 1 26 ? -51.584 -55.911 -9.686 1.00 24.50 26 ASP C CA 1
ATOM 9478 C C . ASP C 1 26 ? -50.413 -56.495 -10.496 1.00 23.91 26 ASP C C 1
ATOM 9479 O O . ASP C 1 26 ? -49.519 -55.756 -10.889 1.00 23.61 26 ASP C O 1
ATOM 9484 N N . GLY C 1 27 ? -50.431 -57.811 -10.754 1.00 22.88 27 GLY C N 1
ATOM 9485 C CA . GLY C 1 27 ? -49.381 -58.470 -11.539 1.00 22.40 27 GLY C CA 1
ATOM 9486 C C . GLY C 1 27 ? -48.185 -59.011 -10.758 1.00 21.66 27 GLY C C 1
ATOM 9487 O O . GLY C 1 27 ? -47.301 -59.642 -11.346 1.00 20.65 27 GLY C O 1
ATOM 9488 N N . VAL C 1 28 ? -48.144 -58.771 -9.446 1.00 21.15 28 VAL C N 1
ATOM 9489 C CA . VAL C 1 28 ? -47.103 -59.366 -8.589 1.00 20.66 28 VAL C CA 1
ATOM 9490 C C . VAL C 1 28 ? -47.722 -60.297 -7.563 1.00 19.49 28 VAL C C 1
ATOM 9491 O O . VAL C 1 28 ? -48.792 -60.029 -7.029 1.00 19.34 28 VAL C O 1
ATOM 9495 N N . GLY C 1 29 ? -47.051 -61.406 -7.292 1.00 18.52 29 GLY C N 1
ATOM 9496 C CA . GLY C 1 29 ? -47.495 -62.301 -6.249 1.00 18.11 29 GLY C CA 1
ATOM 9497 C C . GLY C 1 29 ? -47.442 -61.605 -4.896 1.00 18.10 29 GLY C C 1
ATOM 9498 O O . GLY C 1 29 ? -46.694 -60.652 -4.695 1.00 18.06 29 GLY C O 1
ATOM 9499 N N . ASP C 1 30 ? -48.276 -62.077 -3.980 1.00 18.43 30 ASP C N 1
ATOM 9500 C CA . ASP C 1 30 ? -48.387 -61.484 -2.670 1.00 18.69 30 ASP C CA 1
ATOM 9501 C C . ASP C 1 30 ? -48.588 -62.550 -1.602 1.00 18.53 30 ASP C C 1
ATOM 9502 O O . ASP C 1 30 ? -48.774 -63.738 -1.902 1.00 18.00 30 ASP C O 1
ATOM 9507 N N . ILE C 1 31 ? -48.516 -62.114 -0.347 1.00 18.57 31 ILE C N 1
ATOM 9508 C CA . ILE C 1 31 ? -48.593 -63.037 0.785 1.00 18.73 31 ILE C CA 1
ATOM 9509 C C . ILE C 1 31 ? -49.993 -63.699 0.882 1.00 19.05 31 ILE C C 1
ATOM 9510 O O . ILE C 1 31 ? -50.091 -64.904 1.148 1.00 18.85 31 ILE C O 1
ATOM 9515 N N . GLN C 1 32 ? -51.052 -62.941 0.621 1.00 19.45 32 GLN C N 1
ATOM 9516 C CA . GLN C 1 32 ? -52.404 -63.498 0.656 1.00 20.26 32 GLN C CA 1
ATOM 9517 C C . GLN C 1 32 ? -52.543 -64.573 -0.416 1.00 19.47 32 GLN C C 1
ATOM 9518 O O . GLN C 1 32 ? -53.205 -65.582 -0.193 1.00 19.28 32 GLN C O 1
ATOM 9524 N N . GLY C 1 33 ? -51.869 -64.389 -1.551 1.00 18.77 33 GLY C N 1
ATOM 9525 C CA . GLY C 1 33 ? -51.811 -65.419 -2.588 1.00 18.38 33 GLY C CA 1
ATOM 9526 C C . GLY C 1 33 ? -51.209 -66.726 -2.093 1.00 18.20 33 GLY C C 1
ATOM 9527 O O . GLY C 1 33 ? -51.620 -67.804 -2.526 1.00 18.02 33 GLY C O 1
ATOM 9528 N N . ILE C 1 34 ? -50.206 -66.632 -1.206 1.00 17.83 34 ILE C N 1
ATOM 9529 C CA . ILE C 1 34 ? -49.582 -67.824 -0.617 1.00 17.79 34 ILE C CA 1
ATOM 9530 C C . ILE C 1 34 ? -50.544 -68.490 0.375 1.00 18.55 34 ILE C C 1
ATOM 9531 O O . ILE C 1 34 ? -50.702 -69.719 0.384 1.00 18.29 34 ILE C O 1
ATOM 9536 N N . ILE C 1 35 ? -51.166 -67.665 1.209 1.00 19.18 35 ILE C N 1
ATOM 9537 C CA . ILE C 1 35 ? -52.106 -68.144 2.218 1.00 20.47 35 ILE C CA 1
ATOM 9538 C C . ILE C 1 35 ? -53.223 -68.985 1.577 1.00 21.42 35 ILE C C 1
ATOM 9539 O O . ILE C 1 35 ? -53.616 -70.032 2.102 1.00 22.13 35 ILE C O 1
ATOM 9544 N N . GLU C 1 36 ? -53.694 -68.538 0.424 1.00 21.98 36 GLU C N 1
ATOM 9545 C CA . GLU C 1 36 ? -54.721 -69.263 -0.324 1.00 23.12 36 GLU C CA 1
ATOM 9546 C C . GLU C 1 36 ? -54.297 -70.636 -0.880 1.00 22.25 36 GLU C C 1
ATOM 9547 O O . GLU C 1 36 ? -55.173 -71.430 -1.248 1.00 22.16 36 GLU C O 1
ATOM 9553 N N . LYS C 1 37 ? -52.988 -70.911 -0.942 1.00 21.12 37 LYS C N 1
ATOM 9554 C CA . LYS C 1 37 ? -52.453 -72.179 -1.429 1.00 21.07 37 LYS C CA 1
ATOM 9555 C C . LYS C 1 37 ? -51.881 -73.078 -0.325 1.00 21.55 37 LYS C C 1
ATOM 9556 O O . LYS C 1 37 ? -51.264 -74.091 -0.625 1.00 21.18 37 LYS C O 1
ATOM 9562 N N . LEU C 1 38 ? -52.091 -72.727 0.946 1.00 21.75 38 LEU C N 1
ATOM 9563 C CA . LEU C 1 38 ? -51.569 -73.549 2.037 1.00 22.12 38 LEU C CA 1
ATOM 9564 C C . LEU C 1 38 ? -52.125 -74.972 2.026 1.00 22.30 38 LEU C C 1
ATOM 9565 O O . LEU C 1 38 ? -51.387 -75.914 2.270 1.00 22.21 38 LEU C O 1
ATOM 9570 N N . ASP C 1 39 ? -53.407 -75.136 1.718 1.00 22.77 39 ASP C N 1
ATOM 9571 C CA . ASP C 1 39 ? -53.972 -76.484 1.601 1.00 23.55 39 ASP C CA 1
ATOM 9572 C C . ASP C 1 39 ? -53.363 -77.281 0.441 1.00 22.46 39 ASP C C 1
ATOM 9573 O O . ASP C 1 39 ? -53.211 -78.500 0.544 1.00 22.76 39 ASP C O 1
ATOM 9578 N N . TYR C 1 40 ? -53.006 -76.604 -0.642 1.00 21.24 40 TYR C N 1
ATOM 9579 C CA . TYR C 1 40 ? -52.307 -77.263 -1.746 1.00 20.91 40 TYR C CA 1
ATOM 9580 C C . TYR C 1 40 ? -50.909 -77.784 -1.320 1.00 20.88 40 TYR C C 1
ATOM 9581 O O . TYR C 1 40 ? -50.528 -78.915 -1.644 1.00 20.80 40 TYR C O 1
ATOM 9590 N N . LEU C 1 41 ? -50.159 -76.958 -0.605 1.00 20.88 41 LEU C N 1
ATOM 9591 C CA . LEU C 1 41 ? -48.823 -77.361 -0.155 1.00 21.55 41 LEU C CA 1
ATOM 9592 C C . LEU C 1 41 ? -48.912 -78.497 0.852 1.00 22.43 41 LEU C C 1
ATOM 9593 O O . LEU C 1 41 ? -48.128 -79.451 0.799 1.00 21.99 41 LEU C O 1
ATOM 9598 N N . LYS C 1 42 ? -49.893 -78.410 1.745 1.00 23.47 42 LYS C N 1
ATOM 9599 C CA . LYS C 1 42 ? -50.191 -79.507 2.658 1.00 24.84 42 LYS C CA 1
ATOM 9600 C C . LYS C 1 42 ? -50.503 -80.813 1.912 1.00 24.54 42 LYS C C 1
ATOM 9601 O O . LYS C 1 42 ? -50.005 -81.883 2.273 1.00 24.61 42 LYS C O 1
ATOM 9607 N N . GLU C 1 43 ? -51.326 -80.723 0.873 1.00 24.09 43 GLU C N 1
ATOM 9608 C CA . GLU C 1 43 ? -51.657 -81.882 0.052 1.00 24.50 43 GLU C CA 1
ATOM 9609 C C . GLU C 1 43 ? -50.428 -82.470 -0.659 1.00 22.93 43 GLU C C 1
ATOM 9610 O O . GLU C 1 43 ? -50.275 -83.691 -0.735 1.00 22.73 43 GLU C O 1
ATOM 9616 N N . LEU C 1 44 ? -49.553 -81.601 -1.157 1.00 21.14 44 LEU C N 1
ATOM 9617 C CA . LEU C 1 44 ? -48.271 -82.045 -1.738 1.00 20.60 44 LEU C CA 1
ATOM 9618 C C . LEU C 1 44 ? -47.467 -82.839 -0.698 1.00 20.96 44 LEU C C 1
ATOM 9619 O O . LEU C 1 44 ? -46.886 -83.878 -1.024 1.00 21.33 44 LEU C O 1
ATOM 9624 N N . GLY C 1 45 ? -47.482 -82.358 0.540 1.00 21.01 45 GLY C N 1
ATOM 9625 C CA . GLY C 1 45 ? -46.906 -83.057 1.701 1.00 21.92 45 GLY C CA 1
ATOM 9626 C C . GLY C 1 45 ? -45.640 -82.432 2.275 1.00 21.73 45 GLY C C 1
ATOM 9627 O O . GLY C 1 45 ? -45.024 -82.998 3.179 1.00 22.38 45 GLY C O 1
ATOM 9628 N N . VAL C 1 46 ? -45.227 -81.295 1.727 1.00 21.09 46 VAL C N 1
ATOM 9629 C CA . VAL C 1 46 ? -44.062 -80.558 2.230 1.00 20.98 46 VAL C CA 1
ATOM 9630 C C . VAL C 1 46 ? -44.370 -80.028 3.620 1.00 21.50 46 VAL C C 1
ATOM 9631 O O . VAL C 1 46 ? -45.525 -79.754 3.930 1.00 21.80 46 VAL C O 1
ATOM 9635 N N A ASP C 1 47 ? -43.352 -79.926 4.466 0.50 21.66 47 ASP C N 1
ATOM 9636 N N B ASP C 1 47 ? -43.362 -79.914 4.473 0.50 21.84 47 ASP C N 1
ATOM 9637 C CA A ASP C 1 47 ? -43.564 -79.427 5.831 0.50 22.21 47 ASP C CA 1
ATOM 9638 C CA B ASP C 1 47 ? -43.604 -79.381 5.823 0.50 22.48 47 ASP C CA 1
ATOM 9639 C C A ASP C 1 47 ? -42.824 -78.143 6.171 0.50 21.49 47 ASP C C 1
ATOM 9640 C C B ASP C 1 47 ? -42.819 -78.135 6.179 0.50 21.66 47 ASP C C 1
ATOM 9641 O O A ASP C 1 47 ? -43.107 -77.557 7.209 0.50 21.61 47 ASP C O 1
ATOM 9642 O O B ASP C 1 47 ? -43.063 -77.569 7.238 0.50 21.80 47 ASP C O 1
ATOM 9651 N N . VAL C 1 48 ? -41.908 -77.684 5.314 1.00 20.74 48 VAL C N 1
ATOM 9652 C CA . VAL C 1 48 ? -41.203 -76.420 5.544 1.00 20.33 48 VAL C CA 1
ATOM 9653 C C . VAL C 1 48 ? -41.349 -75.554 4.300 1.00 19.26 48 VAL C C 1
ATOM 9654 O O . VAL C 1 48 ? -41.121 -76.037 3.197 1.00 18.87 48 VAL C O 1
ATOM 9658 N N . ILE C 1 49 ? -41.747 -74.297 4.479 1.00 18.80 49 ILE C N 1
ATOM 9659 C CA . ILE C 1 49 ? -41.735 -73.334 3.395 1.00 18.44 49 ILE C CA 1
ATOM 9660 C C . ILE C 1 49 ? -40.533 -72.424 3.554 1.00 18.17 49 ILE C C 1
ATOM 9661 O O . ILE C 1 49 ? -40.399 -71.778 4.592 1.00 18.94 49 ILE C O 1
ATOM 9666 N N . TRP C 1 50 ? -39.659 -72.380 2.552 1.00 17.80 50 TRP C N 1
ATOM 9667 C CA . TRP C 1 50 ? -38.615 -71.338 2.504 1.00 17.43 50 TRP C CA 1
ATOM 9668 C C . TRP C 1 50 ? -39.188 -70.211 1.634 1.00 17.02 50 TRP C C 1
ATOM 9669 O O . TRP C 1 50 ? -39.435 -70.368 0.435 1.00 16.35 50 TRP C O 1
ATOM 9680 N N . LEU C 1 51 ? -39.436 -69.074 2.280 1.00 17.60 51 LEU C N 1
ATOM 9681 C CA . LEU C 1 51 ? -39.990 -67.904 1.624 1.00 17.54 51 LEU C CA 1
ATOM 9682 C C . LEU C 1 51 ? -38.824 -66.995 1.276 1.00 17.35 51 LEU C C 1
ATOM 9683 O O . LEU C 1 51 ? -38.092 -66.556 2.174 1.00 17.08 51 LEU C O 1
ATOM 9688 N N . SER C 1 52 ? -38.650 -66.728 -0.020 1.00 17.42 52 SER C N 1
ATOM 9689 C CA . SER C 1 52 ? -37.705 -65.718 -0.508 1.00 17.35 52 SER C CA 1
ATOM 9690 C C . SER C 1 52 ? -38.157 -64.322 -0.030 1.00 17.36 52 SER C C 1
ATOM 9691 O O . SER C 1 52 ? -39.280 -64.168 0.422 1.00 17.32 52 SER C O 1
ATOM 9694 N N . PRO C 1 53 ? -37.263 -63.322 -0.056 1.00 17.36 53 PRO C N 1
ATOM 9695 C CA . PRO C 1 53 ? -37.507 -62.113 0.734 1.00 17.19 53 PRO C CA 1
ATOM 9696 C C . PRO C 1 53 ? -38.786 -61.374 0.422 1.00 17.12 53 PRO C C 1
ATOM 9697 O O . PRO C 1 53 ? -39.070 -61.083 -0.743 1.00 16.95 53 PRO C O 1
ATOM 9701 N N . VAL C 1 54 ? -39.542 -61.085 1.482 1.00 16.88 54 VAL C N 1
ATOM 9702 C CA . VAL C 1 54 ? -40.701 -60.196 1.417 1.00 17.20 54 VAL C CA 1
ATOM 9703 C C . VAL C 1 54 ? -40.440 -58.885 2.168 1.00 17.56 54 VAL C C 1
ATOM 9704 O O . VAL C 1 54 ? -41.371 -58.110 2.398 1.00 17.63 54 VAL C O 1
ATOM 9708 N N . TYR C 1 55 ? -39.183 -58.615 2.517 1.00 17.27 55 TYR C N 1
ATOM 9709 C CA . TYR C 1 55 ? -38.873 -57.446 3.319 1.00 17.70 55 TYR C CA 1
ATOM 9710 C C . TYR C 1 55 ? -38.899 -56.211 2.447 1.00 17.44 55 TYR C C 1
ATOM 9711 O O . TYR C 1 55 ? -38.702 -56.275 1.224 1.00 17.59 55 TYR C O 1
ATOM 9720 N N . ASP C 1 56 ? -39.078 -55.066 3.081 1.00 17.42 56 ASP C N 1
ATOM 9721 C CA . ASP C 1 56 ? -39.085 -53.822 2.348 1.00 17.46 56 ASP C CA 1
ATOM 9722 C C . ASP C 1 56 ? -37.781 -53.639 1.564 1.00 17.07 56 ASP C C 1
ATOM 9723 O O . ASP C 1 56 ? -36.690 -53.819 2.104 1.00 16.53 56 ASP C O 1
ATOM 9728 N N . SER C 1 57 ? -37.919 -53.271 0.298 1.00 17.00 57 SER C N 1
ATOM 9729 C CA . SER C 1 57 ? -36.836 -53.323 -0.672 1.00 17.16 57 SER C CA 1
ATOM 9730 C C . SER C 1 57 ? -37.283 -52.563 -1.918 1.00 17.96 57 SER C C 1
ATOM 9731 O O . SER C 1 57 ? -38.448 -52.681 -2.322 1.00 18.66 57 SER C O 1
ATOM 9734 N N . PRO C 1 58 ? -36.373 -51.802 -2.545 1.00 18.32 58 PRO C N 1
ATOM 9735 C CA . PRO C 1 58 ? -36.717 -51.207 -3.836 1.00 19.11 58 PRO C CA 1
ATOM 9736 C C . PRO C 1 58 ? -36.665 -52.182 -5.003 1.00 19.46 58 PRO C C 1
ATOM 9737 O O . PRO C 1 58 ? -36.918 -51.760 -6.128 1.00 20.30 58 PRO C O 1
ATOM 9741 N N . GLN C 1 59 ? -36.298 -53.442 -4.756 1.00 19.05 59 GLN C N 1
ATOM 9742 C CA . GLN C 1 59 ? -36.414 -54.516 -5.749 1.00 19.70 59 GLN C CA 1
ATOM 9743 C C . GLN C 1 59 ? -35.355 -54.444 -6.860 1.00 19.94 59 GLN C C 1
ATOM 9744 O O . GLN C 1 59 ? -35.554 -55.016 -7.937 1.00 19.92 59 GLN C O 1
ATOM 9750 N N . ASP C 1 60 ? -34.228 -53.779 -6.606 1.00 19.75 60 ASP C N 1
ATOM 9751 C CA . ASP C 1 60 ? -33.094 -53.817 -7.563 1.00 20.49 60 ASP C CA 1
ATOM 9752 C C . ASP C 1 60 ? -32.625 -55.260 -7.832 1.00 20.09 60 ASP C C 1
ATOM 9753 O O . ASP C 1 60 ? -32.282 -55.613 -8.967 1.00 20.69 60 ASP C O 1
ATOM 9758 N N . ASP C 1 61 ? -32.627 -56.078 -6.781 1.00 19.32 61 ASP C N 1
ATOM 9759 C CA . ASP C 1 61 ? -32.337 -57.517 -6.848 1.00 19.13 61 ASP C CA 1
ATOM 9760 C C . ASP C 1 61 ? -33.508 -58.299 -6.231 1.00 19.06 61 ASP C C 1
ATOM 9761 O O . ASP C 1 61 ? -33.316 -59.269 -5.494 1.00 18.53 61 ASP C O 1
ATOM 9766 N N . ASN C 1 62 ? -34.729 -57.867 -6.552 1.00 19.85 62 ASN C N 1
ATOM 9767 C CA . ASN C 1 62 ? -35.967 -58.543 -6.161 1.00 20.09 62 ASN C CA 1
ATOM 9768 C C . ASN C 1 62 ? -36.006 -59.017 -4.722 1.00 19.53 62 ASN C C 1
ATOM 9769 O O . ASN C 1 62 ? -36.264 -60.189 -4.454 1.00 20.16 62 ASN C O 1
ATOM 9774 N N . GLY C 1 63 ? -35.690 -58.097 -3.807 1.00 18.85 63 GLY C N 1
ATOM 9775 C CA . GLY C 1 63 ? -35.837 -58.318 -2.382 1.00 18.46 63 GLY C CA 1
ATOM 9776 C C . GLY C 1 63 ? -34.563 -58.705 -1.663 1.00 18.23 63 GLY C C 1
ATOM 9777 O O . GLY C 1 63 ? -34.519 -58.651 -0.436 1.00 17.81 63 GLY C O 1
ATOM 9778 N N . TYR C 1 64 ? -33.515 -59.088 -2.411 1.00 18.21 64 TYR C N 1
ATOM 9779 C CA . TYR C 1 64 ? -32.210 -59.385 -1.813 1.00 18.42 64 TYR C CA 1
ATOM 9780 C C . TYR C 1 64 ? -31.369 -58.108 -1.604 1.00 18.67 64 TYR C C 1
ATOM 9781 O O . TYR C 1 64 ? -30.210 -58.173 -1.179 1.00 19.45 64 TYR C O 1
ATOM 9790 N N . ASP C 1 65 ? -31.987 -56.952 -1.887 1.00 18.47 65 ASP C N 1
ATOM 9791 C CA . ASP C 1 65 ? -31.500 -55.623 -1.534 1.00 18.04 65 ASP C CA 1
ATOM 9792 C C . ASP C 1 65 ? -32.487 -54.994 -0.520 1.00 17.68 65 ASP C C 1
ATOM 9793 O O . ASP C 1 65 ? -33.474 -54.371 -0.900 1.00 17.74 65 ASP C O 1
ATOM 9798 N N . ILE C 1 66 ? -32.196 -55.186 0.759 1.00 17.42 66 ILE C N 1
ATOM 9799 C CA . ILE C 1 66 ? -33.143 -54.895 1.826 1.00 17.47 66 ILE C CA 1
ATOM 9800 C C . ILE C 1 66 ? -33.019 -53.454 2.311 1.00 17.79 66 ILE C C 1
ATOM 9801 O O . ILE C 1 66 ? -31.931 -53.003 2.661 1.00 17.84 66 ILE C O 1
ATOM 9806 N N . ARG C 1 67 ? -34.150 -52.745 2.303 1.00 17.93 67 ARG C N 1
ATOM 9807 C CA . ARG C 1 67 ? -34.231 -51.362 2.736 1.00 18.21 67 ARG C CA 1
ATOM 9808 C C . ARG C 1 67 ? -34.687 -51.258 4.181 1.00 17.98 67 ARG C C 1
ATOM 9809 O O . ARG C 1 67 ? -34.357 -50.292 4.841 1.00 18.28 67 ARG C O 1
ATOM 9817 N N . ASP C 1 68 ? -35.432 -52.244 4.684 1.00 17.92 68 ASP C N 1
ATOM 9818 C CA . ASP C 1 68 ? -35.793 -52.289 6.105 1.00 18.00 68 ASP C CA 1
ATOM 9819 C C . ASP C 1 68 ? -36.065 -53.745 6.458 1.00 17.87 68 ASP C C 1
ATOM 9820 O O . ASP C 1 68 ? -36.997 -54.368 5.922 1.00 17.66 68 ASP C O 1
ATOM 9825 N N . TYR C 1 69 ? -35.233 -54.287 7.340 1.00 17.58 69 TYR C N 1
ATOM 9826 C CA . TYR C 1 69 ? -35.299 -55.694 7.698 1.00 17.64 69 TYR C CA 1
ATOM 9827 C C . TYR C 1 69 ? -36.547 -56.089 8.462 1.00 17.95 69 TYR C C 1
ATOM 9828 O O . TYR C 1 69 ? -36.838 -57.276 8.525 1.00 18.63 69 TYR C O 1
ATOM 9837 N N . GLN C 1 70 ? -37.243 -55.130 9.069 1.00 18.25 70 GLN C N 1
ATOM 9838 C CA . GLN C 1 70 ? -38.353 -55.431 9.994 1.00 19.11 70 GLN C CA 1
ATOM 9839 C C . GLN C 1 70 ? -39.702 -54.960 9.465 1.00 19.58 70 GLN C C 1
ATOM 9840 O O . GLN C 1 70 ? -40.686 -54.910 10.204 1.00 20.26 70 GLN C O 1
ATOM 9846 N N . LYS C 1 71 ? -39.755 -54.662 8.173 1.00 19.59 71 LYS C N 1
ATOM 9847 C CA . LYS C 1 71 ? -40.966 -54.204 7.513 1.00 20.41 71 LYS C CA 1
ATOM 9848 C C . LYS C 1 71 ? -41.261 -55.120 6.329 1.00 19.50 71 LYS C C 1
ATOM 9849 O O . LYS C 1 71 ? -40.340 -55.519 5.608 1.00 18.69 71 LYS C O 1
ATOM 9855 N N . ILE C 1 72 ? -42.538 -55.435 6.137 1.00 19.13 72 ILE C N 1
ATOM 9856 C CA . ILE C 1 72 ? -42.985 -56.158 4.943 1.00 19.12 72 ILE C CA 1
ATOM 9857 C C . ILE C 1 72 ? -43.071 -55.183 3.779 1.00 19.62 72 ILE C C 1
ATOM 9858 O O . ILE C 1 72 ? -43.600 -54.103 3.923 1.00 18.92 72 ILE C O 1
ATOM 9863 N N . TYR C 1 73 ? -42.561 -55.589 2.618 1.00 19.88 73 TYR C N 1
ATOM 9864 C CA . TYR C 1 73 ? -42.698 -54.780 1.416 1.00 21.06 73 TYR C CA 1
ATOM 9865 C C . TYR C 1 73 ? -44.190 -54.625 1.097 1.00 22.47 73 TYR C C 1
ATOM 9866 O O . TYR C 1 73 ? -44.945 -55.603 1.086 1.00 21.84 73 TYR C O 1
ATOM 9875 N N . GLU C 1 74 ? -44.598 -53.384 0.840 1.00 24.40 74 GLU C N 1
ATOM 9876 C CA . GLU C 1 74 ? -46.018 -53.017 0.800 1.00 27.15 74 GLU C CA 1
ATOM 9877 C C . GLU C 1 74 ? -46.781 -53.763 -0.309 1.00 26.70 74 GLU C C 1
ATOM 9878 O O . GLU C 1 74 ? -47.921 -54.167 -0.094 1.00 26.09 74 GLU C O 1
ATOM 9884 N N . GLU C 1 75 ? -46.134 -54.006 -1.456 1.00 26.56 75 GLU C N 1
ATOM 9885 C CA . GLU C 1 75 ? -46.750 -54.810 -2.525 1.00 27.17 75 GLU C CA 1
ATOM 9886 C C . GLU C 1 75 ? -47.098 -56.240 -2.100 1.00 25.49 75 GLU C C 1
ATOM 9887 O O . GLU C 1 75 ? -47.977 -56.848 -2.693 1.00 25.21 75 GLU C O 1
ATOM 9893 N N . TYR C 1 76 ? -46.382 -56.794 -1.121 1.00 23.31 76 TYR C N 1
ATOM 9894 C CA . TYR C 1 76 ? -46.655 -58.151 -0.637 1.00 22.62 76 TYR C CA 1
ATOM 9895 C C . TYR C 1 76 ? -47.749 -58.244 0.394 1.00 22.22 76 TYR C C 1
ATOM 9896 O O . TYR C 1 76 ? -48.374 -59.290 0.537 1.00 21.20 76 TYR C O 1
ATOM 9905 N N . GLY C 1 77 ? -47.992 -57.141 1.100 1.00 22.23 77 GLY C N 1
ATOM 9906 C CA . GLY C 1 77 ? -49.004 -57.087 2.140 1.00 22.65 77 GLY C CA 1
ATOM 9907 C C . GLY C 1 77 ? -48.435 -56.293 3.307 1.00 22.57 77 GLY C C 1
ATOM 9908 O O . GLY C 1 77 ? -47.522 -55.506 3.145 1.00 22.20 77 GLY C O 1
ATOM 9909 N N . ASP C 1 78 ? -48.957 -56.552 4.487 1.00 23.21 78 ASP C N 1
ATOM 9910 C CA . ASP C 1 78 ? -48.526 -55.861 5.698 1.00 23.52 78 ASP C CA 1
ATOM 9911 C C . ASP C 1 78 ? -48.088 -56.915 6.704 1.00 22.55 78 ASP C C 1
ATOM 9912 O O . ASP C 1 78 ? -48.167 -58.110 6.428 1.00 21.55 78 ASP C O 1
ATOM 9917 N N . MET C 1 79 ? -47.650 -56.466 7.878 1.00 22.22 79 MET C N 1
ATOM 9918 C CA . MET C 1 79 ? -47.177 -57.383 8.906 1.00 21.78 79 MET C CA 1
ATOM 9919 C C . MET C 1 79 ? -48.307 -58.315 9.356 1.00 22.06 79 MET C C 1
ATOM 9920 O O . MET C 1 79 ? -48.061 -59.492 9.595 1.00 21.62 79 MET C O 1
ATOM 9925 N N . ALA C 1 80 ? -49.540 -57.804 9.433 1.00 22.67 80 ALA C N 1
ATOM 9926 C CA . ALA C 1 80 ? -50.690 -58.631 9.821 1.00 23.42 80 ALA C CA 1
ATOM 9927 C C . ALA C 1 80 ? -50.875 -59.816 8.866 1.00 22.99 80 ALA C C 1
ATOM 9928 O O . ALA C 1 80 ? -51.146 -60.937 9.299 1.00 22.87 80 ALA C O 1
ATOM 9930 N N . THR C 1 81 ? -50.682 -59.574 7.577 1.00 22.72 81 THR C N 1
ATOM 9931 C CA . THR C 1 81 ? -50.788 -60.647 6.575 1.00 22.84 81 THR C CA 1
ATOM 9932 C C . THR C 1 81 ? -49.642 -61.643 6.709 1.00 21.83 81 THR C C 1
ATOM 9933 O O . THR C 1 81 ? -49.859 -62.865 6.649 1.00 21.92 81 THR C O 1
ATOM 9937 N N . PHE C 1 82 ? -48.432 -61.137 6.928 1.00 21.07 82 PHE C N 1
ATOM 9938 C CA . PHE C 1 82 ? -47.313 -62.007 7.224 1.00 20.22 82 PHE C CA 1
ATOM 9939 C C . PHE C 1 82 ? -47.633 -62.885 8.435 1.00 20.58 82 PHE C C 1
ATOM 9940 O O . PHE C 1 82 ? -47.402 -64.100 8.412 1.00 19.98 82 PHE C O 1
ATOM 9948 N N . ASP C 1 83 ? -48.155 -62.276 9.497 1.00 21.02 83 ASP C N 1
ATOM 9949 C CA . ASP C 1 83 ? -48.476 -63.046 10.702 1.00 21.80 83 ASP C CA 1
ATOM 9950 C C . ASP C 1 83 ? -49.512 -64.148 10.427 1.00 22.04 83 ASP C C 1
ATOM 9951 O O . ASP C 1 83 ? -49.426 -65.236 10.983 1.00 22.07 83 ASP C O 1
ATOM 9956 N N . GLN C 1 84 ? -50.478 -63.866 9.563 1.00 22.74 84 GLN C N 1
ATOM 9957 C CA . GLN C 1 84 ? -51.489 -64.858 9.198 1.00 23.30 84 GLN C CA 1
ATOM 9958 C C . GLN C 1 84 ? -50.864 -65.985 8.401 1.00 22.11 84 GLN C C 1
ATOM 9959 O O . GLN C 1 84 ? -51.274 -67.128 8.544 1.00 22.49 84 GLN C O 1
ATOM 9965 N N . LEU C 1 85 ? -49.893 -65.677 7.540 1.00 21.25 85 LEU C N 1
ATOM 9966 C CA . LEU C 1 85 ? -49.133 -66.725 6.867 1.00 20.35 85 LEU C CA 1
ATOM 9967 C C . LEU C 1 85 ? -48.406 -67.635 7.852 1.00 20.13 85 LEU C C 1
ATOM 9968 O O . LEU C 1 85 ? -48.496 -68.855 7.759 1.00 19.50 85 LEU C O 1
ATOM 9973 N N . LEU C 1 86 ? -47.677 -67.040 8.794 1.00 19.82 86 LEU C N 1
ATOM 9974 C CA . LEU C 1 86 ? -46.903 -67.828 9.750 1.00 20.12 86 LEU C CA 1
ATOM 9975 C C . LEU C 1 86 ? -47.830 -68.698 10.579 1.00 20.71 86 LEU C C 1
ATOM 9976 O O . LEU C 1 86 ? -47.574 -69.886 10.799 1.00 20.69 86 LEU C O 1
ATOM 9981 N N . GLN C 1 87 ? -48.934 -68.107 11.013 1.00 21.45 87 GLN C N 1
ATOM 9982 C CA . GLN C 1 87 ? -49.909 -68.829 11.800 1.00 22.51 87 GLN C CA 1
ATOM 9983 C C . GLN C 1 87 ? -50.612 -69.939 11.001 1.00 22.30 87 GLN C C 1
ATOM 9984 O O . GLN C 1 87 ? -50.805 -71.040 11.516 1.00 22.74 87 GLN C O 1
ATOM 9990 N N . GLY C 1 88 ? -50.982 -69.663 9.752 1.00 21.62 88 GLY C N 1
ATOM 9991 C CA . GLY C 1 88 ? -51.571 -70.678 8.887 1.00 21.80 88 GLY C CA 1
ATOM 9992 C C . GLY C 1 88 ? -50.676 -71.879 8.630 1.00 21.66 88 GLY C C 1
ATOM 9993 O O . GLY C 1 88 ? -51.171 -73.012 8.474 1.00 21.99 88 GLY C O 1
ATOM 9994 N N . LEU C 1 89 ? -49.366 -71.624 8.531 1.00 20.97 89 LEU C N 1
ATOM 9995 C CA . LEU C 1 89 ? -48.372 -72.704 8.437 1.00 21.25 89 LEU C CA 1
ATOM 9996 C C . LEU C 1 89 ? -48.327 -73.514 9.735 1.00 21.64 89 LEU C C 1
ATOM 9997 O O . LEU C 1 89 ? -48.499 -74.740 9.720 1.00 22.22 89 LEU C O 1
ATOM 10002 N N . HIS C 1 90 ? -48.141 -72.832 10.862 1.00 21.47 90 HIS C N 1
ATOM 10003 C CA . HIS C 1 90 ? -48.116 -73.532 12.144 1.00 22.11 90 HIS C CA 1
ATOM 10004 C C . HIS C 1 90 ? -49.406 -74.316 12.434 1.00 23.00 90 HIS C C 1
ATOM 10005 O O . HIS C 1 90 ? -49.340 -75.414 12.973 1.00 23.19 90 HIS C O 1
ATOM 10012 N N . ASP C 1 91 ? -50.548 -73.785 12.006 1.00 23.64 91 ASP C N 1
ATOM 10013 C CA . ASP C 1 91 ? -51.849 -74.471 12.162 1.00 24.87 91 ASP C CA 1
ATOM 10014 C C . ASP C 1 91 ? -51.923 -75.801 11.416 1.00 25.19 91 ASP C C 1
ATOM 10015 O O . ASP C 1 91 ? -52.688 -76.681 11.798 1.00 25.39 91 ASP C O 1
ATOM 10020 N N . ARG C 1 92 ? -51.140 -75.924 10.344 1.00 24.84 92 ARG C N 1
ATOM 10021 C CA . ARG C 1 92 ? -51.003 -77.155 9.577 1.00 25.24 92 ARG C CA 1
ATOM 10022 C C . ARG C 1 92 ? -49.739 -77.984 9.903 1.00 25.31 92 ARG C C 1
ATOM 10023 O O . ARG C 1 92 ? -49.354 -78.853 9.115 1.00 25.44 92 ARG C O 1
ATOM 10031 N N A ASP C 1 93 ? -49.132 -77.721 11.061 0.70 25.83 93 ASP C N 1
ATOM 10032 N N B ASP C 1 93 ? -49.131 -77.742 11.068 0.30 25.42 93 ASP C N 1
ATOM 10033 C CA A ASP C 1 93 ? -47.870 -78.337 11.483 0.70 26.48 93 ASP C CA 1
ATOM 10034 C CA B ASP C 1 93 ? -47.857 -78.363 11.485 0.30 25.67 93 ASP C CA 1
ATOM 10035 C C A ASP C 1 93 ? -46.773 -78.208 10.412 0.70 25.63 93 ASP C C 1
ATOM 10036 C C B ASP C 1 93 ? -46.693 -78.150 10.508 0.30 25.13 93 ASP C C 1
ATOM 10037 O O A ASP C 1 93 ? -46.005 -79.148 10.170 0.70 26.00 93 ASP C O 1
ATOM 10038 O O B ASP C 1 93 ? -45.766 -78.968 10.453 0.30 25.45 93 ASP C O 1
ATOM 10047 N N . MET C 1 94 ? -46.732 -77.030 9.783 1.00 24.34 94 MET C N 1
ATOM 10048 C CA . MET C 1 94 ? -45.728 -76.673 8.797 1.00 23.73 94 MET C CA 1
ATOM 10049 C C . MET C 1 94 ? -44.891 -75.550 9.378 1.00 23.19 94 MET C C 1
ATOM 10050 O O . MET C 1 94 ? -45.281 -74.936 10.373 1.00 22.53 94 MET C O 1
ATOM 10055 N N . LYS C 1 95 ? -43.747 -75.293 8.752 1.00 22.54 95 LYS C N 1
ATOM 10056 C CA . LYS C 1 95 ? -42.768 -74.364 9.281 1.00 22.64 95 LYS C CA 1
ATOM 10057 C C . LYS C 1 95 ? -42.344 -73.357 8.227 1.00 21.66 95 LYS C C 1
ATOM 10058 O O . LYS C 1 95 ? -42.450 -73.618 7.005 1.00 21.29 95 LYS C O 1
ATOM 10064 N N . LEU C 1 96 ? -41.874 -72.207 8.704 1.00 20.84 96 LEU C N 1
ATOM 10065 C CA . LEU C 1 96 ? -41.446 -71.120 7.832 1.00 20.25 96 LEU C CA 1
ATOM 10066 C C . LEU C 1 96 ? -39.973 -70.788 8.048 1.00 20.24 96 LEU C C 1
ATOM 10067 O O . LEU C 1 96 ? -39.535 -70.518 9.165 1.00 20.24 96 LEU C O 1
ATOM 10072 N N . VAL C 1 97 ? -39.233 -70.797 6.950 1.00 20.08 97 VAL C N 1
ATOM 10073 C CA . VAL C 1 97 ? -37.840 -70.386 6.903 1.00 20.54 97 VAL C CA 1
ATOM 10074 C C . VAL C 1 97 ? -37.761 -69.144 6.011 1.00 20.60 97 VAL C C 1
ATOM 10075 O O . VAL C 1 97 ? -38.391 -69.086 4.937 1.00 19.70 97 VAL C O 1
ATOM 10079 N N . MET C 1 98 ? -36.981 -68.163 6.453 1.00 21.52 98 MET C N 1
ATOM 10080 C CA . MET C 1 98 ? -36.792 -66.904 5.729 1.00 22.18 98 MET C CA 1
ATOM 10081 C C . MET C 1 98 ? -35.333 -66.755 5.345 1.00 21.64 98 MET C C 1
ATOM 10082 O O . MET C 1 98 ? -34.490 -67.436 5.913 1.00 21.48 98 MET C O 1
ATOM 10087 N N . ASP C 1 99 ? -35.040 -65.900 4.361 1.00 21.45 99 ASP C N 1
ATOM 10088 C CA . ASP C 1 99 ? -33.656 -65.584 4.005 1.00 21.30 99 ASP C CA 1
ATOM 10089 C C . ASP C 1 99 ? -33.108 -64.539 4.971 1.00 20.38 99 ASP C C 1
ATOM 10090 O O . ASP C 1 99 ? -33.763 -63.531 5.250 1.00 20.08 99 ASP C O 1
ATOM 10095 N N . LEU C 1 100 ? -31.895 -64.792 5.438 1.00 20.11 100 LEU C N 1
ATOM 10096 C CA . LEU C 1 100 ? -31.131 -63.840 6.232 1.00 19.93 100 LEU C CA 1
ATOM 10097 C C . LEU C 1 100 ? -30.141 -63.206 5.274 1.00 19.73 100 LEU C C 1
ATOM 10098 O O . LEU C 1 100 ? -29.205 -63.875 4.851 1.00 19.88 100 LEU C O 1
ATOM 10103 N N . VAL C 1 101 ? -30.358 -61.937 4.925 1.00 18.74 101 VAL C N 1
ATOM 10104 C CA . VAL C 1 101 ? -29.562 -61.255 3.897 1.00 18.73 101 VAL C CA 1
ATOM 10105 C C . VAL C 1 101 ? -28.698 -60.207 4.598 1.00 18.15 101 VAL C C 1
ATOM 10106 O O . VAL C 1 101 ? -29.105 -59.049 4.744 1.00 18.15 101 VAL C O 1
ATOM 10110 N N . VAL C 1 102 ? -27.531 -60.631 5.070 1.00 17.83 102 VAL C N 1
ATOM 10111 C CA . VAL C 1 102 ? -26.686 -59.759 5.909 1.00 17.68 102 VAL C CA 1
ATOM 10112 C C . VAL C 1 102 ? -25.260 -59.585 5.395 1.00 17.49 102 VAL C C 1
ATOM 10113 O O . VAL C 1 102 ? -24.415 -59.046 6.110 1.00 17.08 102 VAL C O 1
ATOM 10117 N N . ASN C 1 103 ? -24.989 -59.981 4.141 1.00 17.06 103 ASN C N 1
ATOM 10118 C CA . ASN C 1 103 ? -23.726 -59.568 3.520 1.00 17.48 103 ASN C CA 1
ATOM 10119 C C . ASN C 1 103 ? -23.781 -58.110 3.089 1.00 16.97 103 ASN C C 1
ATOM 10120 O O . ASN C 1 103 ? -22.758 -57.443 3.007 1.00 16.51 103 ASN C O 1
ATOM 10125 N N . HIS C 1 104 ? -24.990 -57.635 2.792 1.00 16.59 104 HIS C N 1
ATOM 10126 C CA . HIS C 1 104 ? -25.190 -56.300 2.224 1.00 16.64 104 HIS C CA 1
ATOM 10127 C C . HIS C 1 104 ? -26.616 -55.855 2.487 1.00 16.24 104 HIS C C 1
ATOM 10128 O O . HIS C 1 104 ? -27.480 -56.671 2.863 1.00 16.06 104 HIS C O 1
ATOM 10135 N N . THR C 1 105 ? -26.852 -54.561 2.301 1.00 15.96 105 THR C N 1
ATOM 10136 C CA . THR C 1 105 ? -28.181 -53.985 2.409 1.00 15.59 105 THR C CA 1
ATOM 10137 C C . THR C 1 105 ? -28.432 -53.249 1.132 1.00 15.63 105 THR C C 1
ATOM 10138 O O . THR C 1 105 ? -27.514 -53.068 0.330 1.00 16.13 105 THR C O 1
ATOM 10142 N N . SER C 1 106 ? -29.666 -52.799 0.955 1.00 15.35 106 SER C N 1
ATOM 10143 C CA . SER C 1 106 ? -29.960 -51.756 -0.021 1.00 15.60 106 SER C CA 1
ATOM 10144 C C . SER C 1 106 ? -29.153 -50.508 0.283 1.00 15.77 106 SER C C 1
ATOM 10145 O O . SER C 1 106 ? -28.873 -50.219 1.453 1.00 15.56 106 SER C O 1
ATOM 10148 N N . ASP C 1 107 ? -28.801 -49.754 -0.758 1.00 16.18 107 ASP C N 1
ATOM 10149 C CA . ASP C 1 107 ? -28.278 -48.399 -0.539 1.00 16.68 107 ASP C CA 1
ATOM 10150 C C . ASP C 1 107 ? -29.355 -47.430 -0.013 1.00 16.69 107 ASP C C 1
ATOM 10151 O O . ASP C 1 107 ? -29.028 -46.318 0.404 1.00 17.07 107 ASP C O 1
ATOM 10156 N N . GLU C 1 108 ? -30.619 -47.860 -0.017 1.00 16.32 108 GLU C N 1
ATOM 10157 C CA . GLU C 1 108 ? -31.723 -47.104 0.579 1.00 16.59 108 GLU C CA 1
ATOM 10158 C C . GLU C 1 108 ? -32.002 -47.477 2.033 1.00 16.26 108 GLU C C 1
ATOM 10159 O O . GLU C 1 108 ? -32.839 -46.849 2.666 1.00 16.61 108 GLU C O 1
ATOM 10165 N N . HIS C 1 109 ? -31.300 -48.472 2.570 1.00 15.72 109 HIS C N 1
ATOM 10166 C CA . HIS C 1 109 ? -31.381 -48.776 4.003 1.00 15.75 109 HIS C CA 1
ATOM 10167 C C . HIS C 1 109 ? -30.876 -47.566 4.814 1.00 16.05 109 HIS C C 1
ATOM 10168 O O . HIS C 1 109 ? -29.919 -46.903 4.411 1.00 16.28 109 HIS C O 1
ATOM 10175 N N . LYS C 1 110 ? -31.536 -47.263 5.928 1.00 16.36 110 LYS C N 1
ATOM 10176 C CA . LYS C 1 110 ? -31.172 -46.095 6.752 1.00 17.18 110 LYS C CA 1
ATOM 10177 C C . LYS C 1 110 ? -29.696 -46.127 7.223 1.00 16.77 110 LYS C C 1
ATOM 10178 O O . LYS C 1 110 ? -29.064 -45.097 7.377 1.00 17.21 110 LYS C O 1
ATOM 10184 N N . TRP C 1 111 ? -29.150 -47.308 7.470 1.00 16.31 111 TRP C N 1
ATOM 10185 C CA . TRP C 1 111 ? -27.723 -47.443 7.820 1.00 16.10 111 TRP C CA 1
ATOM 10186 C C . TRP C 1 111 ? -26.832 -46.838 6.752 1.00 16.08 111 TRP C C 1
ATOM 10187 O O . TRP C 1 111 ? -25.925 -46.097 7.073 1.00 16.11 111 TRP C O 1
ATOM 10198 N N . PHE C 1 112 ? -27.115 -47.125 5.488 1.00 16.04 112 PHE C N 1
ATOM 10199 C CA . PHE C 1 112 ? -26.304 -46.590 4.399 1.00 16.60 112 PHE C CA 1
ATOM 10200 C C . PHE C 1 112 ? -26.605 -45.137 4.064 1.00 17.70 112 PHE C C 1
ATOM 10201 O O . PHE C 1 112 ? -25.694 -44.373 3.732 1.00 17.74 112 PHE C O 1
ATOM 10209 N N . GLU C 1 113 ? -27.884 -44.767 4.110 1.00 18.00 113 GLU C N 1
ATOM 10210 C CA . GLU C 1 113 ? -28.304 -43.380 3.941 1.00 19.84 113 GLU C CA 1
ATOM 10211 C C . GLU C 1 113 ? -27.499 -42.502 4.898 1.00 19.10 113 GLU C C 1
ATOM 10212 O O . GLU C 1 113 ? -27.107 -41.408 4.551 1.00 19.06 113 GLU C O 1
ATOM 10218 N N . GLU C 1 114 ? -27.323 -42.982 6.129 1.00 18.14 114 GLU C N 1
ATOM 10219 C CA . GLU C 1 114 ? -26.522 -42.273 7.133 1.00 17.83 114 GLU C CA 1
ATOM 10220 C C . GLU C 1 114 ? -25.023 -42.391 6.885 1.00 17.38 114 GLU C C 1
ATOM 10221 O O . GLU C 1 114 ? -24.316 -41.379 6.819 1.00 17.37 114 GLU C O 1
ATOM 10227 N N . SER C 1 115 ? -24.550 -43.621 6.720 1.00 16.95 115 SER C N 1
ATOM 10228 C CA . SER C 1 115 ? -23.141 -43.912 6.460 1.00 16.87 115 SER C CA 1
ATOM 10229 C C . SER C 1 115 ? -22.533 -43.033 5.367 1.00 17.16 115 SER C C 1
ATOM 10230 O O . SER C 1 115 ? -21.424 -42.498 5.521 1.00 17.07 115 SER C O 1
ATOM 10233 N N . ARG C 1 116 ? -23.277 -42.864 4.281 1.00 17.74 116 ARG C N 1
ATOM 10234 C CA . ARG C 1 116 ? -22.776 -42.132 3.132 1.00 18.70 116 ARG C CA 1
ATOM 10235 C C . ARG C 1 116 ? -22.693 -40.605 3.315 1.00 19.38 116 ARG C C 1
ATOM 10236 O O . ARG C 1 116 ? -22.053 -39.922 2.512 1.00 19.77 116 ARG C O 1
ATOM 10244 N N . LYS C 1 117 ? -23.368 -40.056 4.324 1.00 19.39 117 LYS C N 1
ATOM 10245 C CA . LYS C 1 117 ? -23.461 -38.601 4.464 1.00 20.61 117 LYS C CA 1
ATOM 10246 C C . LYS C 1 117 ? -22.145 -37.930 4.812 1.00 21.02 117 LYS C C 1
ATOM 10247 O O . LYS C 1 117 ? -21.898 -36.814 4.379 1.00 21.66 117 LYS C O 1
ATOM 10253 N N . SER C 1 118 ? -21.316 -38.588 5.609 1.00 20.77 118 SER C N 1
ATOM 10254 C CA . SER C 1 118 ? -20.123 -37.941 6.133 1.00 21.98 118 SER C CA 1
ATOM 10255 C C . SER C 1 118 ? -19.194 -38.965 6.732 1.00 21.61 118 SER C C 1
ATOM 10256 O O . SER C 1 118 ? -19.649 -39.965 7.305 1.00 20.27 118 SER C O 1
ATOM 10259 N N A LYS C 1 119 ? -17.895 -38.697 6.628 0.70 22.66 119 LYS C N 1
ATOM 10260 N N B LYS C 1 119 ? -17.890 -38.715 6.622 0.30 22.38 119 LYS C N 1
ATOM 10261 C CA A LYS C 1 119 ? -16.877 -39.517 7.287 0.70 23.10 119 LYS C CA 1
ATOM 10262 C CA B LYS C 1 119 ? -16.881 -39.536 7.294 0.30 22.55 119 LYS C CA 1
ATOM 10263 C C A LYS C 1 119 ? -17.079 -39.567 8.805 0.70 23.01 119 LYS C C 1
ATOM 10264 C C B LYS C 1 119 ? -17.073 -39.569 8.814 0.30 22.69 119 LYS C C 1
ATOM 10265 O O A LYS C 1 119 ? -16.698 -40.546 9.437 0.70 22.83 119 LYS C O 1
ATOM 10266 O O B LYS C 1 119 ? -16.666 -40.531 9.464 0.30 22.51 119 LYS C O 1
ATOM 10277 N N . ASP C 1 120 ? -17.692 -38.523 9.364 1.00 23.16 120 ASP C N 1
ATOM 10278 C CA . ASP C 1 120 ? -18.000 -38.439 10.798 1.00 23.73 120 ASP C CA 1
ATOM 10279 C C . ASP C 1 120 ? -19.387 -38.958 11.198 1.00 21.94 120 ASP C C 1
ATOM 10280 O O . ASP C 1 120 ? -19.729 -38.895 12.360 1.00 21.55 120 ASP C O 1
ATOM 10285 N N . ASN C 1 121 ? -20.176 -39.488 10.270 1.00 20.15 121 ASN C N 1
ATOM 10286 C CA . ASN C 1 121 ? -21.477 -40.038 10.644 1.00 19.34 121 ASN C CA 1
ATOM 10287 C C . ASN C 1 121 ? -21.282 -41.309 11.498 1.00 18.64 121 ASN C C 1
ATOM 10288 O O . ASN C 1 121 ? -20.387 -42.101 11.207 1.00 18.09 121 ASN C O 1
ATOM 10293 N N . PRO C 1 122 ? -22.112 -41.516 12.540 1.00 18.48 122 PRO C N 1
ATOM 10294 C CA . PRO C 1 122 ? -21.819 -42.700 13.380 1.00 18.50 122 PRO C CA 1
ATOM 10295 C C . PRO C 1 122 ? -22.052 -44.057 12.700 1.00 17.53 122 PRO C C 1
ATOM 10296 O O . PRO C 1 122 ? -21.621 -45.060 13.245 1.00 17.91 122 PRO C O 1
ATOM 10300 N N . TYR C 1 123 ? -22.756 -44.089 11.564 1.00 16.70 123 TYR C N 1
ATOM 10301 C CA . TYR C 1 123 ? -22.864 -45.303 10.718 1.00 16.25 123 TYR C CA 1
ATOM 10302 C C . TYR C 1 123 ? -21.781 -45.421 9.640 1.00 15.92 123 TYR C C 1
ATOM 10303 O O . TYR C 1 123 ? -21.820 -46.340 8.832 1.00 15.37 123 TYR C O 1
ATOM 10312 N N . ARG C 1 124 ? -20.810 -44.525 9.617 1.00 16.52 124 ARG C N 1
ATOM 10313 C CA . ARG C 1 124 ? -19.827 -44.551 8.536 1.00 16.98 124 ARG C CA 1
ATOM 10314 C C . ARG C 1 124 ? -19.196 -45.927 8.374 1.00 17.46 124 ARG C C 1
ATOM 10315 O O . ARG C 1 124 ? -19.087 -46.410 7.265 1.00 17.62 124 ARG C O 1
ATOM 10323 N N . ASP C 1 125 ? -18.772 -46.536 9.484 1.00 18.38 125 ASP C N 1
ATOM 10324 C CA . ASP C 1 125 ? -18.058 -47.803 9.448 1.00 19.07 125 ASP C CA 1
ATOM 10325 C C . ASP C 1 125 ? -18.965 -49.039 9.415 1.00 17.60 125 ASP C C 1
ATOM 10326 O O . ASP C 1 125 ? -18.483 -50.140 9.668 1.00 17.09 125 ASP C O 1
ATOM 10331 N N . TYR C 1 126 ? -20.252 -48.864 9.107 1.00 16.33 126 TYR C N 1
ATOM 10332 C CA . TYR C 1 126 ? -21.141 -50.006 8.842 1.00 16.07 126 TYR C CA 1
ATOM 10333 C C . TYR C 1 126 ? -20.890 -50.623 7.469 1.00 15.70 126 TYR C C 1
ATOM 10334 O O . TYR C 1 126 ? -21.326 -51.748 7.216 1.00 15.31 126 TYR C O 1
ATOM 10343 N N . TYR C 1 127 ? -20.203 -49.884 6.592 1.00 15.39 127 TYR C N 1
ATOM 10344 C CA . TYR C 1 127 ? -19.901 -50.307 5.244 1.00 15.31 127 TYR C CA 1
ATOM 10345 C C . TYR C 1 127 ? -18.409 -50.082 4.969 1.00 16.00 127 TYR C C 1
ATOM 10346 O O . TYR C 1 127 ? -17.681 -49.564 5.824 1.00 16.36 127 TYR C O 1
ATOM 10355 N N . PHE C 1 128 ? -17.955 -50.472 3.781 1.00 16.27 128 PHE C N 1
ATOM 10356 C CA . PHE C 1 128 ? -16.537 -50.354 3.405 1.00 16.93 128 PHE C CA 1
ATOM 10357 C C . PHE C 1 128 ? -16.291 -49.124 2.540 1.00 17.33 128 PHE C C 1
ATOM 10358 O O . PHE C 1 128 ? -16.679 -49.106 1.371 1.00 17.89 128 PHE C O 1
ATOM 10366 N N . TRP C 1 129 ? -15.640 -48.101 3.100 1.00 17.66 129 TRP C N 1
ATOM 10367 C CA . TRP C 1 129 ? -15.340 -46.867 2.383 1.00 18.34 129 TRP C CA 1
ATOM 10368 C C . TRP C 1 129 ? -13.840 -46.729 2.176 1.00 19.57 129 TRP C C 1
ATOM 10369 O O . TRP C 1 129 ? -13.064 -46.894 3.123 1.00 19.67 129 TRP C O 1
ATOM 10380 N N . ARG C 1 130 ? -13.431 -46.417 0.952 1.00 20.51 130 ARG C N 1
ATOM 10381 C CA . ARG C 1 130 ? -12.019 -46.215 0.632 1.00 22.36 130 ARG C CA 1
ATOM 10382 C C . ARG C 1 130 ? -11.810 -45.036 -0.306 1.00 23.85 130 ARG C C 1
ATOM 10383 O O . ARG C 1 130 ? -12.628 -44.779 -1.201 1.00 22.57 130 ARG C O 1
ATOM 10391 N N . GLU C 1 131 ? -10.686 -44.344 -0.126 1.00 26.26 131 GLU C N 1
ATOM 10392 C CA . GLU C 1 131 ? -10.255 -43.343 -1.101 1.00 29.18 131 GLU C CA 1
ATOM 10393 C C . GLU C 1 131 ? -9.813 -44.043 -2.393 1.00 29.62 131 GLU C C 1
ATOM 10394 O O . GLU C 1 131 ? -9.477 -45.237 -2.381 1.00 28.17 131 GLU C O 1
ATOM 10400 N N . GLU C 1 132 ? -9.812 -43.283 -3.485 1.00 31.48 132 GLU C N 1
ATOM 10401 C CA . GLU C 1 132 ? -9.463 -43.781 -4.823 1.00 33.69 132 GLU C CA 1
ATOM 10402 C C . GLU C 1 132 ? -8.211 -44.639 -4.827 1.00 34.31 132 GLU C C 1
ATOM 10403 O O . GLU C 1 132 ? -8.205 -45.712 -5.400 1.00 33.58 132 GLU C O 1
ATOM 10409 N N . ASN C 1 133 ? -7.152 -44.162 -4.188 1.00 36.12 133 ASN C N 1
ATOM 10410 C CA . ASN C 1 133 ? -5.873 -44.894 -4.175 1.00 37.74 133 ASN C CA 1
ATOM 10411 C C . ASN C 1 133 ? -5.858 -46.180 -3.331 1.00 36.13 133 ASN C C 1
ATOM 10412 O O . ASN C 1 133 ? -4.879 -46.916 -3.388 1.00 36.05 133 ASN C O 1
ATOM 10417 N N . GLU C 1 134 ? -6.921 -46.422 -2.550 1.00 33.66 134 GLU C N 1
ATOM 10418 C CA . GLU C 1 134 ? -7.082 -47.618 -1.726 1.00 33.03 134 GLU C CA 1
ATOM 10419 C C . GLU C 1 134 ? -8.179 -48.587 -2.211 1.00 30.27 134 GLU C C 1
ATOM 10420 O O . GLU C 1 134 ? -8.432 -49.597 -1.541 1.00 29.63 134 GLU C O 1
ATOM 10426 N N . ILE C 1 135 ? -8.858 -48.302 -3.324 1.00 28.16 135 ILE C N 1
ATOM 10427 C CA . ILE C 1 135 ? -9.727 -49.326 -3.933 1.00 26.47 135 ILE C CA 1
ATOM 10428 C C . ILE C 1 135 ? -8.878 -50.380 -4.653 1.00 26.40 135 ILE C C 1
ATOM 10429 O O . ILE C 1 135 ? -7.666 -50.301 -4.679 1.00 27.12 135 ILE C O 1
ATOM 10434 N N . ASN C 1 136 ? -9.520 -51.391 -5.206 1.00 25.08 136 ASN C N 1
ATOM 10435 C CA . ASN C 1 136 ? -8.803 -52.403 -5.935 1.00 25.26 136 ASN C CA 1
ATOM 10436 C C . ASN C 1 136 ? -9.534 -52.728 -7.221 1.00 24.43 136 ASN C C 1
ATOM 10437 O O . ASN C 1 136 ? -10.467 -52.030 -7.589 1.00 23.68 136 ASN C O 1
ATOM 10442 N N . ASN C 1 137 ? -9.087 -53.789 -7.889 1.00 24.42 137 ASN C N 1
ATOM 10443 C CA . ASN C 1 137 ? -9.563 -54.135 -9.216 1.00 24.39 137 ASN C CA 1
ATOM 10444 C C . ASN C 1 137 ? -10.670 -55.193 -9.228 1.00 23.29 137 ASN C C 1
ATOM 10445 O O . ASN C 1 137 ? -10.894 -55.826 -10.255 1.00 23.75 137 ASN C O 1
ATOM 10450 N N . TRP C 1 138 ? -11.363 -55.394 -8.110 1.00 22.35 138 TRP C N 1
ATOM 10451 C CA . TRP C 1 138 ? -12.439 -56.379 -8.084 1.00 21.89 138 TRP C CA 1
ATOM 10452 C C . TRP C 1 138 ? -13.603 -55.947 -8.951 1.00 21.47 138 TRP C C 1
ATOM 10453 O O . TRP C 1 138 ? -13.902 -54.758 -9.059 1.00 21.50 138 TRP C O 1
ATOM 10464 N N . GLY C 1 139 ? -14.248 -56.938 -9.560 1.00 21.54 139 GLY C N 1
ATOM 10465 C CA . GLY C 1 139 ? -15.482 -56.718 -10.300 1.00 21.13 139 GLY C CA 1
ATOM 10466 C C . GLY C 1 139 ? -16.674 -57.162 -9.484 1.00 20.32 139 GLY C C 1
ATOM 10467 O O . GLY C 1 139 ? -16.583 -58.087 -8.660 1.00 20.02 139 GLY C O 1
ATOM 10468 N N . SER C 1 140 ? -17.796 -56.501 -9.727 1.00 19.92 140 SER C N 1
ATOM 10469 C CA . SER C 1 140 ? -19.087 -56.929 -9.210 1.00 19.51 140 SER C CA 1
ATOM 10470 C C . SER C 1 140 ? -19.536 -58.232 -9.860 1.00 19.78 140 SER C C 1
ATOM 10471 O O . SER C 1 140 ? -19.324 -58.468 -11.049 1.00 19.70 140 SER C O 1
ATOM 10474 N N . ILE C 1 141 ? -20.210 -59.052 -9.071 1.00 19.43 141 ILE C N 1
ATOM 10475 C CA . ILE C 1 141 ? -20.822 -60.286 -9.547 1.00 20.15 141 ILE C CA 1
ATOM 10476 C C . ILE C 1 141 ? -21.911 -59.990 -10.583 1.00 20.37 141 ILE C C 1
ATOM 10477 O O . ILE C 1 141 ? -22.217 -60.856 -11.406 1.00 21.59 141 ILE C O 1
ATOM 10482 N N . PHE C 1 142 ? -22.471 -58.782 -10.548 1.00 19.66 142 PHE C N 1
ATOM 10483 C CA . PHE C 1 142 ? -23.442 -58.318 -11.522 1.00 20.45 142 PHE C CA 1
ATOM 10484 C C . PHE C 1 142 ? -22.845 -57.296 -12.501 1.00 20.81 142 PHE C C 1
ATOM 10485 O O . PHE C 1 142 ? -23.521 -56.340 -12.893 1.00 21.26 142 PHE C O 1
ATOM 10493 N N . SER C 1 143 ? -21.589 -57.515 -12.891 1.00 20.95 143 SER C N 1
ATOM 10494 C CA . SER C 1 143 ? -20.882 -56.746 -13.935 1.00 21.61 143 SER C CA 1
ATOM 10495 C C . SER C 1 143 ? -20.336 -55.417 -13.462 1.00 21.50 143 SER C C 1
ATOM 10496 O O . SER C 1 143 ? -20.790 -54.853 -12.478 1.00 21.08 143 SER C O 1
ATOM 10499 N N . GLY C 1 144 ? -19.337 -54.921 -14.188 1.00 22.17 144 GLY C N 1
ATOM 10500 C CA . GLY C 1 144 ? -18.681 -53.676 -13.833 1.00 22.46 144 GLY C CA 1
ATOM 10501 C C . GLY C 1 144 ? -17.816 -53.765 -12.577 1.00 21.73 144 GLY C C 1
ATOM 10502 O O . GLY C 1 144 ? -17.633 -54.842 -12.018 1.00 21.34 144 GLY C O 1
ATOM 10503 N N . PRO C 1 145 ? -17.311 -52.614 -12.105 1.00 22.20 145 PRO C N 1
ATOM 10504 C CA . PRO C 1 145 ? -16.424 -52.582 -10.929 1.00 21.77 145 PRO C CA 1
ATOM 10505 C C . PRO C 1 145 ? -17.162 -52.834 -9.612 1.00 20.85 145 PRO C C 1
ATOM 10506 O O . PRO C 1 145 ? -18.367 -52.541 -9.507 1.00 20.71 145 PRO C O 1
ATOM 10510 N N . ALA C 1 146 ? -16.441 -53.351 -8.614 1.00 20.11 146 ALA C N 1
ATOM 10511 C CA . ALA C 1 146 ? -17.015 -53.576 -7.283 1.00 19.29 146 ALA C CA 1
ATOM 10512 C C . ALA C 1 146 ? -16.972 -52.347 -6.356 1.00 19.27 146 ALA C C 1
ATOM 10513 O O . ALA C 1 146 ? -17.418 -52.425 -5.203 1.00 18.64 146 ALA C O 1
ATOM 10515 N N . TRP C 1 147 ? -16.456 -51.227 -6.847 1.00 20.09 147 TRP C N 1
ATOM 10516 C CA . TRP C 1 147 ? -16.356 -49.999 -6.066 1.00 20.04 147 TRP C CA 1
ATOM 10517 C C . TRP C 1 147 ? -17.108 -48.872 -6.744 1.00 20.84 147 TRP C C 1
ATOM 10518 O O . TRP C 1 147 ? -16.970 -48.679 -7.963 1.00 21.91 147 TRP C O 1
ATOM 10529 N N . GLU C 1 148 ? -17.903 -48.130 -5.968 1.00 20.81 148 GLU C N 1
ATOM 10530 C CA . GLU C 1 148 ? -18.717 -47.030 -6.488 1.00 21.88 148 GLU C CA 1
ATOM 10531 C C . GLU C 1 148 ? -18.373 -45.741 -5.737 1.00 22.26 148 GLU C C 1
ATOM 10532 O O . GLU C 1 148 ? -18.400 -45.713 -4.497 1.00 21.40 148 GLU C O 1
ATOM 10538 N N . LEU C 1 149 ? -18.063 -44.686 -6.502 1.00 23.38 149 LEU C N 1
ATOM 10539 C CA . LEU C 1 149 ? -17.771 -43.373 -5.941 1.00 24.55 149 LEU C CA 1
ATOM 10540 C C . LEU C 1 149 ? -19.035 -42.685 -5.424 1.00 25.07 149 LEU C C 1
ATOM 10541 O O . LEU C 1 149 ? -20.068 -42.659 -6.110 1.00 24.33 149 LEU C O 1
ATOM 10546 N N . ASP C 1 150 ? -18.933 -42.114 -4.224 1.00 25.52 150 ASP C N 1
ATOM 10547 C CA . ASP C 1 150 ? -19.980 -41.261 -3.674 1.00 26.98 150 ASP C CA 1
ATOM 10548 C C . ASP C 1 150 ? -19.415 -39.849 -3.584 1.00 28.98 150 ASP C C 1
ATOM 10549 O O . ASP C 1 150 ? -18.548 -39.578 -2.744 1.00 28.25 150 ASP C O 1
ATOM 10554 N N . GLU C 1 151 ? -19.929 -38.957 -4.432 1.00 31.04 151 GLU C N 1
ATOM 10555 C CA . GLU C 1 151 ? -19.478 -37.555 -4.469 1.00 34.40 151 GLU C CA 1
ATOM 10556 C C . GLU C 1 151 ? -19.665 -36.762 -3.166 1.00 34.09 151 GLU C C 1
ATOM 10557 O O . GLU C 1 151 ? -19.022 -35.744 -2.983 1.00 36.18 151 GLU C O 1
ATOM 10563 N N . LYS C 1 152 ? -20.544 -37.209 -2.280 1.00 33.00 152 LYS C N 1
ATOM 10564 C CA . LYS C 1 152 ? -20.781 -36.497 -1.026 1.00 33.27 152 LYS C CA 1
ATOM 10565 C C . LYS C 1 152 ? -19.543 -36.493 -0.119 1.00 31.92 152 LYS C C 1
ATOM 10566 O O . LYS C 1 152 ? -19.299 -35.501 0.557 1.00 33.44 152 LYS C O 1
ATOM 10572 N N . THR C 1 153 ? -18.770 -37.583 -0.109 1.00 28.99 153 THR C N 1
ATOM 10573 C CA . THR C 1 153 ? -17.522 -37.645 0.675 1.00 27.85 153 THR C CA 1
ATOM 10574 C C . THR C 1 153 ? -16.260 -37.844 -0.165 1.00 28.07 153 THR C C 1
ATOM 10575 O O . THR C 1 153 ? -15.163 -37.774 0.363 1.00 27.99 153 THR C O 1
ATOM 10579 N N . GLY C 1 154 ? -16.414 -38.124 -1.456 1.00 27.67 154 GLY C N 1
ATOM 10580 C CA . GLY C 1 154 ? -15.275 -38.356 -2.324 1.00 27.89 154 GLY C CA 1
ATOM 10581 C C . GLY C 1 154 ? -14.675 -39.743 -2.205 1.00 26.83 154 GLY C C 1
ATOM 10582 O O . GLY C 1 154 ? -13.656 -40.009 -2.832 1.00 27.93 154 GLY C O 1
ATOM 10583 N N . GLU C 1 155 ? -15.312 -40.638 -1.445 1.00 24.88 155 GLU C N 1
ATOM 10584 C CA . GLU C 1 155 ? -14.815 -42.000 -1.221 1.00 23.89 155 GLU C CA 1
ATOM 10585 C C . GLU C 1 155 ? -15.680 -43.032 -1.949 1.00 22.16 155 GLU C C 1
ATOM 10586 O O . GLU C 1 155 ? -16.785 -42.735 -2.379 1.00 21.52 155 GLU C O 1
ATOM 10592 N N . TYR C 1 156 ? -15.132 -44.229 -2.109 1.00 21.35 156 TYR C N 1
ATOM 10593 C CA . TYR C 1 156 ? -15.810 -45.314 -2.802 1.00 20.72 156 TYR C CA 1
ATOM 10594 C C . TYR C 1 156 ? -16.329 -46.297 -1.796 1.00 19.39 156 TYR C C 1
ATOM 10595 O O . TYR C 1 156 ? -15.647 -46.577 -0.806 1.00 19.69 156 TYR C O 1
ATOM 10604 N N . TYR C 1 157 ? -17.504 -46.869 -2.061 1.00 18.42 157 TYR C N 1
ATOM 10605 C CA . TYR C 1 157 ? -17.981 -47.987 -1.238 1.00 17.69 157 TYR C CA 1
ATOM 10606 C C . TYR C 1 157 ? -17.929 -49.293 -2.023 1.00 17.45 157 TYR C C 1
ATOM 10607 O O . TYR C 1 157 ? -18.102 -49.294 -3.243 1.00 17.65 157 TYR C O 1
ATOM 10616 N N . LEU C 1 158 ? -17.748 -50.389 -1.291 1.00 17.13 158 LEU C N 1
ATOM 10617 C CA . LEU C 1 158 ? -17.692 -51.735 -1.860 1.00 16.94 158 LEU C CA 1
ATOM 10618 C C . LEU C 1 158 ? -19.094 -52.285 -2.073 1.00 16.75 158 LEU C C 1
ATOM 10619 O O . LEU C 1 158 ? -19.961 -52.172 -1.199 1.00 16.59 158 LEU C O 1
ATOM 10624 N N . HIS C 1 159 ? -19.296 -52.897 -3.236 1.00 16.84 159 HIS C N 1
ATOM 10625 C CA . HIS C 1 159 ? -20.493 -53.679 -3.502 1.00 17.16 159 HIS C CA 1
ATOM 10626 C C . HIS C 1 159 ? -20.118 -54.917 -4.339 1.00 17.20 159 HIS C C 1
ATOM 10627 O O . HIS C 1 159 ? -19.689 -54.796 -5.483 1.00 18.06 159 HIS C O 1
ATOM 10634 N N . LEU C 1 160 ? -20.214 -56.096 -3.733 1.00 17.06 160 LEU C N 1
ATOM 10635 C CA . LEU C 1 160 ? -19.951 -57.348 -4.437 1.00 17.51 160 LEU C CA 1
ATOM 10636 C C . LEU C 1 160 ? -21.066 -57.637 -5.432 1.00 17.56 160 LEU C C 1
ATOM 10637 O O . LEU C 1 160 ? -20.807 -58.172 -6.504 1.00 18.01 160 LEU C O 1
ATOM 10642 N N . PHE C 1 161 ? -22.303 -57.273 -5.069 1.00 17.08 161 PHE C N 1
ATOM 10643 C CA . PHE C 1 161 ? -23.442 -57.430 -5.968 1.00 17.76 161 PHE C CA 1
ATOM 10644 C C . PHE C 1 161 ? -23.743 -56.087 -6.640 1.00 17.71 161 PHE C C 1
ATOM 10645 O O . PHE C 1 161 ? -22.809 -55.455 -7.168 1.00 18.48 161 PHE C O 1
ATOM 10653 N N . SER C 1 162 ? -24.982 -55.632 -6.678 1.00 18.14 162 SER C N 1
ATOM 10654 C CA . SER C 1 162 ? -25.292 -54.446 -7.487 1.00 18.38 162 SER C CA 1
ATOM 10655 C C . SER C 1 162 ? -24.797 -53.167 -6.800 1.00 17.49 162 SER C C 1
ATOM 10656 O O . SER C 1 162 ? -24.498 -53.178 -5.609 1.00 16.69 162 SER C O 1
ATOM 10659 N N . LYS C 1 163 ? -24.722 -52.085 -7.577 1.00 21.78 163 LYS C N 1
ATOM 10660 C CA . LYS C 1 163 ? -24.428 -50.744 -7.056 1.00 21.79 163 LYS C CA 1
ATOM 10661 C C . LYS C 1 163 ? -25.344 -50.339 -5.901 1.00 20.64 163 LYS C C 1
ATOM 10662 O O . LYS C 1 163 ? -24.940 -49.567 -5.045 1.00 20.34 163 LYS C O 1
ATOM 10668 N N . LYS C 1 164 ? -26.574 -50.861 -5.894 1.00 19.74 164 LYS C N 1
ATOM 10669 C CA . LYS C 1 164 ? -27.519 -50.613 -4.817 1.00 18.95 164 LYS C CA 1
ATOM 10670 C C . LYS C 1 164 ? -27.518 -51.670 -3.722 1.00 18.02 164 LYS C C 1
ATOM 10671 O O . LYS C 1 164 ? -28.496 -51.789 -2.977 1.00 17.36 164 LYS C O 1
ATOM 10677 N N . GLN C 1 165 ? -26.422 -52.434 -3.611 1.00 17.55 165 GLN C N 1
ATOM 10678 C CA . GLN C 1 165 ? -26.271 -53.448 -2.570 1.00 16.97 165 GLN C CA 1
ATOM 10679 C C . GLN C 1 165 ? -24.910 -53.276 -1.899 1.00 16.79 165 GLN C C 1
ATOM 10680 O O . GLN C 1 165 ? -24.043 -54.132 -2.021 1.00 16.59 165 GLN C O 1
ATOM 10686 N N . PRO C 1 166 ? -24.703 -52.147 -1.201 1.00 16.93 166 PRO C N 1
ATOM 10687 C CA . PRO C 1 166 ? -23.431 -51.967 -0.487 1.00 16.84 166 PRO C CA 1
ATOM 10688 C C . PRO C 1 166 ? -23.186 -53.014 0.602 1.00 16.65 166 PRO C C 1
ATOM 10689 O O . PRO C 1 166 ? -24.102 -53.326 1.386 1.00 16.08 166 PRO C O 1
ATOM 10693 N N . ASP C 1 167 ? -21.961 -53.539 0.644 1.00 16.87 167 ASP C N 1
ATOM 10694 C CA . ASP C 1 167 ? -21.595 -54.600 1.586 1.00 17.09 167 ASP C CA 1
ATOM 10695 C C . ASP C 1 167 ? -21.458 -54.090 3.015 1.00 16.92 167 ASP C C 1
ATOM 10696 O O . ASP C 1 167 ? -20.831 -53.055 3.248 1.00 16.83 167 ASP C O 1
ATOM 10701 N N . LEU C 1 168 ? -21.978 -54.869 3.950 1.00 16.69 168 LEU C N 1
ATOM 10702 C CA . LEU C 1 168 ? -21.842 -54.586 5.372 1.00 16.71 168 LEU C CA 1
ATOM 10703 C C . LEU C 1 168 ? -20.463 -54.953 5.884 1.00 16.96 168 LEU C C 1
ATOM 10704 O O . LEU C 1 168 ? -19.892 -55.964 5.468 1.00 17.13 168 LEU C O 1
ATOM 10709 N N . ASN C 1 169 ? -19.970 -54.138 6.814 1.00 16.90 169 ASN C N 1
ATOM 10710 C CA . ASN C 1 169 ? -18.665 -54.303 7.444 1.00 17.10 169 ASN C CA 1
ATOM 10711 C C . ASN C 1 169 ? -18.768 -55.131 8.720 1.00 16.86 169 ASN C C 1
ATOM 10712 O O . ASN C 1 169 ? -18.974 -54.598 9.819 1.00 16.67 169 ASN C O 1
ATOM 10717 N N . TRP C 1 170 ? -18.593 -56.443 8.563 1.00 16.73 170 TRP C N 1
ATOM 10718 C CA . TRP C 1 170 ? -18.659 -57.366 9.702 1.00 16.99 170 TRP C CA 1
ATOM 10719 C C . TRP C 1 170 ? -17.473 -57.255 10.666 1.00 17.40 170 TRP C C 1
ATOM 10720 O O . TRP C 1 170 ? -17.527 -57.815 11.756 1.00 17.53 170 TRP C O 1
ATOM 10731 N N . GLU C 1 171 ? -16.436 -56.502 10.299 1.00 17.98 171 GLU C N 1
ATOM 10732 C CA . GLU C 1 171 ? -15.352 -56.220 11.239 1.00 18.60 171 GLU C CA 1
ATOM 10733 C C . GLU C 1 171 ? -15.849 -55.321 12.372 1.00 18.70 171 GLU C C 1
ATOM 10734 O O . GLU C 1 171 ? -15.227 -55.267 13.435 1.00 18.96 171 GLU C O 1
ATOM 10740 N N . ASN C 1 172 ? -16.950 -54.612 12.139 1.00 18.10 172 ASN C N 1
ATOM 10741 C CA . ASN C 1 172 ? -17.474 -53.678 13.121 1.00 18.67 172 ASN C CA 1
ATOM 10742 C C . ASN C 1 172 ? -18.440 -54.381 14.096 1.00 18.55 172 ASN C C 1
ATOM 10743 O O . ASN C 1 172 ? -19.537 -54.796 13.680 1.00 18.02 172 ASN C O 1
ATOM 10748 N N . PRO C 1 173 ? -18.060 -54.497 15.393 1.00 19.09 173 PRO C N 1
ATOM 10749 C CA . PRO C 1 173 ? -18.939 -55.248 16.311 1.00 19.39 173 PRO C CA 1
ATOM 10750 C C . PRO C 1 173 ? -20.311 -54.612 16.559 1.00 19.66 173 PRO C C 1
ATOM 10751 O O . PRO C 1 173 ? -21.236 -55.317 16.944 1.00 19.39 173 PRO C O 1
ATOM 10755 N N . LYS C 1 174 ? -20.452 -53.310 16.309 1.00 20.16 174 LYS C N 1
ATOM 10756 C CA . LYS C 1 174 ? -21.735 -52.644 16.463 1.00 20.96 174 LYS C CA 1
ATOM 10757 C C . LYS C 1 174 ? -22.690 -53.038 15.337 1.00 19.76 174 LYS C C 1
ATOM 10758 O O . LYS C 1 174 ? -23.879 -53.220 15.570 1.00 19.22 174 LYS C O 1
ATOM 10764 N N . LEU C 1 175 ? -22.158 -53.181 14.134 1.00 18.98 175 LEU C N 1
ATOM 10765 C CA . LEU C 1 175 ? -22.934 -53.748 13.019 1.00 18.35 175 LEU C CA 1
ATOM 10766 C C . LEU C 1 175 ? -23.368 -55.163 13.352 1.00 17.95 175 LEU C C 1
ATOM 10767 O O . LEU C 1 175 ? -24.539 -55.496 13.214 1.00 17.22 175 LEU C O 1
ATOM 10772 N N . ARG C 1 176 ? -22.441 -55.980 13.858 1.00 17.82 176 ARG C N 1
ATOM 10773 C CA . ARG C 1 176 ? -22.785 -57.366 14.152 1.00 17.94 176 ARG C CA 1
ATOM 10774 C C . ARG C 1 176 ? -23.932 -57.453 15.166 1.00 18.30 176 ARG C C 1
ATOM 10775 O O . ARG C 1 176 ? -24.920 -58.174 14.934 1.00 18.18 176 ARG C O 1
ATOM 10783 N N . GLN C 1 177 ? -23.837 -56.695 16.260 1.00 18.91 177 GLN C N 1
ATOM 10784 C CA . GLN C 1 177 ? -24.928 -56.675 17.255 1.00 19.94 177 GLN C CA 1
ATOM 10785 C C . GLN C 1 177 ? -26.268 -56.160 16.675 1.00 19.50 177 GLN C C 1
ATOM 10786 O O . GLN C 1 177 ? -27.343 -56.648 17.045 1.00 19.12 177 GLN C O 1
ATOM 10792 N N . ASP C 1 178 ? -26.213 -55.175 15.785 1.00 19.21 178 ASP C N 1
ATOM 10793 C CA . ASP C 1 178 ? -27.437 -54.669 15.143 1.00 19.41 178 ASP C CA 1
ATOM 10794 C C . ASP C 1 178 ? -28.091 -55.756 14.290 1.00 18.35 178 ASP C C 1
ATOM 10795 O O . ASP C 1 178 ? -29.321 -55.896 14.280 1.00 17.96 178 ASP C O 1
ATOM 10800 N N . VAL C 1 179 ? -27.268 -56.525 13.585 1.00 17.64 179 VAL C N 1
ATOM 10801 C CA . VAL C 1 179 ? -27.767 -57.682 12.851 1.00 17.22 179 VAL C CA 1
ATOM 10802 C C . VAL C 1 179 ? -28.417 -58.713 13.791 1.00 17.30 179 VAL C C 1
ATOM 10803 O O . VAL C 1 179 ? -29.492 -59.205 13.509 1.00 16.85 179 VAL C O 1
ATOM 10807 N N . TYR C 1 180 ? -27.756 -59.026 14.902 1.00 17.83 180 TYR C N 1
ATOM 10808 C CA . TYR C 1 180 ? -28.292 -59.989 15.870 1.00 18.31 180 TYR C CA 1
ATOM 10809 C C . TYR C 1 180 ? -29.617 -59.518 16.478 1.00 18.87 180 TYR C C 1
ATOM 10810 O O . TYR C 1 180 ? -30.542 -60.315 16.653 1.00 18.97 180 TYR C O 1
ATOM 10819 N N . ASN C 1 181 ? -29.729 -58.231 16.777 1.00 19.32 181 ASN C N 1
ATOM 10820 C CA . ASN C 1 181 ? -30.999 -57.701 17.288 1.00 19.75 181 ASN C CA 1
ATOM 10821 C C . ASN C 1 181 ? -32.135 -57.785 16.263 1.00 19.12 181 ASN C C 1
ATOM 10822 O O . ASN C 1 181 ? -33.283 -58.102 16.603 1.00 18.47 181 ASN C O 1
ATOM 10827 N N . MET C 1 182 ? -31.800 -57.533 15.007 1.00 18.47 182 MET C N 1
ATOM 10828 C CA . MET C 1 182 ? -32.747 -57.710 13.926 1.00 18.68 182 MET C CA 1
ATOM 10829 C C . MET C 1 182 ? -33.188 -59.183 13.818 1.00 18.37 182 MET C C 1
ATOM 10830 O O . MET C 1 182 ? -34.354 -59.476 13.597 1.00 18.58 182 MET C O 1
ATOM 10835 N N . MET C 1 183 ? -32.258 -60.113 13.959 1.00 18.20 183 MET C N 1
ATOM 10836 C CA . MET C 1 183 ? -32.608 -61.534 13.875 1.00 18.22 183 MET C CA 1
ATOM 10837 C C . MET C 1 183 ? -33.579 -61.911 14.998 1.00 18.50 183 MET C C 1
ATOM 10838 O O . MET C 1 183 ? -34.508 -62.674 14.780 1.00 18.24 183 MET C O 1
ATOM 10843 N N . LYS C 1 184 ? -33.355 -61.363 16.193 1.00 18.73 184 LYS C N 1
ATOM 10844 C CA . LYS C 1 184 ? -34.203 -61.657 17.346 1.00 19.27 184 LYS C CA 1
ATOM 10845 C C . LYS C 1 184 ? -35.624 -61.172 17.088 1.00 19.00 184 LYS C C 1
ATOM 10846 O O . LYS C 1 184 ? -36.578 -61.824 17.488 1.00 19.19 184 LYS C O 1
ATOM 10852 N N . PHE C 1 185 ? -35.775 -60.044 16.408 1.00 18.38 185 PHE C N 1
ATOM 10853 C CA . PHE C 1 185 ? -37.108 -59.570 16.046 1.00 18.36 185 PHE C CA 1
ATOM 10854 C C . PHE C 1 185 ? -37.914 -60.672 15.339 1.00 17.93 185 PHE C C 1
ATOM 10855 O O . PHE C 1 185 ? -39.041 -60.955 15.731 1.00 17.87 185 PHE C O 1
ATOM 10863 N N . TRP C 1 186 ? -37.331 -61.297 14.318 1.00 17.20 186 TRP C N 1
ATOM 10864 C CA . TRP C 1 186 ? -38.040 -62.354 13.566 1.00 17.21 186 TRP C CA 1
ATOM 10865 C C . TRP C 1 186 ? -38.170 -63.650 14.344 1.00 17.63 186 TRP C C 1
ATOM 10866 O O . TRP C 1 186 ? -39.227 -64.285 14.358 1.00 17.81 186 TRP C O 1
ATOM 10877 N N . LEU C 1 187 ? -37.101 -64.038 15.022 1.00 17.84 187 LEU C N 1
ATOM 10878 C CA . LEU C 1 187 ? -37.120 -65.284 15.806 1.00 18.45 187 LEU C CA 1
ATOM 10879 C C . LEU C 1 187 ? -38.123 -65.198 16.960 1.00 19.07 187 LEU C C 1
ATOM 10880 O O . LEU C 1 187 ? -38.827 -66.172 17.237 1.00 19.47 187 LEU C O 1
ATOM 10885 N N . ASP C 1 188 ? -38.255 -64.026 17.574 1.00 19.35 188 ASP C N 1
ATOM 10886 C CA . ASP C 1 188 ? -39.268 -63.818 18.623 1.00 20.28 188 ASP C CA 1
ATOM 10887 C C . ASP C 1 188 ? -40.700 -63.975 18.110 1.00 20.59 188 ASP C C 1
ATOM 10888 O O . ASP C 1 188 ? -41.613 -64.336 18.882 1.00 21.21 188 ASP C O 1
ATOM 10893 N N . LYS C 1 189 ? -40.900 -63.693 16.834 1.00 20.02 189 LYS C N 1
ATOM 10894 C CA . LYS C 1 189 ? -42.204 -63.922 16.189 1.00 20.71 189 LYS C CA 1
ATOM 10895 C C . LYS C 1 189 ? -42.512 -65.412 15.944 1.00 20.81 189 LYS C C 1
ATOM 10896 O O . LYS C 1 189 ? -43.650 -65.756 15.635 1.00 21.56 189 LYS C O 1
ATOM 10902 N N . GLY C 1 190 ? -41.513 -66.283 16.073 1.00 20.44 190 GLY C N 1
ATOM 10903 C CA . GLY C 1 190 ? -41.712 -67.725 15.974 1.00 20.92 190 GLY C CA 1
ATOM 10904 C C . GLY C 1 190 ? -41.423 -68.293 14.595 1.00 20.83 190 GLY C C 1
ATOM 10905 O O . GLY C 1 190 ? -41.858 -69.406 14.303 1.00 21.11 190 GLY C O 1
ATOM 10906 N N . ILE C 1 191 ? -40.659 -67.580 13.755 1.00 20.48 191 ILE C N 1
ATOM 10907 C CA . ILE C 1 191 ? -40.200 -68.216 12.499 1.00 20.40 191 ILE C CA 1
ATOM 10908 C C . ILE C 1 191 ? -39.317 -69.423 12.827 1.00 20.42 191 ILE C C 1
ATOM 10909 O O . ILE C 1 191 ? -38.748 -69.518 13.928 1.00 20.64 191 ILE C O 1
ATOM 10914 N N . ASP C 1 192 ? -39.231 -70.361 11.883 1.00 19.92 192 ASP C N 1
ATOM 10915 C CA . ASP C 1 192 ? -38.620 -71.663 12.151 1.00 20.12 192 ASP C CA 1
ATOM 10916 C C . ASP C 1 192 ? -37.194 -71.822 11.623 1.00 19.75 192 ASP C C 1
ATOM 10917 O O . ASP C 1 192 ? -36.586 -72.870 11.808 1.00 20.23 192 ASP C O 1
ATOM 10922 N N . GLY C 1 193 ? -36.637 -70.777 11.025 1.00 19.15 193 GLY C N 1
ATOM 10923 C CA . GLY C 1 193 ? -35.254 -70.838 10.582 1.00 19.07 193 GLY C CA 1
ATOM 10924 C C . GLY C 1 193 ? -34.863 -69.783 9.589 1.00 18.85 193 GLY C C 1
ATOM 10925 O O . GLY C 1 193 ? -35.712 -69.024 9.113 1.00 18.47 193 GLY C O 1
ATOM 10926 N N . PHE C 1 194 ? -33.571 -69.771 9.266 1.00 19.10 194 PHE C N 1
ATOM 10927 C CA . PHE C 1 194 ? -33.009 -68.843 8.292 1.00 19.31 194 PHE C CA 1
ATOM 10928 C C . PHE C 1 194 ? -32.155 -69.590 7.294 1.00 19.78 194 PHE C C 1
ATOM 10929 O O . PHE C 1 194 ? -31.398 -70.466 7.689 1.00 19.74 194 PHE C O 1
ATOM 10937 N N . ARG C 1 195 ? -32.234 -69.199 6.023 1.00 20.34 195 ARG C N 1
ATOM 10938 C CA . ARG C 1 195 ? -31.154 -69.505 5.072 1.00 21.32 195 ARG C CA 1
ATOM 10939 C C . ARG C 1 195 ? -30.217 -68.294 5.078 1.00 21.27 195 ARG C C 1
ATOM 10940 O O . ARG C 1 195 ? -30.644 -67.192 4.791 1.00 21.08 195 ARG C O 1
ATOM 10948 N N . MET C 1 196 ? -28.961 -68.508 5.444 1.00 21.95 196 MET C N 1
ATOM 10949 C CA . MET C 1 196 ? -27.978 -67.436 5.550 1.00 22.61 196 MET C CA 1
ATOM 10950 C C . MET C 1 196 ? -27.323 -67.242 4.197 1.00 22.88 196 MET C C 1
ATOM 10951 O O . MET C 1 196 ? -26.498 -68.043 3.768 1.00 22.78 196 MET C O 1
ATOM 10956 N N . ASP C 1 197 ? -27.706 -66.156 3.547 1.00 22.89 197 ASP C N 1
ATOM 10957 C CA . ASP C 1 197 ? -27.306 -65.876 2.182 1.00 23.58 197 ASP C CA 1
ATOM 10958 C C . ASP C 1 197 ? -25.841 -65.506 2.073 1.00 22.54 197 ASP C C 1
ATOM 10959 O O . ASP C 1 197 ? -25.351 -64.669 2.837 1.00 21.46 197 ASP C O 1
ATOM 10964 N N . VAL C 1 198 ? -25.181 -66.112 1.086 1.00 21.64 198 VAL C N 1
ATOM 10965 C CA . VAL C 1 198 ? -23.753 -65.949 0.798 1.00 21.25 198 VAL C CA 1
ATOM 10966 C C . VAL C 1 198 ? -22.955 -65.650 2.055 1.00 20.57 198 VAL C C 1
ATOM 10967 O O . VAL C 1 198 ? -22.160 -64.708 2.109 1.00 19.70 198 VAL C O 1
ATOM 10971 N N . ILE C 1 199 ? -23.186 -66.478 3.075 1.00 20.27 199 ILE C N 1
ATOM 10972 C CA . ILE C 1 199 ? -22.731 -66.159 4.429 1.00 19.83 199 ILE C CA 1
ATOM 10973 C C . ILE C 1 199 ? -21.221 -66.339 4.549 1.00 19.89 199 ILE C C 1
ATOM 10974 O O . ILE C 1 199 ? -20.602 -65.769 5.438 1.00 19.74 199 ILE C O 1
ATOM 10979 N N . ASN C 1 200 ? -20.610 -67.087 3.634 1.00 19.92 200 ASN C N 1
ATOM 10980 C CA . ASN C 1 200 ? -19.156 -67.161 3.571 1.00 20.18 200 ASN C CA 1
ATOM 10981 C C . ASN C 1 200 ? -18.486 -65.990 2.815 1.00 20.05 200 ASN C C 1
ATOM 10982 O O . ASN C 1 200 ? -17.295 -66.056 2.542 1.00 20.54 200 ASN C O 1
ATOM 10987 N N . PHE C 1 201 ? -19.243 -64.943 2.460 1.00 19.69 201 PHE C N 1
ATOM 10988 C CA . PHE C 1 201 ? -18.693 -63.717 1.832 1.00 19.59 201 PHE C CA 1
ATOM 10989 C C . PHE C 1 201 ? -18.419 -62.582 2.841 1.00 19.19 201 PHE C C 1
ATOM 10990 O O . PHE C 1 201 ? -17.908 -61.535 2.460 1.00 19.18 201 PHE C O 1
ATOM 10998 N N . ILE C 1 202 ? -18.759 -62.792 4.111 1.00 18.62 202 ILE C N 1
ATOM 10999 C CA . ILE C 1 202 ? -18.769 -61.708 5.104 1.00 18.40 202 ILE C CA 1
ATOM 11000 C C . ILE C 1 202 ? -17.429 -61.383 5.753 1.00 18.37 202 ILE C C 1
ATOM 11001 O O . ILE C 1 202 ? -17.347 -60.400 6.481 1.00 18.38 202 ILE C O 1
ATOM 11006 N N . SER C 1 203 ? -16.405 -62.203 5.520 1.00 18.42 203 SER C N 1
ATOM 11007 C CA . SER C 1 203 ? -15.067 -61.953 6.065 1.00 18.52 203 SER C CA 1
ATOM 11008 C C . SER C 1 203 ? -14.146 -61.462 4.974 1.00 18.79 203 SER C C 1
ATOM 11009 O O . SER C 1 203 ? -13.616 -62.266 4.182 1.00 19.07 203 SER C O 1
ATOM 11012 N N . LYS C 1 204 ? -13.967 -60.145 4.910 1.00 18.65 204 LYS C N 1
ATOM 11013 C CA . LYS C 1 204 ? -13.133 -59.522 3.886 1.00 19.31 204 LYS C CA 1
ATOM 11014 C C . LYS C 1 204 ? -11.686 -59.349 4.340 1.00 19.98 204 LYS C C 1
ATOM 11015 O O . LYS C 1 204 ? -11.387 -59.216 5.538 1.00 20.02 204 LYS C O 1
ATOM 11021 N N . ASN C 1 205 ? -10.799 -59.295 3.360 1.00 20.72 205 ASN C N 1
ATOM 11022 C CA . ASN C 1 205 ? -9.446 -58.820 3.595 1.00 21.35 205 ASN C CA 1
ATOM 11023 C C . ASN C 1 205 ? -9.483 -57.305 3.481 1.00 21.83 205 ASN C C 1
ATOM 11024 O O . ASN C 1 205 ? -9.537 -56.783 2.366 1.00 21.82 205 ASN C O 1
ATOM 11029 N N . THR C 1 206 ? -9.390 -56.610 4.619 1.00 22.35 206 THR C N 1
ATOM 11030 C CA . THR C 1 206 ? -9.561 -55.153 4.651 1.00 23.13 206 THR C CA 1
ATOM 11031 C C . THR C 1 206 ? -8.415 -54.368 4.023 1.00 24.00 206 THR C C 1
ATOM 11032 O O . THR C 1 206 ? -8.552 -53.160 3.810 1.00 24.36 206 THR C O 1
ATOM 11036 N N . ASP C 1 207 ? -7.292 -55.029 3.742 1.00 24.65 207 ASP C N 1
ATOM 11037 C CA . ASP C 1 207 ? -6.241 -54.446 2.881 1.00 25.62 207 ASP C CA 1
ATOM 11038 C C . ASP C 1 207 ? -6.718 -54.235 1.438 1.00 25.32 207 ASP C C 1
ATOM 11039 O O . ASP C 1 207 ? -6.143 -53.420 0.723 1.00 25.80 207 ASP C O 1
ATOM 11044 N N . PHE C 1 208 ? -7.749 -54.975 1.005 1.00 24.30 208 PHE C N 1
ATOM 11045 C CA . PHE C 1 208 ? -8.250 -54.920 -0.374 1.00 24.22 208 PHE C CA 1
ATOM 11046 C C . PHE C 1 208 ? -7.144 -54.875 -1.449 1.00 25.04 208 PHE C C 1
ATOM 11047 O O . PHE C 1 208 ? -7.058 -53.925 -2.223 1.00 25.46 208 PHE C O 1
ATOM 11055 N N . PRO C 1 209 ? -6.298 -55.911 -1.491 1.00 25.56 209 PRO C N 1
ATOM 11056 C CA . PRO C 1 209 ? -5.266 -55.965 -2.532 1.00 26.69 209 PRO C CA 1
ATOM 11057 C C . PRO C 1 209 ? -5.875 -56.248 -3.905 1.00 27.32 209 PRO C C 1
ATOM 11058 O O . PRO C 1 209 ? -6.989 -56.786 -3.984 1.00 26.65 209 PRO C O 1
ATOM 11062 N N . ASP C 1 210 ? -5.182 -55.843 -4.970 1.00 28.86 210 ASP C N 1
ATOM 11063 C CA . ASP C 1 210 ? -5.602 -56.203 -6.327 1.00 29.98 210 ASP C CA 1
ATOM 11064 C C . ASP C 1 210 ? -5.518 -57.713 -6.479 1.00 30.79 210 ASP C C 1
ATOM 11065 O O . ASP C 1 210 ? -4.682 -58.350 -5.849 1.00 31.43 210 ASP C O 1
ATOM 11070 N N . GLY C 1 211 ? -6.400 -58.285 -7.285 1.00 31.41 211 GLY C N 1
ATOM 11071 C CA . GLY C 1 211 ? -6.291 -59.688 -7.663 1.00 32.60 211 GLY C CA 1
ATOM 11072 C C . GLY C 1 211 ? -5.554 -59.840 -8.975 1.00 34.56 211 GLY C C 1
ATOM 11073 O O . GLY C 1 211 ? -5.467 -58.881 -9.753 1.00 34.48 211 GLY C O 1
ATOM 11074 N N . PRO C 1 212 ? -5.020 -61.051 -9.246 1.0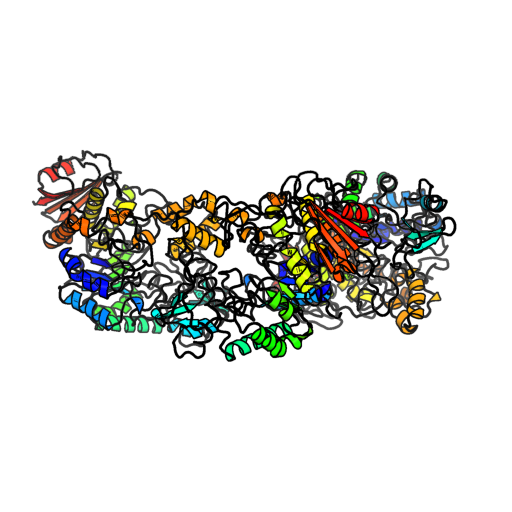0 36.52 212 PRO C N 1
ATOM 11075 C CA . PRO C 1 212 ? -4.470 -61.279 -10.576 1.00 38.49 212 PRO C CA 1
ATOM 11076 C C . PRO C 1 212 ? -5.590 -61.278 -11.614 1.00 39.79 212 PRO C C 1
ATOM 11077 O O . PRO C 1 212 ? -6.664 -61.849 -11.377 1.00 38.44 212 PRO C O 1
ATOM 11081 N N . VAL C 1 213 ? -5.339 -60.616 -12.737 1.00 42.54 213 VAL C N 1
ATOM 11082 C CA . VAL C 1 213 ? -6.308 -60.532 -13.823 1.00 44.69 213 VAL C CA 1
ATOM 11083 C C . VAL C 1 213 ? -6.082 -61.738 -14.740 1.00 47.58 213 VAL C C 1
ATOM 11084 O O . VAL C 1 213 ? -5.028 -61.831 -15.371 1.00 48.69 213 VAL C O 1
ATOM 11088 N N . PRO C 1 214 ? -7.065 -62.666 -14.817 1.00 49.63 214 PRO C N 1
ATOM 11089 C CA . PRO C 1 214 ? -6.877 -63.826 -15.697 1.00 52.23 214 PRO C CA 1
ATOM 11090 C C . PRO C 1 214 ? -6.745 -63.436 -17.168 1.00 54.78 214 PRO C C 1
ATOM 11091 O O . PRO C 1 214 ? -7.152 -62.337 -17.558 1.00 54.78 214 PRO C O 1
ATOM 11095 N N . ASP C 1 215 ? -6.174 -64.335 -17.966 1.00 57.64 215 ASP C N 1
ATOM 11096 C CA . ASP C 1 215 ? -6.042 -64.120 -19.407 1.00 60.42 215 ASP C CA 1
ATOM 11097 C C . ASP C 1 215 ? -7.429 -63.833 -20.006 1.00 60.79 215 ASP C C 1
ATOM 11098 O O . ASP C 1 215 ? -8.400 -64.552 -19.721 1.00 60.36 215 ASP C O 1
ATOM 11103 N N . GLY C 1 216 ? -7.523 -62.742 -20.772 1.00 61.72 216 GLY C N 1
ATOM 11104 C CA . GLY C 1 216 ? -8.773 -62.322 -21.412 1.00 62.35 216 GLY C CA 1
ATOM 11105 C C . GLY C 1 216 ? -9.869 -61.783 -20.502 1.00 61.96 216 GLY C C 1
ATOM 11106 O O . GLY C 1 216 ? -11.054 -61.961 -20.801 1.00 62.39 216 GLY C O 1
ATOM 11107 N N . GLN C 1 217 ? -9.481 -61.123 -19.403 1.00 61.38 217 GLN C N 1
ATOM 11108 C CA . GLN C 1 217 ? -10.428 -60.558 -18.420 1.00 58.89 217 GLN C CA 1
ATOM 11109 C C . GLN C 1 217 ? -10.049 -59.123 -18.038 1.00 56.57 217 GLN C C 1
ATOM 11110 O O . GLN C 1 217 ? -8.955 -58.651 -18.358 1.00 56.66 217 GLN C O 1
ATOM 11116 N N . ILE C 1 218 ? -10.970 -58.437 -17.359 1.00 52.70 218 ILE C N 1
ATOM 11117 C CA . ILE C 1 218 ? -10.761 -57.051 -16.910 1.00 50.25 218 ILE C CA 1
ATOM 11118 C C . ILE C 1 218 ? -10.464 -56.963 -15.412 1.00 45.84 218 ILE C C 1
ATOM 11119 O O . ILE C 1 218 ? -9.583 -56.211 -15.007 1.00 45.57 218 ILE C O 1
ATOM 11124 N N . TYR C 1 219 ? -11.202 -57.727 -14.605 1.00 41.68 219 TYR C N 1
ATOM 11125 C CA . TYR C 1 219 ? -11.181 -57.591 -13.140 1.00 38.41 219 TYR C CA 1
ATOM 11126 C C . TYR C 1 219 ? -10.344 -58.667 -12.470 1.00 37.69 219 TYR C C 1
ATOM 11127 O O . TYR C 1 219 ? -10.167 -59.761 -13.010 1.00 37.26 219 TYR C O 1
ATOM 11136 N N . GLY C 1 220 ? -9.828 -58.341 -11.288 1.00 36.28 220 GLY C N 1
ATOM 11137 C CA . GLY C 1 220 ? -8.962 -59.239 -10.547 1.00 36.61 220 GLY C CA 1
ATOM 11138 C C . GLY C 1 220 ? -9.685 -60.336 -9.777 1.00 36.06 220 GLY C C 1
ATOM 11139 O O . GLY C 1 220 ? -10.751 -60.107 -9.188 1.00 35.14 220 GLY C O 1
ATOM 11140 N N . ASP C 1 221 ? -9.075 -61.523 -9.762 1.00 36.95 221 ASP C N 1
ATOM 11141 C CA . ASP C 1 221 ? -9.569 -62.663 -8.985 1.00 37.17 221 ASP C CA 1
ATOM 11142 C C . ASP C 1 221 ? -9.292 -62.406 -7.499 1.00 35.74 221 ASP C C 1
ATOM 11143 O O . ASP C 1 221 ? -8.143 -62.325 -7.065 1.00 35.18 221 ASP C O 1
ATOM 11148 N N . ALA C 1 222 ? -10.365 -62.298 -6.727 1.00 34.65 222 ALA C N 1
ATOM 11149 C CA . ALA C 1 222 ? -10.265 -61.998 -5.301 1.00 33.82 222 ALA C CA 1
ATOM 11150 C C . ALA C 1 222 ? -9.683 -63.128 -4.437 1.00 33.51 222 ALA C C 1
ATOM 11151 O O . ALA C 1 222 ? -9.380 -62.898 -3.284 1.00 32.46 222 ALA C O 1
ATOM 11153 N N . GLY C 1 223 ? -9.544 -64.345 -4.968 1.00 34.33 223 GLY C N 1
ATOM 11154 C CA . GLY C 1 223 ? -8.975 -65.460 -4.197 1.00 34.06 223 GLY C CA 1
ATOM 11155 C C . GLY C 1 223 ? -9.806 -65.701 -2.946 1.00 32.48 223 GLY C C 1
ATOM 11156 O O . GLY C 1 223 ? -10.993 -65.943 -3.043 1.00 33.08 223 GLY C O 1
ATOM 11157 N N . ASN C 1 224 ? -9.186 -65.595 -1.774 1.00 32.01 224 ASN C N 1
ATOM 11158 C CA . ASN C 1 224 ? -9.895 -65.699 -0.490 1.00 30.83 224 ASN C CA 1
ATOM 11159 C C . ASN C 1 224 ? -10.093 -64.345 0.193 1.00 29.08 224 ASN C C 1
ATOM 11160 O O . ASN C 1 224 ? -10.387 -64.284 1.400 1.00 28.69 224 ASN C O 1
ATOM 11165 N N . ASP C 1 225 ? -9.966 -63.264 -0.573 1.00 27.42 225 ASP C N 1
ATOM 11166 C CA . ASP C 1 225 ? -10.033 -61.936 -0.004 1.00 26.18 225 ASP C CA 1
ATOM 11167 C C . ASP C 1 225 ? -11.458 -61.463 0.260 1.00 24.62 225 ASP C C 1
ATOM 11168 O O . ASP C 1 225 ? -11.639 -60.438 0.913 1.00 23.49 225 ASP C O 1
ATOM 11173 N N . PHE C 1 226 ? -12.464 -62.174 -0.249 1.00 23.84 226 PHE C N 1
ATOM 11174 C CA . PHE C 1 226 ? -13.822 -62.057 0.337 1.00 23.27 226 PHE C CA 1
ATOM 11175 C C . PHE C 1 226 ? -14.547 -63.367 0.592 1.00 23.74 226 PHE C C 1
ATOM 11176 O O . PHE C 1 226 ? -15.421 -63.410 1.447 1.00 23.27 226 PHE C O 1
ATOM 11184 N N . CYS C 1 227 ? -14.193 -64.419 -0.141 1.00 25.06 227 CYS C N 1
ATOM 11185 C CA . CYS C 1 227 ? -14.869 -65.703 -0.060 1.00 26.08 227 CYS C CA 1
ATOM 11186 C C . CYS C 1 227 ? -14.012 -66.617 0.793 1.00 25.73 227 CYS C C 1
ATOM 11187 O O . CYS C 1 227 ? -12.821 -66.762 0.510 1.00 26.83 227 CYS C O 1
ATOM 11190 N N . ASN C 1 228 ? -14.609 -67.229 1.808 1.00 24.21 228 ASN C N 1
ATOM 11191 C CA . ASN C 1 228 ? -13.904 -68.113 2.736 1.00 23.98 228 ASN C CA 1
ATOM 11192 C C . ASN C 1 228 ? -12.794 -67.371 3.466 1.00 23.09 228 ASN C C 1
ATOM 11193 O O . ASN C 1 228 ? -11.655 -67.839 3.546 1.00 23.76 228 ASN C O 1
ATOM 11198 N N . GLY C 1 229 ? -13.147 -66.197 3.982 1.00 21.78 229 GLY C N 1
ATOM 11199 C CA . GLY C 1 229 ? -12.214 -65.391 4.752 1.00 21.14 229 GLY C CA 1
ATOM 11200 C C . GLY C 1 229 ? -11.995 -66.019 6.115 1.00 20.76 229 GLY C C 1
ATOM 11201 O O . GLY C 1 229 ? -12.715 -66.936 6.494 1.00 20.25 229 GLY C O 1
ATOM 11202 N N . PRO C 1 230 ? -11.012 -65.511 6.872 1.00 20.40 230 PRO C N 1
ATOM 11203 C CA . PRO C 1 230 ? -10.626 -66.196 8.108 1.00 20.54 230 PRO C CA 1
ATOM 11204 C C . PRO C 1 230 ? -11.629 -66.149 9.263 1.00 20.09 230 PRO C C 1
ATOM 11205 O O . PRO C 1 230 ? -11.534 -66.987 10.168 1.00 20.47 230 PRO C O 1
ATOM 11209 N N . ARG C 1 231 ? -12.553 -65.188 9.256 1.00 19.34 231 ARG C N 1
ATOM 11210 C CA . ARG C 1 231 ? -13.426 -64.941 10.416 1.00 19.02 231 ARG C CA 1
ATOM 11211 C C . ARG C 1 231 ? -14.831 -65.509 10.292 1.00 18.73 231 ARG C C 1
ATOM 11212 O O . ARG C 1 231 ? -15.650 -65.238 11.163 1.00 18.31 231 ARG C O 1
ATOM 11220 N N . ILE C 1 232 ? -15.118 -66.331 9.275 1.00 18.87 232 ILE C N 1
ATOM 11221 C CA A ILE C 1 232 ? -16.487 -66.826 9.071 0.50 18.70 232 ILE C CA 1
ATOM 11222 C CA B ILE C 1 232 ? -16.498 -66.800 9.083 0.50 18.68 232 ILE C CA 1
ATOM 11223 C C . ILE C 1 232 ? -16.939 -67.681 10.246 1.00 18.75 232 ILE C C 1
ATOM 11224 O O . ILE C 1 232 ? -18.037 -67.497 10.768 1.00 18.56 232 ILE C O 1
ATOM 11233 N N . HIS C 1 233 ? -16.097 -68.629 10.655 1.00 19.11 233 HIS C N 1
ATOM 11234 C CA . HIS C 1 233 ? -16.472 -69.507 11.779 1.00 19.55 233 HIS C CA 1
ATOM 11235 C C . HIS C 1 233 ? -16.687 -68.694 13.058 1.00 19.47 233 HIS C C 1
ATOM 11236 O O . HIS C 1 233 ? -17.661 -68.910 13.785 1.00 19.07 233 HIS C O 1
ATOM 11243 N N . GLU C 1 234 ? -15.793 -67.744 13.313 1.00 19.75 234 GLU C N 1
ATOM 11244 C CA . GLU C 1 234 ? -15.929 -66.848 14.466 1.00 20.15 234 GLU C CA 1
ATOM 11245 C C . GLU C 1 234 ? -17.288 -66.132 14.451 1.00 19.65 234 GLU C C 1
ATOM 11246 O O . GLU C 1 234 ? -18.013 -66.098 15.459 1.00 19.41 234 GLU C O 1
ATOM 11252 N N . PHE C 1 235 ? -17.627 -65.547 13.311 1.00 19.23 235 PHE C N 1
ATOM 11253 C CA . PHE C 1 235 ? -18.888 -64.806 13.221 1.00 18.68 235 PHE C CA 1
ATOM 11254 C C . PHE C 1 235 ? -20.106 -65.722 13.390 1.00 19.05 235 PHE C C 1
ATOM 11255 O O . PHE C 1 235 ? -21.068 -65.354 14.088 1.00 18.44 235 PHE C O 1
ATOM 11263 N N . LEU C 1 236 ? -20.066 -66.917 12.792 1.00 19.86 236 LEU C N 1
ATOM 11264 C CA . LEU C 1 236 ? -21.192 -67.856 12.929 1.00 20.66 236 LEU C CA 1
ATOM 11265 C C . LEU C 1 236 ? -21.352 -68.371 14.356 1.00 21.77 236 LEU C C 1
ATOM 11266 O O . LEU C 1 236 ? -22.481 -68.477 14.860 1.00 21.86 236 LEU C O 1
ATOM 11271 N N . GLN C 1 237 ? -20.235 -68.650 15.022 1.00 22.77 237 GLN C N 1
ATOM 11272 C CA . GLN C 1 237 ? -20.262 -68.994 16.438 1.00 24.22 237 GLN C CA 1
ATOM 11273 C C . GLN C 1 237 ? -20.824 -67.854 17.293 1.00 23.38 237 GLN C C 1
ATOM 11274 O O . GLN C 1 237 ? -21.638 -68.093 18.189 1.00 23.03 237 GLN C O 1
ATOM 11280 N N . GLU C 1 238 ? -20.396 -66.627 17.021 1.00 22.45 238 GLU C N 1
ATOM 11281 C CA . GLU C 1 238 ? -20.879 -65.481 17.783 1.00 22.76 238 GLU C CA 1
ATOM 11282 C C . GLU C 1 238 ? -22.402 -65.285 17.624 1.00 22.08 238 GLU C C 1
ATOM 11283 O O . GLU C 1 238 ? -23.122 -65.041 18.613 1.00 21.98 238 GLU C O 1
ATOM 11289 N N . MET C 1 239 ? -22.859 -65.384 16.379 1.00 22.07 239 MET C N 1
ATOM 11290 C CA . MET C 1 239 ? -24.277 -65.297 16.011 1.00 22.20 239 MET C CA 1
ATOM 11291 C C . MET C 1 239 ? -25.090 -66.401 16.709 1.00 23.23 239 MET C C 1
ATOM 11292 O O . MET C 1 239 ? -26.173 -66.146 17.251 1.00 22.42 239 MET C O 1
ATOM 11297 N N . ASN C 1 240 ? -24.564 -67.623 16.692 1.00 23.90 240 ASN C N 1
ATOM 11298 C CA . ASN C 1 240 ? -25.208 -68.753 17.373 1.00 25.28 240 ASN C CA 1
ATOM 11299 C C . ASN C 1 240 ? -25.339 -68.556 18.880 1.00 26.22 240 ASN C C 1
ATOM 11300 O O . ASN C 1 240 ? -26.404 -68.791 19.446 1.00 25.70 240 ASN C O 1
ATOM 11305 N N . GLN C 1 241 ? -24.265 -68.096 19.524 1.00 26.87 241 GLN C N 1
ATOM 11306 C CA . GLN C 1 241 ? -24.280 -67.810 20.955 1.00 28.65 241 GLN C CA 1
ATOM 11307 C C . GLN C 1 241 ? -25.246 -66.664 21.321 1.00 27.75 241 GLN C C 1
ATOM 11308 O O . GLN C 1 241 ? -26.015 -66.758 22.280 1.00 26.86 241 GLN C O 1
ATOM 11314 N N . GLU C 1 242 ? -25.208 -65.587 20.548 1.00 26.23 242 GLU C N 1
ATOM 11315 C CA . GLU C 1 242 ? -26.026 -64.411 20.837 1.00 26.16 242 GLU C CA 1
ATOM 11316 C C . GLU C 1 242 ? -27.493 -64.608 20.426 1.00 25.31 242 GLU C C 1
ATOM 11317 O O . GLU C 1 242 ? -28.374 -64.014 21.044 1.00 24.74 242 GLU C O 1
ATOM 11323 N N . VAL C 1 243 ? -27.753 -65.410 19.383 1.00 24.09 243 VAL C N 1
ATOM 11324 C CA . VAL C 1 243 ? -29.083 -65.460 18.748 1.00 23.92 243 VAL C CA 1
ATOM 11325 C C . VAL C 1 243 ? -29.662 -66.864 18.590 1.00 24.12 243 VAL C C 1
ATOM 11326 O O . VAL C 1 243 ? -30.552 -67.231 19.340 1.00 23.89 243 VAL C O 1
ATOM 11330 N N . THR C 1 244 ? -29.180 -67.629 17.604 1.00 24.23 244 THR C N 1
ATOM 11331 C CA . THR C 1 244 ? -29.912 -68.811 17.145 1.00 25.05 244 THR C CA 1
ATOM 11332 C C . THR C 1 244 ? -29.962 -69.945 18.172 1.00 25.57 244 THR C C 1
ATOM 11333 O O . THR C 1 244 ? -30.879 -70.745 18.116 1.00 26.42 244 THR C O 1
ATOM 11337 N N . SER C 1 245 ? -28.996 -70.009 19.089 1.00 25.10 245 SER C N 1
ATOM 11338 C CA . SER C 1 245 ? -28.998 -71.009 20.175 1.00 25.62 245 SER C CA 1
ATOM 11339 C C . SER C 1 245 ? -30.190 -70.880 21.112 1.00 25.99 245 SER C C 1
ATOM 11340 O O . SER C 1 245 ? -30.500 -71.829 21.813 1.00 26.53 245 SER C O 1
ATOM 11343 N N . LYS C 1 246 ? -30.825 -69.705 21.142 1.00 25.40 246 LYS C N 1
ATOM 11344 C CA . LYS C 1 246 ? -31.964 -69.447 22.007 1.00 26.07 246 LYS C CA 1
ATOM 11345 C C . LYS C 1 246 ? -33.330 -69.799 21.406 1.00 25.76 246 LYS C C 1
ATOM 11346 O O . LYS C 1 246 ? -34.353 -69.486 22.010 1.00 25.97 246 LYS C O 1
ATOM 11352 N N . TYR C 1 247 ? -33.353 -70.426 20.232 1.00 24.74 247 TYR C N 1
ATOM 11353 C CA . TYR C 1 247 ? -34.585 -70.766 19.555 1.00 24.91 247 TYR C CA 1
ATOM 11354 C C . TYR C 1 247 ? -34.474 -72.138 18.937 1.00 25.24 247 TYR C C 1
ATOM 11355 O O . TYR C 1 247 ? -33.381 -72.587 18.577 1.00 25.66 247 TYR C O 1
ATOM 11364 N N . ASP C 1 248 ? -35.616 -72.780 18.773 1.00 25.78 248 ASP C N 1
ATOM 11365 C CA . ASP C 1 248 ? -35.701 -74.076 18.133 1.00 26.57 248 ASP C CA 1
ATOM 11366 C C . ASP C 1 248 ? -35.889 -73.868 16.625 1.00 25.87 248 ASP C C 1
ATOM 11367 O O . ASP C 1 248 ? -37.007 -73.907 16.093 1.00 25.70 248 ASP C O 1
ATOM 11372 N N . VAL C 1 249 ? -34.772 -73.658 15.935 1.00 25.21 249 VAL C N 1
ATOM 11373 C CA . VAL C 1 249 ? -34.810 -73.302 14.518 1.00 24.61 249 VAL C CA 1
ATOM 11374 C C . VAL C 1 249 ? -33.773 -74.066 13.704 1.00 24.83 249 VAL C C 1
ATOM 11375 O O . VAL C 1 249 ? -32.779 -74.562 14.258 1.00 25.18 249 VAL C O 1
ATOM 11379 N N . MET C 1 250 ? -34.017 -74.145 12.398 1.00 24.36 250 MET C N 1
ATOM 11380 C CA . MET C 1 250 ? -33.037 -74.687 11.453 1.00 24.77 250 MET C CA 1
ATOM 11381 C C . MET C 1 250 ? -32.274 -73.544 10.799 1.00 23.59 250 MET C C 1
ATOM 11382 O O . MET C 1 250 ? -32.839 -72.492 10.535 1.00 22.59 250 MET C O 1
ATOM 11387 N N . THR C 1 251 ? -30.986 -73.760 10.528 1.00 22.82 251 THR C N 1
ATOM 11388 C CA . THR C 1 251 ? -30.178 -72.777 9.830 1.00 22.29 251 THR C CA 1
ATOM 11389 C C . THR C 1 251 ? -29.473 -73.491 8.661 1.00 22.24 251 THR C C 1
ATOM 11390 O O . THR C 1 251 ? -29.002 -74.611 8.802 1.00 22.12 251 THR C O 1
ATOM 11394 N N . VAL C 1 252 ? -29.450 -72.816 7.522 1.00 21.81 252 VAL C N 1
ATOM 11395 C CA . VAL C 1 252 ? -28.878 -73.310 6.287 1.00 22.41 252 VAL C CA 1
ATOM 11396 C C . VAL C 1 252 ? -27.848 -72.272 5.891 1.00 22.21 252 VAL C C 1
ATOM 11397 O O . VAL C 1 252 ? -28.169 -71.105 5.850 1.00 22.35 252 VAL C O 1
ATOM 11401 N N . GLY C 1 253 ? -26.616 -72.693 5.634 1.00 22.31 253 GLY C N 1
ATOM 11402 C CA . GLY C 1 253 ? -25.564 -71.781 5.192 1.00 22.14 253 GLY C CA 1
ATOM 11403 C C . GLY C 1 253 ? -25.343 -71.875 3.699 1.00 22.42 253 GLY C C 1
ATOM 11404 O O . GLY C 1 253 ? -24.892 -72.909 3.247 1.00 22.48 253 GLY C O 1
ATOM 11405 N N . GLU C 1 254 ? -25.692 -70.816 2.953 1.00 22.01 254 GLU C N 1
ATOM 11406 C CA . GLU C 1 254 ? -25.435 -70.720 1.516 1.00 22.63 254 GLU C CA 1
ATOM 11407 C C . GLU C 1 254 ? -24.006 -70.250 1.321 1.00 22.36 254 GLU C C 1
ATOM 11408 O O . GLU C 1 254 ? -23.684 -69.116 1.662 1.00 21.54 254 GLU C O 1
ATOM 11414 N N . MET C 1 255 ? -23.164 -71.116 0.763 1.00 22.98 255 MET C N 1
ATOM 11415 C CA . MET C 1 255 ? -21.736 -70.892 0.736 1.00 23.14 255 MET C CA 1
ATOM 11416 C C . MET C 1 255 ? -21.074 -71.302 -0.580 1.00 24.22 255 MET C C 1
ATOM 11417 O O . MET C 1 255 ? -20.490 -72.380 -0.666 1.00 24.32 255 MET C O 1
ATOM 11422 N N . PRO C 1 256 ? -21.156 -70.437 -1.603 1.00 24.97 256 PRO C N 1
ATOM 11423 C CA . PRO C 1 256 ? -20.416 -70.689 -2.854 1.00 26.10 256 PRO C CA 1
ATOM 11424 C C . PRO C 1 256 ? -18.927 -70.765 -2.592 1.00 26.51 256 PRO C C 1
ATOM 11425 O O . PRO C 1 256 ? -18.381 -69.863 -1.971 1.00 26.48 256 PRO C O 1
ATOM 11429 N N . GLY C 1 257 ? -18.285 -71.847 -3.016 1.00 27.24 257 GLY C N 1
ATOM 11430 C CA . GLY C 1 257 ? -16.837 -72.003 -2.854 1.00 27.86 257 GLY C CA 1
ATOM 11431 C C . GLY C 1 257 ? -16.357 -72.632 -1.553 1.00 27.62 257 GLY C C 1
ATOM 11432 O O . GLY C 1 257 ? -15.166 -72.840 -1.389 1.00 27.30 257 GLY C O 1
ATOM 11433 N N . ALA C 1 258 ? -17.260 -72.953 -0.626 1.00 27.25 258 ALA C N 1
ATOM 11434 C CA . ALA C 1 258 ? -16.849 -73.642 0.599 1.00 27.76 258 ALA C CA 1
ATOM 11435 C C . ALA C 1 258 ? -16.498 -75.073 0.249 1.00 29.18 258 ALA C C 1
ATOM 11436 O O . ALA C 1 258 ? -17.248 -75.731 -0.476 1.00 30.41 258 ALA C O 1
ATOM 11438 N N . SER C 1 259 ? -15.371 -75.559 0.745 1.00 29.18 259 SER C N 1
ATOM 11439 C CA . SER C 1 259 ? -14.980 -76.940 0.506 1.00 30.29 259 SER C CA 1
ATOM 11440 C C . SER C 1 259 ? -15.751 -77.896 1.404 1.00 29.88 259 SER C C 1
ATOM 11441 O O . SER C 1 259 ? -16.359 -77.492 2.396 1.00 28.95 259 SER C O 1
ATOM 11444 N N . THR C 1 260 ? -15.696 -79.168 1.046 1.00 30.01 260 THR C N 1
ATOM 11445 C CA . THR C 1 260 ? -16.208 -80.246 1.876 1.00 30.05 260 THR C CA 1
ATOM 11446 C C . THR C 1 260 ? -15.606 -80.220 3.286 1.00 29.93 260 THR C C 1
ATOM 11447 O O . THR C 1 260 ? -16.320 -80.433 4.264 1.00 29.38 260 THR C O 1
ATOM 11451 N N . THR C 1 261 ? -14.300 -79.951 3.383 1.00 30.51 261 THR C N 1
ATOM 11452 C CA . THR C 1 261 ? -13.610 -79.830 4.679 1.00 30.60 261 THR C CA 1
ATOM 11453 C C . THR C 1 261 ? -14.218 -78.715 5.535 1.00 29.23 261 THR C C 1
ATOM 11454 O O . THR C 1 261 ? -14.537 -78.935 6.717 1.00 29.00 261 THR C O 1
ATOM 11458 N N . ASP C 1 262 ? -14.379 -77.541 4.926 1.00 28.26 262 ASP C N 1
ATOM 11459 C CA . ASP C 1 262 ? -15.016 -76.389 5.573 1.00 27.49 262 ASP C CA 1
ATOM 11460 C C . ASP C 1 262 ? -16.433 -76.774 6.004 1.00 26.07 262 ASP C C 1
ATOM 11461 O O . ASP C 1 262 ? -16.814 -76.516 7.135 1.00 25.34 262 ASP C O 1
ATOM 11466 N N . ALA C 1 263 ? -17.192 -77.413 5.108 1.00 25.51 263 ALA C N 1
ATOM 11467 C CA . ALA C 1 263 ? -18.599 -77.769 5.382 1.00 24.75 263 ALA C CA 1
ATOM 11468 C C . ALA C 1 263 ? -18.731 -78.732 6.551 1.00 24.81 263 ALA C C 1
ATOM 11469 O O . ALA C 1 263 ? -19.655 -78.599 7.358 1.00 23.81 263 ALA C O 1
ATOM 11471 N N . GLN C 1 264 ? -17.791 -79.680 6.670 1.00 25.09 264 GLN C N 1
ATOM 11472 C CA . GLN C 1 264 ? -17.729 -80.550 7.855 1.00 25.81 264 GLN C CA 1
ATOM 11473 C C . GLN C 1 264 ? -17.634 -79.740 9.151 1.00 24.95 264 GLN C C 1
ATOM 11474 O O . GLN C 1 264 ? -18.238 -80.087 10.155 1.00 25.23 264 GLN C O 1
ATOM 11480 N N . ILE C 1 265 ? -16.882 -78.655 9.114 1.00 24.36 265 ILE C N 1
ATOM 11481 C CA . ILE C 1 265 ? -16.737 -77.807 10.297 1.00 23.98 265 ILE C CA 1
ATOM 11482 C C . ILE C 1 265 ? -18.045 -77.065 10.542 1.00 23.26 265 ILE C C 1
ATOM 11483 O O . ILE C 1 265 ? -18.577 -77.115 11.651 1.00 23.20 265 ILE C O 1
ATOM 11488 N N . TYR C 1 266 ? -18.550 -76.397 9.513 1.00 22.92 266 TYR C N 1
ATOM 11489 C CA . TYR C 1 266 ? -19.795 -75.615 9.628 1.00 22.96 266 TYR C CA 1
ATOM 11490 C C . TYR C 1 266 ? -20.978 -76.407 10.178 1.00 23.06 266 TYR C C 1
ATOM 11491 O O . TYR C 1 266 ? -21.769 -75.871 10.949 1.00 22.70 266 TYR C O 1
ATOM 11500 N N . THR C 1 267 ? -21.095 -77.669 9.763 1.00 23.31 267 THR C N 1
ATOM 11501 C CA . THR C 1 267 ? -22.288 -78.471 10.047 1.00 23.59 267 THR C CA 1
ATOM 11502 C C . THR C 1 267 ? -22.095 -79.503 11.154 1.00 24.69 267 THR C C 1
ATOM 11503 O O . THR C 1 267 ? -23.032 -80.220 11.476 1.00 24.50 267 THR C O 1
ATOM 11507 N N . ASN C 1 268 ? -20.895 -79.577 11.733 1.00 25.70 268 ASN C N 1
ATOM 11508 C CA . ASN C 1 268 ? -20.672 -80.369 12.939 1.00 27.35 268 ASN C CA 1
ATOM 11509 C C . ASN C 1 268 ? -21.527 -79.753 14.069 1.00 27.62 268 ASN C C 1
ATOM 11510 O O . ASN C 1 268 ? -21.292 -78.606 14.440 1.00 27.54 268 ASN C O 1
ATOM 11515 N N . PRO C 1 269 ? -22.514 -80.500 14.603 1.00 28.81 269 PRO C N 1
ATOM 11516 C CA . PRO C 1 269 ? -23.360 -79.953 15.686 1.00 29.56 269 PRO C CA 1
ATOM 11517 C C . PRO C 1 269 ? -22.589 -79.426 16.913 1.00 30.23 269 PRO C C 1
ATOM 11518 O O . PRO C 1 269 ? -23.001 -78.432 17.523 1.00 29.84 269 PRO C O 1
ATOM 11522 N N . ALA C 1 270 ? -21.472 -80.069 17.243 1.00 31.10 270 ALA C N 1
ATOM 11523 C CA . ALA C 1 270 ? -20.604 -79.631 18.340 1.00 31.71 270 ALA C CA 1
ATOM 11524 C C . ALA C 1 270 ? -20.009 -78.241 18.160 1.00 31.16 270 ALA C C 1
ATOM 11525 O O . ALA C 1 270 ? -19.551 -77.655 19.142 1.00 31.71 270 ALA C O 1
ATOM 11527 N N . ASN C 1 271 ? -19.964 -77.729 16.924 1.00 29.90 271 ASN C N 1
ATOM 11528 C CA . ASN C 1 271 ? -19.475 -76.377 16.672 1.00 29.29 271 ASN C CA 1
ATOM 11529 C C . ASN C 1 271 ? -20.536 -75.305 16.737 1.00 28.59 271 ASN C C 1
ATOM 11530 O O . ASN C 1 271 ? -20.190 -74.129 16.746 1.00 28.21 271 ASN C O 1
ATOM 11535 N N . ASN C 1 272 ? -21.801 -75.704 16.749 1.00 29.17 272 ASN C N 1
ATOM 11536 C CA . ASN C 1 272 ? -22.921 -74.770 16.861 1.00 29.39 272 ASN C CA 1
ATOM 11537 C C . ASN C 1 272 ? -22.733 -73.588 15.910 1.00 27.76 272 ASN C C 1
ATOM 11538 O O . ASN C 1 272 ? -22.674 -72.421 16.329 1.00 27.41 272 ASN C O 1
ATOM 11543 N N . GLU C 1 273 ? -22.594 -73.912 14.628 1.00 26.21 273 GLU C N 1
ATOM 11544 C CA . GLU C 1 273 ? -22.518 -72.899 13.586 1.00 24.76 273 GLU C CA 1
ATOM 11545 C C . GLU C 1 273 ? -23.811 -72.955 12.784 1.00 23.97 273 GLU C C 1
ATOM 11546 O O . GLU C 1 273 ? -24.747 -72.237 13.127 1.00 23.51 273 GLU C O 1
ATOM 11552 N N . VAL C 1 274 ? -23.906 -73.829 11.785 1.00 23.57 274 VAL C N 1
ATOM 11553 C CA . VAL C 1 274 ? -25.177 -74.029 11.074 1.00 23.24 274 VAL C CA 1
ATOM 11554 C C . VAL C 1 274 ? -25.536 -75.500 10.980 1.00 23.42 274 VAL C C 1
ATOM 11555 O O . VAL C 1 274 ? -24.698 -76.373 11.194 1.00 23.39 274 VAL C O 1
ATOM 11559 N N . ASP C 1 275 ? -26.796 -75.774 10.660 1.00 23.07 275 ASP C N 1
ATOM 11560 C CA . ASP C 1 275 ? -27.279 -77.145 10.660 1.00 23.58 275 ASP C CA 1
ATOM 11561 C C . ASP C 1 275 ? -26.932 -77.858 9.370 1.00 23.59 275 ASP C C 1
ATOM 11562 O O . ASP C 1 275 ? -26.574 -79.043 9.374 1.00 24.08 275 ASP C O 1
ATOM 11567 N N . MET C 1 276 ? -27.041 -77.144 8.262 1.00 22.85 276 MET C N 1
ATOM 11568 C CA . MET C 1 276 ? -26.741 -77.733 6.989 1.00 23.18 276 MET C CA 1
ATOM 11569 C C . MET C 1 276 ? -26.161 -76.704 6.048 1.00 22.90 276 MET C C 1
ATOM 11570 O O . MET C 1 276 ? -26.343 -75.484 6.187 1.00 21.97 276 MET C O 1
ATOM 11575 N N . ILE C 1 277 ? -25.439 -77.237 5.090 1.00 23.86 277 ILE C N 1
ATOM 11576 C CA . ILE C 1 277 ? -24.776 -76.458 4.089 1.00 24.10 277 ILE C CA 1
ATOM 11577 C C . ILE C 1 277 ? -25.618 -76.442 2.813 1.00 24.14 277 ILE C C 1
ATOM 11578 O O . ILE C 1 277 ? -26.358 -77.375 2.540 1.00 24.03 277 ILE C O 1
ATOM 11583 N N . PHE C 1 278 ? -25.465 -75.373 2.038 1.00 23.63 278 PHE C N 1
ATOM 11584 C CA . PHE C 1 278 ? -26.068 -75.230 0.734 1.00 24.08 278 PHE C CA 1
ATOM 11585 C C . PHE C 1 278 ? -24.931 -74.845 -0.243 1.00 24.08 278 PHE C C 1
ATOM 11586 O O . PHE C 1 278 ? -24.383 -73.731 -0.183 1.00 23.64 278 PHE C O 1
ATOM 11594 N N . THR C 1 279 ? -24.552 -75.787 -1.108 1.00 28.71 279 THR C N 1
ATOM 11595 C CA . THR C 1 279 ? -23.356 -75.653 -1.952 1.00 28.70 279 THR C CA 1
ATOM 11596 C C . THR C 1 279 ? -23.749 -75.496 -3.428 1.00 27.71 279 THR C C 1
ATOM 11597 O O . THR C 1 279 ? -24.920 -75.645 -3.789 1.00 26.02 279 THR C O 1
ATOM 11601 N N . PHE C 1 280 ? -22.756 -75.171 -4.255 1.00 27.95 280 PHE C N 1
ATOM 11602 C CA . PHE C 1 280 ? -22.961 -74.822 -5.668 1.00 28.02 280 PHE C CA 1
ATOM 11603 C C . PHE C 1 280 ? -22.149 -75.637 -6.650 1.00 27.93 280 PHE C C 1
ATOM 11604 O O . PHE C 1 280 ? -22.208 -75.392 -7.859 1.00 27.91 280 PHE C O 1
ATOM 11612 N N . GLU C 1 281 ? -21.409 -76.617 -6.160 1.00 28.28 281 GLU C N 1
ATOM 11613 C CA . GLU C 1 281 ? -20.443 -77.284 -7.004 1.00 28.79 281 GLU C CA 1
ATOM 11614 C C . GLU C 1 281 ? -21.135 -78.039 -8.148 1.00 27.51 281 GLU C C 1
ATOM 11615 O O . GLU C 1 281 ? -20.615 -78.054 -9.264 1.00 28.17 281 GLU C O 1
ATOM 11621 N N . HIS C 1 282 ? -22.302 -78.616 -7.862 1.00 25.54 282 HIS C N 1
ATOM 11622 C CA . HIS C 1 282 ? -23.172 -79.259 -8.876 1.00 24.29 282 HIS C CA 1
ATOM 11623 C C . HIS C 1 282 ? -23.962 -78.306 -9.797 1.00 23.89 282 HIS C C 1
ATOM 11624 O O . HIS C 1 282 ? -24.617 -78.762 -10.728 1.00 23.21 282 HIS C O 1
ATOM 11631 N N . MET C 1 283 ? -23.886 -77.002 -9.538 1.00 23.74 283 MET C N 1
ATOM 11632 C CA . MET C 1 283 ? -24.561 -75.986 -10.332 1.00 23.97 283 MET C CA 1
ATOM 11633 C C . MET C 1 283 ? -23.636 -75.243 -11.293 1.00 24.54 283 MET C C 1
ATOM 11634 O O . MET C 1 283 ? -24.101 -74.374 -12.048 1.00 24.20 283 MET C O 1
ATOM 11639 N N . ASN C 1 284 ? -22.343 -75.554 -11.237 1.00 25.14 284 ASN C N 1
ATOM 11640 C CA . ASN C 1 284 ? -21.318 -74.850 -12.003 1.00 26.37 284 ASN C CA 1
ATOM 11641 C C . ASN C 1 284 ? -20.464 -75.753 -12.881 1.00 25.96 284 ASN C C 1
ATOM 11642 O O . ASN C 1 284 ? -19.387 -75.343 -13.308 1.00 26.87 284 ASN C O 1
ATOM 11647 N N . LEU C 1 285 ? -20.934 -76.976 -13.124 1.00 24.92 285 LEU C N 1
ATOM 11648 C CA . LEU C 1 285 ? -20.212 -77.975 -13.934 1.00 25.04 285 LEU C CA 1
ATOM 11649 C C . LEU C 1 285 ? -20.465 -77.841 -15.433 1.00 25.17 285 LEU C C 1
ATOM 11650 O O . LEU C 1 285 ? -19.616 -78.245 -16.252 1.00 25.54 285 LEU C O 1
ATOM 11655 N N . ASP C 1 286 ? -21.616 -77.282 -15.794 1.00 24.26 286 ASP C N 1
ATOM 11656 C CA . ASP C 1 286 ? -21.991 -77.093 -17.203 1.00 24.65 286 ASP C CA 1
ATOM 11657 C C . ASP C 1 286 ? -21.596 -75.722 -17.746 1.00 25.28 286 ASP C C 1
ATOM 11658 O O . ASP C 1 286 ? -22.396 -75.003 -18.342 1.00 25.03 286 ASP C O 1
ATOM 11663 N N . SER C 1 287 ? -20.329 -75.395 -17.545 1.00 26.88 287 SER C N 1
ATOM 11664 C CA . SER C 1 287 ? -19.724 -74.143 -17.927 1.00 28.15 287 SER C CA 1
ATOM 11665 C C . SER C 1 287 ? -18.283 -74.444 -18.349 1.00 30.41 287 SER C C 1
ATOM 11666 O O . SER C 1 287 ? -17.705 -75.445 -17.913 1.00 30.34 287 SER C O 1
ATOM 11669 N N . ASP C 1 288 ? -17.704 -73.585 -19.182 1.00 32.66 288 ASP C N 1
ATOM 11670 C CA . ASP C 1 288 ? -16.330 -73.808 -19.665 1.00 35.81 288 ASP C CA 1
ATOM 11671 C C . ASP C 1 288 ? -15.327 -73.523 -18.579 1.00 36.97 288 ASP C C 1
ATOM 11672 O O . ASP C 1 288 ? -14.363 -74.276 -18.409 1.00 38.91 288 ASP C O 1
ATOM 11677 N N . SER C 1 289 ? -15.517 -72.408 -17.886 1.00 36.57 289 SER C N 1
ATOM 11678 C CA . SER C 1 289 ? -14.607 -72.011 -16.831 1.00 37.61 289 SER C CA 1
ATOM 11679 C C . SER C 1 289 ? -15.448 -71.668 -15.615 1.00 36.00 289 SER C C 1
ATOM 11680 O O . SER C 1 289 ? -16.478 -72.282 -15.413 1.00 35.08 289 SER C O 1
ATOM 11683 N N . ASP C 1 290 ? -15.024 -70.688 -14.821 1.00 36.24 290 ASP C N 1
ATOM 11684 C CA . ASP C 1 290 ? -15.805 -70.238 -13.669 1.00 35.31 290 ASP C CA 1
ATOM 11685 C C . ASP C 1 290 ? -16.978 -69.331 -14.028 1.00 33.16 290 ASP C C 1
ATOM 11686 O O . ASP C 1 290 ? -17.838 -69.074 -13.170 1.00 32.86 290 ASP C O 1
ATOM 11691 N N . ASN C 1 291 ? -17.027 -68.867 -15.280 1.00 31.55 291 ASN C N 1
ATOM 11692 C CA . ASN C 1 291 ? -18.080 -67.978 -15.761 1.00 29.56 291 ASN C CA 1
ATOM 11693 C C . ASN C 1 291 ? -19.268 -68.804 -16.276 1.00 27.25 291 ASN C C 1
ATOM 11694 O O . ASN C 1 291 ? -19.179 -69.469 -17.330 1.00 26.36 291 ASN C O 1
ATOM 11699 N N . LYS C 1 292 ? -20.385 -68.737 -15.546 1.00 25.41 292 LYS C N 1
ATOM 11700 C CA . LYS C 1 292 ? -21.544 -69.562 -15.878 1.00 23.98 292 LYS C CA 1
ATOM 11701 C C . LYS C 1 292 ? -22.107 -69.324 -17.276 1.00 23.44 292 LYS C C 1
ATOM 11702 O O . LYS C 1 292 ? -22.794 -70.193 -17.806 1.00 22.66 292 LYS C O 1
ATOM 11708 N N . TRP C 1 293 ? -21.848 -68.148 -17.842 1.00 23.64 293 TRP C N 1
ATOM 11709 C CA . TRP C 1 293 ? -22.390 -67.801 -19.155 1.00 23.48 293 TRP C CA 1
ATOM 11710 C C . TRP C 1 293 ? -21.606 -68.428 -20.297 1.00 24.33 293 TRP C C 1
ATOM 11711 O O . TRP C 1 293 ? -22.077 -68.421 -21.419 1.00 24.41 293 TRP C O 1
ATOM 11722 N N . ASP C 1 294 ? -20.409 -68.927 -20.014 1.00 25.40 294 ASP C N 1
ATOM 11723 C CA . ASP C 1 294 ? -19.593 -69.634 -20.999 1.00 26.69 294 ASP C CA 1
ATOM 11724 C C . ASP C 1 294 ? -20.037 -71.087 -20.976 1.00 26.19 294 ASP C C 1
ATOM 11725 O O . ASP C 1 294 ? -19.558 -71.868 -20.151 1.00 26.29 294 ASP C O 1
ATOM 11730 N N . LEU C 1 295 ? -20.949 -71.450 -21.877 1.00 25.70 295 LEU C N 1
ATOM 11731 C CA . LEU C 1 295 ? -21.657 -72.721 -21.774 1.00 25.35 295 LEU C CA 1
ATOM 11732 C C . LEU C 1 295 ? -20.789 -73.916 -22.143 1.00 26.46 295 LEU C C 1
ATOM 11733 O O . LEU C 1 295 ? -19.909 -73.840 -23.005 1.00 28.14 295 LEU C O 1
ATOM 11738 N N . LYS C 1 296 ? -21.055 -75.030 -21.486 1.00 26.35 296 LYS C N 1
ATOM 11739 C CA . LYS C 1 296 ? -20.495 -76.305 -21.877 1.00 27.42 296 LYS C CA 1
ATOM 11740 C C . LYS C 1 296 ? -21.487 -77.369 -21.430 1.00 26.59 296 LYS C C 1
ATOM 11741 O O . LYS C 1 296 ? -22.032 -77.262 -20.314 1.00 25.26 296 LYS C O 1
ATOM 11747 N N . PRO C 1 297 ? -21.738 -78.384 -22.275 1.00 27.09 297 PRO C N 1
ATOM 11748 C CA . PRO C 1 297 ? -22.657 -79.430 -21.823 1.00 26.57 297 PRO C CA 1
ATOM 11749 C C . PRO C 1 297 ? -22.137 -80.180 -20.590 1.00 26.11 297 PRO C C 1
ATOM 11750 O O . PRO C 1 297 ? -20.926 -80.366 -20.437 1.00 26.48 297 PRO C O 1
ATOM 11754 N N . ILE C 1 298 ? -23.059 -80.569 -19.715 1.00 25.17 298 ILE C N 1
ATOM 11755 C CA . ILE C 1 298 ? -22.744 -81.389 -18.546 1.00 24.96 298 ILE C CA 1
ATOM 11756 C C . ILE C 1 298 ? -22.131 -82.719 -18.960 1.00 25.93 298 ILE C C 1
ATOM 11757 O O . ILE C 1 298 ? -22.521 -83.314 -19.964 1.00 26.60 298 ILE C O 1
ATOM 11762 N N . TYR C 1 299 ? -21.129 -83.163 -18.201 1.00 25.95 299 TYR C N 1
ATOM 11763 C CA . TYR C 1 299 ? -20.538 -84.483 -18.385 1.00 26.98 299 TYR C CA 1
ATOM 11764 C C . TYR C 1 299 ? -20.950 -85.258 -17.157 1.00 26.20 299 TYR C C 1
ATOM 11765 O O . TYR C 1 299 ? -20.562 -84.899 -16.039 1.00 25.25 299 TYR C O 1
ATOM 11774 N N . LEU C 1 300 ? -21.758 -86.301 -17.338 1.00 26.50 300 LEU C N 1
ATOM 11775 C CA . LEU C 1 300 ? -22.403 -86.928 -16.186 1.00 25.95 300 LEU C CA 1
ATOM 11776 C C . LEU C 1 300 ? -21.432 -87.401 -15.078 1.00 25.86 300 LEU C C 1
ATOM 11777 O O . LEU C 1 300 ? -21.698 -87.154 -13.917 1.00 24.57 300 LEU C O 1
ATOM 11782 N N . PRO C 1 301 ? -20.305 -88.057 -15.438 1.00 27.33 301 PRO C N 1
ATOM 11783 C CA . PRO C 1 301 ? -19.337 -88.411 -14.383 1.00 27.51 301 PRO C CA 1
ATOM 11784 C C . PRO C 1 301 ? -18.875 -87.249 -13.481 1.00 26.98 301 PRO C C 1
ATOM 11785 O O . PRO C 1 301 ? -18.594 -87.473 -12.297 1.00 26.79 301 PRO C O 1
ATOM 11789 N N . ASP C 1 302 ? -18.797 -86.029 -14.016 1.00 27.12 302 ASP C N 1
ATOM 11790 C CA . ASP C 1 302 ? -18.425 -84.854 -13.204 1.00 26.82 302 ASP C CA 1
ATOM 11791 C C . ASP C 1 302 ? -19.516 -84.571 -12.167 1.00 25.52 302 ASP C C 1
ATOM 11792 O O . ASP C 1 302 ? -19.219 -84.305 -10.997 1.00 25.17 302 ASP C O 1
ATOM 11797 N N . LEU C 1 303 ? -20.773 -84.604 -12.617 1.00 24.95 303 LEU C N 1
ATOM 11798 C CA . LEU C 1 303 ? -21.923 -84.397 -11.748 1.00 24.18 303 LEU C CA 1
ATOM 11799 C C . LEU C 1 303 ? -21.965 -85.437 -10.641 1.00 24.33 303 LEU C C 1
ATOM 11800 O O . LEU C 1 303 ? -22.103 -85.084 -9.448 1.00 23.79 303 LEU C O 1
ATOM 11805 N N . LYS C 1 304 ? -21.795 -86.702 -11.025 1.00 25.16 304 LYS C N 1
ATOM 11806 C CA . LYS C 1 304 ? -21.908 -87.824 -10.081 1.00 25.60 304 LYS C CA 1
ATOM 11807 C C . LYS C 1 304 ? -20.796 -87.755 -9.039 1.00 26.05 304 LYS C C 1
ATOM 11808 O O . LYS C 1 304 ? -21.051 -87.896 -7.849 1.00 25.57 304 LYS C O 1
ATOM 11814 N N . GLU C 1 305 ? -19.574 -87.525 -9.503 1.00 27.49 305 GLU C N 1
ATOM 11815 C CA . GLU C 1 305 ? -18.402 -87.445 -8.627 1.00 28.89 305 GLU C CA 1
ATOM 11816 C C . GLU C 1 305 ? -18.594 -86.324 -7.618 1.00 27.90 305 GLU C C 1
ATOM 11817 O O . GLU C 1 305 ? -18.411 -86.514 -6.419 1.00 27.28 305 GLU C O 1
ATOM 11823 N N . ASN C 1 306 ? -19.009 -85.166 -8.110 1.00 27.40 306 ASN C N 1
ATOM 11824 C CA . ASN C 1 306 ? -19.188 -84.013 -7.253 1.00 27.40 306 ASN C CA 1
ATOM 11825 C C . ASN C 1 306 ? -20.296 -84.206 -6.191 1.00 26.14 306 ASN C C 1
ATOM 11826 O O . ASN C 1 306 ? -20.073 -83.992 -4.999 1.00 26.12 306 ASN C O 1
ATOM 11831 N N . MET C 1 307 ? -21.474 -84.627 -6.620 1.00 24.93 307 MET C N 1
ATOM 11832 C CA . MET C 1 307 ? -22.559 -84.874 -5.678 1.00 24.53 307 MET C CA 1
ATOM 11833 C C . MET C 1 307 ? -22.217 -85.977 -4.675 1.00 24.67 307 MET C C 1
ATOM 11834 O O . MET C 1 307 ? -22.537 -85.846 -3.491 1.00 24.73 307 MET C O 1
ATOM 11839 N N . SER C 1 308 ? -21.523 -87.017 -5.134 1.00 24.71 308 SER C N 1
ATOM 11840 C CA . SER C 1 308 ? -21.095 -88.120 -4.259 1.00 24.87 308 SER C CA 1
ATOM 11841 C C . SER C 1 308 ? -20.065 -87.680 -3.180 1.00 25.20 308 SER C C 1
ATOM 11842 O O . SER C 1 308 ? -20.148 -88.106 -2.019 1.00 24.66 308 SER C O 1
ATOM 11845 N N . GLU C 1 309 ? -19.127 -86.823 -3.566 1.00 25.59 309 GLU C N 1
ATOM 11846 C CA . GLU C 1 309 ? -18.132 -86.267 -2.625 1.00 26.54 309 GLU C CA 1
ATOM 11847 C C . GLU C 1 309 ? -18.791 -85.570 -1.432 1.00 25.97 309 GLU C C 1
ATOM 11848 O O . GLU C 1 309 ? -18.380 -85.761 -0.281 1.00 25.97 309 GLU C O 1
ATOM 11854 N N . TRP C 1 310 ? -19.811 -84.770 -1.735 1.00 25.11 310 TRP C N 1
ATOM 11855 C CA . TRP C 1 310 ? -20.597 -84.097 -0.710 1.00 25.21 310 TRP C CA 1
ATOM 11856 C C . TRP C 1 310 ? -21.366 -85.077 0.176 1.00 25.00 310 TRP C C 1
ATOM 11857 O O . TRP C 1 310 ? -21.445 -84.891 1.401 1.00 25.18 310 TRP C O 1
ATOM 11868 N N . GLN C 1 311 ? -21.926 -86.120 -0.436 1.00 24.43 311 GLN C N 1
ATOM 11869 C CA . GLN C 1 311 ? -22.600 -87.170 0.334 1.00 24.70 311 GLN C CA 1
ATOM 11870 C C . GLN C 1 311 ? -21.630 -87.813 1.327 1.00 25.32 311 GLN C C 1
ATOM 11871 O O . GLN C 1 311 ? -21.895 -87.869 2.521 1.00 25.77 311 GLN C O 1
ATOM 11877 N N . VAL C 1 312 ? -20.492 -88.252 0.821 1.00 25.69 312 VAL C N 1
ATOM 11878 C CA . VAL C 1 312 ? -19.513 -88.960 1.648 1.00 26.50 312 VAL C CA 1
ATOM 11879 C C . VAL C 1 312 ? -18.901 -88.060 2.725 1.00 27.22 312 VAL C C 1
ATOM 11880 O O . VAL C 1 312 ? -18.747 -88.492 3.862 1.00 28.20 312 VAL C O 1
ATOM 11884 N N . ALA C 1 313 ? -18.595 -86.813 2.382 1.00 27.15 313 ALA C N 1
ATOM 11885 C CA . ALA C 1 313 ? -17.964 -85.888 3.312 1.00 28.21 313 ALA C CA 1
ATOM 11886 C C . ALA C 1 313 ? -18.814 -85.542 4.547 1.00 28.75 313 ALA C C 1
ATOM 11887 O O . ALA C 1 313 ? -18.263 -85.353 5.635 1.00 29.31 313 ALA C O 1
ATOM 11889 N N . LEU C 1 314 ? -20.137 -85.473 4.383 1.00 28.25 314 LEU C N 1
ATOM 11890 C CA . LEU C 1 314 ? -21.016 -85.039 5.460 1.00 29.15 314 LEU C CA 1
ATOM 11891 C C . LEU C 1 314 ? -21.900 -86.126 6.075 1.00 29.66 314 LEU C C 1
ATOM 11892 O O . LEU C 1 314 ? -22.629 -85.839 7.033 1.00 30.00 314 LEU C O 1
ATOM 11897 N N . GLN C 1 315 ? -21.834 -87.364 5.576 1.00 28.06 315 GLN C N 1
ATOM 11898 C CA . GLN C 1 315 ? -22.771 -88.404 6.057 1.00 29.11 315 GLN C CA 1
ATOM 11899 C C . GLN C 1 315 ? -22.594 -88.805 7.531 1.00 31.15 315 GLN C C 1
ATOM 11900 O O . GLN C 1 315 ? -23.591 -89.123 8.194 1.00 31.01 315 GLN C O 1
ATOM 11906 N N . GLU C 1 316 ? -21.357 -88.758 8.030 1.00 33.01 316 GLU C N 1
ATOM 11907 C CA . GLU C 1 316 ? -21.039 -89.214 9.397 1.00 36.28 316 GLU C CA 1
ATOM 11908 C C . GLU C 1 316 ? -21.618 -88.290 10.476 1.00 36.03 316 GLU C C 1
ATOM 11909 O O . GLU C 1 316 ? -22.280 -88.769 11.401 1.00 37.11 316 GLU C O 1
ATOM 11915 N N . ASN C 1 317 ? -21.376 -86.984 10.382 1.00 35.13 317 ASN C N 1
ATOM 11916 C CA . ASN C 1 317 ? -22.104 -86.040 11.262 1.00 34.99 317 ASN C CA 1
ATOM 11917 C C . ASN C 1 317 ? -22.367 -84.632 10.719 1.00 32.66 317 ASN C C 1
ATOM 11918 O O . ASN C 1 317 ? -22.636 -83.727 11.494 1.00 33.16 317 ASN C O 1
ATOM 11923 N N . GLY C 1 318 ? -22.296 -84.449 9.412 1.00 30.01 318 GLY C N 1
ATOM 11924 C CA . GLY C 1 318 ? -22.719 -83.206 8.783 1.00 28.53 318 GLY C CA 1
ATOM 11925 C C . GLY C 1 318 ? -24.116 -83.380 8.220 1.00 26.99 318 GLY C C 1
ATOM 11926 O O . GLY C 1 318 ? -24.785 -84.383 8.497 1.00 27.06 318 GLY C O 1
ATOM 11927 N N . TRP C 1 319 ? -24.551 -82.412 7.422 1.00 25.47 319 TRP C N 1
ATOM 11928 C CA . TRP C 1 319 ? -25.831 -82.511 6.727 1.00 24.21 319 TRP C CA 1
ATOM 11929 C C . TRP C 1 319 ? -25.852 -81.649 5.467 1.00 23.53 319 TRP C C 1
ATOM 11930 O O . TRP C 1 319 ? -25.372 -80.517 5.486 1.00 22.86 319 TRP C O 1
ATOM 11941 N N . ASN C 1 320 ? -26.423 -82.207 4.393 1.00 23.45 320 ASN C N 1
ATOM 11942 C CA . ASN C 1 320 ? -26.563 -81.548 3.101 1.00 23.32 320 ASN C CA 1
ATOM 11943 C C . ASN C 1 320 ? -27.973 -81.063 2.819 1.00 22.54 320 ASN C C 1
ATOM 11944 O O . ASN C 1 320 ? -28.941 -81.771 3.068 1.00 21.81 320 ASN C O 1
ATOM 11949 N N . SER C 1 321 ? -28.048 -79.884 2.214 1.00 22.38 321 SER C N 1
ATOM 11950 C CA . SER C 1 321 ? -29.229 -79.450 1.473 1.00 21.91 321 SER C CA 1
ATOM 11951 C C . SER C 1 321 ? -29.195 -80.145 0.127 1.00 21.45 321 SER C C 1
ATOM 11952 O O . SER C 1 321 ? -28.147 -80.156 -0.537 1.00 23.05 321 SER C O 1
ATOM 11955 N N . LEU C 1 322 ? -30.298 -80.761 -0.275 1.00 20.00 322 LEU C N 1
ATOM 11956 C CA . LEU C 1 322 ? -30.364 -81.394 -1.580 1.00 19.33 322 LEU C CA 1
ATOM 11957 C C . LEU C 1 322 ? -31.256 -80.568 -2.471 1.00 18.32 322 LEU C C 1
ATOM 11958 O O . LEU C 1 322 ? -32.433 -80.410 -2.185 1.00 17.79 322 LEU C O 1
ATOM 11963 N N . TYR C 1 323 ? -30.712 -80.071 -3.576 1.00 18.04 323 TYR C N 1
ATOM 11964 C CA . TYR C 1 323 ? -31.527 -79.283 -4.495 1.00 17.69 323 TYR C CA 1
ATOM 11965 C C . TYR C 1 323 ? -30.993 -79.368 -5.906 1.00 17.73 323 TYR C C 1
ATOM 11966 O O . TYR C 1 323 ? -29.798 -79.561 -6.115 1.00 17.67 323 TYR C O 1
ATOM 11975 N N . TRP C 1 324 ? -31.912 -79.213 -6.859 1.00 17.55 324 TRP C N 1
ATOM 11976 C CA . TRP C 1 324 ? -31.564 -79.099 -8.272 1.00 18.07 324 TRP C CA 1
ATOM 11977 C C . TRP C 1 324 ? -31.704 -77.673 -8.803 1.00 17.98 324 TRP C C 1
ATOM 11978 O O . TRP C 1 324 ? -31.064 -77.305 -9.776 1.00 17.93 324 TRP C O 1
ATOM 11989 N N . ASN C 1 325 ? -32.604 -76.904 -8.218 1.00 18.00 325 ASN C N 1
ATOM 11990 C CA . ASN C 1 325 ? -32.880 -75.570 -8.698 1.00 17.85 325 ASN C CA 1
ATOM 11991 C C . ASN C 1 325 ? -33.513 -74.702 -7.612 1.00 17.67 325 ASN C C 1
ATOM 11992 O O . ASN C 1 325 ? -33.949 -75.185 -6.567 1.00 17.86 325 ASN C O 1
ATOM 11997 N N . ASN C 1 326 ? -33.567 -73.420 -7.914 1.00 17.23 326 ASN C N 1
ATOM 11998 C CA . ASN C 1 326 ? -34.114 -72.396 -7.037 1.00 17.09 326 ASN C CA 1
ATOM 11999 C C . ASN C 1 326 ? -34.265 -71.154 -7.928 1.00 16.88 326 ASN C C 1
ATOM 12000 O O . ASN C 1 326 ? -34.154 -71.260 -9.164 1.00 16.62 326 ASN C O 1
ATOM 12005 N N . HIS C 1 327 ? -34.531 -70.011 -7.311 1.00 16.29 327 HIS C N 1
ATOM 12006 C CA . HIS C 1 327 ? -34.705 -68.725 -7.995 1.00 16.11 327 HIS C CA 1
ATOM 12007 C C . HIS C 1 327 ? -33.443 -68.179 -8.665 1.00 16.49 327 HIS C C 1
ATOM 12008 O O . HIS C 1 327 ? -33.534 -67.194 -9.370 1.00 16.62 327 HIS C O 1
ATOM 12015 N N . ASP C 1 328 ? -32.284 -68.819 -8.458 1.00 16.69 328 ASP C N 1
ATOM 12016 C CA . ASP C 1 328 ? -31.036 -68.416 -9.101 1.00 17.35 328 ASP C CA 1
ATOM 12017 C C . ASP C 1 328 ? -30.577 -69.353 -10.225 1.00 17.32 328 ASP C C 1
ATOM 12018 O O . ASP C 1 328 ? -29.513 -69.123 -10.788 1.00 17.71 328 ASP C O 1
ATOM 12023 N N . GLN C 1 329 ? -31.350 -70.391 -10.547 1.00 16.87 329 GLN C N 1
ATOM 12024 C CA . GLN C 1 329 ? -30.847 -71.465 -11.445 1.00 16.97 329 GLN C CA 1
ATOM 12025 C C . GLN C 1 329 ? -31.874 -71.760 -12.529 1.00 16.75 329 GLN C C 1
ATOM 12026 O O . GLN C 1 329 ? -33.071 -71.557 -12.308 1.00 16.59 329 GLN C O 1
ATOM 12032 N N . PRO C 1 330 ? -31.422 -72.239 -13.696 1.00 16.87 330 PRO C N 1
ATOM 12033 C CA . PRO C 1 330 ? -32.397 -72.696 -14.693 1.00 17.00 330 PRO C CA 1
ATOM 12034 C C . PRO C 1 330 ? -33.243 -73.842 -14.118 1.00 16.83 330 PRO C C 1
ATOM 12035 O O . PRO C 1 330 ? -32.834 -74.476 -13.153 1.00 16.86 330 PRO C O 1
ATOM 12039 N N . ARG C 1 331 ? -34.409 -74.099 -14.699 1.00 16.97 331 ARG C N 1
ATOM 12040 C CA . ARG C 1 331 ? -35.253 -75.192 -14.239 1.00 16.93 331 ARG C CA 1
ATOM 12041 C C . ARG C 1 331 ? -34.660 -76.550 -14.661 1.00 17.28 331 ARG C C 1
ATOM 12042 O O . ARG C 1 331 ? -34.170 -76.710 -15.792 1.00 17.42 331 ARG C O 1
ATOM 12050 N N . ILE C 1 332 ? -34.681 -77.502 -13.720 1.00 17.33 332 ILE C N 1
ATOM 12051 C CA . ILE C 1 332 ? -33.900 -78.727 -13.850 1.00 17.56 332 ILE C CA 1
ATOM 12052 C C . ILE C 1 332 ? -34.347 -79.602 -15.021 1.00 17.93 332 ILE C C 1
ATOM 12053 O O . ILE C 1 332 ? -33.505 -80.151 -15.709 1.00 17.90 332 ILE C O 1
ATOM 12058 N N . VAL C 1 333 ? -35.649 -79.687 -15.289 1.00 18.05 333 VAL C N 1
ATOM 12059 C CA . VAL C 1 333 ? -36.078 -80.552 -16.374 1.00 18.65 333 VAL C CA 1
ATOM 12060 C C . VAL C 1 333 ? -35.534 -80.057 -17.726 1.00 19.16 333 VAL C C 1
ATOM 12061 O O . VAL C 1 333 ? -35.205 -80.857 -18.597 1.00 19.75 333 VAL C O 1
ATOM 12065 N N . SER C 1 334 ? -35.428 -78.740 -17.885 1.00 19.15 334 SER C N 1
ATOM 12066 C CA . SER C 1 334 ? -34.776 -78.150 -19.058 1.00 19.82 334 SER C CA 1
ATOM 12067 C C . SER C 1 334 ? -33.254 -78.279 -19.026 1.00 20.23 334 SER C C 1
ATOM 12068 O O . SER C 1 334 ? -32.627 -78.479 -20.057 1.00 20.87 334 SER C O 1
ATOM 12071 N N . ARG C 1 335 ? -32.658 -78.131 -17.853 1.00 19.83 335 ARG C N 1
ATOM 12072 C CA . ARG C 1 335 ? -31.199 -78.093 -17.730 1.00 20.36 335 ARG C CA 1
ATOM 12073 C C . ARG C 1 335 ? -30.562 -79.462 -17.987 1.00 20.80 335 ARG C C 1
ATOM 12074 O O . ARG C 1 335 ? -29.677 -79.591 -18.838 1.00 21.41 335 ARG C O 1
ATOM 12082 N N . PHE C 1 336 ? -31.014 -80.461 -17.229 1.00 20.88 336 PHE C N 1
ATOM 12083 C CA . PHE C 1 336 ? -30.478 -81.832 -17.296 1.00 21.45 336 PHE C CA 1
ATOM 12084 C C . PHE C 1 336 ? -31.448 -82.882 -17.857 1.00 21.82 336 PHE C C 1
ATOM 12085 O O . PHE C 1 336 ? -31.008 -83.966 -18.238 1.00 22.27 336 PHE C O 1
ATOM 12093 N N . GLY C 1 337 ? -32.740 -82.587 -17.922 1.00 21.57 337 GLY C N 1
ATOM 12094 C CA . GLY C 1 337 ? -33.709 -83.529 -18.499 1.00 22.33 337 GLY C CA 1
ATOM 12095 C C . GLY C 1 337 ? -34.006 -83.269 -19.967 1.00 23.25 337 GLY C C 1
ATOM 12096 O O . GLY C 1 337 ? -33.198 -82.693 -20.688 1.00 23.33 337 GLY C O 1
ATOM 12097 N N . ASN C 1 338 ? -35.185 -83.707 -20.391 1.00 23.99 338 ASN C N 1
ATOM 12098 C CA . ASN C 1 338 ? -35.718 -83.420 -21.705 1.00 25.29 338 ASN C CA 1
ATOM 12099 C C . ASN C 1 338 ? -37.016 -82.679 -21.432 1.00 25.73 338 ASN C C 1
ATOM 12100 O O . ASN C 1 338 ? -37.809 -83.137 -20.620 1.00 25.50 338 ASN C O 1
ATOM 12105 N N . ASP C 1 339 ? -37.222 -81.517 -22.039 1.00 26.52 339 ASP C N 1
ATOM 12106 C CA . ASP C 1 339 ? -38.401 -80.718 -21.691 1.00 27.64 339 ASP C CA 1
ATOM 12107 C C . ASP C 1 339 ? -39.510 -80.753 -22.736 1.00 28.91 339 ASP C C 1
ATOM 12108 O O . ASP C 1 339 ? -40.399 -79.911 -22.723 1.00 28.39 339 ASP C O 1
ATOM 12113 N N . ASN C 1 340 ? -39.504 -81.772 -23.584 1.00 31.54 340 ASN C N 1
ATOM 12114 C CA . ASN C 1 340 ? -40.652 -81.994 -24.497 1.00 34.11 340 ASN C CA 1
ATOM 12115 C C . ASN C 1 340 ? -41.188 -83.432 -24.434 1.00 33.83 340 ASN C C 1
ATOM 12116 O O . ASN C 1 340 ? -42.076 -83.732 -23.618 1.00 32.25 340 ASN C O 1
ATOM 12121 N N . ARG C 1 341 ? -40.613 -84.329 -25.232 1.00 34.24 341 ARG C N 1
ATOM 12122 C CA . ARG C 1 341 ? -41.184 -85.657 -25.421 1.00 34.63 341 ARG C CA 1
ATOM 12123 C C . ARG C 1 341 ? -41.069 -86.522 -24.171 1.00 31.82 341 ARG C C 1
ATOM 12124 O O . ARG C 1 341 ? -41.889 -87.425 -23.960 1.00 31.79 341 ARG C O 1
ATOM 12132 N N . PHE C 1 342 ? -40.042 -86.269 -23.361 1.00 28.50 342 PHE C N 1
ATOM 12133 C CA . PHE C 1 342 ? -39.853 -87.003 -22.124 1.00 26.90 342 PHE C CA 1
ATOM 12134 C C . PHE C 1 342 ? -39.853 -86.039 -20.943 1.00 24.59 342 PHE C C 1
ATOM 12135 O O . PHE C 1 342 ? -39.159 -86.274 -19.978 1.00 23.74 342 PHE C O 1
ATOM 12143 N N . ARG C 1 343 ? -40.644 -84.974 -21.010 1.00 23.38 343 ARG C N 1
ATOM 12144 C CA . ARG C 1 343 ? -40.651 -83.984 -19.927 1.00 22.21 343 ARG C CA 1
ATOM 12145 C C . ARG C 1 343 ? -41.129 -84.599 -18.620 1.00 21.64 343 ARG C C 1
ATOM 12146 O O . ARG C 1 343 ? -40.490 -84.412 -17.588 1.00 20.70 343 ARG C O 1
ATOM 12154 N N . VAL C 1 344 ? -42.256 -85.304 -18.668 1.00 21.87 344 VAL C N 1
ATOM 12155 C CA . VAL C 1 344 ? -42.825 -85.902 -17.461 1.00 21.67 344 VAL C CA 1
ATOM 12156 C C . VAL C 1 344 ? -41.883 -86.981 -16.939 1.00 21.42 344 VAL C C 1
ATOM 12157 O O . VAL C 1 344 ? -41.511 -86.971 -15.768 1.00 20.38 344 VAL C O 1
ATOM 12161 N N . ARG C 1 345 ? -41.449 -87.866 -17.829 1.00 21.69 345 ARG C N 1
ATOM 12162 C CA . ARG C 1 345 ? -40.636 -88.974 -17.419 1.00 22.09 345 ARG C CA 1
ATOM 12163 C C . ARG C 1 345 ? -39.291 -88.513 -16.856 1.00 21.29 345 ARG C C 1
ATOM 12164 O O . ARG C 1 345 ? -38.850 -89.018 -15.820 1.00 21.09 345 ARG C O 1
ATOM 12172 N N . SER C 1 346 ? -38.631 -87.583 -17.543 1.00 20.82 346 SER C N 1
ATOM 12173 C CA . SER C 1 346 ? -37.308 -87.129 -17.104 1.00 20.34 346 SER C CA 1
ATOM 12174 C C . SER C 1 346 ? -37.390 -86.285 -15.841 1.00 19.46 346 SER C C 1
ATOM 12175 O O . SER C 1 346 ? -36.477 -86.316 -15.028 1.00 19.26 346 SER C O 1
ATOM 12178 N N . ALA C 1 347 ? -38.494 -85.564 -15.651 1.00 19.18 347 ALA C N 1
ATOM 12179 C CA . ALA C 1 347 ? -38.688 -84.828 -14.393 1.00 18.48 347 ALA C CA 1
ATOM 12180 C C . ALA C 1 347 ? -38.765 -85.790 -13.211 1.00 18.54 347 ALA C C 1
ATOM 12181 O O . ALA C 1 347 ? -38.194 -85.509 -12.161 1.00 18.20 347 ALA C O 1
ATOM 12183 N N . LYS C 1 348 ? -39.464 -86.916 -13.397 1.00 18.92 348 LYS C N 1
ATOM 12184 C CA . LYS C 1 348 ? -39.610 -87.940 -12.358 1.00 19.36 348 LYS C CA 1
ATOM 12185 C C . LYS C 1 348 ? -38.263 -88.613 -12.078 1.00 19.58 348 LYS C C 1
ATOM 12186 O O . LYS C 1 348 ? -37.909 -88.858 -10.927 1.00 19.59 348 LYS C O 1
ATOM 12192 N N . MET C 1 349 ? -37.502 -88.891 -13.141 1.00 19.98 349 MET C N 1
ATOM 12193 C CA . MET C 1 349 ? -36.148 -89.401 -12.996 1.00 20.42 349 MET C CA 1
ATOM 12194 C C . MET C 1 349 ? -35.270 -88.467 -12.138 1.00 19.73 349 MET C C 1
ATOM 12195 O O . MET C 1 349 ? -34.629 -88.909 -11.178 1.00 19.64 349 MET C O 1
ATOM 12200 N N . LEU C 1 350 ? -35.265 -87.178 -12.468 1.00 19.25 350 LEU C N 1
ATOM 12201 C CA . LEU C 1 350 ? -34.437 -86.211 -11.731 1.00 19.07 350 LEU C CA 1
ATOM 12202 C C . LEU C 1 350 ? -34.826 -86.134 -10.266 1.00 18.84 350 LEU C C 1
ATOM 12203 O O . LEU C 1 350 ? -33.949 -86.029 -9.385 1.00 19.04 350 LEU C O 1
ATOM 12208 N N . ALA C 1 351 ? -36.130 -86.179 -10.011 1.00 18.86 351 ALA C N 1
ATOM 12209 C CA . ALA C 1 351 ? -36.656 -86.147 -8.650 1.00 18.68 351 ALA C CA 1
ATOM 12210 C C . ALA C 1 351 ? -36.197 -87.356 -7.848 1.00 19.27 351 ALA C C 1
ATOM 12211 O O . ALA C 1 351 ? -35.805 -87.222 -6.695 1.00 18.92 351 ALA C O 1
ATOM 12213 N N . THR C 1 352 ? -36.210 -88.529 -8.483 1.00 19.74 352 THR C N 1
ATOM 12214 C CA . THR C 1 352 ? -35.803 -89.774 -7.827 1.00 20.57 352 THR C CA 1
ATOM 12215 C C . THR C 1 352 ? -34.345 -89.737 -7.435 1.00 20.74 352 THR C C 1
ATOM 12216 O O . THR C 1 352 ? -33.976 -90.121 -6.322 1.00 20.97 352 THR C O 1
ATOM 12220 N N . CYS C 1 353 ? -33.525 -89.306 -8.387 1.00 21.30 353 CYS C N 1
ATOM 12221 C CA . CYS C 1 353 ? -32.071 -89.221 -8.235 1.00 22.14 353 CYS C CA 1
ATOM 12222 C C . CYS C 1 353 ? -31.685 -88.351 -7.038 1.00 21.61 353 CYS C C 1
ATOM 12223 O O . CYS C 1 353 ? -30.826 -88.726 -6.253 1.00 22.11 353 CYS C O 1
ATOM 12226 N N . LEU C 1 354 ? -32.352 -87.213 -6.888 1.00 21.24 354 LEU C N 1
ATOM 12227 C CA . LEU C 1 354 ? -32.077 -86.290 -5.777 1.00 20.98 354 LEU C CA 1
ATOM 12228 C C . LEU C 1 354 ? -32.683 -86.759 -4.456 1.00 21.10 354 LEU C C 1
ATOM 12229 O O . LEU C 1 354 ? -32.007 -86.765 -3.432 1.00 21.40 354 LEU C O 1
ATOM 12234 N N . HIS C 1 355 ? -33.958 -87.149 -4.472 1.00 21.02 355 HIS C N 1
ATOM 12235 C CA . HIS C 1 355 ? -34.650 -87.509 -3.224 1.00 21.08 355 HIS C CA 1
ATOM 12236 C C . HIS C 1 355 ? -34.179 -88.779 -2.516 1.00 21.89 355 HIS C C 1
ATOM 12237 O O . HIS C 1 355 ? -34.401 -88.917 -1.323 1.00 22.19 355 HIS C O 1
ATOM 12244 N N . MET C 1 356 ? -33.514 -89.683 -3.233 1.00 22.06 356 MET C N 1
ATOM 12245 C CA . MET C 1 356 ? -32.947 -90.868 -2.619 1.00 23.10 356 MET C CA 1
ATOM 12246 C C . MET C 1 356 ? -31.543 -90.642 -2.030 1.00 23.03 356 MET C C 1
ATOM 12247 O O . MET C 1 356 ? -30.953 -91.574 -1.487 1.00 23.36 356 MET C O 1
ATOM 12252 N N . MET C 1 357 ? -31.018 -89.418 -2.126 1.00 22.34 357 MET C N 1
ATOM 12253 C CA . MET C 1 357 ? -29.781 -89.064 -1.441 1.00 22.53 357 MET C CA 1
ATOM 12254 C C . MET C 1 357 ? -30.035 -88.722 0.028 1.00 22.37 357 MET C C 1
ATOM 12255 O O . MET C 1 357 ? -31.181 -88.565 0.466 1.00 22.11 357 MET C O 1
ATOM 12260 N N . LYS C 1 358 ? -28.948 -88.632 0.773 1.00 22.59 358 LYS C N 1
ATOM 12261 C CA . LYS C 1 358 ? -28.977 -88.281 2.181 1.00 22.81 358 LYS C CA 1
ATOM 12262 C C . LYS C 1 358 ? -28.947 -86.771 2.333 1.00 22.17 358 LYS C C 1
ATOM 12263 O O . LYS C 1 358 ? -27.999 -86.118 1.910 1.00 21.91 358 LYS C O 1
ATOM 12269 N N . GLY C 1 359 ? -29.976 -86.221 2.962 1.00 21.77 359 GLY C N 1
ATOM 12270 C CA . GLY C 1 359 ? -30.075 -84.781 3.115 1.00 21.33 359 GLY C CA 1
ATOM 12271 C C . GLY C 1 359 ? -31.510 -84.324 3.189 1.00 20.90 359 GLY C C 1
ATOM 12272 O O . GLY C 1 359 ? -32.420 -85.135 3.299 1.00 21.19 359 GLY C O 1
ATOM 12273 N N . THR C 1 360 ? -31.676 -83.008 3.207 1.00 20.31 360 THR C N 1
ATOM 12274 C CA . THR C 1 360 ? -32.977 -82.370 3.279 1.00 19.76 360 THR C CA 1
ATOM 12275 C C . THR C 1 360 ? -33.283 -81.886 1.874 1.00 19.10 360 THR C C 1
ATOM 12276 O O . THR C 1 360 ? -32.609 -80.980 1.393 1.00 18.80 360 THR C O 1
ATOM 12280 N N . PRO C 1 361 ? -34.284 -82.487 1.207 1.00 19.00 361 PRO C N 1
ATOM 12281 C CA . PRO C 1 361 ? -34.611 -82.003 -0.142 1.00 18.37 361 PRO C CA 1
ATOM 12282 C C . PRO C 1 361 ? -35.371 -80.696 -0.165 1.00 17.90 361 PRO C C 1
ATOM 12283 O O . PRO C 1 361 ? -36.178 -80.425 0.735 1.00 17.40 361 PRO C O 1
ATOM 12287 N N . TYR C 1 362 ? -35.062 -79.903 -1.202 1.00 17.81 362 TYR C N 1
ATOM 12288 C CA . TYR C 1 362 ? -35.670 -78.619 -1.511 1.00 17.82 362 TYR C CA 1
ATOM 12289 C C . TYR C 1 362 ? -36.392 -78.791 -2.853 1.00 17.25 362 TYR C C 1
ATOM 12290 O O . TYR C 1 362 ? -35.775 -79.251 -3.817 1.00 17.22 362 TYR C O 1
ATOM 12299 N N . ILE C 1 363 ? -37.691 -78.489 -2.874 1.00 16.58 363 ILE C N 1
ATOM 12300 C CA . ILE C 1 363 ? -38.500 -78.456 -4.093 1.00 16.45 363 ILE C CA 1
ATOM 12301 C C . ILE C 1 363 ? -38.721 -76.988 -4.386 1.00 16.11 363 ILE C C 1
ATOM 12302 O O . ILE C 1 363 ? -39.281 -76.266 -3.552 1.00 16.76 363 ILE C O 1
ATOM 12307 N N . TYR C 1 364 ? -38.307 -76.525 -5.557 1.00 15.74 364 TYR C N 1
ATOM 12308 C CA . TYR C 1 364 ? -38.545 -75.135 -5.931 1.00 15.44 364 TYR C CA 1
ATOM 12309 C C . TYR C 1 364 ? -39.946 -75.025 -6.508 1.00 15.51 364 TYR C C 1
ATOM 12310 O O . TYR C 1 364 ? -40.372 -75.930 -7.210 1.00 15.33 364 TYR C O 1
ATOM 12319 N N . GLN C 1 365 ? -40.660 -73.938 -6.220 1.00 15.48 365 GLN C N 1
ATOM 12320 C CA . GLN C 1 365 ? -42.013 -73.779 -6.778 1.00 15.79 365 GLN C CA 1
ATOM 12321 C C . GLN C 1 365 ? -42.047 -74.070 -8.279 1.00 15.73 365 GLN C C 1
ATOM 12322 O O . GLN C 1 365 ? -41.258 -73.515 -9.054 1.00 15.53 365 GLN C O 1
ATOM 12328 N N . GLY C 1 366 ? -42.953 -74.952 -8.660 1.00 16.10 366 GLY C N 1
ATOM 12329 C CA . GLY C 1 366 ? -43.175 -75.305 -10.071 1.00 16.28 366 GLY C CA 1
ATOM 12330 C C . GLY C 1 366 ? -42.387 -76.510 -10.545 1.00 16.32 366 GLY C C 1
ATOM 12331 O O . GLY C 1 366 ? -42.686 -77.073 -11.608 1.00 16.37 366 GLY C O 1
ATOM 12332 N N . GLU C 1 367 ? -41.369 -76.910 -9.788 1.00 16.19 367 GLU C N 1
ATOM 12333 C CA . GLU C 1 367 ? -40.631 -78.155 -10.080 1.00 16.42 367 GLU C CA 1
ATOM 12334 C C . GLU C 1 367 ? -41.550 -79.370 -10.002 1.00 16.67 367 GLU C C 1
ATOM 12335 O O . GLU C 1 367 ? -41.415 -80.329 -10.794 1.00 17.09 367 GLU C O 1
ATOM 12341 N N . GLU C 1 368 ? -42.472 -79.338 -9.038 1.00 16.38 368 GLU C N 1
ATOM 12342 C CA . GLU C 1 368 ? -43.415 -80.428 -8.830 1.00 16.94 368 GLU C CA 1
ATOM 12343 C C . GLU C 1 368 ? -44.433 -80.598 -9.975 1.00 17.13 368 GLU C C 1
ATOM 12344 O O . GLU C 1 368 ? -45.160 -81.578 -9.982 1.00 17.20 368 GLU C O 1
ATOM 12350 N N . ILE C 1 369 ? -44.528 -79.614 -10.879 1.00 16.99 369 ILE C N 1
ATOM 12351 C CA . ILE C 1 369 ? -45.357 -79.726 -12.083 1.00 17.37 369 ILE C CA 1
ATOM 12352 C C . ILE C 1 369 ? -44.526 -79.665 -13.384 1.00 17.38 369 ILE C C 1
ATOM 12353 O O . ILE C 1 369 ? -45.086 -79.572 -14.473 1.00 17.59 369 ILE C O 1
ATOM 12358 N N . GLY C 1 370 ? -43.208 -79.768 -13.276 1.00 16.88 370 GLY C N 1
ATOM 12359 C CA . GLY C 1 370 ? -42.348 -79.760 -14.448 1.00 17.00 370 GLY C CA 1
ATOM 12360 C C . GLY C 1 370 ? -42.344 -78.481 -15.262 1.00 17.07 370 GLY C C 1
ATOM 12361 O O . GLY C 1 370 ? -42.279 -78.536 -16.500 1.00 17.25 370 GLY C O 1
ATOM 12362 N N . MET C 1 371 ? -42.378 -77.324 -14.588 1.00 16.89 371 MET C N 1
ATOM 12363 C CA . MET C 1 371 ? -42.148 -76.059 -15.283 1.00 16.90 371 MET C CA 1
ATOM 12364 C C . MET C 1 371 ? -40.747 -76.084 -15.895 1.00 17.03 371 MET C C 1
ATOM 12365 O O . MET C 1 371 ? -39.847 -76.810 -15.425 1.00 16.71 371 MET C O 1
ATOM 12370 N N . THR C 1 372 ? -40.604 -75.294 -16.953 1.00 17.27 372 THR C N 1
ATOM 12371 C CA . THR C 1 372 ? -39.453 -75.346 -17.846 1.00 17.48 372 THR C CA 1
ATOM 12372 C C . THR C 1 372 ? -38.794 -73.990 -17.903 1.00 17.52 372 THR C C 1
ATOM 12373 O O . THR C 1 372 ? -39.329 -72.998 -17.383 1.00 17.57 372 THR C O 1
ATOM 12377 N N . ASN C 1 373 ? -37.626 -73.950 -18.535 1.00 17.94 373 ASN C N 1
ATOM 12378 C CA . ASN C 1 373 ? -37.008 -72.700 -18.919 1.00 18.02 373 ASN C CA 1
ATOM 12379 C C . ASN C 1 373 ? -37.910 -71.941 -19.895 1.00 18.80 373 ASN C C 1
ATOM 12380 O O . ASN C 1 373 ? -38.800 -72.510 -20.497 1.00 18.77 373 ASN C O 1
ATOM 12385 N N . VAL C 1 374 ? -37.664 -70.643 -20.013 1.00 19.26 374 VAL C N 1
ATOM 12386 C CA . VAL C 1 374 ? -38.366 -69.768 -20.933 1.00 20.43 374 VAL C CA 1
ATOM 12387 C C . VAL C 1 374 ? -37.411 -69.237 -21.975 1.00 21.80 374 VAL C C 1
ATOM 12388 O O . VAL C 1 374 ? -36.225 -69.109 -21.704 1.00 22.50 374 VAL C O 1
ATOM 12392 N N . HIS C 1 375 ? -37.941 -68.922 -23.155 1.00 26.70 375 HIS C N 1
ATOM 12393 C CA . HIS C 1 375 ? -37.138 -68.505 -24.293 1.00 27.54 375 HIS C CA 1
ATOM 12394 C C . HIS C 1 375 ? -37.769 -67.277 -24.909 1.00 26.73 375 HIS C C 1
ATOM 12395 O O . HIS C 1 375 ? -38.461 -67.372 -25.918 1.00 27.50 375 HIS C O 1
ATOM 12402 N N . PHE C 1 376 ? -37.566 -66.118 -24.302 1.00 24.76 376 PHE C N 1
ATOM 12403 C CA . PHE C 1 376 ? -38.063 -64.886 -24.894 1.00 24.95 376 PHE C CA 1
ATOM 12404 C C . PHE C 1 376 ? -37.197 -64.517 -26.087 1.00 26.19 376 PHE C C 1
ATOM 12405 O O . PHE C 1 376 ? -35.981 -64.708 -26.070 1.00 25.57 376 PHE C O 1
ATOM 12413 N N . GLU C 1 377 ? -37.834 -63.995 -27.126 1.00 28.32 377 GLU C N 1
ATOM 12414 C CA . GLU C 1 377 ? -37.130 -63.653 -28.352 1.00 30.64 377 GLU C CA 1
ATOM 12415 C C . GLU C 1 377 ? -36.247 -62.425 -28.189 1.00 29.85 377 GLU C C 1
ATOM 12416 O O . GLU C 1 377 ? -35.276 -62.290 -28.914 1.00 30.45 377 GLU C O 1
ATOM 12422 N N . THR C 1 378 ? -36.572 -61.546 -27.239 1.00 29.14 378 THR C N 1
ATOM 12423 C CA . THR C 1 378 ? -35.863 -60.281 -27.067 1.00 29.14 378 THR C CA 1
ATOM 12424 C C . THR C 1 378 ? -35.467 -60.081 -25.603 1.00 27.87 378 THR C C 1
ATOM 12425 O O . THR C 1 378 ? -36.134 -60.590 -24.692 1.00 27.27 378 THR C O 1
ATOM 12429 N N . LEU C 1 379 ? -34.387 -59.332 -25.391 1.00 27.49 379 LEU C N 1
ATOM 12430 C CA . LEU C 1 379 ? -33.902 -59.008 -24.040 1.00 26.81 379 LEU C CA 1
ATOM 12431 C C . LEU C 1 379 ? -34.919 -58.237 -23.198 1.00 26.92 379 LEU C C 1
ATOM 12432 O O . LEU C 1 379 ? -34.946 -58.370 -21.969 1.00 26.93 379 LEU C O 1
ATOM 12437 N N . ASP C 1 380 ? -35.755 -57.438 -23.846 1.00 28.10 380 ASP C N 1
ATOM 12438 C CA . ASP C 1 380 ? -36.683 -56.564 -23.127 1.00 28.99 380 ASP C CA 1
ATOM 12439 C C . ASP C 1 380 ? -37.851 -57.263 -22.408 1.00 27.07 380 ASP C C 1
ATOM 12440 O O . ASP C 1 380 ? -38.529 -56.629 -21.609 1.00 26.11 380 ASP C O 1
ATOM 12445 N N . ASP C 1 381 ? -38.060 -58.560 -22.661 1.00 25.10 381 ASP C N 1
ATOM 12446 C CA . ASP C 1 381 ? -38.938 -59.375 -21.804 1.00 24.49 381 ASP C CA 1
ATOM 12447 C C . ASP C 1 381 ? -38.236 -59.936 -20.557 1.00 22.75 381 ASP C C 1
ATOM 12448 O O . ASP C 1 381 ? -38.898 -60.432 -19.647 1.00 22.19 381 ASP C O 1
ATOM 12453 N N . TYR C 1 382 ? -36.909 -59.871 -20.533 1.00 21.37 382 TYR C N 1
ATOM 12454 C CA . TYR C 1 382 ? -36.157 -60.261 -19.348 1.00 20.28 382 TYR C CA 1
ATOM 12455 C C . TYR C 1 382 ? -36.167 -59.119 -18.320 1.00 20.09 382 TYR C C 1
ATOM 12456 O O . TYR C 1 382 ? -36.496 -57.976 -18.641 1.00 20.22 382 TYR C O 1
ATOM 12465 N N . ARG C 1 383 ? -35.882 -59.471 -17.070 1.00 19.31 383 ARG C N 1
ATOM 12466 C CA . ARG C 1 383 ? -36.021 -58.540 -15.954 1.00 19.98 383 ARG C CA 1
ATOM 12467 C C . ARG C 1 383 ? -34.841 -58.536 -15.003 1.00 19.41 383 ARG C C 1
ATOM 12468 O O . ARG C 1 383 ? -34.550 -57.509 -14.406 1.00 20.07 383 ARG C O 1
ATOM 12476 N N . ASP C 1 384 ? -34.159 -59.661 -14.860 1.00 18.75 384 ASP C N 1
ATOM 12477 C CA . ASP C 1 384 ? -33.141 -59.808 -13.826 1.00 19.06 384 ASP C CA 1
ATOM 12478 C C . ASP C 1 384 ? -31.962 -58.884 -14.108 1.00 19.29 384 ASP C C 1
ATOM 12479 O O . ASP C 1 384 ? -31.368 -58.943 -15.167 1.00 19.00 384 ASP C O 1
ATOM 12484 N N . ILE C 1 385 ? -31.643 -58.030 -13.142 1.00 19.76 385 ILE C N 1
ATOM 12485 C CA . ILE C 1 385 ? -30.471 -57.174 -13.227 1.00 20.27 385 ILE C CA 1
ATOM 12486 C C . ILE C 1 385 ? -29.197 -57.920 -13.660 1.00 19.66 385 ILE C C 1
ATOM 12487 O O . ILE C 1 385 ? -28.425 -57.391 -14.452 1.00 19.36 385 ILE C O 1
ATOM 12492 N N . GLU C 1 386 ? -28.976 -59.134 -13.141 1.00 19.12 386 GLU C N 1
ATOM 12493 C CA . GLU C 1 386 ? -27.816 -59.936 -13.545 1.00 19.07 386 GLU C CA 1
ATOM 12494 C C . GLU C 1 386 ? -27.792 -60.153 -15.053 1.00 18.57 386 GLU C C 1
ATOM 12495 O O . GLU C 1 386 ? -26.769 -59.919 -15.704 1.00 18.40 386 GLU C O 1
ATOM 12501 N N . THR C 1 387 ? -28.919 -60.600 -15.599 1.00 18.01 387 THR C N 1
ATOM 12502 C CA . THR C 1 387 ? -29.009 -60.870 -17.036 1.00 18.14 387 THR C CA 1
ATOM 12503 C C . THR C 1 387 ? -28.834 -59.589 -17.845 1.00 18.58 387 THR C C 1
ATOM 12504 O O . THR C 1 387 ? -28.098 -59.563 -18.848 1.00 18.63 387 THR C O 1
ATOM 12508 N N . LEU C 1 388 ? -29.530 -58.527 -17.432 1.00 19.36 388 LEU C N 1
ATOM 12509 C CA . LEU C 1 388 ? -29.490 -57.266 -18.174 1.00 20.05 388 LEU C CA 1
ATOM 12510 C C . LEU C 1 388 ? -28.096 -56.648 -18.143 1.00 20.51 388 LEU C C 1
ATOM 12511 O O . LEU C 1 388 ? -27.608 -56.140 -19.159 1.00 21.15 388 LEU C O 1
ATOM 12516 N N . ASN C 1 389 ? -27.440 -56.698 -16.987 1.00 20.50 389 ASN C N 1
ATOM 12517 C CA . ASN C 1 389 ? -26.054 -56.215 -16.901 1.00 21.27 389 ASN C CA 1
ATOM 12518 C C . ASN C 1 389 ? -25.090 -57.088 -17.710 1.00 21.23 389 ASN C C 1
ATOM 12519 O O . ASN C 1 389 ? -24.223 -56.565 -18.404 1.00 22.25 389 ASN C O 1
ATOM 12524 N N . MET C 1 390 ? -25.235 -58.407 -17.608 1.00 20.85 390 MET C N 1
ATOM 12525 C CA . MET C 1 390 ? -24.387 -59.325 -18.364 1.00 21.43 390 MET C CA 1
ATOM 12526 C C . MET C 1 390 ? -24.511 -59.063 -19.860 1.00 21.76 390 MET C C 1
ATOM 12527 O O . MET C 1 390 ? -23.507 -59.084 -20.557 1.00 21.76 390 MET C O 1
ATOM 12532 N N . TYR C 1 391 ? -25.730 -58.802 -20.339 1.00 21.78 391 TYR C N 1
ATOM 12533 C CA . TYR C 1 391 ? -25.940 -58.590 -21.765 1.00 22.93 391 TYR C CA 1
ATOM 12534 C C . TYR C 1 391 ? -25.051 -57.472 -22.259 1.00 24.72 391 TYR C C 1
ATOM 12535 O O . TYR C 1 391 ? -24.329 -57.636 -23.234 1.00 25.23 391 TYR C O 1
ATOM 12544 N N . LYS C 1 392 ? -25.126 -56.329 -21.582 1.00 25.99 392 LYS C N 1
ATOM 12545 C CA . LYS C 1 392 ? -24.362 -55.149 -21.960 1.00 28.62 392 LYS C CA 1
ATOM 12546 C C . LYS C 1 392 ? -22.864 -55.469 -22.007 1.00 29.27 392 LYS C C 1
ATOM 12547 O O . LYS C 1 392 ? -22.180 -55.156 -22.990 1.00 30.40 392 LYS C O 1
ATOM 12553 N N . GLU C 1 393 ? -22.375 -56.149 -20.969 1.00 29.17 393 GLU C N 1
ATOM 12554 C CA . GLU C 1 393 ? -20.940 -56.421 -20.825 1.00 30.16 393 GLU C CA 1
ATOM 12555 C C . GLU C 1 393 ? -20.426 -57.412 -21.868 1.00 29.83 393 GLU C C 1
ATOM 12556 O O . GLU C 1 393 ? -19.408 -57.154 -22.523 1.00 30.94 393 GLU C O 1
ATOM 12562 N N . ARG C 1 394 ? -21.121 -58.540 -22.016 1.00 28.20 394 ARG C N 1
ATOM 12563 C CA . ARG C 1 394 ? -20.722 -59.539 -23.015 1.00 28.55 394 ARG C CA 1
ATOM 12564 C C . ARG C 1 394 ? -20.860 -59.003 -24.443 1.00 29.69 394 ARG C C 1
ATOM 12565 O O . ARG C 1 394 ? -20.017 -59.323 -25.286 1.00 29.82 394 ARG C O 1
ATOM 12573 N N . LYS C 1 395 ? -21.869 -58.167 -24.701 1.00 30.07 395 LYS C N 1
ATOM 12574 C CA . LYS C 1 395 ? -21.992 -57.495 -26.011 1.00 32.56 395 LYS C CA 1
ATOM 12575 C C . LYS C 1 395 ? -20.777 -56.608 -26.299 1.00 34.84 395 LYS C C 1
ATOM 12576 O O . LYS C 1 395 ? -20.206 -56.676 -27.388 1.00 35.57 395 LYS C O 1
ATOM 12582 N N . GLU C 1 396 ? -20.363 -55.812 -25.316 1.00 36.14 396 GLU C N 1
ATOM 12583 C CA . GLU C 1 396 ? -19.158 -54.975 -25.447 1.00 39.32 396 GLU C CA 1
ATOM 12584 C C . GLU C 1 396 ? -17.869 -55.782 -25.606 1.00 39.79 396 GLU C C 1
ATOM 12585 O O . GLU C 1 396 ? -16.934 -55.289 -26.203 1.00 41.24 396 GLU C O 1
ATOM 12591 N N . GLN C 1 397 ? -17.824 -57.006 -25.077 1.00 38.82 397 GLN C N 1
ATOM 12592 C CA . GLN C 1 397 ? -16.683 -57.919 -25.276 1.00 40.28 397 GLN C CA 1
ATOM 12593 C C . GLN C 1 397 ? -16.703 -58.706 -26.613 1.00 39.80 397 GLN C C 1
ATOM 12594 O O . GLN C 1 397 ? -15.792 -59.489 -26.876 1.00 40.64 397 GLN C O 1
ATOM 12600 N N . GLY C 1 398 ? -17.741 -58.525 -27.433 1.00 38.23 398 GLY C N 1
ATOM 12601 C CA . GLY C 1 398 ? -17.776 -59.076 -28.793 1.00 38.39 398 GLY C CA 1
ATOM 12602 C C . GLY C 1 398 ? -18.539 -60.380 -28.956 1.00 36.80 398 GLY C C 1
ATOM 12603 O O . GLY C 1 398 ? -18.435 -61.035 -29.993 1.00 37.76 398 GLY C O 1
ATOM 12604 N N . HIS C 1 399 ? -19.313 -60.772 -27.946 1.00 33.80 399 HIS C N 1
ATOM 12605 C CA . HIS C 1 399 ? -20.169 -61.941 -28.083 1.00 32.81 399 HIS C CA 1
ATOM 12606 C C . HIS C 1 399 ? -21.353 -61.536 -28.932 1.00 32.34 399 HIS C C 1
ATOM 12607 O O . HIS C 1 399 ? -21.840 -60.410 -28.824 1.00 32.08 399 HIS C O 1
ATOM 12614 N N . SER C 1 400 ? -21.795 -62.439 -29.798 1.00 32.52 400 SER C N 1
ATOM 12615 C CA . SER C 1 400 ? -22.912 -62.147 -30.683 1.00 32.58 400 SER C CA 1
ATOM 12616 C C . SER C 1 400 ? -24.202 -62.146 -29.878 1.00 30.56 400 SER C C 1
ATOM 12617 O O . SER C 1 400 ? -24.284 -62.774 -28.823 1.00 29.37 400 SER C O 1
ATOM 12620 N N . HIS C 1 401 ? -25.214 -61.487 -30.426 1.00 30.58 401 HIS C N 1
ATOM 12621 C CA . HIS C 1 401 ? -26.559 -61.484 -29.857 1.00 29.37 401 HIS C CA 1
ATOM 12622 C C . HIS C 1 401 ? -27.064 -62.910 -29.632 1.00 28.71 401 HIS C C 1
ATOM 12623 O O . HIS C 1 401 ? -27.539 -63.247 -28.541 1.00 26.71 401 HIS C O 1
ATOM 12630 N N . GLU C 1 402 ? -26.958 -63.732 -30.682 1.00 29.82 402 GLU C N 1
ATOM 12631 C CA . GLU C 1 402 ? -27.312 -65.163 -30.623 1.00 30.37 402 GLU C CA 1
ATOM 12632 C C . GLU C 1 402 ? -26.632 -65.912 -29.458 1.00 28.90 402 GLU C C 1
ATOM 12633 O O . GLU C 1 402 ? -27.288 -66.655 -28.710 1.00 28.39 402 GLU C O 1
ATOM 12639 N N . SER C 1 403 ? -25.323 -65.710 -29.316 1.00 28.57 403 SER C N 1
ATOM 12640 C CA . SER C 1 403 ? -24.544 -66.341 -28.237 1.00 27.56 403 SER C CA 1
ATOM 12641 C C . SER C 1 403 ? -25.030 -65.899 -26.840 1.00 25.25 403 SER C C 1
ATOM 12642 O O . SER C 1 403 ? -25.240 -66.730 -25.951 1.00 24.34 403 SER C O 1
ATOM 12645 N N . ILE C 1 404 ? -25.237 -64.600 -26.680 1.00 23.93 404 ILE C N 1
ATOM 12646 C CA . ILE C 1 404 ? -25.642 -64.070 -25.389 1.00 23.01 404 ILE C CA 1
ATOM 12647 C C . ILE C 1 404 ? -27.038 -64.581 -25.065 1.00 22.43 404 ILE C C 1
ATOM 12648 O O . ILE C 1 404 ? -27.291 -64.972 -23.929 1.00 21.68 404 ILE C O 1
ATOM 12653 N N . MET C 1 405 ? -27.925 -64.614 -26.063 1.00 23.03 405 MET C N 1
ATOM 12654 C CA . MET C 1 405 ? -29.293 -65.071 -25.814 1.00 22.92 405 MET C CA 1
ATOM 12655 C C . MET C 1 405 ? -29.270 -66.539 -25.429 1.00 23.10 405 MET C C 1
ATOM 12656 O O . MET C 1 405 ? -29.976 -66.947 -24.517 1.00 22.05 405 MET C O 1
ATOM 12661 N N . GLN C 1 406 ? -28.412 -67.325 -26.079 1.00 24.10 406 GLN C N 1
ATOM 12662 C CA . GLN C 1 406 ? -28.256 -68.725 -25.698 1.00 25.24 406 GLN C CA 1
ATOM 12663 C C . GLN C 1 406 ? -27.828 -68.895 -24.222 1.00 23.56 406 GLN C C 1
ATOM 12664 O O . GLN C 1 406 ? -28.317 -69.771 -23.519 1.00 23.83 406 GLN C O 1
ATOM 12670 N N . SER C 1 407 ? -26.923 -68.043 -23.773 1.00 22.28 407 SER C N 1
ATOM 12671 C CA . SER C 1 407 ? -26.441 -68.086 -22.396 1.00 21.44 407 SER C CA 1
ATOM 12672 C C . SER C 1 407 ? -27.579 -67.765 -21.412 1.00 20.69 407 SER C C 1
ATOM 12673 O O . SER C 1 407 ? -27.723 -68.426 -20.375 1.00 19.69 407 SER C O 1
ATOM 12676 N N . ILE C 1 408 ? -28.401 -66.792 -21.785 1.00 20.81 408 ILE C N 1
ATOM 12677 C CA . ILE C 1 408 ? -29.598 -66.428 -21.007 1.00 20.54 408 ILE C CA 1
ATOM 12678 C C . ILE C 1 408 ? -30.586 -67.580 -20.968 1.00 20.38 408 ILE C C 1
ATOM 12679 O O . ILE C 1 408 ? -31.138 -67.903 -19.916 1.00 20.22 408 ILE C O 1
ATOM 12684 N N . TYR C 1 409 ? -30.842 -68.189 -22.118 1.00 21.12 409 TYR C N 1
ATOM 12685 C CA . TYR C 1 409 ? -31.738 -69.334 -22.177 1.00 21.08 409 TYR C CA 1
ATOM 12686 C C . TYR C 1 409 ? -31.284 -70.468 -21.280 1.00 20.61 409 TYR C C 1
ATOM 12687 O O . TYR C 1 409 ? -32.095 -71.101 -20.612 1.00 20.51 409 TYR C O 1
ATOM 12696 N N . THR C 1 410 ? -29.980 -70.723 -21.263 1.00 20.33 410 THR C N 1
ATOM 12697 C CA . THR C 1 410 ? -29.467 -71.868 -20.537 1.00 20.02 410 THR C CA 1
ATOM 12698 C C . THR C 1 410 ? -29.264 -71.592 -19.059 1.00 19.13 410 THR C C 1
ATOM 12699 O O . THR C 1 410 ? -29.481 -72.483 -18.244 1.00 19.17 410 THR C O 1
ATOM 12703 N N . LYS C 1 411 ? -28.847 -70.372 -18.709 1.00 18.80 411 LYS C N 1
ATOM 12704 C CA . LYS C 1 411 ? -28.431 -70.041 -17.322 1.00 18.36 411 LYS C CA 1
ATOM 12705 C C . LYS C 1 411 ? -29.151 -68.862 -16.644 1.00 18.04 411 LYS C C 1
ATOM 12706 O O . LYS C 1 411 ? -28.932 -68.622 -15.470 1.00 17.88 411 LYS C O 1
ATOM 12712 N N . GLY C 1 412 ? -29.988 -68.119 -17.361 1.00 18.28 412 GLY C N 1
ATOM 12713 C CA . GLY C 1 412 ? -30.640 -66.936 -16.791 1.00 18.07 412 GLY C CA 1
ATOM 12714 C C . GLY C 1 412 ? -31.520 -67.255 -15.614 1.00 17.60 412 GLY C C 1
ATOM 12715 O O . GLY C 1 412 ? -32.175 -68.303 -15.574 1.00 17.77 412 GLY C O 1
ATOM 12716 N N . ARG C 1 413 ? -31.522 -66.361 -14.619 1.00 17.46 413 ARG C N 1
ATOM 12717 C CA . ARG C 1 413 ? -32.301 -66.591 -13.418 1.00 17.15 413 ARG C CA 1
ATOM 12718 C C . ARG C 1 413 ? -33.795 -66.392 -13.662 1.00 17.05 413 ARG C C 1
ATOM 12719 O O . ARG C 1 413 ? -34.597 -67.002 -12.966 1.00 16.80 413 ARG C O 1
ATOM 12727 N N . ASP C 1 414 ? -34.174 -65.553 -14.632 1.00 17.29 414 ASP C N 1
ATOM 12728 C CA . ASP C 1 414 ? -35.587 -65.367 -14.957 1.00 17.51 414 ASP C CA 1
ATOM 12729 C C . ASP C 1 414 ? -36.289 -66.655 -15.424 1.00 17.39 414 ASP C C 1
ATOM 12730 O O . ASP C 1 414 ? -37.496 -66.754 -15.293 1.00 17.38 414 ASP C O 1
ATOM 12735 N N . ASN C 1 415 ? -35.543 -67.639 -15.929 1.00 17.30 415 ASN C N 1
ATOM 12736 C CA . ASN C 1 415 ? -36.085 -68.987 -16.144 1.00 17.14 415 ASN C CA 1
ATOM 12737 C C . ASN C 1 415 ? -36.885 -69.534 -14.952 1.00 16.77 415 ASN C C 1
ATOM 12738 O O . ASN C 1 415 ? -37.887 -70.214 -15.133 1.00 16.76 415 ASN C O 1
ATOM 12743 N N . ALA C 1 416 ? -36.381 -69.265 -13.741 1.00 16.40 416 ALA C N 1
ATOM 12744 C CA . ALA C 1 416 ? -36.975 -69.679 -12.484 1.00 16.46 416 ALA C CA 1
ATOM 12745 C C . ALA C 1 416 ? -38.072 -68.753 -11.950 1.00 16.29 416 ALA C C 1
ATOM 12746 O O . ALA C 1 416 ? -38.761 -69.101 -10.983 1.00 16.75 416 ALA C O 1
ATOM 12748 N N . ARG C 1 417 ? -38.226 -67.586 -12.568 1.00 16.24 417 ARG C N 1
ATOM 12749 C CA . ARG C 1 417 ? -39.039 -66.515 -12.008 1.00 16.05 417 ARG C CA 1
ATOM 12750 C C . ARG C 1 417 ? -40.297 -66.208 -12.802 1.00 16.28 417 ARG C C 1
ATOM 12751 O O . ARG C 1 417 ? -41.108 -65.392 -12.352 1.00 16.46 417 ARG C O 1
ATOM 12759 N N . THR C 1 418 ? -40.481 -66.837 -13.962 1.00 16.33 418 THR C N 1
ATOM 12760 C CA . THR C 1 418 ? -41.726 -66.619 -14.707 1.00 16.79 418 THR C CA 1
ATOM 12761 C C . THR C 1 418 ? -42.837 -67.131 -13.765 1.00 16.76 418 THR C C 1
ATOM 12762 O O . THR C 1 418 ? -42.620 -68.087 -13.050 1.00 17.02 418 THR C O 1
ATOM 12766 N N . PRO C 1 419 ? -43.990 -66.476 -13.739 1.00 17.24 419 PRO C N 1
ATOM 12767 C CA . PRO C 1 419 ? -44.988 -66.818 -12.717 1.00 17.29 419 PRO C CA 1
ATOM 12768 C C . PRO C 1 419 ? -45.475 -68.276 -12.717 1.00 16.89 419 PRO C C 1
ATOM 12769 O O . PRO C 1 419 ? -45.558 -68.914 -13.777 1.00 17.25 419 PRO C O 1
ATOM 12773 N N . TYR C 1 420 ? -45.755 -68.789 -11.522 1.00 16.55 420 TYR C N 1
ATOM 12774 C CA . TYR C 1 420 ? -46.217 -70.164 -11.341 1.00 16.36 420 TYR C CA 1
ATOM 12775 C C . TYR C 1 420 ? -47.469 -70.418 -12.191 1.00 16.54 420 TYR C C 1
ATOM 12776 O O . TYR C 1 420 ? -48.357 -69.567 -12.291 1.00 16.63 420 TYR C O 1
ATOM 12785 N N . GLN C 1 421 ? -47.515 -71.584 -12.829 1.00 16.48 421 GLN C N 1
ATOM 12786 C CA . GLN C 1 421 ? -48.525 -71.879 -13.837 1.00 16.85 421 GLN C CA 1
ATOM 12787 C C . GLN C 1 421 ? -49.660 -72.690 -13.172 1.00 17.09 421 GLN C C 1
ATOM 12788 O O . GLN C 1 421 ? -49.574 -73.917 -13.062 1.00 16.87 421 GLN C O 1
ATOM 12794 N N . TRP C 1 422 ? -50.697 -71.994 -12.704 1.00 17.18 422 TRP C N 1
ATOM 12795 C CA . TRP C 1 422 ? -51.778 -72.623 -11.929 1.00 17.64 422 TRP C CA 1
ATOM 12796 C C . TRP C 1 422 ? -52.791 -73.385 -12.781 1.00 18.20 422 TRP C C 1
ATOM 12797 O O . TRP C 1 422 ? -53.233 -74.463 -12.403 1.00 18.40 422 TRP C O 1
ATOM 12808 N N . ASP C 1 423 ? -53.152 -72.830 -13.926 1.00 18.71 423 ASP C N 1
ATOM 12809 C CA . ASP C 1 423 ? -54.236 -73.388 -14.724 1.00 19.94 423 ASP C CA 1
ATOM 12810 C C . ASP C 1 423 ? -54.125 -72.959 -16.175 1.00 20.34 423 ASP C C 1
ATOM 12811 O O . ASP C 1 423 ? -53.150 -72.346 -16.544 1.00 20.44 423 ASP C O 1
ATOM 12816 N N A ASN C 1 424 ? -55.080 -73.294 -17.027 0.70 21.47 424 ASN C N 1
ATOM 12817 N N B ASN C 1 424 ? -55.146 -73.329 -16.953 0.30 21.13 424 ASN C N 1
ATOM 12818 C CA A ASN C 1 424 ? -54.965 -72.888 -18.442 0.70 22.01 424 ASN C CA 1
ATOM 12819 C CA B ASN C 1 424 ? -55.275 -73.037 -18.379 0.30 21.65 424 ASN C CA 1
ATOM 12820 C C A ASN C 1 424 ? -55.720 -71.582 -18.784 0.70 22.43 424 ASN C C 1
ATOM 12821 C C B ASN C 1 424 ? -55.731 -71.616 -18.755 0.30 22.13 424 ASN C C 1
ATOM 12822 O O A ASN C 1 424 ? -55.958 -71.298 -19.962 0.70 23.24 424 ASN C O 1
ATOM 12823 O O B ASN C 1 424 ? -55.749 -71.279 -19.936 0.30 22.73 424 ASN C O 1
ATOM 12832 N N . SER C 1 425 ? -56.114 -70.799 -17.773 1.00 22.15 425 SER C N 1
ATOM 12833 C CA . SER C 1 425 ? -56.730 -69.484 -18.023 1.00 22.66 425 SER C CA 1
ATOM 12834 C C . SER C 1 425 ? -55.668 -68.446 -18.400 1.00 22.70 425 SER C C 1
ATOM 12835 O O . SER C 1 425 ? -54.463 -68.748 -18.444 1.00 21.73 425 SER C O 1
ATOM 12838 N N . GLU C 1 426 ? -56.118 -67.233 -18.710 1.00 23.65 426 GLU C N 1
ATOM 12839 C CA . GLU C 1 426 ? -55.198 -66.174 -19.095 1.00 24.31 426 GLU C CA 1
ATOM 12840 C C . GLU C 1 426 ? -54.106 -66.005 -18.037 1.00 22.82 426 GLU C C 1
ATOM 12841 O O . GLU C 1 426 ? -54.381 -66.031 -16.845 1.00 22.19 426 GLU C O 1
ATOM 12847 N N . ASN C 1 427 ? -52.863 -65.868 -18.489 1.00 22.02 427 ASN C N 1
ATOM 12848 C CA . ASN C 1 427 ? -51.711 -65.799 -17.586 1.00 20.95 427 ASN C CA 1
ATOM 12849 C C . ASN C 1 427 ? -51.643 -66.976 -16.588 1.00 20.06 427 ASN C C 1
ATOM 12850 O O . ASN C 1 427 ? -51.142 -66.836 -15.475 1.00 19.44 427 ASN C O 1
ATOM 12855 N N . ALA C 1 428 ? -52.119 -68.143 -17.034 1.00 19.53 428 ALA C N 1
ATOM 12856 C CA . ALA C 1 428 ? -52.091 -69.373 -16.264 1.00 18.95 428 ALA C CA 1
ATOM 12857 C C . ALA C 1 428 ? -52.753 -69.264 -14.884 1.00 18.78 428 ALA C C 1
ATOM 12858 O O . ALA C 1 428 ? -52.403 -70.005 -13.965 1.00 18.63 428 ALA C O 1
ATOM 12860 N N . GLY C 1 429 ? -53.712 -68.360 -14.752 1.00 18.92 429 GLY C N 1
ATOM 12861 C CA . GLY C 1 429 ? -54.364 -68.108 -13.475 1.00 19.26 429 GLY C CA 1
ATOM 12862 C C . GLY C 1 429 ? -53.476 -67.517 -12.390 1.00 18.90 429 GLY C C 1
ATOM 12863 O O . GLY C 1 429 ? -53.874 -67.476 -11.234 1.00 19.67 429 GLY C O 1
ATOM 12864 N N . PHE C 1 430 ? -52.285 -67.053 -12.749 1.00 18.19 430 PHE C N 1
ATOM 12865 C CA . PHE C 1 430 ? -51.380 -66.440 -11.770 1.00 17.77 430 PHE C CA 1
ATOM 12866 C C . PHE C 1 430 ? -51.916 -65.083 -11.332 1.00 18.33 430 PHE C C 1
ATOM 12867 O O . PHE C 1 430 ? -51.829 -64.737 -10.156 1.00 18.49 430 PHE C O 1
ATOM 12875 N N . THR C 1 431 ? -52.427 -64.320 -12.292 1.00 18.90 431 THR C N 1
ATOM 12876 C CA . THR C 1 431 ? -52.961 -62.992 -12.059 1.00 19.78 431 THR C CA 1
ATOM 12877 C C . THR C 1 431 ? -54.135 -62.703 -12.988 1.00 20.82 431 THR C C 1
ATOM 12878 O O . THR C 1 431 ? -54.256 -63.303 -14.054 1.00 20.59 431 THR C O 1
ATOM 12882 N N . THR C 1 432 ? -54.995 -61.787 -12.562 1.00 21.64 432 THR C N 1
ATOM 12883 C CA . THR C 1 432 ? -56.024 -61.222 -13.422 1.00 22.79 432 THR C CA 1
ATOM 12884 C C . THR C 1 432 ? -55.532 -59.951 -14.128 1.00 23.20 432 THR C C 1
ATOM 12885 O O . THR C 1 432 ? -56.234 -59.430 -14.970 1.00 24.26 432 THR C O 1
ATOM 12889 N N . GLY C 1 433 ? -54.363 -59.425 -13.757 1.00 22.85 433 GLY C N 1
ATOM 12890 C CA . GLY C 1 433 ? -53.807 -58.221 -14.399 1.00 23.15 433 GLY C CA 1
ATOM 12891 C C . GLY C 1 433 ? -52.722 -58.597 -15.399 1.00 22.57 433 GLY C C 1
ATOM 12892 O O . GLY C 1 433 ? -52.800 -59.642 -16.032 1.00 22.18 433 GLY C O 1
ATOM 12893 N N . THR C 1 434 ? -51.710 -57.744 -15.516 1.00 22.59 434 THR C N 1
ATOM 12894 C CA . THR C 1 434 ? -50.537 -58.004 -16.345 1.00 22.31 434 THR C CA 1
ATOM 12895 C C . THR C 1 434 ? -49.353 -58.412 -15.448 1.00 21.49 434 THR C C 1
ATOM 12896 O O . THR C 1 434 ? -48.926 -57.611 -14.610 1.00 21.41 434 THR C O 1
ATOM 12900 N N . PRO C 1 435 ? -48.802 -59.636 -15.634 1.00 20.57 435 PRO C N 1
ATOM 12901 C CA . PRO C 1 435 ? -47.730 -60.046 -14.742 1.00 19.88 435 PRO C CA 1
ATOM 12902 C C . PRO C 1 435 ? -46.461 -59.189 -14.884 1.00 19.79 435 PRO C C 1
ATOM 12903 O O . PRO C 1 435 ? -46.148 -58.681 -15.962 1.00 20.04 435 PRO C O 1
ATOM 12907 N N . TRP C 1 436 ? -45.734 -59.045 -13.787 1.00 19.27 436 TRP C N 1
ATOM 12908 C CA . TRP C 1 436 ? -44.492 -58.278 -13.767 1.00 19.35 436 TRP C CA 1
ATOM 12909 C C . TRP C 1 436 ? -43.436 -58.868 -14.729 1.00 19.12 436 TRP C C 1
ATOM 12910 O O . TRP C 1 436 ? -42.562 -58.153 -15.228 1.00 19.33 436 TRP C O 1
ATOM 12921 N N . LEU C 1 437 ? -43.520 -60.180 -14.928 1.00 18.57 437 LEU C N 1
ATOM 12922 C CA . LEU C 1 437 ? -42.683 -60.935 -15.858 1.00 18.53 437 LEU C CA 1
ATOM 12923 C C . LEU C 1 437 ? -43.623 -61.881 -16.589 1.00 18.68 437 LEU C C 1
ATOM 12924 O O . LEU C 1 437 ? -44.467 -62.528 -15.962 1.00 17.92 437 LEU C O 1
ATOM 12929 N N . LYS C 1 438 ? -43.484 -61.959 -17.906 1.00 19.33 438 LYS C N 1
ATOM 12930 C CA . LYS C 1 438 ? -44.402 -62.780 -18.702 1.00 19.85 438 LYS C CA 1
ATOM 12931 C C . LYS C 1 438 ? -44.443 -64.238 -18.273 1.00 19.11 438 LYS C C 1
ATOM 12932 O O . LYS C 1 438 ? -43.423 -64.841 -17.926 1.00 18.69 438 LYS C O 1
ATOM 12938 N N . VAL C 1 439 ? -45.642 -64.803 -18.329 1.00 19.25 439 VAL C N 1
ATOM 12939 C CA . VAL C 1 439 ? -45.850 -66.221 -18.054 1.00 18.79 439 VAL C CA 1
ATOM 12940 C C . VAL C 1 439 ? -45.304 -66.995 -19.246 1.00 18.58 439 VAL C C 1
ATOM 12941 O O . VAL C 1 439 ? -45.471 -66.583 -20.394 1.00 19.29 439 VAL C O 1
ATOM 12945 N N . ASN C 1 440 ? -44.617 -68.096 -18.983 1.00 18.05 440 ASN C N 1
ATOM 12946 C CA . ASN C 1 440 ? -44.199 -68.991 -20.064 1.00 18.22 440 ASN C CA 1
ATOM 12947 C C . ASN C 1 440 ? -45.442 -69.478 -20.853 1.00 18.49 440 ASN C C 1
ATOM 12948 O O . ASN C 1 440 ? -46.338 -70.085 -20.267 1.00 18.48 440 ASN C O 1
ATOM 12953 N N . PRO C 1 441 ? -45.504 -69.213 -22.172 1.00 18.91 441 PRO C N 1
ATOM 12954 C CA . PRO C 1 441 ? -46.684 -69.616 -22.989 1.00 19.47 441 PRO C CA 1
ATOM 12955 C C . PRO C 1 441 ? -46.996 -71.107 -22.974 1.00 19.21 441 PRO C C 1
ATOM 12956 O O . PRO C 1 441 ? -48.092 -71.478 -23.332 1.00 19.41 441 PRO C O 1
ATOM 12960 N N . ARG C 1 442 ? -46.045 -71.939 -22.551 1.00 18.94 442 ARG C N 1
ATOM 12961 C CA . ARG C 1 442 ? -46.282 -73.373 -22.354 1.00 19.10 442 ARG C CA 1
ATOM 12962 C C . ARG C 1 442 ? -47.225 -73.733 -21.194 1.00 18.57 442 ARG C C 1
ATOM 12963 O O . ARG C 1 442 ? -47.488 -74.927 -20.968 1.00 18.53 442 ARG C O 1
ATOM 12971 N N . TYR C 1 443 ? -47.721 -72.736 -20.463 1.00 18.24 443 TYR C N 1
ATOM 12972 C CA . TYR C 1 443 ? -48.739 -72.971 -19.432 1.00 18.13 443 TYR C CA 1
ATOM 12973 C C . TYR C 1 443 ? -49.974 -73.692 -19.975 1.00 18.66 443 TYR C C 1
ATOM 12974 O O . TYR C 1 443 ? -50.671 -74.332 -19.215 1.00 18.80 443 TYR C O 1
ATOM 12983 N N . THR C 1 444 ? -50.276 -73.571 -21.270 1.00 19.42 444 THR C N 1
ATOM 12984 C CA . THR C 1 444 ? -51.377 -74.344 -21.844 1.00 20.39 444 THR C CA 1
ATOM 12985 C C . THR C 1 444 ? -51.191 -75.859 -21.674 1.00 20.82 444 THR C C 1
ATOM 12986 O O . THR C 1 444 ? -52.173 -76.572 -21.496 1.00 20.91 444 THR C O 1
ATOM 12990 N N . GLU C 1 445 ? -49.945 -76.325 -21.731 1.00 20.77 445 GLU C N 1
ATOM 12991 C CA . GLU C 1 445 ? -49.605 -77.736 -21.490 1.00 21.48 445 GLU C CA 1
ATOM 12992 C C . GLU C 1 445 ? -49.275 -78.026 -20.029 1.00 20.57 445 GLU C C 1
ATOM 12993 O O . GLU C 1 445 ? -49.677 -79.067 -19.486 1.00 20.90 445 GLU C O 1
ATOM 12999 N N . ILE C 1 446 ? -48.515 -77.110 -19.424 1.00 19.09 446 ILE C N 1
ATOM 13000 C CA . ILE C 1 446 ? -47.846 -77.329 -18.153 1.00 18.45 446 ILE C CA 1
ATOM 13001 C C . ILE C 1 446 ? -48.501 -76.432 -17.114 1.00 17.79 446 ILE C C 1
ATOM 13002 O O . ILE C 1 446 ? -48.229 -75.233 -17.056 1.00 17.53 446 ILE C O 1
ATOM 13007 N N . ASN C 1 447 ? -49.374 -77.008 -16.305 1.00 17.52 447 ASN C N 1
ATOM 13008 C CA . ASN C 1 447 ? -49.994 -76.239 -15.248 1.00 17.26 447 ASN C CA 1
ATOM 13009 C C . ASN C 1 447 ? -50.500 -77.123 -14.123 1.00 17.35 447 ASN C C 1
ATOM 13010 O O . ASN C 1 447 ? -50.677 -78.339 -14.294 1.00 17.24 447 ASN C O 1
ATOM 13015 N N . ASN C 1 448 ? -50.709 -76.496 -12.975 1.00 17.34 448 ASN C N 1
ATOM 13016 C CA . ASN C 1 448 ? -51.075 -77.211 -11.760 1.00 17.97 448 ASN C CA 1
ATOM 13017 C C . ASN C 1 448 ? -52.413 -77.965 -11.903 1.00 18.43 448 ASN C C 1
ATOM 13018 O O . ASN C 1 448 ? -52.517 -79.117 -11.478 1.00 18.56 448 ASN C O 1
ATOM 13023 N N . GLU C 1 449 ? -53.409 -77.318 -12.488 1.00 19.09 449 GLU C N 1
ATOM 13024 C CA . GLU C 1 449 ? -54.717 -77.951 -12.711 1.00 20.46 449 GLU C CA 1
ATOM 13025 C C . GLU C 1 449 ? -54.565 -79.219 -13.542 1.00 20.53 449 GLU C C 1
ATOM 13026 O O . GLU C 1 449 ? -55.050 -80.278 -13.151 1.00 20.30 449 GLU C O 1
ATOM 13032 N N . GLU C 1 450 ? -53.857 -79.126 -14.663 1.00 20.58 450 GLU C N 1
ATOM 13033 C CA . GLU C 1 450 ? -53.650 -80.305 -15.506 1.00 21.38 450 GLU C CA 1
ATOM 13034 C C . GLU C 1 450 ? -52.841 -81.398 -14.815 1.00 20.67 450 GLU C C 1
ATOM 13035 O O . GLU C 1 450 ? -53.133 -82.579 -15.010 1.00 20.50 450 GLU C O 1
ATOM 13041 N N . ALA C 1 451 ? -51.859 -81.010 -13.995 1.00 19.54 451 ALA C N 1
ATOM 13042 C CA . ALA C 1 451 ? -51.080 -81.968 -13.220 1.00 19.42 451 ALA C CA 1
ATOM 13043 C C . ALA C 1 451 ? -51.948 -82.730 -12.208 1.00 19.57 451 ALA C C 1
ATOM 13044 O O . ALA C 1 451 ? -51.836 -83.947 -12.081 1.00 19.77 451 ALA C O 1
ATOM 13046 N N . LEU C 1 452 ? -52.811 -82.018 -11.495 1.00 19.71 452 LEU C N 1
ATOM 13047 C CA . LEU C 1 452 ? -53.689 -82.671 -10.536 1.00 20.08 452 LEU C CA 1
ATOM 13048 C C . LEU C 1 452 ? -54.740 -83.570 -11.215 1.00 20.17 452 LEU C C 1
ATOM 13049 O O . LEU C 1 452 ? -55.138 -84.579 -10.660 1.00 20.29 452 LEU C O 1
ATOM 13054 N N . LYS C 1 453 ? -55.183 -83.204 -12.406 1.00 20.07 453 LYS C N 1
ATOM 13055 C CA . LYS C 1 453 ? -56.145 -84.037 -13.128 1.00 20.65 453 LYS C CA 1
ATOM 13056 C C . LYS C 1 453 ? -55.515 -85.300 -13.708 1.00 20.55 453 LYS C C 1
ATOM 13057 O O . LYS C 1 453 ? -56.212 -86.260 -13.961 1.00 20.73 453 LYS C O 1
ATOM 13063 N N . ASN C 1 454 ? -54.206 -85.279 -13.962 1.00 19.94 454 ASN C N 1
ATOM 13064 C CA . ASN C 1 454 ? -53.538 -86.372 -14.629 1.00 20.32 454 ASN C CA 1
ATOM 13065 C C . ASN C 1 454 ? -52.856 -87.280 -13.595 1.00 20.26 454 ASN C C 1
ATOM 13066 O O . ASN C 1 454 ? -51.884 -86.876 -12.972 1.00 19.41 454 ASN C O 1
ATOM 13071 N N . PRO C 1 455 ? -53.342 -88.524 -13.431 1.00 21.11 455 PRO C N 1
ATOM 13072 C CA . PRO C 1 455 ? -52.734 -89.370 -12.384 1.00 21.52 455 PRO C CA 1
ATOM 13073 C C . PRO C 1 455 ? -51.276 -89.746 -12.645 1.00 21.79 455 PRO C C 1
ATOM 13074 O O . PRO C 1 455 ? -50.558 -90.089 -11.701 1.00 22.16 455 PRO C O 1
ATOM 13078 N N . ASP C 1 456 ? -50.845 -89.653 -13.901 1.00 21.92 456 ASP C N 1
ATOM 13079 C CA A ASP C 1 456 ? -49.463 -89.940 -14.291 0.70 22.41 456 ASP C CA 1
ATOM 13080 C CA B ASP C 1 456 ? -49.449 -89.944 -14.249 0.30 22.00 456 ASP C CA 1
ATOM 13081 C C . ASP C 1 456 ? -48.565 -88.687 -14.198 1.00 21.20 456 ASP C C 1
ATOM 13082 O O . ASP C 1 456 ? -47.426 -88.693 -14.671 1.00 21.00 456 ASP C O 1
ATOM 13091 N N . SER C 1 457 ? -49.067 -87.611 -13.595 1.00 20.39 457 SER C N 1
ATOM 13092 C CA . SER C 1 457 ? -48.326 -86.348 -13.554 1.00 19.70 457 SER C CA 1
ATOM 13093 C C . SER C 1 457 ? -47.125 -86.367 -12.630 1.00 19.33 457 SER C C 1
ATOM 13094 O O . SER C 1 457 ? -46.977 -87.232 -11.750 1.00 19.41 457 SER C O 1
ATOM 13097 N N . ILE C 1 458 ? -46.292 -85.358 -12.824 1.00 18.66 458 ILE C N 1
ATOM 13098 C CA . ILE C 1 458 ? -45.107 -85.143 -12.003 1.00 18.41 458 ILE C CA 1
ATOM 13099 C C . ILE C 1 458 ? -45.530 -84.872 -10.559 1.00 18.08 458 ILE C C 1
ATOM 13100 O O . ILE C 1 458 ? -44.830 -85.289 -9.622 1.00 18.52 458 ILE C O 1
ATOM 13105 N N . PHE C 1 459 ? -46.662 -84.182 -10.378 1.00 17.45 459 PHE C N 1
ATOM 13106 C CA . PHE C 1 459 ? -47.166 -83.854 -9.044 1.00 17.09 459 PHE C CA 1
ATOM 13107 C C . PHE C 1 459 ? -47.334 -85.101 -8.189 1.00 17.35 459 PHE C C 1
ATOM 13108 O O . PHE C 1 459 ? -46.803 -85.184 -7.102 1.00 17.15 459 PHE C O 1
ATOM 13116 N N . TYR C 1 460 ? -48.079 -86.084 -8.686 1.00 17.55 460 TYR C N 1
ATOM 13117 C CA . TYR C 1 460 ? -48.303 -87.311 -7.902 1.00 18.03 460 TYR C CA 1
ATOM 13118 C C . TYR C 1 460 ? -47.005 -88.064 -7.565 1.00 18.25 460 TYR C C 1
ATOM 13119 O O . TYR C 1 460 ? -46.871 -88.647 -6.482 1.00 18.68 460 TYR C O 1
ATOM 13128 N N . TYR C 1 461 ? -46.039 -87.999 -8.480 1.00 18.33 461 TYR C N 1
ATOM 13129 C CA . TYR C 1 461 ? -44.740 -88.618 -8.268 1.00 18.66 461 TYR C CA 1
ATOM 13130 C C . TYR C 1 461 ? -43.993 -87.914 -7.124 1.00 18.44 461 TYR C C 1
ATOM 13131 O O . TYR C 1 461 ? -43.470 -88.562 -6.225 1.00 18.85 461 TYR C O 1
ATOM 13140 N N . TYR C 1 462 ? -43.962 -86.591 -7.151 1.00 18.28 462 TYR C N 1
ATOM 13141 C CA . TYR C 1 462 ? -43.377 -85.809 -6.037 1.00 18.19 462 TYR C CA 1
ATOM 13142 C C . TYR C 1 462 ? -44.087 -86.066 -4.711 1.00 18.59 462 TYR C C 1
ATOM 13143 O O . TYR C 1 462 ? -43.437 -86.301 -3.703 1.00 18.66 462 TYR C O 1
ATOM 13152 N N . GLN C 1 463 ? -45.418 -86.061 -4.731 1.00 18.76 463 GLN C N 1
ATOM 13153 C CA . GLN C 1 463 ? -46.215 -86.408 -3.533 1.00 19.20 463 GLN C CA 1
ATOM 13154 C C . GLN C 1 463 ? -45.794 -87.786 -2.953 1.00 20.22 463 GLN C C 1
ATOM 13155 O O . GLN C 1 463 ? -45.601 -87.955 -1.729 1.00 20.51 463 GLN C O 1
ATOM 13161 N N . ASN C 1 464 ? -45.596 -88.752 -3.838 1.00 20.68 464 ASN C N 1
ATOM 13162 C CA . ASN C 1 464 ? -45.194 -90.081 -3.416 1.00 21.70 464 ASN C CA 1
ATOM 13163 C C . ASN C 1 464 ? -43.753 -90.134 -2.877 1.00 21.83 464 ASN C C 1
ATOM 13164 O O . ASN C 1 464 ? -43.495 -90.836 -1.900 1.00 22.51 464 ASN C O 1
ATOM 13169 N N . LEU C 1 465 ? -42.842 -89.375 -3.476 1.00 21.44 465 LEU C N 1
ATOM 13170 C CA . LEU C 1 465 ? -41.445 -89.293 -2.986 1.00 21.93 465 LEU C CA 1
ATOM 13171 C C . LEU C 1 465 ? -41.361 -88.696 -1.596 1.00 22.31 465 LEU C C 1
ATOM 13172 O O . LEU C 1 465 ? -40.574 -89.158 -0.743 1.00 22.95 465 LEU C O 1
ATOM 13177 N N . ILE C 1 466 ? -42.180 -87.670 -1.373 1.00 22.13 466 ILE C N 1
ATOM 13178 C CA . ILE C 1 466 ? -42.257 -87.013 -0.077 1.00 22.48 466 ILE C CA 1
ATOM 13179 C C . ILE C 1 466 ? -42.782 -87.996 0.979 1.00 23.58 466 ILE C C 1
ATOM 13180 O O . ILE C 1 466 ? -42.250 -88.053 2.098 1.00 23.89 466 ILE C O 1
ATOM 13185 N N . LYS C 1 467 ? -43.811 -88.763 0.612 1.00 26.85 467 LYS C N 1
ATOM 13186 C CA . LYS C 1 467 ? -44.356 -89.816 1.474 1.00 28.36 467 LYS C CA 1
ATOM 13187 C C . LYS C 1 467 ? -43.306 -90.873 1.824 1.00 27.93 467 LYS C C 1
ATOM 13188 O O . LYS C 1 467 ? -43.213 -91.294 2.974 1.00 28.51 467 LYS C O 1
ATOM 13194 N N . LEU C 1 468 ? -42.519 -91.293 0.836 1.00 27.16 468 LEU C N 1
ATOM 13195 C CA . LEU C 1 468 ? -41.476 -92.288 1.062 1.00 27.30 468 LEU C CA 1
ATOM 13196 C C . LEU C 1 468 ? -40.474 -91.831 2.104 1.00 27.29 468 LEU C C 1
ATOM 13197 O O . LEU C 1 468 ? -40.012 -92.638 2.906 1.00 27.75 468 LEU C O 1
ATOM 13202 N N . ARG C 1 469 ? -40.153 -90.543 2.113 1.00 27.00 469 ARG C N 1
ATOM 13203 C CA . ARG C 1 469 ? -39.224 -90.021 3.105 1.00 27.22 469 ARG C CA 1
ATOM 13204 C C . ARG C 1 469 ? -39.756 -90.184 4.525 1.00 28.81 469 ARG C C 1
ATOM 13205 O O . ARG C 1 469 ? -38.969 -90.373 5.440 1.00 29.36 469 ARG C O 1
ATOM 13213 N N . LYS C 1 470 ? -41.073 -90.134 4.710 1.00 30.16 470 LYS C N 1
ATOM 13214 C CA . LYS C 1 470 ? -41.685 -90.389 6.018 1.00 32.06 470 LYS C CA 1
ATOM 13215 C C . LYS C 1 470 ? -41.685 -91.855 6.431 1.00 32.68 470 LYS C C 1
ATOM 13216 O O . LYS C 1 470 ? -41.549 -92.155 7.608 1.00 34.07 470 LYS C O 1
ATOM 13222 N N . THR C 1 471 ? -41.878 -92.757 5.476 1.00 32.30 471 THR C N 1
ATOM 13223 C CA . THR C 1 471 ? -42.101 -94.175 5.772 1.00 33.31 471 THR C CA 1
ATOM 13224 C C . THR C 1 471 ? -40.875 -95.077 5.615 1.00 32.85 471 THR C C 1
ATOM 13225 O O . THR C 1 471 ? -40.896 -96.210 6.099 1.00 34.06 471 THR C O 1
ATOM 13229 N N . THR C 1 472 ? -39.835 -94.600 4.927 1.00 31.25 472 THR C N 1
ATOM 13230 C CA . THR C 1 472 ? -38.684 -95.432 4.558 1.00 31.05 472 THR C CA 1
ATOM 13231 C C . THR C 1 472 ? -37.451 -94.913 5.289 1.00 30.97 472 THR C C 1
ATOM 13232 O O . THR C 1 472 ? -36.791 -94.003 4.807 1.00 29.37 472 THR C O 1
ATOM 13236 N N . GLU C 1 473 ? -37.157 -95.504 6.452 1.00 32.45 473 GLU C N 1
ATOM 13237 C CA . GLU C 1 473 ? -36.134 -94.990 7.372 1.00 33.15 473 GLU C CA 1
ATOM 13238 C C . GLU C 1 473 ? -34.760 -94.862 6.727 1.00 31.34 473 GLU C C 1
ATOM 13239 O O . GLU C 1 473 ? -34.070 -93.872 6.958 1.00 30.83 473 GLU C O 1
ATOM 13245 N N . ILE C 1 474 ? -34.362 -95.843 5.916 1.00 30.55 474 ILE C N 1
ATOM 13246 C CA . ILE C 1 474 ? -33.034 -95.817 5.281 1.00 29.81 474 ILE C CA 1
ATOM 13247 C C . ILE C 1 474 ? -32.763 -94.561 4.436 1.00 28.06 474 ILE C C 1
ATOM 13248 O O . ILE C 1 474 ? -31.617 -94.144 4.315 1.00 28.34 474 ILE C O 1
ATOM 13253 N N . ILE C 1 475 ? -33.800 -93.944 3.876 1.00 27.24 475 ILE C N 1
ATOM 13254 C CA . ILE C 1 475 ? -33.618 -92.705 3.118 1.00 25.82 475 ILE C CA 1
ATOM 13255 C C . ILE C 1 475 ? -32.937 -91.623 3.985 1.00 25.94 475 ILE C C 1
ATOM 13256 O O . ILE C 1 475 ? -32.160 -90.825 3.470 1.00 24.81 475 ILE C O 1
ATOM 13261 N N . THR C 1 476 ? -33.223 -91.619 5.287 1.00 26.89 476 THR C N 1
ATOM 13262 C CA . THR C 1 476 ? -32.570 -90.717 6.223 1.00 27.48 476 THR C CA 1
ATOM 13263 C C . THR C 1 476 ? -31.307 -91.342 6.805 1.00 28.19 476 THR C C 1
ATOM 13264 O O . THR C 1 476 ? -30.266 -90.695 6.847 1.00 28.55 476 THR C O 1
ATOM 13268 N N . THR C 1 477 ? -31.393 -92.591 7.238 1.00 28.88 477 THR C N 1
ATOM 13269 C CA . THR C 1 477 ? -30.326 -93.178 8.039 1.00 29.87 477 THR C CA 1
ATOM 13270 C C . THR C 1 477 ? -29.189 -93.819 7.242 1.00 29.46 477 THR C C 1
ATOM 13271 O O . THR C 1 477 ? -28.133 -94.087 7.812 1.00 30.14 477 THR C O 1
ATOM 13275 N N . GLY C 1 478 ? -29.391 -94.081 5.957 1.00 28.26 478 GLY C N 1
ATOM 13276 C CA . GLY C 1 478 ? -28.390 -94.808 5.179 1.00 28.41 478 GLY C CA 1
ATOM 13277 C C . GLY C 1 478 ? -27.167 -93.965 4.878 1.00 28.29 478 GLY C C 1
ATOM 13278 O O . GLY C 1 478 ? -27.275 -92.746 4.715 1.00 27.85 478 GLY C O 1
ATOM 13279 N N . ASN C 1 479 ? -26.005 -94.605 4.809 1.00 29.13 479 ASN C N 1
ATOM 13280 C CA . ASN C 1 479 ? -24.830 -94.000 4.200 1.00 29.29 479 ASN C CA 1
ATOM 13281 C C . ASN C 1 479 ? -25.012 -94.052 2.685 1.00 28.04 479 ASN C C 1
ATOM 13282 O O . ASN C 1 479 ? -26.033 -94.549 2.217 1.00 27.78 479 ASN C O 1
ATOM 13287 N N . TYR C 1 480 ? -24.064 -93.501 1.936 1.00 27.59 480 TYR C N 1
ATOM 13288 C CA . TYR C 1 480 ? -24.168 -93.358 0.483 1.00 26.62 480 TYR C CA 1
ATOM 13289 C C . TYR C 1 480 ? -22.863 -93.855 -0.152 1.00 27.95 480 TYR C C 1
ATOM 13290 O O . TYR C 1 480 ? -21.786 -93.631 0.392 1.00 28.76 480 TYR C O 1
ATOM 13299 N N . ARG C 1 481 ? -22.970 -94.493 -1.312 1.00 28.10 481 ARG C N 1
ATOM 13300 C CA . ARG C 1 481 ? -21.817 -94.899 -2.094 1.00 30.16 481 ARG C CA 1
ATOM 13301 C C . ARG C 1 481 ? -22.151 -94.840 -3.584 1.00 28.58 481 ARG C C 1
ATOM 13302 O O . ARG C 1 481 ? -23.172 -95.367 -4.001 1.00 27.70 481 ARG C O 1
ATOM 13310 N N . LEU C 1 482 ? -21.283 -94.205 -4.367 1.00 28.12 482 LEU C N 1
ATOM 13311 C CA . LEU C 1 482 ? -21.463 -94.109 -5.805 1.00 27.32 482 LEU C CA 1
ATOM 13312 C C . LEU C 1 482 ? -21.137 -95.457 -6.456 1.00 28.41 482 LEU C C 1
ATOM 13313 O O . LEU C 1 482 ? -20.158 -96.107 -6.089 1.00 29.23 482 LEU C O 1
ATOM 13318 N N . LEU C 1 483 ? -21.981 -95.876 -7.392 1.00 28.00 483 LEU C N 1
ATOM 13319 C CA . LEU C 1 483 ? -21.714 -97.036 -8.250 1.00 29.63 483 LEU C CA 1
ATOM 13320 C C . LEU C 1 483 ? -21.434 -96.530 -9.658 1.00 29.63 483 LEU C C 1
ATOM 13321 O O . LEU C 1 483 ? -21.681 -95.368 -9.949 1.00 28.81 483 LEU C O 1
ATOM 13326 N N . LEU C 1 484 ? -20.897 -97.393 -10.519 1.00 31.05 484 LEU C N 1
ATOM 13327 C CA . LEU C 1 484 ? -20.667 -97.084 -11.949 1.00 31.46 484 LEU C CA 1
ATOM 13328 C C . LEU C 1 484 ? -20.195 -95.641 -12.175 1.00 30.93 484 LEU C C 1
ATOM 13329 O O . LEU C 1 484 ? -20.852 -94.864 -12.896 1.00 29.10 484 LEU C O 1
ATOM 13334 N N . PRO C 1 485 ? -19.068 -95.270 -11.538 1.00 31.58 485 PRO C N 1
ATOM 13335 C CA . PRO C 1 485 ? -18.659 -93.868 -11.507 1.00 31.28 485 PRO C CA 1
ATOM 13336 C C . PRO C 1 485 ? -18.411 -93.241 -12.879 1.00 31.81 485 PRO C C 1
ATOM 13337 O O . PRO C 1 485 ? -18.715 -92.064 -13.072 1.00 31.33 485 PRO C O 1
ATOM 13341 N N . LYS C 1 486 ? -17.902 -94.028 -13.825 1.00 32.91 486 LYS C N 1
ATOM 13342 C CA . LYS C 1 486 ? -17.525 -93.520 -15.144 1.00 33.84 486 LYS C CA 1
ATOM 13343 C C . LYS C 1 486 ? -18.607 -93.591 -16.211 1.00 32.43 486 LYS C C 1
ATOM 13344 O O . LYS C 1 486 ? -18.445 -93.018 -17.294 1.00 32.15 486 LYS C O 1
ATOM 13350 N N . ASP C 1 487 ? -19.713 -94.268 -15.912 1.00 31.20 487 ASP C N 1
ATOM 13351 C CA . ASP C 1 487 ? -20.789 -94.410 -16.884 1.00 30.43 487 ASP C CA 1
ATOM 13352 C C . ASP C 1 487 ? -21.285 -93.028 -17.297 1.00 29.56 487 ASP C C 1
ATOM 13353 O O . ASP C 1 487 ? -21.609 -92.199 -16.445 1.00 28.94 487 ASP C O 1
ATOM 13358 N N . GLU C 1 488 ? -21.331 -92.784 -18.601 1.00 29.84 488 GLU C N 1
ATOM 13359 C CA . GLU C 1 488 ? -21.753 -91.488 -19.141 1.00 29.44 488 GLU C CA 1
ATOM 13360 C C . GLU C 1 488 ? -23.275 -91.287 -19.228 1.00 27.99 488 GLU C C 1
ATOM 13361 O O . GLU C 1 488 ? -23.719 -90.188 -19.533 1.00 27.54 488 GLU C O 1
ATOM 13367 N N . ALA C 1 489 ? -24.058 -92.337 -18.965 1.00 27.35 489 ALA C N 1
ATOM 13368 C CA . ALA C 1 489 ? -25.535 -92.294 -19.065 1.00 26.61 489 ALA C CA 1
ATOM 13369 C C . ALA C 1 489 ? -26.278 -92.579 -17.764 1.00 25.53 489 ALA C C 1
ATOM 13370 O O . ALA C 1 489 ? -27.334 -91.991 -17.522 1.00 24.80 489 ALA C O 1
ATOM 13372 N N . ILE C 1 490 ? -25.760 -93.498 -16.953 1.00 25.71 490 ILE C N 1
ATOM 13373 C CA . ILE C 1 490 ? -26.434 -93.961 -15.741 1.00 25.27 490 ILE C CA 1
ATOM 13374 C C . ILE C 1 490 ? -25.812 -93.335 -14.506 1.00 24.84 490 ILE C C 1
ATOM 13375 O O . ILE C 1 490 ? -24.588 -93.347 -14.337 1.00 25.25 490 ILE C O 1
ATOM 13380 N N . PHE C 1 491 ? -26.679 -92.825 -13.643 1.00 24.27 491 PHE C N 1
ATOM 13381 C CA . PHE C 1 491 ? -26.329 -92.364 -12.320 1.00 23.78 491 PHE C CA 1
ATOM 13382 C C . PHE C 1 491 ? -26.870 -93.449 -11.387 1.00 23.95 491 PHE C C 1
ATOM 13383 O O . PHE C 1 491 ? -28.075 -93.534 -11.135 1.00 23.88 491 PHE C O 1
ATOM 13391 N N . ALA C 1 492 ? -25.962 -94.273 -10.893 1.00 24.87 492 ALA C N 1
ATOM 13392 C CA . ALA C 1 492 ? -26.280 -95.373 -9.993 1.00 25.23 492 ALA C CA 1
ATOM 13393 C C . ALA C 1 492 ? -25.566 -95.157 -8.673 1.00 25.13 492 ALA C C 1
ATOM 13394 O O . ALA C 1 492 ? -24.387 -94.803 -8.656 1.00 25.96 492 ALA C O 1
ATOM 13396 N N . TYR C 1 493 ? -26.283 -95.387 -7.579 1.00 24.51 493 TYR C N 1
ATOM 13397 C CA . TYR C 1 493 ? -25.694 -95.358 -6.263 1.00 25.11 493 TYR C CA 1
ATOM 13398 C C . TYR C 1 493 ? -26.497 -96.204 -5.299 1.00 25.60 493 TYR C C 1
ATOM 13399 O O . TYR C 1 493 ? -27.619 -96.613 -5.600 1.00 25.40 493 TYR C O 1
ATOM 13408 N N . GLU C 1 494 ? -25.905 -96.466 -4.144 1.00 26.96 494 GLU C N 1
ATOM 13409 C CA . GLU C 1 494 ? -26.590 -97.189 -3.101 1.00 28.03 494 GLU C CA 1
ATOM 13410 C C . GLU C 1 494 ? -26.676 -96.389 -1.812 1.00 27.21 494 GLU C C 1
ATOM 13411 O O . GLU C 1 494 ? -25.816 -95.567 -1.521 1.00 26.66 494 GLU C O 1
ATOM 13417 N N . ARG C 1 495 ? -27.762 -96.624 -1.081 1.00 26.42 495 ARG C N 1
ATOM 13418 C CA . ARG C 1 495 ? -27.883 -96.217 0.302 1.00 26.61 495 ARG C CA 1
ATOM 13419 C C . ARG C 1 495 ? -27.743 -97.479 1.124 1.00 28.15 495 ARG C C 1
ATOM 13420 O O . ARG C 1 495 ? -28.252 -98.515 0.720 1.00 28.43 495 ARG C O 1
ATOM 13428 N N . TYR C 1 496 ? -27.034 -97.426 2.250 1.00 29.31 496 TYR C N 1
ATOM 13429 C CA . TYR C 1 496 ? -26.810 -98.656 3.014 1.00 31.36 496 TYR C CA 1
ATOM 13430 C C . TYR C 1 496 ? -26.729 -98.434 4.521 1.00 33.02 496 TYR C C 1
ATOM 13431 O O . TYR C 1 496 ? -26.165 -97.442 4.996 1.00 32.50 496 TYR C O 1
ATOM 13440 N N . THR C 1 497 ? -27.346 -99.355 5.252 1.00 35.25 497 THR C N 1
ATOM 13441 C CA . THR C 1 497 ? -27.078 -99.581 6.669 1.00 37.73 497 THR C CA 1
ATOM 13442 C C . THR C 1 497 ? -26.537 -101.012 6.730 1.00 40.85 497 THR C C 1
ATOM 13443 O O . THR C 1 497 ? -26.305 -101.615 5.677 1.00 40.98 497 THR C O 1
ATOM 13447 N N . GLU C 1 498 ? -26.327 -101.552 7.932 1.00 44.10 498 GLU C N 1
ATOM 13448 C CA . GLU C 1 498 ? -25.777 -102.916 8.070 1.00 47.37 498 GLU C CA 1
ATOM 13449 C C . GLU C 1 498 ? -26.625 -104.041 7.483 1.00 47.78 498 GLU C C 1
ATOM 13450 O O . GLU C 1 498 ? -26.071 -104.984 6.916 1.00 48.73 498 GLU C O 1
ATOM 13456 N N . ASN C 1 499 ? -27.946 -103.944 7.615 1.00 47.34 499 ASN C N 1
ATOM 13457 C CA . ASN C 1 499 ? -28.853 -105.011 7.157 1.00 48.25 499 ASN C CA 1
ATOM 13458 C C . ASN C 1 499 ? -29.867 -104.577 6.096 1.00 45.95 499 ASN C C 1
ATOM 13459 O O . ASN C 1 499 ? -30.895 -105.243 5.905 1.00 45.86 499 ASN C O 1
ATOM 13464 N N . GLU C 1 500 ? -29.557 -103.490 5.384 1.00 43.47 500 GLU C N 1
ATOM 13465 C CA . GLU C 1 500 ? -30.467 -102.932 4.383 1.00 41.60 500 GLU C CA 1
ATOM 13466 C C . GLU C 1 500 ? -29.729 -102.109 3.326 1.00 38.95 500 GLU C C 1
ATOM 13467 O O . GLU C 1 500 ? -28.734 -101.453 3.620 1.00 38.04 500 GLU C O 1
ATOM 13473 N N . LYS C 1 501 ? -30.240 -102.149 2.102 1.00 37.43 501 LYS C N 1
ATOM 13474 C CA . LYS C 1 501 ? -29.699 -101.370 0.992 1.00 35.60 501 LYS C CA 1
ATOM 13475 C C . LYS C 1 501 ? -30.808 -100.831 0.111 1.00 33.45 501 LYS C C 1
ATOM 13476 O O . LYS C 1 501 ? -31.825 -101.497 -0.059 1.00 33.92 501 LYS C O 1
ATOM 13482 N N . LEU C 1 502 ? -30.606 -99.632 -0.436 1.00 31.19 502 LEU C N 1
ATOM 13483 C CA . LEU C 1 502 ? -31.323 -99.177 -1.641 1.00 29.75 502 LEU C CA 1
ATOM 13484 C C . LEU C 1 502 ? -30.324 -99.090 -2.790 1.00 29.22 502 LEU C C 1
ATOM 13485 O O . LEU C 1 502 ? -29.200 -98.623 -2.596 1.00 29.10 502 LEU C O 1
ATOM 13490 N N . VAL C 1 503 ? -30.731 -99.553 -3.971 1.00 28.82 503 VAL C N 1
ATOM 13491 C CA . VAL C 1 503 ? -29.951 -99.362 -5.197 1.00 28.35 503 VAL C CA 1
ATOM 13492 C C . VAL C 1 503 ? -30.757 -98.458 -6.116 1.00 27.04 503 VAL C C 1
ATOM 13493 O O . VAL C 1 503 ? -31.859 -98.821 -6.553 1.00 27.67 503 VAL C O 1
ATOM 13497 N N . VAL C 1 504 ? -30.212 -97.279 -6.386 1.00 25.83 504 VAL C N 1
ATOM 13498 C CA . VAL C 1 504 ? -30.890 -96.239 -7.154 1.00 24.73 504 VAL C CA 1
ATOM 13499 C C . VAL C 1 504 ? -30.269 -96.188 -8.539 1.00 24.65 504 VAL C C 1
ATOM 13500 O O . VAL C 1 504 ? -29.078 -96.011 -8.657 1.00 24.80 504 VAL C O 1
ATOM 13504 N N . LEU C 1 505 ? -31.084 -96.337 -9.575 1.00 24.81 505 LEU C N 1
ATOM 13505 C CA . LEU C 1 505 ? -30.609 -96.445 -10.944 1.00 25.30 505 LEU C CA 1
ATOM 13506 C C . LEU C 1 505 ? -31.364 -95.452 -11.796 1.00 24.99 505 LEU C C 1
ATOM 13507 O O . LEU C 1 505 ? -32.570 -95.604 -11.966 1.00 25.69 505 LEU C O 1
ATOM 13512 N N . CYS C 1 506 ? -30.655 -94.468 -12.347 1.00 24.83 506 CYS C N 1
ATOM 13513 C CA . CYS C 1 506 ? -31.265 -93.356 -13.085 1.00 24.83 506 CYS C CA 1
ATOM 13514 C C . CYS C 1 506 ? -30.601 -93.167 -14.432 1.00 24.78 506 CYS C C 1
ATOM 13515 O O . CYS C 1 506 ? -29.381 -92.949 -14.498 1.00 24.45 506 CYS C O 1
ATOM 13518 N N . ASN C 1 507 ? -31.397 -93.255 -15.500 1.00 24.21 507 ASN C N 1
ATOM 13519 C CA . ASN C 1 507 ? -30.899 -92.995 -16.852 1.00 24.46 507 ASN C CA 1
ATOM 13520 C C . ASN C 1 507 ? -31.017 -91.506 -17.150 1.00 23.93 507 ASN C C 1
ATOM 13521 O O . ASN C 1 507 ? -32.119 -90.958 -17.177 1.00 23.59 507 ASN C O 1
ATOM 13526 N N . PHE C 1 508 ? -29.878 -90.858 -17.388 1.00 23.87 508 PHE C N 1
ATOM 13527 C CA . PHE C 1 508 ? -29.852 -89.433 -17.739 1.00 23.96 508 PHE C CA 1
ATOM 13528 C C . PHE C 1 508 ? -29.927 -89.173 -19.246 1.00 25.05 508 PHE C C 1
ATOM 13529 O O . PHE C 1 508 ? -29.759 -88.040 -19.683 1.00 25.21 508 PHE C O 1
ATOM 13537 N N . THR C 1 509 ? -30.206 -90.204 -20.044 1.00 26.02 509 THR C N 1
ATOM 13538 C CA . THR C 1 509 ? -30.274 -90.056 -21.502 1.00 27.46 509 THR C CA 1
ATOM 13539 C C . THR C 1 509 ? -31.589 -90.571 -22.063 1.00 28.30 509 THR C C 1
ATOM 13540 O O . THR C 1 509 ? -32.329 -91.302 -21.397 1.00 27.44 509 THR C O 1
ATOM 13544 N N . GLU C 1 510 ? -31.845 -90.206 -23.311 1.00 30.58 510 GLU C N 1
ATOM 13545 C CA . GLU C 1 510 ? -32.971 -90.762 -24.044 1.00 32.78 510 GLU C CA 1
ATOM 13546 C C . GLU C 1 510 ? -32.663 -92.097 -24.761 1.00 34.14 510 GLU C C 1
ATOM 13547 O O . GLU C 1 510 ? -33.460 -92.536 -25.577 1.00 34.55 510 GLU C O 1
ATOM 13553 N N . GLU C 1 511 ? -31.533 -92.738 -24.445 1.00 34.75 511 GLU C N 1
ATOM 13554 C CA . GLU C 1 511 ? -31.146 -94.019 -25.047 1.00 36.82 511 GLU C CA 1
ATOM 13555 C C . GLU C 1 511 ? -31.295 -95.128 -24.016 1.00 35.80 511 GLU C C 1
ATOM 13556 O O . GLU C 1 511 ? -30.972 -94.940 -22.836 1.00 34.08 511 GLU C O 1
ATOM 13562 N N . GLU C 1 512 ? -31.761 -96.291 -24.467 1.00 36.46 512 GLU C N 1
ATOM 13563 C CA . GLU C 1 512 ? -31.830 -97.472 -23.611 1.00 36.18 512 GLU C CA 1
ATOM 13564 C C . GLU C 1 512 ? -30.434 -97.814 -23.096 1.00 35.40 512 GLU C C 1
ATOM 13565 O O . GLU C 1 512 ? -29.456 -97.676 -23.823 1.00 35.63 512 GLU C O 1
ATOM 13571 N N . GLN C 1 513 ? -30.349 -98.232 -21.838 1.00 34.40 513 GLN C N 1
ATOM 13572 C CA . GLN C 1 513 ? -29.078 -98.622 -21.221 1.00 34.48 513 GLN C CA 1
ATOM 13573 C C . GLN C 1 513 ? -29.258 -99.995 -20.607 1.00 35.75 513 GLN C C 1
ATOM 13574 O O . GLN C 1 513 ? -30.167 -100.191 -19.798 1.00 35.56 513 GLN C O 1
ATOM 13580 N N . VAL C 1 514 ? -28.401 -100.940 -20.986 1.00 37.20 514 VAL C N 1
ATOM 13581 C CA . VAL C 1 514 ? -28.430 -102.283 -20.427 1.00 38.73 514 VAL C CA 1
ATOM 13582 C C . VAL C 1 514 ? -27.295 -102.429 -19.423 1.00 38.91 514 VAL C C 1
ATOM 13583 O O . VAL C 1 514 ? -26.129 -102.382 -19.800 1.00 40.00 514 VAL C O 1
ATOM 13587 N N . ILE C 1 515 ? -27.646 -102.612 -18.150 1.00 38.51 515 ILE C N 1
ATOM 13588 C CA . ILE C 1 515 ? -26.676 -102.818 -17.083 1.00 38.51 515 ILE C CA 1
ATOM 13589 C C . ILE C 1 515 ? -26.082 -104.224 -17.208 1.00 41.17 515 ILE C C 1
ATOM 13590 O O . ILE C 1 515 ? -26.813 -105.211 -17.246 1.00 41.74 515 ILE C O 1
ATOM 13595 N N . SER C 1 516 ? -24.755 -104.298 -17.283 1.00 42.13 516 SER C N 1
ATOM 13596 C CA . SER C 1 516 ? -24.040 -105.570 -17.333 1.00 44.72 516 SER C CA 1
ATOM 13597 C C . SER C 1 516 ? -23.219 -105.845 -16.062 1.00 45.65 516 SER C C 1
ATOM 13598 O O . SER C 1 516 ? -22.728 -106.955 -15.893 1.00 47.70 516 SER C O 1
ATOM 13601 N N . ASP C 1 517 ? -23.086 -104.855 -15.173 1.00 44.66 517 ASP C N 1
ATOM 13602 C CA . ASP C 1 517 ? -22.353 -105.018 -13.910 1.00 45.74 517 ASP C CA 1
ATOM 13603 C C . ASP C 1 517 ? -23.005 -106.106 -13.062 1.00 46.73 517 ASP C C 1
ATOM 13604 O O . ASP C 1 517 ? -24.118 -105.930 -12.578 1.00 45.06 517 ASP C O 1
ATOM 13609 N N . GLU C 1 518 ? -22.305 -107.220 -12.880 1.00 48.99 518 GLU C N 1
ATOM 13610 C CA . GLU C 1 518 ? -22.893 -108.401 -12.242 1.00 51.12 518 GLU C CA 1
ATOM 13611 C C . GLU C 1 518 ? -23.215 -108.218 -10.752 1.00 50.02 518 GLU C C 1
ATOM 13612 O O . GLU C 1 518 ? -24.171 -108.824 -10.254 1.00 50.15 518 GLU C O 1
ATOM 13618 N N . THR C 1 519 ? -22.454 -107.372 -10.054 1.00 48.49 519 THR C N 1
ATOM 13619 C CA . THR C 1 519 ? -22.738 -107.072 -8.643 1.00 47.65 519 THR C CA 1
ATOM 13620 C C . THR C 1 519 ? -24.125 -106.433 -8.498 1.00 45.34 519 THR C C 1
ATOM 13621 O O . THR C 1 519 ? -24.929 -106.869 -7.675 1.00 45.66 519 THR C O 1
ATOM 13625 N N . ILE C 1 520 ? -24.402 -105.428 -9.326 1.00 43.21 520 ILE C N 1
ATOM 13626 C CA . ILE C 1 520 ? -25.700 -104.756 -9.328 1.00 41.27 520 ILE C CA 1
ATOM 13627 C C . ILE C 1 520 ? -26.831 -105.713 -9.731 1.00 41.30 520 ILE C C 1
ATOM 13628 O O . ILE C 1 520 ? -27.868 -105.726 -9.081 1.00 39.93 520 ILE C O 1
ATOM 13633 N N . LEU C 1 521 ? -26.620 -106.515 -10.774 1.00 42.26 521 LEU C N 1
ATOM 13634 C CA . LEU C 1 521 ? -27.671 -107.411 -11.265 1.00 43.50 521 LEU C CA 1
ATOM 13635 C C . LEU C 1 521 ? -28.061 -108.475 -10.246 1.00 45.80 521 LEU C C 1
ATOM 13636 O O . LEU C 1 521 ? -29.221 -108.861 -10.184 1.00 46.11 521 LEU C O 1
ATOM 13641 N N . ASN C 1 522 ? -27.101 -108.947 -9.453 1.00 47.91 522 ASN C N 1
ATOM 13642 C CA . ASN C 1 522 ? -27.406 -109.909 -8.385 1.00 50.65 522 ASN C CA 1
ATOM 13643 C C . ASN C 1 522 ? -28.081 -109.288 -7.166 1.00 50.28 522 ASN C C 1
ATOM 13644 O O . ASN C 1 522 ? -28.872 -109.961 -6.500 1.00 51.44 522 ASN C O 1
ATOM 13649 N N . GLU C 1 523 ? -27.763 -108.023 -6.874 1.00 50.24 523 GLU C N 1
ATOM 13650 C CA . GLU C 1 523 ? -28.407 -107.290 -5.776 1.00 49.56 523 GLU C CA 1
ATOM 13651 C C . GLU C 1 523 ? -29.878 -107.036 -6.070 1.00 47.33 523 GLU C C 1
ATOM 13652 O O . GLU C 1 523 ? -30.738 -107.271 -5.217 1.00 47.21 523 GLU C O 1
ATOM 13658 N N . ILE C 1 524 ? -30.161 -106.544 -7.272 1.00 45.34 524 ILE C N 1
ATOM 13659 C CA . ILE C 1 524 ? -31.529 -106.179 -7.634 1.00 43.74 524 ILE C CA 1
ATOM 13660 C C . ILE C 1 524 ? -32.452 -107.395 -7.776 1.00 45.22 524 ILE C C 1
ATOM 13661 O O . ILE C 1 524 ? -33.657 -107.275 -7.541 1.00 44.26 524 ILE C O 1
ATOM 13666 N N . GLN C 1 525 ? -31.893 -108.558 -8.119 1.00 47.53 525 GLN C N 1
ATOM 13667 C CA . GLN C 1 525 ? -32.644 -109.822 -8.071 1.00 49.69 525 GLN C CA 1
ATOM 13668 C C . GLN C 1 525 ? -33.183 -110.175 -6.684 1.00 49.82 525 GLN C C 1
ATOM 13669 O O . GLN C 1 525 ? -34.233 -110.814 -6.586 1.00 50.83 525 GLN C O 1
ATOM 13675 N N . LYS C 1 526 ? -32.470 -109.803 -5.620 1.00 49.13 526 LYS C N 1
ATOM 13676 C CA . LYS C 1 526 ? -32.971 -110.063 -4.263 1.00 49.71 526 LYS C CA 1
ATOM 13677 C C . LYS C 1 526 ? -33.777 -108.912 -3.653 1.00 46.80 526 LYS C C 1
ATOM 13678 O O . LYS C 1 526 ? -34.255 -109.032 -2.530 1.00 47.09 526 LYS C O 1
ATOM 13684 N N . GLY C 1 527 ? -33.940 -107.814 -4.390 1.00 43.98 527 GLY C N 1
ATOM 13685 C CA . GLY C 1 527 ? -34.693 -106.651 -3.915 1.00 41.85 527 GLY C CA 1
ATOM 13686 C C . GLY C 1 527 ? -36.092 -106.525 -4.489 1.00 40.48 527 GLY C C 1
ATOM 13687 O O . GLY C 1 527 ? -36.450 -107.199 -5.449 1.00 40.90 527 GLY C O 1
ATOM 13688 N N . SER C 1 528 ? -36.886 -105.658 -3.872 1.00 38.93 528 SER C N 1
ATOM 13689 C CA . SER C 1 528 ? -38.210 -105.277 -4.384 1.00 38.01 528 SER C CA 1
ATOM 13690 C C . SER C 1 528 ? -38.137 -103.834 -4.848 1.00 35.63 528 SER C C 1
ATOM 13691 O O . SER C 1 528 ? -37.267 -103.076 -4.397 1.00 34.59 528 SER C O 1
ATOM 13694 N N . VAL C 1 529 ? -39.051 -103.452 -5.734 1.00 34.08 529 VAL C N 1
ATOM 13695 C CA . VAL C 1 529 ? -39.067 -102.091 -6.270 1.00 31.87 529 VAL C CA 1
ATOM 13696 C C . VAL C 1 529 ? -39.744 -101.141 -5.279 1.00 30.96 529 VAL C C 1
ATOM 13697 O O . VAL C 1 529 ? -40.898 -101.338 -4.935 1.00 30.92 529 VAL C O 1
ATOM 13701 N N . LEU C 1 530 ? -39.013 -100.118 -4.829 1.00 29.33 530 LEU C N 1
ATOM 13702 C CA . LEU C 1 530 ? -39.522 -99.134 -3.867 1.00 28.73 530 LEU C CA 1
ATOM 13703 C C . LEU C 1 530 ? -40.310 -98.065 -4.587 1.00 27.86 530 LEU C C 1
ATOM 13704 O O . LEU C 1 530 ? -41.386 -97.668 -4.147 1.00 28.40 530 LEU C O 1
ATOM 13709 N N . VAL C 1 531 ? -39.730 -97.569 -5.668 1.00 26.68 531 VAL C N 1
ATOM 13710 C CA . VAL C 1 531 ? -40.367 -96.576 -6.523 1.00 25.73 531 VAL C CA 1
ATOM 13711 C C . VAL C 1 531 ? -39.772 -96.691 -7.914 1.00 24.99 531 VAL C C 1
ATOM 13712 O O . VAL C 1 531 ? -38.623 -97.104 -8.070 1.00 24.45 531 VAL C O 1
ATOM 13716 N N . ASN C 1 532 ? -40.561 -96.337 -8.921 1.00 24.82 532 ASN C N 1
ATOM 13717 C CA . ASN C 1 532 ? -40.082 -96.332 -10.299 1.00 24.73 532 ASN C CA 1
ATOM 13718 C C . ASN C 1 532 ? -40.968 -95.451 -11.180 1.00 24.39 532 ASN C C 1
ATOM 13719 O O . ASN C 1 532 ? -42.142 -95.273 -10.876 1.00 24.94 532 ASN C O 1
ATOM 13724 N N . ASN C 1 533 ? -40.410 -94.908 -12.261 1.00 23.67 533 ASN C N 1
ATOM 13725 C CA . ASN C 1 533 ? -41.154 -93.975 -13.118 1.00 23.82 533 ASN C CA 1
ATOM 13726 C C . ASN C 1 533 ? -41.679 -94.531 -14.448 1.00 24.75 533 ASN C C 1
ATOM 13727 O O . ASN C 1 533 ? -42.381 -93.813 -15.136 1.00 25.33 533 ASN C O 1
ATOM 13732 N N . VAL C 1 534 ? -41.315 -95.763 -14.837 1.00 25.27 534 VAL C N 1
ATOM 13733 C CA . VAL C 1 534 ? -41.845 -96.361 -16.083 1.00 26.49 534 VAL C CA 1
ATOM 13734 C C . VAL C 1 534 ? -42.394 -97.754 -15.762 1.00 27.86 534 VAL C C 1
ATOM 13735 O O . VAL C 1 534 ? -41.667 -98.577 -15.218 1.00 27.78 534 VAL C O 1
ATOM 13739 N N . PRO C 1 535 ? -43.671 -98.024 -16.104 1.00 29.62 535 PRO C N 1
ATOM 13740 C CA . PRO C 1 535 ? -44.259 -99.326 -15.743 1.00 31.10 535 PRO C CA 1
ATOM 13741 C C . PRO C 1 535 ? -43.674 -100.522 -16.510 1.00 32.30 535 PRO C C 1
ATOM 13742 O O . PRO C 1 535 ? -43.096 -100.346 -17.584 1.00 31.94 535 PRO C O 1
ATOM 13746 N N . ASN C 1 536 ? -43.844 -101.717 -15.942 1.00 33.87 536 ASN C N 1
ATOM 13747 C CA . ASN C 1 536 ? -43.416 -102.983 -16.570 1.00 35.84 536 ASN C CA 1
ATOM 13748 C C . ASN C 1 536 ? -41.918 -103.001 -16.822 1.00 34.88 536 ASN C C 1
ATOM 13749 O O . ASN C 1 536 ? -41.459 -103.099 -17.962 1.00 34.99 536 ASN C O 1
ATOM 13754 N N . ILE C 1 537 ? -41.182 -102.887 -15.721 1.00 34.15 537 ILE C N 1
ATOM 13755 C CA . ILE C 1 537 ? -39.722 -102.872 -15.707 1.00 33.75 537 ILE C CA 1
ATOM 13756 C C . ILE C 1 537 ? -39.159 -104.096 -16.417 1.00 35.57 537 ILE C C 1
ATOM 13757 O O . ILE C 1 537 ? -39.688 -105.190 -16.252 1.00 36.72 537 ILE C O 1
ATOM 13762 N N . ILE C 1 538 ? -38.117 -103.895 -17.224 1.00 35.81 538 ILE C N 1
ATOM 13763 C CA . ILE C 1 538 ? -37.309 -104.998 -17.754 1.00 37.97 538 ILE C CA 1
ATOM 13764 C C . ILE C 1 538 ? -36.079 -105.023 -16.860 1.00 37.73 538 ILE C C 1
ATOM 13765 O O . ILE C 1 538 ? -35.248 -104.115 -16.944 1.00 36.28 538 ILE C O 1
ATOM 13770 N N . GLU C 1 539 ? -35.969 -106.036 -15.995 1.00 38.63 539 GLU C N 1
ATOM 13771 C CA . GLU C 1 539 ? -34.921 -106.040 -14.960 1.00 38.58 539 GLU C CA 1
ATOM 13772 C C . GLU C 1 539 ? -33.540 -106.033 -15.611 1.00 38.50 539 GLU C C 1
ATOM 13773 O O . GLU C 1 539 ? -33.287 -106.798 -16.548 1.00 40.34 539 GLU C O 1
ATOM 13779 N N . GLY C 1 540 ? -32.670 -105.145 -15.132 1.00 36.38 540 GLY C N 1
ATOM 13780 C CA . GLY C 1 540 ? -31.340 -104.970 -15.701 1.00 36.54 540 GLY C CA 1
ATOM 13781 C C . GLY C 1 540 ? -31.255 -104.010 -16.879 1.00 35.47 540 GLY C C 1
ATOM 13782 O O . GLY C 1 540 ? -30.163 -103.788 -17.414 1.00 36.39 540 GLY C O 1
ATOM 13783 N N . THR C 1 541 ? -32.389 -103.450 -17.300 1.00 33.68 541 THR C N 1
ATOM 13784 C CA . THR C 1 541 ? -32.415 -102.430 -18.344 1.00 32.71 541 THR C CA 1
ATOM 13785 C C . THR C 1 541 ? -33.009 -101.135 -17.775 1.00 30.56 541 THR C C 1
ATOM 13786 O O . THR C 1 541 ? -33.902 -101.162 -16.914 1.00 29.73 541 THR C O 1
ATOM 13790 N N . LEU C 1 542 ? -32.468 -100.009 -18.234 1.00 29.59 542 LEU C N 1
ATOM 13791 C CA . LEU C 1 542 ? -33.096 -98.709 -18.040 1.00 28.10 542 LEU C CA 1
ATOM 13792 C C . LEU C 1 542 ? -33.516 -98.213 -19.414 1.00 28.19 542 LEU C C 1
ATOM 13793 O O . LEU C 1 542 ? -32.685 -97.991 -20.301 1.00 28.87 542 LEU C O 1
ATOM 13798 N N . ARG C 1 543 ? -34.817 -98.065 -19.593 1.00 27.73 543 ARG C N 1
ATOM 13799 C CA . ARG C 1 543 ? -35.360 -97.442 -20.792 1.00 28.28 543 ARG C CA 1
ATOM 13800 C C . ARG C 1 543 ? -35.046 -95.939 -20.768 1.00 27.08 543 ARG C C 1
ATOM 13801 O O . ARG C 1 543 ? -34.517 -95.456 -19.768 1.00 25.91 543 ARG C O 1
ATOM 13809 N N . PRO C 1 544 ? -35.328 -95.201 -21.868 1.00 27.26 544 PRO C N 1
ATOM 13810 C CA . PRO C 1 544 ? -35.039 -93.764 -21.887 1.00 26.54 544 PRO C CA 1
ATOM 13811 C C . PRO C 1 544 ? -35.556 -93.001 -20.643 1.00 25.20 544 PRO C C 1
ATOM 13812 O O . PRO C 1 544 ? -36.708 -93.127 -20.277 1.00 25.08 544 PRO C O 1
ATOM 13816 N N . TYR C 1 545 ? -34.666 -92.287 -19.971 1.00 24.51 545 TYR C N 1
ATOM 13817 C CA . TYR C 1 545 ? -34.993 -91.521 -18.758 1.00 23.78 545 TYR C CA 1
ATOM 13818 C C . TYR C 1 545 ? -35.698 -92.297 -17.643 1.00 23.41 545 TYR C C 1
ATOM 13819 O O . TYR C 1 545 ? -36.457 -91.722 -16.848 1.00 23.13 545 TYR C O 1
ATOM 13828 N N . GLU C 1 546 ? -35.424 -93.597 -17.561 1.00 23.87 546 GLU C N 1
ATOM 13829 C CA . GLU C 1 546 ? -36.004 -94.445 -16.531 1.00 24.12 546 GLU C CA 1
ATOM 13830 C C . GLU C 1 546 ? -35.239 -94.336 -15.214 1.00 23.48 546 GLU C C 1
ATOM 13831 O O . GLU C 1 546 ? -34.016 -94.195 -15.193 1.00 23.45 546 GLU C O 1
ATOM 13837 N N . ALA C 1 547 ? -35.993 -94.403 -14.123 1.00 23.23 547 ALA C N 1
ATOM 13838 C CA . ALA C 1 547 ? -35.476 -94.453 -12.777 1.00 23.11 547 ALA C CA 1
ATOM 13839 C C . ALA C 1 547 ? -36.143 -95.613 -12.044 1.00 23.48 547 ALA C C 1
ATOM 13840 O O . ALA C 1 547 ? -37.362 -95.801 -12.145 1.00 23.87 547 ALA C O 1
ATOM 13842 N N . ILE C 1 548 ? -35.327 -96.407 -11.352 1.00 23.92 548 ILE C N 1
ATOM 13843 C CA . ILE C 1 548 ? -35.804 -97.482 -10.483 1.00 24.51 548 ILE C CA 1
ATOM 13844 C C . ILE C 1 548 ? -34.998 -97.425 -9.191 1.00 24.68 548 ILE C C 1
ATOM 13845 O O . ILE C 1 548 ? -33.785 -97.197 -9.222 1.00 24.43 548 ILE C O 1
ATOM 13850 N N . VAL C 1 549 ? -35.682 -97.669 -8.074 1.00 24.89 549 VAL C N 1
ATOM 13851 C CA . VAL C 1 549 ? -35.047 -97.855 -6.780 1.00 25.57 549 VAL C CA 1
ATOM 13852 C C . VAL C 1 549 ? -35.445 -99.236 -6.264 1.00 26.63 549 VAL C C 1
ATOM 13853 O O . VAL C 1 549 ? -36.637 -99.522 -6.118 1.00 26.46 549 VAL C O 1
ATOM 13857 N N . TYR C 1 550 ? -34.448 -100.077 -6.005 1.00 27.58 550 TYR C N 1
ATOM 13858 C CA . TYR C 1 550 ? -34.641 -101.392 -5.408 1.00 28.97 550 TYR C CA 1
ATOM 13859 C C . TYR C 1 550 ? -34.293 -101.328 -3.935 1.00 29.86 550 TYR C C 1
ATOM 13860 O O . TYR C 1 550 ? -33.342 -100.663 -3.568 1.00 29.51 550 TYR C O 1
ATOM 13869 N N . GLN C 1 551 ? -35.088 -101.997 -3.106 1.00 31.18 551 GLN C N 1
ATOM 13870 C CA . GLN C 1 551 ? -34.826 -102.128 -1.679 1.00 32.76 551 GLN C CA 1
ATOM 13871 C C . GLN C 1 551 ? -34.470 -103.580 -1.383 1.00 34.95 551 GLN C C 1
ATOM 13872 O O . GLN C 1 551 ? -35.203 -104.485 -1.775 1.00 34.58 551 GLN C O 1
ATOM 13878 N N . ILE C 1 552 ? -33.357 -103.783 -0.685 1.00 36.95 552 ILE C N 1
ATOM 13879 C CA . ILE C 1 552 ? -32.857 -105.108 -0.353 1.00 40.16 552 ILE C CA 1
ATOM 13880 C C . ILE C 1 552 ? -32.639 -105.160 1.150 1.00 42.85 552 ILE C C 1
ATOM 13881 O O . ILE C 1 552 ? -31.857 -104.362 1.680 1.00 43.18 552 ILE C O 1
ATOM 13886 N N . LYS C 1 553 ? -33.319 -106.089 1.829 1.00 45.68 553 LYS C N 1
ATOM 13887 C CA . LYS C 1 553 ? -33.092 -106.339 3.259 1.00 48.87 553 LYS C CA 1
ATOM 13888 C C . LYS C 1 553 ? -32.309 -107.627 3.479 1.00 51.84 553 LYS C C 1
ATOM 13889 O O . LYS C 1 553 ? -32.394 -108.564 2.682 1.00 53.00 553 LYS C O 1
ATOM 13895 N N . GLY C 1 554 ? -31.542 -107.664 4.566 1.00 53.90 554 GLY C N 1
ATOM 13896 C CA . GLY C 1 554 ? -30.765 -108.848 4.915 1.00 56.63 554 GLY C CA 1
ATOM 13897 C C . GLY C 1 554 ? -30.002 -108.680 6.210 1.00 58.67 554 GLY C C 1
ATOM 13898 O O . GLY C 1 554 ? -28.780 -108.790 6.224 1.00 60.68 554 GLY C O 1
#